Protein AF-0000000080535156 (afdb_homodimer)

Organism: Stenotrophomonas maltophilia (strain K279a) (NCBI:txid522373)

Nearest PDB structures (foldseek):
  7z8n-assembly1_D  TM=6.565E-01  e=3.534E-19  Pseudomonas aeruginosa PAO1
  6dk7-assembly3_E  TM=7.547E-01  e=7.590E-16  Pseudomonas aeruginosa
  6dk7-assembly1_A  TM=7.434E-01  e=9.288E-16  Pseudomonas aeruginosa
  7n0e-assembly1_B  TM=7.543E-01  e=4.015E-15  Pseudomonas aeruginosa
  6dk8-assembly4_H  TM=7.554E-01  e=1.650E-14  Pseudomonas aeruginosa

Radius of gyration: 76.28 Å; Cα contacts (8 Å, |Δi|>4): 5579; chains: 2; bounding box: 103×205×144 Å

Foldseek 3Di:
DVVVVVPVPLPQPADFLDFFAWDFDAVVQVDPHQAWAEWDAFPQQWIWTFGQAFIWTDQQRHIDGDHVVNVDVHRHWQYWDQFPQRWIWTFGQAQAIWIADNVSNDIDTDDCVVPVLFPGRGWHEWDAFPQGWIWTAGQARAIWIQHPVRDIDGFADDPPPQQGDQGNGWNDWDAFPVRWIKTQGQQFIWTDPPPTTHTDDPVQAPHRGWQEWDYDNQGKIWTAAQRAIWIQHNVGDIDHDLADDPPPKGFHYEWDQFPSGKIWGQIPQAIWIDDPRDIDDRWYADVVVPGTDHFAWNYWDAGPLRKIWTGGRRRHIIIQFRVLSFKDFFADDPVDPFGDPAQFWQEWEAFPVFWIWTFFQQQWTWIAHLSNRTIDTLDTCLPPRWGWHYWYQDPVSWIWTWTAQKIWIADRVVSDIDIAGVVNDCQGDDGATFNYWDQFPPQWIWTDGQQFIWIDGPVRRTPDDDGAVPQAHHPPKGWADWDQEPVRWIWTFIQQWIWTQDPVSRGIDHAAPTDRGGWRDWDQDPQQWIWTWGQQKIWIWGDDDSHTHTDDIQHVVLPGGRWTFQDWDAFPQRWIWTAGQQAIWIADNVRNFIAGDAVLQNDPGRGWHHHHWDATPVGWTWTTDSRGIMIRRPVSDDQDPDAFDKDWDWWWWDDDNDIDTCRVPPQAEDEPPIFKTKIAMGRSHNRDLQQKKKWKDKPPPDPDTDIDGSRRMDIGGDDAFDKIKMWMWMADSSRDIHDIDIHIYGYDHDPCPDPNNVVVVVVVVVVVVVVVVVVVVVVVVVVVVVVVVVVVVVVVLVVLVVLLVVLQVVLLVVQVVLLLQQLVLQLQCVDDDPPVRVVVSVVSNVVSVVVNVVSVLVNLVSCLSSVNDDKQWAKDDPVVLLVVLCVVLVVLLVVLVEAEEEAEPEDPQKIWTIRSVLVSLLVNLLSVVQSLQANYYYWYWHWDADPVNQKIKIKIWHQGQWADPQQQVCLLPQQDDRPPPPVCVVSPDSSSRSVSSQSSLVVQVKHWDKDIDGRGTIMIMIMGRTHMDRDNPPPPPPVVLQVVLLPDAAFEEEEEDAVVSSVVSVCSLNVSSRYHYDYHNALVSSVVVVVVDPGQAYEFEQPGPPAGSLRSLQVCVVVPHPHAYEYEYQNPDPCVVVSCVVSVHQYYHYGPDHSSRVSSRSSRSSVD/DVVVVVPVPLPQPADFLDFFAWDFDAVVQVDPHQAWAEWDAFPQQWIWTFGQAFIWTDQQRHIDGDHVVNVDVHRHWQYWDQFPQRWIWTFGQAQAIWIADNVSNDIDTDDCVVPVLFPGRGWHEWDAFPQGWIWTAGQARAIWIQHPVRDIDGFADDPPPQFGDQGNGWNDWDQFPVSWIKTQGQQFIWTDPPPTTHTDDPVQAFHRGWQEWDYDNQGKIWTAAQRAIWIQHNVGDIDHDLADDPPPKGFHYEWDQFPSGKIWGQIPQAIWIDDPRDIDDRWYADVVVPGTDHFAWNYWDAGPLRKIWTGGRRRHIIIQFRVLSFKDFFADDPVDPFGDPAQFWQEWEAFPVFWIWTFFQQQWIWIAHLSNRGIDTLDTCLPPRWGWHYWYQDVVSWIWTWTAQKIWIADRVVSDIDIAGCPNDCQGDDGATFHYWDQFPPQWIWTDGQQFIWIDGPVRRTDDDDGQVPQARHPPKGWADWDQEPVRWIWTFIQQWIWTQDVVSRGIDHAAPTDRGGWRDWDQDPQQWIWTFGQQKIFIWGRDPSHTHTPDIQGVVLPGGRWTFQDWDAFPQRWIWTAGQQAIWIADNVRNFIAGDAVLQNDPGRGWHHHHWDATPVGWTWTTDSRGIMIRRPVSDDQDPDAFDKDWDWWWWDDDNDIDTCRVPPQAEAEPPIFKTKIAMGRSHNRDLQQKKKWKDKPPPDPDTDIDGSRRMDIGGDDAFDKIKMWMWMADSSRHIHDIDIHIYGYDHDLCPDPNVPVVVVVVVVVVVVVVVVVVVVVVVVVVVVVVVVVVVVVVLVVLVVLLVVLQVVLLVVQVVLLLQQLVLQLQCVDDDDPVRNVVSVVSNVVSVVVNVVSVLVNLVSCLSSVNDDKQWAKDDPVVLLVVLCVVLVVLLVVLVEAEEEAEPEDPQKIWTIRSVLVSLLVNLLSLVQSLQANYYYWYWHWDADPVRQKIKIKIWHQGQWADPQQQVCQLPQQDDRPPPPVCVVSPDSSSRSVSSQSSLVVQVKHWDKDIDGNGTIMIMIMGRTHMDRDNVPPPPPVVLQVVLLPDAAFEEEEEDQPVSSVVSVCSLNVSSRYHYDYHNALVSSVVVVVVDPGQAYEFEQPGPPAGSLRSLQVCVVVPHPHAYEYEYQNPDPCVVVSCVVSVHQYYHYPPDHSSRVSSRSCRSNVD

Solvent-accessible surface area (backbone atoms only — not comparable to full-atom values): 120693 Å² total; per-residue (Å²): 116,71,70,70,61,63,64,66,56,77,69,75,76,72,76,64,47,45,73,67,73,54,42,74,43,34,50,92,73,61,39,66,35,34,28,25,38,29,64,36,64,45,91,80,50,40,40,36,35,15,12,61,52,13,40,33,36,35,47,46,82,54,67,50,74,44,27,50,92,68,69,34,86,46,31,37,27,38,22,49,42,59,48,96,80,46,28,39,38,36,20,15,55,73,43,8,40,33,40,28,39,64,83,69,82,46,78,49,71,47,26,48,88,75,33,71,84,45,73,52,27,33,24,40,22,61,38,63,39,81,89,60,29,40,34,37,17,11,66,72,49,9,40,33,40,31,39,89,83,72,51,78,45,81,47,52,50,52,88,95,49,79,48,33,45,70,35,30,27,19,64,31,44,35,52,38,75,86,52,45,43,36,40,30,12,59,55,25,42,30,34,54,75,87,85,46,30,50,63,59,59,75,87,71,47,74,38,52,37,49,52,30,55,40,64,39,91,82,35,30,36,37,44,18,7,84,62,21,52,32,31,30,39,68,87,67,53,76,42,71,65,86,55,64,65,61,91,92,53,40,44,34,39,32,65,40,71,47,96,83,63,34,34,39,34,28,35,79,86,17,46,31,36,34,47,94,52,41,66,43,74,38,70,39,52,35,59,76,56,55,32,76,57,65,59,50,66,53,31,66,46,69,49,98,75,58,22,40,38,38,26,8,60,55,57,7,35,32,40,32,52,44,66,53,79,42,52,34,67,52,36,35,38,94,92,37,90,66,37,46,75,28,37,32,27,34,11,36,27,53,35,91,86,45,24,34,35,37,26,4,62,52,12,24,41,34,34,30,32,80,72,62,49,51,52,47,80,75,45,63,42,74,62,60,90,40,46,26,31,20,44,38,56,46,96,91,75,38,34,36,36,22,19,65,30,30,41,33,39,35,35,78,94,84,74,52,79,48,77,26,29,94,79,46,67,111,36,44,42,67,76,46,48,27,60,39,68,44,72,27,64,79,70,27,38,38,38,38,27,69,56,29,40,36,34,21,36,84,85,56,46,55,75,49,78,43,46,54,55,37,63,61,37,51,69,87,52,45,67,55,34,75,46,55,40,98,86,37,30,47,28,38,25,15,57,69,9,40,30,30,55,37,83,89,80,62,30,40,40,69,44,55,68,52,60,69,46,44,24,36,20,61,34,70,46,95,85,34,37,33,40,40,21,26,82,23,30,42,34,37,28,38,59,58,89,122,37,43,47,82,78,44,74,36,29,60,90,47,58,35,61,85,46,57,28,35,17,42,48,65,50,97,81,49,34,36,39,29,32,18,62,74,16,41,34,40,31,39,65,82,54,64,48,55,45,80,41,31,52,68,66,60,37,81,53,29,39,40,40,56,58,13,51,45,61,31,76,85,58,36,35,35,33,18,18,57,61,9,35,41,36,31,47,68,87,67,60,67,80,69,88,76,75,54,54,68,42,78,72,40,31,32,33,30,58,84,93,42,78,44,81,47,59,98,45,89,80,37,69,42,58,62,78,50,28,44,39,32,40,30,42,43,59,42,38,75,55,46,38,79,56,24,37,24,33,39,31,38,63,90,78,42,94,52,76,42,77,35,59,50,75,25,60,50,68,39,26,48,73,75,57,45,80,41,46,36,37,38,37,41,26,44,71,68,71,48,65,36,72,70,41,79,57,64,37,37,35,45,54,51,67,64,71,25,74,68,24,44,51,53,50,48,54,50,50,52,52,51,52,53,51,51,53,55,56,52,55,57,56,54,58,58,58,56,62,56,60,59,60,59,57,59,57,56,58,57,54,54,53,50,54,57,56,43,56,53,53,54,56,52,55,46,63,55,32,59,37,46,26,28,34,46,26,27,34,52,56,49,69,72,42,101,57,56,73,67,52,45,50,34,41,50,45,25,36,52,23,43,54,51,48,53,51,54,53,53,50,57,49,51,53,46,31,55,72,68,72,63,68,79,81,54,74,43,78,39,50,54,60,58,51,53,55,52,50,45,66,60,45,37,62,59,24,46,74,58,66,28,48,66,45,77,48,74,67,60,72,80,30,36,27,35,40,36,41,64,70,57,53,52,48,41,51,49,49,52,52,51,51,39,54,68,59,34,72,57,52,46,38,36,42,39,37,42,54,47,97,84,45,53,30,40,37,39,32,44,36,25,48,19,56,38,46,55,74,73,30,64,74,43,40,57,34,75,68,31,45,58,65,53,82,31,46,43,28,48,70,60,69,78,28,41,58,55,25,47,38,47,53,51,31,48,75,55,70,25,46,70,48,76,53,53,44,80,64,68,7,36,34,41,35,38,39,38,58,38,59,54,49,75,45,78,78,61,65,65,63,69,63,51,59,60,57,56,46,74,69,57,75,70,42,39,32,38,36,36,40,40,57,68,64,57,40,50,32,54,41,51,45,41,42,74,66,55,30,46,68,49,80,21,73,29,51,68,51,40,56,54,49,54,74,76,46,88,56,64,33,34,39,31,27,48,65,26,30,87,44,32,31,55,54,44,43,42,52,40,50,73,73,68,54,82,58,38,28,33,32,45,32,59,74,81,60,89,64,45,67,64,51,39,54,74,34,69,33,62,46,73,43,58,49,54,60,47,58,69,56,50,43,49,53,48,32,56,45,70,77,99,116,72,71,71,61,63,65,66,58,78,69,74,76,72,75,64,47,43,72,67,72,54,43,74,43,35,50,92,73,62,40,67,36,33,27,24,38,28,65,36,63,46,90,80,50,40,38,36,37,13,13,61,52,11,41,34,37,34,47,46,84,53,68,52,74,44,28,51,92,68,70,34,86,46,32,37,27,37,20,49,42,60,48,95,80,46,29,39,37,35,19,16,58,72,43,8,39,33,41,28,39,65,82,70,82,46,78,47,69,47,26,48,88,76,34,72,84,45,74,53,25,32,23,42,20,60,40,62,37,80,88,60,29,40,35,38,15,11,66,72,50,9,41,35,40,31,42,89,84,72,51,77,45,79,48,52,50,45,88,92,47,80,50,33,44,71,36,30,26,19,64,32,44,34,51,39,74,84,55,45,42,36,40,31,11,59,54,26,40,30,33,54,75,85,85,45,30,50,62,60,60,74,88,70,49,73,39,50,38,49,50,29,57,39,63,41,91,82,35,30,36,36,42,17,6,83,59,22,51,33,32,31,40,67,86,67,52,76,41,68,65,87,55,63,66,60,89,91,53,43,45,35,38,32,65,39,71,47,97,83,63,33,34,37,35,27,36,78,87,18,46,31,37,32,45,94,52,41,64,42,73,37,70,40,52,36,58,76,55,56,30,75,55,64,60,50,66,55,32,65,45,70,49,97,75,57,22,39,37,36,26,9,60,52,55,7,34,31,39,33,52,43,65,54,79,42,53,35,66,52,36,35,38,94,91,37,89,65,39,45,74,28,37,32,27,36,12,36,26,53,37,88,87,45,25,35,37,37,25,4,61,54,10,25,42,34,34,30,31,81,72,60,50,51,52,47,81,74,44,63,42,74,61,60,88,40,46,26,32,19,43,38,53,47,100,92,70,37,35,36,36,22,20,66,30,29,42,34,38,37,36,76,93,84,76,51,79,48,77,27,29,78,79,42,65,110,36,42,40,69,76,46,46,27,60,39,68,44,75,26,65,80,70,28,38,37,37,37,26,69,56,30,40,37,36,22,36,84,86,57,46,55,74,48,77,44,45,52,55,38,63,62,38,52,68,87,52,46,66,54,33,74,46,56,38,97,85,36,31,45,28,38,26,14,56,68,9,40,28,32,57,37,85,89,79,59,29,38,41,68,42,52,68,53,60,70,48,44,24,35,19,61,35,68,45,96,86,33,38,32,40,40,21,26,82,23,30,41,35,36,28,36,56,68,88,112,39,42,46,81,74,46,76,36,28,59,90,46,58,34,61,86,46,58,28,35,19,42,46,65,50,98,81,50,33,38,40,30,32,18,62,75,15,42,36,40,32,40,64,82,53,63,46,52,42,78,41,31,51,68,66,60,38,80,54,29,41,40,42,59,58,12,52,44,60,30,79,84,58,35,35,34,33,19,18,58,59,9,36,40,37,32,47,68,87,68,60,65,79,68,84,78,76,53,53,70,42,80,73,40,30,33,32,29,59,84,92,40,78,44,81,47,59,98,47,89,79,36,70,42,58,65,80,50,27,44,41,32,40,29,42,42,60,42,38,77,57,48,37,80,56,24,37,22,32,40,31,38,60,90,77,42,93,55,76,41,76,34,60,50,77,23,60,49,68,39,25,48,74,75,60,44,80,40,44,37,37,38,37,38,29,44,68,68,70,50,67,36,72,71,40,79,56,63,39,38,34,45,52,51,64,68,71,24,74,68,26,45,50,54,55,49,53,50,48,50,50,50,51,52,50,50,50,55,54,50,54,58,56,52,58,60,59,57,65,56,60,60,60,59,56,60,58,58,57,58,55,55,54,53,55,56,56,46,55,52,50,55,56,52,56,45,62,54,33,59,37,47,26,26,34,45,26,26,34,53,55,51,69,73,42,97,57,56,73,66,51,46,51,34,40,49,45,24,36,51,23,43,54,51,47,53,50,53,53,52,50,57,48,51,52,45,30,54,73,70,71,63,68,79,82,53,74,42,77,38,51,55,59,58,51,52,56,52,49,47,66,59,46,35,61,59,25,46,74,59,65,27,48,64,46,79,47,75,69,61,71,79,30,36,26,35,39,34,41,64,69,58,54,50,49,40,51,50,48,52,50,52,52,41,52,64,58,32,74,58,52,45,38,36,43,38,36,39,54,47,98,84,47,53,32,40,36,39,33,43,37,26,49,18,58,38,47,56,76,76,28,63,75,43,40,57,34,74,66,32,43,59,67,51,81,34,47,41,24,47,67,60,68,76,27,42,58,55,24,47,37,46,52,52,30,48,74,55,68,24,47,69,46,78,53,50,45,76,67,68,7,36,33,42,35,36,41,38,59,39,60,55,49,76,43,78,79,60,63,66,63,68,65,52,62,60,59,56,55,72,71,59,76,71,42,39,32,38,36,36,40,41,56,65,61,55,40,50,33,54,40,51,46,40,44,74,66,54,29,47,68,48,81,21,75,29,51,68,51,40,56,55,50,56,73,75,46,87,54,64,33,34,40,31,27,47,66,26,32,84,44,32,32,55,54,44,42,40,52,41,52,74,73,68,55,83,59,37,29,34,34,46,31,58,75,81,62,88,64,45,67,64,52,39,53,74,34,70,35,62,46,72,43,58,48,53,58,47,57,66,55,51,44,51,53,48,34,55,49,70,77,100

Sequence (2336 aa):
MLLLILLCGLSPAAAQPVPPSPRQVTVFDGLPSNTVNRMAEDRYGYLWIATNDGLARYDGRNYRIWRSEDGLRDNRIWTVLVDARNQLWIGTENAGLVRMSADRRQLHFYDRSSQPLMGTNTVWSLATTPDGAIWFGTHEGGLYRLDSQDRLQRFLPEANNPRSLPAASVPYLATLADGSLWVGTKHGVARWTGTDFERVGTDVIPSLLINGLTSEPDGSLWISTMAGATVRRPDGRFESPPWKLPPGEQVLGMMLRDEQGGHWLDTRTGLGRAVDGQYQTVPLYSAVARGPVRPNWTGAYEDREGGIWLASTNAGLWHLLPRWWQFSVLSRLEDDTGSLRNAFVLGTSPSSNGGIWTVGSHGALDRFDPRTGKIEQHRTWVNGMYWLSSVREDRRGQVWIGSTDALLRYDPKRRELRRWGRDAGADATMEGVIESMMTCDGDSLWLMLPAGLQQRDLDGRLRRQLENGQRGLQQGQLNLDVECGPQDHIWLASSRGLLQWLPESERFQPVPGAPATAIHALHVGRDGQVWLSEDGRLSRYRWSQGRLERQAVVGAEQGYPAISASGLVVDAQGVAWATSARGLVRVGADGQSVRLYGVHDGLPSQEFREHTLTMSGDGHLVAGTPAGVVVFDPEQVRPSVRRAPLVIERVEVRRNEQVLDLTHDTPLQIADGDRDLRIVARLLSFADSASNSYRYRLAGYDPDWVEVGPAGERLFSRLPPGSYRLEVQARSADHVWSRVQSLEFRVQPPWWRSLSGLLVLASIALLLTSWFAWLYRRRLQRRHAYQLALHKQELAEQASAAKTRFLANLGHEIRTPMTGVLGMSELLLASPLDPQQRGYTQSIRHAGEHLLHLINDALDLARIESGRLELQSKPFALSCLLQDLAALMGPLAAQKGLRFTLDNQLPPGLQATGDAMRVRQILLNLLSNAVKFTSRGTITLHARSDGELRALHFEVRDTGPGISQEQQQRLFRRFEQADGARTAAQYGGSGLGLAICRELAQAMQGRIQVESQLGRGTCFGVTLPLPLVVDANAESEGEVHREDAANMPPLRVLLVEDDATVADVVRGLLSARGHEVVHAGHALAALREISAGDFDVGLLDLDLPGLSGFELAQHLRNQGYMLPLLAVTARTDPDLQQQVEAAGIGGFLRKPVTGELLVEAIARVMGRMLLLILLCGLSPAAAQPVPPSPRQVTVFDGLPSNTVNRMAEDRYGYLWIATNDGLARYDGRNYRIWRSEDGLRDNRIWTVLVDARNQLWIGTENAGLVRMSADRRQLHFYDRSSQPLMGTNTVWSLATTPDGAIWFGTHEGGLYRLDSQDRLQRFLPEANNPRSLPAASVPYLATLADGSLWVGTKHGVARWTGTDFERVGTDVIPSLLINGLTSEPDGSLWISTMAGATVRRPDGRFESPPWKLPPGEQVLGMMLRDEQGGHWLDTRTGLGRAVDGQYQTVPLYSAVARGPVRPNWTGAYEDREGGIWLASTNAGLWHLLPRWWQFSVLSRLEDDTGSLRNAFVLGTSPSSNGGIWTVGSHGALDRFDPRTGKIEQHRTWVNGMYWLSSVREDRRGQVWIGSTDALLRYDPKRRELRRWGRDAGADATMEGVIESMMTCDGDSLWLMLPAGLQQRDLDGRLRRQLENGQRGLQQGQLNLDVECGPQDHIWLASSRGLLQWLPESERFQPVPGAPATAIHALHVGRDGQVWLSEDGRLSRYRWSQGRLERQAVVGAEQGYPAISASGLVVDAQGVAWATSARGLVRVGADGQSVRLYGVHDGLPSQEFREHTLTMSGDGHLVAGTPAGVVVFDPEQVRPSVRRAPLVIERVEVRRNEQVLDLTHDTPLQIADGDRDLRIVARLLSFADSASNSYRYRLAGYDPDWVEVGPAGERLFSRLPPGSYRLEVQARSADHVWSRVQSLEFRVQPPWWRSLSGLLVLASIALLLTSWFAWLYRRRLQRRHAYQLALHKQELAEQASAAKTRFLANLGHEIRTPMTGVLGMSELLLASPLDPQQRGYTQSIRHAGEHLLHLINDALDLARIESGRLELQSKPFALSCLLQDLAALMGPLAAQKGLRFTLDNQLPPGLQATGDAMRVRQILLNLLSNAVKFTSRGTITLHARSDGELRALHFEVRDTGPGISQEQQQRLFRRFEQADGARTAAQYGGSGLGLAICRELAQAMQGRIQVESQLGRGTCFGVTLPLPLVVDANAESEGEVHREDAANMPPLRVLLVEDDATVADVVRGLLSARGHEVVHAGHALAALREISAGDFDVGLLDLDLPGLSGFELAQHLRNQGYMLPLLAVTARTDPDLQQQVEAAGIGGFLRKPVTGELLVEAIARVMGR

pLDDT: mean 83.06, std 12.02, range [27.48, 97.72]

InterPro domains:
  IPR001789 Signal transduction response regulator, receiver domain [PF00072] (1053-1162)
  IPR001789 Signal transduction response regulator, receiver domain [PS50110] (1052-1166)
  IPR001789 Signal transduction response regulator, receiver domain [SM00448] (1051-1162)
  IPR003594 Histidine kinase/HSP90-like ATPase domain [PF02518] (914-1027)
  IPR003594 Histidine kinase/HSP90-like ATPase domain [SM00387] (914-1028)
  IPR003661 Signal transduction histidine kinase, dimerisation/phosphoacceptor domain [PF00512] (802-867)
  IPR003661 Signal transduction histidine kinase, dimerisation/phosphoacceptor domain [SM00388] (802-867)
  IPR003661 Signal transduction histidine kinase, dimerisation/phosphoacceptor domain [cd00082] (800-863)
  IPR004358 Signal transduction histidine kinase-related protein, C-terminal [PR00344] (952-966)
  IPR004358 Signal transduction histidine kinase-related protein, C-terminal [PR00344] (970-980)
  IPR004358 Signal transduction histidine kinase-related protein, C-terminal [PR00344] (988-1006)
  IPR004358 Signal transduction histidine kinase-related protein, C-terminal [PR00344] (1012-1025)
  IPR005467 Histidine kinase domain [PS50109] (809-1028)
  IPR011006 CheY-like superfamily [SSF52172] (1048-1167)
  IPR011110 Two component regulator propeller [PF07494] (30-53)
  IPR011110 Two component regulator propeller [PF07494] (71-94)
  IPR011123 Two component regulator three Y [PF07495] (686-747)
  IPR013783 Immunoglobulin-like fold [G3DSA:2.60.40.10] (640-756)
  IPR015943 WD40/YVTN repeat-like-containing domain superfamily [G3DSA:2.130.10.10] (21-242)
  IPR015943 WD40/YVTN repeat-like-containing domain superfamily [G3DSA:2.130.10.10] (249-480)

Structure (mmCIF, N/CA/C/O backbone):
data_AF-0000000080535156-model_v1
#
loop_
_entity.id
_entity.type
_entity.pdbx_description
1 polymer 'histidine kinase'
#
loop_
_atom_site.group_PDB
_atom_site.id
_atom_site.type_symbol
_atom_site.label_atom_id
_atom_site.label_alt_id
_atom_site.label_comp_id
_atom_site.label_asym_id
_atom_site.label_entity_id
_atom_site.label_seq_id
_atom_site.pdbx_PDB_ins_code
_atom_site.Cartn_x
_atom_site.Cartn_y
_atom_site.Cartn_z
_atom_site.occupancy
_atom_site.B_iso_or_equiv
_atom_site.auth_seq_id
_atom_site.auth_comp_id
_atom_site.auth_asym_id
_atom_site.auth_atom_id
_atom_site.pdbx_PDB_model_num
ATOM 1 N N . MET A 1 1 ? -3.338 15.67 -47.278 1 27.48 1 MET A N 1
ATOM 2 C CA . MET A 1 1 ? -3.078 15.447 -45.859 1 27.48 1 MET A CA 1
ATOM 3 C C . MET A 1 1 ? -4.119 14.51 -45.255 1 27.48 1 MET A C 1
ATOM 5 O O . MET A 1 1 ? -3.835 13.801 -44.289 1 27.48 1 MET A O 1
ATOM 9 N N . LEU A 1 2 ? -5.417 14.543 -45.7 1 31.65 2 LEU A N 1
ATOM 10 C CA . LEU A 1 2 ? -6.502 13.672 -45.26 1 31.65 2 LEU A CA 1
ATOM 11 C C . LEU A 1 2 ? -6.225 12.223 -45.644 1 31.65 2 LEU A C 1
ATOM 13 O O . LEU A 1 2 ? -6.492 11.307 -44.861 1 31.65 2 LEU A O 1
ATOM 17 N N . LEU A 1 3 ? -5.829 11.908 -46.973 1 30.81 3 LEU A N 1
ATOM 18 C CA . LEU A 1 3 ? -5.609 10.539 -47.426 1 30.81 3 LEU A CA 1
ATOM 19 C C . LEU A 1 3 ? -4.454 9.895 -46.666 1 30.81 3 LEU A C 1
ATOM 21 O O . LEU A 1 3 ? -4.49 8.698 -46.371 1 30.81 3 LEU A O 1
ATOM 25 N N . LEU A 1 4 ? -3.281 10.647 -46.411 1 30.95 4 LEU A N 1
ATOM 26 C CA . LEU A 1 4 ? -2.155 10.044 -45.706 1 30.95 4 LEU A CA 1
ATOM 27 C C . LEU A 1 4 ? -2.558 9.621 -44.297 1 30.95 4 LEU A C 1
ATOM 29 O O . LEU A 1 4 ? -1.909 8.765 -43.691 1 30.95 4 LEU A O 1
ATOM 33 N N . ILE A 1 5 ? -3.534 10.319 -43.653 1 34.42 5 ILE A N 1
ATOM 34 C CA . ILE A 1 5 ? -3.945 9.947 -42.304 1 34.42 5 ILE A CA 1
ATOM 35 C C . ILE A 1 5 ? -4.635 8.585 -42.331 1 34.42 5 ILE A C 1
ATOM 37 O O . ILE A 1 5 ? -4.645 7.867 -41.328 1 34.42 5 ILE A O 1
ATOM 41 N N . LEU A 1 6 ? -5.414 8.269 -43.425 1 31.93 6 LEU A N 1
ATOM 42 C CA . LEU A 1 6 ? -6.214 7.049 -43.397 1 31.93 6 LEU A CA 1
ATOM 43 C C . LEU A 1 6 ? -5.322 5.813 -43.421 1 31.93 6 LEU A C 1
ATOM 45 O O . LEU A 1 6 ? -5.744 4.73 -43.009 1 31.93 6 LEU A O 1
ATOM 49 N N . LEU A 1 7 ? -4.225 5.855 -44.264 1 30.78 7 LEU A N 1
ATOM 50 C CA . LEU A 1 7 ? -3.473 4.619 -44.447 1 30.78 7 LEU A CA 1
ATOM 51 C C . LEU A 1 7 ? -2.731 4.24 -43.17 1 30.78 7 LEU A C 1
ATOM 53 O O . LEU A 1 7 ? -1.813 3.417 -43.201 1 30.78 7 LEU A O 1
ATOM 57 N N . CYS A 1 8 ? -2.573 5.115 -42.198 1 32.94 8 CYS A N 1
ATOM 58 C CA . CYS A 1 8 ? -1.929 4.498 -41.044 1 32.94 8 CYS A CA 1
ATOM 59 C C . CYS A 1 8 ? -2.643 3.212 -40.644 1 32.94 8 CYS A C 1
ATOM 61 O O . CYS A 1 8 ? -3.653 3.251 -39.94 1 32.94 8 CYS A O 1
ATOM 63 N N . GLY A 1 9 ? -2.883 2.38 -41.665 1 32.71 9 GLY A N 1
ATOM 64 C CA . GLY A 1 9 ? -3.371 1.023 -41.476 1 32.71 9 GLY A CA 1
ATOM 65 C C . GLY A 1 9 ? -2.846 0.372 -40.21 1 32.71 9 GLY A C 1
ATOM 66 O O . GLY A 1 9 ? -1.691 0.58 -39.832 1 32.71 9 GLY A O 1
ATOM 67 N N . LEU A 1 10 ? -3.775 0.083 -39.382 1 37.41 10 LEU A N 1
ATOM 68 C CA . LEU A 1 10 ? -3.607 -0.746 -38.194 1 37.41 10 LEU A CA 1
ATOM 69 C C . LEU A 1 10 ? -2.755 -1.972 -38.503 1 37.41 10 LEU A C 1
ATOM 71 O O . LEU A 1 10 ? -3.132 -2.803 -39.333 1 37.41 10 LEU A O 1
ATOM 75 N N . SER A 1 11 ? -1.464 -1.791 -38.799 1 38.89 11 SER A N 1
ATOM 76 C CA . SER A 1 11 ? -0.645 -2.998 -38.832 1 38.89 11 SER A CA 1
ATOM 77 C C . SER A 1 11 ? -1.19 -4.062 -37.886 1 38.89 11 SER A C 1
ATOM 79 O O . SER A 1 11 ? -1.496 -3.772 -36.727 1 38.89 11 SER A O 1
ATOM 81 N N . PRO A 1 12 ? -1.753 -5.103 -38.426 1 43.6 12 PRO A N 1
ATOM 82 C CA . PRO A 1 12 ? -2.26 -6.205 -37.604 1 43.6 12 PRO A CA 1
ATOM 83 C C . PRO A 1 12 ? -1.306 -6.584 -36.474 1 43.6 12 PRO A C 1
ATOM 85 O O . PRO A 1 12 ? -0.089 -6.607 -36.67 1 43.6 12 PRO A O 1
ATOM 88 N N . ALA A 1 13 ? -1.589 -6.25 -35.304 1 47.74 13 ALA A N 1
ATOM 89 C CA . ALA A 1 13 ? -0.848 -6.716 -34.134 1 47.74 13 ALA A CA 1
ATOM 90 C C . ALA A 1 13 ? -0.482 -8.191 -34.268 1 47.74 13 ALA A C 1
ATOM 92 O O . ALA A 1 13 ? -1.36 -9.043 -34.426 1 47.74 13 ALA A O 1
ATOM 93 N N . ALA A 1 14 ? 0.639 -8.574 -34.845 1 52.15 14 ALA A N 1
ATOM 94 C CA . ALA A 1 14 ? 1.219 -9.914 -34.889 1 52.15 14 ALA A CA 1
ATOM 95 C C . ALA A 1 14 ? 1.011 -10.645 -33.566 1 52.15 14 ALA A C 1
ATOM 97 O O . ALA A 1 14 ? 0.972 -10.02 -32.503 1 52.15 14 ALA A O 1
ATOM 98 N N . ALA A 1 15 ? 0.57 -11.935 -33.681 1 55.95 15 ALA A N 1
ATOM 99 C CA . ALA A 1 15 ? 0.348 -12.851 -32.565 1 55.95 15 ALA A CA 1
ATOM 100 C C . ALA A 1 15 ? 1.552 -12.876 -31.627 1 55.95 15 ALA A C 1
ATOM 102 O O . ALA A 1 15 ? 2.697 -12.947 -32.079 1 55.95 15 ALA A O 1
ATOM 103 N N . GLN A 1 16 ? 1.424 -12.55 -30.446 1 64.88 16 GLN A N 1
ATOM 104 C CA . GLN A 1 16 ? 2.487 -12.621 -29.449 1 64.88 16 GLN A CA 1
ATOM 105 C C . GLN A 1 16 ? 3.016 -14.045 -29.31 1 64.88 16 GLN A C 1
ATOM 107 O O . GLN A 1 16 ? 2.249 -15.008 -29.378 1 64.88 16 GLN A O 1
ATOM 112 N N . PRO A 1 17 ? 4.268 -14.135 -29.338 1 69.7 17 PRO A N 1
ATOM 113 C CA . PRO A 1 17 ? 4.869 -15.462 -29.188 1 69.7 17 PRO A CA 1
ATOM 114 C C . PRO A 1 17 ? 4.373 -16.197 -27.944 1 69.7 17 PRO A C 1
ATOM 116 O O . PRO A 1 17 ? 4.38 -17.43 -27.907 1 69.7 17 PRO A O 1
ATOM 119 N N . VAL A 1 18 ? 3.914 -15.41 -26.983 1 78.52 18 VAL A N 1
ATOM 120 C CA . VAL A 1 18 ? 3.462 -16.033 -25.743 1 78.52 18 VAL A CA 1
ATOM 121 C C . VAL A 1 18 ? 2.095 -15.475 -25.354 1 78.52 18 VAL A C 1
ATOM 123 O O . VAL A 1 18 ? 1.804 -14.301 -25.596 1 78.52 18 VAL A O 1
ATOM 126 N N . PRO A 1 19 ? 1.322 -16.396 -24.87 1 78.95 19 PRO A N 1
ATOM 127 C CA . PRO A 1 19 ? 0.013 -15.922 -24.414 1 78.95 19 PRO A CA 1
ATOM 128 C C . PRO A 1 19 ? 0.117 -14.866 -23.316 1 78.95 19 PRO A C 1
ATOM 130 O O . PRO A 1 19 ? 1.075 -14.87 -22.539 1 78.95 19 PRO A O 1
ATOM 133 N N . PRO A 1 20 ? -0.868 -13.988 -23.315 1 84.91 20 PRO A N 1
ATOM 134 C CA . PRO A 1 20 ? -0.868 -12.963 -22.268 1 84.91 20 PRO A CA 1
ATOM 135 C C . PRO A 1 20 ? -1.06 -13.547 -20.87 1 84.91 20 PRO A C 1
ATOM 137 O O . PRO A 1 20 ? -1.604 -14.645 -20.725 1 84.91 20 PRO A O 1
ATOM 140 N N . SER A 1 21 ? -0.603 -12.819 -19.94 1 82.83 21 SER A N 1
ATOM 141 C CA . SER A 1 21 ? -0.709 -13.253 -18.55 1 82.83 21 SER A CA 1
ATOM 142 C C . SER A 1 21 ? -1.42 -12.207 -17.697 1 82.83 21 SER A C 1
ATOM 144 O O . SER A 1 21 ? -0.773 -11.36 -17.078 1 82.83 21 SER A O 1
ATOM 146 N N . PRO A 1 22 ? -2.726 -12.421 -17.539 1 89.07 22 PRO A N 1
ATOM 147 C CA . PRO A 1 22 ? -3.447 -11.477 -16.683 1 89.07 22 PRO A CA 1
ATOM 148 C C . PRO A 1 22 ? -3.078 -11.617 -15.208 1 89.07 22 PRO A C 1
ATOM 150 O O . PRO A 1 22 ? -2.781 -12.721 -14.744 1 89.07 22 PRO A O 1
ATOM 153 N N . ARG A 1 23 ? -3.112 -10.552 -14.528 1 85.93 23 ARG A N 1
ATOM 154 C CA . ARG A 1 23 ? -2.852 -10.541 -13.092 1 85.93 23 ARG A CA 1
ATOM 155 C C . ARG A 1 23 ? -4.148 -10.682 -12.3 1 85.93 23 ARG A C 1
ATOM 157 O O . ARG A 1 23 ? -5.168 -10.088 -12.658 1 85.93 23 ARG A O 1
ATOM 164 N N . GLN A 1 24 ? -4.057 -11.409 -11.264 1 90.22 24 GLN A N 1
ATOM 165 C CA . GLN A 1 24 ? -5.23 -11.626 -10.423 1 90.22 24 GLN A CA 1
ATOM 166 C C . GLN A 1 24 ? -5.325 -10.568 -9.328 1 90.22 24 GLN A C 1
ATOM 168 O O . GLN A 1 24 ? -4.334 -10.27 -8.657 1 90.22 24 GLN A O 1
ATOM 173 N N . VAL A 1 25 ? -6.484 -9.942 -9.219 1 89.92 25 VAL A N 1
ATOM 174 C CA . VAL A 1 25 ? -6.803 -9.021 -8.134 1 89.92 25 VAL A CA 1
ATOM 175 C C . VAL A 1 25 ? -7.821 -9.664 -7.194 1 89.92 25 VAL A C 1
ATOM 177 O O . VAL A 1 25 ? -8.904 -10.068 -7.624 1 89.92 25 VAL A O 1
ATOM 180 N N . THR A 1 26 ? -7.424 -9.766 -5.962 1 89.59 26 THR A N 1
ATOM 181 C CA . THR A 1 26 ? -8.28 -10.459 -5.006 1 89.59 26 THR A CA 1
ATOM 182 C C . THR A 1 26 ? -8.559 -9.579 -3.792 1 89.59 26 THR A C 1
ATOM 184 O O . THR A 1 26 ? -8.261 -8.383 -3.804 1 89.59 26 THR A O 1
ATOM 187 N N . VAL A 1 27 ? -9.126 -10.159 -2.772 1 86.99 27 VAL A N 1
ATOM 188 C CA . VAL A 1 27 ? -9.435 -9.476 -1.519 1 86.99 27 VAL A CA 1
ATOM 189 C C . VAL A 1 27 ? -8.14 -9.073 -0.817 1 86.99 27 VAL A C 1
ATOM 191 O O . VAL A 1 27 ? -8.119 -8.114 -0.043 1 86.99 27 VAL A O 1
ATOM 194 N N . PHE A 1 28 ? -6.998 -9.75 -1.178 1 79.55 28 PHE A N 1
ATOM 195 C CA . PHE A 1 28 ? -5.697 -9.393 -0.625 1 79.55 28 PHE A CA 1
ATOM 196 C C . PHE A 1 28 ? -5.256 -8.021 -1.119 1 79.55 28 PHE A C 1
ATOM 198 O O . PHE A 1 28 ? -4.458 -7.346 -0.465 1 79.55 28 PHE A O 1
ATOM 205 N N . ASP A 1 29 ? -5.877 -7.665 -2.25 1 83.31 29 ASP A N 1
ATOM 206 C CA . ASP A 1 29 ? -5.489 -6.401 -2.87 1 83.31 29 ASP A CA 1
ATOM 207 C C . ASP A 1 29 ? -6.488 -5.296 -2.536 1 83.31 29 ASP A C 1
ATOM 209 O O . ASP A 1 29 ? -6.423 -4.202 -3.1 1 83.31 29 ASP A O 1
ATOM 213 N N . GLY A 1 30 ? -7.49 -5.599 -1.784 1 83.69 30 GLY A N 1
ATOM 214 C CA . GLY A 1 30 ? -8.437 -4.583 -1.352 1 83.69 30 GLY A CA 1
ATOM 215 C C . GLY A 1 30 ? -9.83 -4.785 -1.919 1 83.69 30 GLY A C 1
ATOM 216 O O . GLY A 1 30 ? -10.759 -4.053 -1.572 1 83.69 30 GLY A O 1
ATOM 217 N N . LEU A 1 31 ? -9.992 -5.791 -2.776 1 90.8 31 LEU A N 1
ATOM 218 C CA . LEU A 1 31 ? -11.32 -6.097 -3.297 1 90.8 31 LEU A CA 1
ATOM 219 C C . LEU A 1 31 ? -12.247 -6.569 -2.182 1 90.8 31 LEU A C 1
ATOM 221 O O . LEU A 1 31 ? -11.839 -7.349 -1.319 1 90.8 31 LEU A O 1
ATOM 225 N N . PRO A 1 32 ? -13.445 -6.058 -2.177 1 90.15 32 PRO A N 1
ATOM 226 C CA . PRO A 1 32 ? -14.343 -6.464 -1.093 1 90.15 32 PRO A CA 1
ATOM 227 C C . PRO A 1 32 ? -14.696 -7.949 -1.144 1 90.15 32 PRO A C 1
ATOM 229 O O . PRO A 1 32 ? -14.957 -8.561 -0.105 1 90.15 32 PRO A O 1
ATOM 232 N N . SER A 1 33 ? -14.737 -8.492 -2.393 1 91.1 33 SER A N 1
ATOM 233 C CA . SER A 1 33 ? -15.094 -9.893 -2.586 1 91.1 33 SER A CA 1
ATOM 234 C C . SER A 1 33 ? -14.401 -10.477 -3.813 1 91.1 33 SER A C 1
ATOM 236 O O . SER A 1 33 ? -14.096 -9.753 -4.763 1 91.1 33 SER A O 1
ATOM 238 N N . ASN A 1 34 ? -14.235 -11.769 -3.717 1 89.72 34 ASN A N 1
ATOM 239 C CA . ASN A 1 34 ? -13.682 -12.454 -4.88 1 89.72 34 ASN A CA 1
ATOM 240 C C . ASN A 1 34 ? -14.764 -12.782 -5.905 1 89.72 34 ASN A C 1
ATOM 242 O O . ASN A 1 34 ? -14.462 -13.252 -7.004 1 89.72 34 ASN A O 1
ATOM 246 N N . THR A 1 35 ? -15.952 -12.441 -5.582 1 91.18 35 THR A N 1
ATOM 247 C CA . THR A 1 35 ? -17.053 -12.581 -6.529 1 91.18 35 THR A CA 1
ATOM 248 C C . THR A 1 35 ? -17.382 -11.24 -7.178 1 91.18 35 THR A C 1
ATOM 250 O O . THR A 1 35 ? -17.948 -10.355 -6.533 1 91.18 35 THR A O 1
ATOM 253 N N . VAL A 1 36 ? -17.065 -11.166 -8.405 1 94.26 36 VAL A N 1
ATOM 254 C CA . VAL A 1 36 ? -17.326 -9.949 -9.166 1 94.26 36 VAL A CA 1
ATOM 255 C C . VAL A 1 36 ? -18.393 -10.22 -10.225 1 94.26 36 VAL A C 1
ATOM 257 O O . VAL A 1 36 ? -18.242 -11.125 -11.049 1 94.26 36 VAL A O 1
ATOM 260 N N . ASN A 1 37 ? -19.343 -9.377 -10.238 1 94.52 37 ASN A N 1
ATOM 261 C CA . ASN A 1 37 ? -20.494 -9.657 -11.09 1 94.52 37 ASN A CA 1
ATOM 262 C C . ASN A 1 37 ? -20.48 -8.798 -12.352 1 94.52 37 ASN A C 1
ATOM 264 O O . ASN A 1 37 ? -20.816 -9.275 -13.437 1 94.52 37 ASN A O 1
ATOM 268 N N . ARG A 1 38 ? -20.201 -7.546 -12.138 1 94.42 38 ARG A N 1
ATOM 269 C CA . ARG A 1 38 ? -20.198 -6.626 -13.271 1 94.42 38 ARG A CA 1
ATOM 270 C C . ARG A 1 38 ? -19.312 -5.417 -12.992 1 94.42 38 ARG A C 1
ATOM 272 O O . ARG A 1 38 ? -18.972 -5.142 -11.839 1 94.42 38 ARG A O 1
ATOM 279 N N . MET A 1 39 ? -18.954 -4.78 -14.069 1 94.99 39 MET A N 1
ATOM 280 C CA . MET A 1 39 ? -18.139 -3.574 -13.954 1 94.99 39 MET A CA 1
ATOM 281 C C . MET A 1 39 ? -18.622 -2.497 -14.92 1 94.99 39 MET A C 1
ATOM 283 O O . MET A 1 39 ? -19.226 -2.805 -15.949 1 94.99 39 MET A O 1
ATOM 287 N N . ALA A 1 40 ? -18.365 -1.252 -14.544 1 95.17 40 ALA A N 1
ATOM 288 C CA . ALA A 1 40 ? -18.645 -0.102 -15.4 1 95.17 40 ALA A CA 1
ATOM 289 C C . ALA A 1 40 ? -17.698 1.054 -15.093 1 95.17 40 ALA A C 1
ATOM 291 O O . ALA A 1 40 ? -17.207 1.181 -13.969 1 95.17 40 ALA A O 1
ATOM 292 N N . GLU A 1 41 ? -17.421 1.818 -16.064 1 93.87 41 GLU A N 1
ATOM 293 C CA . GLU A 1 41 ? -16.583 3.001 -15.895 1 93.87 41 GLU A CA 1
ATOM 294 C C . GLU A 1 41 ? -17.405 4.281 -16.012 1 93.87 41 GLU A C 1
ATOM 296 O O . GLU A 1 41 ? -18.227 4.416 -16.921 1 93.87 41 GLU A O 1
ATOM 301 N N . ASP A 1 42 ? -17.221 5.19 -15.188 1 92.71 42 ASP A N 1
ATOM 302 C CA . ASP A 1 42 ? -17.99 6.429 -15.25 1 92.71 42 ASP A CA 1
ATOM 303 C C . ASP A 1 42 ? -17.263 7.485 -16.08 1 92.71 42 ASP A C 1
ATOM 305 O O . ASP A 1 42 ? -16.218 7.207 -16.671 1 92.71 42 ASP A O 1
ATOM 309 N N . ARG A 1 43 ? -17.848 8.703 -16.202 1 88.09 43 ARG A N 1
ATOM 310 C CA . ARG A 1 43 ? -17.359 9.76 -17.083 1 88.09 43 ARG A CA 1
ATOM 311 C C . ARG A 1 43 ? -16.004 10.279 -16.616 1 88.09 43 ARG A C 1
ATOM 313 O O . ARG A 1 43 ? -15.195 10.735 -17.427 1 88.09 43 ARG A O 1
ATOM 320 N N . TYR A 1 44 ? -15.729 10.122 -15.358 1 83.98 44 TYR A N 1
ATOM 321 C CA . TYR A 1 44 ? -14.467 10.623 -14.826 1 83.98 44 TYR A CA 1
ATOM 322 C C . TYR A 1 44 ? -13.356 9.595 -15 1 83.98 44 TYR A C 1
ATOM 324 O O . TYR A 1 44 ? -12.172 9.937 -14.948 1 83.98 44 TYR A O 1
ATOM 332 N N . GLY A 1 45 ? -13.734 8.338 -15.126 1 88.31 45 GLY A N 1
ATOM 333 C CA . GLY A 1 45 ? -12.743 7.294 -15.33 1 88.31 45 GLY A CA 1
ATOM 334 C C . GLY A 1 45 ? -12.646 6.328 -14.164 1 88.31 45 GLY A C 1
ATOM 335 O O . GLY A 1 45 ? -11.778 5.452 -14.147 1 88.31 45 GLY A O 1
ATOM 336 N N . TYR A 1 46 ? -13.584 6.412 -13.203 1 92.62 46 TYR A N 1
ATOM 337 C CA . TYR A 1 46 ? -13.608 5.453 -12.104 1 92.62 46 TYR A CA 1
ATOM 338 C C . TYR A 1 46 ? -14.193 4.12 -12.555 1 92.62 46 TYR A C 1
ATOM 340 O O . TYR A 1 46 ? -15.153 4.087 -13.328 1 92.62 46 TYR A O 1
ATOM 348 N N . LEU A 1 47 ? -13.576 3.102 -12.114 1 94.8 47 LEU A N 1
ATOM 349 C CA . LEU A 1 47 ? -14.126 1.777 -12.381 1 94.8 47 LEU A CA 1
ATOM 350 C C . LEU A 1 47 ? -15.023 1.32 -11.235 1 94.8 47 LEU A C 1
ATOM 352 O O . LEU A 1 47 ? -14.569 1.202 -10.095 1 94.8 47 LEU A O 1
ATOM 356 N N . TRP A 1 48 ? -16.278 1.14 -11.515 1 96.78 48 TRP A N 1
ATOM 357 C CA . TRP A 1 48 ? -17.238 0.639 -10.536 1 96.78 48 TRP A CA 1
ATOM 358 C C . TRP A 1 48 ? -17.386 -0.875 -10.644 1 96.78 48 TRP A C 1
ATOM 360 O O . TRP A 1 48 ? -17.548 -1.413 -11.743 1 96.78 48 TRP A O 1
ATOM 370 N N . ILE A 1 49 ? -17.308 -1.583 -9.523 1 96.69 49 ILE A N 1
ATOM 371 C CA . ILE A 1 49 ? -17.299 -3.041 -9.496 1 96.69 49 ILE A CA 1
ATOM 372 C C . ILE A 1 49 ? -18.419 -3.547 -8.589 1 96.69 49 ILE A C 1
ATOM 374 O O . ILE A 1 49 ? -18.463 -3.216 -7.402 1 96.69 49 ILE A O 1
ATOM 378 N N . ALA A 1 50 ? -19.284 -4.283 -9.147 1 96.97 50 ALA A N 1
ATOM 379 C CA . ALA A 1 50 ? -20.341 -4.938 -8.381 1 96.97 50 ALA A CA 1
ATOM 380 C C . ALA A 1 50 ? -19.852 -6.257 -7.788 1 96.97 50 ALA A C 1
ATOM 382 O O . ALA A 1 50 ? -19.407 -7.145 -8.519 1 96.97 50 ALA A O 1
ATOM 383 N N . THR A 1 51 ? -19.942 -6.357 -6.491 1 94.47 51 THR A N 1
ATOM 384 C CA . THR A 1 51 ? -19.448 -7.558 -5.827 1 94.47 51 THR A CA 1
ATOM 385 C C . THR A 1 51 ? -20.504 -8.128 -4.884 1 94.47 51 THR A C 1
ATOM 387 O O . THR A 1 51 ? -21.597 -7.573 -4.76 1 94.47 51 THR A O 1
ATOM 390 N N . ASN A 1 52 ? -20.165 -9.19 -4.224 1 90.65 52 ASN A N 1
ATOM 391 C CA . ASN A 1 52 ? -21.08 -9.827 -3.283 1 90.65 52 ASN A CA 1
ATOM 392 C C . ASN A 1 52 ? -20.946 -9.235 -1.883 1 90.65 52 ASN A C 1
ATOM 394 O O . ASN A 1 52 ? -21.639 -9.66 -0.956 1 90.65 52 ASN A O 1
ATOM 398 N N . ASP A 1 53 ? -20.084 -8.28 -1.711 1 90.99 53 ASP A N 1
ATOM 399 C CA . ASP A 1 53 ? -19.969 -7.614 -0.417 1 90.99 53 ASP A CA 1
ATOM 400 C C . ASP A 1 53 ? -19.808 -6.105 -0.588 1 90.99 53 ASP A C 1
ATOM 402 O O . ASP A 1 53 ? -18.887 -5.507 -0.03 1 90.99 53 ASP A O 1
ATOM 406 N N . GLY A 1 54 ? -20.653 -5.649 -1.442 1 92.25 54 GLY A N 1
ATOM 407 C CA . GLY A 1 54 ? -20.676 -4.2 -1.565 1 92.25 54 GLY A CA 1
ATOM 408 C C . GLY A 1 54 ? -20.307 -3.714 -2.954 1 92.25 54 GLY A C 1
ATOM 409 O O . GLY A 1 54 ? -19.948 -4.512 -3.822 1 92.25 54 GLY A O 1
ATOM 410 N N . LEU A 1 55 ? -20.424 -2.413 -3.162 1 95.82 55 LEU A N 1
ATOM 411 C CA . LEU A 1 55 ? -20.051 -1.705 -4.381 1 95.82 55 LEU A CA 1
ATOM 412 C C . LEU A 1 55 ? -18.681 -1.05 -4.232 1 95.82 55 LEU A C 1
ATOM 414 O O . LEU A 1 55 ? -18.441 -0.316 -3.271 1 95.82 55 LEU A O 1
ATOM 418 N N . ALA A 1 56 ? -17.834 -1.422 -5.179 1 96.12 56 ALA A N 1
ATOM 419 C CA . ALA A 1 56 ? -16.481 -0.881 -5.085 1 96.12 56 ALA A CA 1
ATOM 420 C C . ALA A 1 56 ? -16.199 0.095 -6.224 1 96.12 56 ALA A C 1
ATOM 422 O O . ALA A 1 56 ? -16.629 -0.125 -7.359 1 96.12 56 ALA A O 1
ATOM 423 N N . ARG A 1 57 ? -15.575 1.139 -5.89 1 94.97 57 ARG A N 1
ATOM 424 C CA . ARG A 1 57 ? -15.047 2.078 -6.875 1 94.97 57 ARG A CA 1
ATOM 425 C C . ARG A 1 57 ? -13.522 2.097 -6.851 1 94.97 57 ARG A C 1
ATOM 427 O O . ARG A 1 57 ? -12.915 2.308 -5.799 1 94.97 57 ARG A O 1
ATOM 434 N N . TYR A 1 58 ? -12.929 1.868 -7.982 1 94.22 58 TYR A N 1
ATOM 435 C CA . TYR A 1 58 ? -11.476 1.791 -8.084 1 94.22 58 TYR A CA 1
ATOM 436 C C . TYR A 1 58 ? -10.916 2.998 -8.827 1 94.22 58 TYR A C 1
ATOM 438 O O . TYR A 1 58 ? -11.405 3.355 -9.901 1 94.22 58 TYR A O 1
ATOM 446 N N . ASP A 1 59 ? -9.897 3.623 -8.265 1 89.2 59 ASP A N 1
ATOM 447 C CA . ASP A 1 59 ? -9.305 4.812 -8.87 1 89.2 59 ASP A CA 1
ATOM 448 C C . ASP A 1 59 ? -7.91 4.515 -9.416 1 89.2 59 ASP A C 1
ATOM 450 O O . ASP A 1 59 ? -7.18 5.431 -9.799 1 89.2 59 ASP A O 1
ATOM 454 N N . GLY A 1 60 ? -7.5 3.256 -9.392 1 82.8 60 GLY A N 1
ATOM 455 C CA . GLY A 1 60 ? -6.177 2.867 -9.852 1 82.8 60 GLY A CA 1
ATOM 456 C C . GLY A 1 60 ? -5.243 2.476 -8.723 1 82.8 60 GLY A C 1
ATOM 457 O O . GLY A 1 60 ? -4.249 1.78 -8.944 1 82.8 60 GLY A O 1
ATOM 458 N N . ARG A 1 61 ? -5.588 2.866 -7.516 1 82.28 61 ARG A N 1
ATOM 459 C CA . ARG A 1 61 ? -4.72 2.584 -6.377 1 82.28 61 ARG A CA 1
ATOM 460 C C . ARG A 1 61 ? -5.522 2.043 -5.198 1 82.28 61 ARG A C 1
ATOM 462 O O . ARG A 1 61 ? -5.084 1.114 -4.516 1 82.28 61 ARG A O 1
ATOM 469 N N . ASN A 1 62 ? -6.651 2.757 -4.983 1 84.24 62 ASN A N 1
ATOM 470 C CA . ASN A 1 62 ? -7.451 2.404 -3.815 1 84.24 62 ASN A CA 1
ATOM 471 C C . ASN A 1 62 ? -8.894 2.09 -4.197 1 84.24 62 ASN A C 1
ATOM 473 O O . ASN A 1 62 ? -9.35 2.465 -5.279 1 84.24 62 ASN A O 1
ATOM 477 N N . TYR A 1 63 ? -9.531 1.38 -3.25 1 90.91 63 TYR A N 1
ATOM 478 C CA . TYR A 1 63 ? -10.949 1.07 -3.387 1 90.91 63 TYR A CA 1
ATOM 479 C C . TYR A 1 63 ? -11.779 1.856 -2.378 1 90.91 63 TYR A C 1
ATOM 481 O O . TYR A 1 63 ? -11.4 1.974 -1.211 1 90.91 63 TYR A O 1
ATOM 489 N N . ARG A 1 64 ? -12.762 2.507 -2.853 1 90.44 64 ARG A N 1
ATOM 490 C CA . ARG A 1 64 ? -13.833 2.973 -1.977 1 90.44 64 ARG A CA 1
ATOM 491 C C . ARG A 1 64 ? -15.031 2.031 -2.029 1 90.44 64 ARG A C 1
ATOM 493 O O . ARG A 1 64 ? -15.573 1.766 -3.104 1 90.44 64 ARG A O 1
ATOM 500 N N . ILE A 1 65 ? -15.441 1.566 -0.871 1 92.88 65 ILE A N 1
ATOM 501 C CA . ILE A 1 65 ? -16.457 0.519 -0.836 1 92.88 65 ILE A CA 1
ATOM 502 C C . ILE A 1 65 ? -17.722 1.049 -0.165 1 92.88 65 ILE A C 1
ATOM 504 O O . ILE A 1 65 ? -17.65 1.706 0.877 1 92.88 65 ILE A O 1
ATOM 508 N N . TRP A 1 66 ? -18.908 0.923 -0.789 1 92.73 66 TRP A N 1
ATOM 509 C CA . TRP A 1 66 ? -20.222 1.18 -0.208 1 92.73 66 TRP A CA 1
ATOM 510 C C . TRP A 1 66 ? -20.882 -0.119 0.24 1 92.73 66 TRP A C 1
ATOM 512 O O . TRP A 1 66 ? -21.019 -1.058 -0.548 1 92.73 66 TRP A O 1
ATOM 522 N N . ARG A 1 67 ? -21.187 -0.15 1.507 1 91.4 67 ARG A N 1
ATOM 523 C CA . ARG A 1 67 ? -21.856 -1.304 2.101 1 91.4 67 ARG A CA 1
ATOM 524 C C . ARG A 1 67 ? -23.141 -0.887 2.809 1 91.4 67 ARG A C 1
ATOM 526 O O . ARG A 1 67 ? -23.568 0.265 2.705 1 91.4 67 ARG A O 1
ATOM 533 N N . SER A 1 68 ? -23.755 -1.796 3.465 1 84.64 68 SER A N 1
ATOM 534 C CA . SER A 1 68 ? -24.973 -1.494 4.211 1 84.64 68 SER A CA 1
ATOM 535 C C . SER A 1 68 ? -24.714 -0.452 5.294 1 84.64 68 SER A C 1
ATOM 537 O O . SER A 1 68 ? -25.586 0.364 5.599 1 84.64 68 SER A O 1
ATOM 539 N N . GLU A 1 69 ? -23.449 -0.425 5.751 1 78.74 69 GLU A N 1
ATOM 540 C CA . GLU A 1 69 ? -23.052 0.544 6.768 1 78.74 69 GLU A CA 1
ATOM 541 C C . GLU A 1 69 ? -22.937 1.947 6.179 1 78.74 69 GLU A C 1
ATOM 543 O O . GLU A 1 69 ? -22.992 2.939 6.909 1 78.74 69 GLU A O 1
ATOM 548 N N . ASP A 1 70 ? -22.855 1.992 4.814 1 84.32 70 ASP A N 1
ATOM 549 C CA . ASP A 1 70 ? -22.684 3.278 4.145 1 84.32 70 ASP A CA 1
ATOM 550 C C . ASP A 1 70 ? -23.986 3.732 3.488 1 84.32 70 ASP A C 1
ATOM 552 O O . ASP A 1 70 ? -23.982 4.642 2.656 1 84.32 70 ASP A O 1
ATOM 556 N N . GLY A 1 71 ? -25.052 3.013 3.78 1 84.84 71 GLY A N 1
ATOM 557 C CA . GLY A 1 71 ? -26.336 3.456 3.26 1 84.84 71 GLY A CA 1
ATOM 558 C C . GLY A 1 71 ? -26.924 2.505 2.235 1 84.84 71 GLY A C 1
ATOM 559 O O . GLY A 1 71 ? -28.106 2.604 1.896 1 84.84 71 GLY A O 1
ATOM 560 N N . LEU A 1 72 ? -26.12 1.557 1.851 1 88.27 72 LEU A N 1
ATOM 561 C CA . LEU A 1 72 ? -26.675 0.55 0.954 1 88.27 72 LEU A CA 1
ATOM 562 C C . LEU A 1 72 ? -27.533 -0.449 1.723 1 88.27 72 LEU A C 1
ATOM 564 O O . LEU A 1 72 ? -27.223 -0.789 2.867 1 88.27 72 LEU A O 1
ATOM 568 N N . ARG A 1 73 ? -28.668 -0.735 1.302 1 86.21 73 ARG A N 1
ATOM 569 C CA . ARG A 1 73 ? -29.583 -1.612 2.025 1 86.21 73 ARG A CA 1
ATOM 570 C C . ARG A 1 73 ? -29.279 -3.079 1.737 1 86.21 73 ARG A C 1
ATOM 572 O O . ARG A 1 73 ? -29.91 -3.972 2.305 1 86.21 73 ARG A O 1
ATOM 579 N N . ASP A 1 74 ? -28.265 -3.33 0.829 1 86.74 74 ASP A N 1
ATOM 580 C CA . ASP A 1 74 ? -27.853 -4.687 0.481 1 86.74 74 ASP A CA 1
ATOM 581 C C . ASP A 1 74 ? -26.391 -4.721 0.043 1 86.74 74 ASP A C 1
ATOM 583 O O . ASP A 1 74 ? -25.941 -3.851 -0.706 1 86.74 74 ASP A O 1
ATOM 587 N N . ASN A 1 75 ? -25.706 -5.815 0.488 1 89.1 75 ASN A N 1
ATOM 588 C CA . ASN A 1 75 ? -24.29 -5.911 0.147 1 89.1 75 ASN A CA 1
ATOM 589 C C . ASN A 1 75 ? -24.073 -6.739 -1.116 1 89.1 75 ASN A C 1
ATOM 591 O O . ASN A 1 75 ? -22.99 -6.712 -1.703 1 89.1 75 ASN A O 1
ATOM 595 N N . ARG A 1 76 ? -25.016 -7.448 -1.559 1 89.35 76 ARG A N 1
ATOM 596 C CA . ARG A 1 76 ? -24.882 -8.248 -2.772 1 89.35 76 ARG A CA 1
ATOM 597 C C . ARG A 1 76 ? -25.336 -7.463 -3.998 1 89.35 76 ARG A C 1
ATOM 599 O O . ARG A 1 76 ? -26.536 -7.331 -4.248 1 89.35 76 ARG A O 1
ATOM 606 N N . ILE A 1 77 ? -24.419 -7.081 -4.82 1 94.8 77 ILE A N 1
ATOM 607 C CA . ILE A 1 77 ? -24.688 -6.253 -5.991 1 94.8 77 ILE A CA 1
ATOM 608 C C . ILE A 1 77 ? -24.496 -7.078 -7.261 1 94.8 77 ILE A C 1
ATOM 610 O O . ILE A 1 77 ? -23.422 -7.641 -7.487 1 94.8 77 ILE A O 1
ATOM 614 N N . TRP A 1 78 ? -25.409 -7.058 -8.139 1 94.17 78 TRP A N 1
ATOM 615 C CA . TRP A 1 78 ? -25.38 -7.921 -9.315 1 94.17 78 TRP A CA 1
ATOM 616 C C . TRP A 1 78 ? -24.89 -7.156 -10.54 1 94.17 78 TRP A C 1
ATOM 618 O O . TRP A 1 78 ? -24.279 -7.738 -11.44 1 94.17 78 TRP A O 1
ATOM 628 N N . THR A 1 79 ? -25.258 -5.877 -10.528 1 95.47 79 THR A N 1
ATOM 629 C CA . THR A 1 79 ? -24.949 -5.145 -11.752 1 95.47 79 THR A CA 1
ATOM 630 C C . THR A 1 79 ? -24.786 -3.656 -11.464 1 95.47 79 THR A C 1
ATOM 632 O O . THR A 1 79 ? -25.187 -3.176 -10.401 1 95.47 79 THR A O 1
ATOM 635 N N . VAL A 1 80 ? -24.115 -3.018 -12.349 1 96.38 80 VAL A N 1
ATOM 636 C CA . VAL A 1 80 ? -23.912 -1.575 -12.277 1 96.38 80 VAL A CA 1
ATOM 637 C C . VAL A 1 80 ? -23.958 -0.976 -13.681 1 96.38 80 VAL A C 1
ATOM 639 O O . VAL A 1 80 ? -23.543 -1.616 -14.65 1 96.38 80 VAL A O 1
ATOM 642 N N . LEU A 1 81 ? -24.548 0.174 -13.785 1 96.57 81 LEU A N 1
ATOM 643 C CA . LEU A 1 81 ? -24.661 0.901 -15.045 1 96.57 81 LEU A CA 1
ATOM 644 C C . LEU A 1 81 ? -24.505 2.402 -14.822 1 96.57 81 LEU A C 1
ATOM 646 O O . LEU A 1 81 ? -25.037 2.949 -13.853 1 96.57 81 LEU A O 1
ATOM 650 N N . VAL A 1 82 ? -23.752 3.03 -15.661 1 95.49 82 VAL A N 1
ATOM 651 C CA . VAL A 1 82 ? -23.626 4.483 -15.642 1 95.49 82 VAL A CA 1
ATOM 652 C C . VAL A 1 82 ? -24.42 5.086 -16.798 1 95.49 82 VAL A C 1
ATOM 654 O O . VAL A 1 82 ? -24.185 4.753 -17.962 1 95.49 82 VAL A O 1
ATOM 657 N N . ASP A 1 83 ? -25.258 5.995 -16.483 1 93.66 83 ASP A N 1
ATOM 658 C CA . ASP A 1 83 ? -26.089 6.571 -17.536 1 93.66 83 ASP A CA 1
ATOM 659 C C . ASP A 1 83 ? -25.442 7.824 -18.122 1 93.66 83 ASP A C 1
ATOM 661 O O . ASP A 1 83 ? -24.309 8.163 -17.776 1 93.66 83 ASP A O 1
ATOM 665 N N . ALA A 1 84 ? -26.138 8.474 -19.045 1 90.58 84 ALA A N 1
ATOM 666 C CA . ALA A 1 84 ? -25.612 9.624 -19.775 1 90.58 84 ALA A CA 1
ATOM 667 C C . ALA A 1 84 ? -25.419 10.821 -18.848 1 90.58 84 ALA A C 1
ATOM 669 O O . ALA A 1 84 ? -24.581 11.687 -19.108 1 90.58 84 ALA A O 1
ATOM 670 N N . ARG A 1 85 ? -26.205 10.914 -17.782 1 91.71 85 ARG A N 1
ATOM 671 C CA . ARG A 1 85 ? -26.071 12.004 -16.82 1 91.71 85 ARG A CA 1
ATOM 672 C C . ARG A 1 85 ? -25.037 11.667 -15.751 1 91.71 85 ARG A C 1
ATOM 674 O O . ARG A 1 85 ? -24.926 12.37 -14.744 1 91.71 85 ARG A O 1
ATOM 681 N N . ASN A 1 86 ? -24.379 10.522 -15.956 1 93.55 86 ASN A N 1
ATOM 682 C CA . ASN A 1 86 ? -23.337 10.019 -15.068 1 93.55 86 ASN A CA 1
ATOM 683 C C . ASN A 1 86 ? -23.91 9.579 -13.724 1 93.55 86 ASN A C 1
ATOM 685 O O . ASN A 1 86 ? -23.235 9.67 -12.697 1 93.55 86 ASN A O 1
ATOM 689 N N . GLN A 1 87 ? -25.152 9.247 -13.729 1 94.9 87 GLN A N 1
ATOM 690 C CA . GLN A 1 87 ? -25.743 8.608 -12.558 1 94.9 87 GLN A CA 1
ATOM 691 C C . GLN A 1 87 ? -25.452 7.11 -12.544 1 94.9 87 GLN A C 1
ATOM 693 O O . GLN A 1 87 ? -25.331 6.486 -13.6 1 94.9 87 GLN A O 1
ATOM 698 N N . LEU A 1 88 ? -25.307 6.618 -11.374 1 95.91 88 LEU A N 1
ATOM 699 C CA . LEU A 1 88 ? -24.986 5.201 -11.246 1 95.91 88 LEU A CA 1
ATOM 700 C C . LEU A 1 88 ? -26.22 4.397 -10.849 1 95.91 88 LEU A C 1
ATOM 702 O O . LEU A 1 88 ? -26.892 4.727 -9.869 1 95.91 88 LEU A O 1
ATOM 706 N N . TRP A 1 89 ? -26.544 3.43 -11.604 1 97.28 89 TRP A N 1
ATOM 707 C CA . TRP A 1 89 ? -27.64 2.512 -11.313 1 97.28 89 TRP A CA 1
ATOM 708 C C . TRP A 1 89 ? -27.11 1.169 -10.824 1 97.28 89 TRP A C 1
ATOM 710 O O . TRP A 1 89 ? -26.212 0.587 -11.438 1 97.28 89 TRP A O 1
ATOM 720 N N . ILE A 1 90 ? -27.673 0.671 -9.741 1 97.2 90 ILE A N 1
ATOM 721 C CA . ILE A 1 90 ? -27.173 -0.522 -9.067 1 97.2 90 ILE A CA 1
ATOM 722 C C . ILE A 1 90 ? -28.3 -1.542 -8.919 1 97.2 90 ILE A C 1
ATOM 724 O O . ILE A 1 90 ? -29.372 -1.22 -8.399 1 97.2 90 ILE A O 1
ATOM 728 N N . GLY A 1 91 ? -28.06 -2.732 -9.419 1 96.55 91 GLY A N 1
ATOM 729 C CA . GLY A 1 91 ? -28.971 -3.837 -9.167 1 96.55 91 GLY A CA 1
ATOM 730 C C . GLY A 1 91 ? -28.555 -4.698 -7.989 1 96.55 91 GLY A C 1
ATOM 731 O O . GLY A 1 91 ? -27.421 -5.178 -7.935 1 96.55 91 GLY A O 1
ATOM 732 N N . THR A 1 92 ? -29.487 -4.893 -7.082 1 93.03 92 THR A N 1
ATOM 733 C CA . THR A 1 92 ? -29.159 -5.631 -5.867 1 93.03 92 THR A CA 1
ATOM 734 C C . THR A 1 92 ? -29.94 -6.941 -5.802 1 93.03 92 THR A C 1
ATOM 736 O O . THR A 1 92 ? -30.818 -7.188 -6.632 1 93.03 92 THR A O 1
ATOM 739 N N . GLU A 1 93 ? -29.583 -7.697 -4.907 1 86.95 93 GLU A N 1
ATOM 740 C CA . GLU A 1 93 ? -30.281 -8.967 -4.722 1 86.95 93 GLU A CA 1
ATOM 741 C C . GLU A 1 93 ? -31.572 -8.777 -3.932 1 86.95 93 GLU A C 1
ATOM 743 O O . GLU A 1 93 ? -32.586 -9.413 -4.226 1 86.95 93 GLU A O 1
ATOM 748 N N . ASN A 1 94 ? -31.498 -7.803 -2.891 1 80.55 94 ASN A N 1
ATOM 749 C CA . ASN A 1 94 ? -32.658 -7.748 -2.008 1 80.55 94 ASN A CA 1
ATOM 750 C C . ASN A 1 94 ? -33.18 -6.322 -1.857 1 80.55 94 ASN A C 1
ATOM 752 O O . ASN A 1 94 ? -34.194 -6.094 -1.195 1 80.55 94 ASN A O 1
ATOM 756 N N . ALA A 1 95 ? -32.523 -5.399 -2.474 1 88.74 95 ALA A N 1
ATOM 757 C CA . ALA A 1 95 ? -32.93 -4.016 -2.243 1 88.74 95 ALA A CA 1
ATOM 758 C C . ALA A 1 95 ? -33.445 -3.373 -3.528 1 88.74 95 ALA A C 1
ATOM 760 O O . ALA A 1 95 ? -33.571 -2.149 -3.61 1 88.74 95 ALA A O 1
ATOM 761 N N . GLY A 1 96 ? -33.625 -4.197 -4.504 1 91.82 96 GLY A N 1
ATOM 762 C CA . GLY A 1 96 ? -34.162 -3.665 -5.747 1 91.82 96 GLY A CA 1
ATOM 763 C C . GLY A 1 96 ? -33.149 -2.856 -6.536 1 91.82 96 GLY A C 1
ATOM 764 O O . GLY A 1 96 ? -31.972 -3.215 -6.596 1 91.82 96 GLY A O 1
ATOM 765 N N . LEU A 1 97 ? -33.669 -1.811 -7.22 1 95.51 97 LEU A N 1
ATOM 766 C CA . LEU A 1 97 ? -32.847 -0.922 -8.035 1 95.51 97 LEU A CA 1
ATOM 767 C C . LEU A 1 97 ? -32.478 0.338 -7.26 1 95.51 97 LEU A C 1
ATOM 769 O O . LEU A 1 97 ? -33.329 0.934 -6.594 1 95.51 97 LEU A O 1
ATOM 773 N N . VAL A 1 98 ? -31.233 0.664 -7.322 1 96.56 98 VAL A N 1
ATOM 774 C CA . VAL A 1 98 ? -30.755 1.837 -6.598 1 96.56 98 VAL A CA 1
ATOM 775 C C . VAL A 1 98 ? -30.153 2.84 -7.578 1 96.56 98 VAL A C 1
ATOM 777 O O . VAL A 1 98 ? -29.427 2.458 -8.5 1 96.56 98 VAL A O 1
ATOM 780 N N . ARG A 1 99 ? -30.503 4.023 -7.45 1 96.18 99 ARG A N 1
ATOM 781 C CA . ARG A 1 99 ? -29.9 5.104 -8.223 1 96.18 99 ARG A CA 1
ATOM 782 C C . ARG A 1 99 ? -29.036 5.995 -7.338 1 96.18 99 ARG A C 1
ATOM 784 O O . ARG A 1 99 ? -29.512 6.53 -6.334 1 96.18 99 ARG A O 1
ATOM 791 N N . MET A 1 100 ? -27.812 6.079 -7.663 1 94.79 100 MET A N 1
ATOM 792 C CA . MET A 1 100 ? -26.895 6.986 -6.977 1 94.79 100 MET A CA 1
ATOM 793 C C . MET A 1 100 ? -26.691 8.265 -7.782 1 94.79 100 MET A C 1
ATOM 795 O O . MET A 1 100 ? -26.402 8.211 -8.978 1 94.79 100 MET A O 1
ATOM 799 N N . SER A 1 101 ? -26.747 9.376 -7.12 1 92.61 101 SER A N 1
ATOM 800 C CA . SER A 1 101 ? -26.622 10.668 -7.786 1 92.61 101 SER A CA 1
ATOM 801 C C . SER A 1 101 ? -25.227 10.857 -8.371 1 92.61 101 SER A C 1
ATOM 803 O O . SER A 1 101 ? -24.287 10.159 -7.984 1 92.61 101 SER A O 1
ATOM 805 N N . ALA A 1 102 ? -25.107 11.77 -9.295 1 89.05 102 ALA A N 1
ATOM 806 C CA . ALA A 1 102 ? -23.839 12.023 -9.974 1 89.05 102 ALA A CA 1
ATOM 807 C C . ALA A 1 102 ? -22.77 12.48 -8.986 1 89.05 102 ALA A C 1
ATOM 809 O O . ALA A 1 102 ? -21.583 12.198 -9.172 1 89.05 102 ALA A O 1
ATOM 810 N N . ASP A 1 103 ? -23.213 13.038 -7.929 1 80.52 103 ASP A N 1
ATOM 811 C CA . ASP A 1 103 ? -22.273 13.491 -6.909 1 80.52 103 ASP A CA 1
ATOM 812 C C . ASP A 1 103 ? -22.01 12.396 -5.878 1 80.52 103 ASP A C 1
ATOM 814 O O . ASP A 1 103 ? -21.236 12.593 -4.939 1 80.52 103 ASP A O 1
ATOM 818 N N . ARG A 1 104 ? -22.761 10.822 -6.355 1 85.01 104 ARG A N 1
ATOM 819 C CA . ARG A 1 104 ? -22.549 9.605 -5.579 1 85.01 104 ARG A CA 1
ATOM 820 C C . ARG A 1 104 ? -22.999 9.791 -4.133 1 85.01 104 ARG A C 1
ATOM 822 O O . ARG A 1 104 ? -22.521 9.097 -3.234 1 85.01 104 ARG A O 1
ATOM 829 N N . ARG A 1 105 ? -23.84 11.147 -3.357 1 80.61 105 ARG A N 1
ATOM 830 C CA . ARG A 1 105 ? -24.233 11.448 -1.984 1 80.61 105 ARG A CA 1
ATOM 831 C C . ARG A 1 105 ? -25.608 10.87 -1.669 1 80.61 105 ARG A C 1
ATOM 833 O O . ARG A 1 105 ? -25.925 10.606 -0.507 1 80.61 105 ARG A O 1
ATOM 840 N N . GLN A 1 106 ? -26.333 10.843 -2.691 1 88.66 106 GLN A N 1
ATOM 841 C CA . GLN A 1 106 ? -27.712 10.432 -2.449 1 88.66 106 GLN A CA 1
ATOM 842 C C . GLN A 1 106 ? -28.015 9.098 -3.125 1 88.66 106 GLN A C 1
ATOM 844 O O . GLN A 1 106 ? -27.623 8.874 -4.273 1 88.66 106 GLN A O 1
ATOM 849 N N . LEU A 1 107 ? -28.655 8.261 -2.354 1 93.69 107 LEU A N 1
ATOM 850 C CA . LEU A 1 107 ? -29.133 6.979 -2.86 1 93.69 107 LEU A CA 1
ATOM 851 C C . LEU A 1 107 ? -30.658 6.939 -2.885 1 93.69 107 LEU A C 1
ATOM 853 O O . LEU A 1 107 ? -31.308 7.265 -1.889 1 93.69 107 LEU A O 1
ATOM 857 N N . HIS A 1 108 ? -31.297 6.718 -4.059 1 94.13 108 HIS A N 1
ATOM 858 C CA . HIS A 1 108 ? -32.733 6.527 -4.226 1 94.13 108 HIS A CA 1
ATOM 859 C C . HIS A 1 108 ? -33.065 5.069 -4.522 1 94.13 108 HIS A C 1
ATOM 861 O O . HIS A 1 108 ? -32.499 4.473 -5.442 1 94.13 108 HIS A O 1
ATOM 867 N N . PHE A 1 109 ? -34.004 4.472 -3.799 1 94.46 109 PHE A N 1
ATOM 868 C CA . PHE A 1 109 ? -34.298 3.048 -3.906 1 94.46 109 PHE A CA 1
ATOM 869 C C . PHE A 1 109 ? -35.629 2.823 -4.614 1 94.46 109 PHE A C 1
ATOM 871 O O . PHE A 1 109 ? -36.605 3.529 -4.352 1 94.46 109 PHE A O 1
ATOM 878 N N . TYR A 1 110 ? -35.648 1.944 -5.59 1 94.24 110 TYR A N 1
ATOM 879 C CA . TYR A 1 110 ? -36.843 1.411 -6.233 1 94.24 110 TYR A CA 1
ATOM 880 C C . TYR A 1 110 ? -37.081 -0.039 -5.827 1 94.24 110 TYR A C 1
ATOM 882 O O . TYR A 1 110 ? -36.399 -0.945 -6.311 1 94.24 110 TYR A O 1
ATOM 890 N N . ASP A 1 111 ? -37.958 -0.242 -4.953 1 90.19 111 ASP A N 1
ATOM 891 C CA . ASP A 1 111 ? -38.257 -1.583 -4.459 1 90.19 111 ASP A CA 1
ATOM 892 C C . ASP A 1 111 ? -39.764 -1.815 -4.376 1 90.19 111 ASP A C 1
ATOM 894 O O . ASP A 1 111 ? -40.552 -0.966 -4.797 1 90.19 111 ASP A O 1
ATOM 898 N N . ARG A 1 112 ? -40.117 -2.908 -3.885 1 84.61 112 ARG A N 1
ATOM 899 C CA . ARG A 1 112 ? -41.526 -3.281 -3.81 1 84.61 112 ARG A CA 1
ATOM 900 C C . ARG A 1 112 ? -42.295 -2.337 -2.892 1 84.61 112 ARG A C 1
ATOM 902 O O . ARG A 1 112 ? -43.492 -2.114 -3.084 1 84.61 112 ARG A O 1
ATOM 909 N N . SER A 1 113 ? -41.624 -1.703 -1.921 1 83.24 113 SER A N 1
ATOM 910 C CA . SER A 1 113 ? -42.277 -0.778 -1.001 1 83.24 113 SER A CA 1
ATOM 911 C C . SER A 1 113 ? -42.549 0.566 -1.668 1 83.24 113 SER A C 1
ATOM 913 O O . SER A 1 113 ? -43.599 1.173 -1.448 1 83.24 113 SER A O 1
ATOM 915 N N . SER A 1 114 ? -41.617 0.938 -2.491 1 86 114 SER A N 1
ATOM 916 C CA . SER A 1 114 ? -41.765 2.236 -3.14 1 86 114 SER A CA 1
ATOM 917 C C . SER A 1 114 ? -42.505 2.11 -4.467 1 86 114 SER A C 1
ATOM 919 O O . SER A 1 114 ? -43.159 3.055 -4.912 1 86 114 SER A O 1
ATOM 921 N N . GLN A 1 115 ? -42.355 0.938 -5.102 1 88.51 115 GLN A N 1
ATOM 922 C CA . GLN A 1 115 ? -43.012 0.654 -6.374 1 88.51 115 GLN A CA 1
ATOM 923 C C . GLN A 1 115 ? -43.798 -0.652 -6.307 1 88.51 115 GLN A C 1
ATOM 925 O O . GLN A 1 115 ? -43.265 -1.72 -6.613 1 88.51 115 GLN A O 1
ATOM 930 N N . PRO A 1 116 ? -44.995 -0.604 -6.112 1 83.66 116 PRO A N 1
ATOM 931 C CA . PRO A 1 116 ? -45.811 -1.803 -5.912 1 83.66 116 PRO A CA 1
ATOM 932 C C . PRO A 1 116 ? -45.87 -2.691 -7.153 1 83.66 116 PRO A C 1
ATOM 934 O O . PRO A 1 116 ? -46.163 -3.885 -7.049 1 83.66 116 PRO A O 1
ATOM 937 N N . LEU A 1 117 ? -45.597 -2.152 -8.269 1 87.42 117 LEU A N 1
ATOM 938 C CA . LEU A 1 117 ? -45.634 -2.93 -9.503 1 87.42 117 LEU A CA 1
ATOM 939 C C . LEU A 1 117 ? -44.473 -3.918 -9.558 1 87.42 117 LEU A C 1
ATOM 941 O O . LEU A 1 117 ? -44.511 -4.885 -10.322 1 87.42 117 LEU A O 1
ATOM 945 N N . MET A 1 118 ? -43.529 -3.743 -8.793 1 87.71 118 MET A N 1
ATOM 946 C CA . MET A 1 118 ? -42.358 -4.614 -8.822 1 87.71 118 MET A CA 1
ATOM 947 C C . MET A 1 118 ? -42.662 -5.957 -8.167 1 87.71 118 MET A C 1
ATOM 949 O O . MET A 1 118 ? -43.166 -6.005 -7.044 1 87.71 118 MET A O 1
ATOM 953 N N . GLY A 1 119 ? -42.419 -6.994 -8.852 1 81.19 119 GLY A N 1
ATOM 954 C CA . GLY A 1 119 ? -42.7 -8.333 -8.358 1 81.19 119 GLY A CA 1
ATOM 955 C C . GLY A 1 119 ? -41.582 -8.902 -7.506 1 81.19 119 GLY A C 1
ATOM 956 O O . GLY A 1 119 ? -41.794 -9.848 -6.744 1 81.19 119 GLY A O 1
ATOM 957 N N . THR A 1 120 ? -40.381 -8.372 -7.687 1 82.23 120 THR A N 1
ATOM 958 C CA . THR A 1 120 ? -39.234 -8.849 -6.922 1 82.23 120 THR A CA 1
ATOM 959 C C . THR A 1 120 ? -38.231 -7.722 -6.692 1 82.23 120 THR A C 1
ATOM 961 O O . THR A 1 120 ? -38.206 -6.744 -7.442 1 82.23 120 THR A O 1
ATOM 964 N N . ASN A 1 121 ? -37.461 -7.852 -5.656 1 86.3 121 ASN A N 1
ATOM 965 C CA . ASN A 1 121 ? -36.409 -6.881 -5.375 1 86.3 121 ASN A CA 1
ATOM 966 C C . ASN A 1 121 ? -35.064 -7.333 -5.936 1 86.3 121 ASN A C 1
ATOM 968 O O . ASN A 1 121 ? -34.052 -6.653 -5.757 1 86.3 121 ASN A O 1
ATOM 972 N N . THR A 1 122 ? -35.036 -8.464 -6.658 1 87.85 122 THR A N 1
ATOM 973 C CA . THR A 1 122 ? -33.791 -8.974 -7.223 1 87.85 122 THR A CA 1
ATOM 974 C C . THR A 1 122 ? -33.605 -8.482 -8.655 1 87.85 122 THR A C 1
ATOM 976 O O . THR A 1 122 ? -34.323 -8.909 -9.562 1 87.85 122 THR A O 1
ATOM 979 N N . VAL A 1 123 ? -32.644 -7.605 -8.856 1 93.79 123 VAL A N 1
ATOM 980 C CA . VAL A 1 123 ? -32.35 -7.032 -10.165 1 93.79 123 VAL A CA 1
ATOM 981 C C . VAL A 1 123 ? -31.021 -7.578 -10.681 1 93.79 123 VAL A C 1
ATOM 983 O O . VAL A 1 123 ? -29.972 -7.353 -10.073 1 93.79 123 VAL A O 1
ATOM 986 N N . TRP A 1 124 ? -31.035 -8.171 -11.842 1 93.04 124 TRP A N 1
ATOM 987 C CA . TRP A 1 124 ? -29.856 -8.882 -12.324 1 93.04 124 TRP A CA 1
ATOM 988 C C . TRP A 1 124 ? -29.174 -8.107 -13.447 1 93.04 124 TRP A C 1
ATOM 990 O O . TRP A 1 124 ? -27.971 -8.258 -13.672 1 93.04 124 TRP A O 1
ATOM 1000 N N . SER A 1 125 ? -29.956 -7.361 -14.192 1 95.28 125 SER A N 1
ATOM 1001 C CA . SER A 1 125 ? -29.387 -6.743 -15.385 1 95.28 125 SER A CA 1
ATOM 1002 C C . SER A 1 125 ? -29.935 -5.335 -15.593 1 95.28 125 SER A C 1
ATOM 1004 O O . SER A 1 125 ? -31.038 -5.019 -15.142 1 95.28 125 SER A O 1
ATOM 1006 N N . LEU A 1 126 ? -29.154 -4.546 -16.235 1 96.3 126 LEU A N 1
ATOM 1007 C CA . LEU A 1 126 ? -29.499 -3.159 -16.531 1 96.3 126 LEU A CA 1
ATOM 1008 C C . LEU A 1 126 ? -29.079 -2.785 -17.948 1 96.3 126 LEU A C 1
ATOM 1010 O O . LEU A 1 126 ? -28.097 -3.316 -18.47 1 96.3 126 LEU A O 1
ATOM 1014 N N . ALA A 1 127 ? -29.835 -1.955 -18.545 1 95.98 127 ALA A N 1
ATOM 1015 C CA . ALA A 1 127 ? -29.503 -1.342 -19.828 1 95.98 127 ALA A CA 1
ATOM 1016 C C . ALA A 1 127 ? -30.197 0.007 -19.989 1 95.98 127 ALA A C 1
ATOM 1018 O O . ALA A 1 127 ? -31.152 0.31 -19.27 1 95.98 127 ALA A O 1
ATOM 1019 N N . THR A 1 128 ? -29.648 0.768 -20.842 1 94.2 128 THR A N 1
ATOM 1020 C CA . THR A 1 128 ? -30.255 2.054 -21.166 1 94.2 128 THR A CA 1
ATOM 1021 C C . THR A 1 128 ? -30.518 2.166 -22.665 1 94.2 128 THR A C 1
ATOM 1023 O O . THR A 1 128 ? -29.796 1.577 -23.473 1 94.2 128 THR A O 1
ATOM 1026 N N . THR A 1 129 ? -31.556 2.833 -22.993 1 92.81 129 THR A N 1
ATOM 1027 C CA . THR A 1 129 ? -31.881 3.127 -24.384 1 92.81 129 THR A CA 1
ATOM 1028 C C . THR A 1 129 ? -31.713 4.615 -24.676 1 92.81 129 THR A C 1
ATOM 1030 O O . THR A 1 129 ? -31.598 5.425 -23.754 1 92.81 129 THR A O 1
ATOM 1033 N N . PRO A 1 130 ? -31.607 4.95 -25.935 1 88.8 130 PRO A N 1
ATOM 1034 C CA . PRO A 1 130 ? -31.316 6.34 -26.294 1 88.8 130 PRO A CA 1
ATOM 1035 C C . PRO A 1 130 ? -32.375 7.315 -25.783 1 88.8 130 PRO A C 1
ATOM 1037 O O . PRO A 1 130 ? -32.091 8.501 -25.601 1 88.8 130 PRO A O 1
ATOM 1040 N N . ASP A 1 131 ? -33.578 6.874 -25.539 1 86.89 131 ASP A N 1
ATOM 1041 C CA . ASP A 1 131 ? -34.623 7.761 -25.037 1 86.89 131 ASP A CA 1
ATOM 1042 C C . ASP A 1 131 ? -34.417 8.068 -23.555 1 86.89 131 ASP A C 1
ATOM 1044 O O . ASP A 1 131 ? -35.205 8.798 -22.951 1 86.89 131 ASP A O 1
ATOM 1048 N N . GLY A 1 132 ? -33.417 7.46 -22.978 1 88.71 132 GLY A N 1
ATOM 1049 C CA . GLY A 1 132 ? -33.08 7.752 -21.594 1 88.71 132 GLY A CA 1
ATOM 1050 C C . GLY A 1 132 ? -33.742 6.809 -20.607 1 88.71 132 GLY A C 1
ATOM 1051 O O . GLY A 1 132 ? -33.555 6.939 -19.395 1 88.71 132 GLY A O 1
ATOM 1052 N N . ALA A 1 133 ? -34.478 5.858 -21.096 1 94.12 133 ALA A N 1
ATOM 1053 C CA . ALA A 1 133 ? -35.148 4.908 -20.212 1 94.12 133 ALA A CA 1
ATOM 1054 C C . ALA A 1 133 ? -34.158 3.896 -19.642 1 94.12 133 ALA A C 1
ATOM 1056 O O . ALA A 1 133 ? -33.191 3.522 -20.309 1 94.12 133 ALA A O 1
ATOM 1057 N N . ILE A 1 134 ? -34.433 3.477 -18.433 1 96.09 134 ILE A N 1
ATOM 1058 C CA . ILE A 1 134 ? -33.64 2.437 -17.786 1 96.09 134 ILE A CA 1
ATOM 1059 C C . ILE A 1 134 ? -34.418 1.123 -17.782 1 96.09 134 ILE A C 1
ATOM 1061 O O . ILE A 1 134 ? -35.555 1.069 -17.309 1 96.09 134 ILE A O 1
ATOM 1065 N N . TRP A 1 135 ? -33.854 0.166 -18.372 1 96.93 135 TRP A N 1
ATOM 1066 C CA . TRP A 1 135 ? -34.431 -1.174 -18.399 1 96.93 135 TRP A CA 1
ATOM 1067 C C . TRP A 1 135 ? -33.73 -2.089 -17.4 1 96.93 135 TRP A C 1
ATOM 1069 O O . TRP A 1 135 ? -32.507 -2.035 -17.253 1 96.93 135 TRP A O 1
ATOM 1079 N N . PHE A 1 136 ? -34.436 -2.852 -16.635 1 96.75 136 PHE A N 1
ATOM 1080 C CA . PHE A 1 136 ? -33.781 -3.793 -15.734 1 96.75 136 PHE A CA 1
ATOM 1081 C C . PHE A 1 136 ? -34.543 -5.112 -15.683 1 96.75 136 PHE A C 1
ATOM 1083 O O . PHE A 1 136 ? -35.774 -5.127 -15.751 1 96.75 136 PHE A O 1
ATOM 1090 N N . GLY A 1 137 ? -33.78 -6.178 -15.763 1 95.68 137 GLY A N 1
ATOM 1091 C CA . GLY A 1 137 ? -34.306 -7.53 -15.669 1 95.68 137 GLY A CA 1
ATOM 1092 C C . GLY A 1 137 ? -34.16 -8.133 -14.285 1 95.68 137 GLY A C 1
ATOM 1093 O O . GLY A 1 137 ? -33.264 -7.752 -13.528 1 95.68 137 GLY A O 1
ATOM 1094 N N . THR A 1 138 ? -35.065 -9.03 -14.005 1 90.8 138 THR A N 1
ATOM 1095 C CA . THR A 1 138 ? -35.076 -9.63 -12.675 1 90.8 138 THR A CA 1
ATOM 1096 C C . THR A 1 138 ? -34.958 -11.148 -12.765 1 90.8 138 THR A C 1
ATOM 1098 O O . THR A 1 138 ? -34.968 -11.713 -13.861 1 90.8 138 THR A O 1
ATOM 1101 N N . HIS A 1 139 ? -34.796 -11.743 -11.683 1 80.74 139 HIS A N 1
ATOM 1102 C CA . HIS A 1 139 ? -34.637 -13.191 -11.596 1 80.74 139 HIS A CA 1
ATOM 1103 C C . HIS A 1 139 ? -35.932 -13.909 -11.962 1 80.74 139 HIS A C 1
ATOM 1105 O O . HIS A 1 139 ? -35.92 -14.854 -12.754 1 80.74 139 HIS A O 1
ATOM 1111 N N . GLU A 1 140 ? -37.125 -13.448 -11.42 1 77.49 140 GLU A N 1
ATOM 1112 C CA . GLU A 1 140 ? -38.39 -14.112 -11.719 1 77.49 140 GLU A CA 1
ATOM 1113 C C . GLU A 1 140 ? -39.534 -13.106 -11.808 1 77.49 140 GLU A C 1
ATOM 1115 O O . GLU A 1 140 ? -40.704 -13.492 -11.865 1 77.49 140 GLU A O 1
ATOM 1120 N N . GLY A 1 141 ? -39.193 -11.848 -11.885 1 85.48 141 GLY A N 1
ATOM 1121 C CA . GLY A 1 141 ? -40.234 -10.833 -11.87 1 85.48 141 GLY A CA 1
ATOM 1122 C C . GLY A 1 141 ? -40.467 -10.197 -13.228 1 85.48 141 GLY A C 1
ATOM 1123 O O . GLY A 1 141 ? -41.342 -9.342 -13.377 1 85.48 141 GLY A O 1
ATOM 1124 N N . GLY A 1 142 ? -39.702 -10.621 -14.171 1 91.67 142 GLY A N 1
ATOM 1125 C CA . GLY A 1 142 ? -39.898 -10.098 -15.514 1 91.67 142 GLY A CA 1
ATOM 1126 C C . GLY A 1 142 ? -38.979 -8.937 -15.842 1 91.67 142 GLY A C 1
ATOM 1127 O O . GLY A 1 142 ? -37.928 -8.774 -15.219 1 91.67 142 GLY A O 1
ATOM 1128 N N . LEU A 1 143 ? -39.33 -8.217 -16.929 1 96.23 143 LEU A N 1
ATOM 1129 C CA . LEU A 1 143 ? -38.59 -7.07 -17.444 1 96.23 143 LEU A CA 1
ATOM 1130 C C . LEU A 1 143 ? -39.315 -5.767 -17.123 1 96.23 143 LEU A C 1
ATOM 1132 O O . LEU A 1 143 ? -40.541 -5.691 -17.233 1 96.23 143 LEU A O 1
ATOM 1136 N N . TYR A 1 144 ? -38.549 -4.822 -16.755 1 96.84 144 TYR A N 1
ATOM 1137 C CA . TYR A 1 144 ? -39.135 -3.542 -16.371 1 96.84 144 TYR A CA 1
ATOM 1138 C C . TYR A 1 144 ? -38.518 -2.399 -17.167 1 96.84 144 TYR A C 1
ATOM 1140 O O . TYR A 1 144 ? -37.34 -2.45 -17.529 1 96.84 144 TYR A O 1
ATOM 1148 N N . ARG A 1 145 ? -39.282 -1.38 -17.426 1 96.11 145 ARG A N 1
ATOM 1149 C CA . ARG A 1 145 ? -38.854 -0.14 -18.065 1 96.11 145 ARG A CA 1
ATOM 1150 C C . ARG A 1 145 ? -39.179 1.067 -17.191 1 96.11 145 ARG A C 1
ATOM 1152 O O . ARG A 1 145 ? -40.33 1.259 -16.793 1 96.11 145 ARG A O 1
ATOM 1159 N N . LEU A 1 146 ? -38.151 1.777 -16.801 1 95.27 146 LEU A N 1
ATOM 1160 C CA . LEU A 1 146 ? -38.29 3.007 -16.029 1 95.27 146 LEU A CA 1
ATOM 1161 C C . LEU A 1 146 ? -38.041 4.23 -16.906 1 95.27 146 LEU A C 1
ATOM 1163 O O . LEU A 1 146 ? -36.928 4.429 -17.399 1 95.27 146 LEU A O 1
ATOM 1167 N N . ASP A 1 147 ? -39.004 5.029 -17.026 1 90.99 147 ASP A N 1
ATOM 1168 C CA . ASP A 1 147 ? -38.864 6.187 -17.903 1 90.99 147 ASP A CA 1
ATOM 1169 C C . ASP A 1 147 ? -38.322 7.393 -17.138 1 90.99 147 ASP A C 1
ATOM 1171 O O . ASP A 1 147 ? -37.991 7.286 -15.956 1 90.99 147 ASP A O 1
ATOM 1175 N N . SER A 1 148 ? -38.095 8.546 -17.82 1 85.09 148 SER A N 1
ATOM 1176 C CA . SER A 1 148 ? -37.483 9.743 -17.253 1 85.09 148 SER A CA 1
ATOM 1177 C C . SER A 1 148 ? -38.358 10.346 -16.16 1 85.09 148 SER A C 1
ATOM 1179 O O . SER A 1 148 ? -37.878 11.122 -15.331 1 85.09 148 SER A O 1
ATOM 1181 N N . GLN A 1 149 ? -39.719 10.023 -16.055 1 83.42 149 GLN A N 1
ATOM 1182 C CA . GLN A 1 149 ? -40.624 10.518 -15.022 1 83.42 149 GLN A CA 1
ATOM 1183 C C . GLN A 1 149 ? -40.809 9.485 -13.913 1 83.42 149 GLN A C 1
ATOM 1185 O O . GLN A 1 149 ? -41.774 9.553 -13.149 1 83.42 149 GLN A O 1
ATOM 1190 N N . ASP A 1 150 ? -40.011 8.454 -13.882 1 86.29 150 ASP A N 1
ATOM 1191 C CA . ASP A 1 150 ? -39.978 7.412 -12.861 1 86.29 150 ASP A CA 1
ATOM 1192 C C . ASP A 1 150 ? -41.223 6.531 -12.935 1 86.29 150 ASP A C 1
ATOM 1194 O O . ASP A 1 150 ? -41.679 6.005 -11.917 1 86.29 150 ASP A O 1
ATOM 1198 N N . ARG A 1 151 ? -41.986 6.473 -14.107 1 88.05 151 ARG A N 1
ATOM 1199 C CA . ARG A 1 151 ? -43.091 5.543 -14.312 1 88.05 151 ARG A CA 1
ATOM 1200 C C . ARG A 1 151 ? -42.579 4.17 -14.736 1 88.05 151 ARG A C 1
ATOM 1202 O O . ARG A 1 151 ? -41.763 4.062 -15.652 1 88.05 151 ARG A O 1
ATOM 1209 N N . LEU A 1 152 ? -43.036 3.1 -14.019 1 93.61 152 LEU A N 1
ATOM 1210 C CA . LEU A 1 152 ? -42.561 1.733 -14.21 1 93.61 152 LEU A CA 1
ATOM 1211 C C . LEU A 1 152 ? -43.542 0.931 -15.058 1 93.61 152 LEU A C 1
ATOM 1213 O O . LEU A 1 152 ? -44.752 0.978 -14.827 1 93.61 152 LEU A O 1
ATOM 1217 N N . GLN A 1 153 ? -43.065 0.351 -16.115 1 93.76 153 GLN A N 1
ATOM 1218 C CA . GLN A 1 153 ? -43.808 -0.617 -16.915 1 93.76 153 GLN A CA 1
ATOM 1219 C C . GLN A 1 153 ? -43.247 -2.024 -16.737 1 93.76 153 GLN A C 1
ATOM 1221 O O . GLN A 1 153 ? -42.029 -2.211 -16.683 1 93.76 153 GLN A O 1
ATOM 1226 N N . ARG A 1 154 ? -44.164 -2.959 -16.617 1 94.86 154 ARG A N 1
ATOM 1227 C CA . ARG A 1 154 ? -43.749 -4.341 -16.4 1 94.86 154 ARG A CA 1
ATOM 1228 C C . ARG A 1 154 ? -44.146 -5.223 -17.578 1 94.86 154 ARG A C 1
ATOM 1230 O O . ARG A 1 154 ? -45.244 -5.085 -18.121 1 94.86 154 ARG A O 1
ATOM 1237 N N . PHE A 1 155 ? -43.266 -6.08 -18.013 1 95.42 155 PHE A N 1
ATOM 1238 C CA . PHE A 1 155 ? -43.509 -7.037 -19.086 1 95.42 155 PHE A CA 1
ATOM 1239 C C . PHE A 1 155 ? -43.331 -8.466 -18.587 1 95.42 155 PHE A C 1
ATOM 1241 O O . PHE A 1 155 ? -42.31 -8.794 -17.98 1 95.42 155 PHE A O 1
ATOM 1248 N N . LEU A 1 156 ? -44.231 -9.357 -18.828 1 93.76 156 LEU A N 1
ATOM 1249 C CA . LEU A 1 156 ? -44.225 -10.752 -18.4 1 93.76 156 LEU A CA 1
ATOM 1250 C C . LEU A 1 156 ? -44.569 -11.679 -19.561 1 93.76 156 LEU A C 1
ATOM 1252 O O . LEU A 1 156 ? -45.213 -11.259 -20.526 1 93.76 156 LEU A O 1
ATOM 1256 N N . PRO A 1 157 ? -44.153 -12.838 -19.416 1 92.88 157 PRO A N 1
ATOM 1257 C CA . PRO A 1 157 ? -44.606 -13.814 -20.41 1 92.88 157 PRO A CA 1
ATOM 1258 C C . PRO A 1 157 ? -46.09 -14.147 -20.277 1 92.88 157 PRO A C 1
ATOM 1260 O O . PRO A 1 157 ? -46.603 -14.261 -19.161 1 92.88 157 PRO A O 1
ATOM 1263 N N . GLU A 1 158 ? -47.191 -13.758 -21.179 1 91.59 158 GLU A N 1
ATOM 1264 C CA . GLU A 1 158 ? -48.589 -14.176 -21.235 1 91.59 158 GLU A CA 1
ATOM 1265 C C . GLU A 1 158 ? -48.731 -15.536 -21.914 1 91.59 158 GLU A C 1
ATOM 1267 O O . GLU A 1 158 ? -48.155 -15.767 -22.979 1 91.59 158 GLU A O 1
ATOM 1272 N N . ALA A 1 159 ? -49.103 -16.808 -21.628 1 86.63 159 ALA A N 1
ATOM 1273 C CA . ALA A 1 159 ? -49.251 -18.139 -22.211 1 86.63 159 ALA A CA 1
ATOM 1274 C C . ALA A 1 159 ? -49.834 -18.059 -23.619 1 86.63 159 ALA A C 1
ATOM 1276 O O . ALA A 1 159 ? -50.8 -17.33 -23.857 1 86.63 159 ALA A O 1
ATOM 1277 N N . ASN A 1 160 ? -49.337 -18.578 -24.643 1 85.73 160 ASN A N 1
ATOM 1278 C CA . ASN A 1 160 ? -49.775 -18.713 -26.028 1 85.73 160 ASN A CA 1
ATOM 1279 C C . ASN A 1 160 ? -49.698 -17.383 -26.772 1 85.73 160 ASN A C 1
ATOM 1281 O O . ASN A 1 160 ? -50.432 -17.163 -27.737 1 85.73 160 ASN A O 1
ATOM 1285 N N . ASN A 1 161 ? -49.487 -15.973 -26.127 1 92.43 161 ASN A N 1
ATOM 1286 C CA . ASN A 1 161 ? -49.213 -14.704 -26.791 1 92.43 161 ASN A CA 1
ATOM 1287 C C . ASN A 1 161 ? -47.747 -14.588 -27.196 1 92.43 161 ASN A C 1
ATOM 1289 O O . ASN A 1 161 ? -46.897 -14.242 -26.374 1 92.43 161 ASN A O 1
ATOM 1293 N N . PRO A 1 162 ? -46.886 -15.288 -28.585 1 89.87 162 PRO A N 1
ATOM 1294 C CA . PRO A 1 162 ? -45.491 -15.248 -29.028 1 89.87 162 PRO A CA 1
ATOM 1295 C C . PRO A 1 162 ? -44.918 -13.833 -29.047 1 89.87 162 PRO A C 1
ATOM 1297 O O . PRO A 1 162 ? -43.706 -13.656 -29.195 1 89.87 162 PRO A O 1
ATOM 1300 N N . ARG A 1 163 ? -45.68 -12.875 -28.88 1 93.32 163 ARG A N 1
ATOM 1301 C CA . ARG A 1 163 ? -45.224 -11.489 -28.903 1 93.32 163 ARG A CA 1
ATOM 1302 C C . ARG A 1 163 ? -44.971 -10.971 -27.491 1 93.32 163 ARG A C 1
ATOM 1304 O O . ARG A 1 163 ? -44.822 -9.765 -27.284 1 93.32 163 ARG A O 1
ATOM 1311 N N . SER A 1 164 ? -45.014 -11.904 -26.582 1 94.58 164 SER A N 1
ATOM 1312 C CA . SER A 1 164 ? -44.675 -11.557 -25.206 1 94.58 164 SER A CA 1
ATOM 1313 C C . SER A 1 164 ? -43.25 -11.98 -24.865 1 94.58 164 SER A C 1
ATOM 1315 O O . SER A 1 164 ? -42.552 -12.559 -25.7 1 94.58 164 SER A O 1
ATOM 1317 N N . LEU A 1 165 ? -42.771 -11.659 -23.679 1 94.1 165 LEU A N 1
ATOM 1318 C CA . LEU A 1 165 ? -41.444 -12.033 -23.201 1 94.1 165 LEU A CA 1
ATOM 1319 C C . LEU A 1 165 ? -41.301 -13.55 -23.127 1 94.1 165 LEU A C 1
ATOM 1321 O O . LEU A 1 165 ? -42.231 -14.246 -22.714 1 94.1 165 LEU A O 1
ATOM 1325 N N . PRO A 1 166 ? -40.239 -14.099 -23.551 1 93.05 166 PRO A N 1
ATOM 1326 C CA . PRO A 1 166 ? -40.066 -15.553 -23.546 1 93.05 166 PRO A CA 1
ATOM 1327 C C . PRO A 1 166 ? -40.132 -16.151 -22.142 1 93.05 166 PRO A C 1
ATOM 1329 O O . PRO A 1 166 ? -40.613 -17.273 -21.968 1 93.05 166 PRO A O 1
ATOM 1332 N N . ALA A 1 167 ? -39.541 -15.475 -21.153 1 91.82 167 ALA A N 1
ATOM 1333 C CA . ALA A 1 167 ? -39.539 -15.95 -19.771 1 91.82 167 ALA A CA 1
ATOM 1334 C C . ALA A 1 167 ? -39.509 -14.781 -18.79 1 91.82 167 ALA A C 1
ATOM 1336 O O . ALA A 1 167 ? -39.115 -13.67 -19.151 1 91.82 167 ALA A O 1
ATOM 1337 N N . ALA A 1 168 ? -39.831 -15.097 -17.572 1 89.7 168 ALA A N 1
ATOM 1338 C CA . ALA A 1 168 ? -39.856 -14.074 -16.531 1 89.7 168 ALA A CA 1
ATOM 1339 C C . ALA A 1 168 ? -38.452 -13.794 -16.003 1 89.7 168 ALA A C 1
ATOM 1341 O O . ALA A 1 168 ? -38.21 -12.756 -15.382 1 89.7 168 ALA A O 1
ATOM 1342 N N . SER A 1 169 ? -37.56 -14.75 -16.228 1 89.15 169 SER A N 1
ATOM 1343 C CA . SER A 1 169 ? -36.173 -14.559 -15.816 1 89.15 169 SER A CA 1
ATOM 1344 C C . SER A 1 169 ? -35.366 -13.853 -16.901 1 89.15 169 SER A C 1
ATOM 1346 O O . SER A 1 169 ? -35.196 -14.384 -18.001 1 89.15 169 SER A O 1
ATOM 1348 N N . VAL A 1 170 ? -34.876 -12.662 -16.63 1 94.21 170 VAL A N 1
ATOM 1349 C CA . VAL A 1 170 ? -34.161 -11.841 -17.602 1 94.21 170 VAL A CA 1
ATOM 1350 C C . VAL A 1 170 ? -32.768 -11.507 -17.072 1 94.21 170 VAL A C 1
ATOM 1352 O O . VAL A 1 170 ? -32.536 -10.406 -16.568 1 94.21 170 VAL A O 1
ATOM 1355 N N . PRO A 1 171 ? -31.809 -12.288 -17.3 1 91.5 171 PRO A N 1
ATOM 1356 C CA . PRO A 1 171 ? -30.471 -12.071 -16.743 1 91.5 171 PRO A CA 1
ATOM 1357 C C . PRO A 1 171 ? -29.615 -11.148 -17.607 1 91.5 171 PRO A C 1
ATOM 1359 O O . PRO A 1 171 ? -28.639 -10.571 -17.121 1 91.5 171 PRO A O 1
ATOM 1362 N N . TYR A 1 172 ? -30.027 -10.916 -18.916 1 93.91 172 TYR A N 1
ATOM 1363 C CA . TYR A 1 172 ? -29.122 -10.166 -19.78 1 93.91 172 TYR A CA 1
ATOM 1364 C C . TYR A 1 172 ? -29.891 -9.18 -20.651 1 93.91 172 TYR A C 1
ATOM 1366 O O . TYR A 1 172 ? -30.963 -9.503 -21.167 1 93.91 172 TYR A O 1
ATOM 1374 N N . LEU A 1 173 ? -29.299 -8.023 -20.762 1 96.02 173 LEU A N 1
ATOM 1375 C CA . LEU A 1 173 ? -29.799 -6.958 -21.625 1 96.02 173 LEU A CA 1
ATOM 1376 C C . LEU A 1 173 ? -28.664 -6.333 -22.429 1 96.02 173 LEU A C 1
ATOM 1378 O O . LEU A 1 173 ? -27.55 -6.179 -21.922 1 96.02 173 LEU A O 1
ATOM 1382 N N . ALA A 1 174 ? -28.941 -6.046 -23.653 1 94.3 174 ALA A N 1
ATOM 1383 C CA . ALA A 1 174 ? -27.947 -5.361 -24.477 1 94.3 174 ALA A CA 1
ATOM 1384 C C . ALA A 1 174 ? -28.612 -4.363 -25.421 1 94.3 174 ALA A C 1
ATOM 1386 O O . ALA A 1 174 ? -29.622 -4.675 -26.054 1 94.3 174 ALA A O 1
ATOM 1387 N N . THR A 1 175 ? -28.108 -3.223 -25.436 1 93.91 175 THR A N 1
ATOM 1388 C CA . THR A 1 175 ? -28.528 -2.216 -26.404 1 93.91 175 THR A CA 1
ATOM 1389 C C . THR A 1 175 ? -27.502 -2.082 -27.525 1 93.91 175 THR A C 1
ATOM 1391 O O . THR A 1 175 ? -26.312 -1.888 -27.265 1 93.91 175 THR A O 1
ATOM 1394 N N . LEU A 1 176 ? -27.928 -2.174 -28.674 1 92.66 176 LEU A N 1
ATOM 1395 C CA . LEU A 1 176 ? -27.029 -2.069 -29.819 1 92.66 176 LEU A CA 1
ATOM 1396 C C . LEU A 1 176 ? -26.86 -0.615 -30.246 1 92.66 176 LEU A C 1
ATOM 1398 O O . LEU A 1 176 ? -27.51 0.277 -29.696 1 92.66 176 LEU A O 1
ATOM 1402 N N . ALA A 1 177 ? -25.961 -0.414 -31.165 1 87.36 177 ALA A N 1
ATOM 1403 C CA . ALA A 1 177 ? -25.645 0.931 -31.639 1 87.36 177 ALA A CA 1
ATOM 1404 C C . ALA A 1 177 ? -26.852 1.572 -32.317 1 87.36 177 ALA A C 1
ATOM 1406 O O . ALA A 1 177 ? -26.997 2.796 -32.312 1 87.36 177 ALA A O 1
ATOM 1407 N N . ASP A 1 178 ? -27.782 0.796 -32.819 1 85.32 178 ASP A N 1
ATOM 1408 C CA . ASP A 1 178 ? -28.964 1.333 -33.486 1 85.32 178 ASP A CA 1
ATOM 1409 C C . ASP A 1 178 ? -30.057 1.675 -32.476 1 85.32 178 ASP A C 1
ATOM 1411 O O . ASP A 1 178 ? -31.144 2.115 -32.856 1 85.32 178 ASP A O 1
ATOM 1415 N N . GLY A 1 179 ? -29.927 1.677 -31.024 1 88.15 179 GLY A N 1
ATOM 1416 C CA . GLY A 1 179 ? -30.855 2.031 -29.962 1 88.15 179 GLY A CA 1
ATOM 1417 C C . GLY A 1 179 ? -31.815 0.91 -29.611 1 88.15 179 GLY A C 1
ATOM 1418 O O . GLY A 1 179 ? -32.62 1.042 -28.687 1 88.15 179 GLY A O 1
ATOM 1419 N N . SER A 1 180 ? -31.577 -0.433 -30.493 1 91.16 180 SER A N 1
ATOM 1420 C CA . SER A 1 180 ? -32.473 -1.551 -30.218 1 91.16 180 SER A CA 1
ATOM 1421 C C . SER A 1 180 ? -32.085 -2.268 -28.93 1 91.16 180 SER A C 1
ATOM 1423 O O . SER A 1 180 ? -30.899 -2.412 -28.627 1 91.16 180 SER A O 1
ATOM 1425 N N . LEU A 1 181 ? -33.092 -2.73 -28.249 1 95.66 181 LEU A N 1
ATOM 1426 C CA . LEU A 1 181 ? -32.869 -3.467 -27.01 1 95.66 181 LEU A CA 1
ATOM 1427 C C . LEU A 1 181 ? -33.097 -4.961 -27.217 1 95.66 181 LEU A C 1
ATOM 1429 O O . LEU A 1 181 ? -34.128 -5.367 -27.758 1 95.66 181 LEU A O 1
ATOM 1433 N N . TRP A 1 182 ? -32.206 -5.698 -26.885 1 96.09 182 TRP A N 1
ATOM 1434 C CA . TRP A 1 182 ? -32.281 -7.155 -26.932 1 96.09 182 TRP A CA 1
ATOM 1435 C C . TRP A 1 182 ? -32.325 -7.744 -25.527 1 96.09 182 TRP A C 1
ATOM 1437 O O . TRP A 1 182 ? -31.622 -7.275 -24.628 1 96.09 182 TRP A O 1
ATOM 1447 N N . VAL A 1 183 ? -33.18 -8.744 -25.367 1 96.77 183 VAL A N 1
ATOM 1448 C CA . VAL A 1 183 ? -33.45 -9.31 -24.049 1 96.77 183 VAL A CA 1
ATOM 1449 C C . VAL A 1 183 ? -33.152 -10.807 -24.059 1 96.77 183 VAL A C 1
ATOM 1451 O O . VAL A 1 183 ? -33.767 -11.564 -24.815 1 96.77 183 VAL A O 1
ATOM 1454 N N . GLY A 1 184 ? -32.159 -11.156 -23.271 1 94.87 184 GLY A N 1
ATOM 1455 C CA . GLY A 1 184 ? -31.872 -12.568 -23.067 1 94.87 184 GLY A CA 1
ATOM 1456 C C . GLY A 1 184 ? -32.568 -13.148 -21.851 1 94.87 184 GLY A C 1
ATOM 1457 O O . GLY A 1 184 ? -32.506 -12.576 -20.761 1 94.87 184 GLY A O 1
ATOM 1458 N N . THR A 1 185 ? -33.305 -14.275 -22.039 1 93.61 185 THR A N 1
ATOM 1459 C CA . THR A 1 185 ? -34.035 -14.903 -20.944 1 93.61 185 THR A CA 1
ATOM 1460 C C . THR A 1 185 ? -33.611 -16.36 -20.777 1 93.61 185 THR A C 1
ATOM 1462 O O . THR A 1 185 ? -32.705 -16.831 -21.468 1 93.61 185 THR A O 1
ATOM 1465 N N . LYS A 1 186 ? -34.221 -16.995 -19.872 1 86.72 186 LYS A N 1
ATOM 1466 C CA . LYS A 1 186 ? -33.922 -18.401 -19.617 1 86.72 186 LYS A CA 1
ATOM 1467 C C . LYS A 1 186 ? -34.509 -19.294 -20.706 1 86.72 186 LYS A C 1
ATOM 1469 O O . LYS A 1 186 ? -34.111 -20.452 -20.848 1 86.72 186 LYS A O 1
ATOM 1474 N N . HIS A 1 187 ? -35.54 -18.692 -21.579 1 89.13 187 HIS A N 1
ATOM 1475 C CA . HIS A 1 187 ? -36.183 -19.507 -22.603 1 89.13 187 HIS A CA 1
ATOM 1476 C C . HIS A 1 187 ? -36.087 -18.847 -23.974 1 89.13 187 HIS A C 1
ATOM 1478 O O . HIS A 1 187 ? -37.03 -18.912 -24.766 1 89.13 187 HIS A O 1
ATOM 1484 N N . GLY A 1 188 ? -34.994 -18.077 -24.106 1 91.8 188 GLY A N 1
ATOM 1485 C CA . GLY A 1 188 ? -34.799 -17.516 -25.433 1 91.8 188 GLY A CA 1
ATOM 1486 C C . GLY A 1 188 ? -34.433 -16.044 -25.41 1 91.8 188 GLY A C 1
ATOM 1487 O O . GLY A 1 188 ? -34.25 -15.46 -24.34 1 91.8 188 GLY A O 1
ATOM 1488 N N . VAL A 1 189 ? -34.299 -15.493 -26.626 1 94.63 189 VAL A N 1
ATOM 1489 C CA . VAL A 1 189 ? -33.931 -14.092 -26.8 1 94.63 189 VAL A CA 1
ATOM 1490 C C . VAL A 1 189 ? -35.004 -13.374 -27.616 1 94.63 189 VAL A C 1
ATOM 1492 O O . VAL A 1 189 ? -35.63 -13.974 -28.493 1 94.63 189 VAL A O 1
ATOM 1495 N N . ALA A 1 190 ? -35.275 -12.121 -27.26 1 96.12 190 ALA A N 1
ATOM 1496 C CA . ALA A 1 190 ? -36.276 -11.319 -27.959 1 96.12 190 ALA A CA 1
ATOM 1497 C C . ALA A 1 190 ? -35.786 -9.889 -28.166 1 96.12 190 ALA A C 1
ATOM 1499 O O . ALA A 1 190 ? -34.925 -9.407 -27.425 1 96.12 190 ALA A O 1
ATOM 1500 N N . ARG A 1 191 ? -36.25 -9.333 -29.161 1 95.46 191 ARG A N 1
ATOM 1501 C CA . ARG A 1 191 ? -35.978 -7.931 -29.458 1 95.46 191 ARG A CA 1
ATOM 1502 C C . ARG A 1 191 ? -37.203 -7.065 -29.186 1 95.46 191 ARG A C 1
ATOM 1504 O O . ARG A 1 191 ? -38.316 -7.412 -29.586 1 95.46 191 ARG A O 1
ATOM 1511 N N . TRP A 1 192 ? -36.958 -6.033 -28.52 1 95.45 192 TRP A N 1
ATOM 1512 C CA . TRP A 1 192 ? -38.024 -5.066 -28.277 1 95.45 192 TRP A CA 1
ATOM 1513 C C . TRP A 1 192 ? -38.333 -4.267 -29.538 1 95.45 192 TRP A C 1
ATOM 1515 O O . TRP A 1 192 ? -37.438 -3.661 -30.131 1 95.45 192 TRP A O 1
ATOM 1525 N N . THR A 1 193 ? -39.633 -4.283 -29.988 1 91.76 193 THR A N 1
ATOM 1526 C CA . THR A 1 193 ? -40.023 -3.62 -31.227 1 91.76 193 THR A CA 1
ATOM 1527 C C . THR A 1 193 ? -40.631 -2.25 -30.939 1 91.76 193 THR A C 1
ATOM 1529 O O . THR A 1 193 ? -41.026 -1.534 -31.862 1 91.76 193 THR A O 1
ATOM 1532 N N . GLY A 1 194 ? -40.744 -1.841 -29.634 1 88.62 194 GLY A N 1
ATOM 1533 C CA . GLY A 1 194 ? -41.391 -0.605 -29.221 1 88.62 194 GLY A CA 1
ATOM 1534 C C . GLY A 1 194 ? -42.683 -0.833 -28.46 1 88.62 194 GLY A C 1
ATOM 1535 O O . GLY A 1 194 ? -43.067 -0.017 -27.619 1 88.62 194 GLY A O 1
ATOM 1536 N N . THR A 1 195 ? -43.404 -1.893 -28.821 1 88.02 195 THR A N 1
ATOM 1537 C CA . THR A 1 195 ? -44.675 -2.189 -28.169 1 88.02 195 THR A CA 1
ATOM 1538 C C . THR A 1 195 ? -44.706 -3.632 -27.675 1 88.02 195 THR A C 1
ATOM 1540 O O . THR A 1 195 ? -45.443 -3.959 -26.742 1 88.02 195 THR A O 1
ATOM 1543 N N . ASP A 1 196 ? -44.097 -4.424 -28.378 1 92.76 196 ASP A N 1
ATOM 1544 C CA . ASP A 1 196 ? -44.057 -5.849 -28.063 1 92.76 196 ASP A CA 1
ATOM 1545 C C . ASP A 1 196 ? -42.674 -6.434 -28.338 1 92.76 196 ASP A C 1
ATOM 1547 O O . ASP A 1 196 ? -41.676 -5.709 -28.339 1 92.76 196 ASP A O 1
ATOM 1551 N N . PHE A 1 197 ? -42.63 -7.842 -28.356 1 95.96 197 PHE A N 1
ATOM 1552 C CA . PHE A 1 197 ? -41.335 -8.499 -28.482 1 95.96 197 PHE A CA 1
ATOM 1553 C C . PHE A 1 197 ? -41.317 -9.436 -29.683 1 95.96 197 PHE A C 1
ATOM 1555 O O . PHE A 1 197 ? -42.316 -10.096 -29.977 1 95.96 197 PHE A O 1
ATOM 1562 N N . GLU A 1 198 ? -40.248 -9.441 -30.434 1 94.38 198 GLU A N 1
ATOM 1563 C CA . GLU A 1 198 ? -39.962 -10.41 -31.488 1 94.38 198 GLU A CA 1
ATOM 1564 C C . GLU A 1 198 ? -38.983 -11.477 -31.006 1 94.38 198 GLU A C 1
ATOM 1566 O O . GLU A 1 198 ? -37.817 -11.181 -30.738 1 94.38 198 GLU A O 1
ATOM 1571 N N . ARG A 1 199 ? -39.438 -12.753 -30.919 1 94.14 199 ARG A N 1
ATOM 1572 C CA . ARG A 1 199 ? -38.597 -13.837 -30.422 1 94.14 199 ARG A CA 1
ATOM 1573 C C . ARG A 1 199 ? -37.738 -14.419 -31.539 1 94.14 199 ARG A C 1
ATOM 1575 O O . ARG A 1 199 ? -38.16 -14.461 -32.697 1 94.14 199 ARG A O 1
ATOM 1582 N N . VAL A 1 200 ? -36.58 -14.738 -31.192 1 91.04 200 VAL A N 1
ATOM 1583 C CA . VAL A 1 200 ? -35.696 -15.406 -32.142 1 91.04 200 VAL A CA 1
ATOM 1584 C C . VAL A 1 200 ? -35.992 -16.904 -32.157 1 91.04 200 VAL A C 1
ATOM 1586 O O . VAL A 1 200 ? -36.177 -17.518 -31.103 1 91.04 200 VAL A O 1
ATOM 1589 N N . GLY A 1 201 ? -36.013 -17.497 -33.308 1 81.75 201 GLY A N 1
ATOM 1590 C CA . GLY A 1 201 ? -36.366 -18.896 -33.487 1 81.75 201 GLY A CA 1
ATOM 1591 C C . GLY A 1 201 ? -35.352 -19.849 -32.884 1 81.75 201 GLY A C 1
ATOM 1592 O O . GLY A 1 201 ? -34.166 -19.526 -32.793 1 81.75 201 GLY A O 1
ATOM 1593 N N . THR A 1 202 ? -35.845 -20.951 -32.447 1 79.55 202 THR A N 1
ATOM 1594 C CA . THR A 1 202 ? -35.026 -21.991 -31.835 1 79.55 202 THR A CA 1
ATOM 1595 C C . THR A 1 202 ? -34.064 -22.592 -32.856 1 79.55 202 THR A C 1
ATOM 1597 O O . THR A 1 202 ? -33.099 -23.265 -32.486 1 79.55 202 THR A O 1
ATOM 1600 N N . ASP A 1 203 ? -34.231 -22.271 -34.128 1 81.84 203 ASP A N 1
ATOM 1601 C CA . ASP A 1 203 ? -33.394 -22.838 -35.18 1 81.84 203 ASP A CA 1
ATOM 1602 C C . ASP A 1 203 ? -32.063 -22.096 -35.284 1 81.84 203 ASP A C 1
ATOM 1604 O O . ASP A 1 203 ? -31.087 -22.632 -35.812 1 81.84 203 ASP A O 1
ATOM 1608 N N . VAL A 1 204 ? -32.071 -20.962 -34.71 1 86.93 204 VAL A N 1
ATOM 1609 C CA . VAL A 1 204 ? -30.872 -20.154 -34.905 1 86.93 204 VAL A CA 1
ATOM 1610 C C . VAL A 1 204 ? -30.032 -20.159 -33.629 1 86.93 204 VAL A C 1
ATOM 1612 O O . VAL A 1 204 ? -28.821 -19.928 -33.675 1 86.93 204 VAL A O 1
ATOM 1615 N N . ILE A 1 205 ? -30.564 -20.397 -32.49 1 86.98 205 ILE A N 1
ATOM 1616 C CA . ILE A 1 205 ? -29.817 -20.396 -31.237 1 86.98 205 ILE A CA 1
ATOM 1617 C C . ILE A 1 205 ? -29.632 -21.829 -30.745 1 86.98 205 ILE A C 1
ATOM 1619 O O . ILE A 1 205 ? -30.578 -22.62 -30.748 1 86.98 205 ILE A O 1
ATOM 1623 N N . PRO A 1 206 ? -28.43 -22.306 -30.389 1 82.41 206 PRO A N 1
ATOM 1624 C CA . PRO A 1 206 ? -28.117 -23.682 -29.995 1 82.41 206 PRO A CA 1
ATOM 1625 C C . PRO A 1 206 ? -28.918 -24.144 -28.78 1 82.41 206 PRO A C 1
ATOM 1627 O O . PRO A 1 206 ? -29.199 -25.337 -28.639 1 82.41 206 PRO A O 1
ATOM 1630 N N . SER A 1 207 ? -28.555 -24.027 -27.472 1 82.94 207 SER A N 1
ATOM 1631 C CA . SER A 1 207 ? -29.321 -24.294 -26.259 1 82.94 207 SER A CA 1
ATOM 1632 C C . SER A 1 207 ? -30.201 -23.105 -25.887 1 82.94 207 SER A C 1
ATOM 1634 O O . SER A 1 207 ? -29.86 -21.958 -26.183 1 82.94 207 SER A O 1
ATOM 1636 N N . LEU A 1 208 ? -31.896 -22.704 -25.572 1 86.32 208 LEU A N 1
ATOM 1637 C CA . LEU A 1 208 ? -32.824 -21.639 -25.206 1 86.32 208 LEU A CA 1
ATOM 1638 C C . LEU A 1 208 ? -32.349 -20.913 -23.952 1 86.32 208 LEU A C 1
ATOM 1640 O O . LEU A 1 208 ? -32.806 -19.805 -23.661 1 86.32 208 LEU A O 1
ATOM 1644 N N . LEU A 1 209 ? -31.562 -21.489 -23.265 1 84.86 209 LEU A N 1
ATOM 1645 C CA . LEU A 1 209 ? -31.032 -20.824 -22.079 1 84.86 209 LEU A CA 1
ATOM 1646 C C . LEU A 1 209 ? -29.919 -19.851 -22.453 1 84.86 209 LEU A C 1
ATOM 1648 O O . LEU A 1 209 ? -28.802 -20.269 -22.766 1 84.86 209 LEU A O 1
ATOM 1652 N N . ILE A 1 210 ? -30.193 -18.599 -22.366 1 89.6 210 ILE A N 1
ATOM 1653 C CA . ILE A 1 210 ? -29.225 -17.571 -22.736 1 89.6 210 ILE A CA 1
ATOM 1654 C C . ILE A 1 210 ? -28.26 -17.331 -21.578 1 89.6 210 ILE A C 1
ATOM 1656 O O . ILE A 1 210 ? -28.686 -17.117 -20.44 1 89.6 210 ILE A O 1
ATOM 1660 N N . ASN A 1 211 ? -26.993 -17.34 -21.915 1 88.36 211 ASN A N 1
ATOM 1661 C CA . ASN A 1 211 ? -25.961 -17.19 -20.894 1 88.36 211 ASN A CA 1
ATOM 1662 C C . ASN A 1 211 ? -25.17 -15.899 -21.082 1 88.36 211 ASN A C 1
ATOM 1664 O O . ASN A 1 211 ? -24.291 -15.582 -20.278 1 88.36 211 ASN A O 1
ATOM 1668 N N . GLY A 1 212 ? -25.482 -15.151 -22.135 1 90.12 212 GLY A N 1
ATOM 1669 C CA . GLY A 1 212 ? -24.773 -13.897 -22.333 1 90.12 212 GLY A CA 1
ATOM 1670 C C . GLY A 1 212 ? -25.214 -13.153 -23.579 1 90.12 212 GLY A C 1
ATOM 1671 O O . GLY A 1 212 ? -25.554 -13.771 -24.59 1 90.12 212 GLY A O 1
ATOM 1672 N N . LEU A 1 213 ? -25.217 -11.843 -23.526 1 92.05 213 LEU A N 1
ATOM 1673 C CA . LEU A 1 213 ? -25.424 -10.936 -24.65 1 92.05 213 LEU A CA 1
ATOM 1674 C C . LEU A 1 213 ? -24.345 -9.86 -24.686 1 92.05 213 LEU A C 1
ATOM 1676 O O . LEU A 1 213 ? -24.169 -9.118 -23.717 1 92.05 213 LEU A O 1
ATOM 1680 N N . THR A 1 214 ? -23.614 -9.858 -25.748 1 89.82 214 THR A N 1
ATOM 1681 C CA . THR A 1 214 ? -22.57 -8.844 -25.859 1 89.82 214 THR A CA 1
ATOM 1682 C C . THR A 1 214 ? -22.712 -8.062 -27.162 1 89.82 214 THR A C 1
ATOM 1684 O O . THR A 1 214 ? -22.756 -8.651 -28.244 1 89.82 214 THR A O 1
ATOM 1687 N N . SER A 1 215 ? -22.735 -6.777 -26.997 1 89.89 215 SER A N 1
ATOM 1688 C CA . SER A 1 215 ? -22.821 -5.909 -28.166 1 89.89 215 SER A CA 1
ATOM 1689 C C . SER A 1 215 ? -21.44 -5.428 -28.6 1 89.89 215 SER A C 1
ATOM 1691 O O . SER A 1 215 ? -20.584 -5.142 -27.761 1 89.89 215 SER A O 1
ATOM 1693 N N . GLU A 1 216 ? -21.276 -5.36 -29.796 1 87.22 216 GLU A N 1
ATOM 1694 C CA . GLU A 1 216 ? -20.048 -4.813 -30.366 1 87.22 216 GLU A CA 1
ATOM 1695 C C . GLU A 1 216 ? -20.286 -3.432 -30.969 1 87.22 216 GLU A C 1
ATOM 1697 O O . GLU A 1 216 ? -21.416 -3.091 -31.325 1 87.22 216 GLU A O 1
ATOM 1702 N N . PRO A 1 217 ? -19.203 -2.719 -31.122 1 80.29 217 PRO A N 1
ATOM 1703 C CA . PRO A 1 217 ? -19.35 -1.373 -31.681 1 80.29 217 PRO A CA 1
ATOM 1704 C C . PRO A 1 217 ? -19.819 -1.385 -33.134 1 80.29 217 PRO A C 1
ATOM 1706 O O . PRO A 1 217 ? -20.438 -0.422 -33.595 1 80.29 217 PRO A O 1
ATOM 1709 N N . ASP A 1 218 ? -19.624 -2.444 -33.863 1 81.68 218 ASP A N 1
ATOM 1710 C CA . ASP A 1 218 ? -20.007 -2.478 -35.271 1 81.68 218 ASP A CA 1
ATOM 1711 C C . ASP A 1 218 ? -21.485 -2.827 -35.43 1 81.68 218 ASP A C 1
ATOM 1713 O O . ASP A 1 218 ? -22.002 -2.869 -36.549 1 81.68 218 ASP A O 1
ATOM 1717 N N . GLY A 1 219 ? -22.093 -3.137 -34.317 1 86.7 219 GLY A N 1
ATOM 1718 C CA . GLY A 1 219 ? -23.517 -3.424 -34.379 1 86.7 219 GLY A CA 1
ATOM 1719 C C . GLY A 1 219 ? -23.831 -4.907 -34.302 1 86.7 219 GLY A C 1
ATOM 1720 O O . GLY A 1 219 ? -24.998 -5.302 -34.335 1 86.7 219 GLY A O 1
ATOM 1721 N N . SER A 1 220 ? -22.819 -5.647 -34.183 1 90.29 220 SER A N 1
ATOM 1722 C CA . SER A 1 220 ? -23.041 -7.082 -34.036 1 90.29 220 SER A CA 1
ATOM 1723 C C . SER A 1 220 ? -23.468 -7.432 -32.614 1 90.29 220 SER A C 1
ATOM 1725 O O . SER A 1 220 ? -23.154 -6.705 -31.669 1 90.29 220 SER A O 1
ATOM 1727 N N . LEU A 1 221 ? -24.283 -8.511 -32.527 1 92.61 221 LEU A N 1
ATOM 1728 C CA . LEU A 1 221 ? -24.73 -9.019 -31.235 1 92.61 221 LEU A CA 1
ATOM 1729 C C . LEU A 1 221 ? -24.316 -10.475 -31.051 1 92.61 221 LEU A C 1
ATOM 1731 O O . LEU A 1 221 ? -24.69 -11.337 -31.85 1 92.61 221 LEU A O 1
ATOM 1735 N N . TRP A 1 222 ? -23.611 -10.668 -30.109 1 91.59 222 TRP A N 1
ATOM 1736 C CA . TRP A 1 222 ? -23.223 -12.031 -29.761 1 91.59 222 TRP A CA 1
ATOM 1737 C C . TRP A 1 222 ? -24.194 -12.633 -28.751 1 91.59 222 TRP A C 1
ATOM 1739 O O . TRP A 1 222 ? -24.467 -12.033 -27.709 1 91.59 222 TRP A O 1
ATOM 1749 N N . ILE A 1 223 ? -24.712 -13.786 -29.063 1 92.68 223 ILE A N 1
ATOM 1750 C CA . ILE A 1 223 ? -25.626 -14.517 -28.192 1 92.68 223 ILE A CA 1
ATOM 1751 C C . ILE A 1 223 ? -24.974 -15.821 -27.738 1 92.68 223 ILE A C 1
ATOM 1753 O O . ILE A 1 223 ? -24.75 -16.725 -28.546 1 92.68 223 ILE A O 1
ATOM 1757 N N . SER A 1 224 ? -24.709 -15.867 -26.501 1 89.96 224 SER A N 1
ATOM 1758 C CA . SER A 1 224 ? -24.071 -17.06 -25.956 1 89.96 224 SER A CA 1
ATOM 1759 C C . SER A 1 224 ? -25.066 -17.913 -25.177 1 89.96 224 SER A C 1
ATOM 1761 O O . SER A 1 224 ? -25.928 -17.382 -24.472 1 89.96 224 SER A O 1
ATOM 1763 N N . THR A 1 225 ? -24.988 -19.235 -25.332 1 85.83 225 THR A N 1
ATOM 1764 C CA . THR A 1 225 ? -25.796 -20.213 -24.61 1 85.83 225 THR A CA 1
ATOM 1765 C C . THR A 1 225 ? -24.911 -21.285 -23.979 1 85.83 225 THR A C 1
ATOM 1767 O O . THR A 1 225 ? -23.693 -21.28 -24.165 1 85.83 225 THR A O 1
ATOM 1770 N N . MET A 1 226 ? -25.566 -22.228 -23.249 1 74.5 226 MET A N 1
ATOM 1771 C CA . MET A 1 226 ? -24.815 -23.31 -22.619 1 74.5 226 MET A CA 1
ATOM 1772 C C . MET A 1 226 ? -24.317 -24.306 -23.661 1 74.5 226 MET A C 1
ATOM 1774 O O . MET A 1 226 ? -23.386 -25.07 -23.401 1 74.5 226 MET A O 1
ATOM 1778 N N . ALA A 1 227 ? -25.17 -24.288 -24.869 1 75.96 227 ALA A N 1
ATOM 1779 C CA . ALA A 1 227 ? -24.83 -25.254 -25.91 1 75.96 227 ALA A CA 1
ATOM 1780 C C . ALA A 1 227 ? -23.996 -24.604 -27.01 1 75.96 227 ALA A C 1
ATOM 1782 O O . ALA A 1 227 ? -23.788 -25.196 -28.072 1 75.96 227 ALA A O 1
ATOM 1783 N N . GLY A 1 228 ? -23.35 -23.283 -26.746 1 83.66 228 GLY A N 1
ATOM 1784 C CA . GLY A 1 228 ? -22.564 -22.57 -27.741 1 83.66 228 GLY A CA 1
ATOM 1785 C C . GLY A 1 228 ? -23.069 -21.164 -28.004 1 83.66 228 GLY A C 1
ATOM 1786 O O . GLY A 1 228 ? -24.03 -20.715 -27.376 1 83.66 228 GLY A O 1
ATOM 1787 N N . ALA A 1 229 ? -22.295 -20.427 -29.057 1 89.45 229 ALA A N 1
ATOM 1788 C CA . ALA A 1 229 ? -22.637 -19.032 -29.319 1 89.45 229 ALA A CA 1
ATOM 1789 C C . ALA A 1 229 ? -23.015 -18.825 -30.783 1 89.45 229 ALA A C 1
ATOM 1791 O O . ALA A 1 229 ? -22.638 -19.621 -31.647 1 89.45 229 ALA A O 1
ATOM 1792 N N . THR A 1 230 ? -23.816 -17.762 -31.06 1 91.22 230 THR A N 1
ATOM 1793 C CA . THR A 1 230 ? -24.193 -17.286 -32.386 1 91.22 230 THR A CA 1
ATOM 1794 C C . THR A 1 230 ? -24.058 -15.769 -32.475 1 91.22 230 THR A C 1
ATOM 1796 O O . THR A 1 230 ? -24.091 -15.077 -31.455 1 91.22 230 THR A O 1
ATOM 1799 N N . VAL A 1 231 ? -23.686 -15.295 -33.612 1 91.82 231 VAL A N 1
ATOM 1800 C CA . VAL A 1 231 ? -23.522 -13.857 -33.8 1 91.82 231 VAL A CA 1
ATOM 1801 C C . VAL A 1 231 ? -24.549 -13.346 -34.807 1 91.82 231 VAL A C 1
ATOM 1803 O O . VAL A 1 231 ? -24.768 -13.968 -35.85 1 91.82 231 VAL A O 1
ATOM 1806 N N . ARG A 1 232 ? -25.219 -12.376 -34.367 1 92.76 232 ARG A N 1
ATOM 1807 C CA . ARG A 1 232 ? -26.068 -11.632 -35.292 1 92.76 232 ARG A CA 1
ATOM 1808 C C . ARG A 1 232 ? -25.313 -10.457 -35.903 1 92.76 232 ARG A C 1
ATOM 1810 O O . ARG A 1 232 ? -24.873 -9.554 -35.188 1 92.76 232 ARG A O 1
ATOM 1817 N N . ARG A 1 233 ? -25.179 -10.439 -37.106 1 91.75 233 ARG A N 1
ATOM 1818 C CA . ARG A 1 233 ? -24.478 -9.363 -37.798 1 91.75 233 ARG A CA 1
ATOM 1819 C C . ARG A 1 233 ? -25.376 -8.142 -37.964 1 91.75 233 ARG A C 1
ATOM 1821 O O . ARG A 1 233 ? -26.597 -8.238 -37.818 1 91.75 233 ARG A O 1
ATOM 1828 N N . PRO A 1 234 ? -24.771 -7.038 -38.224 1 88.93 234 PRO A N 1
ATOM 1829 C CA . PRO A 1 234 ? -25.563 -5.813 -38.361 1 88.93 234 PRO A CA 1
ATOM 1830 C C . PRO A 1 234 ? -26.645 -5.927 -39.432 1 88.93 234 PRO A C 1
ATOM 1832 O O . PRO A 1 234 ? -27.671 -5.246 -39.353 1 88.93 234 PRO A O 1
ATOM 1835 N N . ASP A 1 235 ? -26.409 -6.856 -40.377 1 87.93 235 ASP A N 1
ATOM 1836 C CA . ASP A 1 235 ? -27.373 -7.018 -41.461 1 87.93 235 ASP A CA 1
ATOM 1837 C C . ASP A 1 235 ? -28.521 -7.933 -41.042 1 87.93 235 ASP A C 1
ATOM 1839 O O . ASP A 1 235 ? -29.462 -8.148 -41.809 1 87.93 235 ASP A O 1
ATOM 1843 N N . GLY A 1 236 ? -28.467 -8.51 -39.835 1 86.54 236 GLY A N 1
ATOM 1844 C CA . GLY A 1 236 ? -29.568 -9.299 -39.304 1 86.54 236 GLY A CA 1
ATOM 1845 C C . GLY A 1 236 ? -29.352 -10.794 -39.442 1 86.54 236 GLY A C 1
ATOM 1846 O O . GLY A 1 236 ? -30.122 -11.59 -38.902 1 86.54 236 GLY A O 1
ATOM 1847 N N . ARG A 1 237 ? -28.367 -11.158 -40.142 1 91.72 237 ARG A N 1
ATOM 1848 C CA . ARG A 1 237 ? -28.095 -12.579 -40.335 1 91.72 237 ARG A CA 1
ATOM 1849 C C . ARG A 1 237 ? -27.418 -13.178 -39.107 1 91.72 237 ARG A C 1
ATOM 1851 O O . ARG A 1 237 ? -26.567 -12.537 -38.486 1 91.72 237 ARG A O 1
ATOM 1858 N N . PHE A 1 238 ? -27.856 -14.409 -38.775 1 92.02 238 PHE A N 1
ATOM 1859 C CA . PHE A 1 238 ? -27.241 -15.162 -37.688 1 92.02 238 PHE A CA 1
ATOM 1860 C C . PHE A 1 238 ? -26.213 -16.15 -38.228 1 92.02 238 PHE A C 1
ATOM 1862 O O . PHE A 1 238 ? -26.479 -16.862 -39.198 1 92.02 238 PHE A O 1
ATOM 1869 N N . GLU A 1 239 ? -24.992 -16.028 -37.77 1 89.46 239 GLU A N 1
ATOM 1870 C CA . GLU A 1 239 ? -23.905 -16.9 -38.204 1 89.46 239 GLU A CA 1
ATOM 1871 C C . GLU A 1 239 ? -23.206 -17.547 -37.012 1 89.46 239 GLU A C 1
ATOM 1873 O O . GLU A 1 239 ? -23.32 -17.065 -35.883 1 89.46 239 GLU A O 1
ATOM 1878 N N . SER A 1 240 ? -22.519 -18.665 -37.34 1 86.42 240 SER A N 1
ATOM 1879 C CA . SER A 1 240 ? -21.674 -19.299 -36.333 1 86.42 240 SER A CA 1
ATOM 1880 C C . SER A 1 240 ? -20.385 -18.514 -36.119 1 86.42 240 SER A C 1
ATOM 1882 O O . SER A 1 240 ? -19.928 -17.803 -37.017 1 86.42 240 SER A O 1
ATOM 1884 N N . PRO A 1 241 ? -19.857 -18.581 -35.008 1 84.59 241 PRO A N 1
ATOM 1885 C CA . PRO A 1 241 ? -18.604 -17.868 -34.745 1 84.59 241 PRO A CA 1
ATOM 1886 C C . PRO A 1 241 ? -17.497 -18.238 -35.73 1 84.59 241 PRO A C 1
ATOM 1888 O O . PRO A 1 241 ? -17.397 -19.395 -36.146 1 84.59 241 PRO A O 1
ATOM 1891 N N . PRO A 1 242 ? -16.63 -17.22 -36.064 1 78.78 242 PRO A N 1
ATOM 1892 C CA . PRO A 1 242 ? -15.635 -17.388 -37.125 1 78.78 242 PRO A CA 1
ATOM 1893 C C . PRO A 1 242 ? -14.39 -18.136 -36.653 1 78.78 242 PRO A C 1
ATOM 1895 O O . PRO A 1 242 ? -13.492 -18.413 -37.452 1 78.78 242 PRO A O 1
ATOM 1898 N N . TRP A 1 243 ? -14.267 -18.54 -35.448 1 80.61 243 TRP A N 1
ATOM 1899 C CA . TRP A 1 243 ? -13.046 -19.178 -34.967 1 80.61 243 TRP A CA 1
ATOM 1900 C C . TRP A 1 243 ? -13.263 -20.671 -34.743 1 80.61 243 TRP A C 1
ATOM 1902 O O . TRP A 1 243 ? -14.377 -21.104 -34.439 1 80.61 243 TRP A O 1
ATOM 1912 N N . LYS A 1 244 ? -12.131 -21.447 -34.931 1 81.45 244 LYS A N 1
ATOM 1913 C CA . LYS A 1 244 ? -12.14 -22.889 -34.705 1 81.45 244 LYS A CA 1
ATOM 1914 C C . LYS A 1 244 ? -11.72 -23.225 -33.277 1 81.45 244 LYS A C 1
ATOM 1916 O O . LYS A 1 244 ? -10.573 -22.99 -32.89 1 81.45 244 LYS A O 1
ATOM 1921 N N . LEU A 1 245 ? -12.666 -23.678 -32.523 1 84.41 245 LEU A N 1
ATOM 1922 C CA . LEU A 1 245 ? -12.37 -24.078 -31.152 1 84.41 245 LEU A CA 1
ATOM 1923 C C . LEU A 1 245 ? -11.965 -25.547 -31.09 1 84.41 245 LEU A C 1
ATOM 1925 O O . LEU A 1 245 ? -12.381 -26.346 -31.933 1 84.41 245 LEU A O 1
ATOM 1929 N N . PRO A 1 246 ? -11.081 -25.916 -30.232 1 82.68 246 PRO A N 1
ATOM 1930 C CA . PRO A 1 246 ? -10.77 -27.334 -30.037 1 82.68 246 PRO A CA 1
ATOM 1931 C C . PRO A 1 246 ? -12.007 -28.172 -29.722 1 82.68 246 PRO A C 1
ATOM 1933 O O . PRO A 1 246 ? -13.007 -27.643 -29.23 1 82.68 246 PRO A O 1
ATOM 1936 N N . PRO A 1 247 ? -11.978 -29.476 -30.131 1 78.74 247 PRO A N 1
ATOM 1937 C CA . PRO A 1 247 ? -13.131 -30.339 -29.866 1 78.74 247 PRO A CA 1
ATOM 1938 C C . PRO A 1 247 ? -13.528 -30.358 -28.392 1 78.74 247 PRO A C 1
ATOM 1940 O O . PRO A 1 247 ? -12.662 -30.447 -27.517 1 78.74 247 PRO A O 1
ATOM 1943 N N . GLY A 1 248 ? -14.737 -30.199 -28.208 1 75.2 248 GLY A N 1
ATOM 1944 C CA . GLY A 1 248 ? -15.257 -30.246 -26.85 1 75.2 248 GLY A CA 1
ATOM 1945 C C . GLY A 1 248 ? -15.345 -28.88 -26.198 1 75.2 248 GLY A C 1
ATOM 1946 O O . GLY A 1 248 ? -15.98 -28.725 -25.153 1 75.2 248 GLY A O 1
ATOM 1947 N N . GLU A 1 249 ? -14.709 -27.873 -26.896 1 79.87 249 GLU A N 1
ATOM 1948 C CA . GLU A 1 249 ? -14.757 -26.518 -26.354 1 79.87 249 GLU A CA 1
ATOM 1949 C C . GLU A 1 249 ? -15.917 -25.726 -26.95 1 79.87 249 GLU A C 1
ATOM 1951 O O . GLU A 1 249 ? -16.287 -25.932 -28.107 1 79.87 249 GLU A O 1
ATOM 1956 N N . GLN A 1 250 ? -16.642 -25.028 -26.122 1 82.38 250 GLN A N 1
ATOM 1957 C CA . GLN A 1 250 ? -17.71 -24.125 -26.538 1 82.38 250 GLN A CA 1
ATOM 1958 C C . GLN A 1 250 ? -17.607 -22.783 -25.818 1 82.38 250 GLN A C 1
ATOM 1960 O O . GLN A 1 250 ? -17.02 -22.696 -24.738 1 82.38 250 GLN A O 1
ATOM 1965 N N . VAL A 1 251 ? -18.063 -21.741 -26.519 1 85.94 251 VAL A N 1
ATOM 1966 C CA . VAL A 1 251 ? -18.149 -20.432 -25.88 1 85.94 251 VAL A CA 1
ATOM 1967 C C . VAL A 1 251 ? -19.353 -20.393 -24.941 1 85.94 251 VAL A C 1
ATOM 1969 O O . VAL A 1 251 ? -20.482 -20.664 -25.358 1 85.94 251 VAL A O 1
ATOM 1972 N N . LEU A 1 252 ? -19.167 -20.058 -23.785 1 79.76 252 LEU A N 1
ATOM 1973 C CA . LEU A 1 252 ? -20.208 -20.191 -22.772 1 79.76 252 LEU A CA 1
ATOM 1974 C C . LEU A 1 252 ? -20.883 -18.85 -22.507 1 79.76 252 LEU A C 1
ATOM 1976 O O . LEU A 1 252 ? -22.11 -18.745 -22.568 1 79.76 252 LEU A O 1
ATOM 1980 N N . GLY A 1 253 ? -20.178 -17.842 -22.063 1 77.67 253 GLY A N 1
ATOM 1981 C CA . GLY A 1 253 ? -20.903 -16.665 -21.609 1 77.67 253 GLY A CA 1
ATOM 1982 C C . GLY A 1 253 ? -20.194 -15.365 -21.937 1 77.67 253 GLY A C 1
ATOM 1983 O O . GLY A 1 253 ? -20.83 -14.39 -22.342 1 77.67 253 GLY A O 1
ATOM 1984 N N . MET A 1 254 ? -18.999 -15.252 -21.666 1 80.66 254 MET A N 1
ATOM 1985 C CA . MET A 1 254 ? -18.292 -13.979 -21.764 1 80.66 254 MET A CA 1
ATOM 1986 C C . MET A 1 254 ? -17.531 -13.879 -23.081 1 80.66 254 MET A C 1
ATOM 1988 O O . MET A 1 254 ? -16.88 -14.837 -23.501 1 80.66 254 MET A O 1
ATOM 1992 N N . MET A 1 255 ? -17.749 -12.755 -23.767 1 88.12 255 MET A N 1
ATOM 1993 C CA . MET A 1 255 ? -16.992 -12.418 -24.969 1 88.12 255 MET A CA 1
ATOM 1994 C C . MET A 1 255 ? -16.657 -10.93 -25.001 1 88.12 255 MET A C 1
ATOM 1996 O O . MET A 1 255 ? -17.502 -10.092 -24.68 1 88.12 255 MET A O 1
ATOM 2000 N N . LEU A 1 256 ? -15.407 -10.627 -25.274 1 91.3 256 LEU A N 1
ATOM 2001 C CA . LEU A 1 256 ? -14.958 -9.245 -25.403 1 91.3 256 LEU A CA 1
ATOM 2002 C C . LEU A 1 256 ? -14.034 -9.084 -26.606 1 91.3 256 LEU A C 1
ATOM 2004 O O . LEU A 1 256 ? -13.081 -9.849 -26.768 1 91.3 256 LEU A O 1
ATOM 2008 N N . ARG A 1 257 ? -14.359 -8.202 -27.358 1 90.81 257 ARG A N 1
ATOM 2009 C CA . ARG A 1 257 ? -13.443 -7.835 -28.433 1 90.81 257 ARG A CA 1
ATOM 2010 C C . ARG A 1 257 ? -12.561 -6.66 -28.024 1 90.81 257 ARG A C 1
ATOM 2012 O O . ARG A 1 257 ? -13.064 -5.586 -27.689 1 90.81 257 ARG A O 1
ATOM 2019 N N . ASP A 1 258 ? -11.336 -6.889 -28.015 1 88.49 258 ASP A N 1
ATOM 2020 C CA . ASP A 1 258 ? -10.437 -5.82 -27.591 1 88.49 258 ASP A CA 1
ATOM 2021 C C . ASP A 1 258 ? -10.122 -4.875 -28.748 1 88.49 258 ASP A C 1
ATOM 2023 O O . ASP A 1 258 ? -10.543 -5.112 -29.882 1 88.49 258 ASP A O 1
ATOM 2027 N N . GLU A 1 259 ? -9.399 -3.814 -28.553 1 82.86 259 GLU A N 1
ATOM 2028 C CA . GLU A 1 259 ? -9.093 -2.757 -29.513 1 82.86 259 GLU A CA 1
ATOM 2029 C C . GLU A 1 259 ? -8.193 -3.272 -30.633 1 82.86 259 GLU A C 1
ATOM 2031 O O . GLU A 1 259 ? -8.193 -2.724 -31.737 1 82.86 259 GLU A O 1
ATOM 2036 N N . GLN A 1 260 ? -7.528 -4.359 -30.329 1 79.3 260 GLN A N 1
ATOM 2037 C CA . GLN A 1 260 ? -6.623 -4.905 -31.335 1 79.3 260 GLN A CA 1
ATOM 2038 C C . GLN A 1 260 ? -7.336 -5.918 -32.226 1 79.3 260 GLN A C 1
ATOM 2040 O O . GLN A 1 260 ? -6.741 -6.459 -33.16 1 79.3 260 GLN A O 1
ATOM 2045 N N . GLY A 1 261 ? -8.611 -6.198 -31.874 1 81.45 261 GLY A N 1
ATOM 2046 C CA . GLY A 1 261 ? -9.406 -7.093 -32.699 1 81.45 261 GLY A CA 1
ATOM 2047 C C . GLY A 1 261 ? -9.432 -8.518 -32.18 1 81.45 261 GLY A C 1
ATOM 2048 O O . GLY A 1 261 ? -10.025 -9.401 -32.805 1 81.45 261 GLY A O 1
ATOM 2049 N N . GLY A 1 262 ? -8.737 -8.75 -31.148 1 88.19 262 GLY A N 1
ATOM 2050 C CA . GLY A 1 262 ? -8.797 -10.066 -30.532 1 88.19 262 GLY A CA 1
ATOM 2051 C C . GLY A 1 262 ? -10.052 -10.282 -29.708 1 88.19 262 GLY A C 1
ATOM 2052 O O . GLY A 1 262 ? -10.578 -9.342 -29.109 1 88.19 262 GLY A O 1
ATOM 2053 N N . HIS A 1 263 ? -10.552 -11.539 -29.757 1 91.43 263 HIS A N 1
ATOM 2054 C CA . HIS A 1 263 ? -11.735 -11.881 -28.975 1 91.43 263 HIS A CA 1
ATOM 2055 C C . HIS A 1 263 ? -11.364 -12.704 -27.746 1 91.43 263 HIS A C 1
ATOM 2057 O O . HIS A 1 263 ? -10.664 -13.713 -27.857 1 91.43 263 HIS A O 1
ATOM 2063 N N . TRP A 1 264 ? -11.747 -12.232 -26.647 1 93.02 264 TRP A N 1
ATOM 2064 C CA . TRP A 1 264 ? -11.599 -12.969 -25.397 1 93.02 264 TRP A CA 1
ATOM 2065 C C . TRP A 1 264 ? -12.846 -13.797 -25.101 1 93.02 264 TRP A C 1
ATOM 2067 O O . TRP A 1 264 ? -13.961 -13.27 -25.094 1 93.02 264 TRP A O 1
ATOM 2077 N N . LEU A 1 265 ? -12.654 -15.081 -24.835 1 92.41 265 LEU A N 1
ATOM 2078 C CA . LEU A 1 265 ? -13.788 -15.999 -24.79 1 92.41 265 LEU A CA 1
ATOM 2079 C C . LEU A 1 265 ? -13.794 -16.79 -23.487 1 92.41 265 LEU A C 1
ATOM 2081 O O . LEU A 1 265 ? -12.739 -17.202 -23 1 92.41 265 LEU A O 1
ATOM 2085 N N . ASP A 1 266 ? -14.956 -16.943 -22.958 1 91.12 266 ASP A N 1
ATOM 2086 C CA . ASP A 1 266 ? -15.2 -17.909 -21.892 1 91.12 266 ASP A CA 1
ATOM 2087 C C . ASP A 1 266 ? -15.424 -19.309 -22.46 1 91.12 266 ASP A C 1
ATOM 2089 O O . ASP A 1 266 ? -16.391 -19.542 -23.188 1 91.12 266 ASP A O 1
ATOM 2093 N N . THR A 1 267 ? -14.534 -20.207 -22.143 1 87.58 267 THR A N 1
ATOM 2094 C CA . THR A 1 267 ? -14.641 -21.568 -22.657 1 87.58 267 THR A CA 1
ATOM 2095 C C . THR A 1 267 ? -14.724 -22.573 -21.511 1 87.58 267 THR A C 1
ATOM 2097 O O . THR A 1 267 ? -14.539 -22.212 -20.347 1 87.58 267 THR A O 1
ATOM 2100 N N . ARG A 1 268 ? -14.923 -23.744 -21.813 1 77.59 268 ARG A N 1
ATOM 2101 C CA . ARG A 1 268 ? -15.031 -24.8 -20.812 1 77.59 268 ARG A CA 1
ATOM 2102 C C . ARG A 1 268 ? -13.703 -25.007 -20.091 1 77.59 268 ARG A C 1
ATOM 2104 O O . ARG A 1 268 ? -13.68 -25.361 -18.91 1 77.59 268 ARG A O 1
ATOM 2111 N N . THR A 1 269 ? -12.674 -24.754 -20.809 1 77.04 269 THR A N 1
ATOM 2112 C CA . THR A 1 269 ? -11.357 -24.979 -20.225 1 77.04 269 THR A CA 1
ATOM 2113 C C . THR A 1 269 ? -10.809 -23.693 -19.612 1 77.04 269 THR A C 1
ATOM 2115 O O . THR A 1 269 ? -9.68 -23.666 -19.119 1 77.04 269 THR A O 1
ATOM 2118 N N . GLY A 1 270 ? -11.596 -22.715 -19.678 1 83.78 270 GLY A N 1
ATOM 2119 C CA . GLY A 1 270 ? -11.148 -21.488 -19.04 1 83.78 270 GLY A CA 1
ATOM 2120 C C . GLY A 1 270 ? -11.237 -20.276 -19.949 1 83.78 270 GLY A C 1
ATOM 2121 O O . GLY A 1 270 ? -12.28 -20.024 -20.556 1 83.78 270 GLY A O 1
ATOM 2122 N N . LEU A 1 271 ? -10.092 -19.551 -20.08 1 91.5 271 LEU A N 1
ATOM 2123 C CA . LEU A 1 271 ? -10.039 -18.328 -20.872 1 91.5 271 LEU A CA 1
ATOM 2124 C C . LEU A 1 271 ? -9.365 -18.579 -22.217 1 91.5 271 LEU A C 1
ATOM 2126 O O . LEU A 1 271 ? -8.291 -19.182 -22.274 1 91.5 271 LEU A O 1
ATOM 2130 N N . GLY A 1 272 ? -10.035 -18.183 -23.217 1 91.32 272 GLY A N 1
ATOM 2131 C CA . GLY A 1 272 ? -9.479 -18.282 -24.557 1 91.32 272 GLY A CA 1
ATOM 2132 C C . GLY A 1 272 ? -9.37 -16.94 -25.258 1 91.32 272 GLY A C 1
ATOM 2133 O O . GLY A 1 272 ? -10.057 -15.985 -24.89 1 91.32 272 GLY A O 1
ATOM 2134 N N . ARG A 1 273 ? -8.496 -16.838 -26.093 1 91.07 273 ARG A N 1
ATOM 2135 C CA . ARG A 1 273 ? -8.346 -15.675 -26.961 1 91.07 273 ARG A CA 1
ATOM 2136 C C . ARG A 1 273 ? -8.26 -16.092 -28.426 1 91.07 273 ARG A C 1
ATOM 2138 O O . ARG A 1 273 ? -7.559 -17.048 -28.764 1 91.07 273 ARG A O 1
ATOM 2145 N N . ALA A 1 274 ? -9.006 -15.472 -29.226 1 89.78 274 ALA A N 1
ATOM 2146 C CA . ALA A 1 274 ? -9.001 -15.737 -30.662 1 89.78 274 ALA A CA 1
ATOM 2147 C C . ALA A 1 274 ? -8.575 -14.5 -31.447 1 89.78 274 ALA A C 1
ATOM 2149 O O . ALA A 1 274 ? -9.147 -13.421 -31.276 1 89.78 274 ALA A O 1
ATOM 2150 N N . VAL A 1 275 ? -7.516 -14.691 -32.104 1 85.18 275 VAL A N 1
ATOM 2151 C CA . VAL A 1 275 ? -7.029 -13.625 -32.972 1 85.18 275 VAL A CA 1
ATOM 2152 C C . VAL A 1 275 ? -6.889 -14.144 -34.401 1 85.18 275 VAL A C 1
ATOM 2154 O O . VAL A 1 275 ? -6.259 -15.178 -34.634 1 85.18 275 VAL A O 1
ATOM 2157 N N . ASP A 1 276 ? -7.44 -13.528 -35.384 1 79.53 276 ASP A N 1
ATOM 2158 C CA . ASP A 1 276 ? -7.354 -13.852 -36.805 1 79.53 276 ASP A CA 1
ATOM 2159 C C . ASP A 1 276 ? -7.713 -15.314 -37.057 1 79.53 276 ASP A C 1
ATOM 2161 O O . ASP A 1 276 ? -6.99 -16.024 -37.759 1 79.53 276 ASP A O 1
ATOM 2165 N N . GLY A 1 277 ? -8.704 -15.719 -36.359 1 77.72 277 GLY A N 1
ATOM 2166 C CA . GLY A 1 277 ? -9.225 -17.057 -36.589 1 77.72 277 GLY A CA 1
ATOM 2167 C C . GLY A 1 277 ? -8.504 -18.124 -35.788 1 77.72 277 GLY A C 1
ATOM 2168 O O . GLY A 1 277 ? -8.876 -19.299 -35.833 1 77.72 277 GLY A O 1
ATOM 2169 N N . GLN A 1 278 ? -7.44 -17.755 -35.131 1 81.85 278 GLN A N 1
ATOM 2170 C CA . GLN A 1 278 ? -6.677 -18.718 -34.343 1 81.85 278 GLN A CA 1
ATOM 2171 C C . GLN A 1 278 ? -7.015 -18.603 -32.859 1 81.85 278 GLN A C 1
ATOM 2173 O O . GLN A 1 278 ? -7.071 -17.499 -32.313 1 81.85 278 GLN A O 1
ATOM 2178 N N . TYR A 1 279 ? -7.294 -19.821 -32.33 1 87.18 279 TYR A N 1
ATOM 2179 C CA . TYR A 1 279 ? -7.655 -19.894 -30.918 1 87.18 279 TYR A CA 1
ATOM 2180 C C . TYR A 1 279 ? -6.452 -20.287 -30.068 1 87.18 279 TYR A C 1
ATOM 2182 O O . TYR A 1 279 ? -5.666 -21.155 -30.457 1 87.18 279 TYR A O 1
ATOM 2190 N N . GLN A 1 280 ? -6.234 -19.538 -28.978 1 85.11 280 GLN A N 1
ATOM 2191 C CA . GLN A 1 280 ? -5.206 -19.873 -27.997 1 85.11 280 GLN A CA 1
ATOM 2192 C C . GLN A 1 280 ? -5.771 -19.853 -26.58 1 85.11 280 GLN A C 1
ATOM 2194 O O . GLN A 1 280 ? -6.558 -18.97 -26.232 1 85.11 280 GLN A O 1
ATOM 2199 N N . THR A 1 281 ? -5.435 -20.885 -25.82 1 87.08 281 THR A N 1
ATOM 2200 C CA . THR A 1 281 ? -5.813 -20.893 -24.411 1 87.08 281 THR A CA 1
ATOM 2201 C C . THR A 1 281 ? -4.91 -19.966 -23.603 1 87.08 281 THR A C 1
ATOM 2203 O O . THR A 1 281 ? -3.689 -19.976 -23.775 1 87.08 281 THR A O 1
ATOM 2206 N N . VAL A 1 282 ? -5.467 -19.188 -22.817 1 89.63 282 VAL A N 1
ATOM 2207 C CA . VAL A 1 282 ? -4.715 -18.296 -21.94 1 89.63 282 VAL A CA 1
ATOM 2208 C C . VAL A 1 282 ? -4.606 -18.911 -20.547 1 89.63 282 VAL A C 1
ATOM 2210 O O . VAL A 1 282 ? -5.593 -18.972 -19.81 1 89.63 282 VAL A O 1
ATOM 2213 N N . PRO A 1 283 ? -3.492 -19.352 -20.2 1 84.89 283 PRO A N 1
ATOM 2214 C CA . PRO A 1 283 ? -3.342 -19.936 -18.866 1 84.89 283 PRO A CA 1
ATOM 2215 C C . PRO A 1 283 ? -3.424 -18.894 -17.753 1 84.89 283 PRO A C 1
ATOM 2217 O O . PRO A 1 283 ? -2.891 -17.79 -17.895 1 84.89 283 PRO A O 1
ATOM 2220 N N . LEU A 1 284 ? -4.15 -19.263 -16.71 1 88.15 284 LEU A N 1
ATOM 2221 C CA . LEU A 1 284 ? -4.282 -18.406 -15.537 1 88.15 284 LEU A CA 1
ATOM 2222 C C . LEU A 1 284 ? -3.663 -19.066 -14.309 1 88.15 284 LEU A C 1
ATOM 2224 O O . LEU A 1 284 ? -3.953 -20.226 -14.01 1 88.15 284 LEU A O 1
ATOM 2228 N N . TYR A 1 285 ? -2.825 -18.302 -13.69 1 82.92 285 TYR A N 1
ATOM 2229 C CA . TYR A 1 285 ? -2.16 -18.819 -12.499 1 82.92 285 TYR A CA 1
ATOM 2230 C C . TYR A 1 285 ? -2.496 -17.974 -11.276 1 82.92 285 TYR A C 1
ATOM 2232 O O . TYR A 1 285 ? -2.478 -16.742 -11.341 1 82.92 285 TYR A O 1
ATOM 2240 N N . SER A 1 286 ? -2.856 -18.673 -10.224 1 82.73 286 SER A N 1
ATOM 2241 C CA . SER A 1 286 ? -3.186 -18.009 -8.967 1 82.73 286 SER A CA 1
ATOM 2242 C C . SER A 1 286 ? -2.203 -18.391 -7.866 1 82.73 286 SER A C 1
ATOM 2244 O O . SER A 1 286 ? -1.917 -19.573 -7.665 1 82.73 286 SER A O 1
ATOM 2246 N N . ALA A 1 287 ? -1.703 -17.443 -7.218 1 73.23 287 ALA A N 1
ATOM 2247 C CA . ALA A 1 287 ? -0.816 -17.709 -6.089 1 73.23 287 ALA A CA 1
ATOM 2248 C C . ALA A 1 287 ? -1.595 -18.257 -4.897 1 73.23 287 ALA A C 1
ATOM 2250 O O . ALA A 1 287 ? -1.078 -19.075 -4.132 1 73.23 287 ALA A O 1
ATOM 2251 N N . VAL A 1 288 ? -2.817 -17.846 -4.837 1 72.05 288 VAL A N 1
ATOM 2252 C CA . VAL A 1 288 ? -3.652 -18.266 -3.716 1 72.05 288 VAL A CA 1
ATOM 2253 C C . VAL A 1 288 ? -4.025 -19.738 -3.872 1 72.05 288 VAL A C 1
ATOM 2255 O O . VAL A 1 288 ? -3.984 -20.502 -2.904 1 72.05 288 VAL A O 1
ATOM 2258 N N . ALA A 1 289 ? -4.343 -20.109 -5.147 1 76.14 289 ALA A N 1
ATOM 2259 C CA . ALA A 1 289 ? -4.706 -21.498 -5.421 1 76.14 289 ALA A CA 1
ATOM 2260 C C . ALA A 1 289 ? -3.464 -22.353 -5.654 1 76.14 289 ALA A C 1
ATOM 2262 O O . ALA A 1 289 ? -3.561 -23.576 -5.784 1 76.14 289 ALA A O 1
ATOM 2263 N N . ARG A 1 290 ? -2.335 -21.766 -5.717 1 76.42 290 ARG A N 1
ATOM 2264 C CA . ARG A 1 290 ? -1.047 -22.433 -5.877 1 76.42 290 ARG A CA 1
ATOM 2265 C C . ARG A 1 290 ? -1.021 -23.277 -7.146 1 76.42 290 ARG A C 1
ATOM 2267 O O . ARG A 1 290 ? -0.667 -24.457 -7.106 1 76.42 290 ARG A O 1
ATOM 2274 N N . GLY A 1 291 ? -1.429 -22.66 -8.279 1 76.54 291 GLY A N 1
ATOM 2275 C CA . GLY A 1 291 ? -1.418 -23.365 -9.551 1 76.54 291 GLY A CA 1
ATOM 2276 C C . GLY A 1 291 ? -2.361 -22.763 -10.575 1 76.54 291 GLY A C 1
ATOM 2277 O O . GLY A 1 291 ? -2.801 -21.621 -10.426 1 76.54 291 GLY A O 1
ATOM 2278 N N . PRO A 1 292 ? -2.522 -23.486 -11.634 1 80.65 292 PRO A N 1
ATOM 2279 C CA . PRO A 1 292 ? -3.473 -23.06 -12.664 1 80.65 292 PRO A CA 1
ATOM 2280 C C . PRO A 1 292 ? -4.923 -23.115 -12.187 1 80.65 292 PRO A C 1
ATOM 2282 O O . PRO A 1 292 ? -5.301 -24.031 -11.452 1 80.65 292 PRO A O 1
ATOM 2285 N N . VAL A 1 293 ? -5.633 -22.149 -12.569 1 82.22 293 VAL A N 1
ATOM 2286 C CA . VAL A 1 293 ? -7.034 -22.088 -12.164 1 82.22 293 VAL A CA 1
ATOM 2287 C C . VAL A 1 293 ? -7.918 -21.879 -13.391 1 82.22 293 VAL A C 1
ATOM 2289 O O . VAL A 1 293 ? -7.446 -21.417 -14.432 1 82.22 293 VAL A O 1
ATOM 2292 N N . ARG A 1 294 ? -9.122 -22.3 -13.192 1 82.8 294 ARG A N 1
ATOM 2293 C CA . ARG A 1 294 ? -10.163 -22.088 -14.193 1 82.8 294 ARG A CA 1
ATOM 2294 C C . ARG A 1 294 ? -11.347 -21.333 -13.598 1 82.8 294 ARG A C 1
ATOM 2296 O O . ARG A 1 294 ? -12.369 -21.936 -13.263 1 82.8 294 ARG A O 1
ATOM 2303 N N . PRO A 1 295 ? -11.216 -20.039 -13.641 1 85.97 295 PRO A N 1
ATOM 2304 C CA . PRO A 1 295 ? -12.316 -19.247 -13.087 1 85.97 295 PRO A CA 1
ATOM 2305 C C . PRO A 1 295 ? -13.587 -19.33 -13.93 1 85.97 295 PRO A C 1
ATOM 2307 O O . PRO A 1 295 ? -13.519 -19.604 -15.131 1 85.97 295 PRO A O 1
ATOM 2310 N N . ASN A 1 296 ? -14.671 -19.157 -13.253 1 83.56 296 ASN A N 1
ATOM 2311 C CA . ASN A 1 296 ? -15.935 -18.919 -13.942 1 83.56 296 ASN A CA 1
ATOM 2312 C C . ASN A 1 296 ? -16.141 -17.437 -14.24 1 83.56 296 ASN A C 1
ATOM 2314 O O . ASN A 1 296 ? -16.186 -16.616 -13.323 1 83.56 296 ASN A O 1
ATOM 2318 N N . TRP A 1 297 ? -16.373 -17.136 -15.499 1 90.85 297 TRP A N 1
ATOM 2319 C CA . TRP A 1 297 ? -16.38 -15.733 -15.9 1 90.85 297 TRP A CA 1
ATOM 2320 C C . TRP A 1 297 ? -17.796 -15.168 -15.88 1 90.85 297 TRP A C 1
ATOM 2322 O O . TRP A 1 297 ? -18.748 -15.849 -16.268 1 90.85 297 TRP A O 1
ATOM 2332 N N . THR A 1 298 ? -17.903 -13.892 -15.411 1 89.2 298 THR A N 1
ATOM 2333 C CA . THR A 1 298 ? -19.192 -13.21 -15.392 1 89.2 298 THR A CA 1
ATOM 2334 C C . THR A 1 298 ? -19.216 -12.069 -16.406 1 89.2 298 THR A C 1
ATOM 2336 O O . THR A 1 298 ? -20.287 -11.643 -16.844 1 89.2 298 THR A O 1
ATOM 2339 N N . GLY A 1 299 ? -18.067 -11.559 -16.681 1 89.85 299 GLY A N 1
ATOM 2340 C CA . GLY A 1 299 ? -18.008 -10.455 -17.625 1 89.85 299 GLY A CA 1
ATOM 2341 C C . GLY A 1 299 ? -16.592 -9.991 -17.912 1 89.85 299 GLY A C 1
ATOM 2342 O O . GLY A 1 299 ? -15.641 -10.457 -17.281 1 89.85 299 GLY A O 1
ATOM 2343 N N . ALA A 1 300 ? -16.522 -9.16 -18.895 1 93.19 300 ALA A N 1
ATOM 2344 C CA . ALA A 1 300 ? -15.255 -8.55 -19.289 1 93.19 300 ALA A CA 1
ATOM 2345 C C . ALA A 1 300 ? -15.445 -7.084 -19.667 1 93.19 300 ALA A C 1
ATOM 2347 O O . ALA A 1 300 ? -16.528 -6.683 -20.099 1 93.19 300 ALA A O 1
ATOM 2348 N N . TYR A 1 301 ? -14.405 -6.349 -19.431 1 93.34 301 TYR A N 1
ATOM 2349 C CA . TYR A 1 301 ? -14.451 -4.917 -19.703 1 93.34 301 TYR A CA 1
ATOM 2350 C C . TYR A 1 301 ? -13.09 -4.404 -20.157 1 93.34 301 TYR A C 1
ATOM 2352 O O . TYR A 1 301 ? -12.057 -4.801 -19.613 1 93.34 301 TYR A O 1
ATOM 2360 N N . GLU A 1 302 ? -13.09 -3.624 -21.17 1 93.33 302 GLU A N 1
ATOM 2361 C CA . GLU A 1 302 ? -11.877 -2.923 -21.582 1 93.33 302 GLU A CA 1
ATOM 2362 C C . GLU A 1 302 ? -11.908 -1.462 -21.144 1 93.33 302 GLU A C 1
ATOM 2364 O O . GLU A 1 302 ? -12.805 -0.71 -21.533 1 93.33 302 GLU A O 1
ATOM 2369 N N . ASP A 1 303 ? -10.957 -1.063 -20.454 1 90.43 303 ASP A N 1
ATOM 2370 C CA . ASP A 1 303 ? -10.957 0.303 -19.939 1 90.43 303 ASP A CA 1
ATOM 2371 C C . ASP A 1 303 ? -10.48 1.29 -21.001 1 90.43 303 ASP A C 1
ATOM 2373 O O . ASP A 1 303 ? -10.13 0.892 -22.114 1 90.43 303 ASP A O 1
ATOM 2377 N N . ARG A 1 304 ? -10.47 2.59 -20.75 1 86.93 304 ARG A N 1
ATOM 2378 C CA . ARG A 1 304 ? -10.208 3.673 -21.692 1 86.93 304 ARG A CA 1
ATOM 2379 C C . ARG A 1 304 ? -8.757 3.651 -22.161 1 86.93 304 ARG A C 1
ATOM 2381 O O . ARG A 1 304 ? -8.435 4.184 -23.226 1 86.93 304 ARG A O 1
ATOM 2388 N N . GLU A 1 305 ? -7.899 2.96 -21.416 1 84.56 305 GLU A N 1
ATOM 2389 C CA . GLU A 1 305 ? -6.486 2.916 -21.782 1 84.56 305 GLU A CA 1
ATOM 2390 C C . GLU A 1 305 ? -6.145 1.619 -22.511 1 84.56 305 GLU A C 1
ATOM 2392 O O . GLU A 1 305 ? -4.998 1.409 -22.911 1 84.56 305 GLU A O 1
ATOM 2397 N N . GLY A 1 306 ? -7.176 0.763 -22.586 1 87.63 306 GLY A N 1
ATOM 2398 C CA . GLY A 1 306 ? -6.974 -0.479 -23.316 1 87.63 306 GLY A CA 1
ATOM 2399 C C . GLY A 1 306 ? -6.674 -1.66 -22.412 1 87.63 306 GLY A C 1
ATOM 2400 O O . GLY A 1 306 ? -6.335 -2.744 -22.892 1 87.63 306 GLY A O 1
ATOM 2401 N N . GLY A 1 307 ? -6.69 -1.468 -21.145 1 90.76 307 GLY A N 1
ATOM 2402 C CA . GLY A 1 307 ? -6.574 -2.59 -20.227 1 90.76 307 GLY A CA 1
ATOM 2403 C C . GLY A 1 307 ? -7.805 -3.475 -20.207 1 90.76 307 GLY A C 1
ATOM 2404 O O . GLY A 1 307 ? -8.928 -2.989 -20.36 1 90.76 307 GLY A O 1
ATOM 2405 N N . ILE A 1 308 ? -7.664 -4.749 -20.031 1 94.1 308 ILE A N 1
ATOM 2406 C CA . ILE A 1 308 ? -8.773 -5.697 -20.047 1 94.1 308 ILE A CA 1
ATOM 2407 C C . ILE A 1 308 ? -9.037 -6.206 -18.632 1 94.1 308 ILE A C 1
ATOM 2409 O O . ILE A 1 308 ? -8.112 -6.631 -17.935 1 94.1 308 ILE A O 1
ATOM 2413 N N . TRP A 1 309 ? -10.225 -6.079 -18.25 1 95.2 309 TRP A N 1
ATOM 2414 C CA . TRP A 1 309 ? -10.673 -6.572 -16.952 1 95.2 309 TRP A CA 1
ATOM 2415 C C . TRP A 1 309 ? -11.613 -7.761 -17.116 1 95.2 309 TRP A C 1
ATOM 2417 O O . TRP A 1 309 ? -12.574 -7.699 -17.887 1 95.2 309 TRP A O 1
ATOM 2427 N N . LEU A 1 310 ? -11.337 -8.836 -16.461 1 95.55 310 LEU A N 1
ATOM 2428 C CA . LEU A 1 310 ? -12.168 -10.035 -16.483 1 95.55 310 LEU A CA 1
ATOM 2429 C C . LEU A 1 310 ? -12.732 -10.331 -15.097 1 95.55 310 LEU A C 1
ATOM 2431 O O . LEU A 1 310 ? -11.976 -10.495 -14.137 1 95.55 310 LEU A O 1
ATOM 2435 N N . ALA A 1 311 ? -13.992 -10.413 -15.014 1 94.76 311 ALA A N 1
ATOM 2436 C CA . ALA A 1 311 ? -14.677 -10.648 -13.746 1 94.76 311 ALA A CA 1
ATOM 2437 C C . ALA A 1 311 ? -15.011 -12.126 -13.568 1 94.76 311 ALA A C 1
ATOM 2439 O O . ALA A 1 311 ? -15.417 -12.796 -14.521 1 94.76 311 ALA A O 1
ATOM 2440 N N . SER A 1 312 ? -14.818 -12.581 -12.346 1 91.96 312 SER A N 1
ATOM 2441 C CA . SER A 1 312 ? -15.111 -13.978 -12.044 1 91.96 312 SER A CA 1
ATOM 2442 C C . SER A 1 312 ? -16.001 -14.103 -10.812 1 91.96 312 SER A C 1
ATOM 2444 O O . SER A 1 312 ? -16.034 -13.203 -9.97 1 91.96 312 SER A O 1
ATOM 2446 N N . THR A 1 313 ? -16.631 -15.23 -10.698 1 85.55 313 THR A N 1
ATOM 2447 C CA . THR A 1 313 ? -17.506 -15.488 -9.56 1 85.55 313 THR A CA 1
ATOM 2448 C C . THR A 1 313 ? -16.728 -16.121 -8.41 1 85.55 313 THR A C 1
ATOM 2450 O O . THR A 1 313 ? -17.207 -16.161 -7.276 1 85.55 313 THR A O 1
ATOM 2453 N N . ASN A 1 314 ? -15.495 -16.543 -8.764 1 81.71 314 ASN A N 1
ATOM 2454 C CA . ASN A 1 314 ? -14.838 -17.294 -7.699 1 81.71 314 ASN A CA 1
ATOM 2455 C C . ASN A 1 314 ? -13.357 -16.944 -7.597 1 81.71 314 ASN A C 1
ATOM 2457 O O . ASN A 1 314 ? -12.654 -17.447 -6.719 1 81.71 314 ASN A O 1
ATOM 2461 N N . ALA A 1 315 ? -12.926 -16.196 -8.483 1 88.09 315 ALA A N 1
ATOM 2462 C CA . ALA A 1 315 ? -11.484 -15.964 -8.458 1 88.09 315 ALA A CA 1
ATOM 2463 C C . ALA A 1 315 ? -11.166 -14.475 -8.564 1 88.09 315 ALA A C 1
ATOM 2465 O O . ALA A 1 315 ? -10.103 -14.094 -9.059 1 88.09 315 ALA A O 1
ATOM 2466 N N . GLY A 1 316 ? -12.091 -13.677 -8.247 1 90.81 316 GLY A N 1
ATOM 2467 C CA . GLY A 1 316 ? -11.832 -12.247 -8.204 1 90.81 316 GLY A CA 1
ATOM 2468 C C . GLY A 1 316 ? -11.77 -11.61 -9.579 1 90.81 316 GLY A C 1
ATOM 2469 O O . GLY A 1 316 ? -12.531 -11.981 -10.475 1 90.81 316 GLY A O 1
ATOM 2470 N N . LEU A 1 317 ? -10.94 -10.587 -9.711 1 93.42 317 LEU A N 1
ATOM 2471 C CA . LEU A 1 317 ? -10.765 -9.828 -10.945 1 93.42 317 LEU A CA 1
ATOM 2472 C C . LEU A 1 317 ? -9.42 -10.142 -11.59 1 93.42 317 LEU A C 1
ATOM 2474 O O . LEU A 1 317 ? -8.419 -10.322 -10.893 1 93.42 317 LEU A O 1
ATOM 2478 N N . TRP A 1 318 ? -9.432 -10.251 -12.844 1 93.98 318 TRP A N 1
ATOM 2479 C CA . TRP A 1 318 ? -8.196 -10.419 -13.602 1 93.98 318 TRP A CA 1
ATOM 2480 C C . TRP A 1 318 ? -7.941 -9.214 -14.502 1 93.98 318 TRP A C 1
ATOM 2482 O O . TRP A 1 318 ? -8.856 -8.724 -15.167 1 93.98 318 TRP A O 1
ATOM 2492 N N . HIS A 1 319 ? -6.791 -8.733 -14.443 1 92.68 319 HIS A N 1
ATOM 2493 C CA . HIS A 1 319 ? -6.476 -7.494 -15.146 1 92.68 319 HIS A CA 1
ATOM 2494 C C . HIS A 1 319 ? -5.265 -7.669 -16.056 1 92.68 319 HIS A C 1
ATOM 2496 O O . HIS A 1 319 ? -4.224 -8.167 -15.621 1 92.68 319 HIS A O 1
ATOM 2502 N N . LEU A 1 320 ? -5.436 -7.375 -17.261 1 91.42 320 LEU A N 1
ATOM 2503 C CA . LEU A 1 320 ? -4.336 -7.253 -18.211 1 91.42 320 LEU A CA 1
ATOM 2504 C C . LEU A 1 320 ? -3.994 -5.789 -18.461 1 91.42 320 LEU A C 1
ATOM 2506 O O . LEU A 1 320 ? -4.856 -5.006 -18.867 1 91.42 320 LEU A O 1
ATOM 2510 N N . LEU A 1 321 ? -2.777 -5.423 -18.297 1 87.46 321 LEU A N 1
ATOM 2511 C CA . LEU A 1 321 ? -2.322 -4.041 -18.41 1 87.46 321 LEU A CA 1
ATOM 2512 C C . LEU A 1 321 ? -2.489 -3.529 -19.837 1 87.46 321 LEU A C 1
ATOM 2514 O O . LEU A 1 321 ? -2.503 -4.317 -20.786 1 87.46 321 LEU A O 1
ATOM 2518 N N . PRO A 1 322 ? -2.636 -2.133 -19.877 1 85.16 322 PRO A N 1
ATOM 2519 C CA . PRO A 1 322 ? -2.62 -1.577 -21.232 1 85.16 322 PRO A CA 1
ATOM 2520 C C . PRO A 1 322 ? -1.319 -1.873 -21.976 1 85.16 322 PRO A C 1
ATOM 2522 O O . PRO A 1 322 ? -0.241 -1.841 -21.377 1 85.16 322 PRO A O 1
ATOM 2525 N N . ARG A 1 323 ? -1.341 -2.241 -23.088 1 83.29 323 ARG A N 1
ATOM 2526 C CA . ARG A 1 323 ? -0.187 -2.539 -23.929 1 83.29 323 ARG A CA 1
ATOM 2527 C C . ARG A 1 323 ? 0.553 -3.774 -23.426 1 83.29 323 ARG A C 1
ATOM 2529 O O . ARG A 1 323 ? 1.785 -3.787 -23.372 1 83.29 323 ARG A O 1
ATOM 2536 N N . TRP A 1 324 ? -0.126 -4.697 -22.905 1 81.18 324 TRP A N 1
ATOM 2537 C CA . TRP A 1 324 ? 0.404 -5.947 -22.371 1 81.18 324 TRP A CA 1
ATOM 2538 C C . TRP A 1 324 ? 1.206 -6.695 -23.432 1 81.18 324 TRP A C 1
ATOM 2540 O O . TRP A 1 324 ? 2.008 -7.574 -23.108 1 81.18 324 TRP A O 1
ATOM 2550 N N . TRP A 1 325 ? 1.115 -6.338 -24.699 1 82.11 325 TRP A N 1
ATOM 2551 C CA . TRP A 1 325 ? 1.765 -7.06 -25.787 1 82.11 325 TRP A CA 1
ATOM 2552 C C . TRP A 1 325 ? 3.166 -6.514 -26.042 1 82.11 325 TRP A C 1
ATOM 2554 O O . TRP A 1 325 ? 3.888 -7.019 -26.905 1 82.11 325 TRP A O 1
ATOM 2564 N N . GLN A 1 326 ? 3.536 -5.519 -25.304 1 86.22 326 GLN A N 1
ATOM 2565 C CA . GLN A 1 326 ? 4.827 -4.881 -25.538 1 86.22 326 GLN A CA 1
ATOM 2566 C C . GLN A 1 326 ? 5.977 -5.815 -25.17 1 86.22 326 GLN A C 1
ATOM 2568 O O . GLN A 1 326 ? 7.011 -5.828 -25.84 1 86.22 326 GLN A O 1
ATOM 2573 N N . PHE A 1 327 ? 5.807 -6.627 -24.06 1 89.58 327 PHE A N 1
ATOM 2574 C CA . PHE A 1 327 ? 6.852 -7.54 -23.613 1 89.58 327 PHE A CA 1
ATOM 2575 C C . PHE A 1 327 ? 6.342 -8.976 -23.587 1 89.58 327 PHE A C 1
ATOM 2577 O O . PHE A 1 327 ? 5.244 -9.242 -23.092 1 89.58 327 PHE A O 1
ATOM 2584 N N . SER A 1 328 ? 7.049 -9.788 -24.173 1 89.21 328 SER A N 1
ATOM 2585 C CA . SER A 1 328 ? 6.777 -11.219 -24.088 1 89.21 328 SER A CA 1
ATOM 2586 C C . SER A 1 328 ? 7.804 -11.926 -23.211 1 89.21 328 SER A C 1
ATOM 2588 O O . SER A 1 328 ? 9 -11.638 -23.291 1 89.21 328 SER A O 1
ATOM 2590 N N . VAL A 1 329 ? 7.344 -12.775 -22.455 1 88.47 329 VAL A N 1
ATOM 2591 C CA . VAL A 1 329 ? 8.244 -13.451 -21.526 1 88.47 329 VAL A CA 1
ATOM 2592 C C . VAL A 1 329 ? 8.207 -14.957 -21.775 1 88.47 329 VAL A C 1
ATOM 2594 O O . VAL A 1 329 ? 7.142 -15.576 -21.717 1 88.47 329 VAL A O 1
ATOM 2597 N N . LEU A 1 330 ? 9.301 -15.51 -22.121 1 90.01 330 LEU A N 1
ATOM 2598 C CA . LEU A 1 330 ? 9.459 -16.958 -22.201 1 90.01 330 LEU A CA 1
ATOM 2599 C C . LEU A 1 330 ? 10.029 -17.515 -20.9 1 90.01 330 LEU A C 1
ATOM 2601 O O . LEU A 1 330 ? 11.132 -17.145 -20.493 1 90.01 330 LEU A O 1
ATOM 2605 N N . SER A 1 331 ? 9.273 -18.298 -20.241 1 86.22 331 SER A N 1
ATOM 2606 C CA . SER A 1 331 ? 9.682 -18.82 -18.941 1 86.22 331 SER A CA 1
ATOM 2607 C C . SER A 1 331 ? 9.683 -20.345 -18.933 1 86.22 331 SER A C 1
ATOM 2609 O O . SER A 1 331 ? 9.177 -20.976 -19.864 1 86.22 331 SER A O 1
ATOM 2611 N N . ARG A 1 332 ? 10.347 -20.862 -17.927 1 86.29 332 ARG A N 1
ATOM 2612 C CA . ARG A 1 332 ? 10.296 -22.303 -17.701 1 86.29 332 ARG A CA 1
ATOM 2613 C C . ARG A 1 332 ? 8.981 -22.708 -17.042 1 86.29 332 ARG A C 1
ATOM 2615 O O . ARG A 1 332 ? 8.622 -22.181 -15.987 1 86.29 332 ARG A O 1
ATOM 2622 N N . LEU A 1 333 ? 8.3 -23.551 -17.745 1 78.17 333 LEU A N 1
ATOM 2623 C CA . LEU A 1 333 ? 7.1 -24.159 -17.18 1 78.17 333 LEU A CA 1
ATOM 2624 C C . LEU A 1 333 ? 7.313 -25.647 -16.926 1 78.17 333 LEU A C 1
ATOM 2626 O O . LEU A 1 333 ? 7.559 -26.412 -17.862 1 78.17 333 LEU A O 1
ATOM 2630 N N . GLU A 1 334 ? 7.274 -26.054 -15.715 1 71.52 334 GLU A N 1
ATOM 2631 C CA . GLU A 1 334 ? 7.595 -27.429 -15.343 1 71.52 334 GLU A CA 1
ATOM 2632 C C . GLU A 1 334 ? 6.684 -28.421 -16.06 1 71.52 334 GLU A C 1
ATOM 2634 O O . GLU A 1 334 ? 7.103 -29.535 -16.382 1 71.52 334 GLU A O 1
ATOM 2639 N N . ASP A 1 335 ? 5.456 -28.017 -16.416 1 68.4 335 ASP A N 1
ATOM 2640 C CA . ASP A 1 335 ? 4.481 -28.942 -16.986 1 68.4 335 ASP A CA 1
ATOM 2641 C C . ASP A 1 335 ? 4.467 -28.854 -18.511 1 68.4 335 ASP A C 1
ATOM 2643 O O . ASP A 1 335 ? 3.673 -29.529 -19.169 1 68.4 335 ASP A O 1
ATOM 2647 N N . ASP A 1 336 ? 5.41 -27.998 -19.032 1 76.02 336 ASP A N 1
ATOM 2648 C CA . ASP A 1 336 ? 5.458 -27.829 -20.481 1 76.02 336 ASP A CA 1
ATOM 2649 C C . ASP A 1 336 ? 6.844 -28.164 -21.027 1 76.02 336 ASP A C 1
ATOM 2651 O O . ASP A 1 336 ? 7.788 -27.388 -20.859 1 76.02 336 ASP A O 1
ATOM 2655 N N . THR A 1 337 ? 6.953 -29.161 -21.736 1 80.05 337 THR A N 1
ATOM 2656 C CA . THR A 1 337 ? 8.234 -29.611 -22.268 1 80.05 337 THR A CA 1
ATOM 2657 C C . THR A 1 337 ? 8.696 -28.704 -23.406 1 80.05 337 THR A C 1
ATOM 2659 O O . THR A 1 337 ? 9.857 -28.756 -23.816 1 80.05 337 THR A O 1
ATOM 2662 N N . GLY A 1 338 ? 7.777 -27.914 -23.913 1 83.81 338 GLY A N 1
ATOM 2663 C CA . GLY A 1 338 ? 8.156 -26.997 -24.976 1 83.81 338 GLY A CA 1
ATOM 2664 C C . GLY A 1 338 ? 8.611 -25.644 -24.463 1 83.81 338 GLY A C 1
ATOM 2665 O O . GLY A 1 338 ? 8.958 -24.76 -25.249 1 83.81 338 GLY A O 1
ATOM 2666 N N . SER A 1 339 ? 8.694 -25.564 -23.196 1 88.21 339 SER A N 1
ATOM 2667 C CA . SER A 1 339 ? 9.107 -24.289 -22.618 1 88.21 339 SER A CA 1
ATOM 2668 C C . SER A 1 339 ? 10.616 -24.244 -22.4 1 88.21 339 SER A C 1
ATOM 2670 O O . SER A 1 339 ? 11.311 -25.238 -22.622 1 88.21 339 SER A O 1
ATOM 2672 N N . LEU A 1 340 ? 11.12 -23.08 -22.045 1 90.91 340 LEU A N 1
ATOM 2673 C CA . LEU A 1 340 ? 12.539 -22.932 -21.741 1 90.91 340 LEU A CA 1
ATOM 2674 C C . LEU A 1 340 ? 12.933 -23.803 -20.552 1 90.91 340 LEU A C 1
ATOM 2676 O O . LEU A 1 340 ? 12.185 -23.906 -19.577 1 90.91 340 LEU A O 1
ATOM 2680 N N . ARG A 1 341 ? 13.989 -24.401 -20.679 1 89.73 341 ARG A N 1
ATOM 2681 C CA . ARG A 1 341 ? 14.393 -25.292 -19.596 1 89.73 341 ARG A CA 1
ATOM 2682 C C . ARG A 1 341 ? 15.131 -24.527 -18.504 1 89.73 341 ARG A C 1
ATOM 2684 O O . ARG A 1 341 ? 15.088 -24.909 -17.333 1 89.73 341 ARG A O 1
ATOM 2691 N N . ASN A 1 342 ? 15.815 -23.422 -18.919 1 89.63 342 ASN A N 1
ATOM 2692 C CA . ASN A 1 342 ? 16.488 -22.595 -17.923 1 89.63 342 ASN A CA 1
ATOM 2693 C C . ASN A 1 342 ? 15.529 -21.594 -17.285 1 89.63 342 ASN A C 1
ATOM 2695 O O . ASN A 1 342 ? 14.991 -20.721 -17.968 1 89.63 342 ASN A O 1
ATOM 2699 N N . ALA A 1 343 ? 15.326 -21.679 -16.044 1 83.57 343 ALA A N 1
ATOM 2700 C CA . ALA A 1 343 ? 14.496 -20.693 -15.358 1 83.57 343 ALA A CA 1
ATOM 2701 C C . ALA A 1 343 ? 15.202 -19.343 -15.274 1 83.57 343 ALA A C 1
ATOM 2703 O O . ALA A 1 343 ? 14.592 -18.299 -15.518 1 83.57 343 ALA A O 1
ATOM 2704 N N . PHE A 1 344 ? 16.453 -19.445 -14.861 1 88.01 344 PHE A N 1
ATOM 2705 C CA . PHE A 1 344 ? 17.303 -18.26 -14.838 1 88.01 344 PHE A CA 1
ATOM 2706 C C . PHE A 1 344 ? 18.236 -18.24 -16.043 1 88.01 344 PHE A C 1
ATOM 2708 O O . PHE A 1 344 ? 19.176 -19.035 -16.121 1 88.01 344 PHE A O 1
ATOM 2715 N N . VAL A 1 345 ? 17.981 -17.32 -16.928 1 92.58 345 VAL A N 1
ATOM 2716 C CA . VAL A 1 345 ? 18.81 -17.221 -18.125 1 92.58 345 VAL A CA 1
ATOM 2717 C C . VAL A 1 345 ? 20.034 -16.355 -17.836 1 92.58 345 VAL A C 1
ATOM 2719 O O . VAL A 1 345 ? 19.902 -15.185 -17.468 1 92.58 345 VAL A O 1
ATOM 2722 N N . LEU A 1 346 ? 21.18 -16.92 -18.075 1 93.81 346 LEU A N 1
ATOM 2723 C CA . LEU A 1 346 ? 22.418 -16.247 -17.698 1 93.81 346 LEU A CA 1
ATOM 2724 C C . LEU A 1 346 ? 23.203 -15.82 -18.934 1 93.81 346 LEU A C 1
ATOM 2726 O O . LEU A 1 346 ? 24.114 -14.995 -18.842 1 93.81 346 LEU A O 1
ATOM 2730 N N . GLY A 1 347 ? 22.825 -16.372 -20.089 1 95.53 347 GLY A N 1
ATOM 2731 C CA . GLY A 1 347 ? 23.512 -16.024 -21.323 1 95.53 347 GLY A CA 1
ATOM 2732 C C . GLY A 1 347 ? 22.618 -16.105 -22.546 1 95.53 347 GLY A C 1
ATOM 2733 O O . GLY A 1 347 ? 21.761 -16.986 -22.638 1 95.53 347 GLY A O 1
ATOM 2734 N N . THR A 1 348 ? 22.846 -15.211 -23.361 1 96.25 348 THR A N 1
ATOM 2735 C CA . THR A 1 348 ? 22.118 -15.191 -24.625 1 96.25 348 THR A CA 1
ATOM 2736 C C . THR A 1 348 ? 23.048 -14.828 -25.779 1 96.25 348 THR A C 1
ATOM 2738 O O . THR A 1 348 ? 24.058 -14.15 -25.58 1 96.25 348 THR A O 1
ATOM 2741 N N . SER A 1 349 ? 22.755 -15.355 -26.949 1 95.57 349 SER A N 1
ATOM 2742 C CA . SER A 1 349 ? 23.509 -15.017 -28.151 1 95.57 349 SER A CA 1
ATOM 2743 C C . SER A 1 349 ? 22.675 -15.239 -29.408 1 95.57 349 SER A C 1
ATOM 2745 O O . SER A 1 349 ? 21.917 -16.207 -29.493 1 95.57 349 SER A O 1
ATOM 2747 N N . PRO A 1 350 ? 22.857 -14.39 -30.332 1 94.25 350 PRO A N 1
ATOM 2748 C CA . PRO A 1 350 ? 22.136 -14.602 -31.588 1 94.25 350 PRO A CA 1
ATOM 2749 C C . PRO A 1 350 ? 22.646 -15.814 -32.364 1 94.25 350 PRO A C 1
ATOM 2751 O O . PRO A 1 350 ? 23.836 -16.132 -32.308 1 94.25 350 PRO A O 1
ATOM 2754 N N . SER A 1 351 ? 21.732 -16.398 -33.033 1 93.83 351 SER A N 1
ATOM 2755 C CA . SER A 1 351 ? 22.069 -17.505 -33.922 1 93.83 351 SER A CA 1
ATOM 2756 C C . SER A 1 351 ? 22.118 -17.051 -35.377 1 93.83 351 SER A C 1
ATOM 2758 O O . SER A 1 351 ? 21.453 -16.083 -35.753 1 93.83 351 SER A O 1
ATOM 2760 N N . SER A 1 352 ? 22.9 -17.759 -36.163 1 88.22 352 SER A N 1
ATOM 2761 C CA . SER A 1 352 ? 23.057 -17.407 -37.57 1 88.22 352 SER A CA 1
ATOM 2762 C C . SER A 1 352 ? 21.756 -17.614 -38.34 1 88.22 352 SER A C 1
ATOM 2764 O O . SER A 1 352 ? 21.526 -16.968 -39.365 1 88.22 352 SER A O 1
ATOM 2766 N N . ASN A 1 353 ? 20.897 -18.488 -37.841 1 83.77 353 ASN A N 1
ATOM 2767 C CA . ASN A 1 353 ? 19.636 -18.763 -38.523 1 83.77 353 ASN A CA 1
ATOM 2768 C C . ASN A 1 353 ? 18.498 -17.916 -37.96 1 83.77 353 ASN A C 1
ATOM 2770 O O . ASN A 1 353 ? 17.326 -18.265 -38.11 1 83.77 353 ASN A O 1
ATOM 2774 N N . GLY A 1 354 ? 18.851 -16.88 -37.29 1 85.87 354 GLY A N 1
ATOM 2775 C CA . GLY A 1 354 ? 17.842 -15.937 -36.832 1 85.87 354 GLY A CA 1
ATOM 2776 C C . GLY A 1 354 ? 17.341 -16.235 -35.431 1 85.87 354 GLY A C 1
ATOM 2777 O O . GLY A 1 354 ? 16.588 -15.446 -34.855 1 85.87 354 GLY A O 1
ATOM 2778 N N . GLY A 1 355 ? 17.705 -17.238 -34.781 1 92.45 355 GLY A N 1
ATOM 2779 C CA . GLY A 1 355 ? 17.291 -17.55 -33.422 1 92.45 355 GLY A CA 1
ATOM 2780 C C . GLY A 1 355 ? 18.243 -17.012 -32.37 1 92.45 355 GLY A C 1
ATOM 2781 O O . GLY A 1 355 ? 19.11 -16.19 -32.673 1 92.45 355 GLY A O 1
ATOM 2782 N N . ILE A 1 356 ? 17.933 -17.327 -31.113 1 96.13 356 ILE A N 1
ATOM 2783 C CA . ILE A 1 356 ? 18.758 -16.918 -29.982 1 96.13 356 ILE A CA 1
ATOM 2784 C C . ILE A 1 356 ? 19.12 -18.138 -29.139 1 96.13 356 ILE A C 1
ATOM 2786 O O . ILE A 1 356 ? 18.244 -18.912 -28.747 1 96.13 356 ILE A O 1
ATOM 2790 N N . TRP A 1 357 ? 20.374 -18.317 -28.924 1 96.74 357 TRP A N 1
ATOM 2791 C CA . TRP A 1 357 ? 20.846 -19.335 -27.992 1 96.74 357 TRP A CA 1
ATOM 2792 C C . TRP A 1 357 ? 20.706 -18.86 -26.55 1 96.74 357 TRP A C 1
ATOM 2794 O O . TRP A 1 357 ? 20.953 -17.689 -26.249 1 96.74 357 TRP A O 1
ATOM 2804 N N . THR A 1 358 ? 20.278 -19.704 -25.698 1 95.98 358 THR A N 1
ATOM 2805 C CA . THR A 1 358 ? 20.18 -19.36 -24.284 1 95.98 358 THR A CA 1
ATOM 2806 C C . THR A 1 358 ? 20.79 -20.457 -23.417 1 95.98 358 THR A C 1
ATOM 2808 O O . THR A 1 358 ? 20.685 -21.642 -23.741 1 95.98 358 THR A O 1
ATOM 2811 N N . VAL A 1 359 ? 21.453 -20.084 -22.317 1 96.34 359 VAL A N 1
ATOM 2812 C CA . VAL A 1 359 ? 21.977 -20.972 -21.285 1 96.34 359 VAL A CA 1
ATOM 2813 C C . VAL A 1 359 ? 21.647 -20.411 -19.903 1 96.34 359 VAL A C 1
ATOM 2815 O O . VAL A 1 359 ? 21.27 -19.244 -19.774 1 96.34 359 VAL A O 1
ATOM 2818 N N . GLY A 1 360 ? 21.751 -21.31 -18.943 1 92.84 360 GLY A N 1
ATOM 2819 C CA . GLY A 1 360 ? 21.425 -20.761 -17.636 1 92.84 360 GLY A CA 1
ATOM 2820 C C . GLY A 1 360 ? 21.505 -21.787 -16.521 1 92.84 360 GLY A C 1
ATOM 2821 O O . GLY A 1 360 ? 22.398 -22.636 -16.515 1 92.84 360 GLY A O 1
ATOM 2822 N N . SER A 1 361 ? 20.607 -21.714 -15.609 1 85.88 361 SER A N 1
ATOM 2823 C CA . SER A 1 361 ? 20.688 -22.333 -14.29 1 85.88 361 SER A CA 1
ATOM 2824 C C . SER A 1 361 ? 20.426 -23.834 -14.366 1 85.88 361 SER A C 1
ATOM 2826 O O . SER A 1 361 ? 20.802 -24.582 -13.461 1 85.88 361 SER A O 1
ATOM 2828 N N . HIS A 1 362 ? 19.826 -24.302 -15.413 1 85.85 362 HIS A N 1
ATOM 2829 C CA . HIS A 1 362 ? 19.555 -25.733 -15.504 1 85.85 362 HIS A CA 1
ATOM 2830 C C . HIS A 1 362 ? 20.647 -26.451 -16.289 1 85.85 362 HIS A C 1
ATOM 2832 O O . HIS A 1 362 ? 20.515 -27.637 -16.602 1 85.85 362 HIS A O 1
ATOM 2838 N N . GLY A 1 363 ? 21.58 -25.706 -16.711 1 90.31 363 GLY A N 1
ATOM 2839 C CA . GLY A 1 363 ? 22.659 -26.282 -17.499 1 90.31 363 GLY A CA 1
ATOM 2840 C C . GLY A 1 363 ? 22.212 -26.748 -18.872 1 90.31 363 GLY A C 1
ATOM 2841 O O . GLY A 1 363 ? 22.726 -27.739 -19.394 1 90.31 363 GLY A O 1
ATOM 2842 N N . ALA A 1 364 ? 21.229 -26.04 -19.344 1 94.11 364 ALA A N 1
ATOM 2843 C CA . ALA A 1 364 ? 20.651 -26.459 -20.618 1 94.11 364 ALA A CA 1
ATOM 2844 C C . ALA A 1 364 ? 20.983 -25.464 -21.725 1 94.11 364 ALA A C 1
ATOM 2846 O O . ALA A 1 364 ? 21.127 -24.266 -21.469 1 94.11 364 ALA A O 1
ATOM 2847 N N . LEU A 1 365 ? 21.169 -25.986 -22.863 1 96.65 365 LEU A N 1
ATOM 2848 C CA . LEU A 1 365 ? 21.313 -25.191 -24.078 1 96.65 365 LEU A CA 1
ATOM 2849 C C . LEU A 1 365 ? 20.04 -25.245 -24.916 1 96.65 365 LEU A C 1
ATOM 2851 O O . LEU A 1 365 ? 19.651 -26.312 -25.395 1 96.65 365 LEU A O 1
ATOM 2855 N N . ASP A 1 366 ? 19.438 -24.131 -25.032 1 96.15 366 ASP A N 1
ATOM 2856 C CA . ASP A 1 366 ? 18.216 -24.011 -25.821 1 96.15 366 ASP A CA 1
ATOM 2857 C C . ASP A 1 366 ? 18.362 -22.941 -26.9 1 96.15 366 ASP A C 1
ATOM 2859 O O . ASP A 1 366 ? 19.226 -22.067 -26.803 1 96.15 366 ASP A O 1
ATOM 2863 N N . ARG A 1 367 ? 17.662 -23.093 -27.9 1 96.03 367 ARG A N 1
ATOM 2864 C CA . ARG A 1 367 ? 17.519 -22.075 -28.936 1 96.03 367 ARG A CA 1
ATOM 2865 C C . ARG A 1 367 ? 16.05 -21.742 -29.178 1 96.03 367 ARG A C 1
ATOM 2867 O O . ARG A 1 367 ? 15.203 -22.637 -29.205 1 96.03 367 ARG A O 1
ATOM 2874 N N . PHE A 1 368 ? 15.73 -20.458 -29.255 1 93.75 368 PHE A N 1
ATOM 2875 C CA . PHE A 1 368 ? 14.341 -20.112 -29.53 1 93.75 368 PHE A CA 1
ATOM 2876 C C . PHE A 1 368 ? 14.252 -19.064 -30.634 1 93.75 368 PHE A C 1
ATOM 2878 O O . PHE A 1 368 ? 15.231 -18.373 -30.921 1 93.75 368 PHE A O 1
ATOM 2885 N N . ASP A 1 369 ? 13.156 -19.05 -31.264 1 92.86 369 ASP A N 1
ATOM 2886 C CA . ASP A 1 369 ? 12.835 -18.03 -32.258 1 92.86 369 ASP A CA 1
ATOM 2887 C C . ASP A 1 369 ? 12.112 -16.847 -31.617 1 92.86 369 ASP A C 1
ATOM 2889 O O . ASP A 1 369 ? 10.989 -16.99 -31.129 1 92.86 369 ASP A O 1
ATOM 2893 N N . PRO A 1 370 ? 12.734 -15.724 -31.617 1 90.79 370 PRO A N 1
ATOM 2894 C CA . PRO A 1 370 ? 12.13 -14.58 -30.93 1 90.79 370 PRO A CA 1
ATOM 2895 C C . PRO A 1 370 ? 10.802 -14.152 -31.552 1 90.79 370 PRO A C 1
ATOM 2897 O O . PRO A 1 370 ? 9.995 -13.487 -30.897 1 90.79 370 PRO A O 1
ATOM 2900 N N . ARG A 1 371 ? 10.476 -14.442 -32.778 1 87.7 371 ARG A N 1
ATOM 2901 C CA . ARG A 1 371 ? 9.246 -14.048 -33.458 1 87.7 371 ARG A CA 1
ATOM 2902 C C . ARG A 1 371 ? 8.097 -14.983 -33.096 1 87.7 371 ARG A C 1
ATOM 2904 O O . ARG A 1 371 ? 6.98 -14.53 -32.835 1 87.7 371 ARG A O 1
ATOM 2911 N N . THR A 1 372 ? 8.352 -16.359 -33.038 1 84.81 372 THR A N 1
ATOM 2912 C CA . THR A 1 372 ? 7.285 -17.332 -32.829 1 84.81 372 THR A CA 1
ATOM 2913 C C . THR A 1 372 ? 7.274 -17.819 -31.382 1 84.81 372 THR A C 1
ATOM 2915 O O . THR A 1 372 ? 6.263 -18.336 -30.904 1 84.81 372 THR A O 1
ATOM 2918 N N . GLY A 1 373 ? 8.408 -17.695 -30.751 1 87.44 373 GLY A N 1
ATOM 2919 C CA . GLY A 1 373 ? 8.524 -18.193 -29.389 1 87.44 373 GLY A CA 1
ATOM 2920 C C . GLY A 1 373 ? 8.807 -19.681 -29.32 1 87.44 373 GLY A C 1
ATOM 2921 O O . GLY A 1 373 ? 8.884 -20.254 -28.231 1 87.44 373 GLY A O 1
ATOM 2922 N N . LYS A 1 374 ? 8.977 -20.32 -30.429 1 90.36 374 LYS A N 1
ATOM 2923 C CA . LYS A 1 374 ? 9.248 -21.755 -30.448 1 90.36 374 LYS A CA 1
ATOM 2924 C C . LYS A 1 374 ? 10.638 -22.059 -29.898 1 90.36 374 LYS A C 1
ATOM 2926 O O . LYS A 1 374 ? 11.619 -21.422 -30.288 1 90.36 374 LYS A O 1
ATOM 2931 N N . ILE A 1 375 ? 10.709 -23.033 -29.057 1 93.77 375 ILE A N 1
ATOM 2932 C CA . ILE A 1 375 ? 11.96 -23.37 -28.385 1 93.77 375 ILE A CA 1
ATOM 2933 C C . ILE A 1 375 ? 12.468 -24.72 -28.886 1 93.77 375 ILE A C 1
ATOM 2935 O O . ILE A 1 375 ? 11.707 -25.688 -28.959 1 93.77 375 ILE A O 1
ATOM 2939 N N . GLU A 1 376 ? 13.644 -24.779 -29.303 1 93.68 376 GLU A N 1
ATOM 2940 C CA . GLU A 1 376 ? 14.361 -26.005 -29.642 1 93.68 376 GLU A CA 1
ATOM 2941 C C . GLU A 1 376 ? 15.334 -26.399 -28.534 1 93.68 376 GLU A C 1
ATOM 2943 O O . GLU A 1 376 ? 16.314 -25.695 -28.283 1 93.68 376 GLU A O 1
ATOM 2948 N N . GLN A 1 377 ? 15.079 -27.49 -27.941 1 93.53 377 GLN A N 1
ATOM 2949 C CA . GLN A 1 377 ? 15.941 -27.971 -26.867 1 93.53 377 GLN A CA 1
ATOM 2950 C C . GLN A 1 377 ? 17.081 -28.824 -27.417 1 93.53 377 GLN A C 1
ATOM 2952 O O . GLN A 1 377 ? 16.842 -29.84 -28.073 1 93.53 377 GLN A O 1
ATOM 2957 N N . HIS A 1 378 ? 18.254 -28.518 -27.177 1 93.7 378 HIS A N 1
ATOM 2958 C CA . HIS A 1 378 ? 19.402 -29.217 -27.744 1 93.7 378 HIS A CA 1
ATOM 2959 C C . HIS A 1 378 ? 20.016 -30.178 -26.732 1 93.7 378 HIS A C 1
ATOM 2961 O O . HIS A 1 378 ? 20.129 -31.377 -26.998 1 93.7 378 HIS A O 1
ATOM 2967 N N . ARG A 1 379 ? 20.431 -29.597 -25.558 1 92.96 379 ARG A N 1
ATOM 2968 C CA . ARG A 1 379 ? 21.1 -30.442 -24.574 1 92.96 379 ARG A CA 1
ATOM 2969 C C . ARG A 1 379 ? 20.865 -29.927 -23.158 1 92.96 379 ARG A C 1
ATOM 2971 O O . ARG A 1 379 ? 20.83 -28.716 -22.931 1 92.96 379 ARG A O 1
ATOM 2978 N N . THR A 1 380 ? 20.743 -30.839 -22.305 1 89.55 380 THR A N 1
ATOM 2979 C CA . THR A 1 380 ? 20.71 -30.524 -20.881 1 89.55 380 THR A CA 1
ATOM 2980 C C . THR A 1 380 ? 21.949 -31.071 -20.178 1 89.55 380 THR A C 1
ATOM 2982 O O . THR A 1 380 ? 22.598 -31.991 -20.679 1 89.55 380 THR A O 1
ATOM 2985 N N . TRP A 1 381 ? 22.289 -30.555 -19.073 1 87.58 381 TRP A N 1
ATOM 2986 C CA . TRP A 1 381 ? 23.441 -30.945 -18.266 1 87.58 381 TRP A CA 1
ATOM 2987 C C . TRP A 1 381 ? 24.715 -30.949 -19.104 1 87.58 381 TRP A C 1
ATOM 2989 O O . TRP A 1 381 ? 25.448 -31.941 -19.124 1 87.58 381 TRP A O 1
ATOM 2999 N N . VAL A 1 382 ? 24.875 -29.901 -19.752 1 91.9 382 VAL A N 1
ATOM 3000 C CA . VAL A 1 382 ? 26.011 -29.744 -20.654 1 91.9 382 VAL A CA 1
ATOM 3001 C C . VAL A 1 382 ? 27.315 -29.903 -19.876 1 91.9 382 VAL A C 1
ATOM 3003 O O . VAL A 1 382 ? 28.276 -30.493 -20.375 1 91.9 382 VAL A O 1
ATOM 3006 N N . ASN A 1 383 ? 27.429 -29.424 -18.701 1 90.14 383 ASN A N 1
ATOM 3007 C CA . ASN A 1 383 ? 28.569 -29.568 -17.802 1 90.14 383 ASN A CA 1
ATOM 3008 C C . ASN A 1 383 ? 28.14 -30.093 -16.434 1 90.14 383 ASN A C 1
ATOM 3010 O O . ASN A 1 383 ? 28.431 -29.475 -15.408 1 90.14 383 ASN A O 1
ATOM 3014 N N . GLY A 1 384 ? 27.558 -31.282 -16.484 1 76.59 384 GLY A N 1
ATOM 3015 C CA . GLY A 1 384 ? 27.11 -31.844 -15.219 1 76.59 384 GLY A CA 1
ATOM 3016 C C . GLY A 1 384 ? 26.08 -30.983 -14.514 1 76.59 384 GLY A C 1
ATOM 3017 O O . GLY A 1 384 ? 25.086 -30.575 -15.118 1 76.59 384 GLY A O 1
ATOM 3018 N N . MET A 1 385 ? 26.235 -30.492 -13.258 1 74.03 385 MET A N 1
ATOM 3019 C CA . MET A 1 385 ? 25.293 -29.741 -12.435 1 74.03 385 MET A CA 1
ATOM 3020 C C . MET A 1 385 ? 25.683 -28.268 -12.369 1 74.03 385 MET A C 1
ATOM 3022 O O . MET A 1 385 ? 25.052 -27.485 -11.656 1 74.03 385 MET A O 1
ATOM 3026 N N . TYR A 1 386 ? 26.56 -27.807 -13.204 1 80.98 386 TYR A N 1
ATOM 3027 C CA . TYR A 1 386 ? 27.021 -26.424 -13.152 1 80.98 386 TYR A CA 1
ATOM 3028 C C . TYR A 1 386 ? 26.126 -25.518 -13.989 1 80.98 386 TYR A C 1
ATOM 3030 O O . TYR A 1 386 ? 25.598 -25.939 -15.021 1 80.98 386 TYR A O 1
ATOM 3038 N N . TRP A 1 387 ? 26.052 -24.324 -13.529 1 87.63 387 TRP A N 1
ATOM 3039 C CA . TRP A 1 387 ? 25.378 -23.299 -14.32 1 87.63 387 TRP A CA 1
ATOM 3040 C C . TRP A 1 387 ? 26.209 -22.921 -15.542 1 87.63 387 TRP A C 1
ATOM 3042 O O . TRP A 1 387 ? 27.441 -22.913 -15.485 1 87.63 387 TRP A O 1
ATOM 3052 N N . LEU A 1 388 ? 25.559 -22.716 -16.599 1 95.12 388 LEU A N 1
ATOM 3053 C CA . LEU A 1 388 ? 26.207 -22.156 -17.78 1 95.12 388 LEU A CA 1
ATOM 3054 C C . LEU A 1 388 ? 26.085 -20.636 -17.797 1 95.12 388 LEU A C 1
ATOM 3056 O O . LEU A 1 388 ? 25.019 -20.091 -17.502 1 95.12 388 LEU A O 1
ATOM 3060 N N . SER A 1 389 ? 27.112 -19.948 -18.086 1 94.4 389 SER A N 1
ATOM 3061 C CA . SER A 1 389 ? 27.134 -18.516 -17.808 1 94.4 389 SER A CA 1
ATOM 3062 C C . SER A 1 389 ? 27.153 -17.702 -19.098 1 94.4 389 SER A C 1
ATOM 3064 O O . SER A 1 389 ? 26.778 -16.528 -19.102 1 94.4 389 SER A O 1
ATOM 3066 N N . SER A 1 390 ? 27.629 -18.238 -20.156 1 96.51 390 SER A N 1
ATOM 3067 C CA . SER A 1 390 ? 27.729 -17.488 -21.403 1 96.51 390 SER A CA 1
ATOM 3068 C C . SER A 1 390 ? 27.617 -18.41 -22.613 1 96.51 390 SER A C 1
ATOM 3070 O O . SER A 1 390 ? 27.816 -19.621 -22.498 1 96.51 390 SER A O 1
ATOM 3072 N N . VAL A 1 391 ? 27.26 -17.845 -23.702 1 97.21 391 VAL A N 1
ATOM 3073 C CA . VAL A 1 391 ? 27.112 -18.607 -24.938 1 97.21 391 VAL A CA 1
ATOM 3074 C C . VAL A 1 391 ? 27.404 -17.708 -26.137 1 97.21 391 VAL A C 1
ATOM 3076 O O . VAL A 1 391 ? 27.102 -16.513 -26.113 1 97.21 391 VAL A O 1
ATOM 3079 N N . ARG A 1 392 ? 28.074 -18.279 -27.102 1 95.89 392 ARG A N 1
ATOM 3080 C CA . ARG A 1 392 ? 28.399 -17.551 -28.324 1 95.89 392 ARG A CA 1
ATOM 3081 C C . ARG A 1 392 ? 28.508 -18.499 -29.513 1 95.89 392 ARG A C 1
ATOM 3083 O O . ARG A 1 392 ? 29.11 -19.569 -29.408 1 95.89 392 ARG A O 1
ATOM 3090 N N . GLU A 1 393 ? 27.894 -18.139 -30.564 1 95.63 393 GLU A N 1
ATOM 3091 C CA . GLU A 1 393 ? 28.054 -18.888 -31.806 1 95.63 393 GLU A CA 1
ATOM 3092 C C . GLU A 1 393 ? 29.148 -18.281 -32.68 1 95.63 393 GLU A C 1
ATOM 3094 O O . GLU A 1 393 ? 29.175 -17.068 -32.896 1 95.63 393 GLU A O 1
ATOM 3099 N N . ASP A 1 394 ? 29.993 -19.102 -33.182 1 92.81 394 ASP A N 1
ATOM 3100 C CA . ASP A 1 394 ? 31.074 -18.588 -34.017 1 92.81 394 ASP A CA 1
ATOM 3101 C C . ASP A 1 394 ? 30.669 -18.571 -35.49 1 92.81 394 ASP A C 1
ATOM 3103 O O . ASP A 1 394 ? 29.539 -18.924 -35.832 1 92.81 394 ASP A O 1
ATOM 3107 N N . ARG A 1 395 ? 31.425 -17.966 -36.452 1 88.32 395 ARG A N 1
ATOM 3108 C CA . ARG A 1 395 ? 31.145 -17.775 -37.871 1 88.32 395 ARG A CA 1
ATOM 3109 C C . ARG A 1 395 ? 30.962 -19.113 -38.579 1 88.32 395 ARG A C 1
ATOM 3111 O O . ARG A 1 395 ? 30.368 -19.175 -39.657 1 88.32 395 ARG A O 1
ATOM 3118 N N . ARG A 1 396 ? 31.798 -20.394 -37.904 1 88.96 396 ARG A N 1
ATOM 3119 C CA . ARG A 1 396 ? 31.68 -21.731 -38.478 1 88.96 396 ARG A CA 1
ATOM 3120 C C . ARG A 1 396 ? 30.393 -22.41 -38.023 1 88.96 396 ARG A C 1
ATOM 3122 O O . ARG A 1 396 ? 30.164 -23.583 -38.325 1 88.96 396 ARG A O 1
ATOM 3129 N N . GLY A 1 397 ? 28.61 -21.256 -37.38 1 90.42 397 GLY A N 1
ATOM 3130 C CA . GLY A 1 397 ? 27.352 -21.79 -36.882 1 90.42 397 GLY A CA 1
ATOM 3131 C C . GLY A 1 397 ? 27.521 -22.67 -35.658 1 90.42 397 GLY A C 1
ATOM 3132 O O . GLY A 1 397 ? 26.588 -23.368 -35.256 1 90.42 397 GLY A O 1
ATOM 3133 N N . GLN A 1 398 ? 29.439 -23.063 -34.901 1 95.16 398 GLN A N 1
ATOM 3134 C CA . GLN A 1 398 ? 29.658 -23.787 -33.653 1 95.16 398 GLN A CA 1
ATOM 3135 C C . GLN A 1 398 ? 29.281 -22.932 -32.447 1 95.16 398 GLN A C 1
ATOM 3137 O O . GLN A 1 398 ? 29.499 -21.719 -32.447 1 95.16 398 GLN A O 1
ATOM 3142 N N . VAL A 1 399 ? 28.755 -23.62 -31.444 1 97.02 399 VAL A N 1
ATOM 3143 C CA . VAL A 1 399 ? 28.255 -22.887 -30.286 1 97.02 399 VAL A CA 1
ATOM 3144 C C . VAL A 1 399 ? 29.186 -23.104 -29.095 1 97.02 399 VAL A C 1
ATOM 3146 O O . VAL A 1 399 ? 29.341 -24.23 -28.618 1 97.02 399 VAL A O 1
ATOM 3149 N N . TRP A 1 400 ? 29.801 -22.078 -28.681 1 97.58 400 TRP A N 1
ATOM 3150 C CA . TRP A 1 400 ? 30.683 -22.107 -27.519 1 97.58 400 TRP A CA 1
ATOM 3151 C C . TRP A 1 400 ? 29.913 -21.783 -26.243 1 97.58 400 TRP A C 1
ATOM 3153 O O . TRP A 1 400 ? 29.085 -20.869 -26.225 1 97.58 400 TRP A O 1
ATOM 3163 N N . ILE A 1 401 ? 30.13 -22.552 -25.206 1 97.71 401 ILE A N 1
ATOM 3164 C CA . ILE A 1 401 ? 29.412 -22.401 -23.945 1 97.71 401 ILE A CA 1
ATOM 3165 C C . ILE A 1 401 ? 30.409 -22.232 -22.801 1 97.71 401 ILE A C 1
ATOM 3167 O O . ILE A 1 401 ? 31.333 -23.034 -22.65 1 97.71 401 ILE A O 1
ATOM 3171 N N . GLY A 1 402 ? 30.19 -21.115 -22.086 1 96.78 402 GLY A N 1
ATOM 3172 C CA . GLY A 1 402 ? 31.023 -20.864 -20.921 1 96.78 402 GLY A CA 1
ATOM 3173 C C . GLY A 1 402 ? 30.4 -21.349 -19.626 1 96.78 402 GLY A C 1
ATOM 3174 O O . GLY A 1 402 ? 29.185 -21.257 -19.443 1 96.78 402 GLY A O 1
ATOM 3175 N N . SER A 1 403 ? 31.154 -21.951 -18.778 1 93.74 403 SER A N 1
ATOM 3176 C CA . SER A 1 403 ? 30.775 -22.429 -17.453 1 93.74 403 SER A CA 1
ATOM 3177 C C . SER A 1 403 ? 31.88 -22.169 -16.435 1 93.74 403 SER A C 1
ATOM 3179 O O . SER A 1 403 ? 32.858 -21.481 -16.734 1 93.74 403 SER A O 1
ATOM 3181 N N . THR A 1 404 ? 31.645 -22.605 -15.317 1 86.61 404 THR A N 1
ATOM 3182 C CA . THR A 1 404 ? 32.684 -22.477 -14.301 1 86.61 404 THR A CA 1
ATOM 3183 C C . THR A 1 404 ? 33.844 -23.425 -14.591 1 86.61 404 THR A C 1
ATOM 3185 O O . THR A 1 404 ? 33.658 -24.642 -14.655 1 86.61 404 THR A O 1
ATOM 3188 N N . ASP A 1 405 ? 34.964 -22.979 -14.849 1 85.93 405 ASP A N 1
ATOM 3189 C CA . ASP A 1 405 ? 36.226 -23.692 -15.022 1 85.93 405 ASP A CA 1
ATOM 3190 C C . ASP A 1 405 ? 36.186 -24.588 -16.258 1 85.93 405 ASP A C 1
ATOM 3192 O O . ASP A 1 405 ? 36.871 -25.612 -16.311 1 85.93 405 ASP A O 1
ATOM 3196 N N . ALA A 1 406 ? 35.289 -24.216 -17.106 1 93.44 406 ALA A N 1
ATOM 3197 C CA . ALA A 1 406 ? 35.179 -25.074 -18.282 1 93.44 406 ALA A CA 1
ATOM 3198 C C . ALA A 1 406 ? 34.624 -24.301 -19.475 1 93.44 406 ALA A C 1
ATOM 3200 O O . ALA A 1 406 ? 33.796 -23.402 -19.309 1 93.44 406 ALA A O 1
ATOM 3201 N N . LEU A 1 407 ? 35.189 -24.633 -20.572 1 96.09 407 LEU A N 1
ATOM 3202 C CA . LEU A 1 407 ? 34.687 -24.176 -21.863 1 96.09 407 LEU A CA 1
ATOM 3203 C C . LEU A 1 407 ? 34.199 -25.351 -22.704 1 96.09 407 LEU A C 1
ATOM 3205 O O . LEU A 1 407 ? 34.86 -26.39 -22.769 1 96.09 407 LEU A O 1
ATOM 3209 N N . LEU A 1 408 ? 33.03 -25.186 -23.25 1 96.94 408 LEU A N 1
ATOM 3210 C CA . LEU A 1 408 ? 32.452 -26.249 -24.065 1 96.94 408 LEU A CA 1
ATOM 3211 C C . LEU A 1 408 ? 32.12 -25.741 -25.464 1 96.94 408 LEU A C 1
ATOM 3213 O O . LEU A 1 408 ? 31.853 -24.552 -25.651 1 96.94 408 LEU A O 1
ATOM 3217 N N . ARG A 1 409 ? 32.193 -26.579 -26.35 1 96.73 409 ARG A N 1
ATOM 3218 C CA . ARG A 1 409 ? 31.784 -26.284 -27.719 1 96.73 409 ARG A CA 1
ATOM 3219 C C . ARG A 1 409 ? 30.805 -27.333 -28.236 1 96.73 409 ARG A C 1
ATOM 3221 O O . ARG A 1 409 ? 31.079 -28.533 -28.165 1 96.73 409 ARG A O 1
ATOM 3228 N N . TYR A 1 410 ? 29.692 -26.891 -28.663 1 96.88 410 TYR A N 1
ATOM 3229 C CA . TYR A 1 410 ? 28.626 -27.754 -29.16 1 96.88 410 TYR A CA 1
ATOM 3230 C C . TYR A 1 410 ? 28.45 -27.592 -30.665 1 96.88 410 TYR A C 1
ATOM 3232 O O . TYR A 1 410 ? 28.351 -26.47 -31.168 1 96.88 410 TYR A O 1
ATOM 3240 N N . ASP A 1 411 ? 28.315 -28.603 -31.375 1 94.52 411 ASP A N 1
ATOM 3241 C CA . ASP A 1 411 ? 27.999 -28.61 -32.8 1 94.52 411 ASP A CA 1
ATOM 3242 C C . ASP A 1 411 ? 26.533 -28.968 -33.036 1 94.52 411 ASP A C 1
ATOM 3244 O O . ASP A 1 411 ? 26.151 -30.136 -32.938 1 94.52 411 ASP A O 1
ATOM 3248 N N . PRO A 1 412 ? 25.098 -27.819 -33.554 1 92.46 412 PRO A N 1
ATOM 3249 C CA . PRO A 1 412 ? 23.657 -28.064 -33.651 1 92.46 412 PRO A CA 1
ATOM 3250 C C . PRO A 1 412 ? 23.298 -29.047 -34.762 1 92.46 412 PRO A C 1
ATOM 3252 O O . PRO A 1 412 ? 22.282 -29.74 -34.674 1 92.46 412 PRO A O 1
ATOM 3255 N N . LYS A 1 413 ? 23.566 -29.225 -35.773 1 89.04 413 LYS A N 1
ATOM 3256 C CA . LYS A 1 413 ? 23.321 -30.142 -36.883 1 89.04 413 LYS A CA 1
ATOM 3257 C C . LYS A 1 413 ? 23.619 -31.584 -36.481 1 89.04 413 LYS A C 1
ATOM 3259 O O . LYS A 1 413 ? 22.835 -32.489 -36.773 1 89.04 413 LYS A O 1
ATOM 3264 N N . ARG A 1 414 ? 25.742 -31.938 -35.712 1 91.36 414 ARG A N 1
ATOM 3265 C CA . ARG A 1 414 ? 26.167 -33.276 -35.314 1 91.36 414 ARG A CA 1
ATOM 3266 C C . ARG A 1 414 ? 25.722 -33.592 -33.89 1 91.36 414 ARG A C 1
ATOM 3268 O O . ARG A 1 414 ? 25.793 -34.742 -33.451 1 91.36 414 ARG A O 1
ATOM 3275 N N . ARG A 1 415 ? 24.526 -32.405 -33.498 1 91.35 415 ARG A N 1
ATOM 3276 C CA . ARG A 1 415 ? 24.099 -32.514 -32.107 1 91.35 415 ARG A CA 1
ATOM 3277 C C . ARG A 1 415 ? 25.217 -33.075 -31.234 1 91.35 415 ARG A C 1
ATOM 3279 O O . ARG A 1 415 ? 24.975 -33.934 -30.384 1 91.35 415 ARG A O 1
ATOM 3286 N N . GLU A 1 416 ? 27.373 -32.848 -31.19 1 93.16 416 GLU A N 1
ATOM 3287 C CA . GLU A 1 416 ? 28.549 -33.255 -30.428 1 93.16 416 GLU A CA 1
ATOM 3288 C C . GLU A 1 416 ? 29.027 -32.133 -29.51 1 93.16 416 GLU A C 1
ATOM 3290 O O . GLU A 1 416 ? 28.956 -30.956 -29.87 1 93.16 416 GLU A O 1
ATOM 3295 N N . LEU A 1 417 ? 29.613 -32.591 -28.288 1 94.76 417 LEU A N 1
ATOM 3296 C CA . LEU A 1 417 ? 30.095 -31.652 -27.282 1 94.76 417 LEU A CA 1
ATOM 3297 C C . LEU A 1 417 ? 31.568 -31.897 -26.971 1 94.76 417 LEU A C 1
ATOM 3299 O O . LEU A 1 417 ? 31.973 -33.035 -26.726 1 94.76 417 LEU A O 1
ATOM 3303 N N . ARG A 1 418 ? 32.369 -30.96 -27.107 1 94.17 418 ARG A N 1
ATOM 3304 C CA . ARG A 1 418 ? 33.77 -30.992 -26.699 1 94.17 418 ARG A CA 1
ATOM 3305 C C . ARG A 1 418 ? 34.005 -30.109 -25.478 1 94.17 418 ARG A C 1
ATOM 3307 O O . ARG A 1 418 ? 33.445 -29.016 -25.379 1 94.17 418 ARG A O 1
ATOM 3314 N N . ARG A 1 419 ? 34.781 -30.565 -24.566 1 94.57 419 ARG A N 1
ATOM 3315 C CA . ARG A 1 419 ? 34.986 -29.857 -23.306 1 94.57 419 ARG A CA 1
ATOM 3316 C C . ARG A 1 419 ? 36.469 -29.61 -23.052 1 94.57 419 ARG A C 1
ATOM 3318 O O . ARG A 1 419 ? 37.303 -30.478 -23.32 1 94.57 419 ARG A O 1
ATOM 3325 N N . TRP A 1 420 ? 36.808 -28.427 -22.643 1 94.97 420 TRP A N 1
ATOM 3326 C CA . TRP A 1 420 ? 38.115 -28.07 -22.102 1 94.97 420 TRP A CA 1
ATOM 3327 C C . TRP A 1 420 ? 38.005 -27.655 -20.639 1 94.97 420 TRP A C 1
ATOM 3329 O O . TRP A 1 420 ? 37.486 -26.58 -20.329 1 94.97 420 TRP A O 1
ATOM 3339 N N . GLY A 1 421 ? 38.315 -28.513 -19.689 1 89.96 421 GLY A N 1
ATOM 3340 C CA . GLY A 1 421 ? 38.324 -28.192 -18.271 1 89.96 421 GLY A CA 1
ATOM 3341 C C . GLY A 1 421 ? 39.719 -27.967 -17.719 1 89.96 421 GLY A C 1
ATOM 3342 O O . GLY A 1 421 ? 40.649 -27.668 -18.471 1 89.96 421 GLY A O 1
ATOM 3343 N N . ARG A 1 422 ? 39.855 -28.106 -15.668 1 79.85 422 ARG A N 1
ATOM 3344 C CA . ARG A 1 422 ? 41.127 -27.855 -14.998 1 79.85 422 ARG A CA 1
ATOM 3345 C C . ARG A 1 422 ? 42.14 -28.95 -15.317 1 79.85 422 ARG A C 1
ATOM 3347 O O . ARG A 1 422 ? 43.348 -28.705 -15.313 1 79.85 422 ARG A O 1
ATOM 3354 N N . ASP A 1 423 ? 41.62 -29.959 -16.302 1 80.84 423 ASP A N 1
ATOM 3355 C CA . ASP A 1 423 ? 42.421 -31.153 -16.55 1 80.84 423 ASP A CA 1
ATOM 3356 C C . ASP A 1 423 ? 42.87 -31.22 -18.008 1 80.84 423 ASP A C 1
ATOM 3358 O O . ASP A 1 423 ? 43.513 -32.187 -18.422 1 80.84 423 ASP A O 1
ATOM 3362 N N . ALA A 1 424 ? 42.517 -30.354 -19.282 1 85.02 424 ALA A N 1
ATOM 3363 C CA . ALA A 1 424 ? 42.768 -30.411 -20.72 1 85.02 424 ALA A CA 1
ATOM 3364 C C . ALA A 1 424 ? 44.219 -30.06 -21.038 1 85.02 424 ALA A C 1
ATOM 3366 O O . ALA A 1 424 ? 44.532 -29.641 -22.155 1 85.02 424 ALA A O 1
ATOM 3367 N N . GLY A 1 425 ? 44.895 -30.132 -20.498 1 73.16 425 GLY A N 1
ATOM 3368 C CA . GLY A 1 425 ? 46.317 -30.026 -20.783 1 73.16 425 GLY A CA 1
ATOM 3369 C C . GLY A 1 425 ? 46.729 -28.647 -21.261 1 73.16 425 GLY A C 1
ATOM 3370 O O . GLY A 1 425 ? 46.405 -27.641 -20.626 1 73.16 425 GLY A O 1
ATOM 3371 N N . ALA A 1 426 ? 48.35 -28.073 -23.124 1 77.86 426 ALA A N 1
ATOM 3372 C CA . ALA A 1 426 ? 48.795 -26.858 -23.803 1 77.86 426 ALA A CA 1
ATOM 3373 C C . ALA A 1 426 ? 47.613 -25.951 -24.132 1 77.86 426 ALA A C 1
ATOM 3375 O O . ALA A 1 426 ? 47.783 -24.745 -24.325 1 77.86 426 ALA A O 1
ATOM 3376 N N . ASP A 1 427 ? 45.839 -26.794 -23.352 1 91.29 427 ASP A N 1
ATOM 3377 C CA . ASP A 1 427 ? 44.669 -26.03 -23.775 1 91.29 427 ASP A CA 1
ATOM 3378 C C . ASP A 1 427 ? 43.676 -25.866 -22.627 1 91.29 427 ASP A C 1
ATOM 3380 O O . ASP A 1 427 ? 42.482 -25.663 -22.856 1 91.29 427 ASP A O 1
ATOM 3384 N N . ALA A 1 428 ? 44.099 -25.818 -21.309 1 92.27 428 ALA A N 1
ATOM 3385 C CA . ALA A 1 428 ? 43.226 -25.723 -20.141 1 92.27 428 ALA A CA 1
ATOM 3386 C C . ALA A 1 428 ? 42.573 -24.346 -20.055 1 92.27 428 ALA A C 1
ATOM 3388 O O . ALA A 1 428 ? 43.185 -23.339 -20.419 1 92.27 428 ALA A O 1
ATOM 3389 N N . THR A 1 429 ? 41.373 -24.305 -19.548 1 90.44 429 THR A N 1
ATOM 3390 C CA . THR A 1 429 ? 40.672 -23.05 -19.297 1 90.44 429 THR A CA 1
ATOM 3391 C C . THR A 1 429 ? 41.159 -22.409 -18 1 90.44 429 THR A C 1
ATOM 3393 O O . THR A 1 429 ? 41.551 -23.109 -17.064 1 90.44 429 THR A O 1
ATOM 3396 N N . MET A 1 430 ? 41.107 -21.132 -17.995 1 87.69 430 MET A N 1
ATOM 3397 C CA . MET A 1 430 ? 41.454 -20.383 -16.79 1 87.69 430 MET A CA 1
ATOM 3398 C C . MET A 1 430 ? 40.427 -20.62 -15.688 1 87.69 430 MET A C 1
ATOM 3400 O O . MET A 1 430 ? 39.248 -20.842 -15.97 1 87.69 430 MET A O 1
ATOM 3404 N N . GLU A 1 431 ? 40.855 -20.537 -14.482 1 80.45 431 GLU A N 1
ATOM 3405 C CA . GLU A 1 431 ? 39.975 -20.752 -13.337 1 80.45 431 GLU A CA 1
ATOM 3406 C C . GLU A 1 431 ? 38.931 -19.645 -13.228 1 80.45 431 GLU A C 1
ATOM 3408 O O . GLU A 1 431 ? 39.239 -18.47 -13.441 1 80.45 431 GLU A O 1
ATOM 3413 N N . GLY A 1 432 ? 37.706 -20.008 -12.972 1 80.65 432 GLY A N 1
ATOM 3414 C CA . GLY A 1 432 ? 36.636 -19.044 -12.767 1 80.65 432 GLY A CA 1
ATOM 3415 C C . GLY A 1 432 ? 35.472 -19.233 -13.721 1 80.65 432 GLY A C 1
ATOM 3416 O O . GLY A 1 432 ? 35.46 -20.176 -14.515 1 80.65 432 GLY A O 1
ATOM 3417 N N . VAL A 1 433 ? 34.577 -18.322 -13.626 1 87.56 433 VAL A N 1
ATOM 3418 C CA . VAL A 1 433 ? 33.391 -18.36 -14.475 1 87.56 433 VAL A CA 1
ATOM 3419 C C . VAL A 1 433 ? 33.641 -17.553 -15.748 1 87.56 433 VAL A C 1
ATOM 3421 O O . VAL A 1 433 ? 34.174 -16.442 -15.691 1 87.56 433 VAL A O 1
ATOM 3424 N N . ILE A 1 434 ? 33.392 -18.133 -16.864 1 94.23 434 ILE A N 1
ATOM 3425 C CA . ILE A 1 434 ? 33.452 -17.379 -18.111 1 94.23 434 ILE A CA 1
ATOM 3426 C C . ILE A 1 434 ? 32.227 -16.475 -18.228 1 94.23 434 ILE A C 1
ATOM 3428 O O . ILE A 1 434 ? 31.143 -16.934 -18.596 1 94.23 434 ILE A O 1
ATOM 3432 N N . GLU A 1 435 ? 32.366 -15.29 -18.08 1 92.34 435 GLU A N 1
ATOM 3433 C CA . GLU A 1 435 ? 31.252 -14.353 -17.969 1 92.34 435 GLU A CA 1
ATOM 3434 C C . GLU A 1 435 ? 30.761 -13.914 -19.346 1 92.34 435 GLU A C 1
ATOM 3436 O O . GLU A 1 435 ? 29.579 -13.611 -19.522 1 92.34 435 GLU A O 1
ATOM 3441 N N . SER A 1 436 ? 31.671 -13.784 -20.246 1 94.46 436 SER A N 1
ATOM 3442 C CA . SER A 1 436 ? 31.331 -13.342 -21.594 1 94.46 436 SER A CA 1
ATOM 3443 C C . SER A 1 436 ? 32.346 -13.848 -22.614 1 94.46 436 SER A C 1
ATOM 3445 O O . SER A 1 436 ? 33.478 -14.181 -22.258 1 94.46 436 SER A O 1
ATOM 3447 N N . MET A 1 437 ? 31.88 -13.943 -23.826 1 95.31 437 MET A N 1
ATOM 3448 C CA . MET A 1 437 ? 32.723 -14.371 -24.939 1 95.31 437 MET A CA 1
ATOM 3449 C C . MET A 1 437 ? 32.505 -13.482 -26.159 1 95.31 437 MET A C 1
ATOM 3451 O O . MET A 1 437 ? 31.385 -13.035 -26.414 1 95.31 437 MET A O 1
ATOM 3455 N N . MET A 1 438 ? 33.587 -13.265 -26.852 1 93.8 438 MET A N 1
ATOM 3456 C CA . MET A 1 438 ? 33.496 -12.463 -28.069 1 93.8 438 MET A CA 1
ATOM 3457 C C . MET A 1 438 ? 34.449 -12.986 -29.138 1 93.8 438 MET A C 1
ATOM 3459 O O . MET A 1 438 ? 35.553 -13.434 -28.826 1 93.8 438 MET A O 1
ATOM 3463 N N . THR A 1 439 ? 33.993 -12.959 -30.358 1 92.77 439 THR A N 1
ATOM 3464 C CA . THR A 1 439 ? 34.855 -13.311 -31.481 1 92.77 439 THR A CA 1
ATOM 3465 C C . THR A 1 439 ? 35.352 -12.058 -32.195 1 92.77 439 THR A C 1
ATOM 3467 O O . THR A 1 439 ? 34.565 -11.331 -32.805 1 92.77 439 THR A O 1
ATOM 3470 N N . CYS A 1 440 ? 36.548 -11.833 -32.001 1 90.9 440 CYS A N 1
ATOM 3471 C CA . CYS A 1 440 ? 37.198 -10.688 -32.629 1 90.9 440 CYS A CA 1
ATOM 3472 C C . CYS A 1 440 ? 38.539 -11.086 -33.234 1 90.9 440 CYS A C 1
ATOM 3474 O O . CYS A 1 440 ? 38.927 -12.254 -33.181 1 90.9 440 CYS A O 1
ATOM 3476 N N . ASP A 1 441 ? 39.287 -10.094 -33.9 1 85.27 441 ASP A N 1
ATOM 3477 C CA . ASP A 1 441 ? 40.624 -10.267 -34.461 1 85.27 441 ASP A CA 1
ATOM 3478 C C . ASP A 1 441 ? 40.652 -11.413 -35.469 1 85.27 441 ASP A C 1
ATOM 3480 O O . ASP A 1 441 ? 41.488 -12.314 -35.371 1 85.27 441 ASP A O 1
ATOM 3484 N N . GLY A 1 442 ? 39.71 -11.414 -36.267 1 79.98 442 GLY A N 1
ATOM 3485 C CA . GLY A 1 442 ? 39.632 -12.473 -37.261 1 79.98 442 GLY A CA 1
ATOM 3486 C C . GLY A 1 442 ? 38.961 -13.73 -36.742 1 79.98 442 GLY A C 1
ATOM 3487 O O . GLY A 1 442 ? 37.794 -13.7 -36.348 1 79.98 442 GLY A O 1
ATOM 3488 N N . ASP A 1 443 ? 39.807 -14.832 -36.52 1 83.68 443 ASP A N 1
ATOM 3489 C CA . ASP A 1 443 ? 39.237 -16.123 -36.146 1 83.68 443 ASP A CA 1
ATOM 3490 C C . ASP A 1 443 ? 39.661 -16.523 -34.735 1 83.68 443 ASP A C 1
ATOM 3492 O O . ASP A 1 443 ? 40.066 -17.664 -34.503 1 83.68 443 ASP A O 1
ATOM 3496 N N . SER A 1 444 ? 39.435 -15.475 -33.779 1 92.3 444 SER A N 1
ATOM 3497 C CA . SER A 1 444 ? 39.794 -15.778 -32.397 1 92.3 444 SER A CA 1
ATOM 3498 C C . SER A 1 444 ? 38.596 -15.619 -31.467 1 92.3 444 SER A C 1
ATOM 3500 O O . SER A 1 444 ? 37.743 -14.757 -31.687 1 92.3 444 SER A O 1
ATOM 3502 N N . LEU A 1 445 ? 38.586 -16.495 -30.48 1 95.18 445 LEU A N 1
ATOM 3503 C CA . LEU A 1 445 ? 37.589 -16.43 -29.418 1 95.18 445 LEU A CA 1
ATOM 3504 C C . LEU A 1 445 ? 38.196 -15.871 -28.135 1 95.18 445 LEU A C 1
ATOM 3506 O O . LEU A 1 445 ? 39.177 -16.412 -27.621 1 95.18 445 LEU A O 1
ATOM 3510 N N . TRP A 1 446 ? 37.703 -14.767 -27.747 1 95.71 446 TRP A N 1
ATOM 3511 C CA . TRP A 1 446 ? 38.133 -14.159 -26.492 1 95.71 446 TRP A CA 1
ATOM 3512 C C . TRP A 1 446 ? 37.184 -14.526 -25.356 1 95.71 446 TRP A C 1
ATOM 3514 O O . TRP A 1 446 ? 35.964 -14.403 -25.494 1 95.71 446 TRP A O 1
ATOM 3524 N N . LEU A 1 447 ? 37.713 -15.018 -24.239 1 96.2 447 LEU A N 1
ATOM 3525 C CA . LEU A 1 447 ? 36.963 -15.333 -23.028 1 96.2 447 LEU A CA 1
ATOM 3526 C C . LEU A 1 447 ? 37.267 -14.327 -21.923 1 96.2 447 LEU A C 1
ATOM 3528 O O . LEU A 1 447 ? 38.433 -14.057 -21.627 1 96.2 447 LEU A O 1
ATOM 3532 N N . MET A 1 448 ? 36.215 -13.767 -21.348 1 94.93 448 MET A N 1
ATOM 3533 C CA . MET A 1 448 ? 36.384 -12.861 -20.216 1 94.93 448 MET A CA 1
ATOM 3534 C C . MET A 1 448 ? 36.073 -13.568 -18.901 1 94.93 448 MET A C 1
ATOM 3536 O O . MET A 1 448 ? 34.98 -14.11 -18.727 1 94.93 448 MET A O 1
ATOM 3540 N N . LEU A 1 449 ? 36.962 -13.551 -18.011 1 90.24 449 LEU A N 1
ATOM 3541 C CA . LEU A 1 449 ? 36.842 -14.097 -16.664 1 90.24 449 LEU A CA 1
ATOM 3542 C C . LEU A 1 449 ? 37.214 -13.05 -15.619 1 90.24 449 LEU A C 1
ATOM 3544 O O . LEU A 1 449 ? 37.876 -12.059 -15.935 1 90.24 449 LEU A O 1
ATOM 3548 N N . PRO A 1 450 ? 36.798 -13.233 -14.428 1 78.18 450 PRO A N 1
ATOM 3549 C CA . PRO A 1 450 ? 37.168 -12.282 -13.377 1 78.18 450 PRO A CA 1
ATOM 3550 C C . PRO A 1 450 ? 38.679 -12.172 -13.185 1 78.18 450 PRO A C 1
ATOM 3552 O O . PRO A 1 450 ? 39.191 -11.087 -12.899 1 78.18 450 PRO A O 1
ATOM 3555 N N . ALA A 1 451 ? 39.398 -13.27 -13.459 1 77.5 451 ALA A N 1
ATOM 3556 C CA . ALA A 1 451 ? 40.838 -13.316 -13.217 1 77.5 451 ALA A CA 1
ATOM 3557 C C . ALA A 1 451 ? 41.612 -12.745 -14.401 1 77.5 451 ALA A C 1
ATOM 3559 O O . ALA A 1 451 ? 42.802 -12.443 -14.285 1 77.5 451 ALA A O 1
ATOM 3560 N N . GLY A 1 452 ? 40.906 -12.585 -15.499 1 89.87 452 GLY A N 1
ATOM 3561 C CA . GLY A 1 452 ? 41.586 -12.077 -16.68 1 89.87 452 GLY A CA 1
ATOM 3562 C C . GLY A 1 452 ? 40.878 -12.429 -17.974 1 89.87 452 GLY A C 1
ATOM 3563 O O . GLY A 1 452 ? 39.647 -12.476 -18.022 1 89.87 452 GLY A O 1
ATOM 3564 N N . LEU A 1 453 ? 41.739 -12.525 -19.105 1 94.41 453 LEU A N 1
ATOM 3565 C CA . LEU A 1 453 ? 41.213 -12.855 -20.425 1 94.41 453 LEU A CA 1
ATOM 3566 C C . LEU A 1 453 ? 41.989 -14.011 -21.046 1 94.41 453 LEU A C 1
ATOM 3568 O O . LEU A 1 453 ? 43.173 -14.196 -20.756 1 94.41 453 LEU A O 1
ATOM 3572 N N . GLN A 1 454 ? 41.313 -14.74 -21.828 1 95.15 454 GLN A N 1
ATOM 3573 C CA . GLN A 1 454 ? 41.93 -15.831 -22.575 1 95.15 454 GLN A CA 1
ATOM 3574 C C . GLN A 1 454 ? 41.55 -15.771 -24.051 1 95.15 454 GLN A C 1
ATOM 3576 O O . GLN A 1 454 ? 40.393 -15.515 -24.39 1 95.15 454 GLN A O 1
ATOM 3581 N N . GLN A 1 455 ? 42.553 -15.929 -24.938 1 95.23 455 GLN A N 1
ATOM 3582 C CA . GLN A 1 455 ? 42.319 -15.963 -26.378 1 95.23 455 GLN A CA 1
ATOM 3583 C C . GLN A 1 455 ? 42.538 -17.366 -26.937 1 95.23 455 GLN A C 1
ATOM 3585 O O . GLN A 1 455 ? 43.554 -18.003 -26.651 1 95.23 455 GLN A O 1
ATOM 3590 N N . ARG A 1 456 ? 41.561 -17.758 -27.685 1 95.74 456 ARG A N 1
ATOM 3591 C CA . ARG A 1 456 ? 41.637 -19.079 -28.301 1 95.74 456 ARG A CA 1
ATOM 3592 C C . ARG A 1 456 ? 41.331 -19.006 -29.793 1 95.74 456 ARG A C 1
ATOM 3594 O O . ARG A 1 456 ? 40.696 -18.056 -30.256 1 95.74 456 ARG A O 1
ATOM 3601 N N . ASP A 1 457 ? 41.856 -20.012 -30.457 1 93.64 457 ASP A N 1
ATOM 3602 C CA . ASP A 1 457 ? 41.416 -20.134 -31.843 1 93.64 457 ASP A CA 1
ATOM 3603 C C . ASP A 1 457 ? 40.111 -20.921 -31.938 1 93.64 457 ASP A C 1
ATOM 3605 O O . ASP A 1 457 ? 39.604 -21.416 -30.93 1 93.64 457 ASP A O 1
ATOM 3609 N N . LEU A 1 458 ? 39.576 -21.063 -33.054 1 93.73 458 LEU A N 1
ATOM 3610 C CA . LEU A 1 458 ? 38.239 -21.629 -33.198 1 93.73 458 LEU A CA 1
ATOM 3611 C C . LEU A 1 458 ? 38.282 -23.151 -33.119 1 93.73 458 LEU A C 1
ATOM 3613 O O . LEU A 1 458 ? 37.237 -23.805 -33.1 1 93.73 458 LEU A O 1
ATOM 3617 N N . ASP A 1 459 ? 39.526 -23.686 -32.983 1 90.65 459 ASP A N 1
ATOM 3618 C CA . ASP A 1 459 ? 39.662 -25.117 -32.729 1 90.65 459 ASP A CA 1
ATOM 3619 C C . ASP A 1 459 ? 39.813 -25.398 -31.235 1 90.65 459 ASP A C 1
ATOM 3621 O O . ASP A 1 459 ? 39.817 -26.556 -30.813 1 90.65 459 ASP A O 1
ATOM 3625 N N . GLY A 1 460 ? 39.87 -24.373 -30.499 1 92.4 460 GLY A N 1
ATOM 3626 C CA . GLY A 1 460 ? 39.921 -24.518 -29.053 1 92.4 460 GLY A CA 1
ATOM 3627 C C . GLY A 1 460 ? 41.328 -24.428 -28.494 1 92.4 460 GLY A C 1
ATOM 3628 O O . GLY A 1 460 ? 41.522 -24.48 -27.277 1 92.4 460 GLY A O 1
ATOM 3629 N N . ARG A 1 461 ? 42.342 -24.138 -29.374 1 93.86 461 ARG A N 1
ATOM 3630 C CA . ARG A 1 461 ? 43.724 -24.047 -28.915 1 93.86 461 ARG A CA 1
ATOM 3631 C C . ARG A 1 461 ? 43.999 -22.694 -28.267 1 93.86 461 ARG A C 1
ATOM 3633 O O . ARG A 1 461 ? 43.544 -21.66 -28.761 1 93.86 461 ARG A O 1
ATOM 3640 N N . LEU A 1 462 ? 44.641 -22.776 -27.209 1 95.11 462 LEU A N 1
ATOM 3641 C CA . LEU A 1 462 ? 44.978 -21.566 -26.467 1 95.11 462 LEU A CA 1
ATOM 3642 C C . LEU A 1 462 ? 46.042 -20.757 -27.202 1 95.11 462 LEU A C 1
ATOM 3644 O O . LEU A 1 462 ? 47.104 -21.284 -27.542 1 95.11 462 LEU A O 1
ATOM 3648 N N . ARG A 1 463 ? 45.83 -19.525 -27.53 1 92.42 463 ARG A N 1
ATOM 3649 C CA . ARG A 1 463 ? 46.801 -18.614 -28.127 1 92.42 463 ARG A CA 1
ATOM 3650 C C . ARG A 1 463 ? 47.535 -17.816 -27.055 1 92.42 463 ARG A C 1
ATOM 3652 O O . ARG A 1 463 ? 48.754 -17.646 -27.125 1 92.42 463 ARG A O 1
ATOM 3659 N N . ARG A 1 464 ? 46.688 -17.265 -26.136 1 91.75 464 ARG A N 1
ATOM 3660 C CA . ARG A 1 464 ? 47.265 -16.457 -25.066 1 91.75 464 ARG A CA 1
ATOM 3661 C C . ARG A 1 464 ? 46.363 -16.452 -23.837 1 91.75 464 ARG A C 1
ATOM 3663 O O . ARG A 1 464 ? 45.14 -16.558 -23.957 1 91.75 464 ARG A O 1
ATOM 3670 N N . GLN A 1 465 ? 46.936 -16.354 -22.701 1 92.53 465 GLN A N 1
ATOM 3671 C CA . GLN A 1 465 ? 46.284 -16.172 -21.409 1 92.53 465 GLN A CA 1
ATOM 3672 C C . GLN A 1 465 ? 46.798 -14.92 -20.705 1 92.53 465 GLN A C 1
ATOM 3674 O O . GLN A 1 465 ? 48.006 -14.753 -20.527 1 92.53 465 GLN A O 1
ATOM 3679 N N . LEU A 1 466 ? 45.924 -13.999 -20.412 1 93.21 466 LEU A N 1
ATOM 3680 C CA . LEU A 1 466 ? 46.266 -12.723 -19.792 1 93.21 466 LEU A CA 1
ATOM 3681 C C . LEU A 1 466 ? 45.655 -12.614 -18.399 1 93.21 466 LEU A C 1
ATOM 3683 O O . LEU A 1 466 ? 44.46 -12.343 -18.261 1 93.21 466 LEU A O 1
ATOM 3687 N N . GLU A 1 467 ? 46.396 -12.677 -17.35 1 89.38 467 GLU A N 1
ATOM 3688 C CA . GLU A 1 467 ? 45.923 -12.509 -15.979 1 89.38 467 GLU A CA 1
ATOM 3689 C C . GLU A 1 467 ? 45.957 -11.042 -15.56 1 89.38 467 GLU A C 1
ATOM 3691 O O . GLU A 1 467 ? 46.769 -10.265 -16.067 1 89.38 467 GLU A O 1
ATOM 3696 N N . ASN A 1 468 ? 45.074 -10.706 -14.759 1 86.26 468 ASN A N 1
ATOM 3697 C CA . ASN A 1 468 ? 45.114 -9.356 -14.209 1 86.26 468 ASN A CA 1
ATOM 3698 C C . ASN A 1 468 ? 46.472 -9.046 -13.583 1 86.26 468 ASN A C 1
ATOM 3700 O O . ASN A 1 468 ? 47.013 -9.858 -12.831 1 86.26 468 ASN A O 1
ATOM 3704 N N . GLY A 1 469 ? 47.113 -7.905 -13.913 1 84.5 469 GLY A N 1
ATOM 3705 C CA . GLY A 1 469 ? 48.449 -7.524 -13.481 1 84.5 469 GLY A CA 1
ATOM 3706 C C . GLY A 1 469 ? 49.491 -7.656 -14.575 1 84.5 469 GLY A C 1
ATOM 3707 O O . GLY A 1 469 ? 50.634 -7.226 -14.406 1 84.5 469 GLY A O 1
ATOM 3708 N N . GLN A 1 470 ? 48.992 -8.237 -15.643 1 90.05 470 GLN A N 1
ATOM 3709 C CA . GLN A 1 470 ? 49.925 -8.467 -16.742 1 90.05 470 GLN A CA 1
ATOM 3710 C C . GLN A 1 470 ? 49.487 -7.724 -18 1 90.05 470 GLN A C 1
ATOM 3712 O O . GLN A 1 470 ? 48.298 -7.459 -18.189 1 90.05 470 GLN A O 1
ATOM 3717 N N . ARG A 1 471 ? 50.492 -7.361 -18.832 1 92.87 471 ARG A N 1
ATOM 3718 C CA . ARG A 1 471 ? 50.33 -6.879 -20.2 1 92.87 471 ARG A CA 1
ATOM 3719 C C . ARG A 1 471 ? 49.297 -5.759 -20.268 1 92.87 471 ARG A C 1
ATOM 3721 O O . ARG A 1 471 ? 48.402 -5.783 -21.115 1 92.87 471 ARG A O 1
ATOM 3728 N N . GLY A 1 472 ? 49.201 -4.924 -19.343 1 91.15 472 GLY A N 1
ATOM 3729 C CA . GLY A 1 472 ? 48.361 -3.737 -19.383 1 91.15 472 GLY A CA 1
ATOM 3730 C C . GLY A 1 472 ? 47.134 -3.844 -18.498 1 91.15 472 GLY A C 1
ATOM 3731 O O . GLY A 1 472 ? 46.449 -2.849 -18.255 1 91.15 472 GLY A O 1
ATOM 3732 N N . LEU A 1 473 ? 46.8 -5.074 -18.067 1 90.83 473 LEU A N 1
ATOM 3733 C CA . LEU A 1 473 ? 45.727 -5.232 -17.091 1 90.83 473 LEU A CA 1
ATOM 3734 C C . LEU A 1 473 ? 46.231 -4.95 -15.679 1 90.83 473 LEU A C 1
ATOM 3736 O O . LEU A 1 473 ? 47.282 -5.456 -15.278 1 90.83 473 LEU A O 1
ATOM 3740 N N . GLN A 1 474 ? 45.643 -4.118 -14.958 1 83.39 474 GLN A N 1
ATOM 3741 C CA . GLN A 1 474 ? 46.088 -3.748 -13.619 1 83.39 474 GLN A CA 1
ATOM 3742 C C . GLN A 1 474 ? 45.667 -4.795 -12.591 1 83.39 474 GLN A C 1
ATOM 3744 O O . GLN A 1 474 ? 44.634 -5.448 -12.75 1 83.39 474 GLN A O 1
ATOM 3749 N N . GLN A 1 475 ? 46.413 -4.904 -11.555 1 76.26 475 GLN A N 1
ATOM 3750 C CA . GLN A 1 475 ? 46.071 -5.812 -10.465 1 76.26 475 GLN A CA 1
ATOM 3751 C C . GLN A 1 475 ? 44.807 -5.353 -9.743 1 76.26 475 GLN A C 1
ATOM 3753 O O . GLN A 1 475 ? 44.658 -4.169 -9.434 1 76.26 475 GLN A O 1
ATOM 3758 N N . GLY A 1 476 ? 43.9 -6.212 -9.555 1 68.08 476 GLY A N 1
ATOM 3759 C CA . GLY A 1 476 ? 42.673 -5.904 -8.837 1 68.08 476 GLY A CA 1
ATOM 3760 C C . GLY A 1 476 ? 41.599 -5.299 -9.723 1 68.08 476 GLY A C 1
ATOM 3761 O O . GLY A 1 476 ? 40.51 -4.969 -9.25 1 68.08 476 GLY A O 1
ATOM 3762 N N . GLN A 1 477 ? 41.913 -5.243 -10.936 1 78.74 477 GLN A N 1
ATOM 3763 C CA . GLN A 1 477 ? 40.941 -4.671 -11.863 1 78.74 477 GLN A CA 1
ATOM 3764 C C . GLN A 1 477 ? 39.78 -5.631 -12.103 1 78.74 477 GLN A C 1
ATOM 3766 O O . GLN A 1 477 ? 39.972 -6.848 -12.145 1 78.74 477 GLN A O 1
ATOM 3771 N N . LEU A 1 478 ? 38.563 -5.06 -12.217 1 79.23 478 LEU A N 1
ATOM 3772 C CA . LEU A 1 478 ? 37.388 -5.847 -12.575 1 79.23 478 LEU A CA 1
ATOM 3773 C C . LEU A 1 478 ? 37.079 -5.716 -14.063 1 79.23 478 LEU A C 1
ATOM 3775 O O . LEU A 1 478 ? 37.039 -4.605 -14.598 1 79.23 478 LEU A O 1
ATOM 3779 N N . ASN A 1 479 ? 36.985 -6.801 -14.7 1 89.94 479 ASN A N 1
ATOM 3780 C CA . ASN A 1 479 ? 36.508 -6.832 -16.079 1 89.94 479 ASN A CA 1
ATOM 3781 C C . ASN A 1 479 ? 34.985 -6.889 -16.144 1 89.94 479 ASN A C 1
ATOM 3783 O O . ASN A 1 479 ? 34.365 -7.761 -15.533 1 89.94 479 ASN A O 1
ATOM 3787 N N . LEU A 1 480 ? 34.429 -5.985 -16.896 1 90.43 480 LEU A N 1
ATOM 3788 C CA . LEU A 1 480 ? 32.985 -5.819 -16.771 1 90.43 480 LEU A CA 1
ATOM 3789 C C . LEU A 1 480 ? 32.283 -6.164 -18.079 1 90.43 480 LEU A C 1
ATOM 3791 O O . LEU A 1 480 ? 31.155 -6.663 -18.07 1 90.43 480 LEU A O 1
ATOM 3795 N N . ASP A 1 481 ? 32.919 -5.817 -19.228 1 93.25 481 ASP A N 1
ATOM 3796 C CA . ASP A 1 481 ? 32.302 -6.105 -20.519 1 93.25 481 ASP A CA 1
ATOM 3797 C C . ASP A 1 481 ? 33.352 -6.172 -21.626 1 93.25 481 ASP A C 1
ATOM 3799 O O . ASP A 1 481 ? 34.457 -5.646 -21.474 1 93.25 481 ASP A O 1
ATOM 3803 N N . VAL A 1 482 ? 32.984 -6.891 -22.694 1 94.18 482 VAL A N 1
ATOM 3804 C CA . VAL A 1 482 ? 33.887 -6.996 -23.836 1 94.18 482 VAL A CA 1
ATOM 3805 C C . VAL A 1 482 ? 33.097 -6.857 -25.135 1 94.18 482 VAL A C 1
ATOM 3807 O O . VAL A 1 482 ? 31.963 -7.332 -25.232 1 94.18 482 VAL A O 1
ATOM 3810 N N . GLU A 1 483 ? 33.654 -6.195 -26.062 1 93.28 483 GLU A N 1
ATOM 3811 C CA . GLU A 1 483 ? 33.08 -6.025 -27.394 1 93.28 483 GLU A CA 1
ATOM 3812 C C . GLU A 1 483 ? 34.169 -5.804 -28.44 1 93.28 483 GLU A C 1
ATOM 3814 O O . GLU A 1 483 ? 35.279 -5.383 -28.109 1 93.28 483 GLU A O 1
ATOM 3819 N N . CYS A 1 484 ? 33.818 -6.118 -29.658 1 92.81 484 CYS A N 1
ATOM 3820 C CA . CYS A 1 484 ? 34.753 -5.808 -30.734 1 92.81 484 CYS A CA 1
ATOM 3821 C C . CYS A 1 484 ? 34.72 -4.323 -31.073 1 92.81 484 CYS A C 1
ATOM 3823 O O . CYS A 1 484 ? 33.66 -3.775 -31.382 1 92.81 484 CYS A O 1
ATOM 3825 N N . GLY A 1 485 ? 35.797 -3.745 -31.045 1 91.51 485 GLY A N 1
ATOM 3826 C CA . GLY A 1 485 ? 35.887 -2.338 -31.403 1 91.51 485 GLY A CA 1
ATOM 3827 C C . GLY A 1 485 ? 35.879 -2.101 -32.901 1 91.51 485 GLY A C 1
ATOM 3828 O O . GLY A 1 485 ? 35.721 -3.041 -33.683 1 91.51 485 GLY A O 1
ATOM 3829 N N . PRO A 1 486 ? 35.974 -0.827 -33.404 1 87.76 486 PRO A N 1
ATOM 3830 C CA . PRO A 1 486 ? 35.884 -0.459 -34.819 1 87.76 486 PRO A CA 1
ATOM 3831 C C . PRO A 1 486 ? 36.951 -1.137 -35.674 1 87.76 486 PRO A C 1
ATOM 3833 O O . PRO A 1 486 ? 36.716 -1.422 -36.851 1 87.76 486 PRO A O 1
ATOM 3836 N N . GLN A 1 487 ? 38.132 -1.483 -35.27 1 83.19 487 GLN A N 1
ATOM 3837 C CA . GLN A 1 487 ? 39.186 -2.13 -36.044 1 83.19 487 GLN A CA 1
ATOM 3838 C C . GLN A 1 487 ? 39.19 -3.639 -35.815 1 83.19 487 GLN A C 1
ATOM 3840 O O . GLN A 1 487 ? 40.183 -4.312 -36.096 1 83.19 487 GLN A O 1
ATOM 3845 N N . ASP A 1 488 ? 38.1 -4.189 -35.266 1 88.4 488 ASP A N 1
ATOM 3846 C CA . ASP A 1 488 ? 37.905 -5.608 -34.984 1 88.4 488 ASP A CA 1
ATOM 3847 C C . ASP A 1 488 ? 38.885 -6.096 -33.92 1 88.4 488 ASP A C 1
ATOM 3849 O O . ASP A 1 488 ? 39.364 -7.231 -33.984 1 88.4 488 ASP A O 1
ATOM 3853 N N . HIS A 1 489 ? 39.29 -5.116 -33.092 1 90.75 489 HIS A N 1
ATOM 3854 C CA . HIS A 1 489 ? 40.063 -5.48 -31.91 1 90.75 489 HIS A CA 1
ATOM 3855 C C . HIS A 1 489 ? 39.195 -5.465 -30.657 1 90.75 489 HIS A C 1
ATOM 3857 O O . HIS A 1 489 ? 38.265 -4.662 -30.55 1 90.75 489 HIS A O 1
ATOM 3863 N N . ILE A 1 490 ? 39.575 -6.304 -29.77 1 93.87 490 ILE A N 1
ATOM 3864 C CA . ILE A 1 490 ? 38.745 -6.441 -28.578 1 93.87 490 ILE A CA 1
ATOM 3865 C C . ILE A 1 490 ? 38.889 -5.197 -27.705 1 93.87 490 ILE A C 1
ATOM 3867 O O . ILE A 1 490 ? 39.986 -4.653 -27.562 1 93.87 490 ILE A O 1
ATOM 3871 N N . TRP A 1 491 ? 37.858 -4.608 -27.362 1 95.42 491 TRP A N 1
ATOM 3872 C CA . TRP A 1 491 ? 37.768 -3.575 -26.335 1 95.42 491 TRP A CA 1
ATOM 3873 C C . TRP A 1 491 ? 37.267 -4.158 -25.018 1 95.42 491 TRP A C 1
ATOM 3875 O O . TRP A 1 491 ? 36.366 -5 -25.008 1 95.42 491 TRP A O 1
ATOM 3885 N N . LEU A 1 492 ? 37.861 -3.774 -23.907 1 95.43 492 LEU A N 1
ATOM 3886 C CA . LEU A 1 492 ? 37.515 -4.257 -22.575 1 95.43 492 LEU A CA 1
ATOM 3887 C C . LEU A 1 492 ? 37.048 -3.11 -21.685 1 95.43 492 LEU A C 1
ATOM 3889 O O . LEU A 1 492 ? 37.8 -2.165 -21.436 1 95.43 492 LEU A O 1
ATOM 3893 N N . ALA A 1 493 ? 35.797 -3.158 -21.326 1 94.5 493 ALA A N 1
ATOM 3894 C CA . ALA A 1 493 ? 35.299 -2.262 -20.286 1 94.5 493 ALA A CA 1
ATOM 3895 C C . ALA A 1 493 ? 35.678 -2.769 -18.897 1 94.5 493 ALA A C 1
ATOM 3897 O O . ALA A 1 493 ? 35.466 -3.941 -18.579 1 94.5 493 ALA A O 1
ATOM 3898 N N . SER A 1 494 ? 36.258 -1.916 -18.032 1 90.57 494 SER A N 1
ATOM 3899 C CA . SER A 1 494 ? 36.741 -2.325 -16.717 1 90.57 494 SER A CA 1
ATOM 3900 C C . SER A 1 494 ? 36.446 -1.261 -15.665 1 90.57 494 SER A C 1
ATOM 3902 O O . SER A 1 494 ? 35.914 -0.196 -15.983 1 90.57 494 SER A O 1
ATOM 3904 N N . SER A 1 495 ? 36.794 -1.528 -14.452 1 83.8 495 SER A N 1
ATOM 3905 C CA . SER A 1 495 ? 36.63 -0.591 -13.345 1 83.8 495 SER A CA 1
ATOM 3906 C C . SER A 1 495 ? 37.607 0.574 -13.458 1 83.8 495 SER A C 1
ATOM 3908 O O . SER A 1 495 ? 37.458 1.585 -12.768 1 83.8 495 SER A O 1
ATOM 3910 N N . ARG A 1 496 ? 38.522 0.445 -14.456 1 84.73 496 ARG A N 1
ATOM 3911 C CA . ARG A 1 496 ? 39.537 1.48 -14.622 1 84.73 496 ARG A CA 1
ATOM 3912 C C . ARG A 1 496 ? 39.406 2.162 -15.98 1 84.73 496 ARG A C 1
ATOM 3914 O O . ARG A 1 496 ? 40.355 2.781 -16.464 1 84.73 496 ARG A O 1
ATOM 3921 N N . GLY A 1 497 ? 38.295 1.869 -16.574 1 91.21 497 GLY A N 1
ATOM 3922 C CA . GLY A 1 497 ? 38.054 2.53 -17.847 1 91.21 497 GLY A CA 1
ATOM 3923 C C . GLY A 1 497 ? 37.954 1.563 -19.012 1 91.21 497 GLY A C 1
ATOM 3924 O O . GLY A 1 497 ? 37.679 0.377 -18.819 1 91.21 497 GLY A O 1
ATOM 3925 N N . LEU A 1 498 ? 38.131 2.125 -20.249 1 95.13 498 LEU A N 1
ATOM 3926 C CA . LEU A 1 498 ? 38.036 1.353 -21.483 1 95.13 498 LEU A CA 1
ATOM 3927 C C . LEU A 1 498 ? 39.423 1.036 -22.034 1 95.13 498 LEU A C 1
ATOM 3929 O O . LEU A 1 498 ? 40.227 1.943 -22.261 1 95.13 498 LEU A O 1
ATOM 3933 N N . LEU A 1 499 ? 39.667 -0.241 -22.268 1 95.67 499 LEU A N 1
ATOM 3934 C CA . LEU A 1 499 ? 40.964 -0.689 -22.761 1 95.67 499 LEU A CA 1
ATOM 3935 C C . LEU A 1 499 ? 40.833 -1.314 -24.146 1 95.67 499 LEU A C 1
ATOM 3937 O O . LEU A 1 499 ? 39.789 -1.878 -24.481 1 95.67 499 LEU A O 1
ATOM 3941 N N . GLN A 1 500 ? 41.848 -1.207 -24.934 1 94.69 500 GLN A N 1
ATOM 3942 C CA . GLN A 1 500 ? 41.896 -1.839 -26.249 1 94.69 500 GLN A CA 1
ATOM 3943 C C . GLN A 1 500 ? 43.149 -2.696 -26.402 1 94.69 500 GLN A C 1
ATOM 3945 O O . GLN A 1 500 ? 44.226 -2.32 -25.933 1 94.69 500 GLN A O 1
ATOM 3950 N N . TRP A 1 501 ? 43.02 -4.029 -26.958 1 94.35 501 TRP A N 1
ATOM 3951 C CA . TRP A 1 501 ? 44.148 -4.905 -27.257 1 94.35 501 TRP A CA 1
ATOM 3952 C C . TRP A 1 501 ? 44.875 -4.446 -28.516 1 94.35 501 TRP A C 1
ATOM 3954 O O . TRP A 1 501 ? 44.256 -4.271 -29.569 1 94.35 501 TRP A O 1
ATOM 3964 N N . LEU A 1 502 ? 46.088 -4.032 -28.428 1 91.08 502 LEU A N 1
ATOM 3965 C CA . LEU A 1 502 ? 46.926 -3.707 -29.577 1 91.08 502 LEU A CA 1
ATOM 3966 C C . LEU A 1 502 ? 47.793 -4.897 -29.972 1 91.08 502 LEU A C 1
ATOM 3968 O O . LEU A 1 502 ? 48.824 -5.155 -29.346 1 91.08 502 LEU A O 1
ATOM 3972 N N . PRO A 1 503 ? 47.567 -5.685 -31.024 1 87.99 503 PRO A N 1
ATOM 3973 C CA . PRO A 1 503 ? 48.299 -6.895 -31.408 1 87.99 503 PRO A CA 1
ATOM 3974 C C . PRO A 1 503 ? 49.784 -6.635 -31.648 1 87.99 503 PRO A C 1
ATOM 3976 O O . PRO A 1 503 ? 50.616 -7.511 -31.4 1 87.99 503 PRO A O 1
ATOM 3979 N N . GLU A 1 504 ? 50.122 -5.18 -32.06 1 87.38 504 GLU A N 1
ATOM 3980 C CA . GLU A 1 504 ? 51.512 -4.852 -32.362 1 87.38 504 GLU A CA 1
ATOM 3981 C C . GLU A 1 504 ? 52.36 -4.819 -31.093 1 87.38 504 GLU A C 1
ATOM 3983 O O . GLU A 1 504 ? 53.475 -5.343 -31.072 1 87.38 504 GLU A O 1
ATOM 3988 N N . SER A 1 505 ? 51.828 -4.035 -30.126 1 89.13 505 SER A N 1
ATOM 3989 C CA . SER A 1 505 ? 52.579 -3.93 -28.879 1 89.13 505 SER A CA 1
ATOM 3990 C C . SER A 1 505 ? 52.214 -5.056 -27.918 1 89.13 505 SER A C 1
ATOM 3992 O O . SER A 1 505 ? 52.816 -5.187 -26.85 1 89.13 505 SER A O 1
ATOM 3994 N N . GLU A 1 506 ? 51.217 -5.991 -28.201 1 90.66 506 GLU A N 1
ATOM 3995 C CA . GLU A 1 506 ? 50.696 -7.1 -27.407 1 90.66 506 GLU A CA 1
ATOM 3996 C C . GLU A 1 506 ? 50.365 -6.654 -25.986 1 90.66 506 GLU A C 1
ATOM 3998 O O . GLU A 1 506 ? 50.802 -7.277 -25.016 1 90.66 506 GLU A O 1
ATOM 4003 N N . ARG A 1 507 ? 49.671 -5.641 -25.904 1 93.95 507 ARG A N 1
ATOM 4004 C CA . ARG A 1 507 ? 49.276 -5.109 -24.604 1 93.95 507 ARG A CA 1
ATOM 4005 C C . ARG A 1 507 ? 47.957 -4.35 -24.7 1 93.95 507 ARG A C 1
ATOM 4007 O O . ARG A 1 507 ? 47.603 -3.842 -25.767 1 93.95 507 ARG A O 1
ATOM 4014 N N . PHE A 1 508 ? 47.257 -4.354 -23.588 1 95.03 508 PHE A N 1
ATOM 4015 C CA . PHE A 1 508 ? 46.066 -3.521 -23.47 1 95.03 508 PHE A CA 1
ATOM 4016 C C . PHE A 1 508 ? 46.441 -2.084 -23.129 1 95.03 508 PHE A C 1
ATOM 4018 O O . PHE A 1 508 ? 47.317 -1.847 -22.295 1 95.03 508 PHE A O 1
ATOM 4025 N N . GLN A 1 509 ? 45.852 -1.14 -23.797 1 94.26 509 GLN A N 1
ATOM 4026 C CA . GLN A 1 509 ? 46.028 0.285 -23.542 1 94.26 509 GLN A CA 1
ATOM 4027 C C . GLN A 1 509 ? 44.682 0.999 -23.453 1 94.26 509 GLN A C 1
ATOM 4029 O O . GLN A 1 509 ? 43.708 0.579 -24.082 1 94.26 509 GLN A O 1
ATOM 4034 N N . PRO A 1 510 ? 44.64 2.048 -22.634 1 94.51 510 PRO A N 1
ATOM 4035 C CA . PRO A 1 510 ? 43.398 2.824 -22.585 1 94.51 510 PRO A CA 1
ATOM 4036 C C . PRO A 1 510 ? 43.025 3.426 -23.938 1 94.51 510 PRO A C 1
ATOM 4038 O O . PRO A 1 510 ? 43.899 3.888 -24.675 1 94.51 510 PRO A O 1
ATOM 4041 N N . VAL A 1 511 ? 41.844 3.282 -24.312 1 94.91 511 VAL A N 1
ATOM 4042 C CA . VAL A 1 511 ? 41.36 3.936 -25.523 1 94.91 511 VAL A CA 1
ATOM 4043 C C . VAL A 1 511 ? 41.455 5.452 -25.366 1 94.91 511 VAL A C 1
ATOM 4045 O O . VAL A 1 511 ? 40.912 6.018 -24.415 1 94.91 511 VAL A O 1
ATOM 4048 N N . PRO A 1 512 ? 42.094 6.089 -26.202 1 94.05 512 PRO A N 1
ATOM 4049 C CA . PRO A 1 512 ? 42.229 7.54 -26.064 1 94.05 512 PRO A CA 1
ATOM 4050 C C . PRO A 1 512 ? 40.883 8.263 -26.085 1 94.05 512 PRO A C 1
ATOM 4052 O O . PRO A 1 512 ? 40.048 7.994 -26.952 1 94.05 512 PRO A O 1
ATOM 4055 N N . GLY A 1 513 ? 40.697 9.055 -25.149 1 93.9 513 GLY A N 1
ATOM 4056 C CA . GLY A 1 513 ? 39.482 9.85 -25.072 1 93.9 513 GLY A CA 1
ATOM 4057 C C . GLY A 1 513 ? 38.418 9.229 -24.188 1 93.9 513 GLY A C 1
ATOM 4058 O O . GLY A 1 513 ? 37.43 9.883 -23.844 1 93.9 513 GLY A O 1
ATOM 4059 N N . ALA A 1 514 ? 38.599 7.972 -23.824 1 94 514 ALA A N 1
ATOM 4060 C CA . ALA A 1 514 ? 37.624 7.289 -22.977 1 94 514 ALA A CA 1
ATOM 4061 C C . ALA A 1 514 ? 37.758 7.728 -21.522 1 94 514 ALA A C 1
ATOM 4063 O O . ALA A 1 514 ? 38.837 8.137 -21.087 1 94 514 ALA A O 1
ATOM 4064 N N . PRO A 1 515 ? 36.693 7.721 -20.821 1 90.51 515 PRO A N 1
ATOM 4065 C CA . PRO A 1 515 ? 36.769 8.083 -19.404 1 90.51 515 PRO A CA 1
ATOM 4066 C C . PRO A 1 515 ? 37.598 7.095 -18.586 1 90.51 515 PRO A C 1
ATOM 4068 O O . PRO A 1 515 ? 37.65 5.907 -18.915 1 90.51 515 PRO A O 1
ATOM 4071 N N . ALA A 1 516 ? 38.197 7.56 -17.466 1 86.75 516 ALA A N 1
ATOM 4072 C CA . ALA A 1 516 ? 39.02 6.733 -16.588 1 86.75 516 ALA A CA 1
ATOM 4073 C C . ALA A 1 516 ? 38.192 6.157 -15.442 1 86.75 516 ALA A C 1
ATOM 4075 O O . ALA A 1 516 ? 38.735 5.526 -14.532 1 86.75 516 ALA A O 1
ATOM 4076 N N . THR A 1 517 ? 36.973 6.301 -15.579 1 83.72 517 THR A N 1
ATOM 4077 C CA . THR A 1 517 ? 36.078 5.755 -14.563 1 83.72 517 THR A CA 1
ATOM 4078 C C . THR A 1 517 ? 35.544 4.391 -14.989 1 83.72 517 THR A C 1
ATOM 4080 O O . THR A 1 517 ? 35.761 3.96 -16.124 1 83.72 517 THR A O 1
ATOM 4083 N N . ALA A 1 518 ? 34.872 3.764 -14.072 1 87.53 518 ALA A N 1
ATOM 4084 C CA . ALA A 1 518 ? 34.342 2.429 -14.34 1 87.53 518 ALA A CA 1
ATOM 4085 C C . ALA A 1 518 ? 33.328 2.459 -15.48 1 87.53 518 ALA A C 1
ATOM 4087 O O . ALA A 1 518 ? 32.453 3.327 -15.518 1 87.53 518 ALA A O 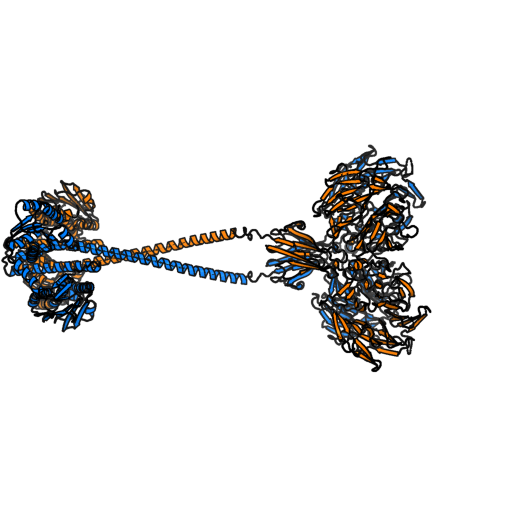1
ATOM 4088 N N . ILE A 1 519 ? 33.498 1.586 -16.44 1 93.24 519 ILE A N 1
ATOM 4089 C CA . ILE A 1 519 ? 32.557 1.375 -17.534 1 93.24 519 ILE A CA 1
ATOM 4090 C C . ILE A 1 519 ? 31.906 0 -17.396 1 93.24 519 ILE A C 1
ATOM 4092 O O . ILE A 1 519 ? 32.588 -1.026 -17.454 1 93.24 519 ILE A O 1
ATOM 4096 N N . HIS A 1 520 ? 30.649 -0.018 -17.372 1 91.74 520 HIS A N 1
ATOM 4097 C CA . HIS A 1 520 ? 29.946 -1.25 -17.032 1 91.74 520 HIS A CA 1
ATOM 4098 C C . HIS A 1 520 ? 29.469 -1.976 -18.286 1 91.74 520 HIS A C 1
ATOM 4100 O O . HIS A 1 520 ? 29.275 -3.194 -18.268 1 91.74 520 HIS A O 1
ATOM 4106 N N . ALA A 1 521 ? 29.159 -1.224 -19.326 1 94.47 521 ALA A N 1
ATOM 4107 C CA . ALA A 1 521 ? 28.731 -1.781 -20.607 1 94.47 521 ALA A CA 1
ATOM 4108 C C . ALA A 1 521 ? 29.114 -0.86 -21.762 1 94.47 521 ALA A C 1
ATOM 4110 O O . ALA A 1 521 ? 29.325 0.339 -21.564 1 94.47 521 ALA A O 1
ATOM 4111 N N . LEU A 1 522 ? 29.226 -1.423 -22.906 1 94.47 522 LEU A N 1
ATOM 4112 C CA . LEU A 1 522 ? 29.568 -0.621 -24.075 1 94.47 522 LEU A CA 1
ATOM 4113 C C . LEU A 1 522 ? 28.888 -1.165 -25.327 1 94.47 522 LEU A C 1
ATOM 4115 O O . LEU A 1 522 ? 28.564 -2.353 -25.395 1 94.47 522 LEU A O 1
ATOM 4119 N N . HIS A 1 523 ? 28.593 -0.356 -26.216 1 94.56 523 HIS A N 1
ATOM 4120 C CA . HIS A 1 523 ? 28.063 -0.688 -27.533 1 94.56 523 HIS A CA 1
ATOM 4121 C C . HIS A 1 523 ? 28.781 0.092 -28.629 1 94.56 523 HIS A C 1
ATOM 4123 O O . HIS A 1 523 ? 28.836 1.323 -28.587 1 94.56 523 HIS A O 1
ATOM 4129 N N . VAL A 1 524 ? 29.275 -0.653 -29.534 1 93.45 524 VAL A N 1
ATOM 4130 C CA . VAL A 1 524 ? 29.956 -0.038 -30.667 1 93.45 524 VAL A CA 1
ATOM 4131 C C . VAL A 1 524 ? 29.09 -0.159 -31.919 1 93.45 524 VAL A C 1
ATOM 4133 O O . VAL A 1 524 ? 28.88 -1.261 -32.432 1 93.45 524 VAL A O 1
ATOM 4136 N N . GLY A 1 525 ? 28.651 0.967 -32.39 1 89.17 525 GLY A N 1
ATOM 4137 C CA . GLY A 1 525 ? 27.809 0.977 -33.575 1 89.17 525 GLY A CA 1
ATOM 4138 C C . GLY A 1 525 ? 28.597 0.895 -34.868 1 89.17 525 GLY A C 1
ATOM 4139 O O . GLY A 1 525 ? 29.789 1.207 -34.895 1 89.17 525 GLY A O 1
ATOM 4140 N N . ARG A 1 526 ? 27.945 0.51 -35.919 1 81.88 526 ARG A N 1
ATOM 4141 C CA . ARG A 1 526 ? 28.562 0.43 -37.239 1 81.88 526 ARG A CA 1
ATOM 4142 C C . ARG A 1 526 ? 28.85 1.821 -37.794 1 81.88 526 ARG A C 1
ATOM 4144 O O . ARG A 1 526 ? 29.725 1.985 -38.647 1 81.88 526 ARG A O 1
ATOM 4151 N N . ASP A 1 527 ? 28.18 2.816 -37.256 1 82.52 527 ASP A N 1
ATOM 4152 C CA . ASP A 1 527 ? 28.327 4.185 -37.743 1 82.52 527 ASP A CA 1
ATOM 4153 C C . ASP A 1 527 ? 29.426 4.923 -36.983 1 82.52 527 ASP A C 1
ATOM 4155 O O . ASP A 1 527 ? 29.6 6.132 -37.151 1 82.52 527 ASP A O 1
ATOM 4159 N N . GLY A 1 528 ? 30.141 4.213 -36.118 1 86.26 528 GLY A N 1
ATOM 4160 C CA . GLY A 1 528 ? 31.221 4.837 -35.371 1 86.26 528 GLY A CA 1
ATOM 4161 C C . GLY A 1 528 ? 30.776 5.394 -34.032 1 86.26 528 GLY A C 1
ATOM 4162 O O . GLY A 1 528 ? 31.591 5.914 -33.267 1 86.26 528 GLY A O 1
ATOM 4163 N N . GLN A 1 529 ? 29.52 5.255 -33.851 1 90.81 529 GLN A N 1
ATOM 4164 C CA . GLN A 1 529 ? 29.024 5.709 -32.556 1 90.81 529 GLN A CA 1
ATOM 4165 C C . GLN A 1 529 ? 29.299 4.675 -31.468 1 90.81 529 GLN A C 1
ATOM 4167 O O . GLN A 1 529 ? 29.144 3.473 -31.693 1 90.81 529 GLN A O 1
ATOM 4172 N N . VAL A 1 530 ? 29.779 5.21 -30.299 1 94.24 530 VAL A N 1
ATOM 4173 C CA . VAL A 1 530 ? 30.084 4.339 -29.169 1 94.24 530 VAL A CA 1
ATOM 4174 C C . VAL A 1 530 ? 29.315 4.804 -27.935 1 94.24 530 VAL A C 1
ATOM 4176 O O . VAL A 1 530 ? 29.375 5.98 -27.566 1 94.24 530 VAL A O 1
ATOM 4179 N N . TRP A 1 531 ? 28.558 3.95 -27.404 1 94.55 531 TRP A N 1
ATOM 4180 C CA . TRP A 1 531 ? 27.836 4.23 -26.167 1 94.55 531 TRP A CA 1
ATOM 4181 C C . TRP A 1 531 ? 28.519 3.567 -24.976 1 94.55 531 TRP A C 1
ATOM 4183 O O . TRP A 1 531 ? 28.924 2.404 -25.052 1 94.55 531 TRP A O 1
ATOM 4193 N N . LEU A 1 532 ? 28.719 4.311 -23.866 1 95.5 532 LEU A N 1
ATOM 4194 C CA . LEU A 1 532 ? 29.344 3.801 -22.651 1 95.5 532 LEU A CA 1
ATOM 4195 C C . LEU A 1 532 ? 28.428 3.991 -21.447 1 95.5 532 LEU A C 1
ATOM 4197 O O . LEU A 1 532 ? 27.84 5.061 -21.272 1 95.5 532 LEU A O 1
ATOM 4201 N N . SER A 1 533 ? 28.279 2.921 -20.684 1 94.63 533 SER A N 1
ATOM 4202 C CA . SER A 1 533 ? 27.545 3.003 -19.426 1 94.63 533 SER A CA 1
ATOM 4203 C C . SER A 1 533 ? 28.483 3.273 -18.254 1 94.63 533 SER A C 1
ATOM 4205 O O . SER A 1 533 ? 29.375 2.471 -17.969 1 94.63 533 SER A O 1
ATOM 4207 N N . GLU A 1 534 ? 28.298 4.403 -17.661 1 90.42 534 GLU A N 1
ATOM 4208 C CA . GLU A 1 534 ? 29.044 4.787 -16.467 1 90.42 534 GLU A CA 1
ATOM 4209 C C . GLU A 1 534 ? 28.161 4.735 -15.223 1 90.42 534 GLU A C 1
ATOM 4211 O O . GLU A 1 534 ? 27.012 4.293 -15.29 1 90.42 534 GLU A O 1
ATOM 4216 N N . ASP A 1 535 ? 28.717 5.058 -14.147 1 83.11 535 ASP A N 1
ATOM 4217 C CA . ASP A 1 535 ? 27.936 5.071 -12.914 1 83.11 535 ASP A CA 1
ATOM 4218 C C . ASP A 1 535 ? 26.907 6.199 -12.927 1 83.11 535 ASP A C 1
ATOM 4220 O O . ASP A 1 535 ? 27.261 7.37 -12.776 1 83.11 535 ASP A O 1
ATOM 4224 N N . GLY A 1 536 ? 25.779 5.846 -13.158 1 84.94 536 GLY A N 1
ATOM 4225 C CA . GLY A 1 536 ? 24.679 6.794 -13.079 1 84.94 536 GLY A CA 1
ATOM 4226 C C . GLY A 1 536 ? 24.522 7.632 -14.334 1 84.94 536 GLY A C 1
ATOM 4227 O O . GLY A 1 536 ? 23.796 8.628 -14.335 1 84.94 536 GLY A O 1
ATOM 4228 N N . ARG A 1 537 ? 25.245 7.297 -15.398 1 90.29 537 ARG A N 1
ATOM 4229 C CA . ARG A 1 537 ? 25.115 8.084 -16.62 1 90.29 537 ARG A CA 1
ATOM 4230 C C . ARG A 1 537 ? 25.416 7.237 -17.852 1 90.29 537 ARG A C 1
ATOM 4232 O O . ARG A 1 537 ? 26.129 6.235 -17.763 1 90.29 537 ARG A O 1
ATOM 4239 N N . LEU A 1 538 ? 24.832 7.583 -18.954 1 92.62 538 LEU A N 1
ATOM 4240 C CA . LEU A 1 538 ? 25.101 7.032 -20.278 1 92.62 538 LEU A CA 1
ATOM 4241 C C . LEU A 1 538 ? 25.723 8.085 -21.189 1 92.62 538 LEU A C 1
ATOM 4243 O O . LEU A 1 538 ? 25.183 9.184 -21.334 1 92.62 538 LEU A O 1
ATOM 4247 N N . SER A 1 539 ? 26.847 7.743 -21.79 1 93.17 539 SER A N 1
ATOM 4248 C CA . SER A 1 539 ? 27.555 8.697 -22.639 1 93.17 539 SER A CA 1
ATOM 4249 C C . SER A 1 539 ? 27.658 8.19 -24.073 1 93.17 539 SER A C 1
ATOM 4251 O O . SER A 1 539 ? 27.854 6.995 -24.303 1 93.17 539 SER A O 1
ATOM 4253 N N . ARG A 1 540 ? 27.475 9.06 -24.939 1 93.22 540 ARG A N 1
ATOM 4254 C CA . ARG A 1 540 ? 27.618 8.775 -26.364 1 93.22 540 ARG A CA 1
ATOM 4255 C C . ARG A 1 540 ? 28.874 9.428 -26.93 1 93.22 540 ARG A C 1
ATOM 4257 O O . ARG A 1 540 ? 29.129 10.61 -26.688 1 93.22 540 ARG A O 1
ATOM 4264 N N . TYR A 1 541 ? 29.67 8.593 -27.595 1 94.23 541 TYR A N 1
ATOM 4265 C CA . TYR A 1 541 ? 30.914 9.05 -28.206 1 94.23 541 TYR A CA 1
ATOM 4266 C C . TYR A 1 541 ? 30.926 8.76 -29.702 1 94.23 541 TYR A C 1
ATOM 4268 O O . TYR A 1 541 ? 30.14 7.944 -30.188 1 94.23 541 TYR A O 1
ATOM 4276 N N . ARG A 1 542 ? 31.786 9.421 -30.379 1 93.97 542 ARG A N 1
ATOM 4277 C CA . ARG A 1 542 ? 32.075 9.144 -31.782 1 93.97 542 ARG A CA 1
ATOM 4278 C C . ARG A 1 542 ? 33.541 8.773 -31.976 1 93.97 542 ARG A C 1
ATOM 4280 O O . ARG A 1 542 ? 34.432 9.452 -31.462 1 93.97 542 ARG A O 1
ATOM 4287 N N . TRP A 1 543 ? 33.718 7.604 -32.596 1 93.7 543 TRP A N 1
ATOM 4288 C CA . TRP A 1 543 ? 35.072 7.165 -32.917 1 93.7 543 TRP A CA 1
ATOM 4289 C C . TRP A 1 543 ? 35.567 7.82 -34.202 1 93.7 543 TRP A C 1
ATOM 4291 O O . TRP A 1 543 ? 35.052 7.54 -35.287 1 93.7 543 TRP A O 1
ATOM 4301 N N . SER A 1 544 ? 36.465 8.773 -34.109 1 89.22 544 SER A N 1
ATOM 4302 C CA . SER A 1 544 ? 37.033 9.477 -35.254 1 89.22 544 SER A CA 1
ATOM 4303 C C . SER A 1 544 ? 38.541 9.648 -35.106 1 89.22 544 SER A C 1
ATOM 4305 O O . SER A 1 544 ? 39.024 10.05 -34.045 1 89.22 544 SER A O 1
ATOM 4307 N N . GLN A 1 545 ? 39.524 9.153 -36.105 1 86.54 545 GLN A N 1
ATOM 4308 C CA . GLN A 1 545 ? 40.972 9.316 -36.184 1 86.54 545 GLN A CA 1
ATOM 4309 C C . GLN A 1 545 ? 41.672 8.563 -35.056 1 86.54 545 GLN A C 1
ATOM 4311 O O . GLN A 1 545 ? 42.564 9.106 -34.4 1 86.54 545 GLN A O 1
ATOM 4316 N N . GLY A 1 546 ? 42.224 6.507 -35.279 1 85.62 546 GLY A N 1
ATOM 4317 C CA . GLY A 1 546 ? 42.843 5.654 -34.277 1 85.62 546 GLY A CA 1
ATOM 4318 C C . GLY A 1 546 ? 42.604 6.131 -32.857 1 85.62 546 GLY A C 1
ATOM 4319 O O . GLY A 1 546 ? 43.267 5.675 -31.923 1 85.62 546 GLY A O 1
ATOM 4320 N N . ARG A 1 547 ? 40.431 7.914 -32.039 1 92.5 547 ARG A N 1
ATOM 4321 C CA . ARG A 1 547 ? 40.089 8.402 -30.707 1 92.5 547 ARG A CA 1
ATOM 4322 C C . ARG A 1 547 ? 38.578 8.528 -30.542 1 92.5 547 ARG A C 1
ATOM 4324 O O . ARG A 1 547 ? 37.851 8.682 -31.526 1 92.5 547 ARG A O 1
ATOM 4331 N N . LEU A 1 548 ? 38.121 8.626 -29.14 1 94.56 548 LEU A N 1
ATOM 4332 C CA . LEU A 1 548 ? 36.711 8.811 -28.813 1 94.56 548 LEU A CA 1
ATOM 4333 C C . LEU A 1 548 ? 36.415 10.27 -28.486 1 94.56 548 LEU A C 1
ATOM 4335 O O . LEU A 1 548 ? 37.113 10.882 -27.674 1 94.56 548 LEU A O 1
ATOM 4339 N N . GLU A 1 549 ? 35.351 10.886 -29.077 1 95.13 549 GLU A N 1
ATOM 4340 C CA . GLU A 1 549 ? 34.871 12.235 -28.793 1 95.13 549 GLU A CA 1
ATOM 4341 C C . GLU A 1 549 ? 33.467 12.207 -28.196 1 95.13 549 GLU A C 1
ATOM 4343 O O . GLU A 1 549 ? 32.535 11.686 -28.813 1 95.13 549 GLU A O 1
ATOM 4348 N N . ARG A 1 550 ? 32.939 13.015 -26.947 1 92.88 550 ARG A N 1
ATOM 4349 C CA . ARG A 1 550 ? 31.643 13.003 -26.276 1 92.88 550 ARG A CA 1
ATOM 4350 C C . ARG A 1 550 ? 30.649 13.915 -26.988 1 92.88 550 ARG A C 1
ATOM 4352 O O . ARG A 1 550 ? 30.95 15.08 -27.256 1 92.88 550 ARG A O 1
ATOM 4359 N N . GLN A 1 551 ? 29.481 13.385 -27.252 1 88.33 551 GLN A N 1
ATOM 4360 C CA . GLN A 1 551 ? 28.466 14.162 -27.957 1 88.33 551 GLN A CA 1
ATOM 4361 C C . GLN A 1 551 ? 27.338 14.575 -27.016 1 88.33 551 GLN A C 1
ATOM 4363 O O . GLN A 1 551 ? 26.767 15.658 -27.162 1 88.33 551 GLN A O 1
ATOM 4368 N N . ALA A 1 552 ? 27.416 13.508 -26.229 1 89.34 552 ALA A N 1
ATOM 4369 C CA . ALA A 1 552 ? 26.296 13.768 -25.329 1 89.34 552 ALA A CA 1
ATOM 4370 C C . ALA A 1 552 ? 26.398 12.917 -24.066 1 89.34 552 ALA A C 1
ATOM 4372 O O . ALA A 1 552 ? 27.025 11.855 -24.075 1 89.34 552 ALA A O 1
ATOM 4373 N N . VAL A 1 553 ? 25.866 13.411 -22.945 1 91.32 553 VAL A N 1
ATOM 4374 C CA . VAL A 1 553 ? 25.785 12.69 -21.679 1 91.32 553 VAL A CA 1
ATOM 4375 C C . VAL A 1 553 ? 24.35 12.72 -21.158 1 91.32 553 VAL A C 1
ATOM 4377 O O . VAL A 1 553 ? 23.728 13.784 -21.094 1 91.32 553 VAL A O 1
ATOM 4380 N N . VAL A 1 554 ? 23.799 11.568 -20.892 1 91.97 554 VAL A N 1
ATOM 4381 C CA . VAL A 1 554 ? 22.468 11.442 -20.308 1 91.97 554 VAL A CA 1
ATOM 4382 C C . VAL A 1 554 ? 22.585 11.092 -18.826 1 91.97 554 VAL A C 1
ATOM 4384 O O . VAL A 1 554 ? 23 9.986 -18.473 1 91.97 554 VAL A O 1
ATOM 4387 N N . GLY A 1 555 ? 22.308 12.074 -17.865 1 87.1 555 GLY A N 1
ATOM 4388 C CA . GLY A 1 555 ? 22.452 11.895 -16.429 1 87.1 555 GLY A CA 1
ATOM 4389 C C . GLY A 1 555 ? 21.177 12.186 -15.661 1 87.1 555 GLY A C 1
ATOM 4390 O O . GLY A 1 555 ? 20.08 12.114 -16.219 1 87.1 555 GLY A O 1
ATOM 4391 N N . ALA A 1 556 ? 21.185 12.443 -14.426 1 81.26 556 ALA A N 1
ATOM 4392 C CA . ALA A 1 556 ? 20.062 12.657 -13.516 1 81.26 556 ALA A CA 1
ATOM 4393 C C . ALA A 1 556 ? 19.206 13.836 -13.97 1 81.26 556 ALA A C 1
ATOM 4395 O O . ALA A 1 556 ? 17.988 13.838 -13.775 1 81.26 556 ALA A O 1
ATOM 4396 N N . GLU A 1 557 ? 19.744 14.752 -14.595 1 78.59 557 GLU A N 1
ATOM 4397 C CA . GLU A 1 557 ? 19.032 15.947 -15.039 1 78.59 557 GLU A CA 1
ATOM 4398 C C . GLU A 1 557 ? 17.988 15.605 -16.097 1 78.59 557 GLU A C 1
ATOM 4400 O O . GLU A 1 557 ? 16.933 16.239 -16.164 1 78.59 557 GLU A O 1
ATOM 4405 N N . GLN A 1 558 ? 18.436 14.644 -16.897 1 79.52 558 GLN A N 1
ATOM 4406 C CA . GLN A 1 558 ? 17.504 14.24 -17.944 1 79.52 558 GLN A CA 1
ATOM 4407 C C . GLN A 1 558 ? 16.546 13.163 -17.441 1 79.52 558 GLN A C 1
ATOM 4409 O O . GLN A 1 558 ? 15.722 12.653 -18.203 1 79.52 558 GLN A O 1
ATOM 4414 N N . GLY A 1 559 ? 16.719 12.641 -16.178 1 77.44 559 GLY A N 1
ATOM 4415 C CA . GLY A 1 559 ? 15.837 11.641 -15.599 1 77.44 559 GLY A CA 1
ATOM 4416 C C . GLY A 1 559 ? 16.45 10.254 -15.563 1 77.44 559 GLY A C 1
ATOM 4417 O O . GLY A 1 559 ? 15.77 9.277 -15.242 1 77.44 559 GLY A O 1
ATOM 4418 N N . TYR A 1 560 ? 17.691 10.144 -15.859 1 87.65 560 TYR A N 1
ATOM 4419 C CA . TYR A 1 560 ? 18.362 8.851 -15.788 1 87.65 560 TYR A CA 1
ATOM 4420 C C . TYR A 1 560 ? 18.664 8.472 -14.343 1 87.65 560 TYR A C 1
ATOM 4422 O O . TYR A 1 560 ? 19.29 9.242 -13.61 1 87.65 560 TYR A O 1
ATOM 4430 N N . PRO A 1 561 ? 18.248 7.297 -13.966 1 79.96 561 PRO A N 1
ATOM 4431 C CA . PRO A 1 561 ? 18.493 6.9 -12.577 1 79.96 561 PRO A CA 1
ATOM 4432 C C . PRO A 1 561 ? 19.97 6.641 -12.289 1 79.96 561 PRO A C 1
ATOM 4434 O O . PRO A 1 561 ? 20.755 6.424 -13.216 1 79.96 561 PRO A O 1
ATOM 4437 N N . ALA A 1 562 ? 20.339 6.715 -11.023 1 81.01 562 ALA A N 1
ATOM 4438 C CA . ALA A 1 562 ? 21.716 6.464 -10.607 1 81.01 562 ALA A CA 1
ATOM 4439 C C . ALA A 1 562 ? 22.027 4.97 -10.614 1 81.01 562 ALA A C 1
ATOM 4441 O O . ALA A 1 562 ? 22.284 4.378 -9.563 1 81.01 562 ALA A O 1
ATOM 4442 N N . ILE A 1 563 ? 21.939 4.413 -11.822 1 82.88 563 ILE A N 1
ATOM 4443 C CA . ILE A 1 563 ? 22.175 2.983 -11.987 1 82.88 563 ILE A CA 1
ATOM 4444 C C . ILE A 1 563 ? 23.306 2.759 -12.989 1 82.88 563 ILE A C 1
ATOM 4446 O O . ILE A 1 563 ? 23.629 3.649 -13.779 1 82.88 563 ILE A O 1
ATOM 4450 N N . SER A 1 564 ? 23.932 1.63 -12.774 1 85.04 564 SER A N 1
ATOM 4451 C CA . SER A 1 564 ? 24.904 1.167 -13.759 1 85.04 564 SER A CA 1
ATOM 4452 C C . SER A 1 564 ? 24.308 0.088 -14.658 1 85.04 564 SER A C 1
ATOM 4454 O O . SER A 1 564 ? 24.067 -1.036 -14.212 1 85.04 564 SER A O 1
ATOM 4456 N N . ALA A 1 565 ? 24.126 0.408 -15.956 1 90.95 565 ALA A N 1
ATOM 4457 C CA . ALA A 1 565 ? 23.582 -0.573 -16.892 1 90.95 565 ALA A CA 1
ATOM 4458 C C . ALA A 1 565 ? 24.615 -1.645 -17.225 1 90.95 565 ALA A C 1
ATOM 4460 O O . ALA A 1 565 ? 25.794 -1.34 -17.42 1 90.95 565 ALA A O 1
ATOM 4461 N N . SER A 1 566 ? 24.201 -2.841 -17.211 1 89.52 566 SER A N 1
ATOM 4462 C CA . SER A 1 566 ? 25.1 -3.957 -17.489 1 89.52 566 SER A CA 1
ATOM 4463 C C . SER A 1 566 ? 24.867 -4.52 -18.886 1 89.52 566 SER A C 1
ATOM 4465 O O . SER A 1 566 ? 25.494 -5.508 -19.276 1 89.52 566 SER A O 1
ATOM 4467 N N . GLY A 1 567 ? 23.933 -4.015 -19.585 1 93.61 567 GLY A N 1
ATOM 4468 C CA . GLY A 1 567 ? 23.657 -4.3 -20.984 1 93.61 567 GLY A CA 1
ATOM 4469 C C . GLY A 1 567 ? 23.258 -3.069 -21.776 1 93.61 567 GLY A C 1
ATOM 4470 O O . GLY A 1 567 ? 22.565 -2.19 -21.259 1 93.61 567 GLY A O 1
ATOM 4471 N N . LEU A 1 568 ? 23.753 -3.034 -22.978 1 95.35 568 LEU A N 1
ATOM 4472 C CA . LEU A 1 568 ? 23.476 -1.865 -23.807 1 95.35 568 LEU A CA 1
ATOM 4473 C C . LEU A 1 568 ? 23.408 -2.248 -25.281 1 95.35 568 LEU A C 1
ATOM 4475 O O . LEU A 1 568 ? 24.31 -2.914 -25.796 1 95.35 568 LEU A O 1
ATOM 4479 N N . VAL A 1 569 ? 22.303 -1.903 -25.857 1 95.32 569 VAL A N 1
ATOM 4480 C CA . VAL A 1 569 ? 22.106 -2.113 -27.287 1 95.32 569 VAL A CA 1
ATOM 4481 C C . VAL A 1 569 ? 21.432 -0.889 -27.902 1 95.32 569 VAL A C 1
ATOM 4483 O O . VAL A 1 569 ? 20.61 -0.234 -27.255 1 95.32 569 VAL A O 1
ATOM 4486 N N . VAL A 1 570 ? 21.801 -0.552 -29.072 1 94.3 570 VAL A N 1
ATOM 4487 C CA . VAL A 1 570 ? 21.165 0.541 -29.8 1 94.3 570 VAL A CA 1
ATOM 4488 C C . VAL A 1 570 ? 20.414 -0.01 -31.01 1 94.3 570 VAL A C 1
ATOM 4490 O O . VAL A 1 570 ? 20.991 -0.723 -31.834 1 94.3 570 VAL A O 1
ATOM 4493 N N . ASP A 1 571 ? 19.191 0.338 -31.105 1 91.93 571 ASP A N 1
ATOM 4494 C CA . ASP A 1 571 ? 18.372 -0.213 -32.18 1 91.93 571 ASP A CA 1
ATOM 4495 C C . ASP A 1 571 ? 18.561 0.575 -33.474 1 91.93 571 ASP A C 1
ATOM 4497 O O . ASP A 1 571 ? 19.4 1.476 -33.542 1 91.93 571 ASP A O 1
ATOM 4501 N N . ALA A 1 572 ? 17.791 0.203 -34.5 1 88.88 572 ALA A N 1
ATOM 4502 C CA . ALA A 1 572 ? 17.963 0.759 -35.839 1 88.88 572 ALA A CA 1
ATOM 4503 C C . ALA A 1 572 ? 17.568 2.233 -35.876 1 88.88 572 ALA A C 1
ATOM 4505 O O . ALA A 1 572 ? 18.063 2.994 -36.711 1 88.88 572 ALA A O 1
ATOM 4506 N N . GLN A 1 573 ? 16.798 2.661 -34.959 1 88.63 573 GLN A N 1
ATOM 4507 C CA . GLN A 1 573 ? 16.335 4.044 -34.933 1 88.63 573 GLN A CA 1
ATOM 4508 C C . GLN A 1 573 ? 17.24 4.91 -34.061 1 88.63 573 GLN A C 1
ATOM 4510 O O . GLN A 1 573 ? 16.981 6.102 -33.881 1 88.63 573 GLN A O 1
ATOM 4515 N N . GLY A 1 574 ? 18.227 4.341 -33.487 1 89.26 574 GLY A N 1
ATOM 4516 C CA . GLY A 1 574 ? 19.171 5.083 -32.666 1 89.26 574 GLY A CA 1
ATOM 4517 C C . GLY A 1 574 ? 18.759 5.162 -31.208 1 89.26 574 GLY A C 1
ATOM 4518 O O . GLY A 1 574 ? 19.343 5.922 -30.433 1 89.26 574 GLY A O 1
ATOM 4519 N N . VAL A 1 575 ? 17.749 4.397 -30.851 1 92.93 575 VAL A N 1
ATOM 4520 C CA . VAL A 1 575 ? 17.307 4.356 -29.461 1 92.93 575 VAL A CA 1
ATOM 4521 C C . VAL A 1 575 ? 18.192 3.399 -28.665 1 92.93 575 VAL A C 1
ATOM 4523 O O . VAL A 1 575 ? 18.434 2.268 -29.091 1 92.93 575 VAL A O 1
ATOM 4526 N N . ALA A 1 576 ? 18.72 3.876 -27.587 1 94.5 576 ALA A N 1
ATOM 4527 C CA . ALA A 1 576 ? 19.565 3.045 -26.733 1 94.5 576 ALA A CA 1
ATOM 4528 C C . ALA A 1 576 ? 18.732 2.312 -25.684 1 94.5 576 ALA A C 1
ATOM 4530 O O . ALA A 1 576 ? 17.879 2.915 -25.028 1 94.5 576 ALA A O 1
ATOM 4531 N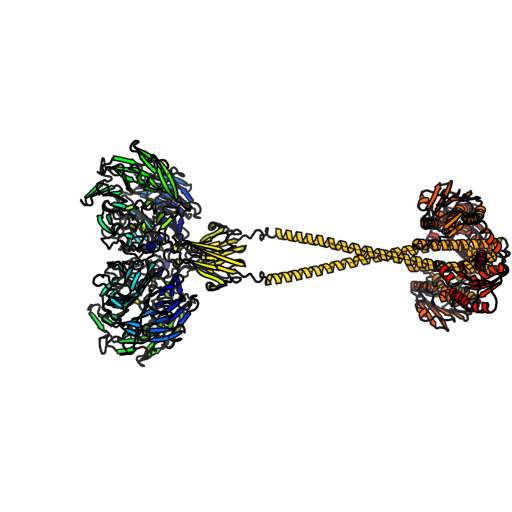 N . TRP A 1 577 ? 18.901 1.044 -25.624 1 95.68 577 TRP A N 1
ATOM 4532 C CA . TRP A 1 577 ? 18.275 0.201 -24.61 1 95.68 577 TRP A CA 1
ATOM 4533 C C . TRP A 1 577 ? 19.309 -0.315 -23.616 1 95.68 577 TRP A C 1
ATOM 4535 O O . TRP A 1 577 ? 20.332 -0.879 -24.012 1 95.68 577 TRP A O 1
ATOM 4545 N N . ALA A 1 578 ? 19.033 -0.062 -22.371 1 95.35 578 ALA A N 1
ATOM 4546 C CA . ALA A 1 578 ? 19.972 -0.47 -21.33 1 95.35 578 ALA A CA 1
ATOM 4547 C C . ALA A 1 578 ? 19.278 -1.316 -20.266 1 95.35 578 ALA A C 1
ATOM 4549 O O . ALA A 1 578 ? 18.141 -1.031 -19.882 1 95.35 578 ALA A O 1
ATOM 4550 N N . THR A 1 579 ? 19.867 -2.409 -19.904 1 94.57 579 THR A N 1
ATOM 4551 C CA . THR A 1 579 ? 19.348 -3.255 -18.836 1 94.57 579 THR A CA 1
ATOM 4552 C C . THR A 1 579 ? 20.114 -3.02 -17.538 1 94.57 579 THR A C 1
ATOM 4554 O O . THR A 1 579 ? 21.303 -2.693 -17.563 1 94.57 579 THR A O 1
ATOM 4557 N N . SER A 1 580 ? 19.409 -3.08 -16.457 1 90.32 580 SER A N 1
ATOM 4558 C CA . SER A 1 580 ? 20.001 -2.874 -15.139 1 90.32 580 SER A CA 1
ATOM 4559 C C . SER A 1 580 ? 19.321 -3.743 -14.086 1 90.32 580 SER A C 1
ATOM 4561 O O . SER A 1 580 ? 18.473 -4.576 -14.414 1 90.32 580 SER A O 1
ATOM 4563 N N . ALA A 1 581 ? 19.755 -3.537 -12.857 1 86.9 581 ALA A N 1
ATOM 4564 C CA . ALA A 1 581 ? 19.135 -4.223 -11.726 1 86.9 581 ALA A CA 1
ATOM 4565 C C . ALA A 1 581 ? 17.755 -3.646 -11.423 1 86.9 581 ALA A C 1
ATOM 4567 O O . ALA A 1 581 ? 16.954 -4.271 -10.726 1 86.9 581 ALA A O 1
ATOM 4568 N N . ARG A 1 582 ? 17.429 -2.508 -11.996 1 88.16 582 ARG A N 1
ATOM 4569 C CA . ARG A 1 582 ? 16.172 -1.848 -11.659 1 88.16 582 ARG A CA 1
ATOM 4570 C C . ARG A 1 582 ? 15.248 -1.778 -12.87 1 88.16 582 ARG A C 1
ATOM 4572 O O . ARG A 1 582 ? 14.257 -1.045 -12.86 1 88.16 582 ARG A O 1
ATOM 4579 N N . GLY A 1 583 ? 15.665 -2.463 -13.895 1 90.55 583 GLY A N 1
ATOM 4580 C CA . GLY A 1 583 ? 14.746 -2.509 -15.021 1 90.55 583 GLY A CA 1
ATOM 4581 C C . GLY A 1 583 ? 15.414 -2.209 -16.35 1 90.55 583 GLY A C 1
ATOM 4582 O O . GLY A 1 583 ? 16.637 -2.301 -16.47 1 90.55 583 GLY A O 1
ATOM 4583 N N . LEU A 1 584 ? 14.571 -1.939 -17.363 1 93.81 584 LEU A N 1
ATOM 4584 C CA . LEU A 1 584 ? 14.974 -1.605 -18.725 1 93.81 584 LEU A CA 1
ATOM 4585 C C . LEU A 1 584 ? 14.851 -0.106 -18.976 1 93.81 584 LEU A C 1
ATOM 4587 O O . LEU A 1 584 ? 13.795 0.484 -18.735 1 93.81 584 LEU A O 1
ATOM 4591 N N . VAL A 1 585 ? 15.938 0.464 -19.449 1 93.29 585 VAL A N 1
ATOM 4592 C CA . VAL A 1 585 ? 15.94 1.904 -19.686 1 93.29 585 VAL A CA 1
ATOM 4593 C C . VAL A 1 585 ? 15.942 2.182 -21.187 1 93.29 585 VAL A C 1
ATOM 4595 O O . VAL A 1 585 ? 16.747 1.613 -21.929 1 93.29 585 VAL A O 1
ATOM 4598 N N . ARG A 1 586 ? 15.059 2.977 -21.53 1 93.79 586 ARG A N 1
ATOM 4599 C CA . ARG A 1 586 ? 14.99 3.455 -22.908 1 93.79 586 ARG A CA 1
ATOM 4600 C C . ARG A 1 586 ? 15.464 4.9 -23.011 1 93.79 586 ARG A C 1
ATOM 4602 O O . ARG A 1 586 ? 14.948 5.779 -22.317 1 93.79 586 ARG A O 1
ATOM 4609 N N . VAL A 1 587 ? 16.447 5.15 -23.836 1 92.85 587 VAL A N 1
ATOM 4610 C CA . VAL A 1 587 ? 16.944 6.503 -24.063 1 92.85 587 VAL A CA 1
ATOM 4611 C C . VAL A 1 587 ? 16.732 6.894 -25.524 1 92.85 587 VAL A C 1
ATOM 4613 O O . VAL A 1 587 ? 17.236 6.227 -26.431 1 92.85 587 VAL A O 1
ATOM 4616 N N . GLY A 1 588 ? 15.979 7.926 -25.652 1 88.58 588 GLY A N 1
ATOM 4617 C CA . GLY A 1 588 ? 15.678 8.388 -26.998 1 88.58 588 GLY A CA 1
ATOM 4618 C C . GLY A 1 588 ? 16.913 8.792 -27.78 1 88.58 588 GLY A C 1
ATOM 4619 O O . GLY A 1 588 ? 17.967 9.05 -27.196 1 88.58 588 GLY A O 1
ATOM 4620 N N . ALA A 1 589 ? 16.697 8.844 -29.073 1 81.04 589 ALA A N 1
ATOM 4621 C CA . ALA A 1 589 ? 17.799 9.177 -29.972 1 81.04 589 ALA A CA 1
ATOM 4622 C C . ALA A 1 589 ? 18.301 10.596 -29.722 1 81.04 589 ALA A C 1
ATOM 4624 O O . ALA A 1 589 ? 19.483 10.887 -29.919 1 81.04 589 ALA A O 1
ATOM 4625 N N . ASP A 1 590 ? 17.361 11.354 -29.186 1 75.76 590 ASP A N 1
ATOM 4626 C CA . ASP A 1 590 ? 17.732 12.742 -28.925 1 75.76 590 ASP A CA 1
ATOM 4627 C C . ASP A 1 590 ? 18.397 12.884 -27.558 1 75.76 590 ASP A C 1
ATOM 4629 O O . ASP A 1 590 ? 18.963 13.933 -27.243 1 75.76 590 ASP A O 1
ATOM 4633 N N . GLY A 1 591 ? 18.466 11.818 -26.795 1 69.37 591 GLY A N 1
ATOM 4634 C CA . GLY A 1 591 ? 19.081 11.834 -25.477 1 69.37 591 GLY A CA 1
ATOM 4635 C C . GLY A 1 591 ? 18.259 12.579 -24.443 1 69.37 591 GLY A C 1
ATOM 4636 O O . GLY A 1 591 ? 18.696 12.756 -23.304 1 69.37 591 GLY A O 1
ATOM 4637 N N . GLN A 1 592 ? 17.132 13.026 -24.815 1 74.62 592 GLN A N 1
ATOM 4638 C CA . GLN A 1 592 ? 16.394 13.888 -23.897 1 74.62 592 GLN A CA 1
ATOM 4639 C C . GLN A 1 592 ? 15.231 13.139 -23.254 1 74.62 592 GLN A C 1
ATOM 4641 O O . GLN A 1 592 ? 14.682 13.584 -22.244 1 74.62 592 GLN A O 1
ATOM 4646 N N . SER A 1 593 ? 14.935 11.995 -23.742 1 81.8 593 SER A N 1
ATOM 4647 C CA . SER A 1 593 ? 13.806 11.252 -23.193 1 81.8 593 SER A CA 1
ATOM 4648 C C . SER A 1 593 ? 14.262 9.938 -22.565 1 81.8 593 SER A C 1
ATOM 4650 O O . SER A 1 593 ? 14.818 9.077 -23.25 1 81.8 593 SER A O 1
ATOM 4652 N N . VAL A 1 594 ? 14.18 9.859 -21.29 1 89.64 594 VAL A N 1
ATOM 4653 C CA . VAL A 1 594 ? 14.548 8.637 -20.582 1 89.64 594 VAL A CA 1
ATOM 4654 C C . VAL A 1 594 ? 13.305 8.004 -19.961 1 89.64 594 VAL A C 1
ATOM 4656 O O . VAL A 1 594 ? 12.524 8.684 -19.291 1 89.64 594 VAL A O 1
ATOM 4659 N N . ARG A 1 595 ? 13.031 6.713 -20.288 1 89.48 595 ARG A N 1
ATOM 4660 C CA . ARG A 1 595 ? 11.914 5.978 -19.704 1 89.48 595 ARG A CA 1
ATOM 4661 C C . ARG A 1 595 ? 12.391 4.683 -19.055 1 89.48 595 ARG A C 1
ATOM 4663 O O . ARG A 1 595 ? 13.099 3.892 -19.682 1 89.48 595 ARG A O 1
ATOM 4670 N N . LEU A 1 596 ? 12.053 4.564 -17.822 1 89.09 596 LEU A N 1
ATOM 4671 C CA . LEU A 1 596 ? 12.374 3.336 -17.103 1 89.09 596 LEU A CA 1
ATOM 4672 C C . LEU A 1 596 ? 11.191 2.374 -17.113 1 89.09 596 LEU A C 1
ATOM 4674 O O . LEU A 1 596 ? 10.075 2.753 -16.748 1 89.09 596 LEU A O 1
ATOM 4678 N N . TYR A 1 597 ? 11.348 1.121 -17.579 1 89.62 597 TYR A N 1
ATOM 4679 C CA . TYR A 1 597 ? 10.33 0.076 -17.556 1 89.62 597 TYR A CA 1
ATOM 4680 C C . TYR A 1 597 ? 10.593 -0.917 -16.431 1 89.62 597 TYR A C 1
ATOM 4682 O O . TYR A 1 597 ? 11.731 -1.346 -16.226 1 89.62 597 TYR A O 1
ATOM 4690 N N . GLY A 1 598 ? 9.582 -1.205 -15.683 1 85.5 598 GLY A N 1
ATOM 4691 C CA . GLY A 1 598 ? 9.695 -2.157 -14.589 1 85.5 598 GLY A CA 1
ATOM 4692 C C . GLY A 1 598 ? 8.569 -3.173 -14.563 1 85.5 598 GLY A C 1
ATOM 4693 O O . GLY A 1 598 ? 7.968 -3.467 -15.599 1 85.5 598 GLY A O 1
ATOM 4694 N N . VAL A 1 599 ? 8.301 -3.775 -13.406 1 81.2 599 VAL A N 1
ATOM 4695 C CA . VAL A 1 599 ? 7.326 -4.845 -13.225 1 81.2 599 VAL A CA 1
ATOM 4696 C C . VAL A 1 599 ? 5.916 -4.302 -13.443 1 81.2 599 VAL A C 1
ATOM 4698 O O . VAL A 1 599 ? 5.014 -5.042 -13.844 1 81.2 599 VAL A O 1
ATOM 4701 N N . HIS A 1 600 ? 5.763 -3.093 -13.249 1 77.51 600 HIS A N 1
ATOM 4702 C CA . HIS A 1 600 ? 4.442 -2.493 -13.398 1 77.51 600 HIS A CA 1
ATOM 4703 C C . HIS A 1 600 ? 4.143 -2.174 -14.858 1 77.51 600 HIS A C 1
ATOM 4705 O O . HIS A 1 600 ? 3.025 -1.776 -15.195 1 77.51 600 HIS A O 1
ATOM 4711 N N . ASP A 1 601 ? 5.204 -2.417 -15.735 1 82.28 601 ASP A N 1
ATOM 4712 C CA . ASP A 1 601 ? 5.026 -2.236 -17.172 1 82.28 601 ASP A CA 1
ATOM 4713 C C . ASP A 1 601 ? 4.862 -3.58 -17.879 1 82.28 601 ASP A C 1
ATOM 4715 O O . ASP A 1 601 ? 4.764 -3.634 -19.106 1 82.28 601 ASP A O 1
ATOM 4719 N N . GLY A 1 602 ? 4.904 -4.558 -17.127 1 79.21 602 GLY A N 1
ATOM 4720 C CA . GLY A 1 602 ? 4.684 -5.866 -17.724 1 79.21 602 GLY A CA 1
ATOM 4721 C C . GLY A 1 602 ? 5.914 -6.754 -17.686 1 79.21 602 GLY A C 1
ATOM 4722 O O . GLY A 1 602 ? 5.876 -7.895 -18.149 1 79.21 602 GLY A O 1
ATOM 4723 N N . LEU A 1 603 ? 6.998 -6.265 -17.13 1 87.12 603 LEU A N 1
ATOM 4724 C CA . LEU A 1 603 ? 8.19 -7.096 -16.999 1 87.12 603 LEU A CA 1
ATOM 4725 C C . LEU A 1 603 ? 8.035 -8.093 -15.855 1 87.12 603 LEU A C 1
ATOM 4727 O O . LEU A 1 603 ? 7.423 -7.779 -14.831 1 87.12 603 LEU A O 1
ATOM 4731 N N . PRO A 1 604 ? 8.498 -9.26 -16.055 1 79.45 604 PRO A N 1
ATOM 4732 C CA . PRO A 1 604 ? 8.392 -10.255 -14.985 1 79.45 604 PRO A CA 1
ATOM 4733 C C . PRO A 1 604 ? 9.261 -9.915 -13.776 1 79.45 604 PRO A C 1
ATOM 4735 O O . PRO A 1 604 ? 8.98 -10.368 -12.663 1 79.45 604 PRO A O 1
ATOM 4738 N N . SER A 1 605 ? 10.391 -9.21 -14.069 1 83.25 605 SER A N 1
ATOM 4739 C CA . SER A 1 605 ? 11.329 -8.775 -13.039 1 83.25 605 SER A CA 1
ATOM 4740 C C . SER A 1 605 ? 12.004 -7.463 -13.425 1 83.25 605 SER A C 1
ATOM 4742 O O . SER A 1 605 ? 12.111 -7.138 -14.609 1 83.25 605 SER A O 1
ATOM 4744 N N . GLN A 1 606 ? 12.366 -6.805 -12.391 1 82.93 606 GLN A N 1
ATOM 4745 C CA . GLN A 1 606 ? 13.117 -5.587 -12.676 1 82.93 606 GLN A CA 1
ATOM 4746 C C . GLN A 1 606 ? 14.597 -5.891 -12.892 1 82.93 606 GLN A C 1
ATOM 4748 O O . GLN A 1 606 ? 15.319 -5.093 -13.493 1 82.93 606 GLN A O 1
ATOM 4753 N N . GLU A 1 607 ? 14.968 -7.044 -12.489 1 88.59 607 GLU A N 1
ATOM 4754 C CA . GLU A 1 607 ? 16.393 -7.36 -12.538 1 88.59 607 GLU A CA 1
ATOM 4755 C C . GLU A 1 607 ? 16.752 -8.089 -13.829 1 88.59 607 GLU A C 1
ATOM 4757 O O . GLU A 1 607 ? 16.16 -9.122 -14.151 1 88.59 607 GLU A O 1
ATOM 4762 N N . PHE A 1 608 ? 17.652 -7.528 -14.467 1 92.44 608 PHE A N 1
ATOM 4763 C CA . PHE A 1 608 ? 18.188 -8.163 -15.665 1 92.44 608 PHE A CA 1
ATOM 4764 C C . PHE A 1 608 ? 19.604 -8.671 -15.422 1 92.44 608 PHE A C 1
ATOM 4766 O O . PHE A 1 608 ? 20.388 -8.028 -14.721 1 92.44 608 PHE A O 1
ATOM 4773 N N . ARG A 1 609 ? 19.823 -9.785 -16.014 1 90.81 609 ARG A N 1
ATOM 4774 C CA . ARG A 1 609 ? 21.16 -10.36 -15.901 1 90.81 609 ARG A CA 1
ATOM 4775 C C . ARG A 1 609 ? 22.152 -9.618 -16.79 1 90.81 609 ARG A C 1
ATOM 4777 O O . ARG A 1 609 ? 21.811 -9.203 -17.899 1 90.81 609 ARG A O 1
ATOM 4784 N N . GLU A 1 610 ? 23.302 -9.62 -16.329 1 89.99 610 GLU A N 1
ATOM 4785 C CA . GLU A 1 610 ? 24.368 -8.945 -17.062 1 89.99 610 GLU A CA 1
ATOM 4786 C C . GLU A 1 610 ? 24.718 -9.696 -18.344 1 89.99 610 GLU A C 1
ATOM 4788 O O . GLU A 1 610 ? 24.704 -10.928 -18.371 1 89.99 610 GLU A O 1
ATOM 4793 N N . HIS A 1 611 ? 24.943 -9.031 -19.396 1 90.86 611 HIS A N 1
ATOM 4794 C CA . HIS A 1 611 ? 25.483 -9.512 -20.662 1 90.86 611 HIS A CA 1
ATOM 4795 C C . HIS A 1 611 ? 24.466 -10.372 -21.404 1 90.86 611 HIS A C 1
ATOM 4797 O O . HIS A 1 611 ? 24.839 -11.297 -22.129 1 90.86 611 HIS A O 1
ATOM 4803 N N . THR A 1 612 ? 23.253 -10.101 -21.126 1 94.6 612 THR A N 1
ATOM 4804 C CA . THR A 1 612 ? 22.255 -10.926 -21.799 1 94.6 612 THR A CA 1
ATOM 4805 C C . THR A 1 612 ? 21.48 -10.106 -22.827 1 94.6 612 THR A C 1
ATOM 4807 O O . THR A 1 612 ? 20.802 -10.666 -23.691 1 94.6 612 THR A O 1
ATOM 4810 N N . LEU A 1 613 ? 21.556 -8.827 -22.742 1 95.65 613 LEU A N 1
ATOM 4811 C CA . LEU A 1 613 ? 20.833 -7.998 -23.7 1 95.65 613 LEU A CA 1
ATOM 4812 C C . LEU A 1 613 ? 21.449 -8.109 -25.09 1 95.65 613 LEU A C 1
ATOM 4814 O O . LEU A 1 613 ? 22.611 -7.747 -25.29 1 95.65 613 LEU A O 1
ATOM 4818 N N . THR A 1 614 ? 20.692 -8.648 -26.054 1 94.56 614 THR A N 1
ATOM 4819 C CA . THR A 1 614 ? 21.181 -8.818 -27.418 1 94.56 614 THR A CA 1
ATOM 4820 C C . THR A 1 614 ? 20.06 -8.586 -28.427 1 94.56 614 THR A C 1
ATOM 4822 O O . THR A 1 614 ? 18.884 -8.559 -28.06 1 94.56 614 THR A O 1
ATOM 4825 N N . MET A 1 615 ? 20.423 -8.336 -29.561 1 93.32 615 MET A N 1
ATOM 4826 C CA . MET A 1 615 ? 19.473 -8.123 -30.649 1 93.32 615 MET A CA 1
ATOM 4827 C C . MET A 1 615 ? 19.538 -9.264 -31.659 1 93.32 615 MET A C 1
ATOM 4829 O O . MET A 1 615 ? 20.623 -9.646 -32.101 1 93.32 615 MET A O 1
ATOM 4833 N N . SER A 1 616 ? 18.446 -9.793 -31.956 1 91.57 616 SER A N 1
ATOM 4834 C CA . SER A 1 616 ? 18.375 -10.838 -32.972 1 91.57 616 SER A CA 1
ATOM 4835 C C . SER A 1 616 ? 18.516 -10.257 -34.375 1 91.57 616 SER A C 1
ATOM 4837 O O . SER A 1 616 ? 18.468 -9.038 -34.555 1 91.57 616 SER A O 1
ATOM 4839 N N . GLY A 1 617 ? 18.772 -11.381 -35.342 1 85.3 617 GLY A N 1
ATOM 4840 C CA . GLY A 1 617 ? 18.914 -10.959 -36.726 1 85.3 617 GLY A CA 1
ATOM 4841 C C . GLY A 1 617 ? 17.705 -10.206 -37.248 1 85.3 617 GLY A C 1
ATOM 4842 O O . GLY A 1 617 ? 17.835 -9.33 -38.105 1 85.3 617 GLY A O 1
ATOM 4843 N N . ASP A 1 618 ? 16.451 -10.269 -36.668 1 85.9 618 ASP A N 1
ATOM 4844 C CA . ASP A 1 618 ? 15.22 -9.635 -37.13 1 85.9 618 ASP A CA 1
ATOM 4845 C C . ASP A 1 618 ? 14.931 -8.359 -36.343 1 85.9 618 ASP A C 1
ATOM 4847 O O . ASP A 1 618 ? 13.902 -7.713 -36.554 1 85.9 618 ASP A O 1
ATOM 4851 N N . GLY A 1 619 ? 15.737 -8.049 -35.487 1 88.87 619 GLY A N 1
ATOM 4852 C CA . GLY A 1 619 ? 15.626 -6.763 -34.817 1 88.87 619 GLY A CA 1
ATOM 4853 C C . GLY A 1 619 ? 14.982 -6.856 -33.447 1 88.87 619 GLY A C 1
ATOM 4854 O O . GLY A 1 619 ? 14.845 -5.849 -32.75 1 88.87 619 GLY A O 1
ATOM 4855 N N . HIS A 1 620 ? 14.614 -8.081 -33.018 1 93.12 620 HIS A N 1
ATOM 4856 C CA . HIS A 1 620 ? 14.058 -8.228 -31.677 1 93.12 620 HIS A CA 1
ATOM 4857 C C . HIS A 1 620 ? 15.152 -8.153 -30.617 1 93.12 620 HIS A C 1
ATOM 4859 O O . HIS A 1 620 ? 16.271 -8.622 -30.839 1 93.12 620 HIS A O 1
ATOM 4865 N N . LEU A 1 621 ? 14.799 -7.526 -29.596 1 95.15 621 LEU A N 1
ATOM 4866 C CA . LEU A 1 621 ? 15.714 -7.482 -28.46 1 95.15 621 LEU A CA 1
ATOM 4867 C C . LEU A 1 621 ? 15.364 -8.559 -27.439 1 95.15 621 LEU A C 1
ATOM 4869 O O . LEU A 1 621 ? 14.187 -8.859 -27.225 1 95.15 621 LEU A O 1
ATOM 4873 N N . VAL A 1 622 ? 16.381 -9.135 -26.899 1 95.32 622 VAL A N 1
ATOM 4874 C CA . VAL A 1 622 ? 16.225 -10.215 -25.93 1 95.32 622 VAL A CA 1
ATOM 4875 C C . VAL A 1 622 ? 17.113 -9.952 -24.716 1 95.32 622 VAL A C 1
ATOM 4877 O O . VAL A 1 622 ? 18.24 -9.471 -24.855 1 95.32 622 VAL A O 1
ATOM 4880 N N . ALA A 1 623 ? 16.558 -10.194 -23.53 1 94.94 623 ALA A N 1
ATOM 4881 C CA . ALA A 1 623 ? 17.325 -10.04 -22.297 1 94.94 623 ALA A CA 1
ATOM 4882 C C . ALA A 1 623 ? 16.925 -11.092 -21.267 1 94.94 623 ALA A C 1
ATOM 4884 O O . ALA A 1 623 ? 15.745 -11.43 -21.141 1 94.94 623 ALA A O 1
ATOM 4885 N N . GLY A 1 624 ? 17.842 -11.574 -20.555 1 93.56 624 GLY A N 1
ATOM 4886 C CA . GLY A 1 624 ? 17.594 -12.604 -19.56 1 93.56 624 GLY A CA 1
ATOM 4887 C C . GLY A 1 624 ? 17.256 -12.043 -18.192 1 93.56 624 GLY A C 1
ATOM 4888 O O . GLY A 1 624 ? 17.813 -11.025 -17.778 1 93.56 624 GLY A O 1
ATOM 4889 N N . THR A 1 625 ? 16.29 -12.677 -17.538 1 89.14 625 THR A N 1
ATOM 4890 C CA . THR A 1 625 ? 15.892 -12.374 -16.168 1 89.14 625 THR A CA 1
ATOM 4891 C C . THR A 1 625 ? 15.795 -13.65 -15.337 1 89.14 625 THR A C 1
ATOM 4893 O O . THR A 1 625 ? 15.85 -14.756 -15.88 1 89.14 625 THR A O 1
ATOM 4896 N N . PRO A 1 626 ? 15.679 -13.536 -14.036 1 82.85 626 PRO A N 1
ATOM 4897 C CA . PRO A 1 626 ? 15.49 -14.723 -13.199 1 82.85 626 PRO A CA 1
ATOM 4898 C C . PRO A 1 626 ? 14.159 -15.424 -13.461 1 82.85 626 PRO A C 1
ATOM 4900 O O . PRO A 1 626 ? 13.959 -16.561 -13.025 1 82.85 626 PRO A O 1
ATOM 4903 N N . ALA A 1 627 ? 13.346 -14.77 -14.218 1 81.59 627 ALA A N 1
ATOM 4904 C CA . ALA A 1 627 ? 12.042 -15.362 -14.506 1 81.59 627 ALA A CA 1
ATOM 4905 C C . ALA A 1 627 ? 11.933 -15.762 -15.974 1 81.59 627 ALA A C 1
ATOM 4907 O O . ALA A 1 627 ? 10.832 -15.978 -16.486 1 81.59 627 ALA A O 1
ATOM 4908 N N . GLY A 1 628 ? 13.085 -15.781 -16.58 1 88 628 GLY A N 1
ATOM 4909 C CA . GLY A 1 628 ? 13.078 -16.146 -17.988 1 88 628 GLY A CA 1
ATOM 4910 C C . GLY A 1 628 ? 13.692 -15.087 -18.883 1 88 628 GLY A C 1
ATOM 4911 O O . GLY A 1 628 ? 14.563 -14.329 -18.449 1 88 628 GLY A O 1
ATOM 4912 N N . VAL A 1 629 ? 13.245 -15.141 -20.186 1 93.01 629 VAL A N 1
ATOM 4913 C CA . VAL A 1 629 ? 13.802 -14.216 -21.168 1 93.01 629 VAL A CA 1
ATOM 4914 C C . VAL A 1 629 ? 12.711 -13.269 -21.663 1 93.01 629 VAL A C 1
ATOM 4916 O O . VAL A 1 629 ? 11.58 -13.693 -21.913 1 93.01 629 VAL A O 1
ATOM 4919 N N . VAL A 1 630 ? 13.032 -12.05 -21.686 1 93.09 630 VAL A N 1
ATOM 4920 C CA . VAL A 1 630 ? 12.123 -11.032 -22.201 1 93.09 630 VAL A CA 1
ATOM 4921 C C . VAL A 1 630 ? 12.43 -10.76 -23.672 1 93.09 630 VAL A C 1
ATOM 4923 O O . VAL A 1 630 ? 13.589 -10.557 -24.043 1 93.09 630 VAL A O 1
ATOM 4926 N N . VAL A 1 631 ? 11.443 -10.808 -24.468 1 94.46 631 VAL A N 1
ATOM 4927 C CA . VAL A 1 631 ? 11.564 -10.521 -25.894 1 94.46 631 VAL A CA 1
ATOM 4928 C C . VAL A 1 631 ? 10.639 -9.366 -26.269 1 94.46 631 VAL A C 1
ATOM 4930 O O . VAL A 1 631 ? 9.473 -9.341 -25.869 1 94.46 631 VAL A O 1
ATOM 4933 N N . PHE A 1 632 ? 11.138 -8.386 -26.98 1 92.66 632 PHE A N 1
ATOM 4934 C CA . PHE A 1 632 ? 10.271 -7.29 -27.395 1 92.66 632 PHE A CA 1
ATOM 4935 C C . PHE A 1 632 ? 10.772 -6.664 -28.691 1 92.66 632 PHE A C 1
ATOM 4937 O O . PHE A 1 632 ? 11.95 -6.789 -29.032 1 92.66 632 PHE A O 1
ATOM 4944 N N . ASP A 1 633 ? 9.851 -6.131 -29.381 1 91.83 633 ASP A N 1
ATOM 4945 C CA . ASP A 1 633 ? 10.133 -5.322 -30.562 1 91.83 633 ASP A CA 1
ATOM 4946 C C . ASP A 1 633 ? 10.305 -3.85 -30.192 1 91.83 633 ASP A C 1
ATOM 4948 O O . ASP A 1 633 ? 9.34 -3.184 -29.81 1 91.83 633 ASP A O 1
ATOM 4952 N N . PRO A 1 634 ? 11.488 -3.344 -30.306 1 91.72 634 PRO A N 1
ATOM 4953 C CA . PRO A 1 634 ? 11.74 -1.966 -29.877 1 91.72 634 PRO A CA 1
ATOM 4954 C C . PRO A 1 634 ? 10.848 -0.953 -30.592 1 91.72 634 PRO A C 1
ATOM 4956 O O . PRO A 1 634 ? 10.576 0.123 -30.054 1 91.72 634 PRO A O 1
ATOM 4959 N N . GLU A 1 635 ? 10.28 -1.256 -31.69 1 88.03 635 GLU A N 1
ATOM 4960 C CA . GLU A 1 635 ? 9.431 -0.323 -32.424 1 88.03 635 GLU A CA 1
ATOM 4961 C C . GLU A 1 635 ? 8.039 -0.239 -31.806 1 88.03 635 GLU A C 1
ATOM 4963 O O . GLU A 1 635 ? 7.344 0.767 -31.96 1 88.03 635 GLU A O 1
ATOM 4968 N N . GLN A 1 636 ? 7.734 -1.244 -31.101 1 85.95 636 GLN A N 1
ATOM 4969 C CA . GLN A 1 636 ? 6.399 -1.292 -30.515 1 85.95 636 GLN A CA 1
ATOM 4970 C C . GLN A 1 636 ? 6.403 -0.748 -29.09 1 85.95 636 GLN A C 1
ATOM 4972 O O . GLN A 1 636 ? 5.353 -0.394 -28.551 1 85.95 636 GLN A O 1
ATOM 4977 N N . VAL A 1 637 ? 7.525 -0.662 -28.487 1 88.58 637 VAL A N 1
ATOM 4978 C CA . VAL A 1 637 ? 7.616 -0.176 -27.115 1 88.58 637 VAL A CA 1
ATOM 4979 C C . VAL A 1 637 ? 7.832 1.336 -27.115 1 88.58 637 VAL A C 1
ATOM 4981 O O . VAL A 1 637 ? 8.971 1.806 -27.146 1 88.58 637 VAL A O 1
ATOM 4984 N N . ARG A 1 638 ? 6.68 2.086 -27.1 1 82.81 638 ARG A N 1
ATOM 4985 C CA . ARG A 1 638 ? 6.738 3.544 -27.083 1 82.81 638 ARG A CA 1
ATOM 4986 C C . ARG A 1 638 ? 5.979 4.109 -25.887 1 82.81 638 ARG A C 1
ATOM 4988 O O . ARG A 1 638 ? 4.95 3.563 -25.484 1 82.81 638 ARG A O 1
ATOM 4995 N N . PRO A 1 639 ? 6.576 5.173 -25.354 1 81.68 639 PRO A N 1
ATOM 4996 C CA . PRO A 1 639 ? 5.843 5.813 -24.259 1 81.68 639 PRO A CA 1
ATOM 4997 C C . PRO A 1 639 ? 4.491 6.37 -24.699 1 81.68 639 PRO A C 1
ATOM 4999 O O . PRO A 1 639 ? 4.349 6.829 -25.836 1 81.68 639 PRO A O 1
ATOM 5002 N N . SER A 1 640 ? 3.482 6.307 -23.829 1 77.27 640 SER A N 1
ATOM 5003 C CA . SER A 1 640 ? 2.142 6.807 -24.12 1 77.27 640 SER A CA 1
ATOM 5004 C C . SER A 1 640 ? 2.11 8.331 -24.122 1 77.27 640 SER A C 1
ATOM 5006 O O . SER A 1 640 ? 2.78 8.973 -23.311 1 77.27 640 SER A O 1
ATOM 5008 N N . VAL A 1 641 ? 1.393 8.89 -25.092 1 76.19 641 VAL A N 1
ATOM 5009 C CA . VAL A 1 641 ? 1.236 10.337 -25.184 1 76.19 641 VAL A CA 1
ATOM 5010 C C . VAL A 1 641 ? -0.134 10.744 -24.644 1 76.19 641 VAL A C 1
ATOM 5012 O O . VAL A 1 641 ? -0.426 11.934 -24.508 1 76.19 641 VAL A O 1
ATOM 5015 N N . ARG A 1 642 ? -0.86 9.77 -24.056 1 77.54 642 ARG A N 1
ATOM 5016 C CA . ARG A 1 642 ? -2.203 10.056 -23.562 1 77.54 642 ARG A CA 1
ATOM 5017 C C . ARG A 1 642 ? -2.153 10.689 -22.175 1 77.54 642 ARG A C 1
ATOM 5019 O O . ARG A 1 642 ? -1.41 10.23 -21.304 1 77.54 642 ARG A O 1
ATOM 5026 N N . ARG A 1 643 ? -2.988 11.743 -22.003 1 81.36 643 ARG A N 1
ATOM 5027 C CA . ARG A 1 643 ? -3.098 12.429 -20.72 1 81.36 643 ARG A CA 1
ATOM 5028 C C . ARG A 1 643 ? -4.27 11.887 -19.908 1 81.36 643 ARG A C 1
ATOM 5030 O O . ARG A 1 643 ? -5.426 12.015 -20.315 1 81.36 643 ARG A O 1
ATOM 5037 N N . ALA A 1 644 ? -3.989 11.321 -18.76 1 82.09 644 ALA A N 1
ATOM 5038 C CA . ALA A 1 644 ? -5.042 10.852 -17.863 1 82.09 644 ALA A CA 1
ATOM 5039 C C . ALA A 1 644 ? -5.66 12.013 -17.09 1 82.09 644 ALA A C 1
ATOM 5041 O O . ALA A 1 644 ? -4.969 12.973 -16.741 1 82.09 644 ALA A O 1
ATOM 5042 N N . PRO A 1 645 ? -6.921 11.983 -16.857 1 85.65 645 PRO A N 1
ATOM 5043 C CA . PRO A 1 645 ? -7.573 13.064 -16.114 1 85.65 645 PRO A CA 1
ATOM 5044 C C . PRO A 1 645 ? -7.182 13.085 -14.638 1 85.65 645 PRO A C 1
ATOM 5046 O O . PRO A 1 645 ? -7.107 12.031 -14 1 85.65 645 PRO A O 1
ATOM 5049 N N . LEU A 1 646 ? -6.881 14.293 -14.192 1 91.57 646 LEU A N 1
ATOM 5050 C CA . LEU A 1 646 ? -6.63 14.525 -12.774 1 91.57 646 LEU A CA 1
ATOM 5051 C C . LEU A 1 646 ? -7.887 15.03 -12.074 1 91.57 646 LEU A C 1
ATOM 5053 O O . LEU A 1 646 ? -8.52 15.981 -12.537 1 91.57 646 LEU A O 1
ATOM 5057 N N . VAL A 1 647 ? -8.315 14.328 -10.984 1 89.34 647 VAL A N 1
ATOM 5058 C CA . VAL A 1 647 ? -9.507 14.741 -10.25 1 89.34 647 VAL A CA 1
ATOM 5059 C C . VAL A 1 647 ? -9.17 14.91 -8.77 1 89.34 647 VAL A C 1
ATOM 5061 O O . VAL A 1 647 ? -8.34 14.177 -8.228 1 89.34 647 VAL A O 1
ATOM 5064 N N . ILE A 1 648 ? -9.798 15.888 -8.194 1 90.34 648 ILE A N 1
ATOM 5065 C CA . ILE A 1 648 ? -9.749 15.978 -6.738 1 90.34 648 ILE A CA 1
ATOM 5066 C C . ILE A 1 648 ? -10.781 15.032 -6.128 1 90.34 648 ILE A C 1
ATOM 5068 O O . ILE A 1 648 ? -11.98 15.325 -6.133 1 90.34 648 ILE A O 1
ATOM 5072 N N . GLU A 1 649 ? -10.283 14.022 -5.598 1 87.02 649 GLU A N 1
ATOM 5073 C CA . GLU A 1 649 ? -11.119 12.907 -5.163 1 87.02 649 GLU A CA 1
ATOM 5074 C C . GLU A 1 649 ? -11.789 13.208 -3.826 1 87.02 649 GLU A C 1
ATOM 5076 O O . GLU A 1 649 ? -12.912 12.766 -3.575 1 87.02 649 GLU A O 1
ATOM 5081 N N . ARG A 1 650 ? -11.025 13.848 -2.901 1 86.57 650 ARG A N 1
ATOM 5082 C CA . ARG A 1 650 ? -11.571 14 -1.556 1 86.57 650 ARG A CA 1
ATOM 5083 C C . ARG A 1 650 ? -11.029 15.257 -0.884 1 86.57 650 ARG A C 1
ATOM 5085 O O . ARG A 1 650 ? -9.848 15.582 -1.022 1 86.57 650 ARG A O 1
ATOM 5092 N N . VAL A 1 651 ? -11.902 15.985 -0.286 1 91.33 651 VAL A N 1
ATOM 5093 C CA . VAL A 1 651 ? -11.586 17.098 0.603 1 91.33 651 VAL A CA 1
ATOM 5094 C C . VAL A 1 651 ? -12.248 16.88 1.961 1 91.33 651 VAL A C 1
ATOM 5096 O O . VAL A 1 651 ? -13.477 16.854 2.063 1 91.33 651 VAL A O 1
ATOM 5099 N N . GLU A 1 652 ? -11.358 16.709 2.982 1 90.62 652 GLU A N 1
ATOM 5100 C CA . GLU A 1 652 ? -11.888 16.399 4.306 1 90.62 652 GLU A CA 1
ATOM 5101 C C . GLU A 1 652 ? -11.301 17.325 5.367 1 90.62 652 GLU A C 1
ATOM 5103 O O . GLU A 1 652 ? -10.177 17.811 5.22 1 90.62 652 GLU A O 1
ATOM 5108 N N . VAL A 1 653 ? -12.129 17.547 6.357 1 90.54 653 VAL A N 1
ATOM 5109 C CA . VAL A 1 653 ? -11.68 18.293 7.527 1 90.54 653 VAL A CA 1
ATOM 5110 C C . VAL A 1 653 ? -12.133 17.58 8.8 1 90.54 653 VAL A C 1
ATOM 5112 O O . VAL A 1 653 ? -13.075 16.785 8.772 1 90.54 653 VAL A O 1
ATOM 5115 N N . ARG A 1 654 ? -11.405 17.717 9.834 1 86.3 654 ARG A N 1
ATOM 5116 C CA . ARG A 1 654 ? -11.797 17.178 11.132 1 86.3 654 ARG A CA 1
ATOM 5117 C C . ARG A 1 654 ? -12.399 18.264 12.017 1 86.3 654 ARG A C 1
ATOM 5119 O O . ARG A 1 654 ? -11.73 19.246 12.346 1 86.3 654 ARG A O 1
ATOM 5126 N N . ARG A 1 655 ? -13.753 18.173 12.334 1 85.39 655 ARG A N 1
ATOM 5127 C CA . ARG A 1 655 ? -14.464 19.048 13.261 1 85.39 655 ARG A CA 1
ATOM 5128 C C . ARG A 1 655 ? -14.778 18.323 14.565 1 85.39 655 ARG A C 1
ATOM 5130 O O . ARG A 1 655 ? -15.621 17.424 14.594 1 85.39 655 ARG A O 1
ATOM 5137 N N . ASN A 1 656 ? -13.933 18.493 15.519 1 74.44 656 ASN A N 1
ATOM 5138 C CA . ASN A 1 656 ? -13.989 17.748 16.772 1 74.44 656 ASN A CA 1
ATOM 5139 C C . ASN A 1 656 ? -13.544 16.3 16.583 1 74.44 656 ASN A C 1
ATOM 5141 O O . ASN A 1 656 ? -12.437 16.044 16.105 1 74.44 656 ASN A O 1
ATOM 5145 N N . GLU A 1 657 ? -14.314 15.303 16.719 1 73.87 657 GLU A N 1
ATOM 5146 C CA . GLU A 1 657 ? -13.899 13.909 16.595 1 73.87 657 GLU A CA 1
ATOM 5147 C C . GLU A 1 657 ? -14.451 13.28 15.319 1 73.87 657 GLU A C 1
ATOM 5149 O O . GLU A 1 657 ? -14.138 12.131 15.002 1 73.87 657 GLU A O 1
ATOM 5154 N N . GLN A 1 658 ? -15.001 14.179 14.577 1 80.46 658 GLN A N 1
ATOM 5155 C CA . GLN A 1 658 ? -15.625 13.616 13.384 1 80.46 658 GLN A CA 1
ATOM 5156 C C . GLN A 1 658 ? -14.95 14.129 12.115 1 80.46 658 GLN A C 1
ATOM 5158 O O . GLN A 1 658 ? -14.55 15.293 12.047 1 80.46 658 GLN A O 1
ATOM 5163 N N . VAL A 1 659 ? -14.783 13.261 11.195 1 84.28 659 VAL A N 1
ATOM 5164 C CA . VAL A 1 659 ? -14.239 13.628 9.892 1 84.28 659 VAL A CA 1
ATOM 5165 C C . VAL A 1 659 ? -15.372 14.041 8.955 1 84.28 659 VAL A C 1
ATOM 5167 O O . VAL A 1 659 ? -16.321 13.281 8.746 1 84.28 659 VAL A O 1
ATOM 5170 N N . LEU A 1 660 ? -15.361 15.29 8.425 1 86.19 660 LEU A N 1
ATOM 5171 C CA . LEU A 1 660 ? -16.368 15.824 7.514 1 86.19 660 LEU A CA 1
ATOM 5172 C C . LEU A 1 660 ? -15.862 15.807 6.075 1 86.19 660 LEU A C 1
ATOM 5174 O O . LEU A 1 660 ? -14.754 16.272 5.796 1 86.19 660 LEU A O 1
ATOM 5178 N N . ASP A 1 661 ? -16.69 15.229 5.18 1 85.96 661 ASP A N 1
ATOM 5179 C CA . ASP A 1 661 ? -16.376 15.219 3.754 1 85.96 661 ASP A CA 1
ATOM 5180 C C . ASP A 1 661 ? -16.931 16.462 3.061 1 85.96 661 ASP A C 1
ATOM 5182 O O . ASP A 1 661 ? -18.147 16.655 3.002 1 85.96 661 ASP A O 1
ATOM 5186 N N . LEU A 1 662 ? -16.066 17.317 2.495 1 86.85 662 LEU A N 1
ATOM 5187 C CA . LEU A 1 662 ? -16.455 18.563 1.844 1 86.85 662 LEU A CA 1
ATOM 5188 C C . LEU A 1 662 ? -16.174 18.503 0.346 1 86.85 662 LEU A C 1
ATOM 5190 O O . LEU A 1 662 ? -16.062 19.541 -0.31 1 86.85 662 LEU A O 1
ATOM 5194 N N . THR A 1 663 ? -16.08 17.364 -0.191 1 82.26 663 THR A N 1
ATOM 5195 C CA . THR A 1 663 ? -15.622 17.18 -1.564 1 82.26 663 THR A CA 1
ATOM 5196 C C . THR A 1 663 ? -16.559 17.877 -2.546 1 82.26 663 THR A C 1
ATOM 5198 O O . THR A 1 663 ? -16.108 18.467 -3.53 1 82.26 663 THR A O 1
ATOM 5201 N N . HIS A 1 664 ? -18.305 17.336 -2.191 1 74.87 664 HIS A N 1
ATOM 5202 C CA . HIS A 1 664 ? -19.237 17.86 -3.184 1 74.87 664 HIS A CA 1
ATOM 5203 C C . HIS A 1 664 ? -19.874 19.161 -2.71 1 74.87 664 HIS A C 1
ATOM 5205 O O . HIS A 1 664 ? -20.843 19.637 -3.306 1 74.87 664 HIS A O 1
ATOM 5211 N N . ASP A 1 665 ? -18.629 20.314 -1.852 1 79 665 ASP A N 1
ATOM 5212 C CA . ASP A 1 665 ? -19.134 21.591 -1.355 1 79 665 ASP A CA 1
ATOM 5213 C C . ASP A 1 665 ? -18.566 22.757 -2.161 1 79 665 ASP A C 1
ATOM 5215 O O . ASP A 1 665 ? -17.347 22.909 -2.268 1 79 665 ASP A O 1
ATOM 5219 N N . THR A 1 666 ? -19.345 23.524 -2.931 1 77.39 666 THR A N 1
ATOM 5220 C CA . THR A 1 666 ? -18.942 24.736 -3.636 1 77.39 666 THR A CA 1
ATOM 5221 C C . THR A 1 666 ? -19.781 25.928 -3.185 1 77.39 666 THR A C 1
ATOM 5223 O O . THR A 1 666 ? -21.004 25.928 -3.342 1 77.39 666 THR A O 1
ATOM 5226 N N . PRO A 1 667 ? -19.035 27.017 -2.453 1 80.22 667 PRO A N 1
ATOM 5227 C CA . PRO A 1 667 ? -17.608 27.24 -2.209 1 80.22 667 PRO A CA 1
ATOM 5228 C C . PRO A 1 667 ? -17.101 26.51 -0.968 1 80.22 667 PRO A C 1
ATOM 5230 O O . PRO A 1 667 ? -17.849 26.333 -0.002 1 80.22 667 PRO A O 1
ATOM 5233 N N . LEU A 1 668 ? -15.971 26.042 -1.006 1 87.08 668 LEU A N 1
ATOM 5234 C CA . LEU A 1 668 ? -15.359 25.335 0.114 1 87.08 668 LEU A CA 1
ATOM 5235 C C . LEU A 1 668 ? -15 26.302 1.237 1 87.08 668 LEU A C 1
ATOM 5237 O O . LEU A 1 668 ? -14.155 27.182 1.057 1 87.08 668 LEU A O 1
ATOM 5241 N N . GLN A 1 669 ? -15.788 26.233 2.34 1 89.24 669 GLN A N 1
ATOM 5242 C CA . GLN A 1 669 ? -15.556 27.069 3.513 1 89.24 669 GLN A CA 1
ATOM 5243 C C . GLN A 1 669 ? -15.108 26.23 4.706 1 89.24 669 GLN A C 1
ATOM 5245 O O . GLN A 1 669 ? -15.794 25.283 5.098 1 89.24 669 GLN A O 1
ATOM 5250 N N . ILE A 1 670 ? -14.019 26.61 5.195 1 89.56 670 ILE A N 1
ATOM 5251 C CA . ILE A 1 670 ? -13.489 25.94 6.377 1 89.56 670 ILE A CA 1
ATOM 5252 C C . ILE A 1 670 ? -13.765 26.786 7.618 1 89.56 670 ILE A C 1
ATOM 5254 O O . ILE A 1 670 ? -13.38 27.957 7.677 1 89.56 670 ILE A O 1
ATOM 5258 N N . ALA A 1 671 ? -14.47 26.153 8.661 1 86.28 671 ALA A N 1
ATOM 5259 C CA . ALA A 1 671 ? -14.87 26.863 9.874 1 86.28 671 ALA A CA 1
ATOM 5260 C C . ALA A 1 671 ? -13.689 27.034 10.825 1 86.28 671 ALA A C 1
ATOM 5262 O O . ALA A 1 671 ? -12.684 26.329 10.709 1 86.28 671 ALA A O 1
ATOM 5263 N N . ASP A 1 672 ? -13.822 28.032 11.618 1 81.45 672 ASP A N 1
ATOM 5264 C CA . ASP A 1 672 ? -12.787 28.218 12.631 1 81.45 672 ASP A CA 1
ATOM 5265 C C . ASP A 1 672 ? -12.717 27.017 13.572 1 81.45 672 ASP A C 1
ATOM 5267 O O . ASP A 1 672 ? -13.747 26.531 14.043 1 81.45 672 ASP A O 1
ATOM 5271 N N . GLY A 1 673 ? -11.585 26.465 13.739 1 77.93 673 GLY A N 1
ATOM 5272 C CA . GLY A 1 673 ? -11.424 25.308 14.606 1 77.93 673 GLY A CA 1
ATOM 5273 C C . GLY A 1 673 ? -11.221 24.013 13.843 1 77.93 673 GLY A C 1
ATOM 5274 O O . GLY A 1 673 ? -10.844 22.995 14.426 1 77.93 673 GLY A O 1
ATOM 5275 N N . ASP A 1 674 ? -11.694 24.074 12.546 1 86.53 674 ASP A N 1
ATOM 5276 C CA . ASP A 1 674 ? -11.448 22.887 11.732 1 86.53 674 ASP A CA 1
ATOM 5277 C C . ASP A 1 674 ? -9.952 22.616 11.594 1 86.53 674 ASP A C 1
ATOM 5279 O O . ASP A 1 674 ? -9.154 23.549 11.478 1 86.53 674 ASP A O 1
ATOM 5283 N N . ARG A 1 675 ? -9.698 21.279 11.822 1 85.23 675 ARG A N 1
ATOM 5284 C CA . ARG A 1 675 ? -8.285 20.926 11.731 1 85.23 675 ARG A CA 1
ATOM 5285 C C . ARG A 1 675 ? -8.058 19.842 10.682 1 85.23 675 ARG A C 1
ATOM 5287 O O . ARG A 1 675 ? -9.007 19.193 10.238 1 85.23 675 ARG A O 1
ATOM 5294 N N . ASP A 1 676 ? -6.871 19.739 10.205 1 86.88 676 ASP A N 1
ATOM 5295 C CA . ASP A 1 676 ? -6.397 18.661 9.342 1 86.88 676 ASP A CA 1
ATOM 5296 C C . ASP A 1 676 ? -7.154 18.645 8.016 1 86.88 676 ASP A C 1
ATOM 5298 O O . ASP A 1 676 ? -7.745 17.629 7.646 1 86.88 676 ASP A O 1
ATOM 5302 N N . LEU A 1 677 ? -7.11 19.703 7.315 1 91.15 677 LEU A N 1
ATOM 5303 C CA . LEU A 1 677 ? -7.646 19.73 5.958 1 91.15 677 LEU A CA 1
ATOM 5304 C C . LEU A 1 677 ? -6.867 18.788 5.047 1 91.15 677 LEU A C 1
ATOM 5306 O O . LEU A 1 677 ? -5.687 19.018 4.772 1 91.15 677 LEU A O 1
ATOM 5310 N N . ARG A 1 678 ? -7.52 17.762 4.665 1 90.85 678 ARG A N 1
ATOM 5311 C CA . ARG A 1 678 ? -6.9 16.741 3.828 1 90.85 678 ARG A CA 1
ATOM 5312 C C . ARG A 1 678 ? -7.443 16.796 2.404 1 90.85 678 ARG A C 1
ATOM 5314 O O . ARG A 1 678 ? -8.655 16.712 2.192 1 90.85 678 ARG A O 1
ATOM 5321 N N . ILE A 1 679 ? -6.593 16.976 1.431 1 93.04 679 ILE A N 1
ATOM 5322 C CA . ILE A 1 679 ? -6.966 17.004 0.021 1 93.04 679 ILE A CA 1
ATOM 5323 C C . ILE A 1 679 ? -6.287 15.852 -0.715 1 93.04 679 ILE A C 1
ATOM 5325 O O . ILE A 1 679 ? -5.063 15.705 -0.658 1 93.04 679 ILE A O 1
ATOM 5329 N N . VAL A 1 680 ? -7.075 15.022 -1.373 1 91.75 680 VAL A N 1
ATOM 5330 C CA . VAL A 1 680 ? -6.556 13.873 -2.106 1 91.75 680 VAL A CA 1
ATOM 5331 C C . VAL A 1 680 ? -6.868 14.024 -3.593 1 91.75 680 VAL A C 1
ATOM 5333 O O . VAL A 1 680 ? -8.022 14.239 -3.973 1 91.75 680 VAL A O 1
ATOM 5336 N N . ALA A 1 681 ? -5.828 14.016 -4.439 1 92.61 681 ALA A N 1
ATOM 5337 C CA . ALA A 1 681 ? -5.987 14.014 -5.891 1 92.61 681 ALA A CA 1
ATOM 5338 C C . ALA A 1 681 ? -5.604 12.661 -6.482 1 92.61 681 ALA A C 1
ATOM 5340 O O . ALA A 1 681 ? -4.78 11.939 -5.916 1 92.61 681 ALA A O 1
ATOM 5341 N N . ARG A 1 682 ? -6.254 12.327 -7.571 1 90.76 682 ARG A N 1
ATOM 5342 C CA . ARG A 1 682 ? -6.001 11.039 -8.207 1 90.76 682 ARG A CA 1
ATOM 5343 C C . ARG A 1 682 ? -5.923 11.183 -9.724 1 90.76 682 ARG A C 1
ATOM 5345 O O . ARG A 1 682 ? -6.744 11.874 -10.33 1 90.76 682 ARG A O 1
ATOM 5352 N N . LEU A 1 683 ? -4.823 10.707 -10.218 1 89.33 683 LEU A N 1
ATOM 5353 C CA . LEU A 1 683 ? -4.734 10.489 -11.658 1 89.33 683 LEU A CA 1
ATOM 5354 C C . LEU A 1 683 ? -5.417 9.185 -12.054 1 89.33 683 LEU A C 1
ATOM 5356 O O . LEU A 1 683 ? -4.97 8.103 -11.668 1 89.33 683 LEU A O 1
ATOM 5360 N N . LEU A 1 684 ? -6.504 9.217 -12.779 1 87.39 684 LEU A N 1
ATOM 5361 C CA . LEU A 1 684 ? -7.317 8.037 -13.053 1 87.39 684 LEU A CA 1
ATOM 5362 C C . LEU A 1 684 ? -6.724 7.221 -14.196 1 87.39 684 LEU A C 1
ATOM 5364 O O . LEU A 1 684 ? -7.273 7.2 -15.3 1 87.39 684 LEU A O 1
ATOM 5368 N N . SER A 1 685 ? -5.606 6.544 -13.9 1 84.66 685 SER A N 1
ATOM 5369 C CA . SER A 1 685 ? -4.916 5.595 -14.769 1 84.66 685 SER A CA 1
ATOM 5370 C C . SER A 1 685 ? -4.746 4.243 -14.086 1 84.66 685 SER A C 1
ATOM 5372 O O . SER A 1 685 ? -4.412 4.178 -12.901 1 84.66 685 SER A O 1
ATOM 5374 N N . PHE A 1 686 ? -5.047 3.188 -14.822 1 83.07 686 PHE A N 1
ATOM 5375 C CA . PHE A 1 686 ? -4.95 1.853 -14.244 1 83.07 686 PHE A CA 1
ATOM 5376 C C . PHE A 1 686 ? -3.64 1.184 -14.643 1 83.07 686 PHE A C 1
ATOM 5378 O O . PHE A 1 686 ? -3.374 0.046 -14.253 1 83.07 686 PHE A O 1
ATOM 5385 N N . ALA A 1 687 ? -2.769 1.8 -15.435 1 76.11 687 ALA A N 1
ATOM 5386 C CA . ALA A 1 687 ? -1.516 1.21 -15.9 1 76.11 687 ALA A CA 1
ATOM 5387 C C . ALA A 1 687 ? -0.508 1.093 -14.761 1 76.11 687 ALA A C 1
ATOM 5389 O O . ALA A 1 687 ? 0.04 0.016 -14.516 1 76.11 687 ALA A O 1
ATOM 5390 N N . ASP A 1 688 ? 0.01 2.158 -14.234 1 75.34 688 ASP A N 1
ATOM 5391 C CA . ASP A 1 688 ? 0.98 2.153 -13.143 1 75.34 688 ASP A CA 1
ATOM 5392 C C . ASP A 1 688 ? 0.721 3.302 -12.172 1 75.34 688 ASP A C 1
ATOM 5394 O O . ASP A 1 688 ? 1.385 4.339 -12.236 1 75.34 688 ASP A O 1
ATOM 5398 N N . SER A 1 689 ? -0.101 2.904 -11.246 1 76.31 689 SER A N 1
ATOM 5399 C CA . SER A 1 689 ? -0.475 3.97 -10.322 1 76.31 689 SER A CA 1
ATOM 5400 C C . SER A 1 689 ? 0.607 4.197 -9.271 1 76.31 689 SER A C 1
ATOM 5402 O O . SER A 1 689 ? 0.667 5.262 -8.654 1 76.31 689 SER A O 1
ATOM 5404 N N . ALA A 1 690 ? 1.492 3.262 -9.083 1 74.49 690 ALA A N 1
ATOM 5405 C CA . ALA A 1 690 ? 2.53 3.388 -8.063 1 74.49 690 ALA A CA 1
ATOM 5406 C C . ALA A 1 690 ? 3.63 4.344 -8.516 1 74.49 690 ALA A C 1
ATOM 5408 O O . ALA A 1 690 ? 4.372 4.882 -7.691 1 74.49 690 ALA A O 1
ATOM 5409 N N . SER A 1 691 ? 3.708 4.609 -9.79 1 77.43 691 SER A N 1
ATOM 5410 C CA . SER A 1 691 ? 4.766 5.468 -10.31 1 77.43 691 SER A CA 1
ATOM 5411 C C . SER A 1 691 ? 4.256 6.883 -10.565 1 77.43 691 SER A C 1
ATOM 5413 O O . SER A 1 691 ? 5.011 7.751 -11.007 1 77.43 691 SER A O 1
ATOM 5415 N N . ASN A 1 692 ? 2.963 7.08 -10.253 1 86.52 692 ASN A N 1
ATOM 5416 C CA . ASN A 1 692 ? 2.44 8.436 -10.391 1 86.52 692 ASN A CA 1
ATOM 5417 C C . ASN A 1 692 ? 3.016 9.369 -9.33 1 86.52 692 ASN A C 1
ATOM 5419 O O . ASN A 1 692 ? 3.324 8.937 -8.218 1 86.52 692 ASN A O 1
ATOM 5423 N N . SER A 1 693 ? 3.256 10.571 -9.736 1 87.9 693 SER A N 1
ATOM 5424 C CA . SER A 1 693 ? 3.721 11.594 -8.805 1 87.9 693 SER A CA 1
ATOM 5425 C C . SER A 1 693 ? 2.815 12.821 -8.834 1 87.9 693 SER A C 1
ATOM 5427 O O . SER A 1 693 ? 2.318 13.207 -9.894 1 87.9 693 SER A O 1
ATOM 5429 N N . TYR A 1 694 ? 2.558 13.362 -7.656 1 92.55 694 TYR A N 1
ATOM 5430 C CA . TYR A 1 694 ? 1.69 14.527 -7.524 1 92.55 694 TYR A CA 1
ATOM 5431 C C . TYR A 1 694 ? 2.454 15.713 -6.947 1 92.55 694 TYR A C 1
ATOM 5433 O O . TYR A 1 694 ? 3.421 15.534 -6.202 1 92.55 694 TYR A O 1
ATOM 5441 N N . ARG A 1 695 ? 2.082 16.912 -7.336 1 92.5 695 ARG A N 1
ATOM 5442 C CA . ARG A 1 695 ? 2.637 18.117 -6.729 1 92.5 695 ARG A CA 1
ATOM 5443 C C . ARG A 1 695 ? 1.541 19.135 -6.431 1 92.5 695 ARG A C 1
ATOM 5445 O O . ARG A 1 695 ? 0.571 19.249 -7.183 1 92.5 695 ARG A O 1
ATOM 5452 N N . TYR A 1 696 ? 1.655 19.721 -5.292 1 93.68 696 TYR A N 1
ATOM 5453 C CA . TYR A 1 696 ? 0.716 20.724 -4.801 1 93.68 696 TYR A CA 1
ATOM 5454 C C . TYR A 1 696 ? 1.406 22.07 -4.612 1 93.68 696 TYR A C 1
ATOM 5456 O O . TYR A 1 696 ? 2.592 22.125 -4.279 1 93.68 696 TYR A O 1
ATOM 5464 N N . ARG A 1 697 ? 0.651 23.192 -4.861 1 93.12 697 ARG A N 1
ATOM 5465 C CA . ARG A 1 697 ? 1.137 24.532 -4.55 1 93.12 697 ARG A CA 1
ATOM 5466 C C . ARG A 1 697 ? 0.013 25.412 -4.014 1 93.12 697 ARG A C 1
ATOM 5468 O O . ARG A 1 697 ? -0.998 25.616 -4.689 1 93.12 697 ARG A O 1
ATOM 5475 N N . LEU A 1 698 ? 0.099 25.694 -2.843 1 91.12 698 LEU A N 1
ATOM 5476 C CA . LEU A 1 698 ? -0.812 26.673 -2.261 1 91.12 698 LEU A CA 1
ATOM 5477 C C . LEU A 1 698 ? -0.28 28.09 -2.448 1 91.12 698 LEU A C 1
ATOM 5479 O O . LEU A 1 698 ? 0.651 28.505 -1.755 1 91.12 698 LEU A O 1
ATOM 5483 N N . ALA A 1 699 ? -1.07 28.923 -3.269 1 85.53 699 ALA A N 1
ATOM 5484 C CA . ALA A 1 699 ? -0.633 30.272 -3.62 1 85.53 699 ALA A CA 1
ATOM 5485 C C . ALA A 1 699 ? -0.475 31.139 -2.375 1 85.53 699 ALA A C 1
ATOM 5487 O O . ALA A 1 699 ? -1.385 31.219 -1.547 1 85.53 699 ALA A O 1
ATOM 5488 N N . GLY A 1 700 ? 0.684 31.626 -2.054 1 78.93 700 GLY A N 1
ATOM 5489 C CA . GLY A 1 700 ? 0.935 32.507 -0.925 1 78.93 700 GLY A CA 1
ATOM 5490 C C . GLY A 1 700 ? 1.463 31.777 0.296 1 78.93 700 GLY A C 1
ATOM 5491 O O . GLY A 1 700 ? 1.924 32.406 1.25 1 78.93 700 GLY A O 1
ATOM 5492 N N . TYR A 1 701 ? 1.333 30.517 0.377 1 84.23 701 TYR A N 1
ATOM 5493 C CA . TYR A 1 701 ? 1.77 29.69 1.497 1 84.23 701 TYR A CA 1
ATOM 5494 C C . TYR A 1 701 ? 3.017 28.894 1.133 1 84.23 701 TYR A C 1
ATOM 5496 O O . TYR A 1 701 ? 3.994 28.879 1.886 1 84.23 701 TYR A O 1
ATOM 5504 N N . ASP A 1 702 ? 3.024 28.266 -0.068 1 85.67 702 ASP A N 1
ATOM 5505 C CA . ASP A 1 702 ? 4.168 27.497 -0.549 1 85.67 702 ASP A CA 1
ATOM 5506 C C . ASP A 1 702 ? 5.023 28.326 -1.505 1 85.67 702 ASP A C 1
ATOM 5508 O O . ASP A 1 702 ? 4.498 28.979 -2.409 1 85.67 702 ASP A O 1
ATOM 5512 N N . PRO A 1 703 ? 6.262 28.353 -1.268 1 82.01 703 PRO A N 1
ATOM 5513 C CA . PRO A 1 703 ? 7.094 29.084 -2.227 1 82.01 703 PRO A CA 1
ATOM 5514 C C . PRO A 1 703 ? 7.12 28.428 -3.606 1 82.01 703 PRO A C 1
ATOM 5516 O O . PRO A 1 703 ? 7.208 29.122 -4.622 1 82.01 703 PRO A O 1
ATOM 5519 N N . ASP A 1 704 ? 7.129 27.122 -3.618 1 88.22 704 ASP A N 1
ATOM 5520 C CA . ASP A 1 704 ? 7.134 26.374 -4.871 1 88.22 704 ASP A CA 1
ATOM 5521 C C . ASP A 1 704 ? 6.311 25.093 -4.749 1 88.22 704 ASP A C 1
ATOM 5523 O O . ASP A 1 704 ? 5.704 24.836 -3.707 1 88.22 704 ASP A O 1
ATOM 5527 N N . TRP A 1 705 ? 6.325 24.347 -5.922 1 89.29 705 TRP A N 1
ATOM 5528 C CA . TRP A 1 705 ? 5.578 23.094 -5.946 1 89.29 705 TRP A CA 1
ATOM 5529 C C . TRP A 1 705 ? 6.121 22.117 -4.91 1 89.29 705 TRP A C 1
ATOM 5531 O O . TRP A 1 705 ? 7.335 22.017 -4.717 1 89.29 705 TRP A O 1
ATOM 5541 N N . VAL A 1 706 ? 5.229 21.573 -4.222 1 88.44 706 VAL A N 1
ATOM 5542 C CA . VAL A 1 706 ? 5.584 20.538 -3.256 1 88.44 706 VAL A CA 1
ATOM 5543 C C . VAL A 1 706 ? 5.212 19.164 -3.809 1 88.44 706 VAL A C 1
ATOM 5545 O O . VAL A 1 706 ? 4.031 18.86 -3.991 1 88.44 706 VAL A O 1
ATOM 5548 N N . GLU A 1 707 ? 6.233 18.366 -4.09 1 86.4 707 GLU A N 1
ATOM 5549 C CA . GLU A 1 707 ? 5.984 17.027 -4.616 1 86.4 707 GLU A CA 1
ATOM 5550 C C . GLU A 1 707 ? 5.636 16.05 -3.497 1 86.4 707 GLU A C 1
ATOM 5552 O O . GLU A 1 707 ? 6.275 16.052 -2.442 1 86.4 707 GLU A O 1
ATOM 5557 N N . VAL A 1 708 ? 4.543 15.401 -3.898 1 83.06 708 VAL A N 1
ATOM 5558 C CA . VAL A 1 708 ? 4.123 14.394 -2.929 1 83.06 708 VAL A CA 1
ATOM 5559 C C . VAL A 1 708 ? 4.192 13.007 -3.563 1 83.06 708 VAL A C 1
ATOM 5561 O O . VAL A 1 708 ? 4.272 12.88 -4.787 1 83.06 708 VAL A O 1
ATOM 5564 N N . GLY A 1 709 ? 4.419 11.963 -3.014 1 76.28 709 GLY A N 1
ATOM 5565 C CA . GLY A 1 709 ? 4.526 10.585 -3.466 1 76.28 709 GLY A CA 1
ATOM 5566 C C . GLY A 1 709 ? 3.273 10.085 -4.159 1 76.28 709 GLY A C 1
ATOM 5567 O O . GLY A 1 709 ? 2.4 10.876 -4.521 1 76.28 709 GLY A O 1
ATOM 5568 N N . PRO A 1 710 ? 3.122 8.905 -4.467 1 79.54 710 PRO A N 1
ATOM 5569 C CA . PRO A 1 710 ? 2.036 8.306 -5.246 1 79.54 710 PRO A CA 1
ATOM 5570 C C . PRO A 1 710 ? 0.69 8.37 -4.529 1 79.54 710 PRO A C 1
ATOM 5572 O O . PRO A 1 710 ? -0.355 8.161 -5.15 1 79.54 710 PRO A O 1
ATOM 5575 N N . ALA A 1 711 ? 0.614 8.678 -3.281 1 80.28 711 ALA A N 1
ATOM 5576 C CA . ALA A 1 711 ? -0.65 8.723 -2.55 1 80.28 711 ALA A CA 1
ATOM 5577 C C . ALA A 1 711 ? -1.479 9.935 -2.962 1 80.28 711 ALA A C 1
ATOM 5579 O O . ALA A 1 711 ? -2.705 9.931 -2.827 1 80.28 711 ALA A O 1
ATOM 5580 N N . GLY A 1 712 ? -0.864 11.01 -3.517 1 89.08 712 GLY A N 1
ATOM 5581 C CA . GLY A 1 712 ? -1.55 12.206 -3.98 1 89.08 712 GLY A CA 1
ATOM 5582 C C . GLY A 1 712 ? -2.298 12.93 -2.876 1 89.08 712 GLY A C 1
ATOM 5583 O O . GLY A 1 712 ? -3.404 13.428 -3.092 1 89.08 712 GLY A O 1
ATOM 5584 N N . GLU A 1 713 ? -1.804 12.891 -1.644 1 89.32 713 GLU A N 1
ATOM 5585 C CA . GLU A 1 713 ? -2.477 13.514 -0.508 1 89.32 713 GLU A CA 1
ATOM 5586 C C . GLU A 1 713 ? -1.642 14.653 0.071 1 89.32 713 GLU A C 1
ATOM 5588 O O . GLU A 1 713 ? -0.418 14.544 0.17 1 89.32 713 GLU A O 1
ATOM 5593 N N . ARG A 1 714 ? -2.281 15.717 0.29 1 90.38 714 ARG A N 1
ATOM 5594 C CA . ARG A 1 714 ? -1.686 16.845 0.998 1 90.38 714 ARG A CA 1
ATOM 5595 C C . ARG A 1 714 ? -2.515 17.222 2.222 1 90.38 714 ARG A C 1
ATOM 5597 O O . ARG A 1 714 ? -3.735 17.376 2.129 1 90.38 714 ARG A O 1
ATOM 5604 N N . LEU A 1 715 ? -1.912 17.302 3.385 1 88.47 715 LEU A N 1
ATOM 5605 C CA . LEU A 1 715 ? -2.592 17.595 4.642 1 88.47 715 LEU A CA 1
ATOM 5606 C C . LEU A 1 715 ? -2.152 18.946 5.196 1 88.47 715 LEU A C 1
ATOM 5608 O O . LEU A 1 715 ? -0.956 19.245 5.238 1 88.47 715 LEU A O 1
ATOM 5612 N N . PHE A 1 716 ? -3.12 19.765 5.573 1 89.36 716 PHE A N 1
ATOM 5613 C CA . PHE A 1 716 ? -2.889 21.029 6.263 1 89.36 716 PHE A CA 1
ATOM 5614 C C . PHE A 1 716 ? -3.463 20.988 7.674 1 89.36 716 PHE A C 1
ATOM 5616 O O . PHE A 1 716 ? -4.682 21.01 7.855 1 89.36 716 PHE A O 1
ATOM 5623 N N . SER A 1 717 ? -2.641 20.884 8.64 1 82.99 717 SER A N 1
ATOM 5624 C CA . SER A 1 717 ? -3.118 20.758 10.014 1 82.99 717 SER A CA 1
ATOM 5625 C C . SER A 1 717 ? -3.895 21.998 10.445 1 82.99 717 SER A C 1
ATOM 5627 O O . SER A 1 717 ? -4.961 21.888 11.055 1 82.99 717 SER A O 1
ATOM 5629 N N . ARG A 1 718 ? -3.292 23.239 10.318 1 80.36 718 ARG A N 1
ATOM 5630 C CA . ARG A 1 718 ? -3.969 24.497 10.617 1 80.36 718 ARG A CA 1
ATOM 5631 C C . ARG A 1 718 ? -3.502 25.605 9.679 1 80.36 718 ARG A C 1
ATOM 5633 O O . ARG A 1 718 ? -2.299 25.797 9.487 1 80.36 718 ARG A O 1
ATOM 5640 N N . LEU A 1 719 ? -4.475 26.249 9.088 1 83.4 719 LEU A N 1
ATOM 5641 C CA . LEU A 1 719 ? -4.186 27.379 8.211 1 83.4 719 LEU A CA 1
ATOM 5642 C C . LEU A 1 719 ? -4.694 28.682 8.819 1 83.4 719 LEU A C 1
ATOM 5644 O O . LEU A 1 719 ? -5.765 28.711 9.429 1 83.4 719 LEU A O 1
ATOM 5648 N N . PRO A 1 720 ? -3.857 29.63 8.707 1 79.49 720 PRO A N 1
ATOM 5649 C CA . PRO A 1 720 ? -4.363 30.933 9.144 1 79.49 720 PRO A CA 1
ATOM 5650 C C . PRO A 1 720 ? -5.574 31.397 8.338 1 79.49 720 PRO A C 1
ATOM 5652 O O . PRO A 1 720 ? -5.756 30.975 7.192 1 79.49 720 PRO A O 1
ATOM 5655 N N . PRO A 1 721 ? -6.366 32.197 8.929 1 83.72 721 PRO A N 1
ATOM 5656 C CA . PRO A 1 721 ? -7.539 32.691 8.204 1 83.72 721 PRO A CA 1
ATOM 5657 C C . PRO A 1 721 ? -7.169 33.466 6.941 1 83.72 721 PRO A C 1
ATOM 5659 O O . PRO A 1 721 ? -6.179 34.202 6.932 1 83.72 721 PRO A O 1
ATOM 5662 N N . GLY A 1 722 ? -7.902 33.21 5.816 1 85.26 722 GLY A N 1
ATOM 5663 C CA . GLY A 1 722 ? -7.663 33.872 4.544 1 85.26 722 GLY A CA 1
ATOM 5664 C C . GLY A 1 722 ? -8.23 33.112 3.36 1 85.26 722 GLY A C 1
ATOM 5665 O O . GLY A 1 722 ? -8.949 32.126 3.535 1 85.26 722 GLY A O 1
ATOM 5666 N N . SER A 1 723 ? -7.991 33.738 2.152 1 89.65 723 SER A N 1
ATOM 5667 C CA . SER A 1 723 ? -8.388 33.083 0.91 1 89.65 723 SER A CA 1
ATOM 5668 C C . SER A 1 723 ? -7.208 32.371 0.258 1 89.65 723 SER A C 1
ATOM 5670 O O . SER A 1 723 ? -6.128 32.95 0.117 1 89.65 723 SER A O 1
ATOM 5672 N N . TYR A 1 724 ? -7.498 31.12 -0.052 1 91.87 724 TYR A N 1
ATOM 5673 C CA . TYR A 1 724 ? -6.407 30.314 -0.59 1 91.87 724 TYR A CA 1
ATOM 5674 C C . TYR A 1 724 ? -6.79 29.704 -1.932 1 91.87 724 TYR A C 1
ATOM 5676 O O . TYR A 1 724 ? -7.969 29.454 -2.194 1 91.87 724 TYR A O 1
ATOM 5684 N N . ARG A 1 725 ? -5.839 29.624 -2.818 1 93.46 725 ARG A N 1
ATOM 5685 C CA . ARG A 1 725 ? -5.967 28.895 -4.076 1 93.46 725 ARG A CA 1
ATOM 5686 C C . ARG A 1 725 ? -4.951 27.761 -4.157 1 93.46 725 ARG A C 1
ATOM 5688 O O . ARG A 1 725 ? -3.744 28.005 -4.22 1 93.46 725 ARG A O 1
ATOM 5695 N N . LEU A 1 726 ? -5.442 26.567 -4.212 1 93.68 726 LEU A N 1
ATOM 5696 C CA . LEU A 1 726 ? -4.577 25.395 -4.282 1 93.68 726 LEU A CA 1
ATOM 5697 C C . LEU A 1 726 ? -4.477 24.878 -5.713 1 93.68 726 LEU A C 1
ATOM 5699 O O . LEU A 1 726 ? -5.496 24.662 -6.372 1 93.68 726 LEU A O 1
ATOM 5703 N N . GLU A 1 727 ? -3.286 24.788 -6.187 1 95.23 727 GLU A N 1
ATOM 5704 C CA . GLU A 1 727 ? -3.022 24.2 -7.497 1 95.23 727 GLU A CA 1
ATOM 5705 C C . GLU A 1 727 ? -2.465 22.786 -7.365 1 95.23 727 GLU A C 1
ATOM 5707 O O . GLU A 1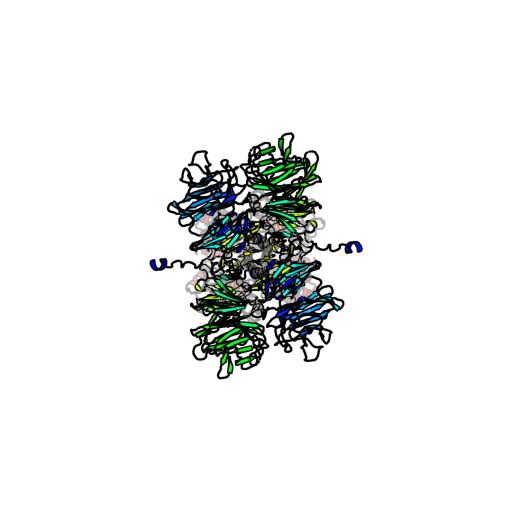 727 ? -1.604 22.528 -6.522 1 95.23 727 GLU A O 1
ATOM 5712 N N . VAL A 1 728 ? -3.061 21.902 -8.153 1 94.68 728 VAL A N 1
ATOM 5713 C CA . VAL A 1 728 ? -2.642 20.505 -8.102 1 94.68 728 VAL A CA 1
ATOM 5714 C C . VAL A 1 728 ? -2.309 20.013 -9.509 1 94.68 728 VAL A C 1
ATOM 5716 O O . VAL A 1 728 ? -3 20.353 -10.472 1 94.68 728 VAL A O 1
ATOM 5719 N N . GLN A 1 729 ? -1.172 19.302 -9.636 1 94.16 729 GLN A N 1
ATOM 5720 C CA . GLN A 1 729 ? -0.759 18.664 -10.881 1 94.16 729 GLN A CA 1
ATOM 5721 C C . GLN A 1 729 ? -0.208 17.264 -10.625 1 94.16 729 GLN A C 1
ATOM 5723 O O . GLN A 1 729 ? 0.247 16.963 -9.519 1 94.16 729 GLN A O 1
ATOM 5728 N N . ALA A 1 730 ? -0.334 16.356 -11.608 1 92.41 730 ALA A N 1
ATOM 5729 C CA . ALA A 1 730 ? 0.18 14.995 -11.483 1 92.41 730 ALA A CA 1
ATOM 5730 C C . ALA A 1 730 ? 0.888 14.556 -12.762 1 92.41 730 ALA A C 1
ATOM 5732 O O . ALA A 1 730 ? 0.632 15.101 -13.838 1 92.41 730 ALA A O 1
ATOM 5733 N N . ARG A 1 731 ? 1.862 13.692 -12.597 1 88.07 731 ARG A N 1
ATOM 5734 C CA . ARG A 1 731 ? 2.606 13.134 -13.722 1 88.07 731 ARG A CA 1
ATOM 5735 C C . ARG A 1 731 ? 2.517 11.612 -13.736 1 88.07 731 ARG A C 1
ATOM 5737 O O . ARG A 1 731 ? 2.602 10.97 -12.687 1 88.07 731 ARG A O 1
ATOM 5744 N N . SER A 1 732 ? 2.322 11.067 -14.958 1 83.94 732 SER A N 1
ATOM 5745 C CA . SER A 1 732 ? 2.281 9.617 -15.115 1 83.94 732 SER A CA 1
ATOM 5746 C C . SER A 1 732 ? 3.686 9.03 -15.196 1 83.94 732 SER A C 1
ATOM 5748 O O . SER A 1 732 ? 4.674 9.767 -15.178 1 83.94 732 SER A O 1
ATOM 5750 N N . ALA A 1 733 ? 3.81 7.713 -15.313 1 74.66 733 ALA A N 1
ATOM 5751 C CA . ALA A 1 733 ? 5.083 7.005 -15.42 1 74.66 733 ALA A CA 1
ATOM 5752 C C . ALA A 1 733 ? 5.831 7.411 -16.686 1 74.66 733 ALA A C 1
ATOM 5754 O O . ALA A 1 733 ? 7.062 7.353 -16.733 1 74.66 733 ALA A O 1
ATOM 5755 N N . ASP A 1 734 ? 5.097 7.867 -17.723 1 76.06 734 ASP A N 1
ATOM 5756 C CA . ASP A 1 734 ? 5.695 8.293 -18.985 1 76.06 734 ASP A CA 1
ATOM 5757 C C . ASP A 1 734 ? 6.052 9.777 -18.95 1 76.06 734 ASP A C 1
ATOM 5759 O O . ASP A 1 734 ? 6.313 10.383 -19.991 1 76.06 734 ASP A O 1
ATOM 5763 N N . HIS A 1 735 ? 5.996 10.434 -17.776 1 75.81 735 HIS A N 1
ATOM 5764 C CA . HIS A 1 735 ? 6.404 11.81 -17.516 1 75.81 735 HIS A CA 1
ATOM 5765 C C . HIS A 1 735 ? 5.494 12.799 -18.235 1 75.81 735 HIS A C 1
ATOM 5767 O O . HIS A 1 735 ? 5.963 13.808 -18.767 1 75.81 735 HIS A O 1
ATOM 5773 N N . VAL A 1 736 ? 4.241 12.415 -18.351 1 81.04 736 VAL A N 1
ATOM 5774 C CA . VAL A 1 736 ? 3.252 13.329 -18.915 1 81.04 736 VAL A CA 1
ATOM 5775 C C . VAL A 1 736 ? 2.499 14.034 -17.79 1 81.04 736 VAL A C 1
ATOM 5777 O O . VAL A 1 736 ? 1.841 13.386 -16.973 1 81.04 736 VAL A O 1
ATOM 5780 N N . TRP A 1 737 ? 2.591 15.344 -17.756 1 87.19 737 TRP A N 1
ATOM 5781 C CA . TRP A 1 737 ? 1.93 16.123 -16.714 1 87.19 737 TRP A CA 1
ATOM 5782 C C . TRP A 1 737 ? 0.464 16.362 -17.06 1 87.19 737 TRP A C 1
ATOM 5784 O O . TRP A 1 737 ? 0.126 16.605 -18.221 1 87.19 737 TRP A O 1
ATOM 5794 N N . SER A 1 738 ? -0.376 16.334 -16.102 1 88.8 738 SER A N 1
ATOM 5795 C CA . SER A 1 738 ? -1.783 16.684 -16.272 1 88.8 738 SER A CA 1
ATOM 5796 C C . SER A 1 738 ? -1.976 18.196 -16.31 1 88.8 738 SER A C 1
ATOM 5798 O O . SER A 1 738 ? -1.041 18.954 -16.042 1 88.8 738 SER A O 1
ATOM 5800 N N . ARG A 1 739 ? -3.196 18.585 -16.653 1 88.21 739 ARG A N 1
ATOM 5801 C CA . ARG A 1 739 ? -3.561 19.994 -16.537 1 88.21 739 ARG A CA 1
ATOM 5802 C C . ARG A 1 739 ? -3.673 20.412 -15.075 1 88.21 739 ARG A C 1
ATOM 5804 O O . ARG A 1 739 ? -4.006 19.595 -14.214 1 88.21 739 ARG A O 1
ATOM 5811 N N . VAL A 1 740 ? -3.318 21.598 -14.806 1 92.02 740 VAL A N 1
ATOM 5812 C CA . VAL A 1 740 ? -3.376 22.118 -13.444 1 92.02 740 VAL A CA 1
ATOM 5813 C C . VAL A 1 740 ? -4.832 22.255 -13.004 1 92.02 740 VAL A C 1
ATOM 5815 O O . VAL A 1 740 ? -5.65 22.837 -13.72 1 92.02 740 VAL A O 1
ATOM 5818 N N . GLN A 1 741 ? -5.151 21.628 -12.033 1 91.26 741 GLN A N 1
ATOM 5819 C CA . GLN A 1 741 ? -6.454 21.803 -11.4 1 91.26 741 GLN A CA 1
ATOM 5820 C C . GLN A 1 741 ? -6.365 22.76 -10.215 1 91.26 741 GLN A C 1
ATOM 5822 O O . GLN A 1 741 ? -5.432 22.68 -9.413 1 91.26 741 GLN A O 1
ATOM 5827 N N . SER A 1 742 ? -6.921 23.697 -11.168 1 90.47 742 SER A N 1
ATOM 5828 C CA . SER A 1 742 ? -6.897 24.679 -10.088 1 90.47 742 SER A CA 1
ATOM 5829 C C . SER A 1 742 ? -8.105 24.522 -9.171 1 90.47 742 SER A C 1
ATOM 5831 O O . SER A 1 742 ? -9.205 24.211 -9.632 1 90.47 742 SER A O 1
ATOM 5833 N N . LEU A 1 743 ? -8.248 24.552 -6.935 1 91.28 743 LEU A N 1
ATOM 5834 C CA . LEU A 1 743 ? -9.273 24.531 -5.896 1 91.28 743 LEU A CA 1
ATOM 5835 C C . LEU A 1 743 ? -9.204 25.79 -5.039 1 91.28 743 LEU A C 1
ATOM 5837 O O . LEU A 1 743 ? -8.18 26.062 -4.408 1 91.28 743 LEU A O 1
ATOM 5841 N N . GLU A 1 744 ? -10.324 26.523 -4.876 1 91.96 744 GLU A N 1
ATOM 5842 C CA . GLU A 1 744 ? -10.385 27.735 -4.064 1 91.96 744 GLU A CA 1
ATOM 5843 C C . GLU A 1 744 ? -11.193 27.505 -2.79 1 91.96 744 GLU A C 1
ATOM 5845 O O . GLU A 1 744 ? -12.247 26.867 -2.824 1 91.96 744 GLU A O 1
ATOM 5850 N N . PHE A 1 745 ? -10.597 27.884 -1.68 1 90.69 745 PHE A N 1
ATOM 5851 C CA . PHE A 1 745 ? -11.33 27.78 -0.424 1 90.69 745 PHE A CA 1
ATOM 5852 C C . PHE A 1 745 ? -10.981 28.936 0.505 1 90.69 745 PHE A C 1
ATOM 5854 O O . PHE A 1 745 ? -9.973 29.617 0.305 1 90.69 745 PHE A O 1
ATOM 5861 N N . ARG A 1 746 ? -11.881 29.176 1.458 1 90.91 746 ARG A N 1
ATOM 5862 C CA . ARG A 1 746 ? -11.714 30.264 2.416 1 90.91 746 ARG A CA 1
ATOM 5863 C C . ARG A 1 746 ? -11.747 29.743 3.848 1 90.91 746 ARG A C 1
ATOM 5865 O O . ARG A 1 746 ? -12.602 28.926 4.197 1 90.91 746 ARG A O 1
ATOM 5872 N N . VAL A 1 747 ? -10.735 30.191 4.635 1 89.62 747 VAL A N 1
ATOM 5873 C CA . VAL A 1 747 ? -10.695 29.878 6.06 1 89.62 747 VAL A CA 1
ATOM 5874 C C . VAL A 1 747 ? -11.236 31.058 6.864 1 89.62 747 VAL A C 1
ATOM 5876 O O . VAL A 1 747 ? -10.677 32.156 6.819 1 89.62 747 VAL A O 1
ATOM 5879 N N . GLN A 1 748 ? -12.17 30.848 7.691 1 87.33 748 GLN A N 1
ATOM 5880 C CA . GLN A 1 748 ? -12.826 31.903 8.456 1 87.33 748 GLN A CA 1
ATOM 5881 C C . GLN A 1 748 ? -12.016 32.267 9.697 1 87.33 748 GLN A C 1
ATOM 5883 O O . GLN A 1 748 ? -11.412 31.397 10.328 1 87.33 748 GLN A O 1
ATOM 5888 N N . PRO A 1 749 ? -11.878 33.467 9.889 1 83.7 749 PRO A N 1
ATOM 5889 C CA . PRO A 1 749 ? -11.189 33.894 11.109 1 83.7 749 PRO A CA 1
ATOM 5890 C C . PRO A 1 749 ? -11.996 33.61 12.373 1 83.7 749 PRO A C 1
ATOM 5892 O O . PRO A 1 749 ? -13.214 33.422 12.303 1 83.7 749 PRO A O 1
ATOM 5895 N N . PRO A 1 750 ? -11.136 33.627 13.483 1 80.76 750 PRO A N 1
ATOM 5896 C CA . PRO A 1 750 ? -11.888 33.556 14.737 1 80.76 750 PRO A CA 1
ATOM 5897 C C . PRO A 1 750 ? -12.783 34.774 14.957 1 80.76 750 PRO A C 1
ATOM 5899 O O . PRO A 1 750 ? -12.573 35.82 14.338 1 80.76 750 PRO A O 1
ATOM 5902 N N . TRP A 1 751 ? -13.667 34.721 15.84 1 76.14 751 TRP A N 1
ATOM 5903 C CA . TRP A 1 751 ? -14.681 35.754 16.028 1 76.14 751 TRP A CA 1
ATOM 5904 C C . TRP A 1 751 ? -14.042 37.075 16.442 1 76.14 751 TRP A C 1
ATOM 5906 O O . TRP A 1 751 ? -14.517 38.148 16.059 1 76.14 751 TRP A O 1
ATOM 5916 N N . TRP A 1 752 ? -12.873 36.974 17.086 1 76.1 752 TRP A N 1
ATOM 5917 C CA . TRP A 1 752 ? -12.29 38.201 17.619 1 76.1 752 TRP A CA 1
ATOM 5918 C C . TRP A 1 752 ? -11.414 38.885 16.574 1 76.1 752 TRP A C 1
ATOM 5920 O O . TRP A 1 752 ? -11.07 40.061 16.718 1 76.1 752 TRP A O 1
ATOM 5930 N N . ARG A 1 753 ? -11.063 38.166 15.519 1 75.68 753 ARG A N 1
ATOM 5931 C CA . ARG A 1 753 ? -10.285 38.764 14.44 1 75.68 753 ARG A CA 1
ATOM 5932 C C . ARG A 1 753 ? -11.166 39.072 13.234 1 75.68 753 ARG A C 1
ATOM 5934 O O . ARG A 1 753 ? -10.679 39.551 12.208 1 75.68 753 ARG A O 1
ATOM 5941 N N . SER A 1 754 ? -12.247 38.761 13.468 1 75.78 754 SER A N 1
ATOM 5942 C CA . SER A 1 754 ? -13.188 39.146 12.42 1 75.78 754 SER A CA 1
ATOM 5943 C C . SER A 1 754 ? -13.44 40.65 12.428 1 75.78 754 SER A C 1
ATOM 5945 O O . SER A 1 754 ? -13.086 41.338 13.388 1 75.78 754 SER A O 1
ATOM 5947 N N . LEU A 1 755 ? -13.918 41.209 11.29 1 73.1 755 LEU A N 1
ATOM 5948 C CA . LEU A 1 755 ? -14.217 42.634 11.19 1 73.1 755 LEU A CA 1
ATOM 5949 C C . LEU A 1 755 ? -15.126 43.08 12.331 1 73.1 755 LEU A C 1
ATOM 5951 O O . LEU A 1 755 ? -14.915 44.143 12.919 1 73.1 755 LEU A O 1
ATOM 5955 N N . SER A 1 756 ? -15.977 42.106 12.565 1 70.94 756 SER A N 1
ATOM 5956 C CA . SER A 1 756 ? -16.905 42.43 13.644 1 70.94 756 SER A CA 1
ATOM 5957 C C . SER A 1 756 ? -16.208 42.405 15 1 70.94 756 SER A C 1
ATOM 5959 O O . SER A 1 756 ? -16.491 43.237 15.864 1 70.94 756 SER A O 1
ATOM 5961 N N . GLY A 1 757 ? -15.258 41.44 15.013 1 73.87 757 GLY A N 1
ATOM 5962 C CA . GLY A 1 757 ? -14.536 41.356 16.273 1 73.87 757 GLY A CA 1
ATOM 5963 C C . GLY A 1 757 ? -13.563 42.501 16.481 1 73.87 757 GLY A C 1
ATOM 5964 O O . GLY A 1 757 ? -13.47 43.051 17.58 1 73.87 757 GLY A O 1
ATOM 5965 N N . LEU A 1 758 ? -12.992 43.024 15.524 1 77.38 758 LEU A N 1
ATOM 5966 C CA . LEU A 1 758 ? -12.053 44.137 15.611 1 77.38 758 LEU A CA 1
ATOM 5967 C C . LEU A 1 758 ? -12.785 45.446 15.892 1 77.38 758 LEU A C 1
ATOM 5969 O O . LEU A 1 758 ? -12.285 46.295 16.633 1 77.38 758 LEU A O 1
ATOM 5973 N N . LEU A 1 759 ? -13.978 45.595 15.427 1 77.84 759 LEU A N 1
ATOM 5974 C CA . LEU A 1 759 ? -14.771 46.793 15.68 1 77.84 759 LEU A CA 1
ATOM 5975 C C . LEU A 1 759 ? -15.186 46.871 17.145 1 77.84 759 LEU A C 1
ATOM 5977 O O . LEU A 1 759 ? -15.173 47.949 17.742 1 77.84 759 LEU A O 1
ATOM 5981 N N . VAL A 1 760 ? -15.417 45.715 17.603 1 77.4 760 VAL A N 1
ATOM 5982 C CA . VAL A 1 760 ? -15.807 45.677 19.009 1 77.4 760 VAL A CA 1
ATOM 5983 C C . VAL A 1 760 ? -14.603 46.005 19.889 1 77.4 760 VAL A C 1
ATOM 5985 O O . VAL A 1 760 ? -14.718 46.772 20.848 1 77.4 760 VAL A O 1
ATOM 5988 N N . LEU A 1 761 ? -13.46 45.595 19.489 1 79.51 761 LEU A N 1
ATOM 5989 C CA . LEU A 1 761 ? -12.261 45.851 20.279 1 79.51 761 LEU A CA 1
ATOM 5990 C C . LEU A 1 761 ? -11.818 47.304 20.14 1 79.51 761 LEU A C 1
ATOM 5992 O O . LEU A 1 761 ? -11.378 47.919 21.113 1 79.51 761 LEU A O 1
ATOM 5996 N N . ALA A 1 762 ? -12.007 47.812 19.001 1 76.5 762 ALA A N 1
ATOM 5997 C CA . ALA A 1 762 ? -11.699 49.224 18.789 1 76.5 762 ALA A CA 1
ATOM 5998 C C . ALA A 1 762 ? -12.653 50.117 19.576 1 76.5 762 ALA A C 1
ATOM 6000 O O . ALA A 1 762 ? -12.236 51.122 20.156 1 76.5 762 ALA A O 1
ATOM 6001 N N . SER A 1 763 ? -13.925 49.772 19.634 1 77.52 763 SER A N 1
ATOM 6002 C CA . SER A 1 763 ? -14.912 50.534 20.392 1 77.52 763 SER A CA 1
ATOM 6003 C C . SER A 1 763 ? -14.607 50.502 21.885 1 77.52 763 SER A C 1
ATOM 6005 O O . SER A 1 763 ? -14.75 51.514 22.576 1 77.52 763 SER A O 1
ATOM 6007 N N . ILE A 1 764 ? -14.046 49.382 22.231 1 77.36 764 ILE A N 1
ATOM 6008 C CA . ILE A 1 764 ? -13.692 49.242 23.639 1 77.36 764 ILE A CA 1
ATOM 6009 C C . ILE A 1 764 ? -12.44 50.063 23.94 1 77.36 764 ILE A C 1
ATOM 6011 O O . ILE A 1 764 ? -12.362 50.73 24.975 1 77.36 764 ILE A O 1
ATOM 6015 N N . ALA A 1 765 ? -11.519 50.097 23.028 1 75.68 765 ALA A N 1
ATOM 6016 C CA . ALA A 1 765 ? -10.307 50.896 23.192 1 75.68 765 ALA A CA 1
ATOM 6017 C C . ALA A 1 765 ? -10.628 52.388 23.18 1 75.68 765 ALA A C 1
ATOM 6019 O O . ALA A 1 765 ? -10.08 53.154 23.976 1 75.68 765 ALA A O 1
ATOM 6020 N N . LEU A 1 766 ? -11.482 52.768 22.338 1 73.28 766 LEU A N 1
ATOM 6021 C CA . LEU A 1 766 ? -11.899 54.164 22.264 1 73.28 766 LEU A CA 1
ATOM 6022 C C . LEU A 1 766 ? -12.628 54.583 23.536 1 73.28 766 LEU A C 1
ATOM 6024 O O . LEU A 1 766 ? -12.408 55.682 24.05 1 73.28 766 LEU A O 1
ATOM 6028 N N . LEU A 1 767 ? -13.354 53.7 24.089 1 73.65 767 LEU A N 1
ATOM 6029 C CA . LEU A 1 767 ? -14.085 53.977 25.321 1 73.65 767 LEU A CA 1
ATOM 6030 C C . LEU A 1 767 ? -13.131 54.081 26.507 1 73.65 767 LEU A C 1
ATOM 6032 O O . LEU A 1 767 ? -13.299 54.945 27.37 1 73.65 767 LEU A O 1
ATOM 6036 N N . LEU A 1 768 ? -12.057 53.337 26.464 1 72.98 768 LEU A N 1
ATOM 6037 C CA . LEU A 1 768 ? -11.074 53.368 27.542 1 72.98 768 LEU A CA 1
ATOM 6038 C C . LEU A 1 768 ? -10.203 54.616 27.447 1 72.98 768 LEU A C 1
ATOM 6040 O O . LEU A 1 768 ? -9.9 55.245 28.464 1 72.98 768 LEU A O 1
ATOM 6044 N N . THR A 1 769 ? -9.861 54.993 26.266 1 72.23 769 THR A N 1
ATOM 6045 C CA . THR A 1 769 ? -9.067 56.202 26.073 1 72.23 769 THR A CA 1
ATOM 6046 C C . THR A 1 769 ? -9.875 57.444 26.436 1 72.23 769 THR A C 1
ATOM 6048 O O . THR A 1 769 ? -9.352 58.372 27.056 1 72.23 769 THR A O 1
ATOM 6051 N N . SER A 1 770 ? -11.12 57.399 26.035 1 69.83 770 SER A N 1
ATOM 6052 C CA . SER A 1 770 ? -11.996 58.513 26.385 1 69.83 770 SER A CA 1
ATOM 6053 C C . SER A 1 770 ? -12.208 58.598 27.893 1 69.83 770 SER A C 1
ATOM 6055 O O . SER A 1 770 ? -12.253 59.693 28.458 1 69.83 770 SER A O 1
ATOM 6057 N N . TRP A 1 771 ? -12.18 57.507 28.481 1 70.73 771 TRP A N 1
ATOM 6058 C CA . TRP A 1 771 ? -12.345 57.444 29.93 1 70.73 771 TRP A CA 1
ATOM 6059 C C . TRP A 1 771 ? -11.085 57.924 30.642 1 70.73 771 TRP A C 1
ATOM 6061 O O . TRP A 1 771 ? -11.164 58.676 31.617 1 70.73 771 TRP A O 1
ATOM 6071 N N . PHE A 1 772 ? -9.901 57.745 30.131 1 70.17 772 PHE A N 1
ATOM 6072 C CA . PHE A 1 772 ? -8.631 58.193 30.689 1 70.17 772 PHE A CA 1
ATOM 6073 C C . PHE A 1 772 ? -8.439 59.689 30.465 1 70.17 772 PHE A C 1
ATOM 6075 O O . PHE A 1 772 ? -7.953 60.397 31.349 1 70.17 772 PHE A O 1
ATOM 6082 N N . ALA A 1 773 ? -8.845 60.161 29.34 1 67.84 773 ALA A N 1
ATOM 6083 C CA . ALA A 1 773 ? -8.778 61.592 29.054 1 67.84 773 ALA A CA 1
ATOM 6084 C C . ALA A 1 773 ? -9.721 62.377 29.961 1 67.84 773 ALA A C 1
ATOM 6086 O O . ALA A 1 773 ? -9.369 63.452 30.452 1 67.84 773 ALA A O 1
ATOM 6087 N N . TRP A 1 774 ? -10.86 61.782 30.23 1 68.79 774 TRP A N 1
ATOM 6088 C CA . TRP A 1 774 ? -11.836 62.399 31.122 1 68.79 774 TRP A CA 1
ATOM 6089 C C . TRP A 1 774 ? -11.306 62.46 32.551 1 68.79 774 TRP A C 1
ATOM 6091 O O . TRP A 1 774 ? -11.417 63.492 33.217 1 68.79 774 TRP A O 1
ATOM 6101 N N . LEU A 1 775 ? -10.483 61.549 32.991 1 68.63 775 LEU A N 1
ATOM 6102 C CA . LEU A 1 775 ? -9.901 61.507 34.328 1 68.63 775 LEU A CA 1
ATOM 6103 C C . LEU A 1 775 ? -8.727 62.474 34.441 1 68.63 775 LEU A C 1
ATOM 6105 O O . LEU A 1 775 ? -8.559 63.137 35.467 1 68.63 775 LEU A O 1
ATOM 6109 N N . TYR A 1 776 ? -7.982 62.712 33.46 1 71.42 776 TYR A N 1
ATOM 6110 C CA . TYR A 1 776 ? -6.832 63.608 33.438 1 71.42 776 TYR A CA 1
ATOM 6111 C C . TYR A 1 776 ? -7.277 65.066 33.415 1 71.42 776 TYR A C 1
ATOM 6113 O O . TYR A 1 776 ? -6.71 65.905 34.118 1 71.42 776 TYR A O 1
ATOM 6121 N N . ARG A 1 777 ? -8.265 65.424 32.661 1 67.38 777 ARG A N 1
ATOM 6122 C CA . ARG A 1 777 ? -8.831 66.769 32.615 1 67.38 777 ARG A CA 1
ATOM 6123 C C . ARG A 1 777 ? -9.401 67.169 33.972 1 67.38 777 ARG A C 1
ATOM 6125 O O . ARG A 1 777 ? -9.207 68.3 34.423 1 67.38 777 ARG A O 1
ATOM 6132 N N . ARG A 1 778 ? -9.893 66.252 34.608 1 64.63 778 ARG A N 1
ATOM 6133 C CA . ARG A 1 778 ? -10.464 66.515 35.925 1 64.63 778 ARG A CA 1
ATOM 6134 C C . ARG A 1 778 ? -9.37 66.79 36.951 1 64.63 778 ARG A C 1
ATOM 6136 O O . ARG A 1 778 ? -9.513 67.676 37.797 1 64.63 778 ARG A O 1
ATOM 6143 N N . ARG A 1 779 ? -8.226 66.364 36.807 1 67.46 779 ARG A N 1
ATOM 6144 C CA . ARG A 1 779 ? -7.107 66.574 37.72 1 67.46 779 ARG A CA 1
ATOM 6145 C C . ARG A 1 779 ? -6.407 67.898 37.432 1 67.46 779 ARG A C 1
ATOM 6147 O O . ARG A 1 779 ? -6.034 68.623 38.357 1 67.46 779 ARG A O 1
ATOM 6154 N N . LEU A 1 780 ? -6.309 68.43 36.293 1 63.62 780 LEU A N 1
ATOM 6155 C CA . LEU A 1 780 ? -5.663 69.677 35.899 1 63.62 780 LEU A CA 1
ATOM 6156 C C . LEU A 1 780 ? -6.518 70.878 36.288 1 63.62 780 LEU A C 1
ATOM 6158 O O . LEU A 1 780 ? -5.995 71.894 36.752 1 63.62 780 LEU A O 1
ATOM 6162 N N . GLN A 1 781 ? -7.69 70.782 36.131 1 66.13 781 GLN A N 1
ATOM 6163 C CA . GLN A 1 781 ? -8.608 71.845 36.525 1 66.13 781 GLN A CA 1
ATOM 6164 C C . GLN A 1 781 ? -8.574 72.07 38.034 1 66.13 781 GLN A C 1
ATOM 6166 O O . GLN A 1 781 ? -8.603 73.212 38.497 1 66.13 781 GLN A O 1
ATOM 6171 N N . ARG A 1 782 ? -8.273 71.136 38.753 1 64.66 782 ARG A N 1
ATOM 6172 C CA . ARG A 1 782 ? -8.203 71.256 40.206 1 64.66 782 ARG A CA 1
ATOM 6173 C C . ARG A 1 782 ? -6.911 71.941 40.637 1 64.66 782 ARG A C 1
ATOM 6175 O O . ARG A 1 782 ? -6.917 72.778 41.541 1 64.66 782 ARG A O 1
ATOM 6182 N N . ARG A 1 783 ? -5.856 71.924 40.029 1 65.22 783 ARG A N 1
ATOM 6183 C CA . ARG A 1 783 ? -4.58 72.538 40.382 1 65.22 783 ARG A CA 1
ATOM 6184 C C . ARG A 1 783 ? -4.546 74.005 39.967 1 65.22 783 ARG A C 1
ATOM 6186 O O . ARG A 1 783 ? -4.038 74.853 40.704 1 65.22 783 ARG A O 1
ATOM 6193 N N . HIS A 1 784 ? -5.096 74.486 38.985 1 63.07 784 HIS A N 1
ATOM 6194 C CA . HIS A 1 784 ? -5.122 75.862 38.502 1 63.07 784 HIS A CA 1
ATOM 6195 C C . HIS A 1 784 ? -6.052 76.726 39.347 1 63.07 784 HIS A C 1
ATOM 6197 O O . HIS A 1 784 ? -5.735 77.88 39.643 1 63.07 784 HIS A O 1
ATOM 6203 N N . ALA A 1 785 ? -7.028 76.314 39.773 1 63.85 785 ALA A N 1
ATOM 6204 C CA . ALA A 1 785 ? -7.96 77.037 40.634 1 63.85 785 ALA A CA 1
ATOM 6205 C C . ALA A 1 785 ? -7.322 77.362 41.982 1 63.85 785 ALA A C 1
ATOM 6207 O O . ALA A 1 785 ? -7.522 78.452 42.523 1 63.85 785 ALA A O 1
ATOM 6208 N N . TYR A 1 786 ? -6.314 76.814 42.426 1 64.08 786 TYR A N 1
ATOM 6209 C CA . TYR A 1 786 ? -5.613 77.021 43.688 1 64.08 786 TYR A CA 1
ATOM 6210 C C . TYR A 1 786 ? -4.556 78.11 43.553 1 64.08 786 TYR A C 1
ATOM 6212 O O . TYR A 1 786 ? -4.442 78.985 44.414 1 64.08 786 TYR A O 1
ATOM 6220 N N . GLN A 1 787 ? -3.861 78.309 42.543 1 61.94 787 GLN A N 1
ATOM 6221 C CA . GLN A 1 787 ? -2.802 79.291 42.34 1 61.94 787 GLN A CA 1
ATOM 6222 C C . GLN A 1 787 ? -3.381 80.679 42.082 1 61.94 787 GLN A C 1
ATOM 6224 O O . GLN A 1 787 ? -2.85 81.68 42.568 1 61.94 787 GLN A O 1
ATOM 6229 N N . LEU A 1 788 ? -4.427 80.836 41.536 1 61.74 788 LEU A N 1
ATOM 6230 C CA . LEU A 1 788 ? -5.101 82.101 41.264 1 61.74 788 LEU A CA 1
ATOM 6231 C C . LEU A 1 788 ? -5.673 82.699 42.546 1 61.74 788 LEU A C 1
ATOM 6233 O O . LEU A 1 788 ? -5.598 83.911 42.758 1 61.74 788 LEU A O 1
ATOM 6237 N N . ALA A 1 789 ? -6.046 81.929 43.446 1 62.44 789 ALA A N 1
ATOM 6238 C CA . ALA A 1 789 ? -6.608 82.381 44.716 1 62.44 789 ALA A CA 1
ATOM 6239 C C . ALA A 1 789 ? -5.522 82.948 45.625 1 62.44 789 ALA A C 1
ATOM 6241 O O . ALA A 1 789 ? -5.729 83.966 46.29 1 62.44 789 ALA A O 1
ATOM 6242 N N . LEU A 1 790 ? -4.332 82.624 45.59 1 63.38 790 LEU A N 1
ATOM 6243 C CA . LEU A 1 790 ? -3.218 83.06 46.426 1 63.38 790 LEU A CA 1
ATOM 6244 C C . LEU A 1 790 ? -2.662 84.393 45.937 1 63.38 790 LEU A C 1
ATOM 6246 O O . LEU A 1 790 ? -2.333 85.267 46.743 1 63.38 790 LEU A O 1
ATOM 6250 N N . HIS A 1 791 ? -2.652 84.748 44.789 1 61.15 791 HIS A N 1
ATOM 6251 C CA . HIS A 1 791 ? -2.091 85.961 44.205 1 61.15 791 HIS A CA 1
ATOM 6252 C C . HIS A 1 791 ? -3.036 87.145 44.38 1 61.15 791 HIS A C 1
ATOM 6254 O O . HIS A 1 791 ? -2.593 88.265 44.647 1 61.15 791 HIS A O 1
ATOM 6260 N N . LYS A 1 792 ? -4.25 86.968 44.409 1 59.79 792 LYS A N 1
ATOM 6261 C CA . LYS A 1 792 ? -5.249 88.006 44.646 1 59.79 792 LYS A CA 1
ATOM 6262 C C . LYS A 1 792 ? -5.177 88.521 46.08 1 59.79 792 LYS A C 1
ATOM 6264 O O . LYS A 1 792 ? -5.306 89.723 46.321 1 59.79 792 LYS A O 1
ATOM 6269 N N . GLN A 1 793 ? -4.839 87.767 46.932 1 63.18 793 GLN A N 1
ATOM 6270 C CA . GLN A 1 793 ? -4.73 88.114 48.345 1 63.18 793 GLN A CA 1
ATOM 6271 C C . GLN A 1 793 ? -3.498 88.976 48.606 1 63.18 793 GLN A C 1
ATOM 6273 O O . GLN A 1 793 ? -3.567 89.961 49.344 1 63.18 793 GLN A O 1
ATOM 6278 N N . GLU A 1 794 ? -2.441 88.86 47.987 1 61.23 794 GLU A N 1
ATOM 6279 C CA . GLU A 1 794 ? -1.189 89.586 48.178 1 61.23 794 GLU A CA 1
ATOM 6280 C C . GLU A 1 794 ? -1.281 91.002 47.616 1 61.23 794 GLU A C 1
ATOM 6282 O O . GLU A 1 794 ? -0.811 91.955 48.241 1 61.23 794 GLU A O 1
ATOM 6287 N N . LEU A 1 795 ? -1.907 91.311 46.614 1 59.13 795 LEU A N 1
ATOM 6288 C CA . LEU A 1 795 ? -2.034 92.614 45.97 1 59.13 795 LEU A CA 1
ATOM 6289 C C . LEU A 1 795 ? -2.969 93.523 46.761 1 59.13 795 LEU A C 1
ATOM 6291 O O . LEU A 1 795 ? -2.712 94.722 46.892 1 59.13 795 LEU A O 1
ATOM 6295 N N . ALA A 1 796 ? -3.874 93.012 47.304 1 58.72 796 ALA A N 1
ATOM 6296 C CA . ALA A 1 796 ? -4.83 93.762 48.113 1 58.72 796 ALA A CA 1
ATOM 6297 C C . ALA A 1 796 ? -4.178 94.281 49.392 1 58.72 796 ALA A C 1
ATOM 6299 O O . ALA A 1 796 ? -4.431 95.414 49.809 1 58.72 796 ALA A O 1
ATOM 6300 N N . GLU A 1 797 ? -3.252 93.621 49.904 1 59.92 797 GLU A N 1
ATOM 6301 C CA . GLU A 1 797 ? -2.559 93.973 51.14 1 59.92 797 GLU A CA 1
ATOM 6302 C C . GLU A 1 797 ? -1.555 95.099 50.909 1 59.92 797 GLU A C 1
ATOM 6304 O O . GLU A 1 797 ? -1.444 96.016 51.725 1 59.92 797 GLU A O 1
ATOM 6309 N N . GLN A 1 798 ? -0.978 95.207 49.816 1 58.13 798 GLN A N 1
ATOM 6310 C CA . GLN A 1 798 ? 0.026 96.22 49.507 1 58.13 798 GLN A CA 1
ATOM 6311 C C . GLN A 1 798 ? -0.625 97.568 49.214 1 58.13 798 GLN A C 1
ATOM 6313 O O . GLN A 1 798 ? -0.125 98.611 49.642 1 58.13 798 GLN A O 1
ATOM 6318 N N . ALA A 1 799 ? -1.68 97.554 48.594 1 5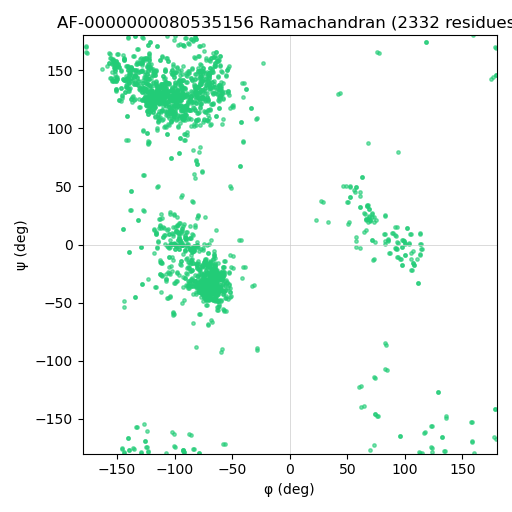6.36 799 ALA A N 1
ATOM 6319 C CA . ALA A 1 799 ? -2.406 98.778 48.266 1 56.36 799 ALA A CA 1
ATOM 6320 C C . ALA A 1 799 ? -2.942 99.453 49.525 1 56.36 799 ALA A C 1
ATOM 6322 O O . ALA A 1 799 ? -2.885 100.678 49.652 1 56.36 799 ALA A O 1
ATOM 6323 N N . SER A 1 800 ? -3.321 98.668 50.48 1 56.73 800 SER A N 1
ATOM 6324 C CA . SER A 1 800 ? -3.865 99.157 51.743 1 56.73 800 SER A CA 1
ATOM 6325 C C . SER A 1 800 ? -2.777 99.789 52.605 1 56.73 800 SER A C 1
ATOM 6327 O O . SER A 1 800 ? -2.99 100.842 53.21 1 56.73 800 SER A O 1
ATOM 6329 N N . ALA A 1 801 ? -1.553 99.353 52.559 1 58.72 801 ALA A N 1
ATOM 6330 C CA . ALA A 1 801 ? -0.44 99.843 53.367 1 58.72 801 ALA A CA 1
ATOM 6331 C C . ALA A 1 801 ? 0.057 101.192 52.855 1 58.72 801 ALA A C 1
ATOM 6333 O O . ALA A 1 801 ? 0.397 102.076 53.645 1 58.72 801 ALA A O 1
ATOM 6334 N N . ALA A 1 802 ? 0.014 101.444 51.58 1 56.53 802 ALA A N 1
ATOM 6335 C CA . ALA A 1 802 ? 0.493 102.682 50.97 1 56.53 802 ALA A CA 1
ATOM 6336 C C . ALA A 1 802 ? -0.428 103.851 51.305 1 56.53 802 ALA A C 1
ATOM 6338 O O . ALA A 1 802 ? 0.039 104.96 51.578 1 56.53 802 ALA A O 1
ATOM 6339 N N . LYS A 1 803 ? -1.64 103.67 51.418 1 56.66 803 LYS A N 1
ATOM 6340 C CA . LYS A 1 803 ? -2.654 104.663 51.764 1 56.66 803 LYS A CA 1
ATOM 6341 C C . LYS A 1 803 ? -2.468 105.162 53.194 1 56.66 803 LYS A C 1
ATOM 6343 O O . LYS A 1 803 ? -2.528 106.367 53.449 1 56.66 803 LYS A O 1
ATOM 6348 N N . THR A 1 804 ? -2.176 104.207 54.053 1 57.1 804 THR A N 1
ATOM 6349 C CA . THR A 1 804 ? -2.053 104.505 55.475 1 57.1 804 THR A CA 1
ATOM 6350 C C . THR A 1 804 ? -0.805 105.34 55.747 1 57.1 804 THR A C 1
ATOM 6352 O O . THR A 1 804 ? -0.844 106.285 56.537 1 57.1 804 THR A O 1
ATOM 6355 N N . ARG A 1 805 ? 0.269 105.156 55.023 1 56.7 805 ARG A N 1
ATOM 6356 C CA . ARG A 1 805 ? 1.527 105.863 55.244 1 56.7 805 ARG A CA 1
ATOM 6357 C C . ARG A 1 805 ? 1.437 107.305 54.757 1 56.7 805 ARG A C 1
ATOM 6359 O O . ARG A 1 805 ? 1.967 108.216 55.398 1 56.7 805 ARG A O 1
ATOM 6366 N N . PHE A 1 806 ? 0.65 107.625 53.836 1 59.62 806 PHE A N 1
ATOM 6367 C CA . PHE A 1 806 ? 0.496 108.953 53.253 1 59.62 806 PHE A CA 1
ATOM 6368 C C . PHE A 1 806 ? -0.303 109.861 54.18 1 59.62 806 PHE A C 1
ATOM 6370 O O . PHE A 1 806 ? 0.098 110.997 54.442 1 59.62 806 PHE A O 1
ATOM 6377 N N . LEU A 1 807 ? -1.277 109.271 54.674 1 60.38 807 LEU A N 1
ATOM 6378 C CA . LEU A 1 807 ? -2.155 110.059 55.533 1 60.38 807 LEU A CA 1
ATOM 6379 C C . LEU A 1 807 ? -1.473 110.38 56.859 1 60.38 807 LEU A C 1
ATOM 6381 O O . LEU A 1 807 ? -1.63 111.48 57.392 1 60.38 807 LEU A O 1
ATOM 6385 N N . ALA A 1 808 ? -0.579 109.422 57.321 1 60.97 808 ALA A N 1
ATOM 6386 C CA . ALA A 1 808 ? 0.151 109.63 58.569 1 60.97 808 ALA A CA 1
ATOM 6387 C C . ALA A 1 808 ? 1.15 110.775 58.437 1 60.97 808 ALA A C 1
ATOM 6389 O O . ALA A 1 808 ? 1.263 111.615 59.333 1 60.97 808 ALA A O 1
ATOM 6390 N N . ASN A 1 809 ? 1.776 110.882 57.282 1 61.3 809 ASN A N 1
ATOM 6391 C CA . ASN A 1 809 ? 2.781 111.915 57.057 1 61.3 809 ASN A CA 1
ATOM 6392 C C . ASN A 1 809 ? 2.141 113.289 56.877 1 61.3 809 ASN A C 1
ATOM 6394 O O . ASN A 1 809 ? 2.647 114.287 57.395 1 61.3 809 ASN A O 1
ATOM 6398 N N . LEU A 1 810 ? 0.923 113.347 56.286 1 62.7 810 LEU A N 1
ATOM 6399 C CA . LEU A 1 810 ? 0.206 114.602 56.086 1 62.7 810 LEU A CA 1
ATOM 6400 C C . LEU A 1 810 ? -0.322 115.143 57.411 1 62.7 810 LEU A C 1
ATOM 6402 O O . LEU A 1 810 ? -0.274 116.35 57.656 1 62.7 810 LEU A O 1
ATOM 6406 N N . GLY A 1 811 ? -0.768 114.312 58.352 1 61.94 811 GLY A N 1
ATOM 6407 C CA . GLY A 1 811 ? -1.27 114.676 59.667 1 61.94 811 GLY A CA 1
ATOM 6408 C C . GLY A 1 811 ? -0.242 115.396 60.519 1 61.94 811 GLY A C 1
ATOM 6409 O O . GLY A 1 811 ? -0.556 116.401 61.162 1 61.94 811 GLY A O 1
ATOM 6410 N N . HIS A 1 812 ? 1.003 114.875 60.388 1 62.74 812 HIS A N 1
ATOM 6411 C CA . HIS A 1 812 ? 2.105 115.443 61.156 1 62.74 812 HIS A CA 1
ATOM 6412 C C . HIS A 1 812 ? 2.446 116.849 60.673 1 62.74 812 HIS A C 1
ATOM 6414 O O . HIS A 1 812 ? 2.649 117.756 61.484 1 62.74 812 HIS A O 1
ATOM 6420 N N . GLU A 1 813 ? 2.311 117.214 59.513 1 65.37 813 GLU A N 1
ATOM 6421 C CA . GLU A 1 813 ? 2.761 118.468 58.915 1 65.37 813 GLU A CA 1
ATOM 6422 C C . GLU A 1 813 ? 1.71 119.563 59.073 1 65.37 813 GLU A C 1
ATOM 6424 O O . GLU A 1 813 ? 2.04 120.751 59.079 1 65.37 813 GLU A O 1
ATOM 6429 N N . ILE A 1 814 ? 0.435 119.197 59.314 1 65.77 814 ILE A N 1
ATOM 6430 C CA . ILE A 1 814 ? -0.665 120.148 59.439 1 65.77 814 ILE A CA 1
ATOM 6431 C C . ILE A 1 814 ? -0.781 120.614 60.889 1 65.77 814 ILE A C 1
ATOM 6433 O O . ILE A 1 814 ? -1.138 121.765 61.15 1 65.77 814 ILE A O 1
ATOM 6437 N N . ARG A 1 815 ? -0.289 120.021 61.975 1 64.56 815 ARG A N 1
ATOM 6438 C CA . ARG A 1 815 ? -0.461 120.291 63.399 1 64.56 815 ARG A CA 1
ATOM 6439 C C . ARG A 1 815 ? 0.439 121.436 63.852 1 64.56 815 ARG A C 1
ATOM 6441 O O . ARG A 1 815 ? 0.054 122.233 64.709 1 64.56 815 ARG A O 1
ATOM 6448 N N . THR A 1 816 ? 1.555 121.586 63.133 1 69.67 816 THR A N 1
ATOM 6449 C CA . THR A 1 816 ? 2.505 122.608 63.556 1 69.67 816 THR A CA 1
ATOM 6450 C C . THR A 1 816 ? 1.984 124.003 63.22 1 69.67 816 THR A C 1
ATOM 6452 O O . THR A 1 816 ? 1.93 124.876 64.088 1 69.67 816 THR A O 1
ATOM 6455 N N . PRO A 1 817 ? 1.458 124.247 61.998 1 70.86 817 PRO A N 1
ATOM 6456 C CA . PRO A 1 817 ? 0.929 125.586 61.726 1 70.86 817 PRO A CA 1
ATOM 6457 C C . PRO A 1 817 ? -0.365 125.874 62.485 1 70.86 817 PRO A C 1
ATOM 6459 O O . PRO A 1 817 ? -0.658 127.031 62.795 1 70.86 817 PRO A O 1
ATOM 6462 N N . MET A 1 818 ? -1.069 124.909 62.977 1 71.36 818 MET A N 1
ATOM 6463 C CA . MET A 1 818 ? -2.309 125.08 63.729 1 71.36 818 MET A CA 1
ATOM 6464 C C . MET A 1 818 ? -2.025 125.597 65.135 1 71.36 818 MET A C 1
ATOM 6466 O O . MET A 1 818 ? -2.845 126.309 65.717 1 71.36 818 MET A O 1
ATOM 6470 N N . THR A 1 819 ? -0.822 125.328 65.705 1 72.87 819 THR A N 1
ATOM 6471 C CA . THR A 1 819 ? -0.392 125.886 66.983 1 72.87 819 THR A CA 1
ATOM 6472 C C . THR A 1 819 ? -0.248 127.402 66.89 1 72.87 819 THR A C 1
ATOM 6474 O O . THR A 1 819 ? -0.591 128.122 67.83 1 72.87 819 THR A O 1
ATOM 6477 N N . GLY A 1 820 ? 0.202 127.897 65.709 1 74.71 820 GLY A N 1
ATOM 6478 C CA . GLY A 1 820 ? 0.315 129.326 65.463 1 74.71 820 GLY A CA 1
ATOM 6479 C C . GLY A 1 820 ? -1.029 130.023 65.368 1 74.71 820 GLY A C 1
ATOM 6480 O O . GLY A 1 820 ? -1.229 131.082 65.967 1 74.71 820 GLY A O 1
ATOM 6481 N N . VAL A 1 821 ? -2.025 129.399 64.699 1 75.79 821 VAL A N 1
ATOM 6482 C CA . VAL A 1 821 ? -3.339 130.002 64.5 1 75.79 821 VAL A CA 1
ATOM 6483 C C . VAL A 1 821 ? -4.105 130.021 65.821 1 75.79 821 VAL A C 1
ATOM 6485 O O . VAL A 1 821 ? -4.609 131.066 66.238 1 75.79 821 VAL A O 1
ATOM 6488 N N . LEU A 1 822 ? -4.088 128.953 66.594 1 76.2 822 LEU A N 1
ATOM 6489 C CA . LEU A 1 822 ? -4.871 128.852 67.82 1 76.2 822 LEU A CA 1
ATOM 6490 C C . LEU A 1 822 ? -4.156 129.538 68.98 1 76.2 822 LEU A C 1
ATOM 6492 O O . LEU A 1 822 ? -4.787 130.232 69.78 1 76.2 822 LEU A O 1
ATOM 6496 N N . GLY A 1 823 ? -2.799 129.493 69.05 1 77.35 823 GLY A N 1
ATOM 6497 C CA . GLY A 1 823 ? -2.022 130.123 70.106 1 77.35 823 GLY A CA 1
ATOM 6498 C C . GLY A 1 823 ? -2.043 131.639 70.038 1 77.35 823 GLY A C 1
ATOM 6499 O O . GLY A 1 823 ? -2.253 132.308 71.052 1 77.35 823 GLY A O 1
ATOM 6500 N N . MET A 1 824 ? -1.95 132.207 68.894 1 78.79 824 MET A N 1
ATOM 6501 C CA . MET A 1 824 ? -1.922 133.657 68.72 1 78.79 824 MET A CA 1
ATOM 6502 C C . MET A 1 824 ? -3.315 134.253 68.892 1 78.79 824 MET A C 1
ATOM 6504 O O . MET A 1 824 ? -3.458 135.381 69.367 1 78.79 824 MET A O 1
ATOM 6508 N N . SER A 1 825 ? -4.356 133.473 68.507 1 79.79 825 SER A N 1
ATOM 6509 C CA . SER A 1 825 ? -5.726 133.926 68.725 1 79.79 825 SER A CA 1
ATOM 6510 C C . SER A 1 825 ? -6.056 133.992 70.213 1 79.79 825 SER A C 1
ATOM 6512 O O . SER A 1 825 ? -6.743 134.912 70.661 1 79.79 825 SER A O 1
ATOM 6514 N N . GLU A 1 826 ? -5.433 133.131 70.986 1 78.51 826 GLU A N 1
ATOM 6515 C CA . GLU A 1 826 ? -5.618 133.135 72.434 1 78.51 826 GLU A CA 1
ATOM 6516 C C . GLU A 1 826 ? -4.918 134.329 73.076 1 78.51 826 GLU A C 1
ATOM 6518 O O . GLU A 1 826 ? -5.471 134.97 73.973 1 78.51 826 GLU A O 1
ATOM 6523 N N . LEU A 1 827 ? -3.75 134.715 72.605 1 78.23 827 LEU A N 1
ATOM 6524 C CA . LEU A 1 827 ? -3.003 135.858 73.119 1 78.23 827 LEU A CA 1
ATOM 6525 C C . LEU A 1 827 ? -3.687 137.168 72.743 1 78.23 827 LEU A C 1
ATOM 6527 O O . LEU A 1 827 ? -3.737 138.101 73.548 1 78.23 827 LEU A O 1
ATOM 6531 N N . LEU A 1 828 ? -4.286 137.147 71.628 1 80.37 828 LEU A N 1
ATOM 6532 C CA . LEU A 1 828 ? -5.015 138.326 71.174 1 80.37 828 LEU A CA 1
ATOM 6533 C C . LEU A 1 828 ? -6.292 138.521 71.983 1 80.37 828 LEU A C 1
ATOM 6535 O O . LEU A 1 828 ? -6.631 139.648 72.354 1 80.37 828 LEU A O 1
ATOM 6539 N N . LEU A 1 829 ? -6.924 137.476 72.355 1 79.59 829 LEU A N 1
ATOM 6540 C CA . LEU A 1 829 ? -8.163 137.536 73.122 1 79.59 829 LEU A CA 1
ATOM 6541 C C . LEU A 1 829 ? -7.887 137.934 74.569 1 79.59 829 LEU A C 1
ATOM 6543 O O . LEU A 1 829 ? -8.761 138.481 75.244 1 79.59 829 LEU A O 1
ATOM 6547 N N . ALA A 1 830 ? -6.568 137.858 74.935 1 76.86 830 ALA A N 1
ATOM 6548 C CA . ALA A 1 830 ? -6.165 138.252 76.282 1 76.86 830 ALA A CA 1
ATOM 6549 C C . ALA A 1 830 ? -5.741 139.717 76.322 1 76.86 830 ALA A C 1
ATOM 6551 O O . ALA A 1 830 ? -5.531 140.281 77.398 1 76.86 830 ALA A O 1
ATOM 6552 N N . SER A 1 831 ? -5.645 140.348 75.127 1 79.53 831 SER A N 1
ATOM 6553 C CA . SER A 1 831 ? -5.3 141.762 75.027 1 79.53 831 SER A CA 1
ATOM 6554 C C . SER A 1 831 ? -6.55 142.632 74.951 1 79.53 831 SER A C 1
ATOM 6556 O O . SER A 1 831 ? -7.64 142.138 74.657 1 79.53 831 SER A O 1
ATOM 6558 N N . PRO A 1 832 ? -6.542 143.894 75.447 1 79.88 832 PRO A N 1
ATOM 6559 C CA . PRO A 1 832 ? -7.714 144.764 75.327 1 79.88 832 PRO A CA 1
ATOM 6560 C C . PRO A 1 832 ? -8.127 145 73.876 1 79.88 832 PRO A C 1
ATOM 6562 O O . PRO A 1 832 ? -7.352 145.555 73.092 1 79.88 832 PRO A O 1
ATOM 6565 N N . LEU A 1 833 ? -9.172 144.381 73.342 1 80.55 833 LEU A N 1
ATOM 6566 C CA . LEU A 1 833 ? -9.69 144.479 71.982 1 80.55 833 LEU A CA 1
ATOM 6567 C C . LEU A 1 833 ? -11.079 145.11 71.974 1 80.55 833 LEU A C 1
ATOM 6569 O O . LEU A 1 833 ? -11.84 144.957 72.932 1 80.55 833 LEU A O 1
ATOM 6573 N N . ASP A 1 834 ? -11.411 146.03 71.131 1 82.24 834 ASP A N 1
ATOM 6574 C CA . ASP A 1 834 ? -12.77 146.541 70.986 1 82.24 834 ASP A CA 1
ATOM 6575 C C . ASP A 1 834 ? -13.732 145.432 70.566 1 82.24 834 ASP A C 1
ATOM 6577 O O . ASP A 1 834 ? -13.302 144.333 70.207 1 82.24 834 ASP A O 1
ATOM 6581 N N . PRO A 1 835 ? -14.91 145.556 70.771 1 78.07 835 PRO A N 1
ATOM 6582 C CA . PRO A 1 835 ? -15.888 144.491 70.538 1 78.07 835 PRO A CA 1
ATOM 6583 C C . PRO A 1 835 ? -15.83 143.935 69.117 1 78.07 835 PRO A C 1
ATOM 6585 O O . PRO A 1 835 ? -16.014 142.733 68.913 1 78.07 835 PRO A O 1
ATOM 6588 N N . GLN A 1 836 ? -15.523 144.77 68.235 1 79.04 836 GLN A N 1
ATOM 6589 C CA . GLN A 1 836 ? -15.429 144.291 66.86 1 79.04 836 GLN A CA 1
ATOM 6590 C C . GLN A 1 836 ? -14.17 143.455 66.653 1 79.04 836 GLN A C 1
ATOM 6592 O O . GLN A 1 836 ? -14.214 142.406 66.006 1 79.04 836 GLN A O 1
ATOM 6597 N N . GLN A 1 837 ? -13.213 143.971 67.237 1 79.57 837 GLN A N 1
ATOM 6598 C CA . GLN A 1 837 ? -11.943 143.256 67.155 1 79.57 837 GLN A CA 1
ATOM 6599 C C . GLN A 1 837 ? -12.028 141.902 67.855 1 79.57 837 GLN A C 1
ATOM 6601 O O . GLN A 1 837 ? -11.489 140.909 67.363 1 79.57 837 GLN A O 1
ATOM 6606 N N . ARG A 1 838 ? -12.73 141.807 68.85 1 80.81 838 ARG A N 1
ATOM 6607 C CA . ARG A 1 838 ? -12.922 140.566 69.592 1 80.81 838 ARG A CA 1
ATOM 6608 C C . ARG A 1 838 ? -13.774 139.58 68.8 1 80.81 838 ARG A C 1
ATOM 6610 O O . ARG A 1 838 ? -13.506 138.377 68.803 1 80.81 838 ARG A O 1
ATOM 6617 N N . GLY A 1 839 ? -14.674 140.098 68.075 1 77.77 839 GLY A N 1
ATOM 6618 C CA . GLY A 1 839 ? -15.49 139.262 67.209 1 77.77 839 GLY A CA 1
ATOM 6619 C C . GLY A 1 839 ? -14.698 138.605 66.094 1 77.77 839 GLY A C 1
ATOM 6620 O O . GLY A 1 839 ? -14.872 137.417 65.818 1 77.77 839 GLY A O 1
ATOM 6621 N N . TYR A 1 840 ? -13.792 139.379 65.554 1 79.33 840 TYR A N 1
ATOM 6622 C CA . TYR A 1 840 ? -12.946 138.838 64.497 1 79.33 840 TYR A CA 1
ATOM 6623 C C . TYR A 1 840 ? -12.017 137.759 65.039 1 79.33 840 TYR A C 1
ATOM 6625 O O . TYR A 1 840 ? -11.827 136.718 64.405 1 79.33 840 TYR A O 1
ATOM 6633 N N . THR A 1 841 ? -11.518 138.006 66.176 1 79.53 841 THR A N 1
ATOM 6634 C CA . THR A 1 841 ? -10.559 137.082 66.772 1 79.53 841 THR A CA 1
ATOM 6635 C C . THR A 1 841 ? -11.243 135.779 67.174 1 79.53 841 THR A C 1
ATOM 6637 O O . THR A 1 841 ? -10.693 134.695 66.971 1 79.53 841 THR A O 1
ATOM 6640 N N . GLN A 1 842 ? -12.392 135.922 67.651 1 78.97 842 GLN A N 1
ATOM 6641 C CA . GLN A 1 842 ? -13.147 134.732 68.028 1 78.97 842 GLN A CA 1
ATOM 6642 C C . GLN A 1 842 ? -13.517 133.904 66.801 1 78.97 842 GLN A C 1
ATOM 6644 O O . GLN A 1 842 ? -13.481 132.672 66.843 1 78.97 842 GLN A O 1
ATOM 6649 N N . SER A 1 843 ? -13.772 134.59 65.781 1 77.56 843 SER A N 1
ATOM 6650 C CA . SER A 1 843 ? -14.102 133.897 64.54 1 77.56 843 SER A CA 1
ATOM 6651 C C . SER A 1 843 ? -12.893 133.153 63.983 1 77.56 843 SER A C 1
ATOM 6653 O O . SER A 1 843 ? -13.028 132.049 63.452 1 77.56 843 SER A O 1
ATOM 6655 N N . ILE A 1 844 ? -11.767 133.727 64.171 1 77.74 844 ILE A N 1
ATOM 6656 C CA . ILE A 1 844 ? -10.533 133.073 63.75 1 77.74 844 ILE A CA 1
ATOM 6657 C C . ILE A 1 844 ? -10.304 131.816 64.587 1 77.74 844 ILE A C 1
ATOM 6659 O O . ILE A 1 844 ? -9.97 130.757 64.05 1 77.74 844 ILE A O 1
ATOM 6663 N N . ARG A 1 845 ? -10.454 131.986 65.852 1 76.79 845 ARG A N 1
ATOM 6664 C CA . ARG A 1 845 ? -10.259 130.863 66.764 1 76.79 845 ARG A CA 1
ATOM 6665 C C . ARG A 1 845 ? -11.241 129.736 66.463 1 76.79 845 ARG A C 1
ATOM 6667 O O . ARG A 1 845 ? -10.855 128.566 66.411 1 76.79 845 ARG A O 1
ATOM 6674 N N . HIS A 1 846 ? -12.458 130.155 66.138 1 71.64 846 HIS A N 1
ATOM 6675 C CA . HIS A 1 846 ? -13.48 129.158 65.839 1 71.64 846 HIS A CA 1
ATOM 6676 C C . HIS A 1 846 ? -13.191 128.451 64.519 1 71.64 846 HIS A C 1
ATOM 6678 O O . HIS A 1 846 ? -13.336 127.23 64.42 1 71.64 846 HIS A O 1
ATOM 6684 N N . ALA A 1 847 ? -12.747 129.154 63.542 1 74.69 847 ALA A N 1
ATOM 6685 C CA . ALA A 1 847 ? -12.391 128.571 62.251 1 74.69 847 ALA A CA 1
ATOM 6686 C C . ALA A 1 847 ? -11.182 127.649 62.379 1 74.69 847 ALA A C 1
ATOM 6688 O O . ALA A 1 847 ? -11.134 126.586 61.756 1 74.69 847 ALA A O 1
ATOM 6689 N N . GLY A 1 848 ? -10.222 128.063 63.188 1 74.19 848 GLY A N 1
ATOM 6690 C CA . GLY A 1 848 ? -9.046 127.246 63.447 1 74.19 848 GLY A CA 1
ATOM 6691 C C . GLY A 1 848 ? -9.367 125.951 64.168 1 74.19 848 GLY A C 1
ATOM 6692 O O . GLY A 1 848 ? -8.837 124.893 63.821 1 74.19 848 GLY A O 1
ATOM 6693 N N . GLU A 1 849 ? -10.221 126.032 65.187 1 72.24 849 GLU A N 1
ATOM 6694 C CA . GLU A 1 849 ? -10.644 124.84 65.917 1 72.24 849 GLU A CA 1
ATOM 6695 C C . GLU A 1 849 ? -11.402 123.876 65.008 1 72.24 849 GLU A C 1
ATOM 6697 O O . GLU A 1 849 ? -11.221 122.66 65.097 1 72.24 849 GLU A O 1
ATOM 6702 N N . HIS A 1 850 ? -12.166 124.418 64.105 1 68.77 850 HIS A N 1
ATOM 6703 C CA . HIS A 1 850 ? -12.903 123.598 63.15 1 68.77 850 HIS A CA 1
ATOM 6704 C C . HIS A 1 850 ? -11.955 122.875 62.198 1 68.77 850 HIS A C 1
ATOM 6706 O O . HIS A 1 850 ? -12.143 121.691 61.91 1 68.77 850 HIS A O 1
ATOM 6712 N N . LEU A 1 851 ? -10.98 123.543 61.787 1 70.83 851 LEU A N 1
ATOM 6713 C CA . LEU A 1 851 ? -9.979 122.968 60.894 1 70.83 851 LEU A CA 1
ATOM 6714 C C . LEU A 1 851 ? -9.226 121.834 61.581 1 70.83 851 LEU A C 1
ATOM 6716 O O . LEU A 1 851 ? -8.989 120.785 60.977 1 70.83 851 LEU A O 1
ATOM 6720 N N . LEU A 1 852 ? -8.874 122.01 62.819 1 70.05 852 LEU A N 1
ATOM 6721 C CA . LEU A 1 852 ? -8.173 120.989 63.59 1 70.05 852 LEU A CA 1
ATOM 6722 C C . LEU A 1 852 ? -9.035 119.741 63.75 1 70.05 852 LEU A C 1
ATOM 6724 O O . LEU A 1 852 ? -8.538 118.619 63.626 1 70.05 852 LEU A O 1
ATOM 6728 N N . HIS A 1 853 ? -10.313 119.954 63.935 1 69.15 853 HIS A N 1
ATOM 6729 C CA . HIS A 1 853 ? -11.245 118.842 64.081 1 69.15 853 HIS A CA 1
ATOM 6730 C C . HIS A 1 853 ? -11.372 118.055 62.782 1 69.15 853 HIS A C 1
ATOM 6732 O O . HIS A 1 853 ? -11.402 116.822 62.799 1 69.15 853 HIS A O 1
ATOM 6738 N N . LEU A 1 854 ? -11.378 118.697 61.643 1 68.18 854 LEU A N 1
ATOM 6739 C CA . LEU A 1 854 ? -11.518 118.046 60.345 1 68.18 854 LEU A CA 1
ATOM 6740 C C . LEU A 1 854 ? -10.289 117.203 60.024 1 68.18 854 LEU A C 1
ATOM 6742 O O . LEU A 1 854 ? -10.412 116.088 59.512 1 68.18 854 LEU A O 1
ATOM 6746 N N . ILE A 1 855 ? -9.224 117.644 60.381 1 66.01 855 ILE A N 1
ATOM 6747 C CA . ILE A 1 855 ? -7.97 116.953 60.099 1 66.01 855 ILE A CA 1
ATOM 6748 C C . ILE A 1 855 ? -7.839 115.732 61.006 1 66.01 855 ILE A C 1
ATOM 6750 O O . ILE A 1 855 ? -7.427 114.659 60.558 1 66.01 855 ILE A O 1
ATOM 6754 N N . ASN A 1 856 ? -8.229 115.94 62.307 1 66.35 856 ASN A N 1
ATOM 6755 C CA . ASN A 1 856 ? -8.192 114.816 63.237 1 66.35 856 ASN A CA 1
ATOM 6756 C C . ASN A 1 856 ? -9.169 113.717 62.827 1 66.35 856 ASN A C 1
ATOM 6758 O O . ASN A 1 856 ? -8.853 112.53 62.929 1 66.35 856 ASN A O 1
ATOM 6762 N N . ASP A 1 857 ? -10.282 114.13 62.264 1 66.94 857 ASP A N 1
ATOM 6763 C CA . ASP A 1 857 ? -11.281 113.17 61.805 1 66.94 857 ASP A CA 1
ATOM 6764 C C . ASP A 1 857 ? -10.769 112.377 60.605 1 66.94 857 ASP A C 1
ATOM 6766 O O . ASP A 1 857 ? -10.985 111.166 60.516 1 66.94 857 ASP A O 1
ATOM 6770 N N . ALA A 1 858 ? -10.116 112.961 59.666 1 64.98 858 ALA A N 1
ATOM 6771 C CA . ALA A 1 858 ? -9.605 112.298 58.469 1 64.98 858 ALA A CA 1
ATOM 6772 C C . ALA A 1 858 ? -8.498 111.308 58.82 1 64.98 858 ALA A C 1
ATOM 6774 O O . ALA A 1 858 ? -8.427 110.218 58.248 1 64.98 858 ALA A O 1
ATOM 6775 N N . LEU A 1 859 ? -7.73 111.672 59.861 1 62.13 859 LEU A N 1
ATOM 6776 C CA . LEU A 1 859 ? -6.654 110.805 60.327 1 62.13 859 LEU A CA 1
ATOM 6777 C C . LEU A 1 859 ? -7.213 109.597 61.071 1 62.13 859 LEU A C 1
ATOM 6779 O O . LEU A 1 859 ? -6.719 108.479 60.906 1 62.13 859 LEU A O 1
ATOM 6783 N N . ASP A 1 860 ? -8.199 109.815 61.866 1 62.5 860 ASP A N 1
ATOM 6784 C CA . ASP A 1 860 ? -8.831 108.712 62.582 1 62.5 860 ASP A CA 1
ATOM 6785 C C . ASP A 1 860 ? -9.479 107.727 61.612 1 62.5 860 ASP A C 1
ATOM 6787 O O . ASP A 1 860 ? -9.393 106.512 61.804 1 62.5 860 ASP A O 1
ATOM 6791 N N . LEU A 1 861 ? -10.036 108.101 60.488 1 60.98 861 LEU A N 1
ATOM 6792 C CA . LEU A 1 861 ? -10.661 107.24 59.49 1 60.98 861 LEU A CA 1
ATOM 6793 C C . LEU A 1 861 ? -9.616 106.387 58.777 1 60.98 861 LEU A C 1
ATOM 6795 O O . LEU A 1 861 ? -9.852 105.207 58.506 1 60.98 861 LEU A O 1
ATOM 6799 N N . ALA A 1 862 ? -8.501 106.914 58.556 1 60.71 862 ALA A N 1
ATOM 6800 C CA . ALA A 1 862 ? -7.414 106.181 57.912 1 60.71 862 ALA A CA 1
ATOM 6801 C C . ALA A 1 862 ? -6.88 105.08 58.824 1 60.71 862 ALA A C 1
ATOM 6803 O O . ALA A 1 862 ? -6.565 103.981 58.362 1 60.71 862 ALA A O 1
ATOM 6804 N N . ARG A 1 863 ? -6.9 105.374 60.215 1 63.06 863 ARG A N 1
ATOM 6805 C CA . ARG A 1 863 ? -6.443 104.394 61.195 1 63.06 863 ARG A CA 1
ATOM 6806 C C . ARG A 1 863 ? -7.453 103.261 61.349 1 63.06 863 ARG A C 1
ATOM 6808 O O . ARG A 1 863 ? -7.071 102.099 61.502 1 63.06 863 ARG A O 1
ATOM 6815 N N . ILE A 1 864 ? -8.677 103.573 61.249 1 60.4 864 ILE A N 1
ATOM 6816 C CA . ILE A 1 864 ? -9.752 102.593 61.352 1 60.4 864 ILE A CA 1
ATOM 6817 C C . ILE A 1 864 ? -9.727 101.67 60.135 1 60.4 864 ILE A C 1
ATOM 6819 O O . ILE A 1 864 ? -9.848 100.451 60.27 1 60.4 864 ILE A O 1
ATOM 6823 N N . GLU A 1 865 ? -9.407 102.052 58.949 1 59.77 865 GLU A N 1
ATOM 6824 C CA . GLU A 1 865 ? -9.421 101.286 57.706 1 59.77 865 GLU A CA 1
ATOM 6825 C C . GLU A 1 865 ? -8.223 100.344 57.625 1 59.77 865 GLU A C 1
ATOM 6827 O O . GLU A 1 865 ? -8.323 99.251 57.063 1 59.77 865 GLU A O 1
ATOM 6832 N N . SER A 1 866 ? -7.06 100.819 57.96 1 58.17 866 SER A N 1
ATOM 6833 C CA . SER A 1 866 ? -5.853 100 57.907 1 58.17 866 SER A CA 1
ATOM 6834 C C . SER A 1 866 ? -5.811 99.002 59.058 1 58.17 866 SER A C 1
ATOM 6836 O O . SER A 1 866 ? -4.864 98.222 59.177 1 58.17 866 SER A O 1
ATOM 6838 N N . GLY A 1 867 ? -6.96 98.936 60.087 1 59.74 867 GLY A N 1
ATOM 6839 C CA . GLY A 1 867 ? -7.067 98.043 61.23 1 59.74 867 GLY A CA 1
ATOM 6840 C C . GLY A 1 867 ? -6.151 98.428 62.376 1 59.74 867 GLY A C 1
ATOM 6841 O O . GLY A 1 867 ? -5.833 97.597 63.229 1 59.74 867 GLY A O 1
ATOM 6842 N N . ARG A 1 868 ? -5.696 99.655 62.466 1 57.45 868 ARG A N 1
ATOM 6843 C CA . ARG A 1 868 ? -4.674 100.02 63.441 1 57.45 868 ARG A CA 1
ATOM 6844 C C . ARG A 1 868 ? -5.245 100.942 64.513 1 57.45 868 ARG A C 1
ATOM 6846 O O . ARG A 1 868 ? -4.498 101.649 65.193 1 57.45 868 ARG A O 1
ATOM 6853 N N . LEU A 1 869 ? -6.415 100.996 64.864 1 63.55 869 LEU A N 1
ATOM 6854 C CA . LEU A 1 869 ? -6.988 101.813 65.928 1 63.55 869 LEU A CA 1
ATOM 6855 C C . LEU A 1 869 ? -6.775 101.161 67.29 1 63.55 869 LEU A C 1
ATOM 6857 O O . LEU A 1 869 ? -7.164 100.01 67.499 1 63.55 869 LEU A O 1
ATOM 6861 N N . GLU A 1 870 ? -5.865 101.598 68.082 1 69.23 870 GLU A N 1
ATOM 6862 C CA . GLU A 1 870 ? -5.654 101.091 69.435 1 69.23 870 GLU A CA 1
ATOM 6863 C C . GLU A 1 870 ? -6.448 101.898 70.457 1 69.23 870 GLU A C 1
ATOM 6865 O O . GLU A 1 870 ? -6.379 103.129 70.474 1 69.23 870 GLU A O 1
ATOM 6870 N N . LEU A 1 871 ? -7.424 101.332 71.255 1 73.23 871 LEU A N 1
ATOM 6871 C CA . LEU A 1 871 ? -8.254 101.941 72.289 1 73.23 871 LEU A CA 1
ATOM 6872 C C . LEU A 1 871 ? -7.542 101.927 73.637 1 73.23 871 LEU A C 1
ATOM 6874 O O . LEU A 1 871 ? -6.892 100.94 73.99 1 73.23 871 LEU A O 1
ATOM 6878 N N . GLN A 1 872 ? -7.354 102.983 74.268 1 70.81 872 GLN A N 1
ATOM 6879 C CA . GLN A 1 872 ? -6.786 103.047 75.611 1 70.81 872 GLN A CA 1
ATOM 6880 C C . GLN A 1 872 ? -7.826 102.686 76.666 1 70.81 872 GLN A C 1
ATOM 6882 O O . GLN A 1 872 ? -8.913 103.268 76.7 1 70.81 872 GLN A O 1
ATOM 6887 N N . SER A 1 873 ? -7.632 101.719 77.36 1 76.06 873 SER A N 1
ATOM 6888 C CA . SER A 1 873 ? -8.528 101.256 78.414 1 76.06 873 SER A CA 1
ATOM 6889 C C . SER A 1 873 ? -8.095 101.782 79.779 1 76.06 873 SER A C 1
ATOM 6891 O O . SER A 1 873 ? -7.162 101.253 80.386 1 76.06 873 SER A O 1
ATOM 6893 N N . LYS A 1 874 ? -8.588 102.954 80.282 1 76.95 874 LYS A N 1
ATOM 6894 C CA . LYS A 1 874 ? -8.323 103.535 81.595 1 76.95 874 LYS A CA 1
ATOM 6895 C C . LYS A 1 874 ? -9.622 103.894 82.31 1 76.95 874 LYS A C 1
ATOM 6897 O O . LYS A 1 874 ? -10.635 104.173 81.665 1 76.95 874 LYS A O 1
ATOM 6902 N N . PRO A 1 875 ? -9.575 103.973 83.621 1 80.4 875 PRO A N 1
ATOM 6903 C CA . PRO A 1 875 ? -10.751 104.401 84.383 1 80.4 875 PRO A CA 1
ATOM 6904 C C . PRO A 1 875 ? -11.019 105.899 84.262 1 80.4 875 PRO A C 1
ATOM 6906 O O . PRO A 1 875 ? -10.08 106.7 84.254 1 80.4 875 PRO A O 1
ATOM 6909 N N . PHE A 1 876 ? -12.282 106.292 83.953 1 77.42 876 PHE A N 1
ATOM 6910 C CA . PHE A 1 876 ? -12.632 107.707 83.904 1 77.42 876 PHE A CA 1
ATOM 6911 C C . PHE A 1 876 ? -14.014 107.943 84.502 1 77.42 876 PHE A C 1
ATOM 6913 O O . PHE A 1 876 ? -14.867 107.053 84.479 1 77.42 876 PHE A O 1
ATOM 6920 N N . ALA A 1 877 ? -14.085 109.121 85.201 1 80.19 877 ALA A N 1
ATOM 6921 C CA . ALA A 1 877 ? -15.346 109.505 85.828 1 80.19 877 ALA A CA 1
ATOM 6922 C C . ALA A 1 877 ? -16.361 109.964 84.785 1 80.19 877 ALA A C 1
ATOM 6924 O O . ALA A 1 877 ? -16.146 110.966 84.099 1 80.19 877 ALA A O 1
ATOM 6925 N N . LEU A 1 878 ? -17.353 109.282 84.633 1 80.09 878 LEU A N 1
ATOM 6926 C CA . LEU A 1 878 ? -18.356 109.559 83.61 1 80.09 878 LEU A CA 1
ATOM 6927 C C . LEU A 1 878 ? -19.068 110.879 83.89 1 80.09 878 LEU A C 1
ATOM 6929 O O . LEU A 1 878 ? -19.377 111.631 82.962 1 80.09 878 LEU A O 1
ATOM 6933 N N . SER A 1 879 ? -18.519 110.857 85.42 1 78.94 879 SER A N 1
ATOM 6934 C CA . SER A 1 879 ? -19.19 112.1 85.789 1 78.94 879 SER A CA 1
ATOM 6935 C C . SER A 1 879 ? -18.345 113.315 85.421 1 78.94 879 SER A C 1
ATOM 6937 O O . SER A 1 879 ? -18.872 114.324 84.949 1 78.94 879 SER A O 1
ATOM 6939 N N . CYS A 1 880 ? -17.71 113.439 85.226 1 75.56 880 CYS A N 1
ATOM 6940 C CA . CYS A 1 880 ? -16.831 114.539 84.845 1 75.56 880 CYS A CA 1
ATOM 6941 C C . CYS A 1 880 ? -16.835 114.743 83.335 1 75.56 880 CYS A C 1
ATOM 6943 O O . CYS A 1 880 ? -16.861 115.879 82.858 1 75.56 880 CYS A O 1
ATOM 6945 N N . LEU A 1 881 ? -17.075 113.744 82.639 1 80.71 881 LEU A N 1
ATOM 6946 C CA . LEU A 1 881 ? -17.101 113.809 81.182 1 80.71 881 LEU A CA 1
ATOM 6947 C C . LEU A 1 881 ? -18.397 114.443 80.689 1 80.71 881 LEU A C 1
ATOM 6949 O O . LEU A 1 881 ? -18.376 115.298 79.801 1 80.71 881 LEU A O 1
ATOM 6953 N N . LEU A 1 882 ? -19.491 114.147 81.266 1 83.86 882 LEU A N 1
ATOM 6954 C CA . LEU A 1 882 ? -20.79 114.674 80.86 1 83.86 882 LEU A CA 1
ATOM 6955 C C . LEU A 1 882 ? -20.915 116.15 81.221 1 83.86 882 LEU A C 1
ATOM 6957 O O . LEU A 1 882 ? -21.477 116.935 80.455 1 83.86 882 LEU A O 1
ATOM 6961 N N . GLN A 1 883 ? -20.363 116.483 82.355 1 79.18 883 GLN A N 1
ATOM 6962 C CA . GLN A 1 883 ? -20.387 117.886 82.756 1 79.18 883 GLN A CA 1
ATOM 6963 C C . GLN A 1 883 ? -19.534 118.74 81.822 1 79.18 883 GLN A C 1
ATOM 6965 O O . GLN A 1 883 ? -19.919 119.856 81.468 1 79.18 883 GLN A O 1
ATOM 6970 N N . ASP A 1 884 ? -18.468 118.151 81.382 1 72.72 884 ASP A N 1
ATOM 6971 C CA . ASP A 1 884 ? -17.59 118.835 80.437 1 72.72 884 ASP A CA 1
ATOM 6972 C C . ASP A 1 884 ? -18.284 119.042 79.093 1 72.72 884 ASP A C 1
ATOM 6974 O O . ASP A 1 884 ? -18.162 120.106 78.483 1 72.72 884 ASP A O 1
ATOM 6978 N N . LEU A 1 885 ? -19.027 118.083 78.682 1 79.13 885 LEU A N 1
ATOM 6979 C CA . LEU A 1 885 ? -19.763 118.158 77.425 1 79.13 885 LEU A CA 1
ATOM 6980 C C . LEU A 1 885 ? -20.904 119.165 77.521 1 79.13 885 LEU A C 1
ATOM 6982 O O . LEU A 1 885 ? -21.139 119.935 76.587 1 79.13 885 LEU A O 1
ATOM 6986 N N . ALA A 1 886 ? -21.518 119.176 78.63 1 78.88 886 ALA A N 1
ATOM 6987 C CA . ALA A 1 886 ? -22.595 120.138 78.851 1 78.88 886 ALA A CA 1
ATOM 6988 C C . ALA A 1 886 ? -22.058 121.567 78.873 1 78.88 886 ALA A C 1
ATOM 6990 O O . ALA A 1 886 ? -22.689 122.481 78.337 1 78.88 886 ALA A O 1
ATOM 6991 N N . ALA A 1 887 ? -20.908 121.763 79.474 1 72.62 887 ALA A N 1
ATOM 6992 C CA . ALA A 1 887 ? -20.287 123.083 79.557 1 72.62 887 ALA A CA 1
ATOM 6993 C C . ALA A 1 887 ? -19.861 123.576 78.177 1 72.62 887 ALA A C 1
ATOM 6995 O O . ALA A 1 887 ? -19.857 124.781 77.915 1 72.62 887 ALA A O 1
ATOM 6996 N N . LEU A 1 888 ? -19.625 122.625 77.307 1 68.73 888 LEU A N 1
ATOM 6997 C CA . LEU A 1 888 ? -19.189 122.963 75.957 1 68.73 888 LEU A CA 1
ATOM 6998 C C . LEU A 1 888 ? -20.387 123.193 75.041 1 68.73 888 LEU A C 1
ATOM 7000 O O . LEU A 1 888 ? -20.411 124.158 74.274 1 68.73 888 LEU A O 1
ATOM 7004 N N . MET A 1 889 ? -21.437 122.457 75.219 1 75.86 889 MET A N 1
ATOM 7005 C CA . MET A 1 889 ? -22.543 122.467 74.266 1 75.86 889 MET A CA 1
ATOM 7006 C C . MET A 1 889 ? -23.663 123.387 74.741 1 75.86 889 MET A C 1
ATOM 7008 O O . MET A 1 889 ? -24.41 123.934 73.927 1 75.86 889 MET A O 1
ATOM 7012 N N . GLY A 1 890 ? -23.68 123.569 76.002 1 75.17 890 GLY A N 1
ATOM 7013 C CA . GLY A 1 890 ? -24.702 124.452 76.542 1 75.17 890 GLY A CA 1
ATOM 7014 C C . GLY A 1 890 ? -24.662 125.846 75.945 1 75.17 890 GLY A C 1
ATOM 7015 O O . GLY A 1 890 ? -25.649 126.31 75.37 1 75.17 890 GLY A O 1
ATOM 7016 N N . PRO A 1 891 ? -23.511 126.495 76.053 1 73.83 891 PRO A N 1
ATOM 7017 C CA . PRO A 1 891 ? -23.39 127.836 75.477 1 73.83 891 PRO A CA 1
ATOM 7018 C C . PRO A 1 891 ? -23.596 127.85 73.964 1 73.83 891 PRO A C 1
ATOM 7020 O O . PRO A 1 891 ? -24.175 128.797 73.425 1 73.83 891 PRO A O 1
ATOM 7023 N N . LEU A 1 892 ? -23.285 126.86 73.243 1 72.89 892 LEU A N 1
ATOM 7024 C CA . LEU A 1 892 ? -23.462 126.775 71.797 1 72.89 892 LEU A CA 1
ATOM 7025 C C . LEU A 1 892 ? -24.938 126.645 71.437 1 72.89 892 LEU A C 1
ATOM 7027 O O . LEU A 1 892 ? -25.401 127.254 70.47 1 72.89 892 LEU A O 1
ATOM 7031 N N . ALA A 1 893 ? -25.667 125.917 72.214 1 78.87 893 ALA A N 1
ATOM 7032 C CA . ALA A 1 893 ? -27.109 125.775 72.033 1 78.87 893 ALA A CA 1
ATOM 7033 C C . ALA A 1 893 ? -27.837 127.067 72.394 1 78.87 893 ALA A C 1
ATOM 7035 O O . ALA A 1 893 ? -28.758 127.486 71.689 1 78.87 893 ALA A O 1
ATOM 7036 N N . ALA A 1 894 ? -27.322 127.727 73.431 1 76.68 894 ALA A N 1
ATOM 7037 C CA . ALA A 1 894 ? -27.949 128.971 73.871 1 76.68 894 ALA A CA 1
ATOM 7038 C C . ALA A 1 894 ? -27.777 130.071 72.828 1 76.68 894 ALA A C 1
ATOM 7040 O O . ALA A 1 894 ? -28.684 130.879 72.613 1 76.68 894 ALA A O 1
ATOM 7041 N N . GLN A 1 895 ? -26.734 130.002 72.128 1 72.71 895 GLN A N 1
ATOM 7042 C CA . GLN A 1 895 ? -26.452 130.982 71.085 1 72.71 895 GLN A CA 1
ATOM 7043 C C . GLN A 1 895 ? -27.421 130.834 69.915 1 72.71 895 GLN A C 1
ATOM 7045 O O . GLN A 1 895 ? -27.754 131.817 69.251 1 72.71 895 GLN A O 1
ATOM 7050 N N . LYS A 1 896 ? -27.898 129.719 69.741 1 75.15 896 LYS A N 1
ATOM 7051 C CA . LYS A 1 896 ? -28.866 129.461 68.679 1 75.15 896 LYS A CA 1
ATOM 7052 C C . LYS A 1 896 ? -30.295 129.524 69.211 1 75.15 896 LYS A C 1
ATOM 7054 O O . LYS A 1 896 ? -31.241 129.161 68.509 1 75.15 896 LYS A O 1
ATOM 7059 N N . GLY A 1 897 ? -30.368 129.977 70.55 1 80.25 897 GLY A N 1
ATOM 7060 C CA . GLY A 1 897 ? -31.682 130.075 71.165 1 80.25 897 GLY A CA 1
ATOM 7061 C C . GLY A 1 897 ? -32.283 128.725 71.508 1 80.25 897 GLY A C 1
ATOM 7062 O O . GLY A 1 897 ? -33.504 128.592 71.614 1 80.25 897 GLY A O 1
ATOM 7063 N N . LEU A 1 898 ? -31.474 127.673 71.69 1 84.98 898 LEU A N 1
ATOM 7064 C CA . LEU A 1 898 ? -31.925 126.317 71.987 1 84.98 898 LEU A CA 1
ATOM 7065 C C . LEU A 1 898 ? -31.751 125.998 73.468 1 84.98 898 LEU A C 1
ATOM 7067 O O . LEU A 1 898 ? -30.88 126.565 74.131 1 84.98 898 LEU A O 1
ATOM 7071 N N . ARG A 1 899 ? -32.611 125.209 74.08 1 87.44 899 ARG A N 1
ATOM 7072 C CA . ARG A 1 899 ? -32.476 124.73 75.452 1 87.44 899 ARG A CA 1
ATOM 7073 C C . ARG A 1 899 ? -31.717 123.408 75.499 1 87.44 899 ARG A C 1
ATOM 7075 O O . ARG A 1 899 ? -32.07 122.459 74.795 1 87.44 899 ARG A O 1
ATOM 7082 N N . PHE A 1 900 ? -30.579 123.393 76.188 1 88.66 900 PHE A N 1
ATOM 7083 C CA . PHE A 1 900 ? -29.788 122.184 76.384 1 88.66 900 PHE A CA 1
ATOM 7084 C C . PHE A 1 900 ? -30.034 121.594 77.767 1 88.66 900 PHE A C 1
ATOM 7086 O O . PHE A 1 900 ? -29.917 122.293 78.776 1 88.66 900 PHE A O 1
ATOM 7093 N N . THR A 1 901 ? -30.549 120.342 77.924 1 88.98 901 THR A N 1
ATOM 7094 C CA . THR A 1 901 ? -30.811 119.667 79.189 1 88.98 901 THR A CA 1
ATOM 7095 C C . THR A 1 901 ? -29.962 118.405 79.315 1 88.98 901 THR A C 1
ATOM 7097 O O . THR A 1 901 ? -29.883 117.608 78.377 1 88.98 901 THR A O 1
ATOM 7100 N N . LEU A 1 902 ? -29.138 118.288 80.239 1 89.05 902 LEU A N 1
ATOM 7101 C CA . LEU A 1 902 ? -28.426 117.066 80.596 1 89.05 902 LEU A CA 1
ATOM 7102 C C . LEU A 1 902 ? -29.233 116.239 81.592 1 89.05 902 LEU A C 1
ATOM 7104 O O . LEU A 1 902 ? -29.501 116.69 82.707 1 89.05 902 LEU A O 1
ATOM 7108 N N . ASP A 1 903 ? -29.819 115.104 81.247 1 87.3 903 ASP A N 1
ATOM 7109 C CA . ASP A 1 903 ? -30.512 114.139 82.096 1 87.3 903 ASP A CA 1
ATOM 7110 C C . ASP A 1 903 ? -29.584 112.996 82.5 1 87.3 903 ASP A C 1
ATOM 7112 O O . ASP A 1 903 ? -29.471 111.999 81.784 1 87.3 903 ASP A O 1
ATOM 7116 N N . ASN A 1 904 ? -28.731 113.245 83.471 1 83.98 904 ASN A N 1
ATOM 7117 C CA . ASN A 1 904 ? -27.772 112.275 83.989 1 83.98 904 ASN A CA 1
ATOM 7118 C C . ASN A 1 904 ? -28.408 111.357 85.029 1 83.98 904 ASN A C 1
ATOM 7120 O O . ASN A 1 904 ? -28.652 111.772 86.163 1 83.98 904 ASN A O 1
ATOM 7124 N N . GLN A 1 905 ? -28.772 110.061 84.763 1 85.33 905 GLN A N 1
ATOM 7125 C CA . GLN A 1 905 ? -29.359 109.086 85.677 1 85.33 905 GLN A CA 1
ATOM 7126 C C . GLN A 1 905 ? -28.309 108.097 86.175 1 85.33 905 GLN A C 1
ATOM 7128 O O . GLN A 1 905 ? -28.649 107.045 86.72 1 85.33 905 GLN A O 1
ATOM 7133 N N . LEU A 1 906 ? -26.981 108.436 85.972 1 81.2 906 LEU A N 1
ATOM 7134 C CA . LEU A 1 906 ? -25.902 107.564 86.423 1 81.2 906 LEU A CA 1
ATOM 7135 C C . LEU A 1 906 ? -25.686 107.699 87.927 1 81.2 906 LEU A C 1
ATOM 7137 O O . LEU A 1 906 ? -25.839 108.788 88.485 1 81.2 906 LEU A O 1
ATOM 7141 N N . PRO A 1 907 ? -25.28 106.666 88.76 1 80.6 907 PRO A N 1
ATOM 7142 C CA . PRO A 1 907 ? -24.955 106.773 90.184 1 80.6 907 PRO A CA 1
ATOM 7143 C C . PRO A 1 907 ? -23.704 107.609 90.443 1 80.6 907 PRO A C 1
ATOM 7145 O O . PRO A 1 907 ? -22.781 107.615 89.624 1 80.6 907 PRO A O 1
ATOM 7148 N N . PRO A 1 908 ? -23.202 108.247 91.85 1 74.86 908 PRO A N 1
ATOM 7149 C CA . PRO A 1 908 ? -21.999 109.01 92.192 1 74.86 908 PRO A CA 1
ATOM 7150 C C . PRO A 1 908 ? -20.785 108.117 92.438 1 74.86 908 PRO A C 1
ATOM 7152 O O . PRO A 1 908 ? -20.919 107.026 92.997 1 74.86 908 PRO A O 1
ATOM 7155 N N . GLY A 1 909 ? -20.149 108.621 91.619 1 75.28 909 GLY A N 1
ATOM 7156 C CA . GLY A 1 909 ? -18.909 107.883 91.8 1 75.28 909 GLY A CA 1
ATOM 7157 C C . GLY A 1 909 ? -18.701 106.801 90.758 1 75.28 909 GLY A C 1
ATOM 7158 O O . GLY A 1 909 ? -17.803 105.967 90.891 1 75.28 909 GLY A O 1
ATOM 7159 N N . LEU A 1 910 ? -19.482 106.824 89.649 1 81.58 910 LEU A N 1
ATOM 7160 C CA . LEU A 1 910 ? -19.366 105.778 88.638 1 81.58 910 LEU A CA 1
ATOM 7161 C C . LEU A 1 910 ? -18.153 106.018 87.745 1 81.58 910 LEU A C 1
ATOM 7163 O O . LEU A 1 910 ? -17.998 107.104 87.181 1 81.58 910 LEU A O 1
ATOM 7167 N N . GLN A 1 911 ? -17.329 105.008 87.674 1 83.22 911 GLN A N 1
ATOM 7168 C CA . GLN A 1 911 ? -16.134 105.009 86.836 1 83.22 911 GLN A CA 1
ATOM 7169 C C . GLN A 1 911 ? -16.243 103.972 85.722 1 83.22 911 GLN A C 1
ATOM 7171 O O . GLN A 1 911 ? -16.726 102.86 85.947 1 83.22 911 GLN A O 1
ATOM 7176 N N . ALA A 1 912 ? -15.963 104.338 84.547 1 83 912 ALA A N 1
ATOM 7177 C CA . ALA A 1 912 ? -15.924 103.435 83.4 1 83 912 ALA A CA 1
ATOM 7178 C C . ALA A 1 912 ? -14.488 103.186 82.947 1 83 912 ALA A C 1
ATOM 7180 O O . ALA A 1 912 ? -13.633 104.067 83.061 1 83 912 ALA A O 1
ATOM 7181 N N . THR A 1 913 ? -14.197 102.009 82.7 1 86.01 913 THR A N 1
ATOM 7182 C CA . THR A 1 913 ? -12.896 101.66 82.14 1 86.01 913 THR A CA 1
ATOM 7183 C C . THR A 1 913 ? -12.962 101.596 80.617 1 86.01 913 THR A C 1
ATOM 7185 O O . THR A 1 913 ? -13.746 100.828 80.056 1 86.01 913 THR A O 1
ATOM 7188 N N . GLY A 1 914 ? -12.468 102.381 79.942 1 82.18 914 GLY A N 1
ATOM 7189 C CA . GLY A 1 914 ? -12.437 102.467 78.491 1 82.18 914 GLY A CA 1
ATOM 7190 C C . GLY A 1 914 ? -11.716 103.7 77.981 1 82.18 914 GLY A C 1
ATOM 7191 O O . GLY A 1 914 ? -10.974 104.344 78.726 1 82.18 914 GLY A O 1
ATOM 7192 N N . ASP A 1 915 ? -11.825 104.065 76.803 1 79.22 915 ASP A N 1
ATOM 7193 C CA . ASP A 1 915 ? -11.182 105.212 76.171 1 79.22 915 ASP A CA 1
ATOM 7194 C C . ASP A 1 915 ? -12.062 106.456 76.265 1 79.22 915 ASP A C 1
ATOM 7196 O O . ASP A 1 915 ? -12.987 106.63 75.47 1 79.22 915 ASP A O 1
ATOM 7200 N N . ALA A 1 916 ? -11.828 107.287 77.292 1 80.33 916 ALA A N 1
ATOM 7201 C CA . ALA A 1 916 ? -12.629 108.477 77.568 1 80.33 916 ALA A CA 1
ATOM 7202 C C . ALA A 1 916 ? -12.632 109.426 76.374 1 80.33 916 ALA A C 1
ATOM 7204 O O . ALA A 1 916 ? -13.647 110.063 76.081 1 80.33 916 ALA A O 1
ATOM 7205 N N . MET A 1 917 ? -11.578 109.495 75.663 1 72.11 917 MET A N 1
ATOM 7206 C CA . MET A 1 917 ? -11.437 110.411 74.534 1 72.11 917 MET A CA 1
ATOM 7207 C C . MET A 1 917 ? -12.351 110.002 73.384 1 72.11 917 MET A C 1
ATOM 7209 O O . MET A 1 917 ? -12.967 110.855 72.742 1 72.11 917 MET A O 1
ATOM 7213 N N . ARG A 1 918 ? -12.508 108.791 73.208 1 80.26 918 ARG A N 1
ATOM 7214 C CA . ARG A 1 918 ? -13.338 108.305 72.111 1 80.26 918 ARG A CA 1
ATOM 7215 C C . ARG A 1 918 ? -14.819 108.393 72.463 1 80.26 918 ARG A C 1
ATOM 7217 O O . ARG A 1 918 ? -15.651 108.687 71.603 1 80.26 918 ARG A O 1
ATOM 7224 N N . VAL A 1 919 ? -15.078 108.147 73.727 1 84.83 919 VAL A N 1
ATOM 7225 C CA . VAL A 1 919 ? -16.454 108.338 74.173 1 84.83 919 VAL A CA 1
ATOM 7226 C C . VAL A 1 919 ? -16.854 109.801 74.003 1 84.83 919 VAL A C 1
ATOM 7228 O O . VAL A 1 919 ? -17.944 110.1 73.509 1 84.83 919 VAL A O 1
ATOM 7231 N N . ARG A 1 920 ? -16.038 110.69 74.451 1 80.29 920 ARG A N 1
ATOM 7232 C CA . ARG A 1 920 ? -16.253 112.122 74.271 1 80.29 920 ARG A CA 1
ATOM 7233 C C . ARG A 1 920 ? -16.429 112.469 72.797 1 80.29 920 ARG A C 1
ATOM 7235 O O . ARG A 1 920 ? -17.311 113.253 72.439 1 80.29 920 ARG A O 1
ATOM 7242 N N . GLN A 1 921 ? -15.699 111.85 71.978 1 76.74 921 GLN A N 1
ATOM 7243 C CA . GLN A 1 921 ? -15.751 112.091 70.54 1 76.74 921 GLN A CA 1
ATOM 7244 C C . GLN A 1 921 ? -17.106 111.687 69.963 1 76.74 921 GLN A C 1
ATOM 7246 O O . GLN A 1 921 ? -17.689 112.421 69.162 1 76.74 921 GLN A O 1
ATOM 7251 N N . ILE A 1 922 ? -17.58 110.588 70.298 1 85.21 922 ILE A N 1
ATOM 7252 C CA . ILE A 1 922 ? -18.885 110.119 69.847 1 85.21 922 ILE A CA 1
ATOM 7253 C C . ILE A 1 922 ? -19.969 111.097 70.296 1 85.21 922 ILE A C 1
ATOM 7255 O O . ILE A 1 922 ? -20.792 111.534 69.489 1 85.21 922 ILE A O 1
ATOM 7259 N N . LEU A 1 923 ? -19.898 111.449 71.562 1 86.23 923 LEU A N 1
ATOM 7260 C CA . LEU A 1 923 ? -20.949 112.296 72.114 1 86.23 923 LEU A CA 1
ATOM 7261 C C . LEU A 1 923 ? -20.868 113.707 71.539 1 86.23 923 LEU A C 1
ATOM 7263 O O . LEU A 1 923 ? -21.896 114.319 71.24 1 86.23 923 LEU A O 1
ATOM 7267 N N . LEU A 1 924 ? -19.727 114.193 71.351 1 79.36 924 LEU A N 1
ATOM 7268 C CA . LEU A 1 924 ? -19.543 115.518 70.769 1 79.36 924 LEU A CA 1
ATOM 7269 C C . LEU A 1 924 ? -20.057 115.558 69.334 1 79.36 924 LEU A C 1
ATOM 7271 O O . LEU A 1 924 ? -20.684 116.537 68.922 1 79.36 924 LEU A O 1
ATOM 7275 N N . ASN A 1 925 ? -19.826 114.522 68.619 1 77.52 925 ASN A N 1
ATOM 7276 C CA . ASN A 1 925 ? -20.296 114.46 67.24 1 77.52 925 ASN A CA 1
ATOM 7277 C C . ASN A 1 925 ? -21.82 114.437 67.167 1 77.52 925 ASN A C 1
ATOM 7279 O O . ASN A 1 925 ? -22.416 115.116 66.33 1 77.52 925 ASN A O 1
ATOM 7283 N N . LEU A 1 926 ? -22.375 113.749 68.049 1 87.29 926 LEU A N 1
ATOM 7284 C CA . LEU A 1 926 ? -23.83 113.645 68.076 1 87.29 926 LEU A CA 1
ATOM 7285 C C . LEU A 1 926 ? -24.459 114.95 68.552 1 87.29 926 LEU A C 1
ATOM 7287 O O . LEU A 1 926 ? -25.446 115.414 67.977 1 87.29 926 LEU A O 1
ATOM 7291 N N . LEU A 1 927 ? -23.93 115.528 69.56 1 84.08 927 LEU A N 1
ATOM 7292 C CA . LEU A 1 927 ? -24.453 116.777 70.102 1 84.08 927 LEU A CA 1
ATOM 7293 C C . LEU A 1 927 ? -24.258 117.922 69.113 1 84.08 927 LEU A C 1
ATOM 7295 O O . LEU A 1 927 ? -25.152 118.754 68.936 1 84.08 927 LEU A O 1
ATOM 7299 N N . SER A 1 928 ? -23.137 117.973 68.43 1 77.64 928 SER A N 1
ATOM 7300 C CA . SER A 1 928 ? -22.871 118.999 67.427 1 77.64 928 SER A CA 1
ATOM 7301 C C . SER A 1 928 ? -23.848 118.898 66.261 1 77.64 928 SER A C 1
ATOM 7303 O O . SER A 1 928 ? -24.324 119.915 65.753 1 77.64 928 SER A O 1
ATOM 7305 N N . ASN A 1 929 ? -24.159 117.678 65.885 1 77.68 929 ASN A N 1
ATOM 7306 C CA . ASN A 1 929 ? -25.164 117.455 64.851 1 77.68 929 ASN A CA 1
ATOM 7307 C C . ASN A 1 929 ? -26.547 117.912 65.306 1 77.68 929 ASN A C 1
ATOM 7309 O O . ASN A 1 929 ? -27.295 118.509 64.53 1 77.68 929 ASN A O 1
ATOM 7313 N N . ALA A 1 930 ? -26.855 117.703 66.599 1 83.9 930 ALA A N 1
ATOM 7314 C CA . ALA A 1 930 ? -28.144 118.11 67.15 1 83.9 930 ALA A CA 1
ATOM 7315 C C . ALA A 1 930 ? -28.274 119.631 67.176 1 83.9 930 ALA A C 1
ATOM 7317 O O . ALA A 1 930 ? -29.319 120.177 66.816 1 83.9 930 ALA A O 1
ATOM 7318 N N . VAL A 1 931 ? -27.22 120.332 67.552 1 81.12 931 VAL A N 1
ATOM 7319 C CA . VAL A 1 931 ? -27.228 121.79 67.606 1 81.12 931 VAL A CA 1
ATOM 7320 C C . VAL A 1 931 ? -27.298 122.359 66.191 1 81.12 931 VAL A C 1
ATOM 7322 O O . VAL A 1 931 ? -28.032 123.317 65.936 1 81.12 931 VAL A O 1
ATOM 7325 N N . LYS A 1 932 ? -26.646 121.677 65.354 1 74.55 932 LYS A N 1
ATOM 7326 C CA . LYS A 1 932 ? -26.536 122.119 63.967 1 74.55 932 LYS A CA 1
ATOM 7327 C C . LYS A 1 932 ? -27.885 122.043 63.257 1 74.55 932 LYS A C 1
ATOM 7329 O O . LYS A 1 932 ? -28.269 122.971 62.543 1 74.55 932 LYS A O 1
ATOM 7334 N N . PHE A 1 933 ? -28.682 121.003 63.46 1 77.88 933 PHE A N 1
ATOM 7335 C CA . PHE A 1 933 ? -29.855 120.737 62.636 1 77.88 933 PHE A CA 1
ATOM 7336 C C . PHE A 1 933 ? -31.129 121.174 63.349 1 77.88 933 PHE A C 1
ATOM 7338 O O . PHE A 1 933 ? -32.194 121.256 62.734 1 77.88 933 PHE A O 1
ATOM 7345 N N . THR A 1 934 ? -31.082 121.474 64.715 1 80.89 934 THR A N 1
ATOM 7346 C CA . THR A 1 934 ? -32.274 121.908 65.434 1 80.89 934 THR A CA 1
ATOM 7347 C C . THR A 1 934 ? -32.395 123.429 65.413 1 80.89 934 THR A C 1
ATOM 7349 O O . THR A 1 934 ? -31.51 124.134 65.901 1 80.89 934 THR A O 1
ATOM 7352 N N . SER A 1 935 ? -33.267 124.101 64.702 1 77.88 935 SER A N 1
ATOM 7353 C CA . SER A 1 935 ? -33.46 125.546 64.622 1 77.88 935 SER A CA 1
ATOM 7354 C C . SER A 1 935 ? -34.216 126.071 65.838 1 77.88 935 SER A C 1
ATOM 7356 O O . SER A 1 935 ? -33.961 127.184 66.301 1 77.88 935 SER A O 1
ATOM 7358 N N . ARG A 1 936 ? -35.229 125.392 66.32 1 82.17 936 ARG A N 1
ATOM 7359 C CA . ARG A 1 936 ? -36.007 125.742 67.505 1 82.17 936 ARG A CA 1
ATOM 7360 C C . ARG A 1 936 ? -36.329 124.503 68.334 1 82.17 936 ARG A C 1
ATOM 7362 O O . ARG A 1 936 ? -36.558 123.424 67.784 1 82.17 936 ARG A O 1
ATOM 7369 N N . GLY A 1 937 ? -36.138 124.612 69.578 1 87.07 937 GLY A N 1
ATOM 7370 C CA . GLY A 1 937 ? -36.55 123.505 70.426 1 87.07 937 GLY A CA 1
ATOM 7371 C C . GLY A 1 937 ? -35.523 123.151 71.485 1 87.07 937 GLY A C 1
ATOM 7372 O O . GLY A 1 937 ? -34.864 124.034 72.038 1 87.07 937 GLY A O 1
ATOM 7373 N N . THR A 1 938 ? -35.462 121.884 71.866 1 88.5 938 THR A N 1
ATOM 7374 C CA . THR A 1 938 ? -34.656 121.389 72.976 1 88.5 938 THR A CA 1
ATOM 7375 C C . THR A 1 938 ? -33.748 120.25 72.519 1 88.5 938 THR A C 1
ATOM 7377 O O . THR A 1 938 ? -34.103 119.491 71.616 1 88.5 938 THR A O 1
ATOM 7380 N N . ILE A 1 939 ? -32.593 120.211 73.011 1 90.53 939 ILE A N 1
ATOM 7381 C CA . ILE A 1 939 ? -31.631 119.122 72.879 1 90.53 939 ILE A CA 1
ATOM 7382 C C . ILE A 1 939 ? -31.392 118.476 74.241 1 90.53 939 ILE A C 1
ATOM 7384 O O . ILE A 1 939 ? -31.099 119.167 75.22 1 90.53 939 ILE A O 1
ATOM 7388 N N . THR A 1 940 ? -31.595 117.209 74.358 1 91.17 940 THR A N 1
ATOM 7389 C CA . THR A 1 940 ? -31.437 116.504 75.625 1 91.17 940 THR A CA 1
ATOM 7390 C C . THR A 1 940 ? -30.396 115.396 75.502 1 91.17 940 THR A C 1
ATOM 7392 O O . THR A 1 940 ? -30.415 114.622 74.542 1 91.17 940 THR A O 1
ATOM 7395 N N . LEU A 1 941 ? -29.418 115.35 76.296 1 91.45 941 LEU A N 1
ATOM 7396 C CA . LEU A 1 941 ? -28.489 114.24 76.473 1 91.45 941 LEU A CA 1
ATOM 7397 C C . LEU A 1 941 ? -28.899 113.372 77.658 1 91.45 941 LEU A C 1
ATOM 7399 O O . LEU A 1 941 ? -28.929 113.843 78.797 1 91.45 941 LEU A O 1
ATOM 7403 N N . HIS A 1 942 ? -29.357 112.153 77.467 1 91.08 942 HIS A N 1
ATOM 7404 C CA . HIS A 1 942 ? -29.741 111.179 78.483 1 91.08 942 HIS A CA 1
ATOM 7405 C C . HIS A 1 942 ? -28.648 110.134 78.685 1 91.08 942 HIS A C 1
ATOM 7407 O O . HIS A 1 942 ? -28.127 109.579 77.715 1 91.08 942 HIS A O 1
ATOM 7413 N N . ALA A 1 943 ? -28.114 109.989 79.817 1 90.25 943 ALA A N 1
ATOM 7414 C CA . ALA A 1 943 ? -27.152 108.951 80.177 1 90.25 943 ALA A CA 1
ATOM 7415 C C . ALA A 1 943 ? -27.728 108.011 81.232 1 90.25 943 ALA A C 1
ATOM 7417 O O . ALA A 1 943 ? -28.201 108.458 82.28 1 90.25 943 ALA A O 1
ATOM 7418 N N . ARG A 1 944 ? -27.777 106.662 81.016 1 87.86 944 ARG A N 1
ATOM 7419 C CA . ARG A 1 944 ? -28.26 105.656 81.956 1 87.86 944 ARG A CA 1
ATOM 7420 C C . ARG A 1 944 ? -27.409 104.393 81.892 1 87.86 944 ARG A C 1
ATOM 7422 O O . ARG A 1 944 ? -26.712 104.157 80.902 1 87.86 944 ARG A O 1
ATOM 7429 N N . SER A 1 945 ? -26.927 103.279 83.14 1 85.17 945 SER A N 1
ATOM 7430 C CA . SER A 1 945 ? -26.281 101.972 83.173 1 85.17 945 SER A CA 1
ATOM 7431 C C . SER A 1 945 ? -27.309 100.846 83.145 1 85.17 945 SER A C 1
ATOM 7433 O O . SER A 1 945 ? -28.449 101.028 83.576 1 85.17 945 SER A O 1
ATOM 7435 N N . ASP A 1 946 ? -27.236 100.139 82.261 1 77.69 946 ASP A N 1
ATOM 7436 C CA . ASP A 1 946 ? -28.156 99.009 82.353 1 77.69 946 ASP A CA 1
ATOM 7437 C C . ASP A 1 946 ? -28.242 98.487 83.786 1 77.69 946 ASP A C 1
ATOM 7439 O O . ASP A 1 946 ? -27.353 98.745 84.6 1 77.69 946 ASP A O 1
ATOM 7443 N N . GLY A 1 947 ? -29.359 98.068 84.48 1 69.3 947 GLY A N 1
ATOM 7444 C CA . GLY A 1 947 ? -29.613 97.569 85.822 1 69.3 947 GLY A CA 1
ATOM 7445 C C . GLY A 1 947 ? -28.447 96.788 86.398 1 69.3 947 GLY A C 1
ATOM 7446 O O . GLY A 1 947 ? -28.18 96.857 87.6 1 69.3 947 GLY A O 1
ATOM 7447 N N . GLU A 1 948 ? -27.643 96.005 85.687 1 73.56 948 GLU A N 1
ATOM 7448 C CA . GLU A 1 948 ? -26.563 95.152 86.174 1 73.56 948 GLU A CA 1
ATOM 7449 C C . GLU A 1 948 ? -25.2 95.796 85.934 1 73.56 948 GLU A C 1
ATOM 7451 O O . GLU A 1 948 ? -24.163 95.171 86.167 1 73.56 948 GLU A O 1
ATOM 7456 N N . LEU A 1 949 ? -24.909 97.119 85.514 1 74.82 949 LEU A N 1
ATOM 7457 C CA . LEU A 1 949 ? -23.695 97.907 85.332 1 74.82 949 LEU A CA 1
ATOM 7458 C C . LEU A 1 949 ? -22.784 97.27 84.288 1 74.82 949 LEU A C 1
ATOM 7460 O O . LEU A 1 949 ? -21.564 97.233 84.461 1 74.82 949 LEU A O 1
ATOM 7464 N N . ARG A 1 950 ? -23.318 96.822 83.11 1 76.49 950 ARG A N 1
ATOM 7465 C CA . ARG A 1 950 ? -22.533 96.139 82.088 1 76.49 950 ARG A CA 1
ATOM 7466 C C . ARG A 1 950 ? -22.388 97.003 80.84 1 76.49 950 ARG A C 1
ATOM 7468 O O . ARG A 1 950 ? -21.47 96.803 80.042 1 76.49 950 ARG A O 1
ATOM 7475 N N . ALA A 1 951 ? -23.485 97.876 80.798 1 85.63 951 ALA A N 1
ATOM 7476 C CA . ALA A 1 951 ? -23.43 98.67 79.573 1 85.63 951 ALA A CA 1
ATOM 7477 C C . ALA A 1 951 ? -23.865 100.109 79.832 1 85.63 951 ALA A C 1
ATOM 7479 O O . ALA A 1 951 ? -24.705 100.364 80.699 1 85.63 951 ALA A O 1
ATOM 7480 N N . LEU A 1 952 ? -23.329 101.062 79.266 1 88.07 952 LEU A N 1
ATOM 7481 C CA . LEU A 1 952 ? -23.669 102.481 79.285 1 88.07 952 LEU A CA 1
ATOM 7482 C C . LEU A 1 952 ? -24.512 102.854 78.07 1 88.07 952 LEU A C 1
ATOM 7484 O O . LEU A 1 952 ? -24.203 102.451 76.947 1 88.07 952 LEU A O 1
ATOM 7488 N N . HIS A 1 953 ? -25.567 103.436 78.395 1 90.72 953 HIS A N 1
ATOM 7489 C CA . HIS A 1 953 ? -26.466 103.898 77.344 1 90.72 953 HIS A CA 1
ATOM 7490 C C . HIS A 1 953 ? -26.509 105.422 77.286 1 90.72 953 HIS A C 1
ATOM 7492 O O . HIS A 1 953 ? -26.767 106.078 78.298 1 90.72 953 HIS A O 1
ATOM 7498 N N . PHE A 1 954 ? -26.168 105.996 76.106 1 91.2 954 PHE A N 1
ATOM 7499 C CA . PHE A 1 954 ? -26.28 107.427 75.848 1 91.2 954 PHE A CA 1
ATOM 7500 C C . PHE A 1 954 ? -27.321 107.703 74.769 1 91.2 954 PHE A C 1
ATOM 7502 O O . PHE A 1 954 ? -27.383 106.993 73.763 1 91.2 954 PHE A O 1
ATOM 7509 N N . GLU A 1 955 ? -28.176 108.643 75.028 1 90.96 955 GLU A N 1
ATOM 7510 C CA . GLU A 1 955 ? -29.165 109.067 74.041 1 90.96 955 GLU A CA 1
ATOM 7511 C C . GLU A 1 955 ? -29.105 110.574 73.812 1 90.96 955 GLU A C 1
ATOM 7513 O O . GLU A 1 955 ? -29.113 111.353 74.767 1 90.96 955 GLU A O 1
ATOM 7518 N N . VAL A 1 956 ? -28.941 110.977 72.606 1 89.96 956 VAL A N 1
ATOM 7519 C CA . VAL A 1 956 ? -29.034 112.378 72.209 1 89.96 956 VAL A CA 1
ATOM 7520 C C . VAL A 1 956 ? -30.331 112.612 71.439 1 89.96 956 VAL A C 1
ATOM 7522 O O . VAL A 1 956 ? -30.524 112.062 70.352 1 89.96 956 VAL A O 1
ATOM 7525 N N . ARG A 1 957 ? -31.229 113.38 72.053 1 89.79 957 ARG A N 1
ATOM 7526 C CA . ARG A 1 957 ? -32.538 113.66 71.472 1 89.79 957 ARG A CA 1
ATOM 7527 C C . ARG A 1 957 ? -32.651 115.122 71.054 1 89.79 957 ARG A C 1
ATOM 7529 O O . ARG A 1 957 ? -32.343 116.022 71.838 1 89.79 957 ARG A O 1
ATOM 7536 N N . ASP A 1 958 ? -33.004 115.338 69.822 1 85.63 958 ASP A N 1
ATOM 7537 C CA . ASP A 1 958 ? -33.234 116.691 69.325 1 85.63 958 ASP A CA 1
ATOM 7538 C C . ASP A 1 958 ? -34.657 116.847 68.794 1 85.63 958 ASP A C 1
ATOM 7540 O O . ASP A 1 958 ? -35.313 115.858 68.462 1 85.63 958 ASP A O 1
ATOM 7544 N N . THR A 1 959 ? -35.293 118.005 69.155 1 86.31 959 THR A N 1
ATOM 7545 C CA . THR A 1 959 ? -36.625 118.305 68.643 1 86.31 959 THR A CA 1
ATOM 7546 C C . THR A 1 959 ? -36.541 118.966 67.27 1 86.31 959 THR A C 1
ATOM 7548 O O . THR A 1 959 ? -37.368 119.815 66.932 1 86.31 959 THR A O 1
ATOM 7551 N N . GLY A 1 960 ? -35.571 118.601 66.253 1 81.69 960 GLY A N 1
ATOM 7552 C CA . GLY A 1 960 ? -35.293 119.185 64.95 1 81.69 960 GLY A CA 1
ATOM 7553 C C . GLY A 1 960 ? -36.16 118.614 63.844 1 81.69 960 GLY A C 1
ATOM 7554 O O . GLY A 1 960 ? -37.217 118.039 64.11 1 81.69 960 GLY A O 1
ATOM 7555 N N . PRO A 1 961 ? -35.808 118.773 62.488 1 82.17 961 PRO A N 1
ATOM 7556 C CA . PRO A 1 961 ? -36.638 118.424 61.333 1 82.17 961 PRO A CA 1
ATOM 7557 C C . PRO A 1 961 ? -36.814 116.916 61.167 1 82.17 961 PRO A C 1
ATOM 7559 O O . PRO A 1 961 ? -37.724 116.471 60.463 1 82.17 961 PRO A O 1
ATOM 7562 N N . GLY A 1 962 ? -36.02 116.028 61.792 1 84.71 962 GLY A N 1
ATOM 7563 C CA . GLY A 1 962 ? -36.106 114.585 61.629 1 84.71 962 GLY A CA 1
ATOM 7564 C C . GLY A 1 962 ? -35.486 114.093 60.335 1 84.71 962 GLY A C 1
ATOM 7565 O O . GLY A 1 962 ? -35.133 114.893 59.466 1 84.71 962 GLY A O 1
ATOM 7566 N N . ILE A 1 963 ? -35.184 112.685 60.137 1 80.17 963 ILE A N 1
ATOM 7567 C CA . ILE A 1 963 ? -34.506 112.043 59.017 1 80.17 963 ILE A CA 1
ATOM 7568 C C . ILE A 1 963 ? -35.443 111.036 58.354 1 80.17 963 ILE A C 1
ATOM 7570 O O . ILE A 1 963 ? -36.115 110.261 59.039 1 80.17 963 ILE A O 1
ATOM 7574 N N . SER A 1 964 ? -35.629 111.079 56.984 1 81.78 964 SER A N 1
ATOM 7575 C CA . SER A 1 964 ? -36.472 110.138 56.254 1 81.78 964 SER A CA 1
ATOM 7576 C C . SER A 1 964 ? -35.92 108.719 56.339 1 81.78 964 SER A C 1
ATOM 7578 O O . SER A 1 964 ? -34.75 108.521 56.672 1 81.78 964 SER A O 1
ATOM 7580 N N . GLN A 1 965 ? -36.651 107.682 56.076 1 78.18 965 GLN A N 1
ATOM 7581 C CA . GLN A 1 965 ? -36.272 106.274 56.142 1 78.18 965 GLN A CA 1
ATOM 7582 C C . GLN A 1 965 ? -35.165 105.956 55.141 1 78.18 965 GLN A C 1
ATOM 7584 O O . GLN A 1 965 ? -34.256 105.178 55.44 1 78.18 965 GLN A O 1
ATOM 7589 N N . GLU A 1 966 ? -35.244 106.563 54.036 1 75.39 966 GLU A N 1
ATOM 7590 C CA . GLU A 1 966 ? -34.236 106.334 53.005 1 75.39 966 GLU A CA 1
ATOM 7591 C C . GLU A 1 966 ? -32.873 106.868 53.437 1 75.39 966 GLU A C 1
ATOM 7593 O O . GLU A 1 966 ? -31.847 106.224 53.208 1 75.39 966 GLU A O 1
ATOM 7598 N N . GLN A 1 967 ? -32.953 107.836 54.154 1 75.69 967 GLN A N 1
ATOM 7599 C CA . GLN A 1 967 ? -31.719 108.473 54.601 1 75.69 967 GLN A CA 1
ATOM 7600 C C . GLN A 1 967 ? -31.101 107.715 55.772 1 75.69 967 GLN A C 1
ATOM 7602 O O . GLN A 1 967 ? -29.877 107.674 55.915 1 75.69 967 GLN A O 1
ATOM 7607 N N . GLN A 1 968 ? -31.833 107.232 56.497 1 80.41 968 GLN A N 1
ATOM 7608 C CA . GLN A 1 968 ? -31.366 106.474 57.653 1 80.41 968 GLN A CA 1
ATOM 7609 C C . GLN A 1 968 ? -30.492 105.299 57.224 1 80.41 968 GLN A C 1
ATOM 7611 O O . GLN A 1 968 ? -29.541 104.939 57.921 1 80.41 968 GLN A O 1
ATOM 7616 N N . GLN A 1 969 ? -30.687 104.807 55.986 1 76.19 969 GLN A N 1
ATOM 7617 C CA . GLN A 1 969 ? -29.944 103.649 55.502 1 76.19 969 GLN A CA 1
ATOM 7618 C C . GLN A 1 969 ? -28.53 104.039 55.082 1 76.19 969 GLN A C 1
ATOM 7620 O O . GLN A 1 969 ? -27.617 103.211 55.108 1 76.19 969 GLN A O 1
ATOM 7625 N N . ARG A 1 970 ? -28.253 105.227 54.782 1 73.54 970 ARG A N 1
ATOM 7626 C CA . ARG A 1 970 ? -26.965 105.649 54.241 1 73.54 970 ARG A CA 1
ATOM 7627 C C . ARG A 1 970 ? -26.238 106.571 55.215 1 73.54 970 ARG A C 1
ATOM 7629 O O . ARG A 1 970 ? -25.144 107.056 54.919 1 73.54 970 ARG A O 1
ATOM 7636 N N . LEU A 1 971 ? -26.858 106.739 56.293 1 73.95 971 LEU A N 1
ATOM 7637 C CA . LEU A 1 971 ? -26.441 107.759 57.25 1 73.95 971 LEU A CA 1
ATOM 7638 C C . LEU A 1 971 ? -25.017 107.501 57.732 1 73.95 971 LEU A C 1
ATOM 7640 O O . LEU A 1 971 ? -24.252 108.443 57.951 1 73.95 971 LEU A O 1
ATOM 7644 N N . PHE A 1 972 ? -24.693 106.204 57.883 1 75.71 972 PHE A N 1
ATOM 7645 C CA . PHE A 1 972 ? -23.418 105.866 58.504 1 75.71 972 PHE A CA 1
ATOM 7646 C C . PHE A 1 972 ? -22.364 105.564 57.446 1 75.71 972 PHE A C 1
ATOM 7648 O O . PHE A 1 972 ? -21.255 105.134 57.771 1 75.71 972 PHE A O 1
ATOM 7655 N N . ARG A 1 973 ? -22.601 105.862 56.151 1 73.25 973 ARG A N 1
ATOM 7656 C CA . ARG A 1 973 ? -21.631 105.644 55.082 1 73.25 973 ARG A CA 1
ATOM 7657 C C . ARG A 1 973 ? -20.663 106.817 54.972 1 73.25 973 ARG A C 1
ATOM 7659 O O . ARG A 1 973 ? -21.034 107.962 55.24 1 73.25 973 ARG A O 1
ATOM 7666 N N . ARG A 1 974 ? -19.492 106.518 54.503 1 63.69 974 ARG A N 1
ATOM 7667 C CA . ARG A 1 974 ? -18.417 107.498 54.388 1 63.69 974 ARG A CA 1
ATOM 7668 C C . ARG A 1 974 ? -18.745 108.55 53.334 1 63.69 974 ARG A C 1
ATOM 7670 O O . ARG A 1 974 ? -19.262 108.223 52.263 1 63.69 974 ARG A O 1
ATOM 7677 N N . PHE A 1 975 ? -18.623 109.694 53.592 1 57.94 975 PHE A N 1
ATOM 7678 C CA . PHE A 1 975 ? -18.768 110.856 52.724 1 57.94 975 PHE A CA 1
ATOM 7679 C C . PHE A 1 975 ? -20.201 110.981 52.22 1 57.94 975 PHE A C 1
ATOM 7681 O O . PHE A 1 975 ? -20.449 111.605 51.187 1 57.94 975 PHE A O 1
ATOM 7688 N N . GLU A 1 976 ? -21.137 110.162 52.827 1 61.7 976 GLU A N 1
ATOM 7689 C CA . GLU A 1 976 ? -22.534 110.245 52.41 1 61.7 976 GLU A CA 1
ATOM 7690 C C . GLU A 1 976 ? -23.33 111.168 53.328 1 61.7 976 GLU A C 1
ATOM 7692 O O . GLU A 1 976 ? -23.258 111.047 54.553 1 61.7 976 GLU A O 1
ATOM 7697 N N . GLN A 1 977 ? -23.676 112.194 52.91 1 53.09 977 GLN A N 1
ATOM 7698 C CA . GLN A 1 977 ? -24.566 113.077 53.657 1 53.09 977 GLN A CA 1
ATOM 7699 C C . GLN A 1 977 ? -26.026 112.829 53.286 1 53.09 977 GLN A C 1
ATOM 7701 O O . GLN A 1 977 ? -26.322 112.382 52.176 1 53.09 977 GLN A O 1
ATOM 7706 N N . ALA A 1 978 ? -26.867 112.595 54.158 1 46.09 978 ALA A N 1
ATOM 7707 C CA . ALA A 1 978 ? -28.249 112.168 53.952 1 46.09 978 ALA A CA 1
ATOM 7708 C C . ALA A 1 978 ? -28.785 112.671 52.615 1 46.09 978 ALA A C 1
ATOM 7710 O O . ALA A 1 978 ? -29.468 111.937 51.896 1 46.09 978 ALA A O 1
ATOM 7711 N N . ASP A 1 979 ? -29.405 113.929 52.51 1 47.61 979 ASP A N 1
ATOM 7712 C CA . ASP A 1 979 ? -30.236 114.276 51.361 1 47.61 979 ASP A CA 1
ATOM 7713 C C . ASP A 1 979 ? -29.382 114.766 50.194 1 47.61 979 ASP A C 1
ATOM 7715 O O . ASP A 1 979 ? -29.372 115.959 49.883 1 47.61 979 ASP A O 1
ATOM 7719 N N . GLY A 1 980 ? -28.478 114.091 49.592 1 44.02 980 GLY A N 1
ATOM 7720 C CA . GLY A 1 980 ? -27.806 114.405 48.341 1 44.02 980 GLY A CA 1
ATOM 7721 C C . GLY A 1 980 ? -26.864 115.589 48.451 1 44.02 980 GLY A C 1
ATOM 7722 O O . GLY A 1 980 ? -26.584 116.066 49.553 1 44.02 980 GLY A O 1
ATOM 7723 N N . ALA A 1 981 ? -26.234 116.074 47.492 1 40.21 981 ALA A N 1
ATOM 7724 C CA . ALA A 1 981 ? -25.408 117.263 47.3 1 40.21 981 ALA A CA 1
ATOM 7725 C C . ALA A 1 981 ? -25.994 118.464 48.036 1 40.21 981 ALA A C 1
ATOM 7727 O O . ALA A 1 981 ? -25.28 119.422 48.341 1 40.21 981 ALA A O 1
ATOM 7728 N N . ARG A 1 982 ? -27.284 118.298 48.339 1 41.75 982 ARG A N 1
ATOM 7729 C CA . ARG A 1 982 ? -28.076 119.443 48.775 1 41.75 982 ARG A CA 1
ATOM 7730 C C . ARG A 1 982 ? -27.8 119.776 50.237 1 41.75 982 ARG A C 1
ATOM 7732 O O . ARG A 1 982 ? -27.681 120.948 50.601 1 41.75 982 ARG A O 1
ATOM 7739 N N . THR A 1 983 ? -28.03 118.913 51.065 1 44.82 983 THR A N 1
ATOM 7740 C CA . THR A 1 983 ? -27.911 119.13 52.502 1 44.82 983 THR A CA 1
ATOM 7741 C C . THR A 1 983 ? -26.45 119.322 52.901 1 44.82 983 THR A C 1
ATOM 7743 O O . THR A 1 983 ? -26.157 119.942 53.925 1 44.82 983 THR A O 1
ATOM 7746 N N . ALA A 1 984 ? -25.589 118.665 52.25 1 42.02 984 ALA A N 1
ATOM 7747 C CA . ALA A 1 984 ? -24.171 118.885 52.52 1 42.02 984 ALA A CA 1
ATOM 7748 C C . ALA A 1 984 ? -23.82 120.368 52.438 1 42.02 984 ALA A C 1
ATOM 7750 O O . ALA A 1 984 ? -22.989 120.859 53.205 1 42.02 984 ALA A O 1
ATOM 7751 N N . ALA A 1 985 ? -24.561 121.032 51.472 1 40.7 985 ALA A N 1
ATOM 7752 C CA . ALA A 1 985 ? -24.403 122.456 51.187 1 40.7 985 ALA A CA 1
ATOM 7753 C C . ALA A 1 985 ? -24.954 123.308 52.327 1 40.7 985 ALA A C 1
ATOM 7755 O O . ALA A 1 985 ? -24.416 124.376 52.628 1 40.7 985 ALA A O 1
ATOM 7756 N N . GLN A 1 986 ? -26.282 122.992 52.904 1 44.02 986 GLN A N 1
ATOM 7757 C CA . GLN A 1 986 ? -26.975 123.811 53.893 1 44.02 986 GLN A CA 1
ATOM 7758 C C . GLN A 1 986 ? -26.239 123.799 55.23 1 44.02 986 GLN A C 1
ATOM 7760 O O . GLN A 1 986 ? -26.131 124.832 55.895 1 44.02 986 GLN A O 1
ATOM 7765 N N . TYR A 1 987 ? -26.166 122.754 55.895 1 47.81 987 TYR A N 1
ATOM 7766 C CA . TYR A 1 987 ? -25.637 122.671 57.252 1 47.81 987 TYR A CA 1
ATOM 7767 C C . TYR A 1 987 ? -24.144 122.361 57.237 1 47.81 987 TYR A C 1
ATOM 7769 O O . TYR A 1 987 ? -23.468 122.488 58.26 1 47.81 987 TYR A O 1
ATOM 7777 N N . GLY A 1 988 ? -23.392 122.506 56.223 1 50.77 988 GLY A N 1
ATOM 7778 C CA . GLY A 1 988 ? -21.961 122.25 56.213 1 50.77 988 GLY A CA 1
ATOM 7779 C C . GLY A 1 988 ? -21.574 120.992 56.966 1 50.77 988 GLY A C 1
ATOM 7780 O O . GLY A 1 988 ? -22.375 120.449 57.73 1 50.77 988 GLY A O 1
ATOM 7781 N N . GLY A 1 989 ? -20.748 119.861 56.599 1 54.32 989 GLY A N 1
ATOM 7782 C CA . GLY A 1 989 ? -20.171 118.74 57.325 1 54.32 989 GLY A CA 1
ATOM 7783 C C . GLY A 1 989 ? -19.425 117.77 56.428 1 54.32 989 GLY A C 1
ATOM 7784 O O . GLY A 1 989 ? -19.663 117.725 55.22 1 54.32 989 GLY A O 1
ATOM 7785 N N . SER A 1 990 ? -18.388 117.208 56.862 1 58.62 990 SER A N 1
ATOM 7786 C CA . SER A 1 990 ? -17.456 116.35 56.137 1 58.62 990 SER A CA 1
ATOM 7787 C C . SER A 1 990 ? -18.074 114.987 55.843 1 58.62 990 SER A C 1
ATOM 7789 O O . SER A 1 990 ? -17.566 114.237 55.007 1 58.62 990 SER A O 1
ATOM 7791 N N . GLY A 1 991 ? -19.538 114.741 56.351 1 64.17 991 GLY A N 1
ATOM 7792 C CA . GLY A 1 991 ? -20.142 113.423 56.233 1 64.17 991 GLY A CA 1
ATOM 7793 C C . GLY A 1 991 ? -19.275 112.316 56.803 1 64.17 991 GLY A C 1
ATOM 7794 O O . GLY A 1 991 ? -19.544 111.134 56.582 1 64.17 991 GLY A O 1
ATOM 7795 N N . LEU A 1 992 ? -18.375 112.688 57.615 1 68.26 992 LEU A N 1
ATOM 7796 C CA . LEU A 1 992 ? -17.488 111.685 58.193 1 68.26 992 LEU A CA 1
ATOM 7797 C C . LEU A 1 992 ? -17.863 111.398 59.644 1 68.26 992 LEU A C 1
ATOM 7799 O O . LEU A 1 992 ? -17.56 110.323 60.166 1 68.26 992 LEU A O 1
ATOM 7803 N N . GLY A 1 993 ? -18.611 112.302 60.298 1 73.27 993 GLY A N 1
ATOM 7804 C CA . GLY A 1 993 ? -18.849 112.235 61.731 1 73.27 993 GLY A CA 1
ATOM 7805 C C . GLY A 1 993 ? -19.605 110.989 62.152 1 73.27 993 GLY A C 1
ATOM 7806 O O . GLY A 1 993 ? -19.163 110.259 63.043 1 73.27 993 GLY A O 1
ATOM 7807 N N . LEU A 1 994 ? -20.709 110.861 61.569 1 80.41 994 LEU A N 1
ATOM 7808 C CA . LEU A 1 994 ? -21.527 109.718 61.961 1 80.41 994 LEU A CA 1
ATOM 7809 C C . LEU A 1 994 ? -20.865 108.408 61.547 1 80.41 994 LEU A C 1
ATOM 7811 O O . LEU A 1 994 ? -21.046 107.381 62.205 1 80.41 994 LEU A O 1
ATOM 7815 N N . ALA A 1 995 ? -20.067 108.375 60.361 1 77.24 995 ALA A N 1
ATOM 7816 C CA . ALA A 1 995 ? -19.338 107.176 59.956 1 77.24 995 ALA A CA 1
ATOM 7817 C C . ALA A 1 995 ? -18.259 106.82 60.975 1 77.24 995 ALA A C 1
ATOM 7819 O O . ALA A 1 995 ? -18.069 105.646 61.303 1 77.24 995 ALA A O 1
ATOM 7820 N N . ILE A 1 996 ? -17.666 107.778 61.601 1 73.36 996 ILE A N 1
ATOM 7821 C CA . ILE A 1 996 ? -16.637 107.585 62.617 1 73.36 996 ILE A CA 1
ATOM 7822 C C . ILE A 1 996 ? -17.276 107.083 63.91 1 73.36 996 ILE A C 1
ATOM 7824 O O . ILE A 1 996 ? -16.737 106.192 64.571 1 73.36 996 ILE A O 1
ATOM 7828 N N . CYS A 1 997 ? -18.407 107.713 64.274 1 81.39 997 CYS A N 1
ATOM 7829 C CA . CYS A 1 997 ? -19.112 107.253 65.466 1 81.39 997 CYS A CA 1
ATOM 7830 C C . CYS A 1 997 ? -19.434 105.767 65.37 1 81.39 997 CYS A C 1
ATOM 7832 O O . CYS A 1 997 ? -19.246 105.023 66.334 1 81.39 997 CYS A O 1
ATOM 7834 N N . ARG A 1 998 ? -19.938 105.373 64.251 1 82.8 998 ARG A N 1
ATOM 7835 C CA . ARG A 1 998 ? -20.273 103.967 64.053 1 82.8 998 ARG A CA 1
ATOM 7836 C C . ARG A 1 998 ? -19.029 103.089 64.142 1 82.8 998 ARG A C 1
ATOM 7838 O O . ARG A 1 998 ? -19.044 102.047 64.8 1 82.8 998 ARG A O 1
ATOM 7845 N N . GLU A 1 999 ? -17.94 103.444 63.583 1 80.54 999 GLU A N 1
ATOM 7846 C CA . GLU A 1 999 ? -16.71 102.659 63.596 1 80.54 999 GLU A CA 1
ATOM 7847 C C . GLU A 1 999 ? -16.112 102.592 64.999 1 80.54 999 GLU A C 1
ATOM 7849 O O . GLU A 1 999 ? -15.617 101.545 65.419 1 80.54 999 GLU A O 1
ATOM 7854 N N . LEU A 1 1000 ? -16.216 103.654 65.743 1 80.25 1000 LEU A N 1
ATOM 7855 C CA . LEU A 1 1000 ? -15.701 103.697 67.107 1 80.25 1000 LEU A CA 1
ATOM 7856 C C . LEU A 1 1000 ? -16.56 102.849 68.039 1 80.25 1000 LEU A C 1
ATOM 7858 O O . LEU A 1 1000 ? -16.034 102.121 68.884 1 80.25 1000 LEU A O 1
ATOM 7862 N N . ALA A 1 1001 ? -17.885 103.032 67.901 1 83.3 1001 ALA A N 1
ATOM 7863 C CA . ALA A 1 1001 ? -18.793 102.215 68.703 1 83.3 1001 ALA A CA 1
ATOM 7864 C C . ALA A 1 1001 ? -18.561 100.728 68.45 1 83.3 1001 ALA A C 1
ATOM 7866 O O . ALA A 1 1001 ? -18.514 99.932 69.391 1 83.3 1001 ALA A O 1
ATOM 7867 N N . GLN A 1 1002 ? -18.37 100.362 67.056 1 82.54 1002 GLN A N 1
ATOM 7868 C CA . GLN A 1 1002 ? -18.137 98.967 66.695 1 82.54 1002 GLN A CA 1
ATOM 7869 C C . GLN A 1 1002 ? -16.79 98.481 67.222 1 82.54 1002 GLN A C 1
ATOM 7871 O O . GLN A 1 1002 ? -16.665 97.335 67.659 1 82.54 1002 GLN A O 1
ATOM 7876 N N . ALA A 1 1003 ? -15.715 99.269 67.329 1 79.97 1003 ALA A N 1
ATOM 7877 C CA . ALA A 1 1003 ? -14.393 98.945 67.858 1 79.97 1003 ALA A CA 1
ATOM 7878 C C . ALA A 1 1003 ? -14.446 98.716 69.366 1 79.97 1003 ALA A C 1
ATOM 7880 O O . ALA A 1 1003 ? -13.661 97.935 69.91 1 79.97 1003 ALA A O 1
ATOM 7881 N N . MET A 1 1004 ? -15.406 99.334 70.023 1 82.28 1004 MET A N 1
ATOM 7882 C CA . MET A 1 1004 ? -15.598 99.162 71.46 1 82.28 1004 MET A CA 1
ATOM 7883 C C . MET A 1 1004 ? -16.661 98.106 71.744 1 82.28 1004 MET A C 1
ATOM 7885 O O . MET A 1 1004 ? -17.141 97.991 72.873 1 82.28 1004 MET A O 1
ATOM 7889 N N . GLN A 1 1005 ? -17.056 97.405 70.675 1 84.26 1005 GLN A N 1
ATOM 7890 C CA . GLN A 1 1005 ? -18.025 96.315 70.718 1 84.26 1005 GLN A CA 1
ATOM 7891 C C . GLN A 1 1005 ? -19.419 96.83 71.066 1 84.26 1005 GLN A C 1
ATOM 7893 O O . GLN A 1 1005 ? -20.219 96.113 71.67 1 84.26 1005 GLN A O 1
ATOM 7898 N N . GLY A 1 1006 ? -19.702 98.127 70.839 1 85.98 1006 GLY A N 1
ATOM 7899 C CA . GLY A 1 1006 ? -21 98.745 71.059 1 85.98 1006 GLY A CA 1
ATOM 7900 C C . GLY A 1 1006 ? -21.802 98.919 69.783 1 85.98 1006 GLY A C 1
ATOM 7901 O O . GLY A 1 1006 ? -21.456 98.353 68.744 1 85.98 1006 GLY A O 1
ATOM 7902 N N . ARG A 1 1007 ? -22.983 99.631 69.915 1 87.45 1007 ARG A N 1
ATOM 7903 C CA . ARG A 1 1007 ? -23.855 99.87 68.77 1 87.45 1007 ARG A CA 1
ATOM 7904 C C . ARG A 1 1007 ? -24.425 101.284 68.801 1 87.45 1007 ARG A C 1
ATOM 7906 O O . ARG A 1 1007 ? -24.603 101.863 69.875 1 87.45 1007 ARG A O 1
ATOM 7913 N N . ILE A 1 1008 ? -24.613 101.83 67.588 1 85.07 1008 ILE A N 1
ATOM 7914 C CA . ILE A 1 1008 ? -25.272 103.121 67.425 1 85.07 1008 ILE A CA 1
ATOM 7915 C C . ILE A 1 1008 ? -26.584 102.94 66.666 1 85.07 1008 ILE A C 1
ATOM 7917 O O . ILE A 1 1008 ? -26.64 102.203 65.678 1 85.07 1008 ILE A O 1
ATOM 7921 N N . GLN A 1 1009 ? -27.667 103.348 67.211 1 88.04 1009 GLN A N 1
ATOM 7922 C CA . GLN A 1 1009 ? -28.989 103.266 66.599 1 88.04 1009 GLN A CA 1
ATOM 7923 C C . GLN A 1 1009 ? -29.601 104.653 66.421 1 88.04 1009 GLN A C 1
ATOM 7925 O O . GLN A 1 1009 ? -29.264 105.584 67.156 1 88.04 1009 GLN A O 1
ATOM 7930 N N . VAL A 1 1010 ? -30.39 104.8 65.378 1 83.99 1010 VAL A N 1
ATOM 7931 C CA . VAL A 1 1010 ? -31.071 106.061 65.102 1 83.99 1010 VAL A CA 1
ATOM 7932 C C . VAL A 1 1010 ? -32.578 105.83 65.033 1 83.99 1010 VAL A C 1
ATOM 7934 O O . VAL A 1 1010 ? -33.035 104.836 64.463 1 83.99 1010 VAL A O 1
ATOM 7937 N N . GLU A 1 1011 ? -33.391 106.511 65.833 1 86.26 1011 GLU A N 1
ATOM 7938 C CA . GLU A 1 1011 ? -34.845 106.609 65.749 1 86.26 1011 GLU A CA 1
ATOM 7939 C C . GLU A 1 1011 ? -35.281 108.016 65.349 1 86.26 1011 GLU A C 1
ATOM 7941 O O . GLU A 1 1011 ? -34.991 108.985 66.054 1 86.26 1011 GLU A O 1
ATOM 7946 N N . SER A 1 1012 ? -35.745 108.157 64.101 1 82.42 1012 SER A N 1
ATOM 7947 C CA . SER A 1 1012 ? -36.111 109.482 63.608 1 82.42 1012 SER A CA 1
ATOM 7948 C C . SER A 1 1012 ? -37.359 109.421 62.734 1 82.42 1012 SER A C 1
ATOM 7950 O O . SER A 1 1012 ? -37.633 108.397 62.105 1 82.42 1012 SER A O 1
ATOM 7952 N N . GLN A 1 1013 ? -38.412 110.426 62.83 1 82.93 1013 GLN A N 1
ATOM 7953 C CA . GLN A 1 1013 ? -39.548 110.679 61.95 1 82.93 1013 GLN A CA 1
ATOM 7954 C C . GLN A 1 1013 ? -39.542 112.119 61.444 1 82.93 1013 GLN A C 1
ATOM 7956 O O . GLN A 1 1013 ? -39.222 113.044 62.192 1 82.93 1013 GLN A O 1
ATOM 7961 N N . LEU A 1 1014 ? -40.243 112.695 60.062 1 80.69 1014 LEU A N 1
ATOM 7962 C CA . LEU A 1 1014 ? -40.232 114.017 59.444 1 80.69 1014 LEU A CA 1
ATOM 7963 C C . LEU A 1 1014 ? -41.153 114.974 60.191 1 80.69 1014 LEU A C 1
ATOM 7965 O O . LEU A 1 1014 ? -42.319 114.656 60.438 1 80.69 1014 LEU A O 1
ATOM 7969 N N . GLY A 1 1015 ? -40.347 115.71 60.819 1 79.67 1015 GLY A N 1
ATOM 7970 C CA . GLY A 1 1015 ? -41.111 116.744 61.5 1 79.67 1015 GLY A CA 1
ATOM 7971 C C . GLY A 1 1015 ? -41.119 116.584 63.009 1 79.67 1015 GLY A C 1
ATOM 7972 O O . GLY A 1 1015 ? -41.659 117.43 63.725 1 79.67 1015 GLY A O 1
ATOM 7973 N N . ARG A 1 1016 ? -40.706 115.478 63.676 1 82.9 1016 ARG A N 1
ATOM 7974 C CA . ARG A 1 1016 ? -40.832 115.218 65.107 1 82.9 1016 ARG A CA 1
ATOM 7975 C C . ARG A 1 1016 ? -39.466 115.215 65.785 1 82.9 1016 ARG A C 1
ATOM 7977 O O . ARG A 1 1016 ? -39.378 115.192 67.015 1 82.9 1016 ARG A O 1
ATOM 7984 N N . GLY A 1 1017 ? -38.397 115.139 65.028 1 85.9 1017 GLY A N 1
ATOM 7985 C CA . GLY A 1 1017 ? -37.079 115.139 65.643 1 85.9 1017 GLY A CA 1
ATOM 7986 C C . GLY A 1 1017 ? -36.341 113.825 65.471 1 85.9 1017 GLY A C 1
ATOM 7987 O O . GLY A 1 1017 ? -36.835 112.912 64.806 1 85.9 1017 GLY A O 1
ATOM 7988 N N . THR A 1 1018 ? -35.071 113.751 66.054 1 89.42 1018 THR A N 1
ATOM 7989 C CA . THR A 1 1018 ? -34.207 112.585 65.907 1 89.42 1018 THR A CA 1
ATOM 7990 C C . THR A 1 1018 ? -33.612 112.18 67.252 1 89.42 1018 THR A C 1
ATOM 7992 O O . THR A 1 1018 ? -33.327 113.034 68.094 1 89.42 1018 THR A O 1
ATOM 7995 N N . CYS A 1 1019 ? -33.58 110.896 67.48 1 91.1 1019 CYS A N 1
ATOM 7996 C CA . CYS A 1 1019 ? -32.925 110.318 68.648 1 91.1 1019 CYS A CA 1
ATOM 7997 C C . CYS A 1 1019 ? -31.817 109.358 68.232 1 91.1 1019 CYS A C 1
ATOM 7999 O O . CYS A 1 1019 ? -32.074 108.364 67.551 1 91.1 1019 CYS A O 1
ATOM 8001 N N . PHE A 1 1020 ? -30.614 109.737 68.596 1 91.26 1020 PHE A N 1
ATOM 8002 C CA . PHE A 1 1020 ? -29.485 108.833 68.41 1 91.26 1020 PHE A CA 1
ATOM 8003 C C . PHE A 1 1020 ? -29.146 108.116 69.711 1 91.26 1020 PHE A C 1
ATOM 8005 O O . PHE A 1 1020 ? -28.96 108.755 70.748 1 91.26 1020 PHE A O 1
ATOM 8012 N N . GLY A 1 1021 ? -29.151 106.821 69.684 1 90.13 1021 GLY A N 1
ATOM 8013 C CA . GLY A 1 1021 ? -28.782 105.998 70.824 1 90.13 1021 GLY A CA 1
ATOM 8014 C C . GLY A 1 1021 ? -27.476 105.253 70.625 1 90.13 1021 GLY A C 1
ATOM 8015 O O . GLY A 1 1021 ? -27.243 104.671 69.563 1 90.13 1021 GLY A O 1
ATOM 8016 N N . VAL A 1 1022 ? -26.587 105.407 71.625 1 90.99 1022 VAL A N 1
ATOM 8017 C CA . VAL A 1 1022 ? -25.32 104.684 71.615 1 90.99 1022 VAL A CA 1
ATOM 8018 C C . VAL A 1 1022 ? -25.216 103.807 72.861 1 90.99 1022 VAL A C 1
ATOM 8020 O O . VAL A 1 1022 ? -25.422 104.282 73.981 1 90.99 1022 VAL A O 1
ATOM 8023 N N . THR A 1 1023 ? -25.06 102.537 72.674 1 91.12 1023 THR A N 1
ATOM 8024 C CA . THR A 1 1023 ? -24.841 101.576 73.749 1 91.12 1023 THR A CA 1
ATOM 8025 C C . THR A 1 1023 ? -23.399 101.078 73.745 1 91.12 1023 THR A C 1
ATOM 8027 O O . THR A 1 1023 ? -22.923 100.546 72.739 1 91.12 1023 THR A O 1
ATOM 8030 N N . LEU A 1 1024 ? -22.63 101.27 74.813 1 89.21 1024 LEU A N 1
ATOM 8031 C CA . LEU A 1 1024 ? -21.236 100.86 74.945 1 89.21 1024 LEU A CA 1
ATOM 8032 C C . LEU A 1 1024 ? -21.063 99.888 76.107 1 89.21 1024 LEU A C 1
ATOM 8034 O O . LEU A 1 1024 ? -21.363 100.226 77.254 1 89.21 1024 LEU A O 1
ATOM 8038 N N . PRO A 1 1025 ? -20.562 98.659 75.848 1 87.3 1025 PRO A N 1
ATOM 8039 C CA . PRO A 1 1025 ? -20.314 97.7 76.927 1 87.3 1025 PRO A CA 1
ATOM 8040 C C . PRO A 1 1025 ? -19.001 97.964 77.661 1 87.3 1025 PRO A C 1
ATOM 8042 O O . PRO A 1 1025 ? -17.999 97.292 77.402 1 87.3 1025 PRO A O 1
ATOM 8045 N N . LEU A 1 1026 ? -18.821 98.992 78.416 1 84.09 1026 LEU A N 1
ATOM 8046 C CA . LEU A 1 1026 ? -17.642 99.33 79.207 1 84.09 1026 LEU A CA 1
ATOM 8047 C C . LEU A 1 1026 ? -17.789 98.833 80.641 1 84.09 1026 LEU A C 1
ATOM 8049 O O . LEU A 1 1026 ? -18.869 98.928 81.228 1 84.09 1026 LEU A O 1
ATOM 8053 N N . PRO A 1 1027 ? -16.62 98.213 81.21 1 84.33 1027 PRO A N 1
ATOM 8054 C CA . PRO A 1 1027 ? -16.676 97.802 82.615 1 84.33 1027 PRO A CA 1
ATOM 8055 C C . PRO A 1 1027 ? -16.91 98.974 83.565 1 84.33 1027 PRO A C 1
ATOM 8057 O O . PRO A 1 1027 ? -16.257 100.013 83.442 1 84.33 1027 PRO A O 1
ATOM 8060 N N . LEU A 1 1028 ? -17.934 98.921 84.452 1 85.84 1028 LEU A N 1
ATOM 8061 C CA . LEU A 1 1028 ? -18.345 99.989 85.357 1 85.84 1028 LEU A CA 1
ATOM 8062 C C . LEU A 1 1028 ? -18.078 99.605 86.808 1 85.84 1028 LEU A C 1
ATOM 8064 O O . LEU A 1 1028 ? -18.27 98.449 87.194 1 85.84 1028 LEU A O 1
ATOM 8068 N N . VAL A 1 1029 ? -17.371 100.546 87.622 1 82.27 1029 VAL A N 1
ATOM 8069 C CA . VAL A 1 1029 ? -17.144 100.366 89.052 1 82.27 1029 VAL A CA 1
ATOM 8070 C C . VAL A 1 1029 ? -17.62 101.603 89.81 1 82.27 1029 VAL A C 1
ATOM 8072 O O . VAL A 1 1029 ? -17.393 102.733 89.372 1 82.27 1029 VAL A O 1
ATOM 8075 N N . VAL A 1 1030 ? -18.331 101.609 90.908 1 74.59 1030 VAL A N 1
ATOM 8076 C CA . VAL A 1 1030 ? -18.798 102.7 91.758 1 74.59 1030 VAL A CA 1
ATOM 8077 C C . VAL A 1 1030 ? -17.781 102.962 92.866 1 74.59 1030 VAL A C 1
ATOM 8079 O O . VAL A 1 1030 ? -17.466 102.067 93.654 1 74.59 1030 VAL A O 1
ATOM 8082 N N . ASP A 1 1031 ? -16.789 103.92 92.8 1 61.85 1031 ASP A N 1
ATOM 8083 C CA . ASP A 1 1031 ? -15.905 104.343 93.882 1 61.85 1031 ASP A CA 1
ATOM 8084 C C . ASP A 1 1031 ? -16.339 105.693 94.448 1 61.85 1031 ASP A C 1
ATOM 8086 O O . ASP A 1 1031 ? -16.394 106.688 93.723 1 61.85 1031 ASP A O 1
ATOM 8090 N N . ALA A 1 1032 ? -16.846 105.892 95.736 1 54.45 1032 ALA A N 1
ATOM 8091 C CA . ALA A 1 1032 ? -17.373 107.04 96.47 1 54.45 1032 ALA A CA 1
ATOM 8092 C C . ALA A 1 1032 ? -16.367 108.187 96.49 1 54.45 1032 ALA A C 1
ATOM 8094 O O . ALA A 1 1032 ? -16.751 109.357 96.567 1 54.45 1032 ALA A O 1
ATOM 8095 N N . ASN A 1 1033 ? -15.084 108.018 96.733 1 48.06 1033 ASN A N 1
ATOM 8096 C CA . ASN A 1 1033 ? -14.135 109.099 96.976 1 48.06 1033 ASN A CA 1
ATOM 8097 C C . ASN A 1 1033 ? -13.7 109.767 95.674 1 48.06 1033 ASN A C 1
ATOM 8099 O O . ASN A 1 1033 ? -12.833 110.642 95.68 1 48.06 1033 ASN A O 1
ATOM 8103 N N . ALA A 1 1034 ? -14.021 109.367 94.617 1 43.69 1034 ALA A N 1
ATOM 8104 C CA . ALA A 1 1034 ? -13.404 109.763 93.354 1 43.69 1034 ALA A CA 1
ATOM 8105 C C . ALA A 1 1034 ? -13.917 111.124 92.895 1 43.69 1034 ALA A C 1
ATOM 8107 O O . ALA A 1 1034 ? -13.41 111.691 91.925 1 43.69 1034 ALA A O 1
ATOM 8108 N N . GLU A 1 1035 ? -14.96 111.63 93.377 1 43.66 1035 GLU A N 1
ATOM 8109 C CA . GLU A 1 1035 ? -15.452 112.888 92.825 1 43.66 1035 GLU A CA 1
ATOM 8110 C C . GLU A 1 1035 ? -14.446 114.016 93.04 1 43.66 1035 GLU A C 1
ATOM 8112 O O . GLU A 1 1035 ? -14.424 114.988 92.283 1 43.66 1035 GLU A O 1
ATOM 8117 N N . SER A 1 1036 ? -13.847 114.091 94.261 1 40.13 1036 SER A N 1
ATOM 8118 C CA . SER A 1 1036 ? -13.147 115.293 94.699 1 40.13 1036 SER A CA 1
ATOM 8119 C C . SER A 1 1036 ? -11.886 115.531 93.874 1 40.13 1036 SER A C 1
ATOM 8121 O O . SER A 1 1036 ? -11.289 116.607 93.939 1 40.13 1036 SER A O 1
ATOM 8123 N N . GLU A 1 1037 ? -11.278 114.632 93.336 1 39.18 1037 GLU A N 1
ATOM 8124 C CA . GLU A 1 1037 ? -9.926 114.868 92.838 1 39.18 1037 GLU A CA 1
ATOM 8125 C C . GLU A 1 1037 ? -9.95 115.605 91.503 1 39.18 1037 GLU A C 1
ATOM 8127 O O . GLU A 1 1037 ? -8.933 116.154 91.072 1 39.18 1037 GLU A O 1
ATOM 8132 N N . GLY A 1 1038 ? -10.927 115.518 90.782 1 39.1 1038 GLY A N 1
ATOM 8133 C CA . GLY A 1 1038 ? -10.864 116.111 89.455 1 39.1 1038 GLY A CA 1
ATOM 8134 C C . GLY A 1 1038 ? -10.934 117.627 89.475 1 39.1 1038 GLY A C 1
ATOM 8135 O O . GLY A 1 1038 ? -10.461 118.287 88.548 1 39.1 1038 GLY A O 1
ATOM 8136 N N . GLU A 1 1039 ? -11.764 118.221 90.397 1 40.34 1039 GLU A N 1
ATOM 8137 C CA . GLU A 1 1039 ? -11.919 119.67 90.49 1 40.34 1039 GLU A CA 1
ATOM 8138 C C . GLU A 1 1039 ? -10.642 120.33 90.999 1 40.34 1039 GLU A C 1
ATOM 8140 O O . GLU A 1 1039 ? -10.407 121.515 90.752 1 40.34 1039 GLU A O 1
ATOM 8145 N N . VAL A 1 1040 ? -9.922 119.711 91.891 1 38.73 1040 VAL A N 1
ATOM 8146 C CA . VAL A 1 1040 ? -8.813 120.343 92.598 1 38.73 1040 VAL A CA 1
ATOM 8147 C C . VAL A 1 1040 ? -7.693 120.672 91.613 1 38.73 1040 VAL A C 1
ATOM 8149 O O . VAL A 1 1040 ? -6.933 121.62 91.822 1 38.73 1040 VAL A O 1
ATOM 8152 N N . HIS A 1 1041 ? -7.525 119.851 90.634 1 40.85 1041 HIS A N 1
ATOM 8153 C CA . HIS A 1 1041 ? -6.325 120.099 89.843 1 40.85 1041 HIS A CA 1
ATOM 8154 C C . HIS A 1 1041 ? -6.489 121.334 88.964 1 40.85 1041 HIS A C 1
ATOM 8156 O O . HIS A 1 1041 ? -5.506 121.87 88.448 1 40.85 1041 HIS A O 1
ATOM 8162 N N . ARG A 1 1042 ? -7.691 121.734 88.738 1 43.53 1042 ARG A N 1
ATOM 8163 C CA . ARG A 1 1042 ? -7.907 122.921 87.917 1 43.53 1042 ARG A CA 1
ATOM 8164 C C . ARG A 1 1042 ? -7.621 124.193 88.708 1 43.53 1042 ARG A C 1
ATOM 8166 O O . ARG A 1 1042 ? -7.074 125.157 88.167 1 43.53 1042 ARG A O 1
ATOM 8173 N N . GLU A 1 1043 ? -8.05 124.302 90.01 1 45.37 1043 GLU A N 1
ATOM 8174 C CA . GLU A 1 1043 ? -7.842 125.477 90.85 1 45.37 1043 GLU A CA 1
ATOM 8175 C C . GLU A 1 1043 ? -6.364 125.666 91.178 1 45.37 1043 GLU A C 1
ATOM 8177 O O . GLU A 1 1043 ? -5.889 126.798 91.299 1 45.37 1043 GLU A O 1
ATOM 8182 N N . ASP A 1 1044 ? -5.664 124.615 91.484 1 44.12 1044 ASP A N 1
ATOM 8183 C CA . ASP A 1 1044 ? -4.261 124.764 91.859 1 44.12 1044 ASP A CA 1
ATOM 8184 C C . ASP A 1 1044 ? -3.423 125.234 90.672 1 44.12 1044 ASP A C 1
ATOM 8186 O O . ASP A 1 1044 ? -2.32 125.755 90.852 1 44.12 1044 ASP A O 1
ATOM 8190 N N . ALA A 1 1045 ? -3.776 124.933 89.575 1 47.63 1045 ALA A N 1
ATOM 8191 C CA . ALA A 1 1045 ? -3.105 125.389 88.36 1 47.63 1045 ALA A CA 1
ATOM 8192 C C . ALA A 1 1045 ? -3.276 126.894 88.171 1 47.63 1045 ALA A C 1
ATOM 8194 O O . ALA A 1 1045 ? -2.397 127.559 87.618 1 47.63 1045 ALA A O 1
ATOM 8195 N N . ALA A 1 1046 ? -4.368 127.487 88.715 1 48.57 1046 ALA A N 1
ATOM 8196 C CA . ALA A 1 1046 ? -4.614 128.924 88.619 1 48.57 1046 ALA A CA 1
ATOM 8197 C C . ALA A 1 1046 ? -3.68 129.703 89.54 1 48.57 1046 ALA A C 1
ATOM 8199 O O . ALA A 1 1046 ? -3.334 130.852 89.256 1 48.57 1046 ALA A O 1
ATOM 8200 N N . ASN A 1 1047 ? -3.27 129.203 90.793 1 55.11 1047 ASN A N 1
ATOM 8201 C CA . ASN A 1 1047 ? -2.456 129.926 91.766 1 55.11 1047 ASN A CA 1
ATOM 8202 C C . ASN A 1 1047 ? -0.995 129.489 91.709 1 55.11 1047 ASN A C 1
ATOM 8204 O O . ASN A 1 1047 ? -0.328 129.403 92.742 1 55.11 1047 ASN A O 1
ATOM 8208 N N . MET A 1 1048 ? -0.311 128.996 90.809 1 63.83 1048 MET A N 1
ATOM 8209 C CA . MET A 1 1048 ? 1.094 128.605 90.748 1 63.83 1048 MET A CA 1
ATOM 8210 C C . MET A 1 1048 ? 2.003 129.827 90.835 1 63.83 1048 MET A C 1
ATOM 8212 O O . MET A 1 1048 ? 1.763 130.834 90.166 1 63.83 1048 MET A O 1
ATOM 8216 N N . PRO A 1 1049 ? 2.982 129.973 91.873 1 75.62 1049 PRO A N 1
ATOM 8217 C CA . PRO A 1 1049 ? 3.929 131.089 91.939 1 75.62 1049 PRO A CA 1
ATOM 8218 C C . PRO A 1 1049 ? 4.722 131.267 90.646 1 75.62 1049 PRO A C 1
ATOM 8220 O O . PRO A 1 1049 ? 4.822 130.334 89.846 1 75.62 1049 PRO A O 1
ATOM 8223 N N . PRO A 1 1050 ? 5.181 132.395 90.274 1 78.47 1050 PRO A N 1
ATOM 8224 C CA . PRO A 1 1050 ? 5.963 132.628 89.057 1 78.47 1050 PRO A CA 1
ATOM 8225 C C . PRO A 1 1050 ? 7.134 131.659 88.915 1 78.47 1050 PRO A C 1
ATOM 8227 O O . PRO A 1 1050 ? 7.912 131.482 89.856 1 78.47 1050 PRO A O 1
ATOM 8230 N N . LEU A 1 1051 ? 7.149 130.88 87.872 1 86.78 1051 LEU A N 1
ATOM 8231 C CA . LEU A 1 1051 ? 8.212 129.921 87.594 1 86.78 1051 LEU A CA 1
ATOM 8232 C C . LEU A 1 1051 ? 9.147 130.445 86.51 1 86.78 1051 LEU A C 1
ATOM 8234 O O . LEU A 1 1051 ? 8.741 131.251 85.67 1 86.78 1051 LEU A O 1
ATOM 8238 N N . ARG A 1 1052 ? 10.365 130.044 86.633 1 87.82 1052 ARG A N 1
ATOM 8239 C CA . ARG A 1 1052 ? 11.335 130.261 85.565 1 87.82 1052 ARG A CA 1
ATOM 8240 C C . ARG A 1 1052 ? 11.398 129.059 84.629 1 87.82 1052 ARG A C 1
ATOM 8242 O O . ARG A 1 1052 ? 11.876 127.99 85.014 1 87.82 1052 ARG A O 1
ATOM 8249 N N . VAL A 1 1053 ? 10.848 129.175 83.347 1 88.45 1053 VAL A N 1
ATOM 8250 C CA . VAL A 1 1053 ? 10.626 128.074 82.417 1 88.45 1053 VAL A CA 1
ATOM 8251 C C . VAL A 1 1053 ? 11.662 128.126 81.297 1 88.45 1053 VAL A C 1
ATOM 8253 O O . VAL A 1 1053 ? 11.886 129.181 80.699 1 88.45 1053 VAL A O 1
ATOM 8256 N N . LEU A 1 1054 ? 12.336 127.001 81.042 1 91.3 1054 LEU A N 1
ATOM 8257 C CA . LEU A 1 1054 ? 13.205 126.845 79.881 1 91.3 1054 LEU A CA 1
ATOM 8258 C C . LEU A 1 1054 ? 12.437 126.261 78.7 1 91.3 1054 LEU A C 1
ATOM 8260 O O . LEU A 1 1054 ? 11.944 125.133 78.772 1 91.3 1054 LEU A O 1
ATOM 8264 N N . LEU A 1 1055 ? 12.265 127.025 77.741 1 91.2 1055 LEU A N 1
ATOM 8265 C CA . LEU A 1 1055 ? 11.585 126.589 76.526 1 91.2 1055 LEU A CA 1
ATOM 8266 C C . LEU A 1 1055 ? 12.59 126.299 75.416 1 91.2 1055 LEU A C 1
ATOM 8268 O O . LEU A 1 1055 ? 13.315 127.196 74.98 1 91.2 1055 LEU A O 1
ATOM 8272 N N . VAL A 1 1056 ? 12.673 125.037 75.001 1 90.13 1056 VAL A N 1
ATOM 8273 C CA . VAL A 1 1056 ? 13.532 124.635 73.892 1 90.13 1056 VAL A CA 1
ATOM 8274 C C . VAL A 1 1056 ? 12.681 124.346 72.658 1 90.13 1056 VAL A C 1
ATOM 8276 O O . VAL A 1 1056 ? 12.002 123.319 72.591 1 90.13 1056 VAL A O 1
ATOM 8279 N N . GLU A 1 1057 ? 12.674 125.207 71.764 1 86.16 1057 GLU A N 1
ATOM 8280 C CA . GLU A 1 1057 ? 11.819 125.167 70.581 1 86.16 1057 GLU A CA 1
ATOM 8281 C C . GLU A 1 1057 ? 12.518 125.786 69.374 1 86.16 1057 GLU A C 1
ATOM 8283 O O . GLU A 1 1057 ? 13.024 126.908 69.451 1 86.16 1057 GLU A O 1
ATOM 8288 N N . ASP A 1 1058 ? 12.599 124.925 68.274 1 79.39 1058 ASP A N 1
ATOM 8289 C CA . ASP A 1 1058 ? 13.316 125.387 67.089 1 79.39 1058 ASP A CA 1
ATOM 8290 C C . ASP A 1 1058 ? 12.429 126.279 66.224 1 79.39 1058 ASP A C 1
ATOM 8292 O O . ASP A 1 1058 ? 12.925 127.166 65.526 1 79.39 1058 ASP A O 1
ATOM 8296 N N . ASP A 1 1059 ? 12.022 124.931 65.611 1 74.25 1059 ASP A N 1
ATOM 8297 C CA . ASP A 1 1059 ? 11.08 125.788 64.896 1 74.25 1059 ASP A CA 1
ATOM 8298 C C . ASP A 1 1059 ? 10.823 127.082 65.665 1 74.25 1059 ASP A C 1
ATOM 8300 O O . ASP A 1 1059 ? 10.296 127.053 66.779 1 74.25 1059 ASP A O 1
ATOM 8304 N N . ALA A 1 1060 ? 10.18 129.299 65.665 1 76.75 1060 ALA A N 1
ATOM 8305 C CA . ALA A 1 1060 ? 10.076 130.601 66.32 1 76.75 1060 ALA A CA 1
ATOM 8306 C C . ALA A 1 1060 ? 8.621 130.946 66.626 1 76.75 1060 ALA A C 1
ATOM 8308 O O . ALA A 1 1060 ? 8.325 131.554 67.657 1 76.75 1060 ALA A O 1
ATOM 8309 N N . THR A 1 1061 ? 7.714 130.673 65.753 1 74.14 1061 THR A N 1
ATOM 8310 C CA . THR A 1 1061 ? 6.308 131.003 65.956 1 74.14 1061 THR A CA 1
ATOM 8311 C C . THR A 1 1061 ? 5.735 130.224 67.136 1 74.14 1061 THR A C 1
ATOM 8313 O O . THR A 1 1061 ? 5.018 130.785 67.968 1 74.14 1061 THR A O 1
ATOM 8316 N N . VAL A 1 1062 ? 6.079 129.046 67.271 1 80.22 1062 VAL A N 1
ATOM 8317 C CA . VAL A 1 1062 ? 5.609 128.21 68.371 1 80.22 1062 VAL A CA 1
ATOM 8318 C C . VAL A 1 1062 ? 6.211 128.699 69.686 1 80.22 1062 VAL A C 1
ATOM 8320 O O . VAL A 1 1062 ? 5.521 128.758 70.707 1 80.22 1062 VAL A O 1
ATOM 8323 N N . ALA A 1 1063 ? 7.439 129.102 69.549 1 82.89 1063 ALA A N 1
ATOM 8324 C CA . ALA A 1 1063 ? 8.108 129.626 70.737 1 82.89 1063 ALA A CA 1
ATOM 8325 C C . ALA A 1 1063 ? 7.424 130.894 71.238 1 82.89 1063 ALA A C 1
ATOM 8327 O O . ALA A 1 1063 ? 7.2 131.052 72.44 1 82.89 1063 ALA A O 1
ATOM 8328 N N . ASP A 1 1064 ? 7.097 131.677 70.314 1 80.36 1064 ASP A N 1
ATOM 8329 C CA . ASP A 1 1064 ? 6.447 132.93 70.684 1 80.36 1064 ASP A CA 1
ATOM 8330 C C . ASP A 1 1064 ? 5.073 132.675 71.299 1 80.36 1064 ASP A C 1
ATOM 8332 O O . ASP A 1 1064 ? 4.682 133.345 72.258 1 80.36 1064 ASP A O 1
ATOM 8336 N N . VAL A 1 1065 ? 4.419 131.704 70.896 1 79.34 1065 VAL A N 1
ATOM 8337 C CA . VAL A 1 1065 ? 3.093 131.355 71.393 1 79.34 1065 VAL A CA 1
ATOM 8338 C C . VAL A 1 1065 ? 3.205 130.777 72.802 1 79.34 1065 VAL A C 1
ATOM 8340 O O . VAL A 1 1065 ? 2.496 131.207 73.715 1 79.34 1065 VAL A O 1
ATOM 8343 N N . VAL A 1 1066 ? 4.121 129.887 72.912 1 83.93 1066 VAL A N 1
ATOM 8344 C CA . VAL A 1 1066 ? 4.274 129.233 74.208 1 83.93 1066 VAL A CA 1
ATOM 8345 C C . VAL A 1 1066 ? 4.779 130.24 75.239 1 83.93 1066 VAL A C 1
ATOM 8347 O O . VAL A 1 1066 ? 4.282 130.285 76.366 1 83.93 1066 VAL A O 1
ATOM 8350 N N . ARG A 1 1067 ? 5.684 131.07 74.809 1 84.2 1067 ARG A N 1
ATOM 8351 C CA . ARG A 1 1067 ? 6.196 132.114 75.692 1 84.2 1067 ARG A CA 1
ATOM 8352 C C . ARG A 1 1067 ? 5.095 133.095 76.077 1 84.2 1067 ARG A C 1
ATOM 8354 O O . ARG A 1 1067 ? 4.956 133.452 77.249 1 84.2 1067 ARG A O 1
ATOM 8361 N N . GLY A 1 1068 ? 4.371 133.547 75.131 1 81.24 1068 GLY A N 1
ATOM 8362 C CA . GLY A 1 1068 ? 3.283 134.478 75.384 1 81.24 1068 GLY A CA 1
ATOM 8363 C C . GLY A 1 1068 ? 2.214 133.912 76.3 1 81.24 1068 GLY A C 1
ATOM 8364 O O . GLY A 1 1068 ? 1.739 134.599 77.207 1 81.24 1068 GLY A O 1
ATOM 8365 N N . LEU A 1 1069 ? 1.916 132.67 76.202 1 80.26 1069 LEU A N 1
ATOM 8366 C CA . LEU A 1 1069 ? 0.883 132.008 76.99 1 80.26 1069 LEU A CA 1
ATOM 8367 C C . LEU A 1 1069 ? 1.336 131.821 78.434 1 80.26 1069 LEU A C 1
ATOM 8369 O O . LEU A 1 1069 ? 0.551 132.01 79.365 1 80.26 1069 LEU A O 1
ATOM 8373 N N . LEU A 1 1070 ? 2.609 131.635 78.553 1 84.49 1070 LEU A N 1
ATOM 8374 C CA . LEU A 1 1070 ? 3.143 131.413 79.892 1 84.49 1070 LEU A CA 1
ATOM 8375 C C . LEU A 1 1070 ? 3.474 132.738 80.571 1 84.49 1070 LEU A C 1
ATOM 8377 O O . LEU A 1 1070 ? 3.241 132.901 81.771 1 84.49 1070 LEU A O 1
ATOM 8381 N N . SER A 1 1071 ? 3.993 133.702 79.76 1 82.93 1071 SER A N 1
ATOM 8382 C CA . SER A 1 1071 ? 4.288 135.016 80.322 1 82.93 1071 SER A CA 1
ATOM 8383 C C . SER A 1 1071 ? 3.012 135.726 80.764 1 82.93 1071 SER A C 1
ATOM 8385 O O . SER A 1 1071 ? 3.007 136.431 81.775 1 82.93 1071 SER A O 1
ATOM 8387 N N . ALA A 1 1072 ? 1.97 135.473 80.195 1 77.66 1072 ALA A N 1
ATOM 8388 C CA . ALA A 1 1072 ? 0.68 136.067 80.533 1 77.66 1072 ALA A CA 1
ATOM 8389 C C . ALA A 1 1072 ? 0.144 135.505 81.846 1 77.66 1072 ALA A C 1
ATOM 8391 O O . ALA A 1 1072 ? -0.653 136.155 82.528 1 77.66 1072 ALA A O 1
ATOM 8392 N N . ARG A 1 1073 ? 0.714 134.467 82.248 1 78.8 1073 ARG A N 1
ATOM 8393 C CA . ARG A 1 1073 ? 0.281 133.846 83.496 1 78.8 1073 ARG A CA 1
ATOM 8394 C C . ARG A 1 1073 ? 1.324 134.036 84.593 1 78.8 1073 ARG A C 1
ATOM 8396 O O . ARG A 1 1073 ? 1.257 133.387 85.639 1 78.8 1073 ARG A O 1
ATOM 8403 N N . GLY A 1 1074 ? 2.278 134.922 84.4 1 79.97 1074 GLY A N 1
ATOM 8404 C CA . GLY A 1 1074 ? 3.214 135.386 85.411 1 79.97 1074 GLY A CA 1
ATOM 8405 C C . GLY A 1 1074 ? 4.508 134.595 85.434 1 79.97 1074 GLY A C 1
ATOM 8406 O O . GLY A 1 1074 ? 5.337 134.776 86.329 1 79.97 1074 GLY A O 1
ATOM 8407 N N . HIS A 1 1075 ? 4.798 133.829 84.429 1 84.96 1075 HIS A N 1
ATOM 8408 C CA . HIS A 1 1075 ? 6.013 133.022 84.416 1 84.96 1075 HIS A CA 1
ATOM 8409 C C . HIS A 1 1075 ? 7.115 133.699 83.607 1 84.96 1075 HIS A C 1
ATOM 8411 O O . HIS A 1 1075 ? 6.832 134.481 82.697 1 84.96 1075 HIS A O 1
ATOM 8417 N N . GLU A 1 1076 ? 8.31 133.466 84.003 1 86.41 1076 GLU A N 1
ATOM 8418 C CA . GLU A 1 1076 ? 9.466 133.905 83.226 1 86.41 1076 GLU A CA 1
ATOM 8419 C C . GLU A 1 1076 ? 9.96 132.797 82.299 1 86.41 1076 GLU A C 1
ATOM 8421 O O . GLU A 1 1076 ? 10.291 131.701 82.755 1 86.41 1076 GLU A O 1
ATOM 8426 N N . VAL A 1 1077 ? 9.935 133.084 80.988 1 85.65 1077 VAL A N 1
ATOM 8427 C CA . VAL A 1 1077 ? 10.254 132.05 80.009 1 85.65 1077 VAL A CA 1
ATOM 8428 C C . VAL A 1 1077 ? 11.541 132.416 79.272 1 85.65 1077 VAL A C 1
ATOM 8430 O O . VAL A 1 1077 ? 11.66 133.515 78.726 1 85.65 1077 VAL A O 1
ATOM 8433 N N . VAL A 1 1078 ? 12.559 131.584 79.31 1 87.89 1078 VAL A N 1
ATOM 8434 C CA . VAL A 1 1078 ? 13.8 131.727 78.556 1 87.89 1078 VAL A CA 1
ATOM 8435 C C . VAL A 1 1078 ? 13.792 130.777 77.361 1 87.89 1078 VAL A C 1
ATOM 8437 O O . VAL A 1 1078 ? 13.653 129.562 77.526 1 87.89 1078 VAL A O 1
ATOM 8440 N N . HIS A 1 1079 ? 13.852 131.324 76.216 1 89.87 1079 HIS A N 1
ATOM 8441 C CA . HIS A 1 1079 ? 13.742 130.562 74.978 1 89.87 1079 HIS A CA 1
ATOM 8442 C C . HIS A 1 1079 ? 15.117 130.173 74.446 1 89.87 1079 HIS A C 1
ATOM 8444 O O . HIS A 1 1079 ? 16.008 131.02 74.338 1 89.87 1079 HIS A O 1
ATOM 8450 N N . ALA A 1 1080 ? 15.395 128.857 74.073 1 88.58 1080 ALA A N 1
ATOM 8451 C CA . ALA A 1 1080 ? 16.56 128.324 73.371 1 88.58 1080 ALA A CA 1
ATOM 8452 C C . ALA A 1 1080 ? 16.164 127.737 72.019 1 88.58 1080 ALA A C 1
ATOM 8454 O O . ALA A 1 1080 ? 15.3 126.861 71.945 1 88.58 1080 ALA A O 1
ATOM 8455 N N . GLY A 1 1081 ? 17.083 127.827 70.057 1 80.97 1081 GLY A N 1
ATOM 8456 C CA . GLY A 1 1081 ? 16.689 127.458 68.707 1 80.97 1081 GLY A CA 1
ATOM 8457 C C . GLY A 1 1081 ? 17.196 126.09 68.29 1 80.97 1081 GLY A C 1
ATOM 8458 O O . GLY A 1 1081 ? 16.773 125.552 67.265 1 80.97 1081 GLY A O 1
ATOM 8459 N N . HIS A 1 1082 ? 17.851 125.784 69.967 1 84.73 1082 HIS A N 1
ATOM 8460 C CA . HIS A 1 1082 ? 18.402 124.46 69.702 1 84.73 1082 HIS A CA 1
ATOM 8461 C C . HIS A 1 1082 ? 18.984 123.842 70.969 1 84.73 1082 HIS A C 1
ATOM 8463 O O . HIS A 1 1082 ? 19.146 124.527 71.981 1 84.73 1082 HIS A O 1
ATOM 8469 N N . ALA A 1 1083 ? 19.265 122.583 71.023 1 85.82 1083 ALA A N 1
ATOM 8470 C CA . ALA A 1 1083 ? 19.682 121.809 72.189 1 85.82 1083 ALA A CA 1
ATOM 8471 C C . ALA A 1 1083 ? 20.932 122.408 72.827 1 85.82 1083 ALA A C 1
ATOM 8473 O O . ALA A 1 1083 ? 21.035 122.483 74.054 1 85.82 1083 ALA A O 1
ATOM 8474 N N . LEU A 1 1084 ? 21.937 122.993 72.115 1 82.87 1084 LEU A N 1
ATOM 8475 C CA . LEU A 1 1084 ? 23.181 123.53 72.657 1 82.87 1084 LEU A CA 1
ATOM 8476 C C . LEU A 1 1084 ? 22.936 124.857 73.367 1 82.87 1084 LEU A C 1
ATOM 8478 O O . LEU A 1 1084 ? 23.552 125.136 74.398 1 82.87 1084 LEU A O 1
ATOM 8482 N N . ALA A 1 1085 ? 22.065 125.653 72.929 1 85.4 1085 ALA A N 1
ATOM 8483 C CA . ALA A 1 1085 ? 21.701 126.905 73.588 1 85.4 1085 ALA A CA 1
ATOM 8484 C C . ALA A 1 1085 ? 21.005 126.641 74.92 1 85.4 1085 ALA A C 1
ATOM 8486 O O . ALA A 1 1085 ? 21.203 127.38 75.888 1 85.4 1085 ALA A O 1
ATOM 8487 N N . ALA A 1 1086 ? 20.222 125.533 74.906 1 87.33 1086 ALA A N 1
ATOM 8488 C CA . ALA A 1 1086 ? 19.541 125.138 76.136 1 87.33 1086 ALA A CA 1
ATOM 8489 C C . ALA A 1 1086 ? 20.542 124.72 77.209 1 87.33 1086 ALA A C 1
ATOM 8491 O O . ALA A 1 1086 ? 20.389 125.071 78.381 1 87.33 1086 ALA A O 1
ATOM 8492 N N . LEU A 1 1087 ? 21.595 124.062 76.775 1 85.4 1087 LEU A N 1
ATOM 8493 C CA . LEU A 1 1087 ? 22.627 123.635 77.715 1 85.4 1087 LEU A CA 1
ATOM 8494 C C . LEU A 1 1087 ? 23.398 124.834 78.256 1 85.4 1087 LEU A C 1
ATOM 8496 O O . LEU A 1 1087 ? 23.764 124.863 79.433 1 85.4 1087 LEU A O 1
ATOM 8500 N N . ARG A 1 1088 ? 23.603 125.925 77.491 1 85.35 1088 ARG A N 1
ATOM 8501 C CA . ARG A 1 1088 ? 24.269 127.142 77.944 1 85.35 1088 ARG A CA 1
ATOM 8502 C C . ARG A 1 1088 ? 23.402 127.901 78.943 1 85.35 1088 ARG A C 1
ATOM 8504 O O . ARG A 1 1088 ? 23.898 128.382 79.964 1 85.35 1088 ARG A O 1
ATOM 8511 N N . GLU A 1 1089 ? 22.084 127.93 78.728 1 86.51 1089 GLU A N 1
ATOM 8512 C CA . GLU A 1 1089 ? 21.158 128.649 79.599 1 86.51 1089 GLU A CA 1
ATOM 8513 C C . GLU A 1 1089 ? 21.016 127.952 80.949 1 86.51 1089 GLU A C 1
ATOM 8515 O O . GLU A 1 1089 ? 20.936 128.611 81.988 1 86.51 1089 GLU A O 1
ATOM 8520 N N . ILE A 1 1090 ? 21.014 126.655 80.902 1 82.62 1090 ILE A N 1
ATOM 8521 C CA . ILE A 1 1090 ? 20.839 125.884 82.128 1 82.62 1090 ILE A CA 1
ATOM 8522 C C . ILE A 1 1090 ? 22.082 126.019 83.004 1 82.62 1090 ILE A C 1
ATOM 8524 O O . ILE A 1 1090 ? 21.987 126 84.234 1 82.62 1090 ILE A O 1
ATOM 8528 N N . SER A 1 1091 ? 23.24 126.208 82.399 1 80.93 1091 SER A N 1
ATOM 8529 C CA . SER A 1 1091 ? 24.474 126.391 83.157 1 80.93 1091 SER A CA 1
ATOM 8530 C C . SER A 1 1091 ? 24.539 127.782 83.779 1 80.93 1091 SER A C 1
ATOM 8532 O O . SER A 1 1091 ? 25.195 127.979 84.803 1 80.93 1091 SER A O 1
ATOM 8534 N N . ALA A 1 1092 ? 23.84 128.851 83.252 1 78.61 1092 ALA A N 1
ATOM 8535 C CA . ALA A 1 1092 ? 23.917 130.237 83.706 1 78.61 1092 ALA A CA 1
ATOM 8536 C C . ALA A 1 1092 ? 22.881 130.518 84.79 1 78.61 1092 ALA A C 1
ATOM 8538 O O . ALA A 1 1092 ? 23.033 131.459 85.573 1 78.61 1092 ALA A O 1
ATOM 8539 N N . GLY A 1 1093 ? 21.747 129.723 84.822 1 79.84 1093 GLY A N 1
ATOM 8540 C CA . GLY A 1 1093 ? 20.741 130.029 85.826 1 79.84 1093 GLY A CA 1
ATOM 8541 C C . GLY A 1 1093 ? 19.855 128.845 86.163 1 79.84 1093 GLY A C 1
ATOM 8542 O O . GLY A 1 1093 ? 19.885 127.824 85.472 1 79.84 1093 GLY A O 1
ATOM 8543 N N . ASP A 1 1094 ? 19.101 128.912 87.301 1 83.56 1094 ASP A N 1
ATOM 8544 C CA . ASP A 1 1094 ? 18.214 127.857 87.782 1 83.56 1094 ASP A CA 1
ATOM 8545 C C . ASP A 1 1094 ? 16.831 127.969 87.144 1 83.56 1094 ASP A C 1
ATOM 8547 O O . ASP A 1 1094 ? 16.3 129.071 86.989 1 83.56 1094 ASP A O 1
ATOM 8551 N N . PHE A 1 1095 ? 16.288 126.835 86.627 1 87.38 1095 PHE A N 1
ATOM 8552 C CA . PHE A 1 1095 ? 14.956 126.762 86.039 1 87.38 1095 PHE A CA 1
ATOM 8553 C C . PHE A 1 1095 ? 14.078 125.781 86.806 1 87.38 1095 PHE A C 1
ATOM 8555 O O . PHE A 1 1095 ? 14.573 124.795 87.355 1 87.38 1095 PHE A O 1
ATOM 8562 N N . ASP A 1 1096 ? 12.82 126.057 86.892 1 87.76 1096 ASP A N 1
ATOM 8563 C CA . ASP A 1 1096 ? 11.883 125.226 87.642 1 87.76 1096 ASP A CA 1
ATOM 8564 C C . ASP A 1 1096 ? 11.332 124.098 86.773 1 87.76 1096 ASP A C 1
ATOM 8566 O O . ASP A 1 1096 ? 10.979 123.032 87.281 1 87.76 1096 ASP A O 1
ATOM 8570 N N . VAL A 1 1097 ? 11.213 124.414 85.437 1 89.22 1097 VAL A N 1
ATOM 8571 C CA . VAL A 1 1097 ? 10.661 123.418 84.525 1 89.22 1097 VAL A CA 1
ATOM 8572 C C . VAL A 1 1097 ? 11.206 123.646 83.117 1 89.22 1097 VAL A C 1
ATOM 8574 O O . VAL A 1 1097 ? 11.491 124.783 82.732 1 89.22 1097 VAL A O 1
ATOM 8577 N N . GLY A 1 1098 ? 11.461 122.562 82.404 1 89.02 1098 GLY A N 1
ATOM 8578 C CA . GLY A 1 1098 ? 11.903 122.62 81.02 1 89.02 1098 GLY A CA 1
ATOM 8579 C C . GLY A 1 1098 ? 10.876 122.081 80.042 1 89.02 1098 GLY A C 1
ATOM 8580 O O . GLY A 1 1098 ? 10.34 120.988 80.236 1 89.02 1098 GLY A O 1
ATOM 8581 N N . LEU A 1 1099 ? 10.484 122.849 79.073 1 89.07 1099 LEU A N 1
ATOM 8582 C CA . LEU A 1 1099 ? 9.638 122.435 77.959 1 89.07 1099 LEU A CA 1
ATOM 8583 C C . LEU A 1 1099 ? 10.476 122.138 76.72 1 89.07 1099 LEU A C 1
ATOM 8585 O O . LEU A 1 1099 ? 11.17 123.02 76.209 1 89.07 1099 LEU A O 1
ATOM 8589 N N . LEU A 1 1100 ? 10.383 120.893 76.281 1 89.32 1100 LEU A N 1
ATOM 8590 C CA . LEU A 1 1100 ? 11.271 120.429 75.221 1 89.32 1100 LEU A CA 1
ATOM 8591 C C . LEU A 1 1100 ? 10.473 119.968 74.006 1 89.32 1100 LEU A C 1
ATOM 8593 O O . LEU A 1 1100 ? 9.527 119.188 74.14 1 89.32 1100 LEU A O 1
ATOM 8597 N N . ASP A 1 1101 ? 10.77 120.445 72.817 1 84.2 1101 ASP A N 1
ATOM 8598 C CA . ASP A 1 1101 ? 10.327 119.85 71.56 1 84.2 1101 ASP A CA 1
ATOM 8599 C C . ASP A 1 1101 ? 11.12 118.585 71.241 1 84.2 1101 ASP A C 1
ATOM 8601 O O . ASP A 1 1101 ? 12.344 118.558 71.393 1 84.2 1101 ASP A O 1
ATOM 8605 N N . LEU A 1 1102 ? 10.496 117.596 70.922 1 83 1102 LEU A N 1
ATOM 8606 C CA . LEU A 1 1102 ? 11.156 116.316 70.684 1 83 1102 LEU A CA 1
ATOM 8607 C C . LEU A 1 1102 ? 11.897 116.327 69.351 1 83 1102 LEU A C 1
ATOM 8609 O O . LEU A 1 1102 ? 12.858 115.577 69.164 1 83 1102 LEU A O 1
ATOM 8613 N N . ASP A 1 1103 ? 11.443 117.086 68.405 1 77.57 1103 ASP A N 1
ATOM 8614 C CA . ASP A 1 1103 ? 12.059 117.141 67.083 1 77.57 1103 ASP A CA 1
ATOM 8615 C C . ASP A 1 1103 ? 12.896 118.408 66.919 1 77.57 1103 ASP A C 1
ATOM 8617 O O . ASP A 1 1103 ? 12.435 119.391 66.334 1 77.57 1103 ASP A O 1
ATOM 8621 N N . LEU A 1 1104 ? 14.15 118.463 67.593 1 79.39 1104 LEU A N 1
ATOM 8622 C CA . LEU A 1 1104 ? 15.083 119.584 67.561 1 79.39 1104 LEU A CA 1
ATOM 8623 C C . LEU A 1 1104 ? 16.211 119.324 66.568 1 79.39 1104 LEU A C 1
ATOM 8625 O O . LEU A 1 1104 ? 16.6 118.174 66.351 1 79.39 1104 LEU A O 1
ATOM 8629 N N . PRO A 1 1105 ? 16.821 120.236 65.669 1 72.46 1105 PRO A N 1
ATOM 8630 C CA . PRO A 1 1105 ? 17.953 120.054 64.758 1 72.46 1105 PRO A CA 1
ATOM 8631 C C . PRO A 1 1105 ? 19.24 119.667 65.485 1 72.46 1105 PRO A C 1
ATOM 8633 O O . PRO A 1 1105 ? 19.531 120.202 66.557 1 72.46 1105 PRO A O 1
ATOM 8636 N N . GLY A 1 1106 ? 19.948 118.932 65.114 1 75.03 1106 GLY A N 1
ATOM 8637 C CA . GLY A 1 1106 ? 21.191 118.454 65.699 1 75.03 1106 GLY A CA 1
ATOM 8638 C C . GLY A 1 1106 ? 20.983 117.364 66.734 1 75.03 1106 GLY A C 1
ATOM 8639 O O . GLY A 1 1106 ? 21.103 116.177 66.426 1 75.03 1106 GLY A O 1
ATOM 8640 N N . LEU A 1 1107 ? 20.667 117.847 68.124 1 80.56 1107 LEU A N 1
ATOM 8641 C CA . LEU A 1 1107 ? 20.345 116.941 69.22 1 80.56 1107 LEU A CA 1
ATOM 8642 C C . LEU A 1 1107 ? 18.839 116.886 69.456 1 80.56 1107 LEU A C 1
ATOM 8644 O O . LEU A 1 1107 ? 18.191 117.925 69.602 1 80.56 1107 LEU A O 1
ATOM 8648 N N . SER A 1 1108 ? 18.302 115.688 69.311 1 79.51 1108 SER A N 1
ATOM 8649 C CA . SER A 1 1108 ? 16.865 115.519 69.507 1 79.51 1108 SER A CA 1
ATOM 8650 C C . SER A 1 1108 ? 16.457 115.872 70.934 1 79.51 1108 SER A C 1
ATOM 8652 O O . SER A 1 1108 ? 17.298 115.916 71.833 1 79.51 1108 SER A O 1
ATOM 8654 N N . GLY A 1 1109 ? 15.16 116.195 71.093 1 81.94 1109 GLY A N 1
ATOM 8655 C CA . GLY A 1 1109 ? 14.656 116.469 72.429 1 81.94 1109 GLY A CA 1
ATOM 8656 C C . GLY A 1 1109 ? 14.865 115.317 73.394 1 81.94 1109 GLY A C 1
ATOM 8657 O O . GLY A 1 1109 ? 15.077 115.532 74.589 1 81.94 1109 GLY A O 1
ATOM 8658 N N . PHE A 1 1110 ? 14.934 114.054 72.731 1 84.42 1110 PHE A N 1
ATOM 8659 C CA . PHE A 1 1110 ? 15.198 112.874 73.546 1 84.42 1110 PHE A CA 1
ATOM 8660 C C . PHE A 1 1110 ? 16.643 112.862 74.028 1 84.42 1110 PHE A C 1
ATOM 8662 O O . PHE A 1 1110 ? 16.91 112.59 75.201 1 84.42 1110 PHE A O 1
ATOM 8669 N N . GLU A 1 1111 ? 17.635 113.17 73.243 1 85.85 1111 GLU A N 1
ATOM 8670 C CA . GLU A 1 1111 ? 19.059 113.176 73.563 1 85.85 1111 GLU A CA 1
ATOM 8671 C C . GLU A 1 1111 ? 19.404 114.305 74.529 1 85.85 1111 GLU A C 1
ATOM 8673 O O . GLU A 1 1111 ? 20.22 114.127 75.435 1 85.85 1111 GLU A O 1
ATOM 8678 N N . LEU A 1 1112 ? 18.779 115.358 74.349 1 86.91 1112 LEU A N 1
ATOM 8679 C CA . LEU A 1 1112 ? 18.987 116.474 75.266 1 86.91 1112 LEU A CA 1
ATOM 8680 C C . LEU A 1 1112 ? 18.557 116.103 76.681 1 86.91 1112 LEU A C 1
ATOM 8682 O O . LEU A 1 1112 ? 19.276 116.377 77.645 1 86.91 1112 LEU A O 1
ATOM 8686 N N . ALA A 1 1113 ? 17.373 115.553 76.802 1 86.58 1113 ALA A N 1
ATOM 8687 C CA . ALA A 1 1113 ? 16.87 115.13 78.106 1 86.58 1113 ALA A CA 1
ATOM 8688 C C . ALA A 1 1113 ? 17.825 114.141 78.768 1 86.58 1113 ALA A C 1
ATOM 8690 O O . ALA A 1 1113 ? 18.108 114.248 79.964 1 86.58 1113 ALA A O 1
ATOM 8691 N N . GLN A 1 1114 ? 18.365 113.244 77.989 1 85.19 1114 GLN A N 1
ATOM 8692 C CA . GLN A 1 1114 ? 19.313 112.262 78.504 1 85.19 1114 GLN A CA 1
ATOM 8693 C C . GLN A 1 1114 ? 20.616 112.93 78.935 1 85.19 1114 GLN A C 1
ATOM 8695 O O . GLN A 1 1114 ? 21.178 112.589 79.978 1 85.19 1114 GLN A O 1
ATOM 8700 N N . HIS A 1 1115 ? 21.145 113.9 78.193 1 84.8 1115 HIS A N 1
ATOM 8701 C CA . HIS A 1 1115 ? 22.369 114.617 78.531 1 84.8 1115 HIS A CA 1
ATOM 8702 C C . HIS A 1 1115 ? 22.195 115.432 79.808 1 84.8 1115 HIS A C 1
ATOM 8704 O O . HIS A 1 1115 ? 23.085 115.455 80.661 1 84.8 1115 HIS A O 1
ATOM 8710 N N . LEU A 1 1116 ? 21.047 115.988 79.968 1 84.53 1116 LEU A N 1
ATOM 8711 C CA . LEU A 1 1116 ? 20.76 116.775 81.162 1 84.53 1116 LEU A CA 1
ATOM 8712 C C . LEU A 1 1116 ? 20.7 115.884 82.399 1 84.53 1116 LEU A C 1
ATOM 8714 O O . LEU A 1 1116 ? 21.223 116.246 83.455 1 84.53 1116 LEU A O 1
ATOM 8718 N N . ARG A 1 1117 ? 20.053 114.789 82.222 1 84.74 1117 ARG A N 1
ATOM 8719 C CA . ARG A 1 1117 ? 19.971 113.852 83.338 1 84.74 1117 ARG A CA 1
ATOM 8720 C C . ARG A 1 1117 ? 21.349 113.304 83.695 1 84.74 1117 ARG A C 1
ATOM 8722 O O . ARG A 1 1117 ? 21.673 113.145 84.874 1 84.74 1117 ARG A O 1
ATOM 8729 N N . ASN A 1 1118 ? 22.243 113.079 82.71 1 80.9 1118 ASN A N 1
ATOM 8730 C CA . ASN A 1 1118 ? 23.591 112.566 82.932 1 80.9 1118 ASN A CA 1
ATOM 8731 C C . ASN A 1 1118 ? 24.488 113.612 83.587 1 80.9 1118 ASN A C 1
ATOM 8733 O O . ASN A 1 1118 ? 25.434 113.268 84.297 1 80.9 1118 ASN A O 1
ATOM 8737 N N . GLN A 1 1119 ? 24.194 114.907 83.429 1 81.15 1119 GLN A N 1
ATOM 8738 C CA . GLN A 1 1119 ? 24.996 115.963 84.036 1 81.15 1119 GLN A CA 1
ATOM 8739 C C . GLN A 1 1119 ? 24.471 116.324 85.423 1 81.15 1119 GLN A C 1
ATOM 8741 O O . GLN A 1 1119 ? 24.995 117.23 86.075 1 81.15 1119 GLN A O 1
ATOM 8746 N N . GLY A 1 1120 ? 23.456 115.63 85.979 1 78.31 1120 GLY A N 1
ATOM 8747 C CA . GLY A 1 1120 ? 22.989 115.728 87.353 1 78.31 1120 GLY A CA 1
ATOM 8748 C C . GLY A 1 1120 ? 21.886 116.753 87.536 1 78.31 1120 GLY A C 1
ATOM 8749 O O . GLY A 1 1120 ? 21.536 117.101 88.666 1 78.31 1120 GLY A O 1
ATOM 8750 N N . TYR A 1 1121 ? 21.334 117.327 86.51 1 80.66 1121 TYR A N 1
ATOM 8751 C CA . TYR A 1 1121 ? 20.257 118.3 86.659 1 80.66 1121 TYR A CA 1
ATOM 8752 C C . TYR A 1 1121 ? 18.921 117.604 86.89 1 80.66 1121 TYR A C 1
ATOM 8754 O O . TYR A 1 1121 ? 18.577 116.657 86.179 1 80.66 1121 TYR A O 1
ATOM 8762 N N . MET A 1 1122 ? 18.142 117.9 87.917 1 79.04 1122 MET A N 1
ATOM 8763 C CA . MET A 1 1122 ? 16.9 117.235 88.299 1 79.04 1122 MET A CA 1
ATOM 8764 C C . MET A 1 1122 ? 15.69 118.079 87.913 1 79.04 1122 MET A C 1
ATOM 8766 O O . MET A 1 1122 ? 14.595 117.88 88.442 1 79.04 1122 MET A O 1
ATOM 8770 N N . LEU A 1 1123 ? 15.756 118.841 86.957 1 81.91 1123 LEU A N 1
ATOM 8771 C CA . LEU A 1 1123 ? 14.698 119.733 86.496 1 81.91 1123 LEU A CA 1
ATOM 8772 C C . LEU A 1 1123 ? 13.582 118.947 85.816 1 81.91 1123 LEU A C 1
ATOM 8774 O O . LEU A 1 1123 ? 13.849 118.074 84.987 1 81.91 1123 LEU A O 1
ATOM 8778 N N . PRO A 1 1124 ? 12.285 119.095 86.266 1 86.12 1124 PRO A N 1
ATOM 8779 C CA . PRO A 1 1124 ? 11.167 118.438 85.585 1 86.12 1124 PRO A CA 1
ATOM 8780 C C . PRO A 1 1124 ? 11.054 118.838 84.116 1 86.12 1124 PRO A C 1
ATOM 8782 O O . PRO A 1 1124 ? 11.138 120.024 83.787 1 86.12 1124 PRO A O 1
ATOM 8785 N N . LEU A 1 1125 ? 11.024 117.903 83.202 1 88.33 1125 LEU A N 1
ATOM 8786 C CA . LEU A 1 1125 ? 10.978 118.128 81.761 1 88.33 1125 LEU A CA 1
ATOM 8787 C C . LEU A 1 1125 ? 9.625 117.718 81.19 1 88.33 1125 LEU A C 1
ATOM 8789 O O . LEU A 1 1125 ? 9.067 116.689 81.58 1 88.33 1125 LEU A O 1
ATOM 8793 N N . LEU A 1 1126 ? 9.041 118.552 80.362 1 87.34 1126 LEU A N 1
ATOM 8794 C CA . LEU A 1 1126 ? 7.796 118.315 79.64 1 87.34 1126 LEU A CA 1
ATOM 8795 C C . LEU A 1 1126 ? 8.024 118.364 78.133 1 87.34 1126 LEU A C 1
ATOM 8797 O O . LEU A 1 1126 ? 8.585 119.333 77.616 1 87.34 1126 LEU A O 1
ATOM 8801 N N . ALA A 1 1127 ? 7.707 117.38 77.448 1 87.23 1127 ALA A N 1
ATOM 8802 C CA . ALA A 1 1127 ? 7.863 117.33 75.997 1 87.23 1127 ALA A CA 1
ATOM 8803 C C . ALA A 1 1127 ? 6.653 117.938 75.294 1 87.23 1127 ALA A C 1
ATOM 8805 O O . ALA A 1 1127 ? 5.509 117.607 75.615 1 87.23 1127 ALA A O 1
ATOM 8806 N N . VAL A 1 1128 ? 6.869 118.837 74.437 1 80.94 1128 VAL A N 1
ATOM 8807 C CA . VAL A 1 1128 ? 5.834 119.419 73.588 1 80.94 1128 VAL A CA 1
ATOM 8808 C C . VAL A 1 1128 ? 6.071 119.015 72.134 1 80.94 1128 VAL A C 1
ATOM 8810 O O . VAL A 1 1128 ? 7.024 119.477 71.503 1 80.94 1128 VAL A O 1
ATOM 8813 N N . THR A 1 1129 ? 5.161 118.096 71.557 1 79.56 1129 THR A N 1
ATOM 8814 C CA . THR A 1 1129 ? 5.498 117.461 70.288 1 79.56 1129 THR A CA 1
ATOM 8815 C C . THR A 1 1129 ? 4.267 117.356 69.393 1 79.56 1129 THR A C 1
ATOM 8817 O O . THR A 1 1129 ? 3.135 117.36 69.881 1 79.56 1129 THR A O 1
ATOM 8820 N N . ALA A 1 1130 ? 4.548 117.34 68.037 1 71.82 1130 ALA A N 1
ATOM 8821 C CA . ALA A 1 1130 ? 3.495 117.126 67.047 1 71.82 1130 ALA A CA 1
ATOM 8822 C C . ALA A 1 1130 ? 3.383 115.65 66.676 1 71.82 1130 ALA A C 1
ATOM 8824 O O . ALA A 1 1130 ? 2.54 115.271 65.86 1 71.82 1130 ALA A O 1
ATOM 8825 N N . ARG A 1 1131 ? 4.255 114.77 67.295 1 71.25 1131 ARG A N 1
ATOM 8826 C CA . ARG A 1 1131 ? 4.294 113.351 66.957 1 71.25 1131 ARG A CA 1
ATOM 8827 C C . ARG A 1 1131 ? 3.063 112.627 67.489 1 71.25 1131 ARG A C 1
ATOM 8829 O O . ARG A 1 1131 ? 2.59 112.921 68.589 1 71.25 1131 ARG A O 1
ATOM 8836 N N . THR A 1 1132 ? 2.436 111.717 66.679 1 60.45 1132 THR A N 1
ATOM 8837 C CA . THR A 1 1132 ? 1.258 110.963 67.091 1 60.45 1132 THR A CA 1
ATOM 8838 C C . THR A 1 1132 ? 1.584 109.477 67.217 1 60.45 1132 THR A C 1
ATOM 8840 O O . THR A 1 1132 ? 0.681 108.64 67.268 1 60.45 1132 THR A O 1
ATOM 8843 N N . ASP A 1 1133 ? 2.959 109.114 67.295 1 66.66 1133 ASP A N 1
ATOM 8844 C CA . ASP A 1 1133 ? 3.373 107.717 67.391 1 66.66 1133 ASP A CA 1
ATOM 8845 C C . ASP A 1 1133 ? 2.77 107.049 68.625 1 66.66 1133 ASP A C 1
ATOM 8847 O O . ASP A 1 1133 ? 2.771 107.628 69.713 1 66.66 1133 ASP A O 1
ATOM 8851 N N . PRO A 1 1134 ? 2.148 105.891 68.532 1 63.52 1134 PRO A N 1
ATOM 8852 C CA . PRO A 1 1134 ? 1.581 105.178 69.678 1 63.52 1134 PRO A CA 1
ATOM 8853 C C . PRO A 1 1134 ? 2.625 104.844 70.742 1 63.52 1134 PRO A C 1
ATOM 8855 O O . PRO A 1 1134 ? 2.303 104.784 71.931 1 63.52 1134 PRO A O 1
ATOM 8858 N N . ASP A 1 1135 ? 3.967 104.75 70.325 1 71.79 1135 ASP A N 1
ATOM 8859 C CA . ASP A 1 1135 ? 4.993 104.348 71.282 1 71.79 1135 ASP A CA 1
ATOM 8860 C C . ASP A 1 1135 ? 5.653 105.566 71.924 1 71.79 1135 ASP A C 1
ATOM 8862 O O . ASP A 1 1135 ? 6.671 105.438 72.608 1 71.79 1135 ASP A O 1
ATOM 8866 N N . LEU A 1 1136 ? 5.14 106.713 71.801 1 73.72 1136 LEU A N 1
ATOM 8867 C CA . LEU A 1 1136 ? 5.771 107.936 72.285 1 73.72 1136 LEU A CA 1
ATOM 8868 C C . LEU A 1 1136 ? 5.822 107.955 73.809 1 73.72 1136 LEU A C 1
ATOM 8870 O O . LEU A 1 1136 ? 6.816 108.39 74.396 1 73.72 1136 LEU A O 1
ATOM 8874 N N . GLN A 1 1137 ? 4.765 107.647 74.466 1 73.98 1137 GLN A N 1
ATOM 8875 C CA . GLN A 1 1137 ? 4.729 107.633 75.925 1 73.98 1137 GLN A CA 1
ATOM 8876 C C . GLN A 1 1137 ? 5.871 106.798 76.496 1 73.98 1137 GLN A C 1
ATOM 8878 O O . GLN A 1 1137 ? 6.546 107.221 77.437 1 73.98 1137 GLN A O 1
ATOM 8883 N N . GLN A 1 1138 ? 6.101 105.609 75.917 1 75.9 1138 GLN A N 1
ATOM 8884 C CA . GLN A 1 1138 ? 7.179 104.744 76.385 1 75.9 1138 GLN A CA 1
ATOM 8885 C C . GLN A 1 1138 ? 8.544 105.365 76.105 1 75.9 1138 GLN A C 1
ATOM 8887 O O . GLN A 1 1138 ? 9.457 105.267 76.928 1 75.9 1138 GLN A O 1
ATOM 8892 N N . GLN A 1 1139 ? 8.683 106.108 75.116 1 79.57 1139 GLN A N 1
ATOM 8893 C CA . GLN A 1 1139 ? 9.951 106.72 74.733 1 79.57 1139 GLN A CA 1
ATOM 8894 C C . GLN A 1 1139 ? 10.275 107.918 75.622 1 79.57 1139 GLN A C 1
ATOM 8896 O O . GLN A 1 1139 ? 11.428 108.114 76.012 1 79.57 1139 GLN A O 1
ATOM 8901 N N . VAL A 1 1140 ? 9.25 108.602 75.917 1 80.06 1140 VAL A N 1
ATOM 8902 C CA . VAL A 1 1140 ? 9.406 109.796 76.742 1 80.06 1140 VAL A CA 1
ATOM 8903 C C . VAL A 1 1140 ? 9.761 109.393 78.171 1 80.06 1140 VAL A C 1
ATOM 8905 O O . VAL A 1 1140 ? 10.649 109.987 78.788 1 80.06 1140 VAL A O 1
ATOM 8908 N N . GLU A 1 1141 ? 9.11 108.45 78.763 1 80.51 1141 GLU A N 1
ATOM 8909 C CA . GLU A 1 1141 ? 9.411 107.945 80.099 1 80.51 1141 GLU A CA 1
ATOM 8910 C C . GLU A 1 1141 ? 10.817 107.357 80.163 1 80.51 1141 GLU A C 1
ATOM 8912 O O . GLU A 1 1141 ? 11.543 107.575 81.136 1 80.51 1141 GLU A O 1
ATOM 8917 N N . ALA A 1 1142 ? 11.272 106.653 79.096 1 80.85 1142 ALA A N 1
ATOM 8918 C CA . ALA A 1 1142 ? 12.591 106.03 79.041 1 80.85 1142 ALA A CA 1
ATOM 8919 C C . ALA A 1 1142 ? 13.693 107.083 78.965 1 80.85 1142 ALA A C 1
ATOM 8921 O O . ALA A 1 1142 ? 14.814 106.852 79.426 1 80.85 1142 ALA A O 1
ATOM 8922 N N . ALA A 1 1143 ? 13.384 108.277 78.491 1 80.78 1143 ALA A N 1
ATOM 8923 C CA . ALA A 1 1143 ? 14.373 109.342 78.343 1 80.78 1143 ALA A CA 1
ATOM 8924 C C . ALA A 1 1143 ? 14.398 110.242 79.575 1 80.78 1143 ALA A C 1
ATOM 8926 O O . ALA A 1 1143 ? 15.151 111.217 79.624 1 80.78 1143 ALA A O 1
ATOM 8927 N N . GLY A 1 1144 ? 13.541 109.98 80.631 1 81.2 1144 GLY A N 1
ATOM 8928 C CA . GLY A 1 1144 ? 13.499 110.725 81.879 1 81.2 1144 GLY A CA 1
ATOM 8929 C C . GLY A 1 1144 ? 12.684 112.001 81.784 1 81.2 1144 GLY A C 1
ATOM 8930 O O . GLY A 1 1144 ? 12.893 112.936 82.559 1 81.2 1144 GLY A O 1
ATOM 8931 N N . ILE A 1 1145 ? 11.757 112.153 80.937 1 82.79 1145 ILE A N 1
ATOM 8932 C CA . ILE A 1 1145 ? 10.85 113.284 80.773 1 82.79 1145 ILE A CA 1
ATOM 8933 C C . ILE A 1 1145 ? 9.549 113.016 81.526 1 82.79 1145 ILE A C 1
ATOM 8935 O O . ILE A 1 1145 ? 8.981 111.926 81.429 1 82.79 1145 ILE A O 1
ATOM 8939 N N . GLY A 1 1146 ? 9.121 113.942 82.339 1 81.29 1146 GLY A N 1
ATOM 8940 C CA . GLY A 1 1146 ? 8.009 113.756 83.258 1 81.29 1146 GLY A CA 1
ATOM 8941 C C . GLY A 1 1146 ? 6.667 113.658 82.558 1 81.29 1146 GLY A C 1
ATOM 8942 O O . GLY A 1 1146 ? 5.686 113.198 83.147 1 81.29 1146 GLY A O 1
ATOM 8943 N N . GLY A 1 1147 ? 6.5 114.102 81.287 1 80.42 1147 GLY A N 1
ATOM 8944 C CA . GLY A 1 1147 ? 5.24 114.056 80.563 1 80.42 1147 GLY A CA 1
ATOM 8945 C C . GLY A 1 1147 ? 5.33 114.648 79.17 1 80.42 1147 GLY A C 1
ATOM 8946 O O . GLY A 1 1147 ? 6.392 115.12 78.758 1 80.42 1147 GLY A O 1
ATOM 8947 N N . PHE A 1 1148 ? 4.393 114.516 78.346 1 79.34 1148 PHE A N 1
ATOM 8948 C CA . PHE A 1 1148 ? 4.425 115.141 77.028 1 79.34 1148 PHE A CA 1
ATOM 8949 C C . PHE A 1 1148 ? 3.089 115.8 76.71 1 79.34 1148 PHE A C 1
ATOM 8951 O O . PHE A 1 1148 ? 2.055 115.419 77.262 1 79.34 1148 PHE A O 1
ATOM 8958 N N . LEU A 1 1149 ? 3.114 116.866 76.03 1 78.46 1149 LEU A N 1
ATOM 8959 C CA . LEU A 1 1149 ? 1.976 117.614 75.506 1 78.46 1149 LEU A CA 1
ATOM 8960 C C . LEU A 1 1149 ? 2.005 117.65 73.982 1 78.46 1149 LEU A C 1
ATOM 8962 O O . LEU A 1 1149 ? 3.042 117.943 73.382 1 78.46 1149 LEU A O 1
ATOM 8966 N N . ARG A 1 1150 ? 0.853 117.274 73.423 1 76.79 1150 ARG A N 1
ATOM 8967 C CA . ARG A 1 1150 ? 0.785 117.254 71.966 1 76.79 1150 ARG A CA 1
ATOM 8968 C C . ARG A 1 1150 ? 0.333 118.605 71.421 1 76.79 1150 ARG A C 1
ATOM 8970 O O . ARG A 1 1150 ? -0.564 119.238 71.982 1 76.79 1150 ARG A O 1
ATOM 8977 N N . LYS A 1 1151 ? 1.026 119.162 70.465 1 75 1151 LYS A N 1
ATOM 8978 C CA . LYS A 1 1151 ? 0.617 120.355 69.731 1 75 1151 LYS A CA 1
ATOM 8979 C C . LYS A 1 1151 ? -0.663 120.101 68.939 1 75 1151 LYS A C 1
ATOM 8981 O O . LYS A 1 1151 ? -0.909 118.98 68.49 1 75 1151 LYS A O 1
ATOM 8986 N N . PRO A 1 1152 ? -1.497 120.864 69.027 1 70.58 1152 PRO A N 1
ATOM 8987 C CA . PRO A 1 1152 ? -1.401 122.271 69.423 1 70.58 1152 PRO A CA 1
ATOM 8988 C C . PRO A 1 1152 ? -1.639 122.48 70.917 1 70.58 1152 PRO A C 1
ATOM 8990 O O . PRO A 1 1152 ? -2.452 121.777 71.522 1 70.58 1152 PRO A O 1
ATOM 8993 N N . VAL A 1 1153 ? -0.944 123.488 71.511 1 73.79 1153 VAL A N 1
ATOM 8994 C CA . VAL A 1 1153 ? -0.992 123.703 72.953 1 73.79 1153 VAL A CA 1
ATOM 8995 C C . VAL A 1 1153 ? -1.786 124.97 73.261 1 73.79 1153 VAL A C 1
ATOM 8997 O O . VAL A 1 1153 ? -1.734 125.942 72.504 1 73.79 1153 VAL A O 1
ATOM 9000 N N . THR A 1 1154 ? -2.669 124.924 74.232 1 70.37 1154 THR A N 1
ATOM 9001 C CA . THR A 1 1154 ? -3.382 126.073 74.781 1 70.37 1154 THR A CA 1
ATOM 9002 C C . THR A 1 1154 ? -2.826 126.448 76.152 1 70.37 1154 THR A C 1
ATOM 9004 O O . THR A 1 1154 ? -2.111 125.661 76.775 1 70.37 1154 THR A O 1
ATOM 9007 N N . GLY A 1 1155 ? -3.069 127.727 76.521 1 72.65 1155 GLY A N 1
ATOM 9008 C CA . GLY A 1 1155 ? -2.597 128.17 77.824 1 72.65 1155 GLY A CA 1
ATOM 9009 C C . GLY A 1 1155 ? -3.024 127.254 78.956 1 72.65 1155 GLY A C 1
ATOM 9010 O O . GLY A 1 1155 ? -2.22 126.922 79.829 1 72.65 1155 GLY A O 1
ATOM 9011 N N . GLU A 1 1156 ? -4.21 126.806 78.887 1 72.24 1156 GLU A N 1
ATOM 9012 C CA . GLU A 1 1156 ? -4.741 125.942 79.937 1 72.24 1156 GLU A CA 1
ATOM 9013 C C . GLU A 1 1156 ? -4.049 124.582 79.935 1 72.24 1156 GLU A C 1
ATOM 9015 O O . GLU A 1 1156 ? -3.702 124.055 80.995 1 72.24 1156 GLU A O 1
ATOM 9020 N N . LEU A 1 1157 ? -3.714 124.051 78.712 1 74.66 1157 LEU A N 1
ATOM 9021 C CA . LEU A 1 1157 ? -3.067 122.751 78.583 1 74.66 1157 LEU A CA 1
ATOM 9022 C C . LEU A 1 1157 ? -1.624 122.811 79.072 1 74.66 1157 LEU A C 1
ATOM 9024 O O . LEU A 1 1157 ? -1.147 121.882 79.728 1 74.66 1157 LEU A O 1
ATOM 9028 N N . LEU A 1 1158 ? -1.066 123.824 78.848 1 79.45 1158 LEU A N 1
ATOM 9029 C CA . LEU A 1 1158 ? 0.324 124.019 79.245 1 79.45 1158 LEU A CA 1
ATOM 9030 C C . LEU A 1 1158 ? 0.447 124.123 80.761 1 79.45 1158 LEU A C 1
ATOM 9032 O O . LEU A 1 1158 ? 1.322 123.495 81.362 1 79.45 1158 LEU A O 1
ATOM 9036 N N . VAL A 1 1159 ? -0.48 124.949 81.42 1 77.87 1159 VAL A N 1
ATOM 9037 C CA . VAL A 1 1159 ? -0.419 125.144 82.865 1 77.87 1159 VAL A CA 1
ATOM 9038 C C . VAL A 1 1159 ? -0.748 123.835 83.578 1 77.87 1159 VAL A C 1
ATOM 9040 O O . VAL A 1 1159 ? -0.102 123.48 84.567 1 77.87 1159 VAL A O 1
ATOM 9043 N N . GLU A 1 1160 ? -1.642 123.092 83.015 1 75.53 1160 GLU A N 1
ATOM 9044 C CA . GLU A 1 1160 ? -2.021 121.814 83.611 1 75.53 1160 GLU A CA 1
ATOM 9045 C C . GLU A 1 1160 ? -0.892 120.794 83.492 1 75.53 1160 GLU A C 1
ATOM 9047 O O . GLU A 1 1160 ? -0.612 120.057 84.44 1 75.53 1160 GLU A O 1
ATOM 9052 N N . ALA A 1 1161 ? -0.231 120.723 82.316 1 80.06 1161 ALA A N 1
ATOM 9053 C CA . ALA A 1 1161 ? 0.863 119.782 82.09 1 80.06 1161 ALA A CA 1
ATOM 9054 C C . ALA A 1 1161 ? 2.068 120.122 82.963 1 80.06 1161 ALA A C 1
ATOM 9056 O O . ALA A 1 1161 ? 2.725 119.227 83.501 1 80.06 1161 ALA A O 1
ATOM 9057 N N . ILE A 1 1162 ? 2.246 121.298 83.166 1 81.29 1162 ILE A N 1
ATOM 9058 C CA . ILE A 1 1162 ? 3.359 121.748 83.995 1 81.29 1162 ILE A CA 1
ATOM 9059 C C . ILE A 1 1162 ? 3.074 121.427 85.46 1 81.29 1162 ILE A C 1
ATOM 9061 O O . ILE A 1 1162 ? 3.956 120.951 86.18 1 81.29 1162 ILE A O 1
ATOM 9065 N N . ALA A 1 1163 ? 1.876 121.731 85.985 1 79.61 1163 ALA A N 1
ATOM 9066 C CA . ALA A 1 1163 ? 1.499 121.425 87.363 1 79.61 1163 ALA A CA 1
ATOM 9067 C C . ALA A 1 1163 ? 1.657 119.936 87.658 1 79.61 1163 ALA A C 1
ATOM 9069 O O . ALA A 1 1163 ? 2.102 119.556 88.743 1 79.61 1163 ALA A O 1
ATOM 9070 N N . ARG A 1 1164 ? 1.464 119.051 86.66 1 76.1 1164 ARG A N 1
ATOM 9071 C CA . ARG A 1 1164 ? 1.551 117.604 86.829 1 76.1 1164 ARG A CA 1
ATOM 9072 C C . ARG A 1 1164 ? 3.002 117.155 86.969 1 76.1 1164 ARG A C 1
ATOM 9074 O O . ARG A 1 1164 ? 3.312 116.284 87.784 1 76.1 1164 ARG A O 1
ATOM 9081 N N . VAL A 1 1165 ? 3.847 117.666 86.109 1 78.99 1165 VAL A N 1
ATOM 9082 C CA . VAL A 1 1165 ? 5.253 117.276 86.128 1 78.99 1165 VAL A CA 1
ATOM 9083 C C . VAL A 1 1165 ? 5.931 117.848 87.371 1 78.99 1165 VAL A C 1
ATOM 9085 O O . VAL A 1 1165 ? 6.89 117.268 87.885 1 78.99 1165 VAL A O 1
ATOM 9088 N N . MET A 1 1166 ? 5.415 118.97 87.958 1 76.75 1166 MET A N 1
ATOM 9089 C CA . MET A 1 1166 ? 5.988 119.58 89.155 1 76.75 1166 MET A CA 1
ATOM 9090 C C . MET A 1 1166 ? 5.466 118.899 90.416 1 76.75 1166 MET A C 1
ATOM 9092 O O . MET A 1 1166 ? 5.952 119.166 91.516 1 76.75 1166 MET A O 1
ATOM 9096 N N . GLY A 1 1167 ? 4.717 117.784 90.474 1 67.35 1167 GLY A N 1
ATOM 9097 C CA . GLY A 1 1167 ? 4.191 117.058 91.619 1 67.35 1167 GLY A CA 1
ATOM 9098 C C . GLY A 1 1167 ? 3.118 117.824 92.37 1 67.35 1167 GLY A C 1
ATOM 9099 O O . GLY A 1 1167 ? 2.905 117.597 93.563 1 67.35 1167 GLY A O 1
ATOM 9100 N N . ARG A 1 1168 ? 2.353 118.956 91.766 1 53.39 1168 ARG A N 1
ATOM 9101 C CA . ARG A 1 1168 ? 1.36 119.746 92.487 1 53.39 1168 ARG A CA 1
ATOM 9102 C C . ARG A 1 1168 ? -0.032 119.547 91.896 1 53.39 1168 ARG A C 1
ATOM 9104 O O . ARG A 1 1168 ? -0.172 119.259 90.706 1 53.39 1168 ARG A O 1
ATOM 9111 N N . MET B 1 1 ? 4.176 -24.637 42.956 1 27.83 1 MET B N 1
ATOM 9112 C CA . MET B 1 1 ? 3.885 -23.755 41.83 1 27.83 1 MET B CA 1
ATOM 9113 C C . MET B 1 1 ? 4.968 -23.863 40.761 1 27.83 1 MET B C 1
ATOM 9115 O O . MET B 1 1 ? 4.7 -23.65 39.577 1 27.83 1 MET B O 1
ATOM 9119 N N . LEU B 1 2 ? 6.278 -24.096 41.128 1 31.53 2 LEU B N 1
ATOM 9120 C CA . LEU B 1 2 ? 7.4 -24.247 40.209 1 31.53 2 LEU B CA 1
ATOM 9121 C C . LEU B 1 2 ? 7.255 -25.518 39.378 1 31.53 2 LEU B C 1
ATOM 9123 O O . LEU B 1 2 ? 7.558 -25.522 38.183 1 31.53 2 LEU B O 1
ATOM 9127 N N . LEU B 1 3 ? 6.928 -26.741 40.026 1 30.77 3 LEU B N 1
ATOM 9128 C CA . LEU B 1 3 ? 6.846 -28.007 39.305 1 30.77 3 LEU B CA 1
ATOM 9129 C C . LEU B 1 3 ? 5.728 -27.971 38.269 1 30.77 3 LEU B C 1
ATOM 9131 O O . LEU B 1 3 ? 5.853 -28.561 37.194 1 30.77 3 LEU B O 1
ATOM 9135 N N . LEU B 1 4 ? 4.501 -27.37 38.612 1 30.56 4 LEU B N 1
ATOM 9136 C CA . LEU B 1 4 ? 3.405 -27.35 37.65 1 30.56 4 LEU B CA 1
ATOM 9137 C C . LEU B 1 4 ? 3.79 -26.559 36.404 1 30.56 4 LEU B C 1
ATOM 9139 O O . LEU B 1 4 ? 3.193 -26.74 35.34 1 30.56 4 LEU B O 1
ATOM 9143 N N . ILE B 1 5 ? 4.688 -25.546 36.518 1 33.95 5 ILE B N 1
ATOM 9144 C CA . ILE B 1 5 ? 5.07 -24.759 35.351 1 33.95 5 ILE B CA 1
ATOM 9145 C C . ILE B 1 5 ? 5.861 -25.629 34.378 1 33.95 5 ILE B C 1
ATOM 9147 O O . ILE B 1 5 ? 5.896 -25.355 33.176 1 33.95 5 ILE B O 1
ATOM 9151 N N . LEU B 1 6 ? 6.694 -26.596 34.88 1 31.84 6 LEU B N 1
ATOM 9152 C CA . LEU B 1 6 ? 7.592 -27.315 33.983 1 31.84 6 LEU B CA 1
ATOM 9153 C C . LEU B 1 6 ? 6.807 -28.218 33.037 1 31.84 6 LEU B C 1
ATOM 9155 O O . LEU B 1 6 ? 7.296 -28.572 31.962 1 31.84 6 LEU B O 1
ATOM 9159 N N . LEU B 1 7 ? 5.741 -28.908 33.577 1 30.81 7 LEU B N 1
ATOM 9160 C CA . LEU B 1 7 ? 5.113 -29.931 32.748 1 30.81 7 LEU B CA 1
ATOM 9161 C C . LEU B 1 7 ? 4.363 -29.299 31.58 1 30.81 7 LEU B C 1
ATOM 9163 O O . LEU B 1 7 ? 3.51 -29.943 30.965 1 30.81 7 LEU B O 1
ATOM 9167 N N . CYS B 1 8 ? 4.11 -28.008 31.57 1 32.86 8 CYS B N 1
ATOM 9168 C CA . CYS B 1 8 ? 3.464 -27.623 30.321 1 32.86 8 CYS B CA 1
ATOM 9169 C C . CYS B 1 8 ? 4.258 -28.123 29.12 1 32.86 8 CYS B C 1
ATOM 9171 O O . CYS B 1 8 ? 5.25 -27.507 28.726 1 32.86 8 CYS B O 1
ATOM 9173 N N . GLY B 1 9 ? 4.577 -29.42 29.191 1 32.45 9 GLY B N 1
ATOM 9174 C CA . GLY B 1 9 ? 5.158 -30.131 28.064 1 32.45 9 GLY B CA 1
ATOM 9175 C C . GLY B 1 9 ? 4.651 -29.637 26.722 1 32.45 9 GLY B C 1
ATOM 9176 O O . GLY B 1 9 ? 3.476 -29.289 26.587 1 32.45 9 GLY B O 1
ATOM 9177 N N . LEU B 1 10 ? 5.571 -29.137 25.99 1 37.22 10 LEU B N 1
ATOM 9178 C CA . LEU B 1 10 ? 5.433 -28.796 24.579 1 37.22 10 LEU B CA 1
ATOM 9179 C C . LEU B 1 10 ? 4.686 -29.892 23.826 1 37.22 10 LEU B C 1
ATOM 9181 O O . LEU B 1 10 ? 5.152 -31.032 23.756 1 37.22 10 LEU B O 1
ATOM 9185 N N . SER B 1 11 ? 3.395 -30.086 24.096 1 38.65 11 SER B N 1
ATOM 9186 C CA . SER B 1 11 ? 2.668 -30.955 23.176 1 38.65 11 SER B CA 1
ATOM 9187 C C . SER B 1 11 ? 3.258 -30.889 21.771 1 38.65 11 SER B C 1
ATOM 9189 O O . SER B 1 11 ? 3.504 -29.801 21.246 1 38.65 11 SER B O 1
ATOM 9191 N N . PRO B 1 12 ? 3.919 -31.938 21.363 1 43.31 12 PRO B N 1
ATOM 9192 C CA . PRO B 1 12 ? 4.486 -32 20.014 1 43.31 12 PRO B CA 1
ATOM 9193 C C . PRO B 1 12 ? 3.536 -31.457 18.949 1 43.31 12 PRO B C 1
ATOM 9195 O O . PRO B 1 12 ? 2.328 -31.696 19.014 1 43.31 12 PRO B O 1
ATOM 9198 N N . ALA B 1 13 ? 3.764 -30.338 18.456 1 47.3 13 ALA B N 1
ATOM 9199 C CA . ALA B 1 13 ? 3.035 -29.801 17.31 1 47.3 13 ALA B CA 1
ATOM 9200 C C . ALA B 1 13 ? 2.784 -30.882 16.263 1 47.3 13 ALA B C 1
ATOM 9202 O O . ALA B 1 13 ? 3.727 -31.498 15.76 1 47.3 13 ALA B O 1
ATOM 9203 N N . ALA B 1 14 ? 1.711 -31.653 16.308 1 51.4 14 ALA B N 1
ATOM 9204 C CA . ALA B 1 14 ? 1.24 -32.6 15.301 1 51.4 14 ALA B CA 1
ATOM 9205 C C . ALA B 1 14 ? 1.463 -32.058 13.892 1 51.4 14 ALA B C 1
ATOM 9207 O O . ALA B 1 14 ? 1.411 -30.846 13.67 1 51.4 14 ALA B O 1
ATOM 9208 N N . ALA B 1 15 ? 2.031 -32.979 13.011 1 55.31 15 ALA B N 1
ATOM 9209 C CA . ALA B 1 15 ? 2.288 -32.712 11.598 1 55.31 15 ALA B CA 1
ATOM 9210 C C . ALA B 1 15 ? 1.053 -32.131 10.916 1 55.31 15 ALA B C 1
ATOM 9212 O O . ALA B 1 15 ? -0.061 -32.623 11.111 1 55.31 15 ALA B O 1
ATOM 9213 N N . GLN B 1 16 ? 1.092 -30.989 10.412 1 64.46 16 GLN B N 1
ATOM 9214 C CA . GLN B 1 16 ? 0.001 -30.376 9.662 1 64.46 16 GLN B CA 1
ATOM 9215 C C . GLN B 1 16 ? -0.418 -31.253 8.485 1 64.46 16 GLN B C 1
ATOM 9217 O O . GLN B 1 16 ? 0.427 -31.865 7.83 1 64.46 16 GLN B O 1
ATOM 9222 N N . PRO B 1 17 ? -1.662 -31.444 8.4 1 68.9 17 PRO B N 1
ATOM 9223 C CA . PRO B 1 17 ? -2.159 -32.255 7.287 1 68.9 17 PRO B CA 1
ATOM 9224 C C . PRO B 1 17 ? -1.658 -31.765 5.93 1 68.9 17 PRO B C 1
ATOM 9226 O O . PRO B 1 17 ? -1.552 -32.552 4.986 1 68.9 17 PRO B O 1
ATOM 9229 N N . VAL B 1 18 ? -1.318 -30.492 5.885 1 78.13 18 VAL B N 1
ATOM 9230 C CA . VAL B 1 18 ? -0.867 -29.936 4.614 1 78.13 18 VAL B CA 1
ATOM 9231 C C . VAL B 1 18 ? 0.431 -29.158 4.822 1 78.13 18 VAL B C 1
ATOM 9233 O O . VAL B 1 18 ? 0.628 -28.535 5.868 1 78.13 18 VAL B O 1
ATOM 9236 N N . PRO B 1 19 ? 1.256 -29.349 3.846 1 78.86 19 PRO B N 1
ATOM 9237 C CA . PRO B 1 19 ? 2.501 -28.585 3.944 1 78.86 19 PRO B CA 1
ATOM 9238 C C . PRO B 1 19 ? 2.265 -27.077 4.003 1 78.86 19 PRO B C 1
ATOM 9240 O O . PRO B 1 19 ? 1.283 -26.581 3.446 1 78.86 19 PRO B O 1
ATOM 9243 N N . PRO B 1 20 ? 3.165 -26.418 4.705 1 84.76 20 PRO B N 1
ATOM 9244 C CA . PRO B 1 20 ? 3.038 -24.96 4.777 1 84.76 20 PRO B CA 1
ATOM 9245 C C . PRO B 1 20 ? 3.232 -24.284 3.422 1 84.76 20 PRO B C 1
ATOM 9247 O O . PRO B 1 20 ? 3.861 -24.854 2.527 1 84.76 20 PRO B O 1
ATOM 9250 N N . SER B 1 21 ? 2.682 -23.151 3.334 1 82.67 21 SER B N 1
ATOM 9251 C CA . SER B 1 21 ? 2.778 -22.39 2.092 1 82.67 21 SER B CA 1
ATOM 9252 C C . SER B 1 21 ? 3.365 -21.004 2.337 1 82.67 21 SER B C 1
ATOM 9254 O O . SER B 1 21 ? 2.625 -20.037 2.536 1 82.67 21 SER B O 1
ATOM 9256 N N . PRO B 1 22 ? 4.673 -20.912 2.127 1 89.04 22 PRO B N 1
ATOM 9257 C CA . PRO B 1 22 ? 5.28 -19.59 2.295 1 89.04 22 PRO B CA 1
ATOM 9258 C C . PRO B 1 22 ? 4.871 -18.61 1.197 1 89.04 22 PRO B C 1
ATOM 9260 O O . PRO B 1 22 ? 4.653 -19.015 0.053 1 89.04 22 PRO B O 1
ATOM 9263 N N . ARG B 1 23 ? 4.786 -17.4 1.534 1 85.92 23 ARG B N 1
ATOM 9264 C CA . ARG B 1 23 ? 4.473 -16.341 0.58 1 85.92 23 ARG B CA 1
ATOM 9265 C C . ARG B 1 23 ? 5.746 -15.734 -0 1 85.92 23 ARG B C 1
ATOM 9267 O O . ARG B 1 23 ? 6.724 -15.522 0.72 1 85.92 23 ARG B O 1
ATOM 9274 N N . GLN B 1 24 ? 5.674 -15.451 -1.229 1 90.24 24 GLN B N 1
ATOM 9275 C CA . GLN B 1 24 ? 6.831 -14.871 -1.904 1 90.24 24 GLN B CA 1
ATOM 9276 C C . GLN B 1 24 ? 6.802 -13.347 -1.832 1 90.24 24 GLN B C 1
ATOM 9278 O O . GLN B 1 24 ? 5.767 -12.728 -2.086 1 90.24 24 GLN B O 1
ATOM 9283 N N . VAL B 1 25 ? 7.899 -12.757 -1.398 1 90 25 VAL B N 1
ATOM 9284 C CA . VAL B 1 25 ? 8.102 -11.312 -1.416 1 90 25 VAL B CA 1
ATOM 9285 C C . VAL B 1 25 ? 9.133 -10.949 -2.481 1 90 25 VAL B C 1
ATOM 9287 O O . VAL B 1 25 ? 10.263 -11.442 -2.455 1 90 25 VAL B O 1
ATOM 9290 N N . THR B 1 26 ? 8.706 -10.131 -3.391 1 89.68 26 THR B N 1
ATOM 9291 C CA . THR B 1 26 ? 9.58 -9.807 -4.513 1 89.68 26 THR B CA 1
ATOM 9292 C C . THR B 1 26 ? 9.745 -8.296 -4.651 1 89.68 26 THR B C 1
ATOM 9294 O O . THR B 1 26 ? 9.353 -7.54 -3.76 1 89.68 26 THR B O 1
ATOM 9297 N N . VAL B 1 27 ? 10.318 -7.873 -5.74 1 87.12 27 VAL B N 1
ATOM 9298 C CA . VAL B 1 27 ? 10.525 -6.463 -6.052 1 87.12 27 VAL B CA 1
ATOM 9299 C C . VAL B 1 27 ? 9.178 -5.777 -6.263 1 87.12 27 VAL B C 1
ATOM 9301 O O . VAL B 1 27 ? 9.052 -4.567 -6.059 1 87.12 27 VAL B O 1
ATOM 9304 N N . PHE B 1 28 ? 8.105 -6.59 -6.574 1 79.61 28 PHE B N 1
ATOM 9305 C CA . PHE B 1 28 ? 6.761 -6.044 -6.724 1 79.61 28 PHE B CA 1
ATOM 9306 C C . PHE B 1 28 ? 6.228 -5.544 -5.387 1 79.61 28 PHE B C 1
ATOM 9308 O O . PHE B 1 28 ? 5.352 -4.677 -5.347 1 79.61 28 PHE B O 1
ATOM 9315 N N . ASP B 1 29 ? 6.86 -6.097 -4.341 1 83.42 29 ASP B N 1
ATOM 9316 C CA . ASP B 1 29 ? 6.391 -5.758 -3.001 1 83.42 29 ASP B CA 1
ATOM 9317 C C . ASP B 1 29 ? 7.284 -4.699 -2.358 1 83.42 29 ASP B C 1
ATOM 9319 O O . ASP B 1 29 ? 7.145 -4.401 -1.17 1 83.42 29 ASP B O 1
ATOM 9323 N N . GLY B 1 30 ? 8.281 -4.259 -3.04 1 84.07 30 GLY B N 1
ATOM 9324 C CA . GLY B 1 30 ? 9.125 -3.19 -2.532 1 84.07 30 GLY B CA 1
ATOM 9325 C C . GLY B 1 30 ? 10.549 -3.633 -2.257 1 84.07 30 GLY B C 1
ATOM 9326 O O . GLY B 1 30 ? 11.402 -2.816 -1.902 1 84.07 30 GLY B O 1
ATOM 9327 N N . LEU B 1 31 ? 10.831 -4.935 -2.436 1 91.01 31 LEU B N 1
ATOM 9328 C CA . LEU B 1 31 ? 12.198 -5.417 -2.273 1 91.01 31 LEU B CA 1
ATOM 9329 C C . LEU B 1 31 ? 13.116 -4.817 -3.332 1 91.01 31 LEU B C 1
ATOM 9331 O O . LEU B 1 31 ? 12.741 -4.721 -4.503 1 91.01 31 LEU B O 1
ATOM 9335 N N . PRO B 1 32 ? 14.26 -4.381 -2.909 1 90.45 32 PRO B N 1
ATOM 9336 C CA . PRO B 1 32 ? 15.145 -3.762 -3.899 1 90.45 32 PRO B CA 1
ATOM 9337 C C . PRO B 1 32 ? 15.625 -4.749 -4.961 1 90.45 32 PRO B C 1
ATOM 9339 O O . PRO B 1 32 ? 15.901 -4.355 -6.097 1 90.45 32 PRO B O 1
ATOM 9342 N N . SER B 1 33 ? 15.746 -6.015 -4.519 1 91.47 33 SER B N 1
ATOM 9343 C CA . SER B 1 33 ? 16.226 -7.052 -5.426 1 91.47 33 SER B CA 1
ATOM 9344 C C . SER B 1 33 ? 15.631 -8.412 -5.075 1 91.47 33 SER B C 1
ATOM 9346 O O . SER B 1 33 ? 15.308 -8.673 -3.914 1 91.47 33 SER B O 1
ATOM 9348 N N . ASN B 1 34 ? 15.561 -9.222 -6.107 1 89.88 34 ASN B N 1
ATOM 9349 C CA . ASN B 1 34 ? 15.11 -10.589 -5.868 1 89.88 34 ASN B CA 1
ATOM 9350 C C . ASN B 1 34 ? 16.254 -11.481 -5.394 1 89.88 34 ASN B C 1
ATOM 9352 O O . ASN B 1 34 ? 16.034 -12.636 -5.026 1 89.88 34 ASN B O 1
ATOM 9356 N N . THR B 1 35 ? 17.392 -10.91 -5.317 1 91.43 35 THR B N 1
ATOM 9357 C CA . THR B 1 35 ? 18.535 -11.619 -4.752 1 91.43 35 THR B CA 1
ATOM 9358 C C . THR B 1 35 ? 18.776 -11.191 -3.307 1 91.43 35 THR B C 1
ATOM 9360 O O . THR B 1 35 ? 19.239 -10.078 -3.053 1 91.43 35 THR B O 1
ATOM 9363 N N . VAL B 1 36 ? 18.509 -12.084 -2.455 1 94.39 36 VAL B N 1
ATOM 9364 C CA . VAL B 1 36 ? 18.698 -11.83 -1.03 1 94.39 36 VAL B CA 1
ATOM 9365 C C . VAL B 1 36 ? 19.822 -12.712 -0.492 1 94.39 36 VAL B C 1
ATOM 9367 O O . VAL B 1 36 ? 19.777 -13.937 -0.626 1 94.39 36 VAL B O 1
ATOM 9370 N N . ASN B 1 37 ? 20.697 -12.082 0.173 1 94.68 37 ASN B N 1
ATOM 9371 C CA . ASN B 1 37 ? 21.9 -12.807 0.567 1 94.68 37 ASN B CA 1
ATOM 9372 C C . ASN B 1 37 ? 21.868 -13.183 2.046 1 94.68 37 ASN B C 1
ATOM 9374 O O . ASN B 1 37 ? 22.293 -14.277 2.422 1 94.68 37 ASN B O 1
ATOM 9378 N N . ARG B 1 38 ? 21.471 -12.227 2.822 1 94.54 38 ARG B N 1
ATOM 9379 C CA . ARG B 1 38 ? 21.438 -12.467 4.261 1 94.54 38 ARG B CA 1
ATOM 9380 C C . ARG B 1 38 ? 20.444 -11.536 4.949 1 94.54 38 ARG B C 1
ATOM 9382 O O . ARG B 1 38 ? 20.037 -10.523 4.377 1 94.54 38 ARG B O 1
ATOM 9389 N N . MET B 1 39 ? 20.078 -11.953 6.124 1 95.06 39 MET B N 1
ATOM 9390 C CA . MET B 1 39 ? 19.165 -11.14 6.923 1 95.06 39 MET B CA 1
ATOM 9391 C C . MET B 1 39 ? 19.598 -11.112 8.385 1 95.06 39 MET B C 1
ATOM 9393 O O . MET B 1 39 ? 20.267 -12.033 8.856 1 95.06 39 MET B O 1
ATOM 9397 N N . ALA B 1 40 ? 19.232 -10.031 9.054 1 95.24 40 ALA B N 1
ATOM 9398 C CA . ALA B 1 40 ? 19.452 -9.89 10.491 1 95.24 40 ALA B CA 1
ATOM 9399 C C . ALA B 1 40 ? 18.404 -8.976 11.119 1 95.24 40 ALA B C 1
ATOM 9401 O O . ALA B 1 40 ? 17.861 -8.092 10.451 1 95.24 40 ALA B O 1
ATOM 9402 N N . GLU B 1 41 ? 18.09 -9.226 12.322 1 93.9 41 GLU B N 1
ATOM 9403 C CA . GLU B 1 41 ? 17.151 -8.391 13.065 1 93.9 41 GLU B CA 1
ATOM 9404 C C . GLU B 1 41 ? 17.868 -7.567 14.13 1 93.9 41 GLU B C 1
ATOM 9406 O O . GLU B 1 41 ? 18.707 -8.09 14.866 1 93.9 41 GLU B O 1
ATOM 9411 N N . ASP B 1 42 ? 17.582 -6.363 14.25 1 92.85 42 ASP B N 1
ATOM 9412 C CA . ASP B 1 42 ? 18.248 -5.529 15.246 1 92.85 42 ASP B CA 1
ATOM 9413 C C . ASP B 1 42 ? 17.47 -5.515 16.56 1 92.85 42 ASP B C 1
ATOM 9415 O O . ASP B 1 42 ? 16.474 -6.227 16.705 1 92.85 42 ASP B O 1
ATOM 9419 N N . ARG B 1 43 ? 17.946 -4.757 17.559 1 88.28 43 ARG B N 1
ATOM 9420 C CA . ARG B 1 43 ? 17.406 -4.759 18.914 1 88.28 43 ARG B CA 1
ATOM 9421 C C . ARG B 1 43 ? 15.994 -4.183 18.942 1 88.28 43 ARG B C 1
ATOM 9423 O O . ARG B 1 43 ? 15.181 -4.558 19.79 1 88.28 43 ARG B O 1
ATOM 9430 N N . TYR B 1 44 ? 15.699 -3.368 17.985 1 84.09 44 TYR B N 1
ATOM 9431 C CA . TYR B 1 44 ? 14.38 -2.745 17.963 1 84.09 44 TYR B CA 1
ATOM 9432 C C . TYR B 1 44 ? 13.364 -3.642 17.266 1 84.09 44 TYR B C 1
ATOM 9434 O O . TYR B 1 44 ? 12.155 -3.471 17.437 1 84.09 44 TYR B O 1
ATOM 9442 N N . GLY B 1 45 ? 13.841 -4.533 16.434 1 88.32 45 GLY B N 1
ATOM 9443 C CA . GLY B 1 45 ? 12.947 -5.453 15.75 1 88.32 45 GLY B CA 1
ATOM 9444 C C . GLY B 1 45 ? 12.887 -5.225 14.252 1 88.32 45 GLY B C 1
ATOM 9445 O O . GLY B 1 45 ? 12.097 -5.863 13.553 1 88.32 45 GLY B O 1
ATOM 9446 N N . TYR B 1 46 ? 13.776 -4.372 13.717 1 92.66 46 TYR B N 1
ATOM 9447 C CA . TYR B 1 46 ? 13.84 -4.179 12.273 1 92.66 46 TYR B CA 1
ATOM 9448 C C . TYR B 1 46 ? 14.548 -5.347 11.597 1 92.66 46 TYR B C 1
ATOM 9450 O O . TYR B 1 46 ? 15.535 -5.869 12.119 1 92.66 46 TYR B O 1
ATOM 9458 N N . LEU B 1 47 ? 14.006 -5.744 10.528 1 94.85 47 LEU B N 1
ATOM 9459 C CA . LEU B 1 47 ? 14.671 -6.772 9.736 1 94.85 47 LEU B CA 1
ATOM 9460 C C . LEU B 1 47 ? 15.558 -6.144 8.665 1 94.85 47 LEU B C 1
ATOM 9462 O O . LEU B 1 47 ? 15.071 -5.41 7.802 1 94.85 47 LEU B O 1
ATOM 9466 N N . TRP B 1 48 ? 16.829 -6.361 8.763 1 96.83 48 TRP B N 1
ATOM 9467 C CA . TRP B 1 48 ? 17.788 -5.879 7.774 1 96.83 48 TRP B CA 1
ATOM 9468 C C . TRP B 1 48 ? 18.065 -6.945 6.719 1 96.83 48 TRP B C 1
ATOM 9470 O O . TRP B 1 48 ? 18.315 -8.106 7.052 1 96.83 48 TRP B O 1
ATOM 9480 N N . ILE B 1 49 ? 18.007 -6.586 5.443 1 96.78 49 ILE B N 1
ATOM 9481 C CA . ILE B 1 49 ? 18.115 -7.528 4.335 1 96.78 49 ILE B CA 1
ATOM 9482 C C . ILE B 1 49 ? 19.237 -7.092 3.396 1 96.78 49 ILE B C 1
ATOM 9484 O O . ILE B 1 49 ? 19.206 -5.986 2.852 1 96.78 49 ILE B O 1
ATOM 9488 N N . ALA B 1 50 ? 20.178 -7.916 3.248 1 97.06 50 ALA B N 1
ATOM 9489 C CA . ALA B 1 50 ? 21.257 -7.687 2.29 1 97.06 50 ALA B CA 1
ATOM 9490 C C . ALA B 1 50 ? 20.858 -8.153 0.893 1 97.06 50 ALA B C 1
ATOM 9492 O O . ALA B 1 50 ? 20.517 -9.322 0.695 1 97.06 50 ALA B O 1
ATOM 9493 N N . THR B 1 51 ? 20.907 -7.248 -0.037 1 94.62 51 THR B N 1
ATOM 9494 C CA . THR B 1 51 ? 20.489 -7.584 -1.393 1 94.62 51 THR B CA 1
ATOM 9495 C C . THR B 1 51 ? 21.549 -7.164 -2.406 1 94.62 51 THR B C 1
ATOM 9497 O O . THR B 1 51 ? 22.59 -6.618 -2.034 1 94.62 51 THR B O 1
ATOM 9500 N N . ASN B 1 52 ? 21.273 -7.387 -3.658 1 90.91 52 ASN B N 1
ATOM 9501 C CA . ASN B 1 52 ? 22.201 -7.025 -4.724 1 90.91 52 ASN B CA 1
ATOM 9502 C C . ASN B 1 52 ? 21.966 -5.598 -5.211 1 90.91 52 ASN B C 1
ATOM 9504 O O . ASN B 1 52 ? 22.656 -5.125 -6.116 1 90.91 52 ASN B O 1
ATOM 9508 N N . ASP B 1 53 ? 21.021 -4.917 -4.634 1 91.17 53 ASP B N 1
ATOM 9509 C CA . ASP B 1 53 ? 20.8 -3.52 -4.997 1 91.17 53 ASP B CA 1
ATOM 9510 C C . ASP B 1 53 ? 20.528 -2.668 -3.76 1 91.17 53 ASP B C 1
ATOM 9512 O O . ASP B 1 53 ? 19.541 -1.931 -3.713 1 91.17 53 ASP B O 1
ATOM 9516 N N . GLY B 1 54 ? 21.366 -2.94 -2.83 1 92.42 54 GLY B N 1
ATOM 9517 C CA . GLY B 1 54 ? 21.281 -2.079 -1.661 1 92.42 54 GLY B CA 1
ATOM 9518 C C . GLY B 1 54 ? 20.924 -2.829 -0.392 1 92.42 54 GLY B C 1
ATOM 9519 O O . GLY B 1 54 ? 20.67 -4.035 -0.428 1 92.42 54 GLY B O 1
ATOM 9520 N N . LEU B 1 55 ? 20.943 -2.118 0.729 1 95.97 55 LEU B N 1
ATOM 9521 C CA . LEU B 1 55 ? 20.556 -2.596 2.052 1 95.97 55 LEU B CA 1
ATOM 9522 C C . LEU B 1 55 ? 19.132 -2.168 2.39 1 95.97 55 LEU B C 1
ATOM 9524 O O . LEU B 1 55 ? 18.798 -0.984 2.303 1 95.97 55 LEU B O 1
ATOM 9528 N N . ALA B 1 56 ? 18.357 -3.189 2.696 1 96.2 56 ALA B N 1
ATOM 9529 C CA . ALA B 1 56 ? 16.96 -2.876 2.986 1 96.2 56 ALA B CA 1
ATOM 9530 C C . ALA B 1 56 ? 16.641 -3.108 4.46 1 96.2 56 ALA B C 1
ATOM 9532 O O . ALA B 1 56 ? 17.132 -4.064 5.065 1 96.2 56 ALA B O 1
ATOM 9533 N N . ARG B 1 57 ? 15.917 -2.22 4.997 1 95.03 57 ARG B N 1
ATOM 9534 C CA . ARG B 1 57 ? 15.351 -2.38 6.332 1 95.03 57 ARG B CA 1
ATOM 9535 C C . ARG B 1 57 ? 13.83 -2.478 6.274 1 95.03 57 ARG B C 1
ATOM 9537 O O . ARG B 1 57 ? 13.167 -1.604 5.711 1 95.03 57 ARG B O 1
ATOM 9544 N N . TYR B 1 58 ? 13.301 -3.529 6.828 1 94.28 58 TYR B N 1
ATOM 9545 C CA . TYR B 1 58 ? 11.864 -3.778 6.787 1 94.28 58 TYR B CA 1
ATOM 9546 C C . TYR B 1 58 ? 11.238 -3.58 8.163 1 94.28 58 TYR B C 1
ATOM 9548 O O . TYR B 1 58 ? 11.737 -4.106 9.16 1 94.28 58 TYR B O 1
ATOM 9556 N N . ASP B 1 59 ? 10.157 -2.825 8.216 1 89.14 59 ASP B N 1
ATOM 9557 C CA . ASP B 1 59 ? 9.493 -2.542 9.485 1 89.14 59 ASP B CA 1
ATOM 9558 C C . ASP B 1 59 ? 8.148 -3.259 9.573 1 89.14 59 ASP B C 1
ATOM 9560 O O . ASP B 1 59 ? 7.359 -3 10.484 1 89.14 59 ASP B O 1
ATOM 9564 N N . GLY B 1 60 ? 7.833 -4.104 8.604 1 82.65 60 GLY B N 1
ATOM 9565 C CA . GLY B 1 60 ? 6.564 -4.814 8.573 1 82.65 60 GLY B CA 1
ATOM 9566 C C . GLY B 1 60 ? 5.623 -4.307 7.496 1 82.65 60 GLY B C 1
ATOM 9567 O O . GLY B 1 60 ? 4.701 -5.015 7.087 1 82.65 60 GLY B O 1
ATOM 9568 N N . ARG B 1 61 ? 5.896 -3.123 6.998 1 82.08 61 ARG B N 1
ATOM 9569 C CA . ARG B 1 61 ? 5.01 -2.531 6.001 1 82.08 61 ARG B CA 1
ATOM 9570 C C . ARG B 1 61 ? 5.807 -1.942 4.841 1 82.08 61 ARG B C 1
ATOM 9572 O O . ARG B 1 61 ? 5.421 -2.086 3.68 1 82.08 61 ARG B O 1
ATOM 9579 N N . ASN B 1 62 ? 6.868 -1.214 5.279 1 83.97 62 ASN B N 1
ATOM 9580 C CA . ASN B 1 62 ? 7.649 -0.509 4.268 1 83.97 62 ASN B CA 1
ATOM 9581 C C . ASN B 1 62 ? 9.128 -0.88 4.342 1 83.97 62 ASN B C 1
ATOM 9583 O O . ASN B 1 62 ? 9.59 -1.403 5.357 1 83.97 62 ASN B O 1
ATOM 9587 N N . TYR B 1 63 ? 9.782 -0.589 3.208 1 90.9 63 TYR B N 1
ATOM 9588 C CA . TYR B 1 63 ? 11.226 -0.777 3.124 1 90.9 63 TYR B CA 1
ATOM 9589 C C . TYR B 1 63 ? 11.948 0.564 3.075 1 90.9 63 TYR B C 1
ATOM 9591 O O . TYR B 1 63 ? 11.517 1.484 2.375 1 90.9 63 TYR B O 1
ATOM 9599 N N . ARG B 1 64 ? 12.889 0.724 3.915 1 90.56 64 ARG B N 1
ATOM 9600 C CA . ARG B 1 64 ? 13.884 1.774 3.721 1 90.56 64 ARG B CA 1
ATOM 9601 C C . ARG B 1 64 ? 15.158 1.212 3.098 1 90.56 64 ARG B C 1
ATOM 9603 O O . ARG B 1 64 ? 15.757 0.278 3.635 1 90.56 64 ARG B O 1
ATOM 9610 N N . ILE B 1 65 ? 15.562 1.801 1.995 1 92.98 65 ILE B N 1
ATOM 9611 C CA . ILE B 1 65 ? 16.661 1.22 1.231 1 92.98 65 ILE B CA 1
ATOM 9612 C C . ILE B 1 65 ? 17.85 2.177 1.228 1 92.98 65 ILE B C 1
ATOM 9614 O O . ILE B 1 65 ? 17.685 3.382 1.018 1 92.98 65 ILE B O 1
ATOM 9618 N N . TRP B 1 66 ? 19.066 1.73 1.601 1 92.87 66 TRP B N 1
ATOM 9619 C CA . TRP B 1 66 ? 20.33 2.444 1.458 1 92.87 66 TRP B CA 1
ATOM 9620 C C . TRP B 1 66 ? 21.08 1.98 0.213 1 92.87 66 TRP B C 1
ATOM 9622 O O . TRP B 1 66 ? 21.328 0.784 0.04 1 92.87 66 TRP B O 1
ATOM 9632 N N . ARG B 1 67 ? 21.33 2.924 -0.64 1 91.52 67 ARG B N 1
ATOM 9633 C CA . ARG B 1 67 ? 22.07 2.664 -1.871 1 91.52 67 ARG B CA 1
ATOM 9634 C C . ARG B 1 67 ? 23.288 3.575 -1.981 1 91.52 67 ARG B C 1
ATOM 9636 O O . ARG B 1 67 ? 23.625 4.287 -1.033 1 91.52 67 ARG B O 1
ATOM 9643 N N . SER B 1 68 ? 23.953 3.517 -3.083 1 84.84 68 SER B N 1
ATOM 9644 C CA . SER B 1 68 ? 25.111 4.376 -3.306 1 84.84 68 SER B CA 1
ATOM 9645 C C . SER B 1 68 ? 24.725 5.85 -3.253 1 84.84 68 SER B C 1
ATOM 9647 O O . SER B 1 68 ? 25.513 6.688 -2.808 1 84.84 68 SER B O 1
ATOM 9649 N N . GLU B 1 69 ? 23.452 6.11 -3.584 1 79.05 69 GLU B N 1
ATOM 9650 C CA . GLU B 1 69 ? 22.939 7.476 -3.547 1 79.05 69 GLU B CA 1
ATOM 9651 C C . GLU B 1 69 ? 22.729 7.949 -2.111 1 79.05 69 GLU B C 1
ATOM 9653 O O . GLU B 1 69 ? 22.672 9.152 -1.85 1 79.05 69 GLU B O 1
ATOM 9658 N N . ASP B 1 70 ? 22.697 6.951 -1.173 1 84.69 70 ASP B N 1
ATOM 9659 C CA . ASP B 1 70 ? 22.445 7.284 0.226 1 84.69 70 ASP B CA 1
ATOM 9660 C C . ASP B 1 70 ? 23.728 7.197 1.05 1 84.69 70 ASP B C 1
ATOM 9662 O O . ASP B 1 70 ? 23.681 7.174 2.281 1 84.69 70 ASP B O 1
ATOM 9666 N N . GLY B 1 71 ? 24.837 7.03 0.366 1 85.28 71 GLY B N 1
ATOM 9667 C CA . GLY B 1 71 ? 26.099 7.039 1.089 1 85.28 71 GLY B CA 1
ATOM 9668 C C . GLY B 1 71 ? 26.801 5.695 1.08 1 85.28 71 GLY B C 1
ATOM 9669 O O . GLY B 1 71 ? 27.982 5.603 1.423 1 85.28 71 GLY B O 1
ATOM 9670 N N . LEU B 1 72 ? 26.09 4.726 0.581 1 88.3 72 LEU B N 1
ATOM 9671 C CA . LEU B 1 72 ? 26.759 3.437 0.444 1 88.3 72 LEU B CA 1
ATOM 9672 C C . LEU B 1 72 ? 27.67 3.425 -0.78 1 88.3 72 LEU B C 1
ATOM 9674 O O . LEU B 1 72 ? 27.355 4.043 -1.799 1 88.3 72 LEU B O 1
ATOM 9678 N N . ARG B 1 73 ? 28.84 2.995 -0.669 1 86.48 73 ARG B N 1
ATOM 9679 C CA . ARG B 1 73 ? 29.799 3.031 -1.768 1 86.48 73 ARG B CA 1
ATOM 9680 C C . ARG B 1 73 ? 29.629 1.823 -2.683 1 86.48 73 ARG B C 1
ATOM 9682 O O . ARG B 1 73 ? 30.313 1.708 -3.702 1 86.48 73 ARG B O 1
ATOM 9689 N N . ASP B 1 74 ? 28.661 0.906 -2.321 1 86.89 74 ASP B N 1
ATOM 9690 C CA . ASP B 1 74 ? 28.376 -0.281 -3.12 1 86.89 74 ASP B CA 1
ATOM 9691 C C . ASP B 1 74 ? 26.938 -0.752 -2.911 1 86.89 74 ASP B C 1
ATOM 9693 O O . ASP B 1 74 ? 26.446 -0.777 -1.781 1 86.89 74 ASP B O 1
ATOM 9697 N N . ASN B 1 75 ? 26.334 -1.194 -4.054 1 89.23 75 ASN B N 1
ATOM 9698 C CA . ASN B 1 75 ? 24.945 -1.628 -3.954 1 89.23 75 ASN B CA 1
ATOM 9699 C C . ASN B 1 75 ? 24.843 -3.137 -3.745 1 89.23 75 ASN B C 1
ATOM 9701 O O . ASN B 1 75 ? 23.783 -3.647 -3.379 1 89.23 75 ASN B O 1
ATOM 9705 N N . ARG B 1 76 ? 25.859 -3.854 -3.944 1 89.5 76 ARG B N 1
ATOM 9706 C CA . ARG B 1 76 ? 25.837 -5.3 -3.742 1 89.5 76 ARG B CA 1
ATOM 9707 C C . ARG B 1 76 ? 26.271 -5.661 -2.325 1 89.5 76 ARG B C 1
ATOM 9709 O O . ARG B 1 76 ? 27.463 -5.648 -2.013 1 89.5 76 ARG B O 1
ATOM 9716 N N . ILE B 1 77 ? 25.357 -6.107 -1.525 1 94.89 77 ILE B N 1
ATOM 9717 C CA . ILE B 1 77 ? 25.602 -6.415 -0.12 1 94.89 77 ILE B CA 1
ATOM 9718 C C . ILE B 1 77 ? 25.523 -7.924 0.099 1 94.89 77 ILE B C 1
ATOM 9720 O O . ILE B 1 77 ? 24.504 -8.549 -0.204 1 94.89 77 ILE B O 1
ATOM 9724 N N . TRP B 1 78 ? 26.472 -8.494 0.725 1 94.32 78 TRP B N 1
ATOM 9725 C CA . TRP B 1 78 ? 26.555 -9.945 0.857 1 94.32 78 TRP B CA 1
ATOM 9726 C C . TRP B 1 78 ? 26.053 -10.397 2.224 1 94.32 78 TRP B C 1
ATOM 9728 O O . TRP B 1 78 ? 25.527 -11.504 2.364 1 94.32 78 TRP B O 1
ATOM 9738 N N . THR B 1 79 ? 26.318 -9.513 3.186 1 95.62 79 THR B N 1
ATOM 9739 C CA . THR B 1 79 ? 25.996 -9.97 4.533 1 95.62 79 THR B CA 1
ATOM 9740 C C . THR B 1 79 ? 25.698 -8.786 5.449 1 95.62 79 THR B C 1
ATOM 9742 O O . THR B 1 79 ? 26.011 -7.642 5.115 1 95.62 79 THR B O 1
ATOM 9745 N N . VAL B 1 80 ? 25.019 -9.083 6.495 1 96.47 80 VAL B N 1
ATOM 9746 C CA . VAL B 1 80 ? 24.694 -8.094 7.517 1 96.47 80 VAL B CA 1
ATOM 9747 C C . VAL B 1 80 ? 24.74 -8.743 8.898 1 96.47 80 VAL B C 1
ATOM 9749 O O . VAL B 1 80 ? 24.408 -9.921 9.048 1 96.47 80 VAL B O 1
ATOM 9752 N N . LEU B 1 81 ? 25.24 -8.017 9.847 1 96.65 81 LEU B N 1
ATOM 9753 C CA . LEU B 1 81 ? 25.34 -8.47 11.23 1 96.65 81 LEU B CA 1
ATOM 9754 C C . LEU B 1 81 ? 25.054 -7.326 12.198 1 96.65 81 LEU B C 1
ATOM 9756 O O . LEU B 1 81 ? 25.502 -6.198 11.983 1 96.65 81 LEU B O 1
ATOM 9760 N N . VAL B 1 82 ? 24.288 -7.604 13.193 1 95.61 82 VAL B N 1
ATOM 9761 C CA . VAL B 1 82 ? 24.044 -6.641 14.262 1 95.61 82 VAL B CA 1
ATOM 9762 C C . VAL B 1 82 ? 24.833 -7.04 15.507 1 95.61 82 VAL B C 1
ATOM 9764 O O . VAL B 1 82 ? 24.673 -8.149 16.023 1 95.61 82 VAL B O 1
ATOM 9767 N N . ASP B 1 83 ? 25.578 -6.13 16.006 1 93.78 83 ASP B N 1
ATOM 9768 C CA . ASP B 1 83 ? 26.401 -6.468 17.164 1 93.78 83 ASP B CA 1
ATOM 9769 C C . ASP B 1 83 ? 25.677 -6.138 18.467 1 93.78 83 ASP B C 1
ATOM 9771 O O . ASP B 1 83 ? 24.505 -5.756 18.453 1 93.78 83 ASP B O 1
ATOM 9775 N N . ALA B 1 84 ? 26.354 -6.342 19.581 1 90.93 84 ALA B N 1
ATOM 9776 C CA . ALA B 1 84 ? 25.762 -6.175 20.906 1 90.93 84 ALA B CA 1
ATOM 9777 C C . ALA B 1 84 ? 25.432 -4.71 21.178 1 90.93 84 ALA B C 1
ATOM 9779 O O . ALA B 1 84 ? 24.536 -4.406 21.97 1 90.93 84 ALA B O 1
ATOM 9780 N N . ARG B 1 85 ? 26.156 -3.785 20.574 1 91.86 85 ARG B N 1
ATOM 9781 C CA . ARG B 1 85 ? 25.894 -2.359 20.745 1 91.86 85 ARG B CA 1
ATOM 9782 C C . ARG B 1 85 ? 24.852 -1.87 19.746 1 91.86 85 ARG B C 1
ATOM 9784 O O . ARG B 1 85 ? 24.643 -0.664 19.599 1 91.86 85 ARG B O 1
ATOM 9791 N N . ASN B 1 86 ? 24.298 -2.832 19.012 1 93.72 86 ASN B N 1
ATOM 9792 C CA . ASN B 1 86 ? 23.267 -2.589 18.008 1 93.72 86 ASN B CA 1
ATOM 9793 C C . ASN B 1 86 ? 23.821 -1.825 16.809 1 93.72 86 ASN B C 1
ATOM 9795 O O . ASN B 1 86 ? 23.101 -1.054 16.172 1 93.72 86 ASN B O 1
ATOM 9799 N N . GLN B 1 87 ? 25.095 -1.934 16.61 1 95.03 87 GLN B N 1
ATOM 9800 C CA . GLN B 1 87 ? 25.691 -1.433 15.376 1 95.03 87 GLN B CA 1
ATOM 9801 C C . GLN B 1 87 ? 25.527 -2.436 14.238 1 95.03 87 GLN B C 1
ATOM 9803 O O . GLN B 1 87 ? 25.493 -3.647 14.471 1 95.03 87 GLN B O 1
ATOM 9808 N N . LEU B 1 88 ? 25.378 -1.906 13.095 1 96 88 LEU B N 1
ATOM 9809 C CA . LEU B 1 88 ? 25.169 -2.773 11.94 1 96 88 LEU B CA 1
ATOM 9810 C C . LEU B 1 88 ? 26.448 -2.906 11.121 1 96 88 LEU B C 1
ATOM 9812 O O . LEU B 1 88 ? 27.053 -1.901 10.74 1 96 88 LEU B O 1
ATOM 9816 N N . TRP B 1 89 ? 26.887 -4.078 10.907 1 97.35 89 TRP B N 1
ATOM 9817 C CA . TRP B 1 89 ? 28.043 -4.377 10.07 1 97.35 89 TRP B CA 1
ATOM 9818 C C . TRP B 1 89 ? 27.608 -4.942 8.722 1 97.35 89 TRP B C 1
ATOM 9820 O O . TRP B 1 89 ? 26.787 -5.86 8.663 1 97.35 89 TRP B O 1
ATOM 9830 N N . ILE B 1 90 ? 28.162 -4.414 7.66 1 97.26 90 ILE B N 1
ATOM 9831 C CA . ILE B 1 90 ? 27.734 -4.737 6.303 1 97.26 90 ILE B CA 1
ATOM 9832 C C . ILE B 1 90 ? 28.934 -5.204 5.481 1 97.26 90 ILE B C 1
ATOM 9834 O O . ILE B 1 90 ? 29.955 -4.516 5.415 1 97.26 90 ILE B O 1
ATOM 9838 N N . GLY B 1 91 ? 28.811 -6.38 4.906 1 96.64 91 GLY B N 1
ATOM 9839 C CA . GLY B 1 91 ? 29.798 -6.843 3.944 1 96.64 91 GLY B CA 1
ATOM 9840 C C . GLY B 1 91 ? 29.408 -6.561 2.505 1 96.64 91 GLY B C 1
ATOM 9841 O O . GLY B 1 91 ? 28.313 -6.924 2.071 1 96.64 91 GLY B O 1
ATOM 9842 N N . THR B 1 92 ? 30.31 -5.945 1.795 1 93.12 92 THR B N 1
ATOM 9843 C CA . THR B 1 92 ? 29.997 -5.546 0.427 1 93.12 92 THR B CA 1
ATOM 9844 C C . THR B 1 92 ? 30.875 -6.298 -0.569 1 93.12 92 THR B C 1
ATOM 9846 O O . THR B 1 92 ? 31.794 -7.019 -0.175 1 93.12 92 THR B O 1
ATOM 9849 N N . GLU B 1 93 ? 30.552 -6.149 -1.749 1 87.07 93 GLU B N 1
ATOM 9850 C CA . GLU B 1 93 ? 31.341 -6.788 -2.798 1 87.07 93 GLU B CA 1
ATOM 9851 C C . GLU B 1 93 ? 32.583 -5.966 -3.132 1 87.07 93 GLU B C 1
ATOM 9853 O O . GLU B 1 93 ? 33.656 -6.524 -3.373 1 87.07 93 GLU B O 1
ATOM 9858 N N . ASN B 1 94 ? 32.384 -4.547 -3.09 1 80.43 94 ASN B N 1
ATOM 9859 C CA . ASN B 1 94 ? 33.503 -3.756 -3.591 1 80.43 94 ASN B CA 1
ATOM 9860 C C . ASN B 1 94 ? 33.903 -2.663 -2.604 1 80.43 94 ASN B C 1
ATOM 9862 O O . ASN B 1 94 ? 34.874 -1.94 -2.833 1 80.43 94 ASN B O 1
ATOM 9866 N N . ALA B 1 95 ? 33.201 -2.571 -1.53 1 88.79 95 ALA B N 1
ATOM 9867 C CA . ALA B 1 95 ? 33.488 -1.456 -0.631 1 88.79 95 ALA B CA 1
ATOM 9868 C C . ALA B 1 95 ? 33.995 -1.955 0.718 1 88.79 95 ALA B C 1
ATOM 9870 O O . ALA B 1 95 ? 34.023 -1.202 1.695 1 88.79 95 ALA B O 1
ATOM 9871 N N . GLY B 1 96 ? 34.282 -3.212 0.75 1 91.9 96 GLY B N 1
ATOM 9872 C CA . GLY B 1 96 ? 34.819 -3.751 1.989 1 91.9 96 GLY B CA 1
ATOM 9873 C C . GLY B 1 96 ? 33.776 -3.892 3.08 1 91.9 96 GLY B C 1
ATOM 9874 O O . GLY B 1 96 ? 32.634 -4.269 2.81 1 91.9 96 GLY B O 1
ATOM 9875 N N . LEU B 1 97 ? 34.237 -3.676 4.339 1 95.59 97 LEU B N 1
ATOM 9876 C CA . LEU B 1 97 ? 33.377 -3.766 5.514 1 95.59 97 LEU B CA 1
ATOM 9877 C C . LEU B 1 97 ? 32.879 -2.385 5.929 1 95.59 97 LEU B C 1
ATOM 9879 O O . LEU B 1 97 ? 33.652 -1.425 5.961 1 95.59 97 LEU B O 1
ATOM 9883 N N . VAL B 1 98 ? 31.615 -2.321 6.174 1 96.61 98 VAL B N 1
ATOM 9884 C CA . VAL B 1 98 ? 31.018 -1.045 6.555 1 96.61 98 VAL B CA 1
ATOM 9885 C C . VAL B 1 98 ? 30.375 -1.166 7.934 1 96.61 98 VAL B C 1
ATOM 9887 O O . VAL B 1 98 ? 29.715 -2.164 8.233 1 96.61 98 VAL B O 1
ATOM 9890 N N . ARG B 1 99 ? 30.619 -0.264 8.748 1 96.25 99 ARG B N 1
ATOM 9891 C CA . ARG B 1 99 ? 29.962 -0.179 10.048 1 96.25 99 ARG B CA 1
ATOM 9892 C C . ARG B 1 99 ? 28.996 1.001 10.096 1 96.25 99 ARG B C 1
ATOM 9894 O O . ARG B 1 99 ? 29.391 2.144 9.857 1 96.25 99 ARG B O 1
ATOM 9901 N N . MET B 1 100 ? 27.777 0.717 10.312 1 94.94 100 MET B N 1
ATOM 9902 C CA . MET B 1 100 ? 26.765 1.752 10.502 1 94.94 100 MET B CA 1
ATOM 9903 C C . MET B 1 100 ? 26.485 1.975 11.984 1 94.94 100 MET B C 1
ATOM 9905 O O . MET B 1 100 ? 26.235 1.021 12.723 1 94.94 100 MET B O 1
ATOM 9909 N N . SER B 1 101 ? 26.445 3.208 12.38 1 92.81 101 SER B N 1
ATOM 9910 C CA . SER B 1 101 ? 26.241 3.548 13.784 1 92.81 101 SER B CA 1
ATOM 9911 C C . SER B 1 101 ? 24.853 3.13 14.258 1 92.81 101 SER B C 1
ATOM 9913 O O . SER B 1 101 ? 23.958 2.894 13.443 1 92.81 101 SER B O 1
ATOM 9915 N N . ALA B 1 102 ? 24.684 3.023 15.559 1 89.2 102 ALA B N 1
ATOM 9916 C CA . ALA B 1 102 ? 23.421 2.585 16.148 1 89.2 102 ALA B CA 1
ATOM 9917 C C . ALA B 1 102 ? 22.291 3.55 15.8 1 89.2 102 ALA B C 1
ATOM 9919 O O . ALA B 1 102 ? 21.135 3.14 15.671 1 89.2 102 ALA B O 1
ATOM 9920 N N . ASP B 1 103 ? 22.665 4.739 15.529 1 80.95 103 ASP B N 1
ATOM 9921 C CA . ASP B 1 103 ? 21.662 5.734 15.161 1 80.95 103 ASP B CA 1
ATOM 9922 C C . ASP B 1 103 ? 21.448 5.765 13.65 1 80.95 103 ASP B C 1
ATOM 9924 O O . ASP B 1 103 ? 20.633 6.543 13.149 1 80.95 103 ASP B O 1
ATOM 9928 N N . ARG B 1 104 ? 22.355 4.333 12.804 1 85.39 104 ARG B N 1
ATOM 9929 C CA . ARG B 1 104 ? 22.208 4.094 11.372 1 85.39 104 ARG B CA 1
ATOM 9930 C C . ARG B 1 104 ? 22.607 5.326 10.567 1 85.39 104 ARG B C 1
ATOM 9932 O O . ARG B 1 104 ? 22.16 5.504 9.432 1 85.39 104 ARG B O 1
ATOM 9939 N N . ARG B 1 105 ? 23.281 6.967 11.098 1 81.05 105 ARG B N 1
ATOM 9940 C CA . ARG B 1 105 ? 23.605 8.223 10.428 1 81.05 105 ARG B CA 1
ATOM 9941 C C . ARG B 1 105 ? 25.014 8.184 9.846 1 81.05 105 ARG B C 1
ATOM 9943 O O . ARG B 1 105 ? 25.321 8.915 8.901 1 81.05 105 ARG B O 1
ATOM 9950 N N . GLN B 1 106 ? 25.764 7.459 10.534 1 88.86 106 GLN B N 1
ATOM 9951 C CA . GLN B 1 106 ? 27.164 7.471 10.123 1 88.86 106 GLN B CA 1
ATOM 9952 C C . GLN B 1 106 ? 27.589 6.11 9.579 1 88.86 106 GLN B C 1
ATOM 9954 O O . GLN B 1 106 ? 27.243 5.072 10.148 1 88.86 106 GLN B O 1
ATOM 9959 N N . LEU B 1 107 ? 28.268 6.19 8.472 1 93.75 107 LEU B N 1
ATOM 9960 C CA . LEU B 1 107 ? 28.86 5.003 7.863 1 93.75 107 LEU B CA 1
ATOM 9961 C C . LEU B 1 107 ? 30.383 5.074 7.903 1 93.75 107 LEU B C 1
ATOM 9963 O O . LEU B 1 107 ? 30.971 6.086 7.516 1 93.75 107 LEU B O 1
ATOM 9967 N N . HIS B 1 108 ? 31.041 4.087 8.513 1 94.32 108 HIS B N 1
ATOM 9968 C CA . HIS B 1 108 ? 32.494 3.953 8.532 1 94.32 108 HIS B CA 1
ATOM 9969 C C . HIS B 1 108 ? 32.952 2.799 7.648 1 94.32 108 HIS B C 1
ATOM 9971 O O . HIS B 1 108 ? 32.469 1.673 7.789 1 94.32 108 HIS B O 1
ATOM 9977 N N . PHE B 1 109 ? 33.931 3.041 6.786 1 94.45 109 PHE B N 1
ATOM 9978 C CA . PHE B 1 109 ? 34.349 2.05 5.803 1 94.45 109 PHE B CA 1
ATOM 9979 C C . PHE B 1 109 ? 35.717 1.479 6.157 1 94.45 109 PHE B C 1
ATOM 9981 O O . PHE B 1 109 ? 36.618 2.218 6.562 1 94.45 109 PHE B O 1
ATOM 9988 N N . TYR B 1 110 ? 35.846 0.177 6.144 1 94.24 110 TYR B N 1
ATOM 9989 C CA . TYR B 1 110 ? 37.103 -0.559 6.215 1 94.24 110 TYR B CA 1
ATOM 9990 C C . TYR B 1 110 ? 37.441 -1.193 4.871 1 94.24 110 TYR B C 1
ATOM 9992 O O . TYR B 1 110 ? 36.855 -2.211 4.493 1 94.24 110 TYR B O 1
ATOM 10000 N N . ASP B 1 111 ? 38.297 -0.609 4.184 1 90.01 111 ASP B N 1
ATOM 10001 C CA . ASP B 1 111 ? 38.683 -1.1 2.864 1 90.01 111 ASP B CA 1
ATOM 10002 C C . ASP B 1 111 ? 40.199 -1.061 2.685 1 90.01 111 ASP B C 1
ATOM 10004 O O . ASP B 1 111 ? 40.933 -0.751 3.627 1 90.01 111 ASP B O 1
ATOM 10008 N N . ARG B 1 112 ? 40.614 -1.379 1.557 1 84.32 112 ARG B N 1
ATOM 10009 C CA . ARG B 1 112 ? 42.044 -1.452 1.278 1 84.32 112 ARG B CA 1
ATOM 10010 C C . ARG B 1 112 ? 42.697 -0.08 1.4 1 84.32 112 ARG B C 1
ATOM 10012 O O . ARG B 1 112 ? 43.88 0.024 1.73 1 84.32 112 ARG B O 1
ATOM 10019 N N . SER B 1 113 ? 41.961 1.012 1.205 1 83.22 113 SER B N 1
ATOM 10020 C CA . SER B 1 113 ? 42.5 2.364 1.311 1 83.22 113 SER B CA 1
ATOM 10021 C C . SER B 1 113 ? 42.686 2.773 2.768 1 83.22 113 SER B C 1
ATOM 10023 O O . SER B 1 113 ? 43.674 3.423 3.115 1 83.22 113 SER B O 1
ATOM 10025 N N . SER B 1 114 ? 41.753 2.319 3.56 1 85.88 114 SER B N 1
ATOM 10026 C CA . SER B 1 114 ? 41.819 2.699 4.968 1 85.88 114 SER B CA 1
ATOM 10027 C C . SER B 1 114 ? 42.615 1.681 5.778 1 85.88 114 SER B C 1
ATOM 10029 O O . SER B 1 114 ? 43.207 2.023 6.804 1 85.88 114 SER B O 1
ATOM 10031 N N . GLN B 1 115 ? 42.582 0.425 5.311 1 88.28 115 GLN B N 1
ATOM 10032 C CA . GLN B 1 115 ? 43.308 -0.662 5.961 1 88.28 115 GLN B CA 1
ATOM 10033 C C . GLN B 1 115 ? 44.188 -1.409 4.963 1 88.28 115 GLN B C 1
ATOM 10035 O O . GLN B 1 115 ? 43.756 -2.395 4.363 1 88.28 115 GLN B O 1
ATOM 10040 N N . PRO B 1 116 ? 45.374 -1.115 4.898 1 83.71 116 PRO B N 1
ATOM 10041 C CA . PRO B 1 116 ? 46.269 -1.686 3.888 1 83.71 116 PRO B CA 1
ATOM 10042 C C . PRO B 1 116 ? 46.453 -3.193 4.049 1 83.71 116 PRO B C 1
ATOM 10044 O O . PRO B 1 116 ? 46.835 -3.877 3.095 1 83.71 116 PRO B O 1
ATOM 10047 N N . LEU B 1 117 ? 46.182 -3.696 5.187 1 87.32 117 LEU B N 1
ATOM 10048 C CA . LEU B 1 117 ? 46.334 -5.127 5.424 1 87.32 117 LEU B CA 1
ATOM 10049 C C . LEU B 1 117 ? 45.261 -5.918 4.685 1 87.32 117 LEU B C 1
ATOM 10051 O O . LEU B 1 117 ? 45.412 -7.122 4.465 1 87.32 117 LEU B O 1
ATOM 10055 N N . MET B 1 118 ? 44.266 -5.313 4.28 1 87.6 118 MET B N 1
ATOM 10056 C CA . MET B 1 118 ? 43.17 -6.01 3.612 1 87.6 118 MET B CA 1
ATOM 10057 C C . MET B 1 118 ? 43.554 -6.384 2.184 1 87.6 118 MET B C 1
ATOM 10059 O O . MET B 1 118 ? 44.018 -5.537 1.419 1 87.6 118 MET B O 1
ATOM 10063 N N . GLY B 1 119 ? 43.428 -7.606 1.864 1 80.93 119 GLY B N 1
ATOM 10064 C CA . GLY B 1 119 ? 43.797 -8.1 0.546 1 80.93 119 GLY B CA 1
ATOM 10065 C C . GLY B 1 119 ? 42.697 -7.929 -0.484 1 80.93 119 GLY B C 1
ATOM 10066 O O . GLY B 1 119 ? 42.956 -7.97 -1.689 1 80.93 119 GLY B O 1
ATOM 10067 N N . THR B 1 120 ? 41.458 -7.802 -0.024 1 82.14 120 THR B N 1
ATOM 10068 C CA . THR B 1 120 ? 40.325 -7.637 -0.929 1 82.14 120 THR B CA 1
ATOM 10069 C C . THR B 1 120 ? 39.228 -6.803 -0.275 1 82.14 120 THR B C 1
ATOM 10071 O O . THR B 1 120 ? 39.15 -6.723 0.953 1 82.14 120 THR B O 1
ATOM 10074 N N . ASN B 1 121 ? 38.427 -6.179 -1.084 1 86.31 121 ASN B N 1
ATOM 10075 C CA . ASN B 1 121 ? 37.291 -5.413 -0.58 1 86.31 121 ASN B CA 1
ATOM 10076 C C . ASN B 1 121 ? 36.007 -6.238 -0.597 1 86.31 121 ASN B C 1
ATOM 10078 O O . ASN B 1 121 ? 34.937 -5.735 -0.25 1 86.31 121 ASN B O 1
ATOM 10082 N N . THR B 1 122 ? 36.103 -7.527 -0.969 1 88.04 122 THR B N 1
ATOM 10083 C CA . THR B 1 122 ? 34.925 -8.386 -1.016 1 88.04 122 THR B CA 1
ATOM 10084 C C . THR B 1 122 ? 34.758 -9.147 0.296 1 88.04 122 THR B C 1
ATOM 10086 O O . THR B 1 122 ? 35.546 -10.043 0.605 1 88.04 122 THR B O 1
ATOM 10089 N N . VAL B 1 123 ? 33.735 -8.792 1.049 1 93.92 123 VAL B N 1
ATOM 10090 C CA . VAL B 1 123 ? 33.448 -9.418 2.336 1 93.92 123 VAL B CA 1
ATOM 10091 C C . VAL B 1 123 ? 32.188 -10.273 2.225 1 93.92 123 VAL B C 1
ATOM 10093 O O . VAL B 1 123 ? 31.1 -9.755 1.962 1 93.92 123 VAL B O 1
ATOM 10096 N N . TRP B 1 124 ? 32.297 -11.535 2.555 1 93.23 124 TRP B N 1
ATOM 10097 C CA . TRP B 1 124 ? 31.199 -12.462 2.302 1 93.23 124 TRP B CA 1
ATOM 10098 C C . TRP B 1 124 ? 30.5 -12.845 3.602 1 93.23 124 TRP B C 1
ATOM 10100 O O . TRP B 1 124 ? 29.324 -13.216 3.595 1 93.23 124 TRP B O 1
ATOM 10110 N N . SER B 1 125 ? 31.236 -12.848 4.676 1 95.4 125 SER B N 1
ATOM 10111 C CA . SER B 1 125 ? 30.664 -13.379 5.909 1 95.4 125 SER B CA 1
ATOM 10112 C C . SER B 1 125 ? 31.105 -12.563 7.12 1 95.4 125 SER B C 1
ATOM 10114 O O . SER B 1 125 ? 32.161 -11.927 7.094 1 95.4 125 SER B O 1
ATOM 10116 N N . LEU B 1 126 ? 30.295 -12.591 8.106 1 96.4 126 LEU B N 1
ATOM 10117 C CA . LEU B 1 126 ? 30.538 -11.869 9.351 1 96.4 126 LEU B CA 1
ATOM 10118 C C . LEU B 1 126 ? 30.145 -12.717 10.556 1 96.4 126 LEU B C 1
ATOM 10120 O O . LEU B 1 126 ? 29.228 -13.537 10.472 1 96.4 126 LEU B O 1
ATOM 10124 N N . ALA B 1 127 ? 30.852 -12.55 11.604 1 96.06 127 ALA B N 1
ATOM 10125 C CA . ALA B 1 127 ? 30.522 -13.133 12.902 1 96.06 127 ALA B CA 1
ATOM 10126 C C . ALA B 1 127 ? 31.112 -12.306 14.041 1 96.06 127 ALA B C 1
ATOM 10128 O O . ALA B 1 127 ? 32.004 -11.483 13.821 1 96.06 127 ALA B O 1
ATOM 10129 N N . THR B 1 128 ? 30.545 -12.49 15.154 1 94.35 128 THR B N 1
ATOM 10130 C CA . THR B 1 128 ? 31.063 -11.835 16.35 1 94.35 128 THR B CA 1
ATOM 10131 C C . THR B 1 128 ? 31.374 -12.861 17.436 1 94.35 128 THR B C 1
ATOM 10133 O O . THR B 1 128 ? 30.727 -13.907 17.513 1 94.35 128 THR B O 1
ATOM 10136 N N . THR B 1 129 ? 32.361 -12.582 18.183 1 93.09 129 THR B N 1
ATOM 10137 C CA . THR B 1 129 ? 32.715 -13.402 19.337 1 93.09 129 THR B CA 1
ATOM 10138 C C . THR B 1 129 ? 32.439 -12.654 20.638 1 93.09 129 THR B C 1
ATOM 10140 O O . THR B 1 129 ? 32.217 -11.442 20.627 1 93.09 129 THR B O 1
ATOM 10143 N N . PRO B 1 130 ? 32.362 -13.359 21.711 1 89.24 130 PRO B N 1
ATOM 10144 C CA . PRO B 1 130 ? 31.972 -12.736 22.977 1 89.24 130 PRO B CA 1
ATOM 10145 C C . PRO B 1 130 ? 32.914 -11.609 23.396 1 89.24 130 PRO B C 1
ATOM 10147 O O . PRO B 1 130 ? 32.52 -10.721 24.156 1 89.24 130 PRO B O 1
ATOM 10150 N N . ASP B 1 131 ? 34.115 -11.596 22.938 1 87.72 131 ASP B N 1
ATOM 10151 C CA . ASP B 1 131 ? 35.051 -10.535 23.299 1 87.72 131 ASP B CA 1
ATOM 10152 C C . ASP B 1 131 ? 34.752 -9.253 22.526 1 87.72 131 ASP B C 1
ATOM 10154 O O . ASP B 1 131 ? 35.439 -8.244 22.696 1 87.72 131 ASP B O 1
ATOM 10158 N N . GLY B 1 132 ? 33.812 -9.33 21.667 1 89.1 132 GLY B N 1
ATOM 10159 C CA . GLY B 1 132 ? 33.388 -8.139 20.948 1 89.1 132 GLY B CA 1
ATOM 10160 C C . GLY B 1 132 ? 34.086 -7.969 19.612 1 89.1 132 GLY B C 1
ATOM 10161 O O . GLY B 1 132 ? 33.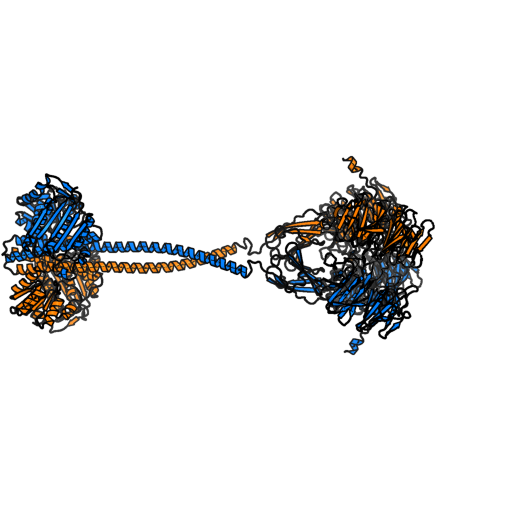828 -7.004 18.889 1 89.1 132 GLY B O 1
ATOM 10162 N N . ALA B 1 133 ? 34.941 -8.893 19.274 1 94.26 133 ALA B N 1
ATOM 10163 C CA . ALA B 1 133 ? 35.651 -8.802 18.001 1 94.26 133 ALA B CA 1
ATOM 10164 C C . ALA B 1 133 ? 34.727 -9.13 16.832 1 94.26 133 ALA B C 1
ATOM 10166 O O . ALA B 1 133 ? 33.82 -9.956 16.962 1 94.26 133 ALA B O 1
ATOM 10167 N N . ILE B 1 134 ? 34.987 -8.496 15.737 1 96.17 134 ILE B N 1
ATOM 10168 C CA . ILE B 1 134 ? 34.257 -8.768 14.503 1 96.17 134 ILE B CA 1
ATOM 10169 C C . ILE B 1 134 ? 35.139 -9.567 13.547 1 96.17 134 ILE B C 1
ATOM 10171 O O . ILE B 1 134 ? 36.257 -9.154 13.232 1 96.17 134 ILE B O 1
ATOM 10175 N N . TRP B 1 135 ? 34.682 -10.683 13.201 1 96.99 135 TRP B N 1
ATOM 10176 C CA . TRP B 1 135 ? 35.369 -11.538 12.238 1 96.99 135 TRP B CA 1
ATOM 10177 C C . TRP B 1 135 ? 34.707 -11.454 10.866 1 96.99 135 TRP B C 1
ATOM 10179 O O . TRP B 1 135 ? 33.479 -11.414 10.764 1 96.99 135 TRP B O 1
ATOM 10189 N N . PHE B 1 136 ? 35.437 -11.341 9.829 1 96.86 136 PHE B N 1
ATOM 10190 C CA . PHE B 1 136 ? 34.827 -11.343 8.504 1 96.86 136 PHE B CA 1
ATOM 10191 C C . PHE B 1 136 ? 35.689 -12.113 7.512 1 96.86 136 PHE B C 1
ATOM 10193 O O . PHE B 1 136 ? 36.919 -12.073 7.588 1 96.86 136 PHE B O 1
ATOM 10200 N N . GLY B 1 137 ? 35.017 -12.929 6.736 1 95.77 137 GLY B N 1
ATOM 10201 C CA . GLY B 1 137 ? 35.645 -13.708 5.68 1 95.77 137 GLY B CA 1
ATOM 10202 C C . GLY B 1 137 ? 35.501 -13.078 4.308 1 95.77 137 GLY B C 1
ATOM 10203 O O . GLY B 1 137 ? 34.551 -12.334 4.057 1 95.77 137 GLY B O 1
ATOM 10204 N N . THR B 1 138 ? 36.466 -13.389 3.493 1 91.05 138 THR B N 1
ATOM 10205 C CA . THR B 1 138 ? 36.482 -12.781 2.168 1 91.05 138 THR B CA 1
ATOM 10206 C C . THR B 1 138 ? 36.485 -13.853 1.081 1 91.05 138 THR B C 1
ATOM 10208 O O . THR B 1 138 ? 36.574 -15.046 1.379 1 91.05 138 THR B O 1
ATOM 10211 N N . HIS B 1 139 ? 36.334 -13.432 -0.093 1 81.17 139 HIS B N 1
ATOM 10212 C CA . HIS B 1 139 ? 36.287 -14.326 -1.244 1 81.17 139 HIS B CA 1
ATOM 10213 C C . HIS B 1 139 ? 37.643 -14.977 -1.493 1 81.17 139 HIS B C 1
ATOM 10215 O O . HIS B 1 139 ? 37.728 -16.194 -1.672 1 81.17 139 HIS B O 1
ATOM 10221 N N . GLU B 1 140 ? 38.779 -14.183 -1.46 1 77.59 140 GLU B N 1
ATOM 10222 C CA . GLU B 1 140 ? 40.101 -14.749 -1.715 1 77.59 140 GLU B CA 1
ATOM 10223 C C . GLU B 1 140 ? 41.166 -14.069 -0.86 1 77.59 140 GLU B C 1
ATOM 10225 O O . GLU B 1 140 ? 42.363 -14.284 -1.064 1 77.59 140 GLU B O 1
ATOM 10230 N N . GLY B 1 141 ? 40.736 -13.317 0.126 1 85.71 141 GLY B N 1
ATOM 10231 C CA . GLY B 1 141 ? 41.694 -12.559 0.913 1 85.71 141 GLY B CA 1
ATOM 10232 C C . GLY B 1 141 ? 41.924 -13.14 2.295 1 85.71 141 GLY B C 1
ATOM 10233 O O . GLY B 1 141 ? 42.736 -12.622 3.065 1 85.71 141 GLY B O 1
ATOM 10234 N N . GLY B 1 142 ? 41.218 -14.183 2.57 1 91.8 142 GLY B N 1
ATOM 10235 C CA . GLY B 1 142 ? 41.416 -14.831 3.857 1 91.8 142 GLY B CA 1
ATOM 10236 C C . GLY B 1 142 ? 40.42 -14.383 4.91 1 91.8 142 GLY B C 1
ATOM 10237 O O . GLY B 1 142 ? 39.333 -13.904 4.58 1 91.8 142 GLY B O 1
ATOM 10238 N N . LEU B 1 143 ? 40.749 -14.689 6.192 1 96.27 143 LEU B N 1
ATOM 10239 C CA . LEU B 1 143 ? 39.936 -14.378 7.362 1 96.27 143 LEU B CA 1
ATOM 10240 C C . LEU B 1 143 ? 40.54 -13.222 8.152 1 96.27 143 LEU B C 1
ATOM 10242 O O . LEU B 1 143 ? 41.759 -13.156 8.33 1 96.27 143 LEU B O 1
ATOM 10246 N N . TYR B 1 144 ? 39.667 -12.357 8.599 1 96.85 144 TYR B N 1
ATOM 10247 C CA . TYR B 1 144 ? 40.135 -11.182 9.324 1 96.85 144 TYR B CA 1
ATOM 10248 C C . TYR B 1 144 ? 39.457 -11.074 10.685 1 96.85 144 TYR B C 1
ATOM 10250 O O . TYR B 1 144 ? 38.298 -11.465 10.84 1 96.85 144 TYR B O 1
ATOM 10258 N N . ARG B 1 145 ? 40.175 -10.57 11.631 1 96.15 145 ARG B N 1
ATOM 10259 C CA . ARG B 1 145 ? 39.674 -10.26 12.967 1 96.15 145 ARG B CA 1
ATOM 10260 C C . ARG B 1 145 ? 39.872 -8.785 13.297 1 96.15 145 ARG B C 1
ATOM 10262 O O . ARG B 1 145 ? 40.991 -8.271 13.225 1 96.15 145 ARG B O 1
ATOM 10269 N N . LEU B 1 146 ? 38.78 -8.104 13.529 1 95.34 146 LEU B N 1
ATOM 10270 C CA . LEU B 1 146 ? 38.794 -6.703 13.938 1 95.34 146 LEU B CA 1
ATOM 10271 C C . LEU B 1 146 ? 38.481 -6.567 15.424 1 95.34 146 LEU B C 1
ATOM 10273 O O . LEU B 1 146 ? 37.372 -6.886 15.861 1 95.34 146 LEU B O 1
ATOM 10277 N N . ASP B 1 147 ? 39.386 -6.054 16.133 1 91.12 147 ASP B N 1
ATOM 10278 C CA . ASP B 1 147 ? 39.186 -5.954 17.575 1 91.12 147 ASP B CA 1
ATOM 10279 C C . ASP B 1 147 ? 38.53 -4.627 17.948 1 91.12 147 ASP B C 1
ATOM 10281 O O . ASP B 1 147 ? 38.16 -3.843 17.071 1 91.12 147 ASP B O 1
ATOM 10285 N N . SER B 1 148 ? 38.231 -4.382 19.242 1 85.67 148 SER B N 1
ATOM 10286 C CA . SER B 1 148 ? 37.508 -3.214 19.736 1 85.67 148 SER B CA 1
ATOM 10287 C C . SER B 1 148 ? 38.298 -1.932 19.494 1 85.67 148 SER B C 1
ATOM 10289 O O . SER B 1 148 ? 37.733 -0.837 19.508 1 85.67 148 SER B O 1
ATOM 10291 N N . GLN B 1 149 ? 39.663 -1.98 19.246 1 83.68 149 GLN B N 1
ATOM 10292 C CA . GLN B 1 149 ? 40.492 -0.813 18.964 1 83.68 149 GLN B CA 1
ATOM 10293 C C . GLN B 1 149 ? 40.718 -0.648 17.464 1 83.68 149 GLN B C 1
ATOM 10295 O O . GLN B 1 149 ? 41.652 0.038 17.044 1 83.68 149 GLN B O 1
ATOM 10300 N N . ASP B 1 150 ? 39.996 -1.372 16.641 1 86.33 150 ASP B N 1
ATOM 10301 C CA . ASP B 1 150 ? 40.006 -1.295 15.183 1 86.33 150 ASP B CA 1
ATOM 10302 C C . ASP B 1 150 ? 41.317 -1.835 14.614 1 86.33 150 ASP B C 1
ATOM 10304 O O . ASP B 1 150 ? 41.779 -1.38 13.566 1 86.33 150 ASP B O 1
ATOM 10308 N N . ARG B 1 151 ? 42.112 -2.703 15.38 1 88.29 151 ARG B N 1
ATOM 10309 C CA . ARG B 1 151 ? 43.294 -3.381 14.857 1 88.29 151 ARG B CA 1
ATOM 10310 C C . ARG B 1 151 ? 42.908 -4.641 14.09 1 88.29 151 ARG B C 1
ATOM 10312 O O . ARG B 1 151 ? 42.119 -5.453 14.578 1 88.29 151 ARG B O 1
ATOM 10319 N N . LEU B 1 152 ? 43.434 -4.786 12.847 1 93.51 152 LEU B N 1
ATOM 10320 C CA . LEU B 1 152 ? 43.08 -5.87 11.937 1 93.51 152 LEU B CA 1
ATOM 10321 C C . LEU B 1 152 ? 44.153 -6.953 11.94 1 93.51 152 LEU B C 1
ATOM 10323 O O . LEU B 1 152 ? 45.346 -6.652 11.861 1 93.51 152 LEU B O 1
ATOM 10327 N N . GLN B 1 153 ? 43.766 -8.142 12.191 1 93.76 153 GLN B N 1
ATOM 10328 C CA . GLN B 1 153 ? 44.613 -9.318 12.025 1 93.76 153 GLN B CA 1
ATOM 10329 C C . GLN B 1 153 ? 44.159 -10.161 10.837 1 93.76 153 GLN B C 1
ATOM 10331 O O . GLN B 1 153 ? 42.959 -10.355 10.629 1 93.76 153 GLN B O 1
ATOM 10336 N N . ARG B 1 154 ? 45.142 -10.628 10.074 1 94.74 154 ARG B N 1
ATOM 10337 C CA . ARG B 1 154 ? 44.83 -11.412 8.884 1 94.74 154 ARG B CA 1
ATOM 10338 C C . ARG B 1 154 ? 45.34 -12.843 9.022 1 94.74 154 ARG B C 1
ATOM 10340 O O . ARG B 1 154 ? 46.443 -13.069 9.524 1 94.74 154 ARG B O 1
ATOM 10347 N N . PHE B 1 155 ? 44.539 -13.788 8.64 1 95.41 155 PHE B N 1
ATOM 10348 C CA . PHE B 1 155 ? 44.897 -15.201 8.641 1 95.41 155 PHE B CA 1
ATOM 10349 C C . PHE B 1 155 ? 44.82 -15.78 7.233 1 95.41 155 PHE B C 1
ATOM 10351 O O . PHE B 1 155 ? 43.807 -15.625 6.547 1 95.41 155 PHE B O 1
ATOM 10358 N N . LEU B 1 156 ? 45.78 -16.484 6.762 1 93.78 156 LEU B N 1
ATOM 10359 C CA . LEU B 1 156 ? 45.876 -17.073 5.431 1 93.78 156 LEU B CA 1
ATOM 10360 C C . LEU B 1 156 ? 46.329 -18.527 5.511 1 93.78 156 LEU B C 1
ATOM 10362 O O . LEU B 1 156 ? 46.957 -18.933 6.491 1 93.78 156 LEU B O 1
ATOM 10366 N N . PRO B 1 157 ? 45.975 -19.257 4.513 1 93.03 157 PRO B N 1
ATOM 10367 C CA . PRO B 1 157 ? 46.532 -20.61 4.452 1 93.03 157 PRO B CA 1
ATOM 10368 C C . PRO B 1 157 ? 48.031 -20.619 4.161 1 93.03 157 PRO B C 1
ATOM 10370 O O . PRO B 1 157 ? 48.515 -19.801 3.374 1 93.03 157 PRO B O 1
ATOM 10373 N N . GLU B 1 158 ? 48.786 -21.474 4.915 1 91.56 158 GLU B N 1
ATOM 10374 C CA . GLU B 1 158 ? 50.206 -21.713 4.677 1 91.56 158 GLU B CA 1
ATOM 10375 C C . GLU B 1 158 ? 50.446 -23.119 4.134 1 91.56 158 GLU B C 1
ATOM 10377 O O . GLU B 1 158 ? 49.924 -24.096 4.674 1 91.56 158 GLU B O 1
ATOM 10382 N N . ALA B 1 159 ? 51.254 -23.141 3.12 1 86.7 159 ALA B N 1
ATOM 10383 C CA . ALA B 1 159 ? 51.516 -24.438 2.503 1 86.7 159 ALA B CA 1
ATOM 10384 C C . ALA B 1 159 ? 52.146 -25.404 3.503 1 86.7 159 ALA B C 1
ATOM 10386 O O . ALA B 1 159 ? 53.067 -25.036 4.236 1 86.7 159 ALA B O 1
ATOM 10387 N N . ASN B 1 160 ? 51.784 -26.478 3.762 1 86.01 160 ASN B N 1
ATOM 10388 C CA . ASN B 1 160 ? 52.28 -27.582 4.576 1 86.01 160 ASN B CA 1
ATOM 10389 C C . ASN B 1 160 ? 52.135 -27.288 6.067 1 86.01 160 ASN B C 1
ATOM 10391 O O . ASN B 1 160 ? 52.877 -27.833 6.886 1 86.01 160 ASN B O 1
ATOM 10395 N N . ASN B 1 161 ? 51.803 -25.858 6.71 1 92.81 161 ASN B N 1
ATOM 10396 C CA . ASN B 1 161 ? 51.457 -25.559 8.095 1 92.81 161 ASN B CA 1
ATOM 10397 C C . ASN B 1 161 ? 50.001 -25.9 8.396 1 92.81 161 ASN B C 1
ATOM 10399 O O . ASN B 1 161 ? 49.098 -25.126 8.072 1 92.81 161 ASN B O 1
ATOM 10403 N N . PRO B 1 162 ? 49.306 -27.421 8.825 1 89.99 162 PRO B N 1
ATOM 10404 C CA . PRO B 1 162 ? 47.93 -27.836 9.105 1 89.99 162 PRO B CA 1
ATOM 10405 C C . PRO B 1 162 ? 47.251 -26.959 10.155 1 89.99 162 PRO B C 1
ATOM 10407 O O . PRO B 1 162 ? 46.036 -27.052 10.351 1 89.99 162 PRO B O 1
ATOM 10410 N N . ARG B 1 163 ? 48.109 -25.971 10.884 1 93.64 163 ARG B N 1
ATOM 10411 C CA . ARG B 1 163 ? 47.534 -25.114 11.916 1 93.64 163 ARG B CA 1
ATOM 10412 C C . ARG B 1 163 ? 47.192 -23.737 11.356 1 93.64 163 ARG B C 1
ATOM 10414 O O . ARG B 1 163 ? 46.876 -22.816 12.111 1 93.64 163 ARG B O 1
ATOM 10421 N N . SER B 1 164 ? 47.268 -23.67 10.067 1 94.47 164 SER B N 1
ATOM 10422 C CA . SER B 1 164 ? 46.832 -22.447 9.402 1 94.47 164 SER B CA 1
ATOM 10423 C C . SER B 1 164 ? 45.427 -22.599 8.829 1 94.47 164 SER B C 1
ATOM 10425 O O . SER B 1 164 ? 44.813 -23.661 8.951 1 94.47 164 SER B O 1
ATOM 10427 N N . LEU B 1 165 ? 44.769 -21.664 8.178 1 94.19 165 LEU B N 1
ATOM 10428 C CA . LEU B 1 165 ? 43.451 -21.675 7.553 1 94.19 165 LEU B CA 1
ATOM 10429 C C . LEU B 1 165 ? 43.416 -22.643 6.375 1 94.19 165 LEU B C 1
ATOM 10431 O O . LEU B 1 165 ? 44.378 -22.73 5.609 1 94.19 165 LEU B O 1
ATOM 10435 N N . PRO B 1 166 ? 42.4 -23.403 6.211 1 92.88 166 PRO B N 1
ATOM 10436 C CA . PRO B 1 166 ? 42.331 -24.378 5.119 1 92.88 166 PRO B CA 1
ATOM 10437 C C . PRO B 1 166 ? 42.39 -23.725 3.74 1 92.88 166 PRO B C 1
ATOM 10439 O O . PRO B 1 166 ? 42.947 -24.302 2.803 1 92.88 166 PRO B O 1
ATOM 10442 N N . ALA B 1 167 ? 41.715 -22.59 3.559 1 91.84 167 ALA B N 1
ATOM 10443 C CA . ALA B 1 167 ? 41.696 -21.874 2.287 1 91.84 167 ALA B CA 1
ATOM 10444 C C . ALA B 1 167 ? 41.531 -20.372 2.505 1 91.84 167 ALA B C 1
ATOM 10446 O O . ALA B 1 167 ? 41.062 -19.94 3.561 1 91.84 167 ALA B O 1
ATOM 10447 N N . ALA B 1 168 ? 41.831 -19.643 1.471 1 89.86 168 ALA B N 1
ATOM 10448 C CA . ALA B 1 168 ? 41.731 -18.187 1.549 1 89.86 168 ALA B CA 1
ATOM 10449 C C . ALA B 1 168 ? 40.29 -17.726 1.356 1 89.86 168 ALA B C 1
ATOM 10451 O O . ALA B 1 168 ? 39.941 -16.596 1.707 1 89.86 168 ALA B O 1
ATOM 10452 N N . SER B 1 169 ? 39.489 -18.608 0.759 1 89.33 169 SER B N 1
ATOM 10453 C CA . SER B 1 169 ? 38.077 -18.29 0.577 1 89.33 169 SER B CA 1
ATOM 10454 C C . SER B 1 169 ? 37.256 -18.705 1.794 1 89.33 169 SER B C 1
ATOM 10456 O O . SER B 1 169 ? 37.167 -19.892 2.115 1 89.33 169 SER B O 1
ATOM 10458 N N . VAL B 1 170 ? 36.654 -17.754 2.486 1 94.35 170 VAL B N 1
ATOM 10459 C CA . VAL B 1 170 ? 35.914 -18.002 3.719 1 94.35 170 VAL B CA 1
ATOM 10460 C C . VAL B 1 170 ? 34.479 -17.503 3.57 1 94.35 170 VAL B C 1
ATOM 10462 O O . VAL B 1 170 ? 34.138 -16.42 4.052 1 94.35 170 VAL B O 1
ATOM 10465 N N . PRO B 1 171 ? 33.599 -18.277 3.114 1 91.76 171 PRO B N 1
ATOM 10466 C CA . PRO B 1 171 ? 32.228 -17.831 2.86 1 91.76 171 PRO B CA 1
ATOM 10467 C C . PRO B 1 171 ? 31.335 -17.936 4.095 1 91.76 171 PRO B C 1
ATOM 10469 O O . PRO B 1 171 ? 30.3 -17.269 4.172 1 91.76 171 PRO B O 1
ATOM 10472 N N . TYR B 1 172 ? 31.773 -18.731 5.149 1 94.13 172 TYR B N 1
ATOM 10473 C CA . TYR B 1 172 ? 30.844 -18.954 6.251 1 94.13 172 TYR B CA 1
ATOM 10474 C C . TYR B 1 172 ? 31.565 -18.893 7.592 1 94.13 172 TYR B C 1
ATOM 10476 O O . TYR B 1 172 ? 32.674 -19.413 7.732 1 94.13 172 TYR B O 1
ATOM 10484 N N . LEU B 1 173 ? 30.892 -18.255 8.506 1 96.12 173 LEU B N 1
ATOM 10485 C CA . LEU B 1 173 ? 31.336 -18.159 9.893 1 96.12 173 LEU B CA 1
ATOM 10486 C C . LEU B 1 173 ? 30.186 -18.445 10.853 1 96.12 173 LEU B C 1
ATOM 10488 O O . LEU B 1 173 ? 29.043 -18.06 10.592 1 96.12 173 LEU B O 1
ATOM 10492 N N . ALA B 1 174 ? 30.486 -19.146 11.895 1 94.41 174 ALA B N 1
ATOM 10493 C CA . ALA B 1 174 ? 29.474 -19.396 12.918 1 94.41 174 ALA B CA 1
ATOM 10494 C C . ALA B 1 174 ? 30.091 -19.385 14.314 1 94.41 174 ALA B C 1
ATOM 10496 O O . ALA B 1 174 ? 31.147 -19.981 14.537 1 94.41 174 ALA B O 1
ATOM 10497 N N . THR B 1 175 ? 29.495 -18.685 15.149 1 93.99 175 THR B N 1
ATOM 10498 C CA . THR B 1 175 ? 29.868 -18.708 16.559 1 93.99 175 THR B CA 1
ATOM 10499 C C . THR B 1 175 ? 28.875 -19.539 17.367 1 93.99 175 THR B C 1
ATOM 10501 O O . THR B 1 175 ? 27.665 -19.318 17.291 1 93.99 175 THR B O 1
ATOM 10504 N N . LEU B 1 176 ? 29.351 -20.419 18.083 1 92.89 176 LEU B N 1
ATOM 10505 C CA . LEU B 1 176 ? 28.489 -21.277 18.889 1 92.89 176 LEU B CA 1
ATOM 10506 C C . LEU B 1 176 ? 28.219 -20.649 20.253 1 92.89 176 LEU B C 1
ATOM 10508 O O . LEU B 1 176 ? 28.769 -19.593 20.574 1 92.89 176 LEU B O 1
ATOM 10512 N N . ALA B 1 177 ? 27.354 -21.28 20.993 1 87.5 177 ALA B N 1
ATOM 10513 C CA . ALA B 1 177 ? 26.947 -20.772 22.301 1 87.5 177 ALA B CA 1
ATOM 10514 C C . ALA B 1 177 ? 28.124 -20.754 23.273 1 87.5 177 ALA B C 1
ATOM 10516 O O . ALA B 1 177 ? 28.166 -19.931 24.19 1 87.5 177 ALA B O 1
ATOM 10517 N N . ASP B 1 178 ? 29.142 -21.526 23.068 1 85.73 178 ASP B N 1
ATOM 10518 C CA . ASP B 1 178 ? 30.301 -21.57 23.954 1 85.73 178 ASP B CA 1
ATOM 10519 C C . ASP B 1 178 ? 31.321 -20.498 23.577 1 85.73 178 ASP B C 1
ATOM 10521 O O . ASP B 1 178 ? 32.383 -20.4 24.194 1 85.73 178 ASP B O 1
ATOM 10525 N N . GLY B 1 179 ? 31.24 -19.17 22.668 1 88.46 179 GLY B N 1
ATOM 10526 C CA . GLY B 1 179 ? 32.089 -18.064 22.257 1 88.46 179 GLY B CA 1
ATOM 10527 C C . GLY B 1 179 ? 33.125 -18.46 21.222 1 88.46 179 GLY B C 1
ATOM 10528 O O . GLY B 1 179 ? 33.878 -17.614 20.734 1 88.46 179 GLY B O 1
ATOM 10529 N N . SER B 1 180 ? 32.925 -20.278 20.736 1 91.39 180 SER B N 1
ATOM 10530 C CA . SER B 1 180 ? 33.897 -20.739 19.749 1 91.39 180 SER B CA 1
ATOM 10531 C C . SER B 1 180 ? 33.519 -20.281 18.345 1 91.39 180 SER B C 1
ATOM 10533 O O . SER B 1 180 ? 32.337 -20.243 17.995 1 91.39 180 SER B O 1
ATOM 10535 N N . LEU B 1 181 ? 34.523 -20.046 17.57 1 95.76 181 LEU B N 1
ATOM 10536 C CA . LEU B 1 181 ? 34.313 -19.625 16.189 1 95.76 181 LEU B CA 1
ATOM 10537 C C . LEU B 1 181 ? 34.668 -20.747 15.219 1 95.76 181 LEU B C 1
ATOM 10539 O O . LEU B 1 181 ? 35.747 -21.336 15.311 1 95.76 181 LEU B O 1
ATOM 10543 N N . TRP B 1 182 ? 33.835 -21.062 14.41 1 96.19 182 TRP B N 1
ATOM 10544 C CA . TRP B 1 182 ? 34.028 -22.053 13.356 1 96.19 182 TRP B CA 1
ATOM 10545 C C . TRP B 1 182 ? 34.065 -21.387 11.984 1 96.19 182 TRP B C 1
ATOM 10547 O O . TRP B 1 182 ? 33.289 -20.468 11.712 1 96.19 182 TRP B O 1
ATOM 10557 N N . VAL B 1 183 ? 34.987 -21.858 11.163 1 96.9 183 VAL B N 1
ATOM 10558 C CA . VAL B 1 183 ? 35.249 -21.224 9.875 1 96.9 183 VAL B CA 1
ATOM 10559 C C . VAL B 1 183 ? 35.076 -22.243 8.752 1 96.9 183 VAL B C 1
ATOM 10561 O O . VAL B 1 183 ? 35.782 -23.253 8.708 1 96.9 183 VAL B O 1
ATOM 10564 N N . GLY B 1 184 ? 34.084 -21.97 7.93 1 94.95 184 GLY B N 1
ATOM 10565 C CA . GLY B 1 184 ? 33.907 -22.772 6.73 1 94.95 184 GLY B CA 1
ATOM 10566 C C . GLY B 1 184 ? 34.597 -22.185 5.513 1 94.95 184 GLY B C 1
ATOM 10567 O O . GLY B 1 184 ? 34.443 -20.999 5.217 1 94.95 184 GLY B O 1
ATOM 10568 N N . THR B 1 185 ? 35.427 -22.997 4.831 1 93.73 185 THR B N 1
ATOM 10569 C CA . THR B 1 185 ? 36.16 -22.529 3.66 1 93.73 185 THR B CA 1
ATOM 10570 C C . THR B 1 185 ? 35.85 -23.399 2.445 1 93.73 185 THR B C 1
ATOM 10572 O O . THR B 1 185 ? 35.012 -24.3 2.518 1 93.73 185 THR B O 1
ATOM 10575 N N . LYS B 1 186 ? 36.474 -23.093 1.39 1 87.04 186 LYS B N 1
ATOM 10576 C CA . LYS B 1 186 ? 36.279 -23.854 0.159 1 87.04 186 LYS B CA 1
ATOM 10577 C C . LYS B 1 186 ? 36.985 -25.204 0.23 1 87.04 186 LYS B C 1
ATOM 10579 O O . LYS B 1 186 ? 36.698 -26.104 -0.563 1 87.04 186 LYS B O 1
ATOM 10584 N N . HIS B 1 187 ? 37.984 -25.366 1.292 1 89.19 187 HIS B N 1
ATOM 10585 C CA . HIS B 1 187 ? 38.734 -26.613 1.383 1 89.19 187 HIS B CA 1
ATOM 10586 C C . HIS B 1 187 ? 38.643 -27.21 2.784 1 89.19 187 HIS B C 1
ATOM 10588 O O . HIS B 1 187 ? 39.62 -27.765 3.292 1 89.19 187 HIS B O 1
ATOM 10594 N N . GLY B 1 188 ? 37.507 -26.906 3.408 1 91.68 188 GLY B N 1
ATOM 10595 C CA . GLY B 1 188 ? 37.319 -27.547 4.7 1 91.68 188 GLY B CA 1
ATOM 10596 C C . GLY B 1 188 ? 36.833 -26.592 5.775 1 91.68 188 GLY B C 1
ATOM 10597 O O . GLY B 1 188 ? 36.572 -25.419 5.499 1 91.68 188 GLY B O 1
ATOM 10598 N N . VAL B 1 189 ? 36.69 -27.15 6.989 1 94.65 189 VAL B N 1
ATOM 10599 C CA . VAL B 1 189 ? 36.218 -26.389 8.141 1 94.65 189 VAL B CA 1
ATOM 10600 C C . VAL B 1 189 ? 37.26 -26.439 9.256 1 94.65 189 VAL B C 1
ATOM 10602 O O . VAL B 1 189 ? 37.965 -27.439 9.411 1 94.65 189 VAL B O 1
ATOM 10605 N N . ALA B 1 190 ? 37.417 -25.33 9.965 1 96.14 190 ALA B N 1
ATOM 10606 C CA . ALA B 1 190 ? 38.377 -25.243 11.062 1 96.14 190 ALA B CA 1
ATOM 10607 C C . ALA B 1 190 ? 37.783 -24.494 12.252 1 96.14 190 ALA B C 1
ATOM 10609 O O . ALA B 1 190 ? 36.858 -23.694 12.091 1 96.14 190 ALA B O 1
ATOM 10610 N N . ARG B 1 191 ? 38.228 -24.829 13.345 1 95.53 191 ARG B N 1
ATOM 10611 C CA . ARG B 1 191 ? 37.856 -24.149 14.582 1 95.53 191 ARG B CA 1
ATOM 10612 C C . ARG B 1 191 ? 38.998 -23.276 15.092 1 95.53 191 ARG B C 1
ATOM 10614 O O . ARG B 1 191 ? 40.148 -23.717 15.143 1 95.53 191 ARG B O 1
ATOM 10621 N N . TRP B 1 192 ? 38.651 -22.116 15.412 1 95.59 192 TRP B N 1
ATOM 10622 C CA . TRP B 1 192 ? 39.626 -21.212 16.014 1 95.59 192 TRP B CA 1
ATOM 10623 C C . TRP B 1 192 ? 39.918 -21.609 17.457 1 95.59 192 TRP B C 1
ATOM 10625 O O . TRP B 1 192 ? 39.001 -21.725 18.273 1 95.59 192 TRP B O 1
ATOM 10635 N N . THR B 1 193 ? 41.237 -21.859 17.791 1 91.93 193 THR B N 1
ATOM 10636 C CA . THR B 1 193 ? 41.62 -22.322 19.12 1 91.93 193 THR B CA 1
ATOM 10637 C C . THR B 1 193 ? 42.111 -21.159 19.977 1 91.93 193 THR B C 1
ATOM 10639 O O . THR B 1 193 ? 42.489 -21.351 21.135 1 91.93 193 THR B O 1
ATOM 10642 N N . GLY B 1 194 ? 42.14 -19.891 19.417 1 88.76 194 GLY B N 1
ATOM 10643 C CA . GLY B 1 194 ? 42.672 -18.718 20.093 1 88.76 194 GLY B CA 1
ATOM 10644 C C . GLY B 1 194 ? 43.95 -18.196 19.465 1 88.76 194 GLY B C 1
ATOM 10645 O O . GLY B 1 194 ? 44.237 -16.999 19.533 1 88.76 194 GLY B O 1
ATOM 10646 N N . THR B 1 195 ? 44.768 -19.101 18.934 1 88.11 195 THR B N 1
ATOM 10647 C CA . THR B 1 195 ? 46.035 -18.709 18.328 1 88.11 195 THR B CA 1
ATOM 10648 C C . THR B 1 195 ? 46.162 -19.283 16.92 1 88.11 195 THR B C 1
ATOM 10650 O O . THR B 1 195 ? 46.897 -18.747 16.088 1 88.11 195 THR B O 1
ATOM 10653 N N . ASP B 1 196 ? 45.645 -20.388 16.759 1 92.76 196 ASP B N 1
ATOM 10654 C CA . ASP B 1 196 ? 45.7 -21.093 15.482 1 92.76 196 ASP B CA 1
ATOM 10655 C C . ASP B 1 196 ? 44.377 -21.795 15.185 1 92.76 196 ASP B C 1
ATOM 10657 O O . ASP B 1 196 ? 43.33 -21.403 15.705 1 92.76 196 ASP B O 1
ATOM 10661 N N . PHE B 1 197 ? 44.44 -22.745 14.134 1 95.98 197 PHE B N 1
ATOM 10662 C CA . PHE B 1 197 ? 43.204 -23.376 13.689 1 95.98 197 PHE B CA 1
ATOM 10663 C C . PHE B 1 197 ? 43.305 -24.894 13.787 1 95.98 197 PHE B C 1
ATOM 10665 O O . PHE B 1 197 ? 44.361 -25.47 13.514 1 95.98 197 PHE B O 1
ATOM 10672 N N . GLU B 1 198 ? 42.276 -25.538 14.25 1 94.35 198 GLU B N 1
ATOM 10673 C CA . GLU B 1 198 ? 42.106 -26.988 14.214 1 94.35 198 GLU B CA 1
ATOM 10674 C C . GLU B 1 198 ? 41.195 -27.408 13.064 1 94.35 198 GLU B C 1
ATOM 10676 O O . GLU B 1 198 ? 40 -27.103 13.069 1 94.35 198 GLU B O 1
ATOM 10681 N N . ARG B 1 199 ? 41.744 -28.141 12.072 1 93.99 199 ARG B N 1
ATOM 10682 C CA . ARG B 1 199 ? 40.97 -28.551 10.904 1 93.99 199 ARG B CA 1
ATOM 10683 C C . ARG B 1 199 ? 40.202 -29.839 11.18 1 93.99 199 ARG B C 1
ATOM 10685 O O . ARG B 1 199 ? 40.673 -30.701 11.925 1 93.99 199 ARG B O 1
ATOM 10692 N N . VAL B 1 200 ? 39.061 -29.865 10.669 1 90.94 200 VAL B N 1
ATOM 10693 C CA . VAL B 1 200 ? 38.272 -31.089 10.764 1 90.94 200 VAL B CA 1
ATOM 10694 C C . VAL B 1 200 ? 38.695 -32.062 9.666 1 90.94 200 VAL B C 1
ATOM 10696 O O . VAL B 1 200 ? 38.888 -31.664 8.515 1 90.94 200 VAL B O 1
ATOM 10699 N N . GLY B 1 201 ? 38.831 -33.289 10.017 1 81.65 201 GLY B N 1
ATOM 10700 C CA . GLY B 1 201 ? 39.318 -34.311 9.104 1 81.65 201 GLY B CA 1
ATOM 10701 C C . GLY B 1 201 ? 38.368 -34.586 7.954 1 81.65 201 GLY B C 1
ATOM 10702 O O . GLY B 1 201 ? 37.156 -34.399 8.085 1 81.65 201 GLY B O 1
ATOM 10703 N N . THR B 1 202 ? 38.921 -34.944 6.834 1 79.27 202 THR B N 1
ATOM 10704 C CA . THR B 1 202 ? 38.169 -35.244 5.621 1 79.27 202 THR B CA 1
ATOM 10705 C C . THR B 1 202 ? 37.298 -36.481 5.817 1 79.27 202 THR B C 1
ATOM 10707 O O . THR B 1 202 ? 36.38 -36.731 5.033 1 79.27 202 THR B O 1
ATOM 10710 N N . ASP B 1 203 ? 37.495 -37.219 6.898 1 81.63 203 ASP B N 1
ATOM 10711 C CA . ASP B 1 203 ? 36.747 -38.449 7.141 1 81.63 203 ASP B CA 1
ATOM 10712 C C . ASP B 1 203 ? 35.366 -38.148 7.717 1 81.63 203 ASP B C 1
ATOM 10714 O O . ASP B 1 203 ? 34.459 -38.979 7.637 1 81.63 203 ASP B O 1
ATOM 10718 N N . VAL B 1 204 ? 35.256 -36.968 8.185 1 86.87 204 VAL B N 1
ATOM 10719 C CA . VAL B 1 204 ? 34.006 -36.68 8.88 1 86.87 204 VAL B CA 1
ATOM 10720 C C . VAL B 1 204 ? 33.114 -35.808 8 1 86.87 204 VAL B C 1
ATOM 10722 O O . VAL B 1 204 ? 31.892 -35.793 8.166 1 86.87 204 VAL B O 1
ATOM 10725 N N . ILE B 1 205 ? 33.61 -35.066 7.09 1 87.06 205 ILE B N 1
ATOM 10726 C CA . ILE B 1 205 ? 32.808 -34.197 6.236 1 87.06 205 ILE B CA 1
ATOM 10727 C C . ILE B 1 205 ? 32.723 -34.789 4.831 1 87.06 205 ILE B C 1
ATOM 10729 O O . ILE B 1 205 ? 33.731 -35.232 4.276 1 87.06 205 ILE B O 1
ATOM 10733 N N . PRO B 1 206 ? 31.556 -34.925 4.188 1 82.44 206 PRO B N 1
ATOM 10734 C CA . PRO B 1 206 ? 31.341 -35.561 2.886 1 82.44 206 PRO B CA 1
ATOM 10735 C C . PRO B 1 206 ? 32.13 -34.89 1.764 1 82.44 206 PRO B C 1
ATOM 10737 O O . PRO B 1 206 ? 32.498 -35.546 0.786 1 82.44 206 PRO B O 1
ATOM 10740 N N . SER B 1 207 ? 31.692 -33.881 0.945 1 82.95 207 SER B N 1
ATOM 10741 C CA . SER B 1 207 ? 32.426 -33.086 -0.035 1 82.95 207 SER B CA 1
ATOM 10742 C C . SER B 1 207 ? 33.192 -31.951 0.636 1 82.95 207 SER B C 1
ATOM 10744 O O . SER B 1 207 ? 32.773 -31.444 1.679 1 82.95 207 SER B O 1
ATOM 10746 N N . LEU B 1 208 ? 34.863 -31.293 0.835 1 86.5 208 LEU B N 1
ATOM 10747 C CA . LEU B 1 208 ? 35.685 -30.239 1.42 1 86.5 208 LEU B CA 1
ATOM 10748 C C . LEU B 1 208 ? 35.106 -28.862 1.109 1 86.5 208 LEU B C 1
ATOM 10750 O O . LEU B 1 208 ? 35.458 -27.875 1.76 1 86.5 208 LEU B O 1
ATOM 10754 N N . LEU B 1 209 ? 34.348 -28.793 0.185 1 85.07 209 LEU B N 1
ATOM 10755 C CA . LEU B 1 209 ? 33.719 -27.515 -0.127 1 85.07 209 LEU B CA 1
ATOM 10756 C C . LEU B 1 209 ? 32.543 -27.246 0.806 1 85.07 209 LEU B C 1
ATOM 10758 O O . LEU B 1 209 ? 31.475 -27.844 0.655 1 85.07 209 LEU B O 1
ATOM 10762 N N . ILE B 1 210 ? 32.713 -26.345 1.706 1 89.84 210 ILE B N 1
ATOM 10763 C CA . ILE B 1 210 ? 31.679 -26.026 2.685 1 89.84 210 ILE B CA 1
ATOM 10764 C C . ILE B 1 210 ? 30.652 -25.083 2.062 1 89.84 210 ILE B C 1
ATOM 10766 O O . ILE B 1 210 ? 31.013 -24.056 1.484 1 89.84 210 ILE B O 1
ATOM 10770 N N . ASN B 1 211 ? 29.406 -25.452 2.234 1 88.68 211 ASN B N 1
ATOM 10771 C CA . ASN B 1 211 ? 28.326 -24.678 1.629 1 88.68 211 ASN B CA 1
ATOM 10772 C C . ASN B 1 211 ? 27.437 -24.034 2.688 1 88.68 211 ASN B C 1
ATOM 10774 O O . ASN B 1 211 ? 26.505 -23.298 2.358 1 88.68 211 ASN B O 1
ATOM 10778 N N . GLY B 1 212 ? 27.725 -24.304 3.958 1 90.37 212 GLY B N 1
ATOM 10779 C CA . GLY B 1 212 ? 26.925 -23.682 5.001 1 90.37 212 GLY B CA 1
ATOM 10780 C C . GLY B 1 212 ? 27.349 -24.088 6.4 1 90.37 212 GLY B C 1
ATOM 10781 O O . GLY B 1 212 ? 27.772 -25.225 6.621 1 90.37 212 GLY B O 1
ATOM 10782 N N . LEU B 1 213 ? 27.248 -23.184 7.337 1 92.2 213 LEU B N 1
ATOM 10783 C CA . LEU B 1 213 ? 27.422 -23.412 8.768 1 92.2 213 LEU B CA 1
ATOM 10784 C C . LEU B 1 213 ? 26.257 -22.823 9.557 1 92.2 213 LEU B C 1
ATOM 10786 O O . LEU B 1 213 ? 25.981 -21.625 9.463 1 92.2 213 LEU B O 1
ATOM 10790 N N . THR B 1 214 ? 25.572 -23.676 10.234 1 90.01 214 THR B N 1
ATOM 10791 C CA . THR B 1 214 ? 24.452 -23.18 11.026 1 90.01 214 THR B CA 1
ATOM 10792 C C . THR B 1 214 ? 24.576 -23.628 12.479 1 90.01 214 THR B C 1
ATOM 10794 O O . THR B 1 214 ? 24.71 -24.822 12.757 1 90.01 214 THR B O 1
ATOM 10797 N N . SER B 1 215 ? 24.497 -22.663 13.326 1 90.08 215 SER B N 1
ATOM 10798 C CA . SER B 1 215 ? 24.556 -22.959 14.754 1 90.08 215 SER B CA 1
ATOM 10799 C C . SER B 1 215 ? 23.158 -23.075 15.352 1 90.08 215 SER B C 1
ATOM 10801 O O . SER B 1 215 ? 22.252 -22.329 14.976 1 90.08 215 SER B O 1
ATOM 10803 N N . GLU B 1 216 ? 23.03 -23.936 16.204 1 87.6 216 GLU B N 1
ATOM 10804 C CA . GLU B 1 216 ? 21.785 -24.096 16.95 1 87.6 216 GLU B CA 1
ATOM 10805 C C . GLU B 1 216 ? 21.94 -23.62 18.391 1 87.6 216 GLU B C 1
ATOM 10807 O O . GLU B 1 216 ? 23.053 -23.573 18.919 1 87.6 216 GLU B O 1
ATOM 10812 N N . PRO B 1 217 ? 20.82 -23.354 18.998 1 80.63 217 PRO B N 1
ATOM 10813 C CA . PRO B 1 217 ? 20.883 -22.873 20.38 1 80.63 217 PRO B CA 1
ATOM 10814 C C . PRO B 1 217 ? 21.41 -23.93 21.349 1 80.63 217 PRO B C 1
ATOM 10816 O O . PRO B 1 217 ? 21.968 -23.59 22.395 1 80.63 217 PRO B O 1
ATOM 10819 N N . ASP B 1 218 ? 21.321 -25.181 21.027 1 81.9 218 ASP B N 1
ATOM 10820 C CA . ASP B 1 218 ? 21.762 -26.226 21.946 1 81.9 218 ASP B CA 1
ATOM 10821 C C . ASP B 1 218 ? 23.269 -26.452 21.838 1 81.9 218 ASP B C 1
ATOM 10823 O O . ASP B 1 218 ? 23.833 -27.267 22.571 1 81.9 218 ASP B O 1
ATOM 10827 N N . GLY B 1 219 ? 23.851 -25.775 20.886 1 86.89 219 GLY B N 1
ATOM 10828 C CA . GLY B 1 219 ? 25.295 -25.89 20.758 1 86.89 219 GLY B CA 1
ATOM 10829 C C . GLY B 1 219 ? 25.722 -26.785 19.61 1 86.89 219 GLY B C 1
ATOM 10830 O O . GLY B 1 219 ? 26.918 -26.975 19.376 1 86.89 219 GLY B O 1
ATOM 10831 N N . SER B 1 220 ? 24.77 -27.265 18.943 1 90.49 220 SER B N 1
ATOM 10832 C CA . SER B 1 220 ? 25.1 -28.081 17.778 1 90.49 220 SER B CA 1
ATOM 10833 C C . SER B 1 220 ? 25.499 -27.212 16.59 1 90.49 220 SER B C 1
ATOM 10835 O O . SER B 1 220 ? 25.088 -26.054 16.496 1 90.49 220 SER B O 1
ATOM 10837 N N . LEU B 1 221 ? 26.382 -27.786 15.759 1 92.69 221 LEU B N 1
ATOM 10838 C CA . LEU B 1 221 ? 26.82 -27.115 14.54 1 92.69 221 LEU B CA 1
ATOM 10839 C C . LEU B 1 221 ? 26.524 -27.971 13.313 1 92.69 221 LEU B C 1
ATOM 10841 O O . LEU B 1 221 ? 27.007 -29.101 13.208 1 92.69 221 LEU B O 1
ATOM 10845 N N . TRP B 1 222 ? 25.798 -27.463 12.527 1 91.78 222 TRP B N 1
ATOM 10846 C CA . TRP B 1 222 ? 25.515 -28.136 11.264 1 91.78 222 TRP B CA 1
ATOM 10847 C C . TRP B 1 222 ? 26.494 -27.695 10.181 1 91.78 222 TRP B C 1
ATOM 10849 O O . TRP B 1 222 ? 26.675 -26.497 9.949 1 91.78 222 TRP B O 1
ATOM 10859 N N . ILE B 1 223 ? 27.119 -28.64 9.544 1 92.78 223 ILE B N 1
ATOM 10860 C CA . ILE B 1 223 ? 28.057 -28.395 8.454 1 92.78 223 ILE B CA 1
ATOM 10861 C C . ILE B 1 223 ? 27.498 -28.966 7.153 1 92.78 223 ILE B C 1
ATOM 10863 O O . ILE B 1 223 ? 27.382 -30.185 7.002 1 92.78 223 ILE B O 1
ATOM 10867 N N . SER B 1 224 ? 27.193 -28.091 6.299 1 90.12 224 SER B N 1
ATOM 10868 C CA . SER B 1 224 ? 26.638 -28.52 5.02 1 90.12 224 SER B CA 1
ATOM 10869 C C . SER B 1 224 ? 27.672 -28.414 3.904 1 90.12 224 SER B C 1
ATOM 10871 O O . SER B 1 224 ? 28.459 -27.465 3.868 1 90.12 224 SER B O 1
ATOM 10873 N N . THR B 1 225 ? 27.725 -29.412 3.025 1 85.7 225 THR B N 1
ATOM 10874 C CA . THR B 1 225 ? 28.587 -29.447 1.849 1 85.7 225 THR B CA 1
ATOM 10875 C C . THR B 1 225 ? 27.777 -29.753 0.593 1 85.7 225 THR B C 1
ATOM 10877 O O . THR B 1 225 ? 26.57 -29.992 0.67 1 85.7 225 THR B O 1
ATOM 10880 N N . MET B 1 226 ? 28.515 -29.758 -0.55 1 74.28 226 MET B N 1
ATOM 10881 C CA . MET B 1 226 ? 27.839 -30.076 -1.805 1 74.28 226 MET B CA 1
ATOM 10882 C C . MET B 1 226 ? 27.48 -31.557 -1.869 1 74.28 226 MET B C 1
ATOM 10884 O O . MET B 1 226 ? 26.615 -31.957 -2.651 1 74.28 226 MET B O 1
ATOM 10888 N N . ALA B 1 227 ? 28.485 -32.337 -0.945 1 74.67 227 ALA B N 1
ATOM 10889 C CA . ALA B 1 227 ? 28.286 -33.784 -0.979 1 74.67 227 ALA B CA 1
ATOM 10890 C C . ALA B 1 227 ? 27.443 -34.249 0.205 1 74.67 227 ALA B C 1
ATOM 10892 O O . ALA B 1 227 ? 27.356 -35.448 0.481 1 74.67 227 ALA B O 1
ATOM 10893 N N . GLY B 1 228 ? 26.515 -33.253 0.887 1 83.5 228 GLY B N 1
ATOM 10894 C CA . GLY B 1 228 ? 25.701 -33.592 2.043 1 83.5 228 GLY B CA 1
ATOM 10895 C C . GLY B 1 228 ? 26.091 -32.824 3.292 1 83.5 228 GLY B C 1
ATOM 10896 O O . GLY B 1 228 ? 26.989 -31.98 3.253 1 83.5 228 GLY B O 1
ATOM 10897 N N . ALA B 1 229 ? 25.255 -33.184 4.493 1 89.49 229 ALA B N 1
ATOM 10898 C CA . ALA B 1 229 ? 25.488 -32.438 5.727 1 89.49 229 ALA B CA 1
ATOM 10899 C C . ALA B 1 229 ? 25.898 -33.37 6.863 1 89.49 229 ALA B C 1
ATOM 10901 O O . ALA B 1 229 ? 25.616 -34.57 6.823 1 89.49 229 ALA B O 1
ATOM 10902 N N . THR B 1 230 ? 26.617 -32.819 7.87 1 91.24 230 THR B N 1
ATOM 10903 C CA . THR B 1 230 ? 27.002 -33.47 9.117 1 91.24 230 THR B CA 1
ATOM 10904 C C . THR B 1 230 ? 26.753 -32.548 10.307 1 91.24 230 THR B C 1
ATOM 10906 O O . THR B 1 230 ? 26.695 -31.326 10.152 1 91.24 230 THR B O 1
ATOM 10909 N N . VAL B 1 231 ? 26.382 -33.107 11.4 1 91.96 231 VAL B N 1
ATOM 10910 C CA . VAL B 1 231 ? 26.116 -32.312 12.595 1 91.96 231 VAL B CA 1
ATOM 10911 C C . VAL B 1 231 ? 27.138 -32.649 13.678 1 91.96 231 VAL B C 1
ATOM 10913 O O . VAL B 1 231 ? 27.441 -33.822 13.91 1 91.96 231 VAL B O 1
ATOM 10916 N N . ARG B 1 232 ? 27.72 -31.632 14.128 1 92.91 232 ARG B N 1
ATOM 10917 C CA . ARG B 1 232 ? 28.543 -31.767 15.326 1 92.91 232 ARG B CA 1
ATOM 10918 C C . ARG B 1 232 ? 27.722 -31.512 16.586 1 92.91 232 ARG B C 1
ATOM 10920 O O . ARG B 1 232 ? 27.188 -30.417 16.774 1 92.91 232 ARG B O 1
ATOM 10927 N N . ARG B 1 233 ? 27.617 -32.415 17.39 1 91.87 233 ARG B N 1
ATOM 10928 C CA . ARG B 1 233 ? 26.86 -32.28 18.631 1 91.87 233 ARG B CA 1
ATOM 10929 C C . ARG B 1 233 ? 27.664 -31.526 19.684 1 91.87 233 ARG B C 1
ATOM 10931 O O . ARG B 1 233 ? 28.882 -31.379 19.556 1 91.87 233 ARG B O 1
ATOM 10938 N N . PRO B 1 234 ? 26.996 -31.053 20.657 1 89.21 234 PRO B N 1
ATOM 10939 C CA . PRO B 1 234 ? 27.691 -30.283 21.691 1 89.21 234 PRO B CA 1
ATOM 10940 C C . PRO B 1 234 ? 28.819 -31.071 22.355 1 89.21 234 PRO B C 1
ATOM 10942 O O . PRO B 1 234 ? 29.783 -30.479 22.847 1 89.21 234 PRO B O 1
ATOM 10945 N N . ASP B 1 235 ? 28.68 -32.403 22.272 1 88.08 235 ASP B N 1
ATOM 10946 C CA . ASP B 1 235 ? 29.695 -33.242 22.902 1 88.08 235 ASP B CA 1
ATOM 10947 C C . ASP B 1 235 ? 30.895 -33.439 21.979 1 88.08 235 ASP B C 1
ATOM 10949 O O . ASP B 1 235 ? 31.88 -34.076 22.36 1 88.08 235 ASP B O 1
ATOM 10953 N N . GLY B 1 236 ? 30.844 -32.932 20.757 1 86.66 236 GLY B N 1
ATOM 10954 C CA . GLY B 1 236 ? 31.98 -32.963 19.849 1 86.66 236 GLY B CA 1
ATOM 10955 C C . GLY B 1 236 ? 31.887 -34.068 18.814 1 86.66 236 GLY B C 1
ATOM 10956 O O . GLY B 1 236 ? 32.697 -34.128 17.887 1 86.66 236 GLY B O 1
ATOM 10957 N N . ARG B 1 237 ? 30.958 -34.924 18.953 1 91.81 237 ARG B N 1
ATOM 10958 C CA . ARG B 1 237 ? 30.806 -36.027 18.01 1 91.81 237 ARG B CA 1
ATOM 10959 C C . ARG B 1 237 ? 30.133 -35.559 16.724 1 91.81 237 ARG B C 1
ATOM 10961 O O . ARG B 1 237 ? 29.209 -34.744 16.762 1 91.81 237 ARG B O 1
ATOM 10968 N N . PHE B 1 238 ? 30.656 -36.051 15.613 1 92.09 238 PHE B N 1
ATOM 10969 C CA . PHE B 1 238 ? 30.065 -35.784 14.307 1 92.09 238 PHE B CA 1
ATOM 10970 C C . PHE B 1 238 ? 29.138 -36.92 13.89 1 92.09 238 PHE B C 1
ATOM 10972 O O . PHE B 1 238 ? 29.498 -38.094 14 1 92.09 238 PHE B O 1
ATOM 10979 N N . GLU B 1 239 ? 27.905 -36.591 13.64 1 89.63 239 GLU B N 1
ATOM 10980 C CA . GLU B 1 239 ? 26.904 -37.576 13.24 1 89.63 239 GLU B CA 1
ATOM 10981 C C . GLU B 1 239 ? 26.218 -37.169 11.94 1 89.63 239 GLU B C 1
ATOM 10983 O O . GLU B 1 239 ? 26.248 -35.999 11.555 1 89.63 239 GLU B O 1
ATOM 10988 N N . SER B 1 240 ? 25.64 -38.21 11.303 1 86.57 240 SER B N 1
ATOM 10989 C CA . SER B 1 240 ? 24.811 -37.945 10.131 1 86.57 240 SER B CA 1
ATOM 10990 C C . SER B 1 240 ? 23.456 -37.371 10.531 1 86.57 240 SER B C 1
ATOM 10992 O O . SER B 1 240 ? 22.98 -37.608 11.644 1 86.57 240 SER B O 1
ATOM 10994 N N . PRO B 1 241 ? 22.894 -36.63 9.726 1 84.65 241 PRO B N 1
ATOM 10995 C CA . PRO B 1 241 ? 21.578 -36.068 10.041 1 84.65 241 PRO B CA 1
ATOM 10996 C C . PRO B 1 241 ? 20.548 -37.139 10.39 1 84.65 241 PRO B C 1
ATOM 10998 O O . PRO B 1 241 ? 20.56 -38.226 9.808 1 84.65 241 PRO B O 1
ATOM 11001 N N . PRO B 1 242 ? 19.609 -36.784 11.357 1 78.94 242 PRO B N 1
ATOM 11002 C CA . PRO B 1 242 ? 18.672 -37.766 11.908 1 78.94 242 PRO B CA 1
ATOM 11003 C C . PRO B 1 242 ? 17.473 -38.014 10.995 1 78.94 242 PRO B C 1
ATOM 11005 O O . PRO B 1 242 ? 16.633 -38.867 11.292 1 78.94 242 PRO B O 1
ATOM 11008 N N . TRP B 1 243 ? 17.337 -37.398 9.87 1 80.63 243 TRP B N 1
ATOM 11009 C CA . TRP B 1 243 ? 16.152 -37.556 9.033 1 80.63 243 TRP B CA 1
ATOM 11010 C C . TRP B 1 243 ? 16.477 -38.359 7.777 1 80.63 243 TRP B C 1
ATOM 11012 O O . TRP B 1 243 ? 17.612 -38.339 7.296 1 80.63 243 TRP B O 1
ATOM 11022 N N . LYS B 1 244 ? 15.414 -39.08 7.264 1 81.76 244 LYS B N 1
ATOM 11023 C CA . LYS B 1 244 ? 15.529 -39.864 6.038 1 81.76 244 LYS B CA 1
ATOM 11024 C C . LYS B 1 244 ? 15.091 -39.052 4.823 1 81.76 244 LYS B C 1
ATOM 11026 O O . LYS B 1 244 ? 13.92 -38.685 4.705 1 81.76 244 LYS B O 1
ATOM 11031 N N . LEU B 1 245 ? 16.041 -38.723 4.011 1 84.41 245 LEU B N 1
ATOM 11032 C CA . LEU B 1 245 ? 15.732 -37.987 2.791 1 84.41 245 LEU B CA 1
ATOM 11033 C C . LEU B 1 245 ? 15.45 -38.942 1.636 1 84.41 245 LEU B C 1
ATOM 11035 O O . LEU B 1 245 ? 15.961 -40.064 1.614 1 84.41 245 LEU B O 1
ATOM 11039 N N . PRO B 1 246 ? 14.566 -38.61 0.753 1 82.58 246 PRO B N 1
ATOM 11040 C CA . PRO B 1 246 ? 14.37 -39.425 -0.449 1 82.58 246 PRO B CA 1
ATOM 11041 C C . PRO B 1 246 ? 15.663 -39.64 -1.233 1 82.58 246 PRO B C 1
ATOM 11043 O O . PRO B 1 246 ? 16.597 -38.842 -1.122 1 82.58 246 PRO B O 1
ATOM 11046 N N . PRO B 1 247 ? 15.76 -40.812 -1.939 1 78.64 247 PRO B N 1
ATOM 11047 C CA . PRO B 1 247 ? 16.973 -41.087 -2.713 1 78.64 247 PRO B CA 1
ATOM 11048 C C . PRO B 1 247 ? 17.315 -39.965 -3.691 1 78.64 247 PRO B C 1
ATOM 11050 O O . PRO B 1 247 ? 16.43 -39.445 -4.375 1 78.64 247 PRO B O 1
ATOM 11053 N N . GLY B 1 248 ? 18.493 -39.621 -3.641 1 75.07 248 GLY B N 1
ATOM 11054 C CA . GLY B 1 248 ? 18.964 -38.594 -4.557 1 75.07 248 GLY B CA 1
ATOM 11055 C C . GLY B 1 248 ? 18.912 -37.198 -3.965 1 75.07 248 GLY B C 1
ATOM 11056 O O . GLY B 1 248 ? 19.496 -36.263 -4.516 1 75.07 248 GLY B O 1
ATOM 11057 N N . GLU B 1 249 ? 18.22 -37.115 -2.782 1 79.6 249 GLU B N 1
ATOM 11058 C CA . GLU B 1 249 ? 18.134 -35.813 -2.126 1 79.6 249 GLU B CA 1
ATOM 11059 C C . GLU B 1 249 ? 19.244 -35.64 -1.093 1 79.6 249 GLU B C 1
ATOM 11061 O O . GLU B 1 249 ? 19.671 -36.611 -0.465 1 79.6 249 GLU B O 1
ATOM 11066 N N . GLN B 1 250 ? 19.885 -34.503 -1.101 1 82.21 250 GLN B N 1
ATOM 11067 C CA . GLN B 1 250 ? 20.885 -34.131 -0.105 1 82.21 250 GLN B CA 1
ATOM 11068 C C . GLN B 1 250 ? 20.647 -32.714 0.41 1 82.21 250 GLN B C 1
ATOM 11070 O O . GLN B 1 250 ? 20.021 -31.898 -0.269 1 82.21 250 GLN B O 1
ATOM 11075 N N . VAL B 1 251 ? 21.036 -32.511 1.671 1 85.96 251 VAL B N 1
ATOM 11076 C CA . VAL B 1 251 ? 20.99 -31.161 2.223 1 85.96 251 VAL B CA 1
ATOM 11077 C C . VAL B 1 251 ? 22.152 -30.337 1.672 1 85.96 251 VAL B C 1
ATOM 11079 O O . VAL B 1 251 ? 23.312 -30.741 1.777 1 85.96 251 VAL B O 1
ATOM 11082 N N . LEU B 1 252 ? 21.896 -29.267 1.146 1 79.78 252 LEU B N 1
ATOM 11083 C CA . LEU B 1 252 ? 22.906 -28.513 0.412 1 79.78 252 LEU B CA 1
ATOM 11084 C C . LEU B 1 252 ? 23.462 -27.377 1.264 1 79.78 252 LEU B C 1
ATOM 11086 O O . LEU B 1 252 ? 24.68 -27.244 1.411 1 79.78 252 LEU B O 1
ATOM 11090 N N . GLY B 1 253 ? 22.651 -26.454 1.714 1 78.13 253 GLY B N 1
ATOM 11091 C CA . GLY B 1 253 ? 23.251 -25.277 2.321 1 78.13 253 GLY B CA 1
ATOM 11092 C C . GLY B 1 253 ? 22.45 -24.735 3.491 1 78.13 253 GLY B C 1
ATOM 11093 O O . GLY B 1 253 ? 23.001 -24.489 4.566 1 78.13 253 GLY B O 1
ATOM 11094 N N . MET B 1 254 ? 21.255 -24.484 3.321 1 80.98 254 MET B N 1
ATOM 11095 C CA . MET B 1 254 ? 20.449 -23.78 4.314 1 80.98 254 MET B CA 1
ATOM 11096 C C . MET B 1 254 ? 19.734 -24.766 5.232 1 80.98 254 MET B C 1
ATOM 11098 O O . MET B 1 254 ? 19.174 -25.76 4.767 1 80.98 254 MET B O 1
ATOM 11102 N N . MET B 1 255 ? 19.893 -24.527 6.528 1 88.4 255 MET B N 1
ATOM 11103 C CA . MET B 1 255 ? 19.162 -25.271 7.55 1 88.4 255 MET B CA 1
ATOM 11104 C C . MET B 1 255 ? 18.706 -24.347 8.674 1 88.4 255 MET B C 1
ATOM 11106 O O . MET B 1 255 ? 19.461 -23.477 9.113 1 88.4 255 MET B O 1
ATOM 11110 N N . LEU B 1 256 ? 17.446 -24.47 9.04 1 91.41 256 LEU B N 1
ATOM 11111 C CA . LEU B 1 256 ? 16.891 -23.695 10.145 1 91.41 256 LEU B CA 1
ATOM 11112 C C . LEU B 1 256 ? 16.003 -24.567 11.028 1 91.41 256 LEU B C 1
ATOM 11114 O O . LEU B 1 256 ? 15.12 -25.268 10.528 1 91.41 256 LEU B O 1
ATOM 11118 N N . ARG B 1 257 ? 16.295 -24.524 12.195 1 90.94 257 ARG B N 1
ATOM 11119 C CA . ARG B 1 257 ? 15.393 -25.162 13.148 1 90.94 257 ARG B CA 1
ATOM 11120 C C . ARG B 1 257 ? 14.401 -24.156 13.721 1 90.94 257 ARG B C 1
ATOM 11122 O O . ARG B 1 257 ? 14.8 -23.152 14.314 1 90.94 257 ARG B O 1
ATOM 11129 N N . ASP B 1 258 ? 13.199 -24.414 13.503 1 88.52 258 ASP B N 1
ATOM 11130 C CA . ASP B 1 258 ? 12.198 -23.469 13.989 1 88.52 258 ASP B CA 1
ATOM 11131 C C . ASP B 1 258 ? 11.85 -23.741 15.451 1 88.52 258 ASP B C 1
ATOM 11133 O O . ASP B 1 258 ? 12.336 -24.708 16.041 1 88.52 258 ASP B O 1
ATOM 11137 N N . GLU B 1 259 ? 11.039 -22.947 16.087 1 82.92 259 GLU B N 1
ATOM 11138 C CA . GLU B 1 259 ? 10.685 -22.995 17.502 1 82.92 259 GLU B CA 1
ATOM 11139 C C . GLU B 1 259 ? 9.878 -24.248 17.828 1 82.92 259 GLU B C 1
ATOM 11141 O O . GLU B 1 259 ? 9.876 -24.713 18.969 1 82.92 259 GLU B O 1
ATOM 11146 N N . GLN B 1 260 ? 9.293 -24.799 16.787 1 79.4 260 GLN B N 1
ATOM 11147 C CA . GLN B 1 260 ? 8.478 -25.988 17.013 1 79.4 260 GLN B CA 1
ATOM 11148 C C . GLN B 1 260 ? 9.31 -27.26 16.871 1 79.4 260 GLN B C 1
ATOM 11150 O O . GLN B 1 260 ? 8.8 -28.366 17.061 1 79.4 260 GLN B O 1
ATOM 11155 N N . GLY B 1 261 ? 10.59 -27.067 16.482 1 81.59 261 GLY B N 1
ATOM 11156 C CA . GLY B 1 261 ? 11.493 -28.203 16.39 1 81.59 261 GLY B CA 1
ATOM 11157 C C . GLY B 1 261 ? 11.619 -28.753 14.982 1 81.59 261 GLY B C 1
ATOM 11158 O O . GLY B 1 261 ? 12.307 -29.751 14.759 1 81.59 261 GLY B O 1
ATOM 11159 N N . GLY B 1 262 ? 10.904 -28.194 14.103 1 88.22 262 GLY B N 1
ATOM 11160 C CA . GLY B 1 262 ? 11.048 -28.597 12.713 1 88.22 262 GLY B CA 1
ATOM 11161 C C . GLY B 1 262 ? 12.279 -28.012 12.047 1 88.22 262 GLY B C 1
ATOM 11162 O O . GLY B 1 262 ? 12.696 -26.898 12.37 1 88.22 262 GLY B O 1
ATOM 11163 N N . HIS B 1 263 ? 12.882 -28.831 11.161 1 91.53 263 HIS B N 1
ATOM 11164 C CA . HIS B 1 263 ? 14.052 -28.366 10.426 1 91.53 263 HIS B CA 1
ATOM 11165 C C . HIS B 1 263 ? 13.695 -28.019 8.984 1 91.53 263 HIS B C 1
ATOM 11167 O O . HIS B 1 263 ? 13.086 -28.827 8.279 1 91.53 263 HIS B O 1
ATOM 11173 N N . TRP B 1 264 ? 13.985 -26.857 8.626 1 93.09 264 TRP B N 1
ATOM 11174 C CA . TRP B 1 264 ? 13.847 -26.421 7.24 1 93.09 264 TRP B CA 1
ATOM 11175 C C . TRP B 1 264 ? 15.142 -26.645 6.467 1 93.09 264 TRP B C 1
ATOM 11177 O O . TRP B 1 264 ? 16.211 -26.202 6.893 1 93.09 264 TRP B O 1
ATOM 11187 N N . LEU B 1 265 ? 15.043 -27.301 5.322 1 92.43 265 LEU B N 1
ATOM 11188 C CA . LEU B 1 265 ? 16.244 -27.78 4.646 1 92.43 265 LEU B CA 1
ATOM 11189 C C . LEU B 1 265 ? 16.266 -27.327 3.191 1 92.43 265 LEU B C 1
ATOM 11191 O O . LEU B 1 265 ? 15.23 -27.323 2.521 1 92.43 265 LEU B O 1
ATOM 11195 N N . ASP B 1 266 ? 17.407 -26.939 2.777 1 91.19 266 ASP B N 1
ATOM 11196 C CA . ASP B 1 266 ? 17.691 -26.759 1.356 1 91.19 266 ASP B CA 1
ATOM 11197 C C . ASP B 1 266 ? 18.049 -28.089 0.695 1 91.19 266 ASP B C 1
ATOM 11199 O O . ASP B 1 266 ? 19.058 -28.708 1.04 1 91.19 266 ASP B O 1
ATOM 11203 N N . THR B 1 267 ? 17.234 -28.518 -0.218 1 87.54 267 THR B N 1
ATOM 11204 C CA . THR B 1 267 ? 17.472 -29.791 -0.889 1 87.54 267 THR B CA 1
ATOM 11205 C C . THR B 1 267 ? 17.596 -29.592 -2.397 1 87.54 267 THR B C 1
ATOM 11207 O O . THR B 1 267 ? 17.334 -28.501 -2.908 1 87.54 267 THR B O 1
ATOM 11210 N N . ARG B 1 268 ? 17.901 -30.573 -3.06 1 77.72 268 ARG B N 1
ATOM 11211 C CA . ARG B 1 268 ? 18.06 -30.513 -4.509 1 77.72 268 ARG B CA 1
ATOM 11212 C C . ARG B 1 268 ? 16.729 -30.224 -5.195 1 77.72 268 ARG B C 1
ATOM 11214 O O . ARG B 1 268 ? 16.692 -29.578 -6.244 1 77.72 268 ARG B O 1
ATOM 11221 N N . THR B 1 269 ? 15.709 -30.669 -4.568 1 77.02 269 THR B N 1
ATOM 11222 C CA . THR B 1 269 ? 14.396 -30.492 -5.178 1 77.02 269 THR B CA 1
ATOM 11223 C C . THR B 1 269 ? 13.716 -29.235 -4.645 1 77.02 269 THR B C 1
ATOM 11225 O O . THR B 1 269 ? 12.571 -28.945 -4.997 1 77.02 269 THR B O 1
ATOM 11228 N N . GLY B 1 270 ? 14.413 -28.576 -3.843 1 83.75 270 GLY B N 1
ATOM 11229 C CA . GLY B 1 270 ? 13.836 -27.329 -3.366 1 83.75 270 GLY B CA 1
ATOM 11230 C C . GLY B 1 270 ? 13.863 -27.198 -1.855 1 83.75 270 GLY B C 1
ATOM 11231 O O . GLY B 1 270 ? 14.907 -27.39 -1.229 1 83.75 270 GLY B O 1
ATOM 11232 N N . LEU B 1 271 ? 12.669 -26.919 -1.263 1 91.5 271 LEU B N 1
ATOM 11233 C CA . LEU B 1 271 ? 12.548 -26.707 0.175 1 91.5 271 LEU B CA 1
ATOM 11234 C C . LEU B 1 271 ? 11.946 -27.931 0.856 1 91.5 271 LEU B C 1
ATOM 11236 O O . LEU B 1 271 ? 10.932 -28.465 0.399 1 91.5 271 LEU B O 1
ATOM 11240 N N . GLY B 1 272 ? 12.62 -28.359 1.839 1 91.33 272 GLY B N 1
ATOM 11241 C CA . GLY B 1 272 ? 12.122 -29.469 2.635 1 91.33 272 GLY B CA 1
ATOM 11242 C C . GLY B 1 272 ? 11.941 -29.119 4.1 1 91.33 272 GLY B C 1
ATOM 11243 O O . GLY B 1 272 ? 12.534 -28.156 4.591 1 91.33 272 GLY B O 1
ATOM 11244 N N . ARG B 1 273 ? 11.099 -29.749 4.704 1 91.06 273 ARG B N 1
ATOM 11245 C CA . ARG B 1 273 ? 10.895 -29.643 6.145 1 91.06 273 ARG B CA 1
ATOM 11246 C C . ARG B 1 273 ? 10.901 -31.02 6.801 1 91.06 273 ARG B C 1
ATOM 11248 O O . ARG B 1 273 ? 10.291 -31.961 6.288 1 91.06 273 ARG B O 1
ATOM 11255 N N . ALA B 1 274 ? 11.633 -31.148 7.814 1 89.91 274 ALA B N 1
ATOM 11256 C CA . ALA B 1 274 ? 11.705 -32.397 8.569 1 89.91 274 ALA B CA 1
ATOM 11257 C C . ALA B 1 274 ? 11.212 -32.201 10 1 89.91 274 ALA B C 1
ATOM 11259 O O . ALA B 1 274 ? 11.687 -31.312 10.711 1 89.91 274 ALA B O 1
ATOM 11260 N N . VAL B 1 275 ? 10.203 -32.912 10.259 1 85.27 275 VAL B N 1
ATOM 11261 C CA . VAL B 1 275 ? 9.668 -32.897 11.617 1 85.27 275 VAL B CA 1
ATOM 11262 C C . VAL B 1 275 ? 9.627 -34.319 12.172 1 85.27 275 VAL B C 1
ATOM 11264 O O . VAL B 1 275 ? 9.089 -35.226 11.533 1 85.27 275 VAL B O 1
ATOM 11267 N N . ASP B 1 276 ? 10.164 -34.602 13.298 1 79.67 276 ASP B N 1
ATOM 11268 C CA . ASP B 1 276 ? 10.159 -35.884 13.996 1 79.67 276 ASP B CA 1
ATOM 11269 C C . ASP B 1 276 ? 10.643 -37.008 13.082 1 79.67 276 ASP B C 1
ATOM 11271 O O . ASP B 1 276 ? 10.006 -38.06 12.994 1 79.67 276 ASP B O 1
ATOM 11275 N N . GLY B 1 277 ? 11.635 -36.675 12.354 1 77.9 277 GLY B N 1
ATOM 11276 C CA . GLY B 1 277 ? 12.27 -37.686 11.524 1 77.9 277 GLY B CA 1
ATOM 11277 C C . GLY B 1 277 ? 11.606 -37.849 10.169 1 77.9 277 GLY B C 1
ATOM 11278 O O . GLY B 1 277 ? 12.074 -38.624 9.332 1 77.9 277 GLY B O 1
ATOM 11279 N N . GLN B 1 278 ? 10.495 -37.197 9.979 1 82.08 278 GLN B N 1
ATOM 11280 C CA . GLN B 1 278 ? 9.781 -37.306 8.711 1 82.08 278 GLN B CA 1
ATOM 11281 C C . GLN B 1 278 ? 10.046 -36.093 7.824 1 82.08 278 GLN B C 1
ATOM 11283 O O . GLN B 1 278 ? 9.987 -34.953 8.29 1 82.08 278 GLN B O 1
ATOM 11288 N N . TYR B 1 279 ? 10.4 -36.474 6.577 1 87.33 279 TYR B N 1
ATOM 11289 C CA . TYR B 1 279 ? 10.706 -35.436 5.598 1 87.33 279 TYR B CA 1
ATOM 11290 C C . TYR B 1 279 ? 9.505 -35.162 4.7 1 87.33 279 TYR B C 1
ATOM 11292 O O . TYR B 1 279 ? 8.807 -36.091 4.286 1 87.33 279 TYR B O 1
ATOM 11300 N N . GLN B 1 280 ? 9.178 -33.871 4.526 1 85.19 280 GLN B N 1
ATOM 11301 C CA . GLN B 1 280 ? 8.141 -33.445 3.592 1 85.19 280 GLN B CA 1
ATOM 11302 C C . GLN B 1 280 ? 8.646 -32.33 2.681 1 85.19 280 GLN B C 1
ATOM 11304 O O . GLN B 1 280 ? 9.341 -31.418 3.135 1 85.19 280 GLN B O 1
ATOM 11309 N N . THR B 1 281 ? 8.358 -32.475 1.401 1 87.16 281 THR B N 1
ATOM 11310 C CA . THR B 1 281 ? 8.68 -31.4 0.468 1 87.16 281 THR B CA 1
ATOM 11311 C C . THR B 1 281 ? 7.68 -30.255 0.597 1 87.16 281 THR B C 1
ATOM 11313 O O . THR B 1 281 ? 6.471 -30.485 0.671 1 87.16 281 THR B O 1
ATOM 11316 N N . VAL B 1 282 ? 8.137 -29.102 0.661 1 89.68 282 VAL B N 1
ATOM 11317 C CA . VAL B 1 282 ? 7.289 -27.917 0.718 1 89.68 282 VAL B CA 1
ATOM 11318 C C . VAL B 1 282 ? 7.184 -27.288 -0.669 1 89.68 282 VAL B C 1
ATOM 11320 O O . VAL B 1 282 ? 8.14 -26.679 -1.155 1 89.68 282 VAL B O 1
ATOM 11323 N N . PRO B 1 283 ? 6.107 -27.418 -1.277 1 84.92 283 PRO B N 1
ATOM 11324 C CA . PRO B 1 283 ? 5.962 -26.82 -2.606 1 84.92 283 PRO B CA 1
ATOM 11325 C C . PRO B 1 283 ? 5.907 -25.294 -2.563 1 84.92 283 PRO B C 1
ATOM 11327 O O . PRO B 1 283 ? 5.281 -24.72 -1.668 1 84.92 283 PRO B O 1
ATOM 11330 N N . LEU B 1 284 ? 6.619 -24.694 -3.494 1 88.12 284 LEU B N 1
ATOM 11331 C CA . LEU B 1 284 ? 6.629 -23.241 -3.624 1 88.12 284 LEU B CA 1
ATOM 11332 C C . LEU B 1 284 ? 6.021 -22.81 -4.954 1 88.12 284 LEU B C 1
ATOM 11334 O O . LEU B 1 284 ? 6.4 -23.322 -6.01 1 88.12 284 LEU B O 1
ATOM 11338 N N . TYR B 1 285 ? 5.1 -21.913 -4.832 1 82.94 285 TYR B N 1
ATOM 11339 C CA . TYR B 1 285 ? 4.435 -21.42 -6.033 1 82.94 285 TYR B CA 1
ATOM 11340 C C . TYR B 1 285 ? 4.648 -19.92 -6.199 1 82.94 285 TYR B C 1
ATOM 11342 O O . TYR B 1 285 ? 4.524 -19.16 -5.236 1 82.94 285 TYR B O 1
ATOM 11350 N N . SER B 1 286 ? 5.022 -19.559 -7.395 1 82.78 286 SER B N 1
ATOM 11351 C CA . SER B 1 286 ? 5.25 -18.155 -7.717 1 82.78 286 SER B CA 1
ATOM 11352 C C . SER B 1 286 ? 4.261 -17.66 -8.767 1 82.78 286 SER B C 1
ATOM 11354 O O . SER B 1 286 ? 4.049 -18.319 -9.787 1 82.78 286 SER B O 1
ATOM 11356 N N . ALA B 1 287 ? 3.676 -16.582 -8.515 1 73.39 287 ALA B N 1
ATOM 11357 C CA . ALA B 1 287 ? 2.771 -15.982 -9.492 1 73.39 287 ALA B CA 1
ATOM 11358 C C . ALA B 1 287 ? 3.544 -15.396 -10.669 1 73.39 287 ALA B C 1
ATOM 11360 O O . ALA B 1 287 ? 3.062 -15.406 -11.804 1 73.39 287 ALA B O 1
ATOM 11361 N N . VAL B 1 288 ? 4.726 -14.982 -10.368 1 72.28 288 VAL B N 1
ATOM 11362 C CA . VAL B 1 288 ? 5.547 -14.358 -11.4 1 72.28 288 VAL B CA 1
ATOM 11363 C C . VAL B 1 288 ? 6.043 -15.42 -12.379 1 72.28 288 VAL B C 1
ATOM 11365 O O . VAL B 1 288 ? 6.03 -15.209 -13.594 1 72.28 288 VAL B O 1
ATOM 11368 N N . ALA B 1 289 ? 6.436 -16.594 -11.793 1 76.33 289 ALA B N 1
ATOM 11369 C CA . ALA B 1 289 ? 6.919 -17.689 -12.63 1 76.33 289 ALA B CA 1
ATOM 11370 C C . ALA B 1 289 ? 5.76 -18.528 -13.16 1 76.33 289 ALA B C 1
ATOM 11372 O O . ALA B 1 289 ? 5.959 -19.424 -13.983 1 76.33 289 ALA B O 1
ATOM 11373 N N . ARG B 1 290 ? 4.589 -18.267 -12.722 1 76.57 290 ARG B N 1
ATOM 11374 C CA . ARG B 1 290 ? 3.366 -18.932 -13.159 1 76.57 290 ARG B CA 1
ATOM 11375 C C . ARG B 1 290 ? 3.456 -20.439 -12.948 1 76.57 290 ARG B C 1
ATOM 11377 O O . ARG B 1 290 ? 3.197 -21.217 -13.869 1 76.57 290 ARG B O 1
ATOM 11384 N N . GLY B 1 291 ? 3.856 -20.853 -11.725 1 76.57 291 GLY B N 1
ATOM 11385 C CA . GLY B 1 291 ? 3.945 -22.269 -11.404 1 76.57 291 GLY B CA 1
ATOM 11386 C C . GLY B 1 291 ? 4.878 -22.561 -10.244 1 76.57 291 GLY B C 1
ATOM 11387 O O . GLY B 1 291 ? 5.219 -21.661 -9.474 1 76.57 291 GLY B O 1
ATOM 11388 N N . PRO B 1 292 ? 5.148 -23.81 -10.076 1 80.69 292 PRO B N 1
ATOM 11389 C CA . PRO B 1 292 ? 6.101 -24.222 -9.044 1 80.69 292 PRO B CA 1
ATOM 11390 C C . PRO B 1 292 ? 7.53 -23.777 -9.348 1 80.69 292 PRO B C 1
ATOM 11392 O O . PRO B 1 292 ? 7.953 -23.795 -10.506 1 80.69 292 PRO B O 1
ATOM 11395 N N . VAL B 1 293 ? 8.177 -23.361 -8.341 1 82.32 293 VAL B N 1
ATOM 11396 C CA . VAL B 1 293 ? 9.551 -22.9 -8.513 1 82.32 293 VAL B CA 1
ATOM 11397 C C . VAL B 1 293 ? 10.461 -23.607 -7.511 1 82.32 293 VAL B C 1
ATOM 11399 O O . VAL B 1 293 ? 9.994 -24.116 -6.49 1 82.32 293 VAL B O 1
ATOM 11402 N N . ARG B 1 294 ? 11.685 -23.635 -7.915 1 82.82 294 ARG B N 1
ATOM 11403 C CA . ARG B 1 294 ? 12.743 -24.156 -7.055 1 82.82 294 ARG B CA 1
ATOM 11404 C C . ARG B 1 294 ? 13.836 -23.115 -6.839 1 82.82 294 ARG B C 1
ATOM 11406 O O . ARG B 1 294 ? 14.887 -23.169 -7.481 1 82.82 294 ARG B O 1
ATOM 11413 N N . PRO B 1 295 ? 13.605 -22.315 -5.848 1 86.05 295 PRO B N 1
ATOM 11414 C CA . PRO B 1 295 ? 14.612 -21.287 -5.578 1 86.05 295 PRO B CA 1
ATOM 11415 C C . PRO B 1 295 ? 15.917 -21.867 -5.036 1 86.05 295 PRO B C 1
ATOM 11417 O O . PRO B 1 295 ? 15.917 -22.95 -4.446 1 86.05 295 PRO B O 1
ATOM 11420 N N . ASN B 1 296 ? 16.956 -21.159 -5.319 1 83.72 296 ASN B N 1
ATOM 11421 C CA . ASN B 1 296 ? 18.222 -21.413 -4.639 1 83.72 296 ASN B CA 1
ATOM 11422 C C . ASN B 1 296 ? 18.317 -20.645 -3.324 1 83.72 296 ASN B C 1
ATOM 11424 O O . ASN B 1 296 ? 18.267 -19.413 -3.315 1 83.72 296 ASN B O 1
ATOM 11428 N N . TRP B 1 297 ? 18.566 -21.369 -2.253 1 90.95 297 TRP B N 1
ATOM 11429 C CA . TRP B 1 297 ? 18.473 -20.744 -0.938 1 90.95 297 TRP B CA 1
ATOM 11430 C C . TRP B 1 297 ? 19.836 -20.239 -0.477 1 90.95 297 TRP B C 1
ATOM 11432 O O . TRP B 1 297 ? 20.855 -20.9 -0.691 1 90.95 297 TRP B O 1
ATOM 11442 N N . THR B 1 298 ? 19.819 -19.039 0.163 1 89.37 298 THR B N 1
ATOM 11443 C CA . THR B 1 298 ? 21.046 -18.467 0.706 1 89.37 298 THR B CA 1
ATOM 11444 C C . THR B 1 298 ? 21.017 -18.475 2.232 1 89.37 298 THR B C 1
ATOM 11446 O O . THR B 1 298 ? 22.066 -18.432 2.878 1 89.37 298 THR B O 1
ATOM 11449 N N . GLY B 1 299 ? 19.845 -18.44 2.753 1 90.07 299 GLY B N 1
ATOM 11450 C CA . GLY B 1 299 ? 19.73 -18.426 4.203 1 90.07 299 GLY B CA 1
ATOM 11451 C C . GLY B 1 299 ? 18.293 -18.454 4.688 1 90.07 299 GLY B C 1
ATOM 11452 O O . GLY B 1 299 ? 17.36 -18.373 3.886 1 90.07 299 GLY B O 1
ATOM 11453 N N . ALA B 1 300 ? 18.198 -18.64 5.962 1 93.24 300 ALA B N 1
ATOM 11454 C CA . ALA B 1 300 ? 16.9 -18.638 6.632 1 93.24 300 ALA B CA 1
ATOM 11455 C C . ALA B 1 300 ? 16.982 -17.939 7.986 1 93.24 300 ALA B C 1
ATOM 11457 O O . ALA B 1 300 ? 18.045 -17.907 8.611 1 93.24 300 ALA B O 1
ATOM 11458 N N . TYR B 1 301 ? 15.882 -17.372 8.338 1 93.42 301 TYR B N 1
ATOM 11459 C CA . TYR B 1 301 ? 15.819 -16.63 9.592 1 93.42 301 TYR B CA 1
ATOM 11460 C C . TYR B 1 301 ? 14.438 -16.745 10.225 1 93.42 301 TYR B C 1
ATOM 11462 O O . TYR B 1 301 ? 13.422 -16.682 9.529 1 93.42 301 TYR B O 1
ATOM 11470 N N . GLU B 1 302 ? 14.406 -16.987 11.488 1 93.37 302 GLU B N 1
ATOM 11471 C CA . GLU B 1 302 ? 13.157 -16.934 12.241 1 93.37 302 GLU B CA 1
ATOM 11472 C C . GLU B 1 302 ? 13.053 -15.643 13.047 1 93.37 302 GLU B C 1
ATOM 11474 O O . GLU B 1 302 ? 13.899 -15.368 13.901 1 93.37 302 GLU B O 1
ATOM 11479 N N . ASP B 1 303 ? 12.053 -14.939 12.848 1 90.46 303 ASP B N 1
ATOM 11480 C CA . ASP B 1 303 ? 11.925 -13.654 13.529 1 90.46 303 ASP B CA 1
ATOM 11481 C C . ASP B 1 303 ? 11.407 -13.837 14.954 1 90.46 303 ASP B C 1
ATOM 11483 O O . ASP B 1 303 ? 11.121 -14.959 15.376 1 90.46 303 ASP B O 1
ATOM 11487 N N . ARG B 1 304 ? 11.281 -12.791 15.753 1 86.92 304 ARG B N 1
ATOM 11488 C CA . ARG B 1 304 ? 10.965 -12.804 17.177 1 86.92 304 ARG B CA 1
ATOM 11489 C C . ARG B 1 304 ? 9.538 -13.284 17.418 1 86.92 304 ARG B C 1
ATOM 11491 O O . ARG B 1 304 ? 9.211 -13.753 18.51 1 86.92 304 ARG B O 1
ATOM 11498 N N . GLU B 1 305 ? 8.708 -13.26 16.377 1 84.46 305 GLU B N 1
ATOM 11499 C CA . GLU B 1 305 ? 7.318 -13.678 16.535 1 84.46 305 GLU B CA 1
ATOM 11500 C C . GLU B 1 305 ? 7.111 -15.106 16.037 1 84.46 305 GLU B C 1
ATOM 11502 O O . GLU B 1 305 ? 6 -15.636 16.101 1 84.46 305 GLU B O 1
ATOM 11507 N N . GLY B 1 306 ? 8.213 -15.641 15.485 1 87.63 306 GLY B N 1
ATOM 11508 C CA . GLY B 1 306 ? 8.139 -17.021 15.032 1 87.63 306 GLY B CA 1
ATOM 11509 C C . GLY B 1 306 ? 7.902 -17.147 13.539 1 87.63 306 GLY B C 1
ATOM 11510 O O . GLY B 1 306 ? 7.67 -18.247 13.032 1 87.63 306 GLY B O 1
ATOM 11511 N N . GLY B 1 307 ? 7.855 -16.075 12.841 1 90.74 307 GLY B N 1
ATOM 11512 C CA . GLY B 1 307 ? 7.797 -16.136 11.389 1 90.74 307 GLY B CA 1
ATOM 11513 C C . GLY B 1 307 ? 9.095 -16.601 10.759 1 90.74 307 GLY B C 1
ATOM 11514 O O . GLY B 1 307 ? 10.179 -16.298 11.261 1 90.74 307 GLY B O 1
ATOM 11515 N N . ILE B 1 308 ? 9.055 -17.322 9.689 1 94.12 308 ILE B N 1
ATOM 11516 C CA . ILE B 1 308 ? 10.238 -17.867 9.032 1 94.12 308 ILE B CA 1
ATOM 11517 C C . ILE B 1 308 ? 10.49 -17.123 7.722 1 94.12 308 ILE B C 1
ATOM 11519 O O . ILE B 1 308 ? 9.578 -16.961 6.908 1 94.12 308 ILE B O 1
ATOM 11523 N N . TRP B 1 309 ? 11.641 -16.657 7.61 1 95.31 309 TRP B N 1
ATOM 11524 C CA . TRP B 1 309 ? 12.08 -15.974 6.398 1 95.31 309 TRP B CA 1
ATOM 11525 C C . TRP B 1 309 ? 13.12 -16.802 5.652 1 95.31 309 TRP B C 1
ATOM 11527 O O . TRP B 1 309 ? 14.102 -17.256 6.244 1 95.31 309 TRP B O 1
ATOM 11537 N N . LEU B 1 310 ? 12.909 -17.048 4.403 1 95.64 310 LEU B N 1
ATOM 11538 C CA . LEU B 1 310 ? 13.836 -17.785 3.552 1 95.64 310 LEU B CA 1
ATOM 11539 C C . LEU B 1 310 ? 14.369 -16.898 2.432 1 95.64 310 LEU B C 1
ATOM 11541 O O . LEU B 1 310 ? 13.593 -16.35 1.646 1 95.64 310 LEU B O 1
ATOM 11545 N N . ALA B 1 311 ? 15.622 -16.789 2.366 1 94.81 311 ALA B N 1
ATOM 11546 C CA . ALA B 1 311 ? 16.275 -15.937 1.376 1 94.81 311 ALA B CA 1
ATOM 11547 C C . ALA B 1 311 ? 16.724 -16.749 0.164 1 94.81 311 ALA B C 1
ATOM 11549 O O . ALA B 1 311 ? 17.209 -17.874 0.308 1 94.81 311 ALA B O 1
ATOM 11550 N N . SER B 1 312 ? 16.532 -16.145 -0.995 1 92.06 312 SER B N 1
ATOM 11551 C CA . SER B 1 312 ? 16.927 -16.814 -2.23 1 92.06 312 SER B CA 1
ATOM 11552 C C . SER B 1 312 ? 17.775 -15.9 -3.108 1 92.06 312 SER B C 1
ATOM 11554 O O . SER B 1 312 ? 17.701 -14.675 -2.99 1 92.06 312 SER B O 1
ATOM 11556 N N . THR B 1 313 ? 18.495 -16.497 -3.998 1 85.64 313 THR B N 1
ATOM 11557 C CA . THR B 1 313 ? 19.344 -15.743 -4.912 1 85.64 313 THR B CA 1
ATOM 11558 C C . THR B 1 313 ? 18.577 -15.367 -6.177 1 85.64 313 THR B C 1
ATOM 11560 O O . THR B 1 313 ? 19.014 -14.502 -6.94 1 85.64 313 THR B O 1
ATOM 11563 N N . ASN B 1 314 ? 17.395 -16.013 -6.301 1 81.56 314 ASN B N 1
ATOM 11564 C CA . ASN B 1 314 ? 16.762 -15.767 -7.593 1 81.56 314 ASN B CA 1
ATOM 11565 C C . ASN B 1 314 ? 15.253 -15.585 -7.452 1 81.56 314 ASN B C 1
ATOM 11567 O O . ASN B 1 314 ? 14.562 -15.315 -8.435 1 81.56 314 ASN B O 1
ATOM 11571 N N . ALA B 1 315 ? 14.797 -15.795 -6.322 1 88.1 315 ALA B N 1
ATOM 11572 C CA . ALA B 1 315 ? 13.341 -15.744 -6.217 1 88.1 315 ALA B CA 1
ATOM 11573 C C . ALA B 1 315 ? 12.906 -14.873 -5.043 1 88.1 315 ALA B C 1
ATOM 11575 O O . ALA B 1 315 ? 11.84 -15.091 -4.462 1 88.1 315 ALA B O 1
ATOM 11576 N N . GLY B 1 316 ? 13.754 -14.033 -4.629 1 90.87 316 GLY B N 1
ATOM 11577 C CA . GLY B 1 316 ? 13.376 -13.081 -3.596 1 90.87 316 GLY B CA 1
ATOM 11578 C C . GLY B 1 316 ? 13.315 -13.697 -2.211 1 90.87 316 GLY B C 1
ATOM 11579 O O . GLY B 1 316 ? 14.138 -14.548 -1.867 1 90.87 316 GLY B O 1
ATOM 11580 N N . LEU B 1 317 ? 12.412 -13.187 -1.38 1 93.44 317 LEU B N 1
ATOM 11581 C CA . LEU B 1 317 ? 12.218 -13.628 -0.003 1 93.44 317 LEU B CA 1
ATOM 11582 C C . LEU B 1 317 ? 10.928 -14.429 0.136 1 93.44 317 LEU B C 1
ATOM 11584 O O . LEU B 1 317 ? 9.923 -14.11 -0.504 1 93.44 317 LEU B O 1
ATOM 11588 N N . TRP B 1 318 ? 10.988 -15.436 0.884 1 93.96 318 TRP B N 1
ATOM 11589 C CA . TRP B 1 318 ? 9.798 -16.212 1.217 1 93.96 318 TRP B CA 1
ATOM 11590 C C . TRP B 1 318 ? 9.482 -16.113 2.705 1 93.96 318 TRP B C 1
ATOM 11592 O O . TRP B 1 318 ? 10.378 -16.221 3.545 1 93.96 318 TRP B O 1
ATOM 11602 N N . HIS B 1 319 ? 8.308 -15.838 2.976 1 92.74 319 HIS B N 1
ATOM 11603 C CA . HIS B 1 319 ? 7.92 -15.574 4.358 1 92.74 319 HIS B CA 1
ATOM 11604 C C . HIS B 1 319 ? 6.76 -16.467 4.784 1 92.74 319 HIS B C 1
ATOM 11606 O O . HIS B 1 319 ? 5.745 -16.549 4.088 1 92.74 319 HIS B O 1
ATOM 11612 N N . LEU B 1 320 ? 6.955 -17.165 5.81 1 91.42 320 LEU B N 1
ATOM 11613 C CA . LEU B 1 320 ? 5.883 -17.883 6.491 1 91.42 320 LEU B CA 1
ATOM 11614 C C . LEU B 1 320 ? 5.434 -17.132 7.74 1 91.42 320 LEU B C 1
ATOM 11616 O O . LEU B 1 320 ? 6.245 -16.848 8.624 1 91.42 320 LEU B O 1
ATOM 11620 N N . LEU B 1 321 ? 4.185 -16.873 7.861 1 87.34 321 LEU B N 1
ATOM 11621 C CA . LEU B 1 321 ? 3.627 -16.084 8.953 1 87.34 321 LEU B CA 1
ATOM 11622 C C . LEU B 1 321 ? 3.799 -16.805 10.287 1 87.34 321 LEU B C 1
ATOM 11624 O O . LEU B 1 321 ? 3.914 -18.032 10.324 1 87.34 321 LEU B O 1
ATOM 11628 N N . PRO B 1 322 ? 3.835 -15.905 11.361 1 85.15 322 PRO B N 1
ATOM 11629 C CA . PRO B 1 322 ? 3.824 -16.557 12.673 1 85.15 322 PRO B CA 1
ATOM 11630 C C . PRO B 1 322 ? 2.581 -17.416 12.894 1 85.15 322 PRO B C 1
ATOM 11632 O O . PRO B 1 322 ? 1.483 -17.038 12.478 1 85.15 322 PRO B O 1
ATOM 11635 N N . ARG B 1 323 ? 2.674 -18.476 13.369 1 83.26 323 ARG B N 1
ATOM 11636 C CA . ARG B 1 323 ? 1.58 -19.397 13.659 1 83.26 323 ARG B CA 1
ATOM 11637 C C . ARG B 1 323 ? 0.928 -19.894 12.373 1 83.26 323 ARG B C 1
ATOM 11639 O O . ARG B 1 323 ? -0.3 -19.964 12.281 1 83.26 323 ARG B O 1
ATOM 11646 N N . TRP B 1 324 ? 1.664 -20.063 11.358 1 81.08 324 TRP B N 1
ATOM 11647 C CA . TRP B 1 324 ? 1.221 -20.53 10.048 1 81.08 324 TRP B CA 1
ATOM 11648 C C . TRP B 1 324 ? 0.525 -21.883 10.16 1 81.08 324 TRP B C 1
ATOM 11650 O O . TRP B 1 324 ? -0.214 -22.284 9.258 1 81.08 324 TRP B O 1
ATOM 11660 N N . TRP B 1 325 ? 0.638 -22.584 11.268 1 81.94 325 TRP B N 1
ATOM 11661 C CA . TRP B 1 325 ? 0.091 -23.927 11.424 1 81.94 325 TRP B CA 1
ATOM 11662 C C . TRP B 1 325 ? -1.341 -23.875 11.945 1 81.94 325 TRP B C 1
ATOM 11664 O O . TRP B 1 325 ? -1.986 -24.913 12.114 1 81.94 325 TRP B O 1
ATOM 11674 N N . GLN B 1 326 ? -1.823 -22.697 12.191 1 86.12 326 GLN B N 1
ATOM 11675 C CA . GLN B 1 326 ? -3.154 -22.558 12.772 1 86.12 326 GLN B CA 1
ATOM 11676 C C . GLN B 1 326 ? -4.233 -22.998 11.787 1 86.12 326 GLN B C 1
ATOM 11678 O O . GLN B 1 326 ? -5.238 -23.593 12.183 1 86.12 326 GLN B O 1
ATOM 11683 N N . PHE B 1 327 ? -4.038 -22.696 10.453 1 89.42 327 PHE B N 1
ATOM 11684 C CA . PHE B 1 327 ? -5.019 -23.052 9.435 1 89.42 327 PHE B CA 1
ATOM 11685 C C . PHE B 1 327 ? -4.393 -23.939 8.366 1 89.42 327 PHE B C 1
ATOM 11687 O O . PHE B 1 327 ? -3.29 -23.661 7.889 1 89.42 327 PHE B O 1
ATOM 11694 N N . SER B 1 328 ? -5.012 -24.963 8.109 1 89.05 328 SER B N 1
ATOM 11695 C CA . SER B 1 328 ? -4.629 -25.821 6.992 1 89.05 328 SER B CA 1
ATOM 11696 C C . SER B 1 328 ? -5.628 -25.714 5.845 1 89.05 328 SER B C 1
ATOM 11698 O O . SER B 1 328 ? -6.84 -25.686 6.071 1 89.05 328 SER B O 1
ATOM 11700 N N . VAL B 1 329 ? -5.14 -25.667 4.733 1 88.25 329 VAL B N 1
ATOM 11701 C CA . VAL B 1 329 ? -6.017 -25.494 3.58 1 88.25 329 VAL B CA 1
ATOM 11702 C C . VAL B 1 329 ? -5.85 -26.67 2.621 1 88.25 329 VAL B C 1
ATOM 11704 O O . VAL B 1 329 ? -4.742 -26.946 2.155 1 88.25 329 VAL B O 1
ATOM 11707 N N . LEU B 1 330 ? -6.868 -27.378 2.395 1 89.88 330 LEU B N 1
ATOM 11708 C CA . LEU B 1 330 ? -6.905 -28.408 1.362 1 89.88 330 LEU B CA 1
ATOM 11709 C C . LEU B 1 330 ? -7.479 -27.854 0.062 1 89.88 330 LEU B C 1
ATOM 11711 O O . LEU B 1 330 ? -8.626 -27.402 0.028 1 89.88 330 LEU B O 1
ATOM 11715 N N . SER B 1 331 ? -6.689 -27.815 -0.931 1 85.99 331 SER B N 1
ATOM 11716 C CA . SER B 1 331 ? -7.104 -27.223 -2.199 1 85.99 331 SER B CA 1
ATOM 11717 C C . SER B 1 331 ? -6.979 -28.224 -3.343 1 85.99 331 SER B C 1
ATOM 11719 O O . SER B 1 331 ? -6.391 -29.294 -3.177 1 85.99 331 SER B O 1
ATOM 11721 N N . ARG B 1 332 ? -7.626 -27.862 -4.428 1 86.15 332 ARG B N 1
ATOM 11722 C CA . ARG B 1 332 ? -7.466 -28.642 -5.65 1 86.15 332 ARG B CA 1
ATOM 11723 C C . ARG B 1 332 ? -6.149 -28.311 -6.343 1 86.15 332 ARG B C 1
ATOM 11725 O O . ARG B 1 332 ? -5.875 -27.147 -6.643 1 86.15 332 ARG B O 1
ATOM 11732 N N . LEU B 1 333 ? -5.379 -29.332 -6.475 1 77.96 333 LEU B N 1
ATOM 11733 C CA . LEU B 1 333 ? -4.154 -29.212 -7.259 1 77.96 333 LEU B CA 1
ATOM 11734 C C . LEU B 1 333 ? -4.251 -30.023 -8.547 1 77.96 333 LEU B C 1
ATOM 11736 O O . LEU B 1 333 ? -4.394 -31.248 -8.504 1 77.96 333 LEU B O 1
ATOM 11740 N N . GLU B 1 334 ? -4.219 -29.39 -9.652 1 71.53 334 GLU B N 1
ATOM 11741 C CA . GLU B 1 334 ? -4.437 -30.048 -10.936 1 71.53 334 GLU B CA 1
ATOM 11742 C C . GLU B 1 334 ? -3.419 -31.161 -11.166 1 71.53 334 GLU B C 1
ATOM 11744 O O . GLU B 1 334 ? -3.729 -32.173 -11.798 1 71.53 334 GLU B O 1
ATOM 11749 N N . ASP B 1 335 ? -2.217 -31.049 -10.582 1 68.51 335 ASP B N 1
ATOM 11750 C CA . ASP B 1 335 ? -1.146 -32.002 -10.856 1 68.51 335 ASP B CA 1
ATOM 11751 C C . ASP B 1 335 ? -1.079 -33.079 -9.775 1 68.51 335 ASP B C 1
ATOM 11753 O O . ASP B 1 335 ? -0.205 -33.947 -9.81 1 68.51 335 ASP B O 1
ATOM 11757 N N . ASP B 1 336 ? -2.072 -32.984 -8.825 1 75.94 336 ASP B N 1
ATOM 11758 C CA . ASP B 1 336 ? -2.076 -33.956 -7.736 1 75.94 336 ASP B CA 1
ATOM 11759 C C . ASP B 1 336 ? -3.405 -34.706 -7.674 1 75.94 336 ASP B C 1
ATOM 11761 O O . ASP B 1 336 ? -4.417 -34.15 -7.243 1 75.94 336 ASP B O 1
ATOM 11765 N N . THR B 1 337 ? -3.403 -35.899 -7.953 1 79.99 337 THR B N 1
ATOM 11766 C CA . THR B 1 337 ? -4.619 -36.704 -7.981 1 79.99 337 THR B CA 1
ATOM 11767 C C . THR B 1 337 ? -5.109 -36.994 -6.565 1 79.99 337 THR B C 1
ATOM 11769 O O . THR B 1 337 ? -6.241 -37.442 -6.374 1 79.99 337 THR B O 1
ATOM 11772 N N . GLY B 1 338 ? -4.239 -36.772 -5.612 1 83.56 338 GLY B N 1
ATOM 11773 C CA . GLY B 1 338 ? -4.652 -36.992 -4.235 1 83.56 338 GLY B CA 1
ATOM 11774 C C . GLY B 1 338 ? -5.238 -35.754 -3.582 1 83.56 338 GLY B C 1
ATOM 11775 O O . GLY B 1 338 ? -5.623 -35.787 -2.412 1 83.56 338 GLY B O 1
ATOM 11776 N N . SER B 1 339 ? -5.379 -34.765 -4.359 1 88.12 339 SER B N 1
ATOM 11777 C CA . SER B 1 339 ? -5.919 -33.527 -3.807 1 88.12 339 SER B CA 1
ATOM 11778 C C . SER B 1 339 ? -7.434 -33.463 -3.971 1 88.12 339 SER B C 1
ATOM 11780 O O . SER B 1 339 ? -8.034 -34.346 -4.588 1 88.12 339 SER B O 1
ATOM 11782 N N . LEU B 1 340 ? -8.045 -32.467 -3.35 1 90.91 340 LEU B N 1
ATOM 11783 C CA . LEU B 1 340 ? -9.482 -32.262 -3.491 1 90.91 340 LEU B CA 1
ATOM 11784 C C . LEU B 1 340 ? -9.851 -31.98 -4.943 1 90.91 340 LEU B C 1
ATOM 11786 O O . LEU B 1 340 ? -9.138 -31.255 -5.64 1 90.91 340 LEU B O 1
ATOM 11790 N N . ARG B 1 341 ? -10.841 -32.543 -5.338 1 89.74 341 ARG B N 1
ATOM 11791 C CA . ARG B 1 341 ? -11.212 -32.356 -6.737 1 89.74 341 ARG B CA 1
ATOM 11792 C C . ARG B 1 341 ? -12.055 -31.098 -6.916 1 89.74 341 ARG B C 1
ATOM 11794 O O . ARG B 1 341 ? -12.03 -30.474 -7.979 1 89.74 341 ARG B O 1
ATOM 11801 N N . ASN B 1 342 ? -12.823 -30.757 -5.844 1 89.54 342 ASN B N 1
ATOM 11802 C CA . ASN B 1 342 ? -13.602 -29.525 -5.91 1 89.54 342 ASN B CA 1
ATOM 11803 C C . ASN B 1 342 ? -12.756 -28.306 -5.55 1 89.54 342 ASN B C 1
ATOM 11805 O O . ASN B 1 342 ? -12.272 -28.193 -4.423 1 89.54 342 ASN B O 1
ATOM 11809 N N . ALA B 1 343 ? -12.587 -27.423 -6.434 1 83.36 343 ALA B N 1
ATOM 11810 C CA . ALA B 1 343 ? -11.869 -26.189 -6.124 1 83.36 343 ALA B CA 1
ATOM 11811 C C . ALA B 1 343 ? -12.69 -25.293 -5.201 1 83.36 343 ALA B C 1
ATOM 11813 O O . ALA B 1 343 ? -12.163 -24.742 -4.231 1 83.36 343 ALA B O 1
ATOM 11814 N N . PHE B 1 344 ? -13.948 -25.154 -5.602 1 87.83 344 PHE B N 1
ATOM 11815 C CA . PHE B 1 344 ? -14.896 -24.427 -4.767 1 87.83 344 PHE B CA 1
ATOM 11816 C C . PHE B 1 344 ? -15.779 -25.391 -3.984 1 87.83 344 PHE B C 1
ATOM 11818 O O . PHE B 1 344 ? -16.645 -26.053 -4.558 1 87.83 344 PHE B O 1
ATOM 11825 N N . VAL B 1 345 ? -15.561 -25.42 -2.707 1 92.61 345 VAL B N 1
ATOM 11826 C CA . VAL B 1 345 ? -16.346 -26.318 -1.867 1 92.61 345 VAL B CA 1
ATOM 11827 C C . VAL B 1 345 ? -17.648 -25.634 -1.455 1 92.61 345 VAL B C 1
ATOM 11829 O O . VAL B 1 345 ? -17.627 -24.579 -0.817 1 92.61 345 VAL B O 1
ATOM 11832 N N . LEU B 1 346 ? -18.726 -26.295 -1.757 1 93.79 346 LEU B N 1
ATOM 11833 C CA . LEU B 1 346 ? -20.03 -25.675 -1.55 1 93.79 346 LEU B CA 1
ATOM 11834 C C . LEU B 1 346 ? -20.798 -26.383 -0.44 1 93.79 346 LEU B C 1
ATOM 11836 O O . LEU B 1 346 ? -21.778 -25.847 0.082 1 93.79 346 LEU B O 1
ATOM 11840 N N . GLY B 1 347 ? -20.331 -27.573 -0.072 1 95.58 347 GLY B N 1
ATOM 11841 C CA . GLY B 1 347 ? -20.995 -28.323 0.982 1 95.58 347 GLY B CA 1
ATOM 11842 C C . GLY B 1 347 ? -20.05 -29.214 1.766 1 95.58 347 GLY B C 1
ATOM 11843 O O . GLY B 1 347 ? -19.122 -29.794 1.199 1 95.58 347 GLY B O 1
ATOM 11844 N N . THR B 1 348 ? -20.325 -29.255 2.973 1 96.31 348 THR B N 1
ATOM 11845 C CA . THR B 1 348 ? -19.551 -30.122 3.855 1 96.31 348 THR B CA 1
ATOM 11846 C C . THR B 1 348 ? -20.461 -30.824 4.859 1 96.31 348 THR B C 1
ATOM 11848 O O . THR B 1 348 ? -21.53 -30.312 5.199 1 96.31 348 THR B O 1
ATOM 11851 N N . SER B 1 349 ? -20.078 -32.018 5.251 1 95.57 349 SER B N 1
ATOM 11852 C CA . SER B 1 349 ? -20.811 -32.758 6.273 1 95.57 349 SER B CA 1
ATOM 11853 C C . SER B 1 349 ? -19.914 -33.774 6.971 1 95.57 349 SER B C 1
ATOM 11855 O O . SER B 1 349 ? -19.075 -34.412 6.331 1 95.57 349 SER B O 1
ATOM 11857 N N . PRO B 1 350 ? -20.142 -33.92 8.216 1 94.2 350 PRO B N 1
ATOM 11858 C CA . PRO B 1 350 ? -19.358 -34.94 8.917 1 94.2 350 PRO B CA 1
ATOM 11859 C C . PRO B 1 350 ? -19.743 -36.361 8.514 1 94.2 350 PRO B C 1
ATOM 11861 O O . PRO B 1 350 ? -20.908 -36.625 8.203 1 94.2 350 PRO B O 1
ATOM 11864 N N . SER B 1 351 ? -18.787 -37.177 8.538 1 93.99 351 SER B N 1
ATOM 11865 C CA . SER B 1 351 ? -19.003 -38.6 8.294 1 93.99 351 SER B CA 1
ATOM 11866 C C . SER B 1 351 ? -19.023 -39.388 9.599 1 93.99 351 SER B C 1
ATOM 11868 O O . SER B 1 351 ? -18.425 -38.969 10.593 1 93.99 351 SER B O 1
ATOM 11870 N N . SER B 1 352 ? -19.672 -40.502 9.582 1 88.24 352 SER B N 1
ATOM 11871 C CA . SER B 1 352 ? -19.798 -41.331 10.776 1 88.24 352 SER B CA 1
ATOM 11872 C C . SER B 1 352 ? -18.453 -41.924 11.182 1 88.24 352 SER B C 1
ATOM 11874 O O . SER B 1 352 ? -18.235 -42.237 12.354 1 88.24 352 SER B O 1
ATOM 11876 N N . ASN B 1 353 ? -17.532 -42.036 10.236 1 84.05 353 ASN B N 1
ATOM 11877 C CA . ASN B 1 353 ? -16.227 -42.616 10.536 1 84.05 353 ASN B CA 1
ATOM 11878 C C . ASN B 1 353 ? -15.189 -41.537 10.83 1 84.05 353 ASN B C 1
ATOM 11880 O O . ASN B 1 353 ? -13.987 -41.773 10.695 1 84.05 353 ASN B O 1
ATOM 11884 N N . GLY B 1 354 ? -15.658 -40.399 11.139 1 86.12 354 GLY B N 1
ATOM 11885 C CA . GLY B 1 354 ? -14.749 -39.35 11.571 1 86.12 354 GLY B CA 1
ATOM 11886 C C . GLY B 1 354 ? -14.275 -38.465 10.434 1 86.12 354 GLY B C 1
ATOM 11887 O O . GLY B 1 354 ? -13.604 -37.457 10.663 1 86.12 354 GLY B O 1
ATOM 11888 N N . GLY B 1 355 ? -14.591 -38.673 9.235 1 92.67 355 GLY B N 1
ATOM 11889 C CA . GLY B 1 355 ? -14.208 -37.835 8.11 1 92.67 355 GLY B CA 1
ATOM 11890 C C . GLY B 1 355 ? -15.239 -36.773 7.778 1 92.67 355 GLY B C 1
ATOM 11891 O O . GLY B 1 355 ? -16.156 -36.525 8.563 1 92.67 355 GLY B O 1
ATOM 11892 N N . ILE B 1 356 ? -14.959 -36.017 6.724 1 96.16 356 ILE B N 1
ATOM 11893 C CA . ILE B 1 356 ? -15.858 -34.971 6.249 1 96.16 356 ILE B CA 1
ATOM 11894 C C . ILE B 1 356 ? -16.15 -35.176 4.765 1 96.16 356 ILE B C 1
ATOM 11896 O O . ILE B 1 356 ? -15.228 -35.324 3.959 1 96.16 356 ILE B O 1
ATOM 11900 N N . TRP B 1 357 ? -17.38 -35.242 4.44 1 96.77 357 TRP B N 1
ATOM 11901 C CA . TRP B 1 357 ? -17.805 -35.261 3.044 1 96.77 357 TRP B CA 1
ATOM 11902 C C . TRP B 1 357 ? -17.765 -33.859 2.444 1 96.77 357 TRP B C 1
ATOM 11904 O O . TRP B 1 357 ? -18.122 -32.883 3.108 1 96.77 357 TRP B O 1
ATOM 11914 N N . THR B 1 358 ? -17.302 -33.744 1.26 1 96.03 358 THR B N 1
ATOM 11915 C CA . THR B 1 358 ? -17.287 -32.453 0.581 1 96.03 358 THR B CA 1
ATOM 11916 C C . THR B 1 358 ? -17.838 -32.581 -0.837 1 96.03 358 THR B C 1
ATOM 11918 O O . THR B 1 358 ? -17.619 -33.594 -1.504 1 96.03 358 THR B O 1
ATOM 11921 N N . VAL B 1 359 ? -18.569 -31.562 -1.323 1 96.37 359 VAL B N 1
ATOM 11922 C CA . VAL B 1 359 ? -19.062 -31.423 -2.69 1 96.37 359 VAL B CA 1
ATOM 11923 C C . VAL B 1 359 ? -18.834 -29.994 -3.179 1 96.37 359 VAL B C 1
ATOM 11925 O O . VAL B 1 359 ? -18.556 -29.095 -2.381 1 96.37 359 VAL B O 1
ATOM 11928 N N . GLY B 1 360 ? -18.908 -29.878 -4.482 1 92.79 360 GLY B N 1
ATOM 11929 C CA . GLY B 1 360 ? -18.679 -28.513 -4.929 1 92.79 360 GLY B CA 1
ATOM 11930 C C . GLY B 1 360 ? -18.718 -28.365 -6.438 1 92.79 360 GLY B C 1
ATOM 11931 O O . GLY B 1 360 ? -19.537 -28.998 -7.108 1 92.79 360 GLY B O 1
ATOM 11932 N N . SER B 1 361 ? -17.861 -27.558 -6.967 1 85.65 361 SER B N 1
ATOM 11933 C CA . SER B 1 361 ? -17.939 -26.992 -8.309 1 85.65 361 SER B CA 1
ATOM 11934 C C . SER B 1 361 ? -17.56 -28.023 -9.367 1 85.65 361 SER B C 1
ATOM 11936 O O . SER B 1 361 ? -17.921 -27.882 -10.537 1 85.65 361 SER B O 1
ATOM 11938 N N . HIS B 1 362 ? -16.874 -29.069 -8.993 1 85.58 362 HIS B N 1
ATOM 11939 C CA . HIS B 1 362 ? -16.485 -30.061 -9.989 1 85.58 362 HIS B CA 1
ATOM 11940 C C . HIS B 1 362 ? -17.485 -31.211 -10.041 1 85.58 362 HIS B C 1
ATOM 11942 O O . HIS B 1 362 ? -17.247 -32.216 -10.716 1 85.58 362 HIS B O 1
ATOM 11948 N N . GLY B 1 363 ? -18.455 -31.106 -9.241 1 90.22 363 GLY B N 1
ATOM 11949 C CA . GLY B 1 363 ? -19.451 -32.164 -9.185 1 90.22 363 GLY B CA 1
ATOM 11950 C C . GLY B 1 363 ? -18.914 -33.459 -8.605 1 90.22 363 GLY B C 1
ATOM 11951 O O . GLY B 1 363 ? -19.324 -34.546 -9.017 1 90.22 363 GLY B O 1
ATOM 11952 N N . ALA B 1 364 ? -17.981 -33.269 -7.73 1 94.07 364 ALA B N 1
ATOM 11953 C CA . ALA B 1 364 ? -17.321 -34.449 -7.176 1 94.07 364 ALA B CA 1
ATOM 11954 C C . ALA B 1 364 ? -17.693 -34.647 -5.709 1 94.07 364 ALA B C 1
ATOM 11956 O O . ALA B 1 364 ? -17.95 -33.678 -4.991 1 94.07 364 ALA B O 1
ATOM 11957 N N . LEU B 1 365 ? -17.788 -35.848 -5.351 1 96.67 365 LEU B N 1
ATOM 11958 C CA . LEU B 1 365 ? -17.952 -36.244 -3.956 1 96.67 365 LEU B CA 1
ATOM 11959 C C . LEU B 1 365 ? -16.649 -36.8 -3.392 1 96.67 365 LEU B C 1
ATOM 11961 O O . LEU B 1 365 ? -16.156 -37.83 -3.856 1 96.67 365 LEU B O 1
ATOM 11965 N N . ASP B 1 366 ? -16.134 -36.097 -2.462 1 96.17 366 ASP B N 1
ATOM 11966 C CA . ASP B 1 366 ? -14.897 -36.507 -1.804 1 96.17 366 ASP B CA 1
ATOM 11967 C C . ASP B 1 366 ? -15.089 -36.617 -0.294 1 96.17 366 ASP B C 1
ATOM 11969 O O . ASP B 1 366 ? -16.028 -36.043 0.262 1 96.17 366 ASP B O 1
ATOM 11973 N N . ARG B 1 367 ? -14.349 -37.4 0.291 1 96.09 367 ARG B N 1
ATOM 11974 C CA . ARG B 1 367 ? -14.25 -37.488 1.744 1 96.09 367 ARG B CA 1
ATOM 11975 C C . ARG B 1 367 ? -12.806 -37.33 2.206 1 96.09 367 ARG B C 1
ATOM 11977 O O . ARG B 1 367 ? -11.887 -37.87 1.585 1 96.09 367 ARG B O 1
ATOM 11984 N N . PHE B 1 368 ? -12.574 -36.513 3.226 1 93.75 368 PHE B N 1
ATOM 11985 C CA . PHE B 1 368 ? -11.208 -36.379 3.716 1 93.75 368 PHE B CA 1
ATOM 11986 C C . PHE B 1 368 ? -11.163 -36.505 5.234 1 93.75 368 PHE B C 1
ATOM 11988 O O . PHE B 1 368 ? -12.183 -36.341 5.907 1 93.75 368 PHE B O 1
ATOM 11995 N N . ASP B 1 369 ? -10.048 -36.872 5.7 1 92.87 369 ASP B N 1
ATOM 11996 C CA . ASP B 1 369 ? -9.774 -36.913 7.134 1 92.87 369 ASP B CA 1
ATOM 11997 C C . ASP B 1 369 ? -9.183 -35.591 7.618 1 92.87 369 ASP B C 1
ATOM 11999 O O . ASP B 1 369 ? -8.075 -35.219 7.225 1 92.87 369 ASP B O 1
ATOM 12003 N N . PRO B 1 370 ? -9.888 -34.905 8.451 1 90.8 370 PRO B N 1
ATOM 12004 C CA . PRO B 1 370 ? -9.414 -33.584 8.869 1 90.8 370 PRO B CA 1
ATOM 12005 C C . PRO B 1 370 ? -8.1 -33.648 9.646 1 90.8 370 PRO B C 1
ATOM 12007 O O . PRO B 1 370 ? -7.384 -32.648 9.737 1 90.8 370 PRO B O 1
ATOM 12010 N N . ARG B 1 371 ? -7.703 -34.717 10.244 1 87.66 371 ARG B N 1
ATOM 12011 C CA . ARG B 1 371 ? -6.481 -34.853 11.031 1 87.66 371 ARG B CA 1
ATOM 12012 C C . ARG B 1 371 ? -5.273 -35.087 10.13 1 87.66 371 ARG B C 1
ATOM 12014 O O . ARG B 1 371 ? -4.215 -34.488 10.333 1 87.66 371 ARG B O 1
ATOM 12021 N N . THR B 1 372 ? -5.435 -35.923 9.08 1 85.25 372 THR B N 1
ATOM 12022 C CA . THR B 1 372 ? -4.295 -36.297 8.25 1 85.25 372 THR B CA 1
ATOM 12023 C C . THR B 1 372 ? -4.322 -35.545 6.923 1 85.25 372 THR B C 1
ATOM 12025 O O . THR B 1 372 ? -3.291 -35.404 6.263 1 85.25 372 THR B O 1
ATOM 12028 N N . GLY B 1 373 ? -5.474 -35.155 6.541 1 87.49 373 GLY B N 1
ATOM 12029 C CA . GLY B 1 373 ? -5.608 -34.483 5.258 1 87.49 373 GLY B CA 1
ATOM 12030 C C . GLY B 1 373 ? -5.759 -35.443 4.094 1 87.49 373 GLY B C 1
ATOM 12031 O O . GLY B 1 373 ? -5.846 -35.019 2.94 1 87.49 373 GLY B O 1
ATOM 12032 N N . LYS B 1 374 ? -5.814 -36.725 4.353 1 90.23 374 LYS B N 1
ATOM 12033 C CA . LYS B 1 374 ? -5.96 -37.712 3.287 1 90.23 374 LYS B CA 1
ATOM 12034 C C . LYS B 1 374 ? -7.34 -37.625 2.643 1 90.23 374 LYS B C 1
ATOM 12036 O O . LYS B 1 374 ? -8.355 -37.579 3.341 1 90.23 374 LYS B O 1
ATOM 12041 N N . ILE B 1 375 ? -7.361 -37.653 1.36 1 93.68 375 ILE B N 1
ATOM 12042 C CA . ILE B 1 375 ? -8.604 -37.479 0.618 1 93.68 375 ILE B CA 1
ATOM 12043 C C . ILE B 1 375 ? -8.98 -38.787 -0.074 1 93.68 375 ILE B C 1
ATOM 12045 O O . ILE B 1 375 ? -8.14 -39.419 -0.719 1 93.68 375 ILE B O 1
ATOM 12049 N N . GLU B 1 376 ? -10.138 -39.237 0.111 1 93.73 376 GLU B N 1
ATOM 12050 C CA . GLU B 1 376 ? -10.739 -40.358 -0.604 1 93.73 376 GLU B CA 1
ATOM 12051 C C . GLU B 1 376 ? -11.719 -39.872 -1.669 1 93.73 376 GLU B C 1
ATOM 12053 O O . GLU B 1 376 ? -12.762 -39.301 -1.346 1 93.73 376 GLU B O 1
ATOM 12058 N N . GLN B 1 377 ? -11.393 -40.128 -2.864 1 93.52 377 GLN B N 1
ATOM 12059 C CA . GLN B 1 377 ? -12.251 -39.715 -3.968 1 93.52 377 GLN B CA 1
ATOM 12060 C C . GLN B 1 377 ? -13.295 -40.783 -4.284 1 93.52 377 GLN B C 1
ATOM 12062 O O . GLN B 1 377 ? -12.948 -41.924 -4.595 1 93.52 377 GLN B O 1
ATOM 12067 N N . HIS B 1 378 ? -14.493 -40.503 -4.253 1 93.67 378 HIS B N 1
ATOM 12068 C CA . HIS B 1 378 ? -15.557 -41.483 -4.44 1 93.67 378 HIS B CA 1
ATOM 12069 C C . HIS B 1 378 ? -16.127 -41.414 -5.853 1 93.67 378 HIS B C 1
ATOM 12071 O O . HIS B 1 378 ? -16.124 -42.411 -6.578 1 93.67 378 HIS B O 1
ATOM 12077 N N . ARG B 1 379 ? -16.654 -40.193 -6.22 1 92.94 379 ARG B N 1
ATOM 12078 C CA . ARG B 1 379 ? -17.288 -40.075 -7.529 1 92.94 379 ARG B CA 1
ATOM 12079 C C . ARG B 1 379 ? -17.155 -38.658 -8.077 1 92.94 379 ARG B C 1
ATOM 12081 O O . ARG B 1 379 ? -17.221 -37.686 -7.321 1 92.94 379 ARG B O 1
ATOM 12088 N N . THR B 1 380 ? -16.991 -38.616 -9.318 1 89.46 380 THR B N 1
ATOM 12089 C CA . THR B 1 380 ? -17.046 -37.342 -10.027 1 89.46 380 THR B CA 1
ATOM 12090 C C . THR B 1 380 ? -18.265 -37.285 -10.943 1 89.46 380 THR B C 1
ATOM 12092 O O . THR B 1 380 ? -18.819 -38.322 -11.314 1 89.46 380 THR B O 1
ATOM 12095 N N . TRP B 1 381 ? -18.688 -36.152 -11.3 1 87.37 381 TRP B N 1
ATOM 12096 C CA . TRP B 1 381 ? -19.834 -35.906 -12.168 1 87.37 381 TRP B CA 1
ATOM 12097 C C . TRP B 1 381 ? -21.072 -36.635 -11.656 1 87.37 381 TRP B C 1
ATOM 12099 O O . TRP B 1 381 ? -21.722 -37.368 -12.404 1 87.37 381 TRP B O 1
ATOM 12109 N N . VAL B 1 382 ? -21.278 -36.433 -10.44 1 91.86 382 VAL B N 1
ATOM 12110 C CA . VAL B 1 382 ? -22.388 -37.095 -9.762 1 91.86 382 VAL B CA 1
ATOM 12111 C C . VAL B 1 382 ? -23.704 -36.723 -10.442 1 91.86 382 VAL B C 1
ATOM 12113 O O . VAL B 1 382 ? -24.594 -37.564 -10.588 1 91.86 382 VAL B O 1
ATOM 12116 N N . ASN B 1 383 ? -23.895 -35.542 -10.854 1 90.21 383 ASN B N 1
ATOM 12117 C CA . ASN B 1 383 ? -25.054 -35.059 -11.597 1 90.21 383 ASN B CA 1
ATOM 12118 C C . ASN B 1 383 ? -24.639 -34.348 -12.882 1 90.21 383 ASN B C 1
ATOM 12120 O O . ASN B 1 383 ? -25.017 -33.198 -13.11 1 90.21 383 ASN B O 1
ATOM 12124 N N . GLY B 1 384 ? -23.948 -35.158 -13.701 1 77.64 384 GLY B N 1
ATOM 12125 C CA . GLY B 1 384 ? -23.513 -34.554 -14.95 1 77.64 384 GLY B CA 1
ATOM 12126 C C . GLY B 1 384 ? -22.574 -33.38 -14.749 1 77.64 384 GLY B C 1
ATOM 12127 O O . GLY B 1 384 ? -21.585 -33.486 -14.02 1 77.64 384 GLY B O 1
ATOM 12128 N N . MET B 1 385 ? -22.836 -32.123 -15.223 1 73.57 385 MET B N 1
ATOM 12129 C CA . MET B 1 385 ? -21.987 -30.936 -15.187 1 73.57 385 MET B CA 1
ATOM 12130 C C . MET B 1 385 ? -22.489 -29.939 -14.149 1 73.57 385 MET B C 1
ATOM 12132 O O . MET B 1 385 ? -21.933 -28.849 -14.009 1 73.57 385 MET B O 1
ATOM 12136 N N . TYR B 1 386 ? -23.385 -30.323 -13.303 1 80.49 386 TYR B N 1
ATOM 12137 C CA . TYR B 1 386 ? -23.957 -29.399 -12.33 1 80.49 386 TYR B CA 1
ATOM 12138 C C . TYR B 1 386 ? -23.111 -29.348 -11.063 1 80.49 386 TYR B C 1
ATOM 12140 O O . TYR B 1 386 ? -22.519 -30.354 -10.664 1 80.49 386 TYR B O 1
ATOM 12148 N N . TRP B 1 387 ? -23.147 -28.204 -10.486 1 87.59 387 TRP B N 1
ATOM 12149 C CA . TRP B 1 387 ? -22.531 -28.057 -9.172 1 87.59 387 TRP B CA 1
ATOM 12150 C C . TRP B 1 387 ? -23.344 -28.784 -8.105 1 87.59 387 TRP B C 1
ATOM 12152 O O . TRP B 1 387 ? -24.573 -28.838 -8.183 1 87.59 387 TRP B O 1
ATOM 12162 N N . LEU B 1 388 ? -22.671 -29.376 -7.224 1 95.02 388 LEU B N 1
ATOM 12163 C CA . LEU B 1 388 ? -23.317 -29.942 -6.045 1 95.02 388 LEU B CA 1
ATOM 12164 C C . LEU B 1 388 ? -23.321 -28.942 -4.894 1 95.02 388 LEU B C 1
ATOM 12166 O O . LEU B 1 388 ? -22.314 -28.275 -4.642 1 95.02 388 LEU B O 1
ATOM 12170 N N . SER B 1 389 ? -24.394 -28.801 -4.223 1 94.27 389 SER B N 1
ATOM 12171 C CA . SER B 1 389 ? -24.546 -27.648 -3.341 1 94.27 389 SER B CA 1
ATOM 12172 C C . SER B 1 389 ? -24.58 -28.073 -1.877 1 94.27 389 SER B C 1
ATOM 12174 O O . SER B 1 389 ? -24.302 -27.269 -0.985 1 94.27 389 SER B O 1
ATOM 12176 N N . SER B 1 390 ? -24.965 -29.254 -1.585 1 96.51 390 SER B N 1
ATOM 12177 C CA . SER B 1 390 ? -25.077 -29.697 -0.2 1 96.51 390 SER B CA 1
ATOM 12178 C C . SER B 1 390 ? -24.842 -31.2 -0.079 1 96.51 390 SER B C 1
ATOM 12180 O O . SER B 1 390 ? -24.951 -31.931 -1.066 1 96.51 390 SER B O 1
ATOM 12182 N N . VAL B 1 391 ? -24.486 -31.61 1.08 1 97.23 391 VAL B N 1
ATOM 12183 C CA . VAL B 1 391 ? -24.227 -33.023 1.338 1 97.23 391 VAL B CA 1
ATOM 12184 C C . VAL B 1 391 ? -24.542 -33.348 2.796 1 97.23 391 VAL B C 1
ATOM 12186 O O . VAL B 1 391 ? -24.344 -32.513 3.682 1 97.23 391 VAL B O 1
ATOM 12189 N N . ARG B 1 392 ? -25.122 -34.501 2.999 1 95.97 392 ARG B N 1
ATOM 12190 C CA . ARG B 1 392 ? -25.456 -34.958 4.343 1 95.97 392 ARG B CA 1
ATOM 12191 C C . ARG B 1 392 ? -25.438 -36.481 4.425 1 95.97 392 ARG B C 1
ATOM 12193 O O . ARG B 1 392 ? -25.96 -37.161 3.539 1 95.97 392 ARG B O 1
ATOM 12200 N N . GLU B 1 393 ? -24.798 -36.965 5.415 1 95.7 393 GLU B N 1
ATOM 12201 C CA . GLU B 1 393 ? -24.844 -38.4 5.679 1 95.7 393 GLU B CA 1
ATOM 12202 C C . GLU B 1 393 ? -25.945 -38.742 6.679 1 95.7 393 GLU B C 1
ATOM 12204 O O . GLU B 1 393 ? -26.061 -38.102 7.726 1 95.7 393 GLU B O 1
ATOM 12209 N N . ASP B 1 394 ? -26.67 -39.711 6.399 1 92.98 394 ASP B N 1
ATOM 12210 C CA . ASP B 1 394 ? -27.753 -40.085 7.304 1 92.98 394 ASP B CA 1
ATOM 12211 C C . ASP B 1 394 ? -27.289 -41.137 8.31 1 92.98 394 ASP B C 1
ATOM 12213 O O . ASP B 1 394 ? -26.119 -41.525 8.315 1 92.98 394 ASP B O 1
ATOM 12217 N N . ARG B 1 395 ? -27.778 -41.438 9.64 1 88.59 395 ARG B N 1
ATOM 12218 C CA . ARG B 1 395 ? -27.454 -42.331 10.748 1 88.59 395 ARG B CA 1
ATOM 12219 C C . ARG B 1 395 ? -27.105 -43.727 10.242 1 88.59 395 ARG B C 1
ATOM 12221 O O . ARG B 1 395 ? -26.463 -44.506 10.949 1 88.59 395 ARG B O 1
ATOM 12228 N N . ARG B 1 396 ? -27.92 -44.191 8.693 1 89.95 396 ARG B N 1
ATOM 12229 C CA . ARG B 1 396 ? -27.655 -45.498 8.099 1 89.95 396 ARG B CA 1
ATOM 12230 C C . ARG B 1 396 ? -26.344 -45.49 7.32 1 89.95 396 ARG B C 1
ATOM 12232 O O . ARG B 1 396 ? -25.982 -46.488 6.693 1 89.95 396 ARG B O 1
ATOM 12239 N N . GLY B 1 397 ? -24.824 -44.132 7.677 1 90.66 397 GLY B N 1
ATOM 12240 C CA . GLY B 1 397 ? -23.552 -44.013 6.981 1 90.66 397 GLY B CA 1
ATOM 12241 C C . GLY B 1 397 ? -23.707 -43.702 5.504 1 90.66 397 GLY B C 1
ATOM 12242 O O . GLY B 1 397 ? -22.739 -43.776 4.744 1 90.66 397 GLY B O 1
ATOM 12243 N N . GLN B 1 398 ? -25.669 -43.575 4.61 1 95.33 398 GLN B N 1
ATOM 12244 C CA . GLN B 1 398 ? -25.885 -43.15 3.231 1 95.33 398 GLN B CA 1
ATOM 12245 C C . GLN B 1 398 ? -25.632 -41.654 3.07 1 95.33 398 GLN B C 1
ATOM 12247 O O . GLN B 1 398 ? -25.944 -40.866 3.965 1 95.33 398 GLN B O 1
ATOM 12252 N N . VAL B 1 399 ? -25.164 -41.328 1.894 1 97.06 399 VAL B N 1
ATOM 12253 C CA . VAL B 1 399 ? -24.775 -39.938 1.681 1 97.06 399 VAL B CA 1
ATOM 12254 C C . VAL B 1 399 ? -25.736 -39.278 0.694 1 97.06 399 VAL B C 1
ATOM 12256 O O . VAL B 1 399 ? -25.82 -39.687 -0.467 1 97.06 399 VAL B O 1
ATOM 12259 N N . TRP B 1 400 ? -26.459 -38.333 1.147 1 97.63 400 TRP B N 1
ATOM 12260 C CA . TRP B 1 400 ? -27.384 -37.564 0.321 1 97.63 400 TRP B CA 1
ATOM 12261 C C . TRP B 1 400 ? -26.698 -36.332 -0.261 1 97.63 400 TRP B C 1
ATOM 12263 O O . TRP B 1 400 ? -25.95 -35.643 0.437 1 97.63 400 TRP B O 1
ATOM 12273 N N . ILE B 1 401 ? -26.894 -36.08 -1.531 1 97.72 401 ILE B N 1
ATOM 12274 C CA . ILE B 1 401 ? -26.243 -34.98 -2.236 1 97.72 401 ILE B CA 1
ATOM 12275 C C . ILE B 1 401 ? -27.297 -34.1 -2.904 1 97.72 401 ILE B C 1
ATOM 12277 O O . ILE B 1 401 ? -28.158 -34.597 -3.634 1 97.72 401 ILE B O 1
ATOM 12281 N N . GLY B 1 402 ? -27.197 -32.81 -2.543 1 96.79 402 GLY B N 1
ATOM 12282 C CA . GLY B 1 402 ? -28.096 -31.846 -3.157 1 96.79 402 GLY B CA 1
ATOM 12283 C C . GLY B 1 402 ? -27.489 -31.144 -4.357 1 96.79 402 GLY B C 1
ATOM 12284 O O . GLY B 1 402 ? -26.294 -30.841 -4.367 1 96.79 402 GLY B O 1
ATOM 12285 N N . SER B 1 403 ? -28.226 -30.975 -5.39 1 93.65 403 SER B N 1
ATOM 12286 C CA . SER B 1 403 ? -27.862 -30.269 -6.615 1 93.65 403 SER B CA 1
ATOM 12287 C C . SER B 1 403 ? -29.025 -29.432 -7.137 1 93.65 403 SER B C 1
ATOM 12289 O O . SER B 1 403 ? -30.044 -29.285 -6.459 1 93.65 403 SER B O 1
ATOM 12291 N N . THR B 1 404 ? -28.795 -28.865 -8.196 1 86.36 404 THR B N 1
ATOM 12292 C CA . THR B 1 404 ? -29.88 -28.111 -8.814 1 86.36 404 THR B CA 1
ATOM 12293 C C . THR B 1 404 ? -30.945 -29.051 -9.369 1 86.36 404 THR B C 1
ATOM 12295 O O . THR B 1 404 ? -30.656 -29.885 -10.23 1 86.36 404 THR B O 1
ATOM 12298 N N . ASP B 1 405 ? -32.089 -29.047 -8.909 1 85.81 405 ASP B N 1
ATOM 12299 C CA . ASP B 1 405 ? -33.278 -29.754 -9.375 1 85.81 405 ASP B CA 1
ATOM 12300 C C . ASP B 1 405 ? -33.113 -31.265 -9.224 1 85.81 405 ASP B C 1
ATOM 12302 O O . ASP B 1 405 ? -33.697 -32.037 -9.987 1 85.81 405 ASP B O 1
ATOM 12306 N N . ALA B 1 406 ? -32.218 -31.569 -8.34 1 93.52 406 ALA B N 1
ATOM 12307 C CA . ALA B 1 406 ? -31.989 -33.005 -8.197 1 93.52 406 ALA B CA 1
ATOM 12308 C C . ALA B 1 406 ? -31.452 -33.339 -6.809 1 93.52 406 ALA B C 1
ATOM 12310 O O . ALA B 1 406 ? -30.705 -32.555 -6.22 1 93.52 406 ALA B O 1
ATOM 12311 N N . LEU B 1 407 ? -31.958 -34.426 -6.339 1 96.12 407 LEU B N 1
ATOM 12312 C CA . LEU B 1 407 ? -31.445 -35.044 -5.122 1 96.12 407 LEU B CA 1
ATOM 12313 C C . LEU B 1 407 ? -30.83 -36.407 -5.421 1 96.12 407 LEU B C 1
ATOM 12315 O O . LEU B 1 407 ? -31.406 -37.202 -6.168 1 96.12 407 LEU B O 1
ATOM 12319 N N . LEU B 1 408 ? -29.65 -36.607 -4.904 1 96.98 408 LEU B N 1
ATOM 12320 C CA . LEU B 1 408 ? -28.956 -37.869 -5.136 1 96.98 408 LEU B CA 1
ATOM 12321 C C . LEU B 1 408 ? -28.612 -38.551 -3.816 1 96.98 408 LEU B C 1
ATOM 12323 O O . LEU B 1 408 ? -28.439 -37.883 -2.794 1 96.98 408 LEU B O 1
ATOM 12327 N N . ARG B 1 409 ? -28.575 -39.774 -3.846 1 96.79 409 ARG B N 1
ATOM 12328 C CA . ARG B 1 409 ? -28.139 -40.566 -2.701 1 96.79 409 ARG B CA 1
ATOM 12329 C C . ARG B 1 409 ? -27.055 -41.56 -3.103 1 96.79 409 ARG B C 1
ATOM 12331 O O . ARG B 1 409 ? -27.228 -42.323 -4.055 1 96.79 409 ARG B O 1
ATOM 12338 N N . TYR B 1 410 ? -25.964 -41.486 -2.447 1 96.94 410 TYR B N 1
ATOM 12339 C CA . TYR B 1 410 ? -24.811 -42.336 -2.72 1 96.94 410 TYR B CA 1
ATOM 12340 C C . TYR B 1 410 ? -24.587 -43.331 -1.588 1 96.94 410 TYR B C 1
ATOM 12342 O O . TYR B 1 410 ? -24.569 -42.953 -0.415 1 96.94 410 TYR B O 1
ATOM 12350 N N . ASP B 1 411 ? -24.338 -44.512 -1.873 1 94.68 411 ASP B N 1
ATOM 12351 C CA . ASP B 1 411 ? -23.968 -45.549 -0.914 1 94.68 411 ASP B CA 1
ATOM 12352 C C . ASP B 1 411 ? -22.469 -45.833 -0.963 1 94.68 411 ASP B C 1
ATOM 12354 O O . ASP B 1 411 ? -21.989 -46.504 -1.879 1 94.68 411 ASP B O 1
ATOM 12358 N N . PRO B 1 412 ? -21.125 -45.321 0.302 1 92.89 412 PRO B N 1
ATOM 12359 C CA . PRO B 1 412 ? -19.666 -45.433 0.245 1 92.89 412 PRO B CA 1
ATOM 12360 C C . PRO B 1 412 ? -19.184 -46.882 0.28 1 92.89 412 PRO B C 1
ATOM 12362 O O . PRO B 1 412 ? -18.105 -47.19 -0.233 1 92.89 412 PRO B O 1
ATOM 12365 N N . LYS B 1 413 ? -19.407 -47.791 0.797 1 89.45 413 LYS B N 1
ATOM 12366 C CA . LYS B 1 413 ? -19.046 -49.204 0.87 1 89.45 413 LYS B CA 1
ATOM 12367 C C . LYS B 1 413 ? -19.234 -49.889 -0.481 1 89.45 413 LYS B C 1
ATOM 12369 O O . LYS B 1 413 ? -18.365 -50.64 -0.928 1 89.45 413 LYS B O 1
ATOM 12374 N N . ARG B 1 414 ? -21.338 -49.748 -1.333 1 91.5 414 ARG B N 1
ATOM 12375 C CA . ARG B 1 414 ? -21.661 -50.376 -2.61 1 91.5 414 ARG B CA 1
ATOM 12376 C C . ARG B 1 414 ? -21.25 -49.486 -3.778 1 91.5 414 ARG B C 1
ATOM 12378 O O . ARG B 1 414 ? -21.238 -49.929 -4.929 1 91.5 414 ARG B O 1
ATOM 12385 N N . ARG B 1 415 ? -20.134 -48.305 -3.103 1 91.37 415 ARG B N 1
ATOM 12386 C CA . ARG B 1 415 ? -19.753 -47.307 -4.098 1 91.37 415 ARG B CA 1
ATOM 12387 C C . ARG B 1 415 ? -20.848 -47.129 -5.143 1 91.37 415 ARG B C 1
ATOM 12389 O O . ARG B 1 415 ? -20.565 -47.052 -6.34 1 91.37 415 ARG B O 1
ATOM 12396 N N . GLU B 1 416 ? -23.068 -47.124 -5.096 1 93.22 416 GLU B N 1
ATOM 12397 C CA . GLU B 1 416 ? -24.235 -46.927 -5.951 1 93.22 416 GLU B CA 1
ATOM 12398 C C . GLU B 1 416 ? -24.84 -45.541 -5.749 1 93.22 416 GLU B C 1
ATOM 12400 O O . GLU B 1 416 ? -24.86 -45.024 -4.63 1 93.22 416 GLU B O 1
ATOM 12405 N N . LEU B 1 417 ? -25.419 -44.977 -6.928 1 94.87 417 LEU B N 1
ATOM 12406 C CA . LEU B 1 417 ? -26.014 -43.645 -6.919 1 94.87 417 LEU B CA 1
ATOM 12407 C C . LEU B 1 417 ? -27.471 -43.698 -7.365 1 94.87 417 LEU B C 1
ATOM 12409 O O . LEU B 1 417 ? -27.789 -44.299 -8.394 1 94.87 417 LEU B O 1
ATOM 12413 N N . ARG B 1 418 ? -28.347 -43.253 -6.601 1 94.21 418 ARG B N 1
ATOM 12414 C CA . ARG B 1 418 ? -29.755 -43.09 -6.948 1 94.21 418 ARG B CA 1
ATOM 12415 C C . ARG B 1 418 ? -30.112 -41.615 -7.108 1 94.21 418 ARG B C 1
ATOM 12417 O O . ARG B 1 418 ? -29.649 -40.772 -6.337 1 94.21 418 ARG B O 1
ATOM 12424 N N . ARG B 1 419 ? -30.902 -41.31 -8.077 1 94.57 419 ARG B N 1
ATOM 12425 C CA . ARG B 1 419 ? -31.216 -39.92 -8.393 1 94.57 419 ARG B CA 1
ATOM 12426 C C . ARG B 1 419 ? -32.724 -39.693 -8.424 1 94.57 419 ARG B C 1
ATOM 12428 O O . ARG B 1 419 ? -33.474 -40.54 -8.915 1 94.57 419 ARG B O 1
ATOM 12435 N N . TRP B 1 420 ? -33.172 -38.64 -7.821 1 95 420 TRP B N 1
ATOM 12436 C CA . TRP B 1 420 ? -34.528 -38.117 -7.949 1 95 420 TRP B CA 1
ATOM 12437 C C . TRP B 1 420 ? -34.522 -36.741 -8.605 1 95 420 TRP B C 1
ATOM 12439 O O . TRP B 1 420 ? -34.124 -35.752 -7.984 1 95 420 TRP B O 1
ATOM 12449 N N . GLY B 1 421 ? -34.769 -36.666 -9.836 1 90.23 421 GLY B N 1
ATOM 12450 C CA . GLY B 1 421 ? -34.875 -35.394 -10.532 1 90.23 421 GLY B CA 1
ATOM 12451 C C . GLY B 1 421 ? -36.309 -34.958 -10.764 1 90.23 421 GLY B C 1
ATOM 12452 O O . GLY B 1 421 ? -37.22 -35.403 -10.063 1 90.23 421 GLY B O 1
ATOM 12453 N N . ARG B 1 422 ? -36.475 -33.917 -11.768 1 79.76 422 ARG B N 1
ATOM 12454 C CA . ARG B 1 422 ? -37.8 -33.393 -12.085 1 79.76 422 ARG B CA 1
ATOM 12455 C C . ARG B 1 422 ? -38.676 -34.468 -12.721 1 79.76 422 ARG B C 1
ATOM 12457 O O . ARG B 1 422 ? -39.904 -34.412 -12.626 1 79.76 422 ARG B O 1
ATOM 12464 N N . ASP B 1 423 ? -38.06 -35.683 -12.99 1 81.53 423 ASP B N 1
ATOM 12465 C CA . ASP B 1 423 ? -38.749 -36.729 -13.739 1 81.53 423 ASP B CA 1
ATOM 12466 C C . ASP B 1 423 ? -39.131 -37.895 -12.831 1 81.53 423 ASP B C 1
ATOM 12468 O O . ASP B 1 423 ? -39.691 -38.891 -13.293 1 81.53 423 ASP B O 1
ATOM 12472 N N . ALA B 1 424 ? -38.883 -37.937 -11.572 1 85.56 424 ALA B N 1
ATOM 12473 C CA . ALA B 1 424 ? -39.078 -39.065 -10.665 1 85.56 424 ALA B CA 1
ATOM 12474 C C . ALA B 1 424 ? -40.539 -39.18 -10.239 1 85.56 424 ALA B C 1
ATOM 12476 O O . ALA B 1 424 ? -40.842 -39.745 -9.185 1 85.56 424 ALA B O 1
ATOM 12477 N N . GLY B 1 425 ? -41.261 -38.854 -10.746 1 72.86 425 GLY B N 1
ATOM 12478 C CA . GLY B 1 425 ? -42.675 -39.105 -10.52 1 72.86 425 GLY B CA 1
ATOM 12479 C C . GLY B 1 425 ? -43.168 -38.578 -9.185 1 72.86 425 GLY B C 1
ATOM 12480 O O . GLY B 1 425 ? -42.955 -37.409 -8.857 1 72.86 425 GLY B O 1
ATOM 12481 N N . ALA B 1 426 ? -44.774 -39.67 -7.603 1 77.47 426 ALA B N 1
ATOM 12482 C CA . ALA B 1 426 ? -45.272 -39.417 -6.253 1 77.47 426 ALA B CA 1
ATOM 12483 C C . ALA B 1 426 ? -44.142 -38.982 -5.324 1 77.47 426 ALA B C 1
ATOM 12485 O O . ALA B 1 426 ? -44.386 -38.345 -4.296 1 77.47 426 ALA B O 1
ATOM 12486 N N . ASP B 1 427 ? -42.304 -38.81 -6.447 1 91.24 427 ASP B N 1
ATOM 12487 C CA . ASP B 1 427 ? -41.174 -38.535 -5.565 1 91.24 427 ASP B CA 1
ATOM 12488 C C . ASP B 1 427 ? -40.245 -37.487 -6.173 1 91.24 427 ASP B C 1
ATOM 12490 O O . ASP B 1 427 ? -39.061 -37.428 -5.833 1 91.24 427 ASP B O 1
ATOM 12494 N N . ALA B 1 428 ? -40.707 -36.499 -7.022 1 92.25 428 ALA B N 1
ATOM 12495 C CA . ALA B 1 428 ? -39.89 -35.494 -7.697 1 92.25 428 ALA B CA 1
ATOM 12496 C C . ALA B 1 428 ? -39.357 -34.464 -6.706 1 92.25 428 ALA B C 1
ATOM 12498 O O . ALA B 1 428 ? -40.032 -34.124 -5.731 1 92.25 428 ALA B O 1
ATOM 12499 N N . THR B 1 429 ? -38.18 -33.964 -6.973 1 90.52 429 THR B N 1
ATOM 12500 C CA . THR B 1 429 ? -37.595 -32.888 -6.181 1 90.52 429 THR B CA 1
ATOM 12501 C C . THR B 1 429 ? -38.183 -31.539 -6.585 1 90.52 429 THR B C 1
ATOM 12503 O O . THR B 1 429 ? -38.55 -31.337 -7.744 1 90.52 429 THR B O 1
ATOM 12506 N N . MET B 1 430 ? -38.24 -30.678 -5.633 1 87.64 430 MET B N 1
ATOM 12507 C CA . MET B 1 430 ? -38.695 -29.314 -5.888 1 87.64 430 MET B CA 1
ATOM 12508 C C . MET B 1 430 ? -37.698 -28.562 -6.763 1 87.64 430 MET B C 1
ATOM 12510 O O . MET B 1 430 ? -36.494 -28.817 -6.698 1 87.64 430 MET B O 1
ATOM 12514 N N . GLU B 1 431 ? -38.175 -27.646 -7.533 1 80.28 431 GLU B N 1
ATOM 12515 C CA . GLU B 1 431 ? -37.329 -26.859 -8.425 1 80.28 431 GLU B CA 1
ATOM 12516 C C . GLU B 1 431 ? -36.385 -25.956 -7.637 1 80.28 431 GLU B C 1
ATOM 12518 O O . GLU B 1 431 ? -36.78 -25.362 -6.632 1 80.28 431 GLU B O 1
ATOM 12523 N N . GLY B 1 432 ? -35.143 -25.902 -8.024 1 80.31 432 GLY B N 1
ATOM 12524 C CA . GLY B 1 432 ? -34.164 -25.024 -7.403 1 80.31 432 GLY B CA 1
ATOM 12525 C C . GLY B 1 432 ? -32.952 -25.764 -6.869 1 80.31 432 GLY B C 1
ATOM 12526 O O . GLY B 1 432 ? -32.833 -26.979 -7.043 1 80.31 432 GLY B O 1
ATOM 12527 N N . VAL B 1 433 ? -32.138 -25.013 -6.229 1 87.31 433 VAL B N 1
ATOM 12528 C CA . VAL B 1 433 ? -30.92 -25.572 -5.651 1 87.31 433 VAL B CA 1
ATOM 12529 C C . VAL B 1 433 ? -31.185 -26.009 -4.212 1 87.31 433 VAL B C 1
ATOM 12531 O O . VAL B 1 433 ? -31.81 -25.279 -3.44 1 87.31 433 VAL B O 1
ATOM 12534 N N . ILE B 1 434 ? -30.844 -27.202 -3.896 1 94.17 434 ILE B N 1
ATOM 12535 C CA . ILE B 1 434 ? -30.914 -27.641 -2.506 1 94.17 434 ILE B CA 1
ATOM 12536 C C . ILE B 1 434 ? -29.765 -27.026 -1.712 1 94.17 434 ILE B C 1
ATOM 12538 O O . ILE B 1 434 ? -28.629 -27.502 -1.781 1 94.17 434 ILE B O 1
ATOM 12542 N N . GLU B 1 435 ? -30.011 -26.152 -0.922 1 92.18 435 GLU B N 1
ATOM 12543 C CA . GLU B 1 435 ? -28.984 -25.356 -0.257 1 92.18 435 GLU B CA 1
ATOM 12544 C C . GLU B 1 435 ? -28.474 -26.054 1.001 1 92.18 435 GLU B C 1
ATOM 12546 O O . GLU B 1 435 ? -27.312 -25.89 1.38 1 92.18 435 GLU B O 1
ATOM 12551 N N . SER B 1 436 ? -29.353 -26.712 1.667 1 94.42 436 SER B N 1
ATOM 12552 C CA . SER B 1 436 ? -28.993 -27.399 2.903 1 94.42 436 SER B CA 1
ATOM 12553 C C . SER B 1 436 ? -29.921 -28.581 3.168 1 94.42 436 SER B C 1
ATOM 12555 O O . SER B 1 436 ? -31.036 -28.63 2.646 1 94.42 436 SER B O 1
ATOM 12557 N N . MET B 1 437 ? -29.391 -29.51 3.907 1 95.31 437 MET B N 1
ATOM 12558 C CA . MET B 1 437 ? -30.151 -30.693 4.298 1 95.31 437 MET B CA 1
ATOM 12559 C C . MET B 1 437 ? -29.954 -31.002 5.779 1 95.31 437 MET B C 1
ATOM 12561 O O . MET B 1 437 ? -28.866 -30.798 6.32 1 95.31 437 MET B O 1
ATOM 12565 N N . MET B 1 438 ? -31.025 -31.475 6.374 1 93.79 438 MET B N 1
ATOM 12566 C CA . MET B 1 438 ? -30.948 -31.85 7.783 1 93.79 438 MET B CA 1
ATOM 12567 C C . MET B 1 438 ? -31.814 -33.072 8.069 1 93.79 438 MET B C 1
ATOM 12569 O O . MET B 1 438 ? -32.889 -33.226 7.488 1 93.79 438 MET B O 1
ATOM 12573 N N . THR B 1 439 ? -31.307 -33.927 8.918 1 92.87 439 THR B N 1
ATOM 12574 C CA . THR B 1 439 ? -32.093 -35.07 9.369 1 92.87 439 THR B CA 1
ATOM 12575 C C . THR B 1 439 ? -32.656 -34.823 10.766 1 92.87 439 THR B C 1
ATOM 12577 O O . THR B 1 439 ? -31.903 -34.741 11.739 1 92.87 439 THR B O 1
ATOM 12580 N N . CYS B 1 440 ? -33.879 -34.632 10.767 1 91.11 440 CYS B N 1
ATOM 12581 C CA . CYS B 1 440 ? -34.588 -34.404 12.021 1 91.11 440 CYS B CA 1
ATOM 12582 C C . CYS B 1 440 ? -35.861 -35.239 12.088 1 91.11 440 CYS B C 1
ATOM 12584 O O . CYS B 1 440 ? -36.151 -36.011 11.172 1 91.11 440 CYS B O 1
ATOM 12586 N N . ASP B 1 441 ? -36.669 -35.138 13.253 1 85.21 441 ASP B N 1
ATOM 12587 C CA . ASP B 1 441 ? -37.96 -35.787 13.457 1 85.21 441 ASP B CA 1
ATOM 12588 C C . ASP B 1 441 ? -37.851 -37.298 13.269 1 85.21 441 ASP B C 1
ATOM 12590 O O . ASP B 1 441 ? -38.616 -37.891 12.506 1 85.21 441 ASP B O 1
ATOM 12594 N N . GLY B 1 442 ? -36.891 -37.807 13.855 1 80.01 442 GLY B N 1
ATOM 12595 C CA . GLY B 1 442 ? -36.686 -39.24 13.725 1 80.01 442 GLY B CA 1
ATOM 12596 C C . GLY B 1 442 ? -35.946 -39.625 12.457 1 80.01 442 GLY B C 1
ATOM 12597 O O . GLY B 1 442 ? -34.799 -39.222 12.255 1 80.01 442 GLY B O 1
ATOM 12598 N N . ASP B 1 443 ? -36.696 -40.241 11.436 1 83.77 443 ASP B N 1
ATOM 12599 C CA . ASP B 1 443 ? -36.045 -40.762 10.238 1 83.77 443 ASP B CA 1
ATOM 12600 C C . ASP B 1 443 ? -36.494 -40 8.993 1 83.77 443 ASP B C 1
ATOM 12602 O O . ASP B 1 443 ? -36.809 -40.607 7.967 1 83.77 443 ASP B O 1
ATOM 12606 N N . SER B 1 444 ? -36.417 -38.572 9.144 1 92.34 444 SER B N 1
ATOM 12607 C CA . SER B 1 444 ? -36.808 -37.764 7.993 1 92.34 444 SER B CA 1
ATOM 12608 C C . SER B 1 444 ? -35.661 -36.873 7.527 1 92.34 444 SER B C 1
ATOM 12610 O O . SER B 1 444 ? -34.877 -36.384 8.344 1 92.34 444 SER B O 1
ATOM 12612 N N . LEU B 1 445 ? -35.604 -36.737 6.21 1 95.22 445 LEU B N 1
ATOM 12613 C CA . LEU B 1 445 ? -34.658 -35.822 5.581 1 95.22 445 LEU B CA 1
ATOM 12614 C C . LEU B 1 445 ? -35.358 -34.545 5.125 1 95.22 445 LEU B C 1
ATOM 12616 O O . LEU B 1 445 ? -36.314 -34.6 4.349 1 95.22 445 LEU B O 1
ATOM 12620 N N . TRP B 1 446 ? -34.972 -33.473 5.7 1 95.68 446 TRP B N 1
ATOM 12621 C CA . TRP B 1 446 ? -35.501 -32.171 5.31 1 95.68 446 TRP B CA 1
ATOM 12622 C C . TRP B 1 446 ? -34.574 -31.482 4.314 1 95.68 446 TRP B C 1
ATOM 12624 O O . TRP B 1 446 ? -33.364 -31.4 4.538 1 95.68 446 TRP B O 1
ATOM 12634 N N . LEU B 1 447 ? -35.11 -31.023 3.185 1 96.2 447 LEU B N 1
ATOM 12635 C CA . LEU B 1 447 ? -34.388 -30.263 2.171 1 96.2 447 LEU B CA 1
ATOM 12636 C C . LEU B 1 447 ? -34.815 -28.798 2.183 1 96.2 447 LEU B C 1
ATOM 12638 O O . LEU B 1 447 ? -36.009 -28.495 2.15 1 96.2 447 LEU B O 1
ATOM 12642 N N . MET B 1 448 ? -33.834 -27.906 2.245 1 94.85 448 MET B N 1
ATOM 12643 C CA . MET B 1 448 ? -34.119 -26.476 2.168 1 94.85 448 MET B CA 1
ATOM 12644 C C . MET B 1 448 ? -33.803 -25.932 0.78 1 94.85 448 MET B C 1
ATOM 12646 O O . MET B 1 448 ? -32.675 -26.06 0.3 1 94.85 448 MET B O 1
ATOM 12650 N N . LEU B 1 449 ? -34.731 -25.341 0.172 1 90.06 449 LEU B N 1
ATOM 12651 C CA . LEU B 1 449 ? -34.62 -24.679 -1.123 1 90.06 449 LEU B CA 1
ATOM 12652 C C . LEU B 1 449 ? -35.115 -23.238 -1.041 1 90.06 449 LEU B C 1
ATOM 12654 O O . LEU B 1 449 ? -35.837 -22.878 -0.109 1 90.06 449 LEU B O 1
ATOM 12658 N N . PRO B 1 450 ? -34.736 -22.428 -1.948 1 77.55 450 PRO B N 1
ATOM 12659 C CA . PRO B 1 450 ? -35.221 -21.046 -1.939 1 77.55 450 PRO B CA 1
ATOM 12660 C C . PRO B 1 450 ? -36.742 -20.954 -2.028 1 77.55 450 PRO B C 1
ATOM 12662 O O . PRO B 1 450 ? -37.348 -20.071 -1.415 1 77.55 450 PRO B O 1
ATOM 12665 N N . ALA B 1 451 ? -37.359 -21.937 -2.689 1 77.18 451 ALA B N 1
ATOM 12666 C CA . ALA B 1 451 ? -38.8 -21.903 -2.929 1 77.18 451 ALA B CA 1
ATOM 12667 C C . ALA B 1 451 ? -39.567 -22.483 -1.745 1 77.18 451 ALA B C 1
ATOM 12669 O O . ALA B 1 451 ? -40.78 -22.293 -1.63 1 77.18 451 ALA B O 1
ATOM 12670 N N . GLY B 1 452 ? -38.831 -23.146 -0.885 1 89.85 452 GLY B N 1
ATOM 12671 C CA . GLY B 1 452 ? -39.503 -23.756 0.251 1 89.85 452 GLY B CA 1
ATOM 12672 C C . GLY B 1 452 ? -38.717 -24.897 0.868 1 89.85 452 GLY B C 1
ATOM 12673 O O . GLY B 1 452 ? -37.486 -24.857 0.913 1 89.85 452 GLY B O 1
ATOM 12674 N N . LEU B 1 453 ? -39.528 -25.881 1.514 1 94.39 453 LEU B N 1
ATOM 12675 C CA . LEU B 1 453 ? -38.924 -27.042 2.16 1 94.39 453 LEU B CA 1
ATOM 12676 C C . LEU B 1 453 ? -39.58 -28.332 1.681 1 94.39 453 LEU B C 1
ATOM 12678 O O . LEU B 1 453 ? -40.755 -28.335 1.305 1 94.39 453 LEU B O 1
ATOM 12682 N N . GLN B 1 454 ? -38.813 -29.337 1.667 1 95.17 454 GLN B N 1
ATOM 12683 C CA . GLN B 1 454 ? -39.31 -30.666 1.327 1 95.17 454 GLN B CA 1
ATOM 12684 C C . GLN B 1 454 ? -38.878 -31.697 2.366 1 95.17 454 GLN B C 1
ATOM 12686 O O . GLN B 1 454 ? -37.732 -31.685 2.82 1 95.17 454 GLN B O 1
ATOM 12691 N N . GLN B 1 455 ? -39.83 -32.544 2.814 1 95.18 455 GLN B N 1
ATOM 12692 C CA . GLN B 1 455 ? -39.537 -33.623 3.752 1 95.18 455 GLN B CA 1
ATOM 12693 C C . GLN B 1 455 ? -39.614 -34.984 3.066 1 95.18 455 GLN B C 1
ATOM 12695 O O . GLN B 1 455 ? -40.586 -35.278 2.367 1 95.18 455 GLN B O 1
ATOM 12700 N N . ARG B 1 456 ? -38.571 -35.719 3.301 1 95.79 456 ARG B N 1
ATOM 12701 C CA . ARG B 1 456 ? -38.511 -37.055 2.717 1 95.79 456 ARG B CA 1
ATOM 12702 C C . ARG B 1 456 ? -38.151 -38.097 3.771 1 95.79 456 ARG B C 1
ATOM 12704 O O . ARG B 1 456 ? -37.587 -37.763 4.815 1 95.79 456 ARG B O 1
ATOM 12711 N N . ASP B 1 457 ? -38.557 -39.314 3.442 1 93.75 457 ASP B N 1
ATOM 12712 C CA . ASP B 1 457 ? -38.056 -40.394 4.286 1 93.75 457 ASP B CA 1
ATOM 12713 C C . ASP B 1 457 ? -36.686 -40.873 3.809 1 93.75 457 ASP B C 1
ATOM 12715 O O . ASP B 1 457 ? -36.177 -40.399 2.792 1 93.75 457 ASP B O 1
ATOM 12719 N N . LEU B 1 458 ? -36.095 -41.758 4.476 1 93.87 458 LEU B N 1
ATOM 12720 C CA . LEU B 1 458 ? -34.711 -42.128 4.198 1 93.87 458 LEU B CA 1
ATOM 12721 C C . LEU B 1 458 ? -34.63 -43.075 3.005 1 93.87 458 LEU B C 1
ATOM 12723 O O . LEU B 1 458 ? -33.536 -43.4 2.539 1 93.87 458 LEU B O 1
ATOM 12727 N N . ASP B 1 459 ? -35.843 -43.431 2.468 1 90.86 459 ASP B N 1
ATOM 12728 C CA . ASP B 1 459 ? -35.869 -44.196 1.225 1 90.86 459 ASP B CA 1
ATOM 12729 C C . ASP B 1 459 ? -36.063 -43.279 0.02 1 90.86 459 ASP B C 1
ATOM 12731 O O . ASP B 1 459 ? -36.003 -43.73 -1.126 1 90.86 459 ASP B O 1
ATOM 12735 N N . GLY B 1 460 ? -36.237 -42.058 0.285 1 92.58 460 GLY B N 1
ATOM 12736 C CA . GLY B 1 460 ? -36.337 -41.08 -0.787 1 92.58 460 GLY B CA 1
ATOM 12737 C C . GLY B 1 460 ? -37.77 -40.723 -1.136 1 92.58 460 GLY B C 1
ATOM 12738 O O . GLY B 1 460 ? -38.011 -39.863 -1.985 1 92.58 460 GLY B O 1
ATOM 12739 N N . ARG B 1 461 ? -38.775 -41.263 -0.389 1 93.76 461 ARG B N 1
ATOM 12740 C CA . ARG B 1 461 ? -40.178 -40.975 -0.666 1 93.76 461 ARG B CA 1
ATOM 12741 C C . ARG B 1 461 ? -40.583 -39.62 -0.094 1 93.76 461 ARG B C 1
ATOM 12743 O O . ARG B 1 461 ? -40.196 -39.272 1.024 1 93.76 461 ARG B O 1
ATOM 12750 N N . LEU B 1 462 ? -41.26 -38.935 -0.889 1 95.18 462 LEU B N 1
ATOM 12751 C CA . LEU B 1 462 ? -41.717 -37.608 -0.492 1 95.18 462 LEU B CA 1
ATOM 12752 C C . LEU B 1 462 ? -42.811 -37.705 0.567 1 95.18 462 LEU B C 1
ATOM 12754 O O . LEU B 1 462 ? -43.81 -38.4 0.371 1 95.18 462 LEU B O 1
ATOM 12758 N N . ARG B 1 463 ? -42.667 -37.095 1.688 1 92.46 463 ARG B N 1
ATOM 12759 C CA . ARG B 1 463 ? -43.683 -37.021 2.733 1 92.46 463 ARG B CA 1
ATOM 12760 C C . ARG B 1 463 ? -44.517 -35.751 2.596 1 92.46 463 ARG B C 1
ATOM 12762 O O . ARG B 1 463 ? -45.745 -35.795 2.7 1 92.46 463 ARG B O 1
ATOM 12769 N N . ARG B 1 464 ? -43.794 -34.627 2.477 1 91.65 464 ARG B N 1
ATOM 12770 C CA . ARG B 1 464 ? -44.474 -33.341 2.36 1 91.65 464 ARG B CA 1
ATOM 12771 C C . ARG B 1 464 ? -43.629 -32.345 1.573 1 91.65 464 ARG B C 1
ATOM 12773 O O . ARG B 1 464 ? -42.398 -32.398 1.615 1 91.65 464 ARG B O 1
ATOM 12780 N N . GLN B 1 465 ? -44.245 -31.511 0.864 1 92.58 465 GLN B N 1
ATOM 12781 C CA . GLN B 1 465 ? -43.666 -30.37 0.163 1 92.58 465 GLN B CA 1
ATOM 12782 C C . GLN B 1 465 ? -44.304 -29.062 0.622 1 92.58 465 GLN B C 1
ATOM 12784 O O . GLN B 1 465 ? -45.528 -28.917 0.589 1 92.58 465 GLN B O 1
ATOM 12789 N N . LEU B 1 466 ? -43.523 -28.169 1.165 1 93.19 466 LEU B N 1
ATOM 12790 C CA . LEU B 1 466 ? -43.988 -26.895 1.702 1 93.19 466 LEU B CA 1
ATOM 12791 C C . LEU B 1 466 ? -43.448 -25.729 0.882 1 93.19 466 LEU B C 1
ATOM 12793 O O . LEU B 1 466 ? -42.287 -25.341 1.036 1 93.19 466 LEU B O 1
ATOM 12797 N N . GLU B 1 467 ? -44.218 -25.065 0.106 1 89.21 467 GLU B N 1
ATOM 12798 C CA . GLU B 1 467 ? -43.818 -23.887 -0.659 1 89.21 467 GLU B CA 1
ATOM 12799 C C . GLU B 1 467 ? -43.99 -22.612 0.161 1 89.21 467 GLU B C 1
ATOM 12801 O O . GLU B 1 467 ? -44.84 -22.549 1.051 1 89.21 467 GLU B O 1
ATOM 12806 N N . ASN B 1 468 ? -43.162 -21.722 -0.079 1 86.29 468 ASN B N 1
ATOM 12807 C CA . ASN B 1 468 ? -43.335 -20.427 0.569 1 86.29 468 ASN B CA 1
ATOM 12808 C C . ASN B 1 468 ? -44.736 -19.867 0.338 1 86.29 468 ASN B C 1
ATOM 12810 O O . ASN B 1 468 ? -45.232 -19.87 -0.79 1 86.29 468 ASN B O 1
ATOM 12814 N N . GLY B 1 469 ? -45.454 -19.453 1.351 1 84.85 469 GLY B N 1
ATOM 12815 C CA . GLY B 1 469 ? -46.833 -18.993 1.302 1 84.85 469 GLY B CA 1
ATOM 12816 C C . GLY B 1 469 ? -47.814 -19.988 1.891 1 84.85 469 GLY B C 1
ATOM 12817 O O . GLY B 1 469 ? -48.994 -19.675 2.065 1 84.85 469 GLY B O 1
ATOM 12818 N N . GLN B 1 470 ? -47.225 -21.109 2.217 1 90.04 470 GLN B N 1
ATOM 12819 C CA . GLN B 1 470 ? -48.09 -22.161 2.741 1 90.04 470 GLN B CA 1
ATOM 12820 C C . GLN B 1 470 ? -47.664 -22.573 4.148 1 90.04 470 GLN B C 1
ATOM 12822 O O . GLN B 1 470 ? -46.495 -22.437 4.513 1 90.04 470 GLN B O 1
ATOM 12827 N N . ARG B 1 471 ? -48.667 -23.023 4.94 1 92.81 471 ARG B N 1
ATOM 12828 C CA . ARG B 1 471 ? -48.493 -23.714 6.213 1 92.81 471 ARG B CA 1
ATOM 12829 C C . ARG B 1 471 ? -47.549 -22.944 7.13 1 92.81 471 ARG B C 1
ATOM 12831 O O . ARG B 1 471 ? -46.625 -23.522 7.706 1 92.81 471 ARG B O 1
ATOM 12838 N N . GLY B 1 472 ? -47.553 -21.691 7.149 1 91.1 472 GLY B N 1
ATOM 12839 C CA . GLY B 1 472 ? -46.808 -20.873 8.093 1 91.1 472 GLY B CA 1
ATOM 12840 C C . GLY B 1 472 ? -45.616 -20.176 7.466 1 91.1 472 GLY B C 1
ATOM 12841 O O . GLY B 1 472 ? -45.025 -19.279 8.072 1 91.1 472 GLY B O 1
ATOM 12842 N N . LEU B 1 473 ? -45.213 -20.626 6.281 1 90.71 473 LEU B N 1
ATOM 12843 C CA . LEU B 1 473 ? -44.179 -19.903 5.549 1 90.71 473 LEU B CA 1
ATOM 12844 C C . LEU B 1 473 ? -44.769 -18.701 4.819 1 90.71 473 LEU B C 1
ATOM 12846 O O . LEU B 1 473 ? -45.792 -18.823 4.14 1 90.71 473 LEU B O 1
ATOM 12850 N N . GLN B 1 474 ? -44.302 -17.53 5.044 1 83.22 474 GLN B N 1
ATOM 12851 C CA . GLN B 1 474 ? -44.843 -16.318 4.438 1 83.22 474 GLN B CA 1
ATOM 12852 C C . GLN B 1 474 ? -44.397 -16.183 2.984 1 83.22 474 GLN B C 1
ATOM 12854 O O . GLN B 1 474 ? -43.308 -16.632 2.62 1 83.22 474 GLN B O 1
ATOM 12859 N N . GLN B 1 475 ? -45.124 -15.588 2.138 1 76.02 475 GLN B N 1
ATOM 12860 C CA . GLN B 1 475 ? -44.762 -15.337 0.747 1 76.02 475 GLN B CA 1
ATOM 12861 C C . GLN B 1 475 ? -43.571 -14.388 0.651 1 76.02 475 GLN B C 1
ATOM 12863 O O . GLN B 1 475 ? -43.527 -13.367 1.341 1 76.02 475 GLN B O 1
ATOM 12868 N N . GLY B 1 476 ? -42.599 -14.743 -0.109 1 67.85 476 GLY B N 1
ATOM 12869 C CA . GLY B 1 476 ? -41.433 -13.9 -0.313 1 67.85 476 GLY B CA 1
ATOM 12870 C C . GLY B 1 476 ? -40.374 -14.075 0.759 1 67.85 476 GLY B C 1
ATOM 12871 O O . GLY B 1 476 ? -39.334 -13.414 0.726 1 67.85 476 GLY B O 1
ATOM 12872 N N . GLN B 1 477 ? -40.626 -14.976 1.596 1 78.5 477 GLN B N 1
ATOM 12873 C CA . GLN B 1 477 ? -39.664 -15.211 2.667 1 78.5 477 GLN B CA 1
ATOM 12874 C C . GLN B 1 477 ? -38.421 -15.925 2.143 1 78.5 477 GLN B C 1
ATOM 12876 O O . GLN B 1 477 ? -38.513 -16.766 1.247 1 78.5 477 GLN B O 1
ATOM 12881 N N . LEU B 1 478 ? -37.256 -15.544 2.676 1 78.95 478 LEU B N 1
ATOM 12882 C CA . LEU B 1 478 ? -36.009 -16.231 2.36 1 78.95 478 LEU B CA 1
ATOM 12883 C C . LEU B 1 478 ? -35.647 -17.231 3.453 1 78.95 478 LEU B C 1
ATOM 12885 O O . LEU B 1 478 ? -35.665 -16.894 4.639 1 78.95 478 LEU B O 1
ATOM 12889 N N . ASN B 1 479 ? -35.445 -18.414 3.056 1 89.79 479 ASN B N 1
ATOM 12890 C CA . ASN B 1 479 ? -34.909 -19.425 3.961 1 89.79 479 ASN B CA 1
ATOM 12891 C C . ASN B 1 479 ? -33.385 -19.383 4.009 1 89.79 479 ASN B C 1
ATOM 12893 O O . ASN B 1 479 ? -32.724 -19.458 2.971 1 89.79 479 ASN B O 1
ATOM 12897 N N . LEU B 1 480 ? -32.874 -19.301 5.198 1 90.34 480 LEU B N 1
ATOM 12898 C CA . LEU B 1 480 ? -31.455 -18.977 5.284 1 90.34 480 LEU B CA 1
ATOM 12899 C C . LEU B 1 480 ? -30.672 -20.124 5.915 1 90.34 480 LEU B C 1
ATOM 12901 O O . LEU B 1 480 ? -29.511 -20.353 5.569 1 90.34 480 LEU B O 1
ATOM 12905 N N . ASP B 1 481 ? -31.281 -20.814 6.924 1 93.14 481 ASP B N 1
ATOM 12906 C CA . ASP B 1 481 ? -30.59 -21.918 7.583 1 93.14 481 ASP B CA 1
ATOM 12907 C C . ASP B 1 481 ? -31.583 -22.879 8.231 1 93.14 481 ASP B C 1
ATOM 12909 O O . ASP B 1 481 ? -32.732 -22.514 8.488 1 93.14 481 ASP B O 1
ATOM 12913 N N . VAL B 1 482 ? -31.11 -24.115 8.404 1 94.1 482 VAL B N 1
ATOM 12914 C CA . VAL B 1 482 ? -31.953 -25.116 9.049 1 94.1 482 VAL B CA 1
ATOM 12915 C C . VAL B 1 482 ? -31.124 -25.928 10.042 1 94.1 482 VAL B C 1
ATOM 12917 O O . VAL B 1 482 ? -29.951 -26.216 9.791 1 94.1 482 VAL B O 1
ATOM 12920 N N . GLU B 1 483 ? -31.7 -26.24 11.138 1 93.21 483 GLU B N 1
ATOM 12921 C CA . GLU B 1 483 ? -31.089 -27.076 12.167 1 93.21 483 GLU B CA 1
ATOM 12922 C C . GLU B 1 483 ? -32.15 -27.803 12.989 1 93.21 483 GLU B C 1
ATOM 12924 O O . GLU B 1 483 ? -33.305 -27.375 13.04 1 93.21 483 GLU B O 1
ATOM 12929 N N . CYS B 1 484 ? -31.716 -28.895 13.58 1 92.75 484 CYS B N 1
ATOM 12930 C CA . CYS B 1 484 ? -32.629 -29.573 14.493 1 92.75 484 CYS B CA 1
ATOM 12931 C C . CYS B 1 484 ? -32.703 -28.845 15.83 1 92.75 484 CYS B C 1
ATOM 12933 O O . CYS B 1 484 ? -31.679 -28.621 16.477 1 92.75 484 CYS B O 1
ATOM 12935 N N . GLY B 1 485 ? -33.831 -28.534 16.205 1 91.42 485 GLY B N 1
ATOM 12936 C CA . GLY B 1 485 ? -34.023 -27.886 17.492 1 91.42 485 GLY B CA 1
ATOM 12937 C C . GLY B 1 485 ? -33.976 -28.852 18.661 1 91.42 485 GLY B C 1
ATOM 12938 O O . GLY B 1 485 ? -33.7 -30.04 18.479 1 91.42 485 GLY B O 1
ATOM 12939 N N . PRO B 1 486 ? -34.156 -28.396 19.949 1 87.68 486 PRO B N 1
ATOM 12940 C CA . PRO B 1 486 ? -34.042 -29.205 21.165 1 87.68 486 PRO B CA 1
ATOM 12941 C C . PRO B 1 486 ? -35.011 -30.385 21.181 1 87.68 486 PRO B C 1
ATOM 12943 O O . PRO B 1 486 ? -34.706 -31.432 21.759 1 87.68 486 PRO B O 1
ATOM 12946 N N . GLN B 1 487 ? -36.164 -30.419 20.613 1 83.15 487 GLN B N 1
ATOM 12947 C CA . GLN B 1 487 ? -37.123 -31.519 20.601 1 83.15 487 GLN B CA 1
ATOM 12948 C C . GLN B 1 487 ? -37.01 -32.333 19.315 1 83.15 487 GLN B C 1
ATOM 12950 O O . GLN B 1 487 ? -37.929 -33.073 18.96 1 83.15 487 GLN B O 1
ATOM 12955 N N . ASP B 1 488 ? -35.899 -32.191 18.587 1 88.52 488 ASP B N 1
ATOM 12956 C CA . ASP B 1 488 ? -35.599 -32.891 17.341 1 88.52 488 ASP B CA 1
ATOM 12957 C C . ASP B 1 488 ? -36.58 -32.496 16.239 1 88.52 488 ASP B C 1
ATOM 12959 O O . ASP B 1 488 ? -36.965 -33.329 15.416 1 88.52 488 ASP B O 1
ATOM 12963 N N . HIS B 1 489 ? -37.094 -31.263 16.411 1 90.77 489 HIS B N 1
ATOM 12964 C CA . HIS B 1 489 ? -37.885 -30.682 15.332 1 90.77 489 HIS B CA 1
ATOM 12965 C C . HIS B 1 489 ? -37.075 -29.659 14.543 1 90.77 489 HIS B C 1
ATOM 12967 O O . HIS B 1 489 ? -36.221 -28.971 15.105 1 90.77 489 HIS B O 1
ATOM 12973 N N . ILE B 1 490 ? -37.428 -29.583 13.319 1 93.82 490 ILE B N 1
ATOM 12974 C CA . ILE B 1 490 ? -36.641 -28.71 12.455 1 93.82 490 ILE B CA 1
ATOM 12975 C C . ILE B 1 490 ? -36.921 -27.25 12.805 1 93.82 490 ILE B C 1
ATOM 12977 O O . ILE B 1 490 ? -38.063 -26.88 13.087 1 93.82 490 ILE B O 1
ATOM 12981 N N . TRP B 1 491 ? -35.958 -26.514 13.054 1 95.38 491 TRP B N 1
ATOM 12982 C CA . TRP B 1 491 ? -35.994 -25.059 13.148 1 95.38 491 TRP B CA 1
ATOM 12983 C C . TRP B 1 491 ? -35.501 -24.416 11.856 1 95.38 491 TRP B C 1
ATOM 12985 O O . TRP B 1 491 ? -34.536 -24.889 11.25 1 95.38 491 TRP B O 1
ATOM 12995 N N . LEU B 1 492 ? -36.172 -23.384 11.386 1 95.36 492 LEU B N 1
ATOM 12996 C CA . LEU B 1 492 ? -35.845 -22.678 10.152 1 95.36 492 LEU B CA 1
ATOM 12997 C C . LEU B 1 492 ? -35.512 -21.216 10.433 1 95.36 492 LEU B C 1
ATOM 12999 O O . LEU B 1 492 ? -36.35 -20.471 10.945 1 95.36 492 LEU B O 1
ATOM 13003 N N . ALA B 1 493 ? -34.276 -20.865 10.195 1 94.38 493 ALA B N 1
ATOM 13004 C CA . ALA B 1 493 ? -33.896 -19.455 10.193 1 94.38 493 ALA B CA 1
ATOM 13005 C C . ALA B 1 493 ? -34.295 -18.781 8.883 1 94.38 493 ALA B C 1
ATOM 13007 O O . ALA B 1 493 ? -34.006 -19.296 7.8 1 94.38 493 ALA B O 1
ATOM 13008 N N . SER B 1 494 ? -34.968 -17.63 8.934 1 90.33 494 SER B N 1
ATOM 13009 C CA . SER B 1 494 ? -35.473 -16.953 7.744 1 90.33 494 SER B CA 1
ATOM 13010 C C . SER B 1 494 ? -35.305 -15.441 7.855 1 90.33 494 SER B C 1
ATOM 13012 O O . SER B 1 494 ? -34.851 -14.936 8.883 1 90.33 494 SER B O 1
ATOM 13014 N N . SER B 1 495 ? -35.686 -14.747 6.839 1 83.59 495 SER B N 1
ATOM 13015 C CA . SER B 1 495 ? -35.641 -13.289 6.812 1 83.59 495 SER B CA 1
ATOM 13016 C C . SER B 1 495 ? -36.705 -12.686 7.723 1 83.59 495 SER B C 1
ATOM 13018 O O . SER B 1 495 ? -36.666 -11.492 8.028 1 83.59 495 SER B O 1
ATOM 13020 N N . ARG B 1 496 ? -37.572 -13.592 8.256 1 84.55 496 ARG B N 1
ATOM 13021 C CA . ARG B 1 496 ? -38.661 -13.121 9.107 1 84.55 496 ARG B CA 1
ATOM 13022 C C . ARG B 1 496 ? -38.535 -13.683 10.519 1 84.55 496 ARG B C 1
ATOM 13024 O O . ARG B 1 496 ? -39.52 -13.749 11.256 1 84.55 496 ARG B O 1
ATOM 13031 N N . GLY B 1 497 ? -37.378 -14.215 10.739 1 91.11 497 GLY B N 1
ATOM 13032 C CA . GLY B 1 497 ? -37.144 -14.716 12.084 1 91.11 497 GLY B CA 1
ATOM 13033 C C . GLY B 1 497 ? -36.916 -16.215 12.131 1 91.11 497 GLY B C 1
ATOM 13034 O O . GLY B 1 497 ? -36.56 -16.826 11.122 1 91.11 497 GLY B O 1
ATOM 13035 N N . LEU B 1 498 ? -37.079 -16.785 13.37 1 95.12 498 LEU B N 1
ATOM 13036 C CA . LEU B 1 498 ? -36.868 -18.208 13.61 1 95.12 498 LEU B CA 1
ATOM 13037 C C . LEU B 1 498 ? -38.199 -18.949 13.691 1 95.12 498 LEU B C 1
ATOM 13039 O O . LEU B 1 498 ? -39.065 -18.593 14.494 1 95.12 498 LEU B O 1
ATOM 13043 N N . LEU B 1 499 ? -38.333 -19.994 12.879 1 95.65 499 LEU B N 1
ATOM 13044 C CA . LEU B 1 499 ? -39.569 -20.767 12.825 1 95.65 499 LEU B CA 1
ATOM 13045 C C . LEU B 1 499 ? -39.332 -22.203 13.283 1 95.65 499 LEU B C 1
ATOM 13047 O O . LEU B 1 499 ? -38.233 -22.738 13.118 1 95.65 499 LEU B O 1
ATOM 13051 N N . GLN B 1 500 ? -40.32 -22.808 13.856 1 94.64 500 GLN B N 1
ATOM 13052 C CA . GLN B 1 500 ? -40.262 -24.211 14.255 1 94.64 500 GLN B CA 1
ATOM 13053 C C . GLN B 1 500 ? -41.431 -24.998 13.669 1 94.64 500 GLN B C 1
ATOM 13055 O O . GLN B 1 500 ? -42.553 -24.492 13.597 1 94.64 500 GLN B O 1
ATOM 13060 N N . TRP B 1 501 ? -41.202 -26.37 12.896 1 94.32 501 TRP B N 1
ATOM 13061 C CA . TRP B 1 501 ? -42.237 -27.265 12.389 1 94.32 501 TRP B CA 1
ATOM 13062 C C . TRP B 1 501 ? -42.956 -27.969 13.534 1 94.32 501 TRP B C 1
ATOM 13064 O O . TRP B 1 501 ? -42.318 -28.585 14.391 1 94.32 501 TRP B O 1
ATOM 13074 N N . LEU B 1 502 ? -44.157 -27.642 13.884 1 91.03 502 LEU B N 1
ATOM 13075 C CA . LEU B 1 502 ? -44.975 -28.356 14.859 1 91.03 502 LEU B CA 1
ATOM 13076 C C . LEU B 1 502 ? -45.719 -29.513 14.201 1 91.03 502 LEU B C 1
ATOM 13078 O O . LEU B 1 502 ? -46.741 -29.306 13.544 1 91.03 502 LEU B O 1
ATOM 13082 N N . PRO B 1 503 ? -45.465 -30.889 14.198 1 88.12 503 PRO B N 1
ATOM 13083 C CA . PRO B 1 503 ? -46.072 -32.039 13.524 1 88.12 503 PRO B CA 1
ATOM 13084 C C . PRO B 1 503 ? -47.563 -32.178 13.82 1 88.12 503 PRO B C 1
ATOM 13086 O O . PRO B 1 503 ? -48.326 -32.638 12.967 1 88.12 503 PRO B O 1
ATOM 13089 N N . GLU B 1 504 ? -47.936 -31.465 15.309 1 87.31 504 GLU B N 1
ATOM 13090 C CA . GLU B 1 504 ? -49.335 -31.587 15.709 1 87.31 504 GLU B CA 1
ATOM 13091 C C . GLU B 1 504 ? -50.23 -30.678 14.872 1 87.31 504 GLU B C 1
ATOM 13093 O O . GLU B 1 504 ? -51.303 -31.092 14.429 1 87.31 504 GLU B O 1
ATOM 13098 N N . SER B 1 505 ? -49.768 -29.368 14.859 1 88.76 505 SER B N 1
ATOM 13099 C CA . SER B 1 505 ? -50.566 -28.417 14.092 1 88.76 505 SER B CA 1
ATOM 13100 C C . SER B 1 505 ? -50.153 -28.405 12.624 1 88.76 505 SER B C 1
ATOM 13102 O O . SER B 1 505 ? -50.79 -27.747 11.8 1 88.76 505 SER B O 1
ATOM 13104 N N . GLU B 1 506 ? -49.09 -29.199 12.153 1 90.46 506 GLU B N 1
ATOM 13105 C CA . GLU B 1 506 ? -48.517 -29.29 10.813 1 90.46 506 GLU B CA 1
ATOM 13106 C C . GLU B 1 506 ? -48.286 -27.905 10.217 1 90.46 506 GLU B C 1
ATOM 13108 O O . GLU B 1 506 ? -48.715 -27.627 9.095 1 90.46 506 GLU B O 1
ATOM 13113 N N . ARG B 1 507 ? -47.69 -27.125 10.933 1 93.88 507 ARG B N 1
ATOM 13114 C CA . ARG B 1 507 ? -47.397 -25.768 10.484 1 93.88 507 ARG B CA 1
ATOM 13115 C C . ARG B 1 507 ? -46.141 -25.227 11.16 1 93.88 507 ARG B C 1
ATOM 13117 O O . ARG B 1 507 ? -45.783 -25.662 12.256 1 93.88 507 ARG B O 1
ATOM 13124 N N . PHE B 1 508 ? -45.5 -24.339 10.446 1 94.97 508 PHE B N 1
ATOM 13125 C CA . PHE B 1 508 ? -44.387 -23.599 11.029 1 94.97 508 PHE B CA 1
ATOM 13126 C C . PHE B 1 508 ? -44.893 -22.43 11.866 1 94.97 508 PHE B C 1
ATOM 13128 O O . PHE B 1 508 ? -45.826 -21.731 11.464 1 94.97 508 PHE B O 1
ATOM 13135 N N . GLN B 1 509 ? -44.356 -22.245 13.028 1 94.22 509 GLN B N 1
ATOM 13136 C CA . GLN B 1 509 ? -44.657 -21.129 13.918 1 94.22 509 GLN B CA 1
ATOM 13137 C C . GLN B 1 509 ? -43.377 -20.483 14.441 1 94.22 509 GLN B C 1
ATOM 13139 O O . GLN B 1 509 ? -42.348 -21.148 14.573 1 94.22 509 GLN B O 1
ATOM 13144 N N . PRO B 1 510 ? -43.449 -19.169 14.683 1 94.45 510 PRO B N 1
ATOM 13145 C CA . PRO B 1 510 ? -42.277 -18.52 15.276 1 94.45 510 PRO B CA 1
ATOM 13146 C C . PRO B 1 510 ? -41.903 -19.106 16.635 1 94.45 510 PRO B C 1
ATOM 13148 O O . PRO B 1 510 ? -42.783 -19.425 17.438 1 94.45 510 PRO B O 1
ATOM 13151 N N . VAL B 1 511 ? -40.707 -19.394 16.811 1 94.88 511 VAL B N 1
ATOM 13152 C CA . VAL B 1 511 ? -40.231 -19.829 18.12 1 94.88 511 VAL B CA 1
ATOM 13153 C C . VAL B 1 511 ? -40.463 -18.724 19.148 1 94.88 511 VAL B C 1
ATOM 13155 O O . VAL B 1 511 ? -40.012 -17.591 18.963 1 94.88 511 VAL B O 1
ATOM 13158 N N . PRO B 1 512 ? -41.142 -19.026 20.141 1 93.88 512 PRO B N 1
ATOM 13159 C CA . PRO B 1 512 ? -41.407 -17.98 21.13 1 93.88 512 PRO B CA 1
ATOM 13160 C C . PRO B 1 512 ? -40.129 -17.398 21.73 1 93.88 512 PRO B C 1
ATOM 13162 O O . PRO B 1 512 ? -39.238 -18.147 22.139 1 93.88 512 PRO B O 1
ATOM 13165 N N . GLY B 1 513 ? -40.02 -16.116 21.705 1 93.84 513 GLY B N 1
ATOM 13166 C CA . GLY B 1 513 ? -38.881 -15.425 22.289 1 93.84 513 GLY B CA 1
ATOM 13167 C C . GLY B 1 513 ? -37.806 -15.085 21.275 1 93.84 513 GLY B C 1
ATOM 13168 O O . GLY B 1 513 ? -36.892 -14.311 21.567 1 93.84 513 GLY B O 1
ATOM 13169 N N . ALA B 1 514 ? -37.899 -15.652 20.086 1 93.95 514 ALA B N 1
ATOM 13170 C CA . ALA B 1 514 ? -36.906 -15.392 19.048 1 93.95 514 ALA B CA 1
ATOM 13171 C C . ALA B 1 514 ? -37.13 -14.026 18.405 1 93.95 514 ALA B C 1
ATOM 13173 O O . ALA B 1 514 ? -38.253 -13.517 18.389 1 93.95 514 ALA B O 1
ATOM 13174 N N . PRO B 1 515 ? -36.099 -13.408 17.959 1 90.56 515 PRO B N 1
ATOM 13175 C CA . PRO B 1 515 ? -36.256 -12.117 17.285 1 90.56 515 PRO B CA 1
ATOM 13176 C C . PRO B 1 515 ? -37.034 -12.227 15.976 1 90.56 515 PRO B C 1
ATOM 13178 O O . PRO B 1 515 ? -36.98 -13.261 15.305 1 90.56 515 PRO B O 1
ATOM 13181 N N . ALA B 1 516 ? -37.686 -11.13 15.556 1 86.75 516 ALA B N 1
ATOM 13182 C CA . ALA B 1 516 ? -38.475 -11.087 14.327 1 86.75 516 ALA B CA 1
ATOM 13183 C C . ALA B 1 516 ? -37.646 -10.551 13.162 1 86.75 516 ALA B C 1
ATOM 13185 O O . ALA B 1 516 ? -38.162 -10.372 12.056 1 86.75 516 ALA B O 1
ATOM 13186 N N . THR B 1 517 ? -36.447 -10.435 13.411 1 83.46 517 THR B N 1
ATOM 13187 C CA . THR B 1 517 ? -35.551 -9.963 12.361 1 83.46 517 THR B CA 1
ATOM 13188 C C . THR B 1 517 ? -34.892 -11.138 11.644 1 83.46 517 THR B C 1
ATOM 13190 O O . THR B 1 517 ? -35.029 -12.287 12.069 1 83.46 517 THR B O 1
ATOM 13193 N N . ALA B 1 518 ? -34.199 -10.806 10.591 1 87.36 518 ALA B N 1
ATOM 13194 C CA . ALA B 1 518 ? -33.553 -11.842 9.79 1 87.36 518 ALA B CA 1
ATOM 13195 C C . ALA B 1 518 ? -32.502 -12.591 10.605 1 87.36 518 ALA B C 1
ATOM 13197 O O . ALA B 1 518 ? -31.699 -11.974 11.309 1 87.36 518 ALA B O 1
ATOM 13198 N N . ILE B 1 519 ? -32.569 -13.901 10.589 1 93.26 519 ILE B N 1
ATOM 13199 C CA . ILE B 1 519 ? -31.572 -14.779 11.19 1 93.26 519 ILE B CA 1
ATOM 13200 C C . ILE B 1 519 ? -30.816 -15.528 10.094 1 93.26 519 ILE B C 1
ATOM 13202 O O . ILE B 1 519 ? -31.409 -16.307 9.344 1 93.26 519 ILE B O 1
ATOM 13206 N N . HIS B 1 520 ? -29.564 -15.413 10.094 1 91.67 520 HIS B N 1
ATOM 13207 C CA . HIS B 1 520 ? -28.776 -15.913 8.972 1 91.67 520 HIS B CA 1
ATOM 13208 C C . HIS B 1 520 ? -28.197 -17.29 9.277 1 91.67 520 HIS B C 1
ATOM 13210 O O . HIS B 1 520 ? -27.915 -18.066 8.36 1 91.67 520 HIS B O 1
ATOM 13216 N N . ALA B 1 521 ? -27.908 -17.551 10.543 1 94.44 521 ALA B N 1
ATOM 13217 C CA . ALA B 1 521 ? -27.387 -18.841 10.99 1 94.44 521 ALA B CA 1
ATOM 13218 C C . ALA B 1 521 ? -27.799 -19.129 12.431 1 94.44 521 ALA B C 1
ATOM 13220 O O . ALA B 1 521 ? -28.12 -18.21 13.187 1 94.44 521 ALA B O 1
ATOM 13221 N N . LEU B 1 522 ? -27.809 -20.368 12.764 1 94.44 522 LEU B N 1
ATOM 13222 C CA . LEU B 1 522 ? -28.168 -20.742 14.128 1 94.44 522 LEU B CA 1
ATOM 13223 C C . LEU B 1 522 ? -27.394 -21.978 14.574 1 94.44 522 LEU B C 1
ATOM 13225 O O . LEU B 1 522 ? -26.971 -22.784 13.742 1 94.44 522 LEU B O 1
ATOM 13229 N N . HIS B 1 523 ? -27.141 -22.092 15.78 1 94.51 523 HIS B N 1
ATOM 13230 C CA . HIS B 1 523 ? -26.533 -23.251 16.424 1 94.51 523 HIS B CA 1
ATOM 13231 C C . HIS B 1 523 ? -27.268 -23.615 17.71 1 94.51 523 HIS B C 1
ATOM 13233 O O . HIS B 1 523 ? -27.423 -22.777 18.6 1 94.51 523 HIS B O 1
ATOM 13239 N N . VAL B 1 524 ? -27.669 -24.817 17.723 1 93.37 524 VAL B N 1
ATOM 13240 C CA . VAL B 1 524 ? -28.354 -25.315 18.911 1 93.37 524 VAL B CA 1
ATOM 13241 C C . VAL B 1 524 ? -27.434 -26.26 19.681 1 93.37 524 VAL B C 1
ATOM 13243 O O . VAL B 1 524 ? -27.116 -27.352 19.204 1 93.37 524 VAL B O 1
ATOM 13246 N N . GLY B 1 525 ? -27.08 -25.847 20.857 1 89.2 525 GLY B N 1
ATOM 13247 C CA . GLY B 1 525 ? -26.195 -26.656 21.679 1 89.2 525 GLY B CA 1
ATOM 13248 C C . GLY B 1 525 ? -26.924 -27.739 22.452 1 89.2 525 GLY B C 1
ATOM 13249 O O . GLY B 1 525 ? -28.136 -27.652 22.66 1 89.2 525 GLY B O 1
ATOM 13250 N N . ARG B 1 526 ? -26.215 -28.709 22.907 1 82.44 526 ARG B N 1
ATOM 13251 C CA . ARG B 1 526 ? -26.77 -29.796 23.706 1 82.44 526 ARG B CA 1
ATOM 13252 C C . ARG B 1 526 ? -27.137 -29.315 25.106 1 82.44 526 ARG B C 1
ATOM 13254 O O . ARG B 1 526 ? -27.988 -29.911 25.77 1 82.44 526 ARG B O 1
ATOM 13261 N N . ASP B 1 527 ? -26.545 -28.214 25.485 1 82.66 527 ASP B N 1
ATOM 13262 C CA . ASP B 1 527 ? -26.772 -27.686 26.827 1 82.66 527 ASP B CA 1
ATOM 13263 C C . ASP B 1 527 ? -27.955 -26.721 26.846 1 82.66 527 ASP B C 1
ATOM 13265 O O . ASP B 1 527 ? -28.213 -26.067 27.858 1 82.66 527 ASP B O 1
ATOM 13269 N N . GLY B 1 528 ? -28.642 -26.602 25.709 1 86.23 528 GLY B N 1
ATOM 13270 C CA . GLY B 1 528 ? -29.796 -25.719 25.654 1 86.23 528 GLY B CA 1
ATOM 13271 C C . GLY B 1 528 ? -29.453 -24.315 25.193 1 86.23 528 GLY B C 1
ATOM 13272 O O . GLY B 1 528 ? -30.338 -23.47 25.047 1 86.23 528 GLY B O 1
ATOM 13273 N N . GLN B 1 529 ? -28.203 -24.165 25.009 1 90.76 529 GLN B N 1
ATOM 13274 C CA . GLN B 1 529 ? -27.799 -22.858 24.503 1 90.76 529 GLN B CA 1
ATOM 13275 C C . GLN B 1 529 ? -28.036 -22.753 22.999 1 90.76 529 GLN B C 1
ATOM 13277 O O . GLN B 1 529 ? -27.773 -23.701 22.256 1 90.76 529 GLN B O 1
ATOM 13282 N N . VAL B 1 530 ? -28.603 -21.569 22.603 1 94.2 530 VAL B N 1
ATOM 13283 C CA . VAL B 1 530 ? -28.884 -21.326 21.192 1 94.2 530 VAL B CA 1
ATOM 13284 C C . VAL B 1 530 ? -28.206 -20.032 20.745 1 94.2 530 VAL B C 1
ATOM 13286 O O . VAL B 1 530 ? -28.378 -18.985 21.374 1 94.2 530 VAL B O 1
ATOM 13289 N N . TRP B 1 531 ? -27.412 -20.136 19.781 1 94.5 531 TRP B N 1
ATOM 13290 C CA . TRP B 1 531 ? -26.764 -18.967 19.194 1 94.5 531 TRP B CA 1
ATOM 13291 C C . TRP B 1 531 ? -27.438 -18.571 17.885 1 94.5 531 TRP B C 1
ATOM 13293 O O . TRP B 1 531 ? -27.745 -19.428 17.053 1 94.5 531 TRP B O 1
ATOM 13303 N N . LEU B 1 532 ? -27.726 -17.263 17.696 1 95.45 532 LEU B N 1
ATOM 13304 C CA . LEU B 1 532 ? -28.357 -16.742 16.489 1 95.45 532 LEU B CA 1
ATOM 13305 C C . LEU B 1 532 ? -27.508 -15.64 15.864 1 95.45 532 LEU B C 1
ATOM 13307 O O . LEU B 1 532 ? -27.018 -14.754 16.567 1 95.45 532 LEU B O 1
ATOM 13311 N N . SER B 1 533 ? -27.302 -15.763 14.558 1 94.59 533 SER B N 1
ATOM 13312 C CA . SER B 1 533 ? -26.627 -14.706 13.81 1 94.59 533 SER B CA 1
ATOM 13313 C C . SER B 1 533 ? -27.63 -13.729 13.207 1 94.59 533 SER B C 1
ATOM 13315 O O . SER B 1 533 ? -28.462 -14.114 12.383 1 94.59 533 SER B O 1
ATOM 13317 N N . GLU B 1 534 ? -27.57 -12.525 13.673 1 90.51 534 GLU B N 1
ATOM 13318 C CA . GLU B 1 534 ? -28.395 -11.44 13.15 1 90.51 534 GLU B CA 1
ATOM 13319 C C . GLU B 1 534 ? -27.566 -10.468 12.317 1 90.51 534 GLU B C 1
ATOM 13321 O O . GLU B 1 534 ? -26.381 -10.705 12.072 1 90.51 534 GLU B O 1
ATOM 13326 N N . ASP B 1 535 ? -28.19 -9.506 11.823 1 83.13 535 ASP B N 1
ATOM 13327 C CA . ASP B 1 535 ? -27.469 -8.507 11.039 1 83.13 535 ASP B CA 1
ATOM 13328 C C . ASP B 1 535 ? -26.531 -7.689 11.923 1 83.13 535 ASP B C 1
ATOM 13330 O O . ASP B 1 535 ? -26.979 -6.836 12.692 1 83.13 535 ASP B O 1
ATOM 13334 N N . GLY B 1 536 ? -25.368 -7.997 11.829 1 84.76 536 GLY B N 1
ATOM 13335 C CA . GLY B 1 536 ? -24.351 -7.22 12.519 1 84.76 536 GLY B CA 1
ATOM 13336 C C . GLY B 1 536 ? -24.206 -7.592 13.982 1 84.76 536 GLY B C 1
ATOM 13337 O O . GLY B 1 536 ? -23.559 -6.876 14.749 1 84.76 536 GLY B O 1
ATOM 13338 N N . ARG B 1 537 ? -24.856 -8.667 14.417 1 90.38 537 ARG B N 1
ATOM 13339 C CA . ARG B 1 537 ? -24.735 -9.053 15.819 1 90.38 537 ARG B CA 1
ATOM 13340 C C . ARG B 1 537 ? -24.915 -10.557 15.991 1 90.38 537 ARG B C 1
ATOM 13342 O O . ARG B 1 537 ? -25.548 -11.211 15.158 1 90.38 537 ARG B O 1
ATOM 13349 N N . LEU B 1 538 ? -24.322 -11.109 17.003 1 92.69 538 LEU B N 1
ATOM 13350 C CA . LEU B 1 538 ? -24.487 -12.485 17.458 1 92.69 538 LEU B CA 1
ATOM 13351 C C . LEU B 1 538 ? -25.156 -12.527 18.828 1 92.69 538 LEU B C 1
ATOM 13353 O O . LEU B 1 538 ? -24.702 -11.867 19.766 1 92.69 538 LEU B O 1
ATOM 13357 N N . SER B 1 539 ? -26.227 -13.302 18.939 1 93.25 539 SER B N 1
ATOM 13358 C CA . SER B 1 539 ? -26.977 -13.366 20.188 1 93.25 539 SER B CA 1
ATOM 13359 C C . SER B 1 539 ? -26.982 -14.781 20.758 1 93.25 539 SER B C 1
ATOM 13361 O O . SER B 1 539 ? -27.072 -15.757 20.011 1 93.25 539 SER B O 1
ATOM 13363 N N . ARG B 1 540 ? -26.844 -14.851 21.995 1 93.27 540 ARG B N 1
ATOM 13364 C CA . ARG B 1 540 ? -26.906 -16.114 22.723 1 93.27 540 ARG B CA 1
ATOM 13365 C C . ARG B 1 540 ? -28.185 -16.208 23.548 1 93.27 540 ARG B C 1
ATOM 13367 O O . ARG B 1 540 ? -28.535 -15.271 24.269 1 93.27 540 ARG B O 1
ATOM 13374 N N . TYR B 1 541 ? -28.891 -17.329 23.345 1 94.38 541 TYR B N 1
ATOM 13375 C CA . TYR B 1 541 ? -30.139 -17.585 24.055 1 94.38 541 TYR B CA 1
ATOM 13376 C C . TYR B 1 541 ? -30.064 -18.893 24.835 1 94.38 541 TYR B C 1
ATOM 13378 O O . TYR B 1 541 ? -29.204 -19.734 24.566 1 94.38 541 TYR B O 1
ATOM 13386 N N . ARG B 1 542 ? -30.915 -19.027 25.769 1 94.03 542 ARG B N 1
ATOM 13387 C CA . ARG B 1 542 ? -31.123 -20.279 26.489 1 94.03 542 ARG B CA 1
ATOM 13388 C C . ARG B 1 542 ? -32.543 -20.797 26.288 1 94.03 542 ARG B C 1
ATOM 13390 O O . ARG B 1 542 ? -33.51 -20.044 26.429 1 94.03 542 ARG B O 1
ATOM 13397 N N . TRP B 1 543 ? -32.539 -22.047 25.856 1 93.71 543 TRP B N 1
ATOM 13398 C CA . TRP B 1 543 ? -33.835 -22.698 25.693 1 93.71 543 TRP B CA 1
ATOM 13399 C C . TRP B 1 543 ? -34.318 -23.288 27.013 1 93.71 543 TRP B C 1
ATOM 13401 O O . TRP B 1 543 ? -33.715 -24.227 27.539 1 93.71 543 TRP B O 1
ATOM 13411 N N . SER B 1 544 ? -34.876 -22.831 27.992 1 89.22 544 SER B N 1
ATOM 13412 C CA . SER B 1 544 ? -35.439 -23.301 29.253 1 89.22 544 SER B CA 1
ATOM 13413 C C . SER B 1 544 ? -36.961 -23.22 29.243 1 89.22 544 SER B C 1
ATOM 13415 O O . SER B 1 544 ? -37.531 -22.199 28.852 1 89.22 544 SER B O 1
ATOM 13417 N N . GLN B 1 545 ? -38.251 -24.17 29.054 1 86.59 545 GLN B N 1
ATOM 13418 C CA . GLN B 1 545 ? -39.704 -24.251 29.166 1 86.59 545 GLN B CA 1
ATOM 13419 C C . GLN B 1 545 ? -40.377 -23.932 27.835 1 86.59 545 GLN B C 1
ATOM 13421 O O . GLN B 1 545 ? -41.342 -23.165 27.789 1 86.59 545 GLN B O 1
ATOM 13426 N N . GLY B 1 546 ? -40.549 -25.079 26.445 1 86.71 546 GLY B N 1
ATOM 13427 C CA . GLY B 1 546 ? -41.153 -24.9 25.134 1 86.71 546 GLY B CA 1
ATOM 13428 C C . GLY B 1 546 ? -41.007 -23.488 24.598 1 86.71 546 GLY B C 1
ATOM 13429 O O . GLY B 1 546 ? -41.689 -23.107 23.644 1 86.71 546 GLY B O 1
ATOM 13430 N N . ARG B 1 547 ? -39.304 -21.911 25.451 1 92.6 547 ARG B N 1
ATOM 13431 C CA . ARG B 1 547 ? -39.06 -20.553 24.975 1 92.6 547 ARG B CA 1
ATOM 13432 C C . ARG B 1 547 ? -37.571 -20.222 25.005 1 92.6 547 ARG B C 1
ATOM 13434 O O . ARG B 1 547 ? -36.817 -20.801 25.789 1 92.6 547 ARG B O 1
ATOM 13441 N N . LEU B 1 548 ? -37.219 -19.14 24.142 1 94.6 548 LEU B N 1
ATOM 13442 C CA . LEU B 1 548 ? -35.843 -18.656 24.108 1 94.6 548 LEU B CA 1
ATOM 13443 C C . LEU B 1 548 ? -35.678 -17.425 24.994 1 94.6 548 LEU B C 1
ATOM 13445 O O . LEU B 1 548 ? -36.454 -16.472 24.891 1 94.6 548 LEU B O 1
ATOM 13449 N N . GLU B 1 549 ? -34.643 -17.371 25.877 1 95.13 549 GLU B N 1
ATOM 13450 C CA . GLU B 1 549 ? -34.28 -16.231 26.714 1 95.13 549 GLU B CA 1
ATOM 13451 C C . GLU B 1 549 ? -32.904 -15.688 26.34 1 95.13 549 GLU B C 1
ATOM 13453 O O . GLU B 1 549 ? -31.909 -16.414 26.394 1 95.13 549 GLU B O 1
ATOM 13458 N N . ARG B 1 550 ? -32.388 -14.077 26.149 1 93.07 550 ARG B N 1
ATOM 13459 C CA . ARG B 1 550 ? -31.117 -13.49 25.736 1 93.07 550 ARG B CA 1
ATOM 13460 C C . ARG B 1 550 ? -30.174 -13.333 26.924 1 93.07 550 ARG B C 1
ATOM 13462 O O . ARG B 1 550 ? -30.552 -12.769 27.953 1 93.07 550 ARG B O 1
ATOM 13469 N N . GLN B 1 551 ? -29.449 -14.117 26.685 1 88.2 551 GLN B N 1
ATOM 13470 C CA . GLN B 1 551 ? -28.478 -14.029 27.77 1 88.2 551 GLN B CA 1
ATOM 13471 C C . GLN B 1 551 ? -27.434 -12.953 27.489 1 88.2 551 GLN B C 1
ATOM 13473 O O . GLN B 1 551 ? -26.952 -12.291 28.411 1 88.2 551 GLN B O 1
ATOM 13478 N N . ALA B 1 552 ? -27.135 -12.885 26.176 1 89.48 552 ALA B N 1
ATOM 13479 C CA . ALA B 1 552 ? -26.08 -11.945 25.806 1 89.48 552 ALA B CA 1
ATOM 13480 C C . ALA B 1 552 ? -26.175 -11.565 24.331 1 89.48 552 ALA B C 1
ATOM 13482 O O . ALA B 1 552 ? -26.725 -12.318 23.524 1 89.48 552 ALA B O 1
ATOM 13483 N N . VAL B 1 553 ? -25.664 -10.336 23.975 1 91.43 553 VAL B N 1
ATOM 13484 C CA . VAL B 1 553 ? -25.581 -9.853 22.6 1 91.43 553 VAL B CA 1
ATOM 13485 C C . VAL B 1 553 ? -24.176 -9.327 22.321 1 91.43 553 VAL B C 1
ATOM 13487 O O . VAL B 1 553 ? -23.642 -8.524 23.09 1 91.43 553 VAL B O 1
ATOM 13490 N N . VAL B 1 554 ? -23.544 -9.86 21.278 1 92.17 554 VAL B N 1
ATOM 13491 C CA . VAL B 1 554 ? -22.226 -9.407 20.845 1 92.17 554 VAL B CA 1
ATOM 13492 C C . VAL B 1 554 ? -22.361 -8.558 19.582 1 92.17 554 VAL B C 1
ATOM 13494 O O . VAL B 1 554 ? -22.682 -9.076 18.51 1 92.17 554 VAL B O 1
ATOM 13497 N N . GLY B 1 555 ? -22.148 -7.196 19.681 1 87.96 555 GLY B N 1
ATOM 13498 C CA . GLY B 1 555 ? -22.288 -6.286 18.555 1 87.96 555 GLY B CA 1
ATOM 13499 C C . GLY B 1 555 ? -21.064 -5.418 18.334 1 87.96 555 GLY B C 1
ATOM 13500 O O . GLY B 1 555 ? -19.948 -5.81 18.681 1 87.96 555 GLY B O 1
ATOM 13501 N N . ALA B 1 556 ? -21.245 -4.283 17.747 1 81.51 556 ALA B N 1
ATOM 13502 C CA . ALA B 1 556 ? -20.179 -3.361 17.364 1 81.51 556 ALA B CA 1
ATOM 13503 C C . ALA B 1 556 ? -19.417 -2.865 18.59 1 81.51 556 ALA B C 1
ATOM 13505 O O . ALA B 1 556 ? -18.212 -2.612 18.518 1 81.51 556 ALA B O 1
ATOM 13506 N N . GLU B 1 557 ? -20.045 -2.754 19.703 1 78.87 557 GLU B N 1
ATOM 13507 C CA . GLU B 1 557 ? -19.425 -2.243 20.923 1 78.87 557 GLU B CA 1
ATOM 13508 C C . GLU B 1 557 ? -18.306 -3.165 21.401 1 78.87 557 GLU B C 1
ATOM 13510 O O . GLU B 1 557 ? -17.313 -2.702 21.966 1 78.87 557 GLU B O 1
ATOM 13515 N N . GLN B 1 558 ? -18.642 -4.424 21.191 1 78.92 558 GLN B N 1
ATOM 13516 C CA . GLN B 1 558 ? -17.632 -5.391 21.608 1 78.92 558 GLN B CA 1
ATOM 13517 C C . GLN B 1 558 ? -16.613 -5.635 20.5 1 78.92 558 GLN B C 1
ATOM 13519 O O . GLN B 1 558 ? -15.71 -6.461 20.649 1 78.92 558 GLN B O 1
ATOM 13524 N N . GLY B 1 559 ? -16.783 -5.038 19.278 1 77.32 559 GLY B N 1
ATOM 13525 C CA . GLY B 1 559 ? -15.846 -5.179 18.175 1 77.32 559 GLY B CA 1
ATOM 13526 C C . GLY B 1 559 ? -16.34 -6.113 17.087 1 77.32 559 GLY B C 1
ATOM 13527 O O . GLY B 1 559 ? -15.593 -6.455 16.168 1 77.32 559 GLY B O 1
ATOM 13528 N N . TYR B 1 560 ? -17.552 -6.529 17.138 1 87.79 560 TYR B N 1
ATOM 13529 C CA . TYR B 1 560 ? -18.113 -7.384 16.098 1 87.79 560 TYR B CA 1
ATOM 13530 C C . TYR B 1 560 ? -18.434 -6.58 14.844 1 87.79 560 TYR B C 1
ATOM 13532 O O . TYR B 1 560 ? -19.141 -5.572 14.909 1 87.79 560 TYR B O 1
ATOM 13540 N N . PRO B 1 561 ? -17.928 -7.04 13.727 1 79.96 561 PRO B N 1
ATOM 13541 C CA . PRO B 1 561 ? -18.188 -6.287 12.498 1 79.96 561 PRO B CA 1
ATOM 13542 C C . PRO B 1 561 ? -19.648 -6.361 12.058 1 79.96 561 PRO B C 1
ATOM 13544 O O . PRO B 1 561 ? -20.379 -7.26 12.481 1 79.96 561 PRO B O 1
ATOM 13547 N N . ALA B 1 562 ? -20.069 -5.391 11.255 1 80.95 562 ALA B N 1
ATOM 13548 C CA . ALA B 1 562 ? -21.436 -5.358 10.742 1 80.95 562 ALA B CA 1
ATOM 13549 C C . ALA B 1 562 ? -21.626 -6.376 9.621 1 80.95 562 ALA B C 1
ATOM 13551 O O . ALA B 1 562 ? -21.874 -6.003 8.471 1 80.95 562 ALA B O 1
ATOM 13552 N N . ILE B 1 563 ? -21.459 -7.634 10.017 1 82.7 563 ILE B N 1
ATOM 13553 C CA . ILE B 1 563 ? -21.575 -8.723 9.052 1 82.7 563 ILE B CA 1
ATOM 13554 C C . ILE B 1 563 ? -22.649 -9.706 9.51 1 82.7 563 ILE B C 1
ATOM 13556 O O . ILE B 1 563 ? -23.023 -9.724 10.685 1 82.7 563 ILE B O 1
ATOM 13560 N N . SER B 1 564 ? -23.188 -10.343 8.497 1 84.81 564 SER B N 1
ATOM 13561 C CA . SER B 1 564 ? -24.082 -11.463 8.772 1 84.81 564 SER B CA 1
ATOM 13562 C C . SER B 1 564 ? -23.372 -12.798 8.577 1 84.81 564 SER B C 1
ATOM 13564 O O . SER B 1 564 ? -23.068 -13.186 7.447 1 84.81 564 SER B O 1
ATOM 13566 N N . ALA B 1 565 ? -23.164 -13.542 9.693 1 90.9 565 ALA B N 1
ATOM 13567 C CA . ALA B 1 565 ? -22.505 -14.843 9.599 1 90.9 565 ALA B CA 1
ATOM 13568 C C . ALA B 1 565 ? -23.435 -15.885 8.984 1 90.9 565 ALA B C 1
ATOM 13570 O O . ALA B 1 565 ? -24.624 -15.932 9.305 1 90.9 565 ALA B O 1
ATOM 13571 N N . SER B 1 566 ? -22.924 -16.619 8.089 1 89.45 566 SER B N 1
ATOM 13572 C CA . SER B 1 566 ? -23.718 -17.637 7.41 1 89.45 566 SER B CA 1
ATOM 13573 C C . SER B 1 566 ? -23.381 -19.034 7.921 1 89.45 566 SER B C 1
ATOM 13575 O O . SER B 1 566 ? -23.909 -20.029 7.419 1 89.45 566 SER B O 1
ATOM 13577 N N . GLY B 1 567 ? -22.463 -19.149 8.8 1 93.55 567 GLY B N 1
ATOM 13578 C CA . GLY B 1 567 ? -22.106 -20.359 9.523 1 93.55 567 GLY B CA 1
ATOM 13579 C C . GLY B 1 567 ? -21.78 -20.107 10.983 1 93.55 567 GLY B C 1
ATOM 13580 O O . GLY B 1 567 ? -21.184 -19.083 11.324 1 93.55 567 GLY B O 1
ATOM 13581 N N . LEU B 1 568 ? -22.23 -21.025 11.788 1 95.33 568 LEU B N 1
ATOM 13582 C CA . LEU B 1 568 ? -22.019 -20.852 13.221 1 95.33 568 LEU B CA 1
ATOM 13583 C C . LEU B 1 568 ? -21.862 -22.202 13.914 1 95.33 568 LEU B C 1
ATOM 13585 O O . LEU B 1 568 ? -22.687 -23.099 13.728 1 95.33 568 LEU B O 1
ATOM 13589 N N . VAL B 1 569 ? -20.767 -22.314 14.591 1 95.31 569 VAL B N 1
ATOM 13590 C CA . VAL B 1 569 ? -20.498 -23.506 15.388 1 95.31 569 VAL B CA 1
ATOM 13591 C C . VAL B 1 569 ? -19.901 -23.104 16.734 1 95.31 569 VAL B C 1
ATOM 13593 O O . VAL B 1 569 ? -19.162 -22.121 16.824 1 95.31 569 VAL B O 1
ATOM 13596 N N . VAL B 1 570 ? -20.247 -23.792 17.748 1 94.32 570 VAL B N 1
ATOM 13597 C CA . VAL B 1 570 ? -19.675 -23.563 19.071 1 94.32 570 VAL B CA 1
ATOM 13598 C C . VAL B 1 570 ? -18.835 -24.768 19.486 1 94.32 570 VAL B C 1
ATOM 13600 O O . VAL B 1 570 ? -19.319 -25.902 19.48 1 94.32 570 VAL B O 1
ATOM 13603 N N . ASP B 1 571 ? -17.642 -24.502 19.859 1 91.91 571 ASP B N 1
ATOM 13604 C CA . ASP B 1 571 ? -16.738 -25.6 20.186 1 91.91 571 ASP B CA 1
ATOM 13605 C C . ASP B 1 571 ? -16.94 -26.068 21.626 1 91.91 571 ASP B C 1
ATOM 13607 O O . ASP B 1 571 ? -17.847 -25.597 22.315 1 91.91 571 ASP B O 1
ATOM 13611 N N . ALA B 1 572 ? -16.108 -27.015 22.051 1 88.81 572 ALA B N 1
ATOM 13612 C CA . ALA B 1 572 ? -16.271 -27.668 23.348 1 88.81 572 ALA B CA 1
ATOM 13613 C C . ALA B 1 572 ? -15.998 -26.693 24.49 1 88.81 572 ALA B C 1
ATOM 13615 O O . ALA B 1 572 ? -16.519 -26.861 25.595 1 88.81 572 ALA B O 1
ATOM 13616 N N . GLN B 1 573 ? -15.302 -25.651 24.227 1 88.6 573 GLN B N 1
ATOM 13617 C CA . GLN B 1 573 ? -14.957 -24.682 25.262 1 88.6 573 GLN B CA 1
ATOM 13618 C C . GLN B 1 573 ? -15.963 -23.535 25.3 1 88.6 573 GLN B C 1
ATOM 13620 O O . GLN B 1 573 ? -15.811 -22.594 26.082 1 88.6 573 GLN B O 1
ATOM 13625 N N . GLY B 1 574 ? -16.922 -23.571 24.457 1 89.26 574 GLY B N 1
ATOM 13626 C CA . GLY B 1 574 ? -17.955 -22.547 24.436 1 89.26 574 GLY B CA 1
ATOM 13627 C C . GLY B 1 574 ? -17.61 -21.37 23.545 1 89.26 574 GLY B C 1
ATOM 13628 O O . GLY B 1 574 ? -18.285 -20.339 23.579 1 89.26 574 GLY B O 1
ATOM 13629 N N . VAL B 1 575 ? -16.557 -21.505 22.773 1 92.95 575 VAL B N 1
ATOM 13630 C CA . VAL B 1 575 ? -16.168 -20.456 21.837 1 92.95 575 VAL B CA 1
ATOM 13631 C C . VAL B 1 575 ? -17.003 -20.565 20.563 1 92.95 575 VAL B C 1
ATOM 13633 O O . VAL B 1 575 ? -17.133 -21.649 19.989 1 92.95 575 VAL B O 1
ATOM 13636 N N . ALA B 1 576 ? -17.612 -19.497 20.183 1 94.52 576 ALA B N 1
ATOM 13637 C CA . ALA B 1 576 ? -18.418 -19.476 18.965 1 94.52 576 ALA B CA 1
ATOM 13638 C C . ALA B 1 576 ? -17.571 -19.105 17.752 1 94.52 576 ALA B C 1
ATOM 13640 O O . ALA B 1 576 ? -16.8 -18.143 17.796 1 94.52 576 ALA B O 1
ATOM 13641 N N . TRP B 1 577 ? -17.637 -19.909 16.762 1 95.73 577 TRP B N 1
ATOM 13642 C CA . TRP B 1 577 ? -16.982 -19.655 15.484 1 95.73 577 TRP B CA 1
ATOM 13643 C C . TRP B 1 577 ? -18.007 -19.337 14.4 1 95.73 577 TRP B C 1
ATOM 13645 O O . TRP B 1 577 ? -18.959 -20.093 14.196 1 95.73 577 TRP B O 1
ATOM 13655 N N . ALA B 1 578 ? -17.799 -18.212 13.772 1 95.36 578 ALA B N 1
ATOM 13656 C CA . ALA B 1 578 ? -18.742 -17.778 12.744 1 95.36 578 ALA B CA 1
ATOM 13657 C C . ALA B 1 578 ? -18.024 -17.484 11.43 1 95.36 578 ALA B C 1
ATOM 13659 O O . ALA B 1 578 ? -16.933 -16.908 11.427 1 95.36 578 ALA B O 1
ATOM 13660 N N . THR B 1 579 ? -18.532 -17.989 10.356 1 94.59 579 THR B N 1
ATOM 13661 C CA . THR B 1 579 ? -17.987 -17.709 9.032 1 94.59 579 THR B CA 1
ATOM 13662 C C . THR B 1 579 ? -18.82 -16.649 8.317 1 94.59 579 THR B C 1
ATOM 13664 O O . THR B 1 579 ? -20.03 -16.553 8.534 1 94.59 579 THR B O 1
ATOM 13667 N N . SER B 1 580 ? -18.159 -15.821 7.576 1 90.3 580 SER B N 1
ATOM 13668 C CA . SER B 1 580 ? -18.819 -14.75 6.837 1 90.3 580 SER B CA 1
ATOM 13669 C C . SER B 1 580 ? -18.115 -14.477 5.512 1 90.3 580 SER B C 1
ATOM 13671 O O . SER B 1 580 ? -17.191 -15.199 5.134 1 90.3 580 SER B O 1
ATOM 13673 N N . ALA B 1 581 ? -18.616 -13.454 4.849 1 86.56 581 ALA B N 1
ATOM 13674 C CA . ALA B 1 581 ? -17.989 -13.009 3.607 1 86.56 581 ALA B CA 1
ATOM 13675 C C . ALA B 1 581 ? -16.675 -12.285 3.885 1 86.56 581 ALA B C 1
ATOM 13677 O O . ALA B 1 581 ? -15.851 -12.113 2.984 1 86.56 581 ALA B O 1
ATOM 13678 N N . ARG B 1 582 ? -16.418 -11.937 5.125 1 88.07 582 ARG B N 1
ATOM 13679 C CA . ARG B 1 582 ? -15.234 -11.144 5.44 1 88.07 582 ARG B CA 1
ATOM 13680 C C . ARG B 1 582 ? -14.271 -11.927 6.325 1 88.07 582 ARG B C 1
ATOM 13682 O O . ARG B 1 582 ? -13.345 -11.354 6.902 1 88.07 582 ARG B O 1
ATOM 13689 N N . GLY B 1 583 ? -14.583 -13.171 6.474 1 90.48 583 GLY B N 1
ATOM 13690 C CA . GLY B 1 583 ? -13.62 -13.966 7.218 1 90.48 583 GLY B CA 1
ATOM 13691 C C . GLY B 1 583 ? -14.257 -14.814 8.302 1 90.48 583 GLY B C 1
ATOM 13692 O O . GLY B 1 583 ? -15.464 -15.065 8.273 1 90.48 583 GLY B O 1
ATOM 13693 N N . LEU B 1 584 ? -13.4 -15.32 9.208 1 93.77 584 LEU B N 1
ATOM 13694 C CA . LEU B 1 584 ? -13.774 -16.152 10.346 1 93.77 584 LEU B CA 1
ATOM 13695 C C . LEU B 1 584 ? -13.766 -15.341 11.638 1 93.77 584 LEU B C 1
ATOM 13697 O O . LEU B 1 584 ? -12.773 -14.683 11.956 1 93.77 584 LEU B O 1
ATOM 13701 N N . VAL B 1 585 ? -14.872 -15.418 12.346 1 93.24 585 VAL B N 1
ATOM 13702 C CA . VAL B 1 585 ? -14.986 -14.648 13.58 1 93.24 585 VAL B CA 1
ATOM 13703 C C . VAL B 1 585 ? -14.951 -15.589 14.782 1 93.24 585 VAL B C 1
ATOM 13705 O O . VAL B 1 585 ? -15.676 -16.586 14.818 1 93.24 585 VAL B O 1
ATOM 13708 N N . ARG B 1 586 ? -14.124 -15.251 15.636 1 93.82 586 ARG B N 1
ATOM 13709 C CA . ARG B 1 586 ? -14.041 -15.962 16.908 1 93.82 586 ARG B CA 1
ATOM 13710 C C . ARG B 1 586 ? -14.629 -15.128 18.041 1 93.82 586 ARG B C 1
ATOM 13712 O O . ARG B 1 586 ? -14.211 -13.989 18.262 1 93.82 586 ARG B O 1
ATOM 13719 N N . VAL B 1 587 ? -15.595 -15.658 18.737 1 92.89 587 VAL B N 1
ATOM 13720 C CA . VAL B 1 587 ? -16.195 -14.979 19.88 1 92.89 587 VAL B CA 1
ATOM 13721 C C . VAL B 1 587 ? -15.963 -15.797 21.148 1 92.89 587 VAL B C 1
ATOM 13723 O O . VAL B 1 587 ? -16.381 -16.955 21.233 1 92.89 587 VAL B O 1
ATOM 13726 N N . GLY B 1 588 ? -15.29 -15.15 22.033 1 88.57 588 GLY B N 1
ATOM 13727 C CA . GLY B 1 588 ? -14.981 -15.827 23.282 1 88.57 588 GLY B CA 1
ATOM 13728 C C . GLY B 1 588 ? -16.217 -16.242 24.057 1 88.57 588 GLY B C 1
ATOM 13729 O O . GLY B 1 588 ? -17.309 -15.724 23.818 1 88.57 588 GLY B O 1
ATOM 13730 N N . ALA B 1 589 ? -15.971 -17.153 24.965 1 81.07 589 ALA B N 1
ATOM 13731 C CA . ALA B 1 589 ? -17.065 -17.694 25.767 1 81.07 589 ALA B CA 1
ATOM 13732 C C . ALA B 1 589 ? -17.695 -16.61 26.637 1 81.07 589 ALA B C 1
ATOM 13734 O O . ALA B 1 589 ? -18.89 -16.663 26.939 1 81.07 589 ALA B O 1
ATOM 13735 N N . ASP B 1 590 ? -16.84 -15.626 26.884 1 76.11 590 ASP B N 1
ATOM 13736 C CA . ASP B 1 590 ? -17.338 -14.546 27.73 1 76.11 590 ASP B CA 1
ATOM 13737 C C . ASP B 1 590 ? -18.056 -13.484 26.9 1 76.11 590 ASP B C 1
ATOM 13739 O O . ASP B 1 590 ? -18.719 -12.602 27.45 1 76.11 590 ASP B O 1
ATOM 13743 N N . GLY B 1 591 ? -18.064 -13.63 25.599 1 69.66 591 GLY B N 1
ATOM 13744 C CA . GLY B 1 591 ? -18.719 -12.683 24.711 1 69.66 591 GLY B CA 1
ATOM 13745 C C . GLY B 1 591 ? -17.996 -11.353 24.618 1 69.66 591 GLY B C 1
ATOM 13746 O O . GLY B 1 591 ? -18.484 -10.418 23.981 1 69.66 591 GLY B O 1
ATOM 13747 N N . GLN B 1 592 ? -16.892 -11.243 25.247 1 75.04 592 GLN B N 1
ATOM 13748 C CA . GLN B 1 592 ? -16.256 -9.932 25.316 1 75.04 592 GLN B CA 1
ATOM 13749 C C . GLN B 1 592 ? -15.057 -9.852 24.376 1 75.04 592 GLN B C 1
ATOM 13751 O O . GLN B 1 592 ? -14.576 -8.76 24.066 1 75.04 592 GLN B O 1
ATOM 13756 N N . SER B 1 593 ? -14.65 -10.955 23.849 1 81.79 593 SER B N 1
ATOM 13757 C CA . SER B 1 593 ? -13.483 -10.948 22.972 1 81.79 593 SER B CA 1
ATOM 13758 C C . SER B 1 593 ? -13.852 -11.382 21.558 1 81.79 593 SER B C 1
ATOM 13760 O O . SER B 1 593 ? -14.295 -12.513 21.345 1 81.79 593 SER B O 1
ATOM 13762 N N . VAL B 1 594 ? -13.825 -10.473 20.654 1 89.59 594 VAL B N 1
ATOM 13763 C CA . VAL B 1 594 ? -14.123 -10.777 19.258 1 89.59 594 VAL B CA 1
ATOM 13764 C C . VAL B 1 594 ? -12.859 -10.623 18.415 1 89.59 594 VAL B C 1
ATOM 13766 O O . VAL B 1 594 ? -12.165 -9.607 18.505 1 89.59 594 VAL B O 1
ATOM 13769 N N . ARG B 1 595 ? -12.459 -11.686 17.68 1 89.33 595 ARG B N 1
ATOM 13770 C CA . ARG B 1 595 ? -11.31 -11.638 16.781 1 89.33 595 ARG B CA 1
ATOM 13771 C C . ARG B 1 595 ? -11.705 -12.044 15.365 1 89.33 595 ARG B C 1
ATOM 13773 O O . ARG B 1 595 ? -12.32 -13.093 15.163 1 89.33 595 ARG B O 1
ATOM 13780 N N . LEU B 1 596 ? -11.419 -11.175 14.475 1 88.95 596 LEU B N 1
ATOM 13781 C CA . LEU B 1 596 ? -11.668 -11.47 13.068 1 88.95 596 LEU B CA 1
ATOM 13782 C C . LEU B 1 596 ? -10.41 -12.01 12.395 1 88.95 596 LEU B C 1
ATOM 13784 O O . LEU B 1 596 ? -9.345 -11.393 12.475 1 88.95 596 LEU B O 1
ATOM 13788 N N . TYR B 1 597 ? -10.438 -13.197 11.759 1 89.46 597 TYR B N 1
ATOM 13789 C CA . TYR B 1 597 ? -9.339 -13.779 10.997 1 89.46 597 TYR B CA 1
ATOM 13790 C C . TYR B 1 597 ? -9.563 -13.609 9.499 1 89.46 597 TYR B C 1
ATOM 13792 O O . TYR B 1 597 ? -10.669 -13.833 9.002 1 89.46 597 TYR B O 1
ATOM 13800 N N . GLY B 1 598 ? -8.571 -13.162 8.828 1 85.2 598 GLY B N 1
ATOM 13801 C CA . GLY B 1 598 ? -8.646 -12.975 7.388 1 85.2 598 GLY B CA 1
ATOM 13802 C C . GLY B 1 598 ? -7.444 -13.533 6.65 1 85.2 598 GLY B C 1
ATOM 13803 O O . GLY B 1 598 ? -6.779 -14.448 7.138 1 85.2 598 GLY B O 1
ATOM 13804 N N . VAL B 1 599 ? -7.172 -13.036 5.437 1 81.05 599 VAL B N 1
ATOM 13805 C CA . VAL B 1 599 ? -6.121 -13.526 4.551 1 81.05 599 VAL B CA 1
ATOM 13806 C C . VAL B 1 599 ? -4.752 -13.212 5.149 1 81.05 599 VAL B C 1
ATOM 13808 O O . VAL B 1 599 ? -3.781 -13.932 4.905 1 81.05 599 VAL B O 1
ATOM 13811 N N . HIS B 1 600 ? -4.714 -12.252 5.932 1 77.33 600 HIS B N 1
ATOM 13812 C CA . HIS B 1 600 ? -3.441 -11.858 6.524 1 77.33 600 HIS B CA 1
ATOM 13813 C C . HIS B 1 600 ? -3.111 -12.713 7.742 1 77.33 600 HIS B C 1
ATOM 13815 O O . HIS B 1 600 ? -2.016 -12.61 8.301 1 77.33 600 HIS B O 1
ATOM 13821 N N . ASP B 1 601 ? -4.115 -13.62 8.105 1 81.95 601 ASP B N 1
ATOM 13822 C CA . ASP B 1 601 ? -3.896 -14.56 9.2 1 81.95 601 ASP B CA 1
ATOM 13823 C C . ASP B 1 601 ? -3.595 -15.96 8.67 1 81.95 601 ASP B C 1
ATOM 13825 O O . ASP B 1 601 ? -3.445 -16.905 9.448 1 81.95 601 ASP B O 1
ATOM 13829 N N . GLY B 1 602 ? -3.585 -16.054 7.44 1 78.98 602 GLY B N 1
ATOM 13830 C CA . GLY B 1 602 ? -3.233 -17.343 6.868 1 78.98 602 GLY B CA 1
ATOM 13831 C C . GLY B 1 602 ? -4.382 -18.002 6.128 1 78.98 602 GLY B C 1
ATOM 13832 O O . GLY B 1 602 ? -4.229 -19.094 5.579 1 78.98 602 GLY B O 1
ATOM 13833 N N . LEU B 1 603 ? -5.531 -17.36 6.08 1 86.88 603 LEU B N 1
ATOM 13834 C CA . LEU B 1 603 ? -6.652 -17.91 5.326 1 86.88 603 LEU B CA 1
ATOM 13835 C C . LEU B 1 603 ? -6.456 -17.697 3.828 1 86.88 603 LEU B C 1
ATOM 13837 O O . LEU B 1 603 ? -5.915 -16.672 3.409 1 86.88 603 LEU B O 1
ATOM 13841 N N . PRO B 1 604 ? -6.808 -18.657 3.075 1 79.13 604 PRO B N 1
ATOM 13842 C CA . PRO B 1 604 ? -6.664 -18.501 1.626 1 79.13 604 PRO B CA 1
ATOM 13843 C C . PRO B 1 604 ? -7.606 -17.446 1.05 1 79.13 604 PRO B C 1
ATOM 13845 O O . PRO B 1 604 ? -7.327 -16.875 -0.007 1 79.13 604 PRO B O 1
ATOM 13848 N N . SER B 1 605 ? -8.777 -17.299 1.724 1 82.72 605 SER B N 1
ATOM 13849 C CA . SER B 1 605 ? -9.789 -16.322 1.336 1 82.72 605 SER B CA 1
ATOM 13850 C C . SER B 1 605 ? -10.558 -15.81 2.549 1 82.72 605 SER B C 1
ATOM 13852 O O . SER B 1 605 ? -10.654 -16.501 3.566 1 82.72 605 SER B O 1
ATOM 13854 N N . GLN B 1 606 ? -11.01 -14.634 2.347 1 82.59 606 GLN B N 1
ATOM 13855 C CA . GLN B 1 606 ? -11.847 -14.112 3.423 1 82.59 606 GLN B CA 1
ATOM 13856 C C . GLN B 1 606 ? -13.287 -14.595 3.284 1 82.59 606 GLN B C 1
ATOM 13858 O O . GLN B 1 606 ? -14.049 -14.58 4.253 1 82.59 606 GLN B O 1
ATOM 13863 N N . GLU B 1 607 ? -13.579 -15.072 2.142 1 88.35 607 GLU B N 1
ATOM 13864 C CA . GLU B 1 607 ? -14.97 -15.435 1.888 1 88.35 607 GLU B CA 1
ATOM 13865 C C . GLU B 1 607 ? -15.217 -16.912 2.18 1 88.35 607 GLU B C 1
ATOM 13867 O O . GLU B 1 607 ? -14.529 -17.781 1.64 1 88.35 607 GLU B O 1
ATOM 13872 N N . PHE B 1 608 ? -16.135 -17.104 2.998 1 92.34 608 PHE B N 1
ATOM 13873 C CA . PHE B 1 608 ? -16.569 -18.463 3.296 1 92.34 608 PHE B CA 1
ATOM 13874 C C . PHE B 1 608 ? -17.945 -18.735 2.701 1 92.34 608 PHE B C 1
ATOM 13876 O O . PHE B 1 608 ? -18.803 -17.85 2.68 1 92.34 608 PHE B O 1
ATOM 13883 N N . ARG B 1 609 ? -18.046 -19.936 2.257 1 90.77 609 ARG B N 1
ATOM 13884 C CA . ARG B 1 609 ? -19.335 -20.344 1.706 1 90.77 609 ARG B CA 1
ATOM 13885 C C . ARG B 1 609 ? -20.349 -20.6 2.816 1 90.77 609 ARG B C 1
ATOM 13887 O O . ARG B 1 609 ? -19.998 -21.12 3.877 1 90.77 609 ARG B O 1
ATOM 13894 N N . GLU B 1 610 ? -21.515 -20.354 2.469 1 89.91 610 GLU B N 1
ATOM 13895 C CA . GLU B 1 610 ? -22.603 -20.542 3.425 1 89.91 610 GLU B CA 1
ATOM 13896 C C . GLU B 1 610 ? -22.84 -22.023 3.707 1 89.91 610 GLU B C 1
ATOM 13898 O O . GLU B 1 610 ? -22.716 -22.859 2.809 1 89.91 610 GLU B O 1
ATOM 13903 N N . HIS B 1 611 ? -23.077 -22.384 4.893 1 90.93 611 HIS B N 1
ATOM 13904 C CA . HIS B 1 611 ? -23.524 -23.692 5.358 1 90.93 611 HIS B CA 1
ATOM 13905 C C . HIS B 1 611 ? -22.413 -24.729 5.238 1 90.93 611 HIS B C 1
ATOM 13907 O O . HIS B 1 611 ? -22.682 -25.91 5.01 1 90.93 611 HIS B O 1
ATOM 13913 N N . THR B 1 612 ? -21.239 -24.245 5.31 1 94.6 612 THR B N 1
ATOM 13914 C CA . THR B 1 612 ? -20.155 -25.21 5.169 1 94.6 612 THR B CA 1
ATOM 13915 C C . THR B 1 612 ? -19.403 -25.375 6.487 1 94.6 612 THR B C 1
ATOM 13917 O O . THR B 1 612 ? -18.641 -26.329 6.658 1 94.6 612 THR B O 1
ATOM 13920 N N . LEU B 1 613 ? -19.592 -24.48 7.386 1 95.68 613 LEU B N 1
ATOM 13921 C CA . LEU B 1 613 ? -18.894 -24.592 8.662 1 95.68 613 LEU B CA 1
ATOM 13922 C C . LEU B 1 613 ? -19.434 -25.764 9.476 1 95.68 613 LEU B C 1
ATOM 13924 O O . LEU B 1 613 ? -20.612 -25.783 9.838 1 95.68 613 LEU B O 1
ATOM 13928 N N . THR B 1 614 ? -18.585 -26.753 9.733 1 94.71 614 THR B N 1
ATOM 13929 C CA . THR B 1 614 ? -18.999 -27.933 10.485 1 94.71 614 THR B CA 1
ATOM 13930 C C . THR B 1 614 ? -17.864 -28.433 11.374 1 94.71 614 THR B C 1
ATOM 13932 O O . THR B 1 614 ? -16.711 -28.029 11.204 1 94.71 614 THR B O 1
ATOM 13935 N N . MET B 1 615 ? -18.207 -29.148 12.311 1 93.33 615 MET B N 1
ATOM 13936 C CA . MET B 1 615 ? -17.238 -29.737 13.231 1 93.33 615 MET B CA 1
ATOM 13937 C C . MET B 1 615 ? -17.167 -31.25 13.051 1 93.33 615 MET B C 1
ATOM 13939 O O . MET B 1 615 ? -18.196 -31.926 13.026 1 93.33 615 MET B O 1
ATOM 13943 N N . SER B 1 616 ? -15.995 -31.707 12.907 1 91.64 616 SER B N 1
ATOM 13944 C CA . SER B 1 616 ? -15.793 -33.148 12.806 1 91.64 616 SER B CA 1
ATOM 13945 C C . SER B 1 616 ? -15.926 -33.822 14.168 1 91.64 616 SER B C 1
ATOM 13947 O O . SER B 1 616 ? -15.978 -33.146 15.198 1 91.64 616 SER B O 1
ATOM 13949 N N . GLY B 1 617 ? -15.928 -35.19 14.131 1 85.51 617 GLY B N 1
ATOM 13950 C CA . GLY B 1 617 ? -16.05 -35.953 15.363 1 85.51 617 GLY B CA 1
ATOM 13951 C C . GLY B 1 617 ? -14.884 -35.746 16.311 1 85.51 617 GLY B C 1
ATOM 13952 O O . GLY B 1 617 ? -15.05 -35.809 17.531 1 85.51 617 GLY B O 1
ATOM 13953 N N . ASP B 1 618 ? -13.809 -35.396 15.754 1 86.05 618 ASP B N 1
ATOM 13954 C CA . ASP B 1 618 ? -12.618 -35.222 16.581 1 86.05 618 ASP B CA 1
ATOM 13955 C C . ASP B 1 618 ? -12.463 -33.768 17.02 1 86.05 618 ASP B C 1
ATOM 13957 O O . ASP B 1 618 ? -11.48 -33.413 17.676 1 86.05 618 ASP B O 1
ATOM 13961 N N . GLY B 1 619 ? -13.355 -32.986 16.636 1 88.98 619 GLY B N 1
ATOM 13962 C CA . GLY B 1 619 ? -13.374 -31.628 17.155 1 88.98 619 GLY B CA 1
ATOM 13963 C C . GLY B 1 619 ? -12.776 -30.615 16.197 1 88.98 619 GLY B C 1
ATOM 13964 O O . GLY B 1 619 ? -12.742 -29.418 16.492 1 88.98 619 GLY B O 1
ATOM 13965 N N . HIS B 1 620 ? -12.333 -31.072 15.006 1 93.1 620 HIS B N 1
ATOM 13966 C CA . HIS B 1 620 ? -11.817 -30.122 14.027 1 93.1 620 HIS B CA 1
ATOM 13967 C C . HIS B 1 620 ? -12.951 -29.373 13.335 1 93.1 620 HIS B C 1
ATOM 13969 O O . HIS B 1 620 ? -14.017 -29.941 13.09 1 93.1 620 HIS B O 1
ATOM 13975 N N . LEU B 1 621 ? -12.7 -28.175 13.135 1 95.15 621 LEU B N 1
ATOM 13976 C CA . LEU B 1 621 ? -13.66 -27.372 12.384 1 95.15 621 LEU B CA 1
ATOM 13977 C C . LEU B 1 621 ? -13.263 -27.286 10.914 1 95.15 621 LEU B C 1
ATOM 13979 O O . LEU B 1 621 ? -12.075 -27.222 10.59 1 95.15 621 LEU B O 1
ATOM 13983 N N . VAL B 1 622 ? -14.24 -27.356 10.088 1 95.35 622 VAL B N 1
ATOM 13984 C CA . VAL B 1 622 ? -14.033 -27.33 8.644 1 95.35 622 VAL B CA 1
ATOM 13985 C C . VAL B 1 622 ? -14.988 -26.326 8.002 1 95.35 622 VAL B C 1
ATOM 13987 O O . VAL B 1 622 ? -16.145 -26.212 8.412 1 95.35 622 VAL B O 1
ATOM 13990 N N . ALA B 1 623 ? -14.472 -25.548 7.05 1 94.92 623 ALA B N 1
ATOM 13991 C CA . ALA B 1 623 ? -15.299 -24.59 6.322 1 94.92 623 ALA B CA 1
ATOM 13992 C C . ALA B 1 623 ? -14.857 -24.48 4.865 1 94.92 623 ALA B C 1
ATOM 13994 O O . ALA B 1 623 ? -13.661 -24.509 4.569 1 94.92 623 ALA B O 1
ATOM 13995 N N . GLY B 1 624 ? -15.752 -24.344 4.001 1 93.52 624 GLY B N 1
ATOM 13996 C CA . GLY B 1 624 ? -15.46 -24.259 2.579 1 93.52 624 GLY B CA 1
ATOM 13997 C C . GLY B 1 624 ? -15.222 -22.838 2.103 1 93.52 624 GLY B C 1
ATOM 13998 O O . GLY B 1 624 ? -15.875 -21.903 2.572 1 93.52 624 GLY B O 1
ATOM 13999 N N . THR B 1 625 ? -14.247 -22.69 1.22 1 89.15 625 THR B N 1
ATOM 14000 C CA . THR B 1 625 ? -13.928 -21.432 0.555 1 89.15 625 THR B CA 1
ATOM 14001 C C . THR B 1 625 ? -13.76 -21.641 -0.947 1 89.15 625 THR B C 1
ATOM 14003 O O . THR B 1 625 ? -13.707 -22.779 -1.418 1 89.15 625 THR B O 1
ATOM 14006 N N . PRO B 1 626 ? -13.698 -20.576 -1.723 1 82.81 626 PRO B N 1
ATOM 14007 C CA . PRO B 1 626 ? -13.444 -20.712 -3.159 1 82.81 626 PRO B CA 1
ATOM 14008 C C . PRO B 1 626 ? -12.048 -21.252 -3.462 1 82.81 626 PRO B C 1
ATOM 14010 O O . PRO B 1 626 ? -11.769 -21.648 -4.597 1 82.81 626 PRO B O 1
ATOM 14013 N N . ALA B 1 627 ? -11.27 -21.347 -2.443 1 81.37 627 ALA B N 1
ATOM 14014 C CA . ALA B 1 627 ? -9.911 -21.84 -2.648 1 81.37 627 ALA B CA 1
ATOM 14015 C C . ALA B 1 627 ? -9.711 -23.194 -1.974 1 81.37 627 ALA B C 1
ATOM 14017 O O . ALA B 1 627 ? -8.575 -23.628 -1.764 1 81.37 627 ALA B O 1
ATOM 14018 N N . GLY B 1 628 ? -10.832 -23.744 -1.622 1 87.97 628 GLY B N 1
ATOM 14019 C CA . GLY B 1 628 ? -10.738 -25.035 -0.96 1 87.97 628 GLY B CA 1
ATOM 14020 C C . GLY B 1 628 ? -11.399 -25.055 0.405 1 87.97 628 GLY B C 1
ATOM 14021 O O . GLY B 1 628 ? -12.341 -24.3 0.656 1 87.97 628 GLY B O 1
ATOM 14022 N N . VAL B 1 629 ? -10.904 -26.027 1.243 1 92.97 629 VAL B N 1
ATOM 14023 C CA . VAL B 1 629 ? -11.493 -26.197 2.567 1 92.97 629 VAL B CA 1
ATOM 14024 C C . VAL B 1 629 ? -10.463 -25.849 3.639 1 92.97 629 VAL B C 1
ATOM 14026 O O . VAL B 1 629 ? -9.292 -26.219 3.528 1 92.97 629 VAL B O 1
ATOM 14029 N N . VAL B 1 630 ? -10.881 -25.094 4.562 1 93.03 630 VAL B N 1
ATOM 14030 C CA . VAL B 1 630 ? -10.037 -24.73 5.696 1 93.03 630 VAL B CA 1
ATOM 14031 C C . VAL B 1 630 ? -10.309 -25.673 6.866 1 93.03 630 VAL B C 1
ATOM 14033 O O . VAL B 1 630 ? -11.465 -25.909 7.225 1 93.03 630 VAL B O 1
ATOM 14036 N N . VAL B 1 631 ? -9.294 -26.22 7.385 1 94.42 631 VAL B N 1
ATOM 14037 C CA . VAL B 1 631 ? -9.383 -27.106 8.541 1 94.42 631 VAL B CA 1
ATOM 14038 C C . VAL B 1 631 ? -8.541 -26.547 9.686 1 94.42 631 VAL B C 1
ATOM 14040 O O . VAL B 1 631 ? -7.397 -26.136 9.48 1 94.42 631 VAL B O 1
ATOM 14043 N N . PHE B 1 632 ? -9.088 -26.478 10.873 1 92.63 632 PHE B N 1
ATOM 14044 C CA . PHE B 1 632 ? -8.296 -25.995 11.998 1 92.63 632 PHE B CA 1
ATOM 14045 C C . PHE B 1 632 ? -8.794 -26.594 13.308 1 92.63 632 PHE B C 1
ATOM 14047 O O . PHE B 1 632 ? -9.943 -27.033 13.399 1 92.63 632 PHE B O 1
ATOM 14054 N N . ASP B 1 633 ? -7.892 -26.682 14.194 1 91.85 633 ASP B N 1
ATOM 14055 C CA . ASP B 1 633 ? -8.19 -27.058 15.573 1 91.85 633 ASP B CA 1
ATOM 14056 C C . ASP B 1 633 ? -8.493 -25.826 16.424 1 91.85 633 ASP B C 1
ATOM 14058 O O . ASP B 1 633 ? -7.6 -25.023 16.702 1 91.85 633 ASP B O 1
ATOM 14062 N N . PRO B 1 634 ? -9.705 -25.668 16.842 1 91.79 634 PRO B N 1
ATOM 14063 C CA . PRO B 1 634 ? -10.083 -24.461 17.581 1 91.79 634 PRO B CA 1
ATOM 14064 C C . PRO B 1 634 ? -9.244 -24.253 18.84 1 91.79 634 PRO B C 1
ATOM 14066 O O . PRO B 1 634 ? -9.077 -23.119 19.295 1 91.79 634 PRO B O 1
ATOM 14069 N N . GLU B 1 635 ? -8.611 -25.226 19.351 1 88.04 635 GLU B N 1
ATOM 14070 C CA . GLU B 1 635 ? -7.807 -25.089 20.561 1 88.04 635 GLU B CA 1
ATOM 14071 C C . GLU B 1 635 ? -6.452 -24.459 20.254 1 88.04 635 GLU B C 1
ATOM 14073 O O . GLU B 1 635 ? -5.825 -23.862 21.133 1 88.04 635 GLU B O 1
ATOM 14078 N N . GLN B 1 636 ? -6.113 -24.562 19.048 1 86.3 636 GLN B N 1
ATOM 14079 C CA . GLN B 1 636 ? -4.803 -24.046 18.664 1 86.3 636 GLN B CA 1
ATOM 14080 C C . GLN B 1 636 ? -4.908 -22.623 18.124 1 86.3 636 GLN B C 1
ATOM 14082 O O . GLN B 1 636 ? -3.91 -21.903 18.058 1 86.3 636 GLN B O 1
ATOM 14087 N N . VAL B 1 637 ? -6.056 -22.214 17.765 1 88.58 637 VAL B N 1
ATOM 14088 C CA . VAL B 1 637 ? -6.24 -20.875 17.215 1 88.58 637 VAL B CA 1
ATOM 14089 C C . VAL B 1 637 ? -6.579 -19.897 18.337 1 88.58 637 VAL B C 1
ATOM 14091 O O . VAL B 1 637 ? -7.751 -19.708 18.671 1 88.58 637 VAL B O 1
ATOM 14094 N N . ARG B 1 638 ? -5.494 -19.288 18.94 1 82.84 638 ARG B N 1
ATOM 14095 C CA . ARG B 1 638 ? -5.67 -18.317 20.015 1 82.84 638 ARG B CA 1
ATOM 14096 C C . ARG B 1 638 ? -5.007 -16.989 19.668 1 82.84 638 ARG B C 1
ATOM 14098 O O . ARG B 1 638 ? -3.955 -16.964 19.025 1 82.84 638 ARG B O 1
ATOM 14105 N N . PRO B 1 639 ? -5.708 -15.928 20.097 1 81.31 639 PRO B N 1
ATOM 14106 C CA . PRO B 1 639 ? -5.071 -14.629 19.872 1 81.31 639 PRO B CA 1
ATOM 14107 C C . PRO B 1 639 ? -3.747 -14.483 20.62 1 81.31 639 PRO B C 1
ATOM 14109 O O . PRO B 1 639 ? -3.593 -15.022 21.719 1 81.31 639 PRO B O 1
ATOM 14112 N N . SER B 1 640 ? -2.799 -13.796 20.007 1 77.12 640 SER B N 1
ATOM 14113 C CA . SER B 1 640 ? -1.492 -13.57 20.617 1 77.12 640 SER B CA 1
ATOM 14114 C C . SER B 1 640 ? -1.581 -12.561 21.756 1 77.12 640 SER B C 1
ATOM 14116 O O . SER B 1 640 ? -2.343 -11.596 21.679 1 77.12 640 SER B O 1
ATOM 14118 N N . VAL B 1 641 ? -0.848 -12.821 22.809 1 76.26 641 VAL B N 1
ATOM 14119 C CA . VAL B 1 641 ? -0.806 -11.905 23.944 1 76.26 641 VAL B CA 1
ATOM 14120 C C . VAL B 1 641 ? 0.503 -11.12 23.927 1 76.26 641 VAL B C 1
ATOM 14122 O O . VAL B 1 641 ? 0.695 -10.203 24.73 1 76.26 641 VAL B O 1
ATOM 14125 N N . ARG B 1 642 ? 1.274 -11.344 22.888 1 77.3 642 ARG B N 1
ATOM 14126 C CA . ARG B 1 642 ? 2.569 -10.676 22.819 1 77.3 642 ARG B CA 1
ATOM 14127 C C . ARG B 1 642 ? 2.414 -9.223 22.38 1 77.3 642 ARG B C 1
ATOM 14129 O O . ARG B 1 642 ? 1.683 -8.931 21.431 1 77.3 642 ARG B O 1
ATOM 14136 N N . ARG B 1 643 ? 3.125 -8.35 23.119 1 81.23 643 ARG B N 1
ATOM 14137 C CA . ARG B 1 643 ? 3.132 -6.927 22.793 1 81.23 643 ARG B CA 1
ATOM 14138 C C . ARG B 1 643 ? 4.313 -6.577 21.895 1 81.23 643 ARG B C 1
ATOM 14140 O O . ARG B 1 643 ? 5.47 -6.702 22.304 1 81.23 643 ARG B O 1
ATOM 14147 N N . ALA B 1 644 ? 4.04 -6.123 20.702 1 82.01 644 ALA B N 1
ATOM 14148 C CA . ALA B 1 644 ? 5.095 -5.671 19.798 1 82.01 644 ALA B CA 1
ATOM 14149 C C . ALA B 1 644 ? 5.585 -4.277 20.181 1 82.01 644 ALA B C 1
ATOM 14151 O O . ALA B 1 644 ? 4.804 -3.443 20.645 1 82.01 644 ALA B O 1
ATOM 14152 N N . PRO B 1 645 ? 6.828 -4.018 20.056 1 85.62 645 PRO B N 1
ATOM 14153 C CA . PRO B 1 645 ? 7.359 -2.696 20.399 1 85.62 645 PRO B CA 1
ATOM 14154 C C . PRO B 1 645 ? 6.915 -1.61 19.422 1 85.62 645 PRO B C 1
ATOM 14156 O O . PRO B 1 645 ? 6.894 -1.836 18.209 1 85.62 645 PRO B O 1
ATOM 14159 N N . LEU B 1 646 ? 6.5 -0.512 20.028 1 91.54 646 LEU B N 1
ATOM 14160 C CA . LEU B 1 646 ? 6.18 0.682 19.253 1 91.54 646 LEU B CA 1
ATOM 14161 C C . LEU B 1 646 ? 7.365 1.641 19.219 1 91.54 646 LEU B C 1
ATOM 14163 O O . LEU B 1 646 ? 7.933 1.971 20.263 1 91.54 646 LEU B O 1
ATOM 14167 N N . VAL B 1 647 ? 7.815 2.041 17.993 1 89.35 647 VAL B N 1
ATOM 14168 C CA . VAL B 1 647 ? 8.941 2.96 17.866 1 89.35 647 VAL B CA 1
ATOM 14169 C C . VAL B 1 647 ? 8.541 4.15 16.997 1 89.35 647 VAL B C 1
ATOM 14171 O O . VAL B 1 647 ? 7.758 4.004 16.055 1 89.35 647 VAL B O 1
ATOM 14174 N N . ILE B 1 648 ? 9.058 5.267 17.36 1 90.44 648 ILE B N 1
ATOM 14175 C CA . ILE B 1 648 ? 8.951 6.41 16.46 1 90.44 648 ILE B CA 1
ATOM 14176 C C . ILE B 1 648 ? 10.035 6.326 15.387 1 90.44 648 ILE B C 1
ATOM 14178 O O . ILE B 1 648 ? 11.205 6.61 15.655 1 90.44 648 ILE B O 1
ATOM 14182 N N . GLU B 1 649 ? 9.604 6.019 14.262 1 86.99 649 GLU B N 1
ATOM 14183 C CA . GLU B 1 649 ? 10.511 5.676 13.171 1 86.99 649 GLU B CA 1
ATOM 14184 C C . GLU B 1 649 ? 11.105 6.929 12.533 1 86.99 649 GLU B C 1
ATOM 14186 O O . GLU B 1 649 ? 12.251 6.917 12.079 1 86.99 649 GLU B O 1
ATOM 14191 N N . ARG B 1 650 ? 10.266 7.969 12.371 1 86.88 650 ARG B N 1
ATOM 14192 C CA . ARG B 1 650 ? 10.746 9.119 11.613 1 86.88 650 ARG B CA 1
ATOM 14193 C C . ARG B 1 650 ? 10.079 10.406 12.088 1 86.88 650 ARG B C 1
ATOM 14195 O O . ARG B 1 650 ? 8.881 10.419 12.378 1 86.88 650 ARG B O 1
ATOM 14202 N N . VAL B 1 651 ? 10.862 11.402 12.271 1 91.56 651 VAL B N 1
ATOM 14203 C CA . VAL B 1 651 ? 10.423 12.773 12.506 1 91.56 651 VAL B CA 1
ATOM 14204 C C . VAL B 1 651 ? 11.051 13.701 11.468 1 91.56 651 VAL B C 1
ATOM 14206 O O . VAL B 1 651 ? 12.272 13.865 11.431 1 91.56 651 VAL B O 1
ATOM 14209 N N . GLU B 1 652 ? 10.141 14.274 10.632 1 90.74 652 GLU B N 1
ATOM 14210 C CA . GLU B 1 652 ? 10.648 15.104 9.544 1 90.74 652 GLU B CA 1
ATOM 14211 C C . GLU B 1 652 ? 9.95 16.461 9.514 1 90.74 652 GLU B C 1
ATOM 14213 O O . GLU B 1 652 ? 8.797 16.581 9.932 1 90.74 652 GLU B O 1
ATOM 14218 N N . VAL B 1 653 ? 10.725 17.415 9.059 1 90.7 653 VAL B N 1
ATOM 14219 C CA . VAL B 1 653 ? 10.175 18.746 8.826 1 90.7 653 VAL B CA 1
ATOM 14220 C C . VAL B 1 653 ? 10.639 19.267 7.467 1 90.7 653 VAL B C 1
ATOM 14222 O O . VAL B 1 653 ? 11.644 18.798 6.926 1 90.7 653 VAL B O 1
ATOM 14225 N N . ARG B 1 654 ? 9.87 20.066 6.855 1 86.47 654 ARG B N 1
ATOM 14226 C CA . ARG B 1 654 ? 10.258 20.719 5.609 1 86.47 654 ARG B CA 1
ATOM 14227 C C . ARG B 1 654 ? 10.736 22.145 5.864 1 86.47 654 ARG B C 1
ATOM 14229 O O . ARG B 1 654 ? 9.975 22.982 6.353 1 86.47 654 ARG B O 1
ATOM 14236 N N . ARG B 1 655 ? 12.074 22.437 5.641 1 85.76 655 ARG B N 1
ATOM 14237 C CA . ARG B 1 655 ? 12.677 23.764 5.714 1 85.76 655 ARG B CA 1
ATOM 14238 C C . ARG B 1 655 ? 13.006 24.293 4.322 1 85.76 655 ARG B C 1
ATOM 14240 O O . ARG B 1 655 ? 13.917 23.792 3.66 1 85.76 655 ARG B O 1
ATOM 14247 N N . ASN B 1 656 ? 12.122 25.047 3.784 1 75.14 656 ASN B N 1
ATOM 14248 C CA . ASN B 1 656 ? 12.199 25.497 2.398 1 75.14 656 ASN B CA 1
ATOM 14249 C C . ASN B 1 656 ? 11.873 24.368 1.424 1 75.14 656 ASN B C 1
ATOM 14251 O O . ASN B 1 656 ? 10.809 23.753 1.513 1 75.14 656 ASN B O 1
ATOM 14255 N N . GLU B 1 657 ? 12.729 23.89 0.618 1 74.37 657 GLU B N 1
ATOM 14256 C CA . GLU B 1 657 ? 12.43 22.848 -0.36 1 74.37 657 GLU B CA 1
ATOM 14257 C C . GLU B 1 657 ? 13.07 21.52 0.036 1 74.37 657 GLU B C 1
ATOM 14259 O O . GLU B 1 657 ? 12.859 20.502 -0.626 1 74.37 657 GLU B O 1
ATOM 14264 N N . GLN B 1 658 ? 13.576 21.601 1.213 1 80.74 658 GLN B N 1
ATOM 14265 C CA . GLN B 1 658 ? 14.283 20.387 1.606 1 80.74 658 GLN B CA 1
ATOM 14266 C C . GLN B 1 658 ? 13.607 19.717 2.799 1 80.74 658 GLN B C 1
ATOM 14268 O O . GLN B 1 658 ? 13.107 20.397 3.698 1 80.74 658 GLN B O 1
ATOM 14273 N N . VAL B 1 659 ? 13.561 18.438 2.749 1 84.66 659 VAL B N 1
ATOM 14274 C CA . VAL B 1 659 ? 13.031 17.656 3.862 1 84.66 659 VAL B CA 1
ATOM 14275 C C . VAL B 1 659 ? 14.156 17.316 4.837 1 84.66 659 VAL B C 1
ATOM 14277 O O . VAL B 1 659 ? 15.172 16.737 4.445 1 84.66 659 VAL B O 1
ATOM 14280 N N . LEU B 1 660 ? 14.061 17.74 6.129 1 86.3 660 LEU B N 1
ATOM 14281 C CA . LEU B 1 660 ? 15.049 17.488 7.172 1 86.3 660 LEU B CA 1
ATOM 14282 C C . LEU B 1 660 ? 14.594 16.359 8.09 1 86.3 660 LEU B C 1
ATOM 14284 O O . LEU B 1 660 ? 13.46 16.365 8.575 1 86.3 660 LEU B O 1
ATOM 14288 N N . ASP B 1 661 ? 15.498 15.373 8.286 1 86.09 661 ASP B N 1
ATOM 14289 C CA . ASP B 1 661 ? 15.235 14.276 9.212 1 86.09 661 ASP B CA 1
ATOM 14290 C C . ASP B 1 661 ? 15.71 14.62 10.622 1 86.09 661 ASP B C 1
ATOM 14292 O O . ASP B 1 661 ? 16.908 14.796 10.853 1 86.09 661 ASP B O 1
ATOM 14296 N N . LEU B 1 662 ? 14.796 14.697 11.594 1 87.09 662 LEU B N 1
ATOM 14297 C CA . LEU B 1 662 ? 15.104 15.063 12.972 1 87.09 662 LEU B CA 1
ATOM 14298 C C . LEU B 1 662 ? 14.887 13.88 13.91 1 87.09 662 LEU B C 1
ATOM 14300 O O . LEU B 1 662 ? 14.719 14.063 15.118 1 87.09 662 LEU B O 1
ATOM 14304 N N . THR B 1 663 ? 14.909 12.719 13.404 1 82.37 663 THR B N 1
ATOM 14305 C CA . THR B 1 663 ? 14.518 11.532 14.157 1 82.37 663 THR B CA 1
ATOM 14306 C C . THR B 1 663 ? 15.43 11.332 15.364 1 82.37 663 THR B C 1
ATOM 14308 O O . THR B 1 663 ? 14.969 10.949 16.441 1 82.37 663 THR B O 1
ATOM 14311 N N . HIS B 1 664 ? 17.249 11.358 14.753 1 75.04 664 HIS B N 1
ATOM 14312 C CA . HIS B 1 664 ? 18.169 11.034 15.838 1 75.04 664 HIS B CA 1
ATOM 14313 C C . HIS B 1 664 ? 18.682 12.297 16.521 1 75.04 664 HIS B C 1
ATOM 14315 O O . HIS B 1 664 ? 19.63 12.241 17.307 1 75.04 664 HIS B O 1
ATOM 14321 N N . ASP B 1 665 ? 17.254 13.616 16.813 1 79.35 665 ASP B N 1
ATOM 14322 C CA . ASP B 1 665 ? 17.635 14.87 17.456 1 79.35 665 ASP B CA 1
ATOM 14323 C C . ASP B 1 665 ? 16.998 14.994 18.838 1 79.35 665 ASP B C 1
ATOM 14325 O O . ASP B 1 665 ? 15.775 14.909 18.974 1 79.35 665 ASP B O 1
ATOM 14329 N N . THR B 1 666 ? 17.731 15.01 19.967 1 77.82 666 THR B N 1
ATOM 14330 C CA . THR B 1 666 ? 17.252 15.251 21.323 1 77.82 666 THR B CA 1
ATOM 14331 C C . THR B 1 666 ? 17.967 16.447 21.945 1 77.82 666 THR B C 1
ATOM 14333 O O . THR B 1 666 ? 19.191 16.437 22.093 1 77.82 666 THR B O 1
ATOM 14336 N N . PRO B 1 667 ? 17.112 17.648 22.253 1 80.65 667 PRO B N 1
ATOM 14337 C CA . PRO B 1 667 ? 15.664 17.858 22.2 1 80.65 667 PRO B CA 1
ATOM 14338 C C . PRO B 1 667 ? 15.177 18.264 20.811 1 80.65 667 PRO B C 1
ATOM 14340 O O . PRO B 1 667 ? 15.903 18.931 20.069 1 80.65 667 PRO B O 1
ATOM 14343 N N . LEU B 1 668 ? 14.095 17.831 20.442 1 87.29 668 LEU B N 1
ATOM 14344 C CA . LEU B 1 668 ? 13.506 18.152 19.146 1 87.29 668 LEU B CA 1
ATOM 14345 C C . LEU B 1 668 ? 13.026 19.599 19.111 1 87.29 668 LEU B C 1
ATOM 14347 O O . LEU B 1 668 ? 12.114 19.972 19.853 1 87.29 668 LEU B O 1
ATOM 14351 N N . GLN B 1 669 ? 13.776 20.445 18.359 1 89.33 669 GLN B N 1
ATOM 14352 C CA . GLN B 1 669 ? 13.432 21.853 18.198 1 89.33 669 GLN B CA 1
ATOM 14353 C C . GLN B 1 669 ? 13.012 22.156 16.763 1 89.33 669 GLN B C 1
ATOM 14355 O O . GLN B 1 669 ? 13.754 21.872 15.82 1 89.33 669 GLN B O 1
ATOM 14360 N N . ILE B 1 670 ? 11.886 22.689 16.698 1 89.77 670 ILE B N 1
ATOM 14361 C CA . ILE B 1 670 ? 11.372 23.092 15.393 1 89.77 670 ILE B CA 1
ATOM 14362 C C . ILE B 1 670 ? 11.533 24.6 15.218 1 89.77 670 ILE B C 1
ATOM 14364 O O . ILE B 1 670 ? 11.057 25.382 16.044 1 89.77 670 ILE B O 1
ATOM 14368 N N . ALA B 1 671 ? 12.261 24.983 14.07 1 86.79 671 ALA B N 1
ATOM 14369 C CA . ALA B 1 671 ? 12.56 26.389 13.812 1 86.79 671 ALA B CA 1
ATOM 14370 C C . ALA B 1 671 ? 11.337 27.118 13.263 1 86.79 671 ALA B C 1
ATOM 14372 O O . ALA B 1 671 ? 10.401 26.487 12.766 1 86.79 671 ALA B O 1
ATOM 14373 N N . ASP B 1 672 ? 11.333 28.381 13.488 1 82.07 672 ASP B N 1
ATOM 14374 C CA . ASP B 1 672 ? 10.253 29.175 12.91 1 82.07 672 ASP B CA 1
ATOM 14375 C C . ASP B 1 672 ? 10.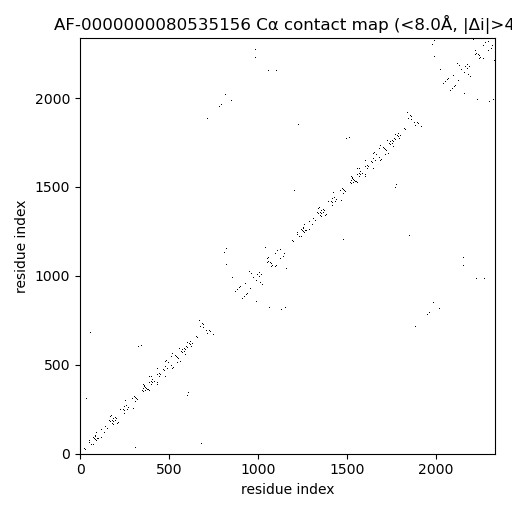258 29.081 11.386 1 82.07 672 ASP B C 1
ATOM 14377 O O . ASP B 1 672 ? 11.31 29.196 10.755 1 82.07 672 ASP B O 1
ATOM 14381 N N . GLY B 1 673 ? 9.166 28.754 10.824 1 78.33 673 GLY B N 1
ATOM 14382 C CA . GLY B 1 673 ? 9.077 28.628 9.378 1 78.33 673 GLY B CA 1
ATOM 14383 C C . GLY B 1 673 ? 9.016 27.187 8.907 1 78.33 673 GLY B C 1
ATOM 14384 O O . GLY B 1 673 ? 8.71 26.922 7.743 1 78.33 673 GLY B O 1
ATOM 14385 N N . ASP B 1 674 ? 9.521 26.307 9.842 1 86.85 674 ASP B N 1
ATOM 14386 C CA . ASP B 1 674 ? 9.406 24.897 9.483 1 86.85 674 ASP B CA 1
ATOM 14387 C C . ASP B 1 674 ? 7.945 24.492 9.307 1 86.85 674 ASP B C 1
ATOM 14389 O O . ASP B 1 674 ? 7.073 24.955 10.045 1 86.85 674 ASP B O 1
ATOM 14393 N N . ARG B 1 675 ? 7.805 23.762 8.147 1 85.49 675 ARG B N 1
ATOM 14394 C CA . ARG B 1 675 ? 6.432 23.344 7.884 1 85.49 675 ARG B CA 1
ATOM 14395 C C . ARG B 1 675 ? 6.336 21.828 7.759 1 85.49 675 ARG B C 1
ATOM 14397 O O . ARG B 1 675 ? 7.351 21.146 7.605 1 85.49 675 ARG B O 1
ATOM 14404 N N . ASP B 1 676 ? 5.174 21.313 7.942 1 87.14 676 ASP B N 1
ATOM 14405 C CA . ASP B 1 676 ? 4.824 19.918 7.689 1 87.14 676 ASP B CA 1
ATOM 14406 C C . ASP B 1 676 ? 5.627 18.979 8.586 1 87.14 676 ASP B C 1
ATOM 14408 O O . ASP B 1 676 ? 6.314 18.081 8.097 1 87.14 676 ASP B O 1
ATOM 14412 N N . LEU B 1 677 ? 5.51 19.146 9.836 1 91.42 677 LEU B N 1
ATOM 14413 C CA . LEU B 1 677 ? 6.09 18.195 10.779 1 91.42 677 LEU B CA 1
ATOM 14414 C C . LEU B 1 677 ? 5.427 16.828 10.649 1 91.42 677 LEU B C 1
ATOM 14416 O O . LEU B 1 677 ? 4.243 16.675 10.959 1 91.42 677 LEU B O 1
ATOM 14420 N N . ARG B 1 678 ? 6.176 15.92 10.156 1 90.92 678 ARG B N 1
ATOM 14421 C CA . ARG B 1 678 ? 5.674 14.569 9.923 1 90.92 678 ARG B CA 1
ATOM 14422 C C . ARG B 1 678 ? 6.261 13.586 10.93 1 90.92 678 ARG B C 1
ATOM 14424 O O . ARG B 1 678 ? 7.482 13.47 11.054 1 90.92 678 ARG B O 1
ATOM 14431 N N . ILE B 1 679 ? 5.43 12.915 11.678 1 93.1 679 ILE B N 1
ATOM 14432 C CA . ILE B 1 679 ? 5.848 11.91 12.649 1 93.1 679 ILE B CA 1
ATOM 14433 C C . ILE B 1 679 ? 5.294 10.544 12.25 1 93.1 679 ILE B C 1
ATOM 14435 O O . ILE B 1 679 ? 4.086 10.391 12.053 1 93.1 679 ILE B O 1
ATOM 14439 N N . VAL B 1 680 ? 6.167 9.573 12.101 1 91.81 680 VAL B N 1
ATOM 14440 C CA . VAL B 1 680 ? 5.771 8.225 11.708 1 91.81 680 VAL B CA 1
ATOM 14441 C C . VAL B 1 680 ? 6.124 7.238 12.819 1 91.81 680 VAL B C 1
ATOM 14443 O O . VAL B 1 680 ? 7.269 7.187 13.272 1 91.81 680 VAL B O 1
ATOM 14446 N N . ALA B 1 681 ? 5.126 6.526 13.33 1 92.68 681 ALA B N 1
ATOM 14447 C CA . ALA B 1 681 ? 5.336 5.449 14.295 1 92.68 681 ALA B CA 1
ATOM 14448 C C . ALA B 1 681 ? 5.089 4.085 13.657 1 92.68 681 ALA B C 1
ATOM 14450 O O . ALA B 1 681 ? 4.306 3.968 12.711 1 92.68 681 ALA B O 1
ATOM 14451 N N . ARG B 1 682 ? 5.8 3.104 14.149 1 90.67 682 ARG B N 1
ATOM 14452 C CA . ARG B 1 682 ? 5.677 1.76 13.595 1 90.67 682 ARG B CA 1
ATOM 14453 C C . ARG B 1 682 ? 5.645 0.712 14.703 1 90.67 682 ARG B C 1
ATOM 14455 O O . ARG B 1 682 ? 6.432 0.777 15.649 1 90.67 682 ARG B O 1
ATOM 14462 N N . LEU B 1 683 ? 4.609 -0.055 14.637 1 89.24 683 LEU B N 1
ATOM 14463 C CA . LEU B 1 683 ? 4.591 -1.284 15.423 1 89.24 683 LEU B CA 1
ATOM 14464 C C . LEU B 1 683 ? 5.393 -2.382 14.733 1 89.24 683 LEU B C 1
ATOM 14466 O O . LEU B 1 683 ? 5.026 -2.834 13.645 1 89.24 683 LEU B O 1
ATOM 14470 N N . LEU B 1 684 ? 6.489 -2.816 15.276 1 87.31 684 LEU B N 1
ATOM 14471 C CA . LEU B 1 684 ? 7.406 -3.729 14.602 1 87.31 684 LEU B CA 1
ATOM 14472 C C . LEU B 1 684 ? 6.925 -5.171 14.723 1 87.31 684 LEU B C 1
ATOM 14474 O O . LEU B 1 684 ? 7.52 -5.969 15.45 1 87.31 684 LEU B O 1
ATOM 14478 N N . SER B 1 685 ? 5.847 -5.477 13.982 1 84.56 685 SER B N 1
ATOM 14479 C CA . SER B 1 685 ? 5.268 -6.807 13.818 1 84.56 685 SER B CA 1
ATOM 14480 C C . SER B 1 685 ? 5.186 -7.197 12.346 1 84.56 685 SER B C 1
ATOM 14482 O O . SER B 1 685 ? 4.812 -6.38 11.502 1 84.56 685 SER B O 1
ATOM 14484 N N . PHE B 1 686 ? 5.611 -8.415 12.064 1 82.98 686 PHE B N 1
ATOM 14485 C CA . PHE B 1 686 ? 5.605 -8.869 10.679 1 82.98 686 PHE B CA 1
ATOM 14486 C C . PHE B 1 686 ? 4.37 -9.715 10.392 1 82.98 686 PHE B C 1
ATOM 14488 O O . PHE B 1 686 ? 4.18 -10.185 9.268 1 82.98 686 PHE B O 1
ATOM 14495 N N . ALA B 1 687 ? 3.49 -9.968 11.343 1 76.07 687 ALA B N 1
ATOM 14496 C CA . ALA B 1 687 ? 2.309 -10.808 11.162 1 76.07 687 ALA B CA 1
ATOM 14497 C C . ALA B 1 687 ? 1.274 -10.115 10.28 1 76.07 687 ALA B C 1
ATOM 14499 O O . ALA B 1 687 ? 0.821 -10.682 9.283 1 76.07 687 ALA B O 1
ATOM 14500 N N . ASP B 1 688 ? 0.637 -9.073 10.716 1 75.19 688 ASP B N 1
ATOM 14501 C CA . ASP B 1 688 ? -0.367 -8.341 9.949 1 75.19 688 ASP B CA 1
ATOM 14502 C C . ASP B 1 688 ? -0.239 -6.836 10.174 1 75.19 688 ASP B C 1
ATOM 14504 O O . ASP B 1 688 ? -0.986 -6.256 10.965 1 75.19 688 ASP B O 1
ATOM 14508 N N . SER B 1 689 ? 0.574 -6.338 9.294 1 76.11 689 SER B N 1
ATOM 14509 C CA . SER B 1 689 ? 0.824 -4.914 9.493 1 76.11 689 SER B CA 1
ATOM 14510 C C . SER B 1 689 ? -0.314 -4.069 8.931 1 76.11 689 SER B C 1
ATOM 14512 O O . SER B 1 689 ? -0.484 -2.911 9.318 1 76.11 689 SER B O 1
ATOM 14514 N N . ALA B 1 690 ? -1.129 -4.623 8.067 1 74.28 690 ALA B N 1
ATOM 14515 C CA . ALA B 1 690 ? -2.213 -3.861 7.453 1 74.28 690 ALA B CA 1
ATOM 14516 C C . ALA B 1 690 ? -3.369 -3.666 8.43 1 74.28 690 ALA B C 1
ATOM 14518 O O . ALA B 1 690 ? -4.185 -2.756 8.263 1 74.28 690 ALA B O 1
ATOM 14519 N N . SER B 1 691 ? -3.41 -4.447 9.473 1 77.25 691 SER B N 1
ATOM 14520 C CA . SER B 1 691 ? -4.514 -4.363 10.424 1 77.25 691 SER B CA 1
ATOM 14521 C C . SER B 1 691 ? -4.11 -3.585 11.672 1 77.25 691 SER B C 1
ATOM 14523 O O . SER B 1 691 ? -4.917 -3.406 12.587 1 77.25 691 SER B O 1
ATOM 14525 N N . ASN B 1 692 ? -2.853 -3.119 11.666 1 86.31 692 ASN B N 1
ATOM 14526 C CA . ASN B 1 692 ? -2.437 -2.288 12.791 1 86.31 692 ASN B CA 1
ATOM 14527 C C . ASN B 1 692 ? -3.126 -0.926 12.767 1 86.31 692 ASN B C 1
ATOM 14529 O O . ASN B 1 692 ? -3.439 -0.402 11.697 1 86.31 692 ASN B O 1
ATOM 14533 N N . SER B 1 693 ? -3.443 -0.459 13.923 1 87.75 693 SER B N 1
ATOM 14534 C CA . SER B 1 693 ? -4.026 0.873 14.055 1 87.75 693 SER B CA 1
ATOM 14535 C C . SER B 1 693 ? -3.224 1.733 15.026 1 87.75 693 SER B C 1
ATOM 14537 O O . SER B 1 693 ? -2.726 1.237 16.038 1 87.75 693 SER B O 1
ATOM 14539 N N . TYR B 1 694 ? -3.049 2.987 14.658 1 92.49 694 TYR B N 1
ATOM 14540 C CA . TYR B 1 694 ? -2.288 3.925 15.474 1 92.49 694 TYR B CA 1
ATOM 14541 C C . TYR B 1 694 ? -3.169 5.075 15.948 1 92.49 694 TYR B C 1
ATOM 14543 O O . TYR B 1 694 ? -4.146 5.431 15.284 1 92.49 694 TYR B O 1
ATOM 14551 N N . ARG B 1 695 ? -2.88 5.601 17.113 1 92.49 695 ARG B N 1
ATOM 14552 C CA . ARG B 1 695 ? -3.554 6.804 17.589 1 92.49 695 ARG B CA 1
ATOM 14553 C C . ARG B 1 695 ? -2.558 7.786 18.196 1 92.49 695 ARG B C 1
ATOM 14555 O O . ARG B 1 695 ? -1.573 7.377 18.815 1 92.49 695 ARG B O 1
ATOM 14562 N N . TYR B 1 696 ? -2.764 9.013 17.88 1 93.77 696 TYR B N 1
ATOM 14563 C CA . TYR B 1 696 ? -1.93 10.117 18.343 1 93.77 696 TYR B CA 1
ATOM 14564 C C . TYR B 1 696 ? -2.736 11.087 19.199 1 93.77 696 TYR B C 1
ATOM 14566 O O . TYR B 1 696 ? -3.935 11.27 18.979 1 93.77 696 TYR B O 1
ATOM 14574 N N . ARG B 1 697 ? -2.072 11.699 20.233 1 93.22 697 ARG B N 1
ATOM 14575 C CA . ARG B 1 697 ? -2.678 12.774 21.012 1 93.22 697 ARG B CA 1
ATOM 14576 C C . ARG B 1 697 ? -1.649 13.846 21.358 1 93.22 697 ARG B C 1
ATOM 14578 O O . ARG B 1 697 ? -0.631 13.556 21.989 1 93.22 697 ARG B O 1
ATOM 14585 N N . LEU B 1 698 ? -1.802 14.902 20.798 1 91.3 698 LEU B N 1
ATOM 14586 C CA . LEU B 1 698 ? -0.995 16.055 21.181 1 91.3 698 LEU B CA 1
ATOM 14587 C C . LEU B 1 698 ? -1.633 16.802 22.348 1 91.3 698 LEU B C 1
ATOM 14589 O O . LEU B 1 698 ? -2.62 17.518 22.167 1 91.3 698 LEU B O 1
ATOM 14593 N N . ALA B 1 699 ? -0.877 16.793 23.539 1 85.68 699 ALA B N 1
ATOM 14594 C CA . ALA B 1 699 ? -1.406 17.38 24.767 1 85.68 699 ALA B CA 1
ATOM 14595 C C . ALA B 1 699 ? -1.68 18.871 24.589 1 85.68 699 ALA B C 1
ATOM 14597 O O . ALA B 1 699 ? -0.809 19.618 24.135 1 85.68 699 ALA B O 1
ATOM 14598 N N . GLY B 1 700 ? -2.888 19.335 24.698 1 79.07 700 GLY B N 1
ATOM 14599 C CA . GLY B 1 700 ? -3.251 20.74 24.602 1 79.07 700 GLY B CA 1
ATOM 14600 C C . GLY B 1 700 ? -3.758 21.133 23.227 1 79.07 700 GLY B C 1
ATOM 14601 O O . GLY B 1 700 ? -4.294 22.228 23.048 1 79.07 700 GLY B O 1
ATOM 14602 N N . TYR B 1 701 ? -3.533 20.39 22.235 1 84.53 701 TYR B N 1
ATOM 14603 C CA . TYR B 1 701 ? -3.941 20.653 20.86 1 84.53 701 TYR B CA 1
ATOM 14604 C C . TYR B 1 701 ? -5.103 19.755 20.454 1 84.53 701 TYR B C 1
ATOM 14606 O O . TYR B 1 701 ? -6.101 20.23 19.907 1 84.53 701 TYR B O 1
ATOM 14614 N N . ASP B 1 702 ? -5.008 18.439 20.774 1 85.68 702 ASP B N 1
ATOM 14615 C CA . ASP B 1 702 ? -6.068 17.482 20.474 1 85.68 702 ASP B CA 1
ATOM 14616 C C . ASP B 1 702 ? -6.952 17.242 21.696 1 85.68 702 ASP B C 1
ATOM 14618 O O . ASP B 1 702 ? -6.449 17.035 22.802 1 85.68 702 ASP B O 1
ATOM 14622 N N . PRO B 1 703 ? -8.19 17.338 21.509 1 82.04 703 PRO B N 1
ATOM 14623 C CA . PRO B 1 703 ? -9.045 17.034 22.659 1 82.04 703 PRO B CA 1
ATOM 14624 C C . PRO B 1 703 ? -8.969 15.568 23.08 1 82.04 703 PRO B C 1
ATOM 14626 O O . PRO B 1 703 ? -9.077 15.257 24.269 1 82.04 703 PRO B O 1
ATOM 14629 N N . ASP B 1 704 ? -8.878 14.695 22.11 1 88.19 704 ASP B N 1
ATOM 14630 C CA . ASP B 1 704 ? -8.779 13.264 22.378 1 88.19 704 ASP B CA 1
ATOM 14631 C C . ASP B 1 704 ? -7.86 12.578 21.369 1 88.19 704 ASP B C 1
ATOM 14633 O O . ASP B 1 704 ? -7.274 13.237 20.508 1 88.19 704 ASP B O 1
ATOM 14637 N N . TRP B 1 705 ? -7.764 11.218 21.592 1 89.43 705 TRP B N 1
ATOM 14638 C CA . TRP B 1 705 ? -6.919 10.435 20.696 1 89.43 705 TRP B CA 1
ATOM 14639 C C . TRP B 1 705 ? -7.423 10.521 19.259 1 89.43 705 TRP B C 1
ATOM 14641 O O . TRP B 1 705 ? -8.631 10.499 19.016 1 89.43 705 TRP B O 1
ATOM 14651 N N . VAL B 1 706 ? -6.522 10.746 18.427 1 88.51 706 VAL B N 1
ATOM 14652 C CA . VAL B 1 706 ? -6.829 10.759 17.001 1 88.51 706 VAL B CA 1
ATOM 14653 C C . VAL B 1 706 ? -6.326 9.471 16.352 1 88.51 706 VAL B C 1
ATOM 14655 O O . VAL B 1 706 ? -5.118 9.231 16.292 1 88.51 706 VAL B O 1
ATOM 14658 N N . GLU B 1 707 ? -7.264 8.648 15.899 1 86.37 707 GLU B N 1
ATOM 14659 C CA . GLU B 1 707 ? -6.886 7.395 15.253 1 86.37 707 GLU B CA 1
ATOM 14660 C C . GLU B 1 707 ? -6.495 7.622 13.795 1 86.37 707 GLU B C 1
ATOM 14662 O O . GLU B 1 707 ? -7.165 8.366 13.076 1 86.37 707 GLU B O 1
ATOM 14667 N N . VAL B 1 708 ? -5.343 6.985 13.626 1 83.07 708 VAL B N 1
ATOM 14668 C CA . VAL B 1 708 ? -4.872 7.083 12.248 1 83.07 708 VAL B CA 1
ATOM 14669 C C . VAL B 1 708 ? -4.803 5.691 11.625 1 83.07 708 VAL B C 1
ATOM 14671 O O . VAL B 1 708 ? -4.824 4.684 12.336 1 83.07 708 VAL B O 1
ATOM 14674 N N . GLY B 1 709 ? -4.979 5.389 10.477 1 76.33 709 GLY B N 1
ATOM 14675 C CA . GLY B 1 709 ? -4.957 4.136 9.739 1 76.33 709 GLY B CA 1
ATOM 14676 C C . GLY B 1 709 ? -3.643 3.39 9.87 1 76.33 709 GLY B C 1
ATOM 14677 O O . GLY B 1 709 ? -2.822 3.714 10.73 1 76.33 709 GLY B O 1
ATOM 14678 N N . PRO B 1 710 ? -3.374 2.401 9.205 1 79.41 710 PRO B N 1
ATOM 14679 C CA . PRO B 1 710 ? -2.216 1.511 9.311 1 79.41 710 PRO B CA 1
ATOM 14680 C C . PRO B 1 710 ? -0.906 2.199 8.933 1 79.41 710 PRO B C 1
ATOM 14682 O O . PRO B 1 710 ? 0.175 1.68 9.223 1 79.41 710 PRO B O 1
ATOM 14685 N N . ALA B 1 711 ? -0.915 3.346 8.341 1 80.16 711 ALA B N 1
ATOM 14686 C CA . ALA B 1 711 ? 0.313 4.024 7.933 1 80.16 711 ALA B CA 1
ATOM 14687 C C . ALA B 1 711 ? 1.059 4.582 9.142 1 80.16 711 ALA B C 1
ATOM 14689 O O . ALA B 1 711 ? 2.275 4.782 9.092 1 80.16 711 ALA B O 1
ATOM 14690 N N . GLY B 1 712 ? 0.383 4.822 10.295 1 89.04 712 GLY B N 1
ATOM 14691 C CA . GLY B 1 712 ? 0.985 5.318 11.522 1 89.04 712 GLY B CA 1
ATOM 14692 C C . GLY B 1 712 ? 1.634 6.679 11.36 1 89.04 712 GLY B C 1
ATOM 14693 O O . GLY B 1 712 ? 2.704 6.933 11.918 1 89.04 712 GLY B O 1
ATOM 14694 N N . GLU B 1 713 ? 1.104 7.533 10.497 1 89.47 713 GLU B N 1
ATOM 14695 C CA . GLU B 1 713 ? 1.684 8.847 10.236 1 89.47 713 GLU B CA 1
ATOM 14696 C C . GLU B 1 713 ? 0.74 9.964 10.672 1 89.47 713 GLU B C 1
ATOM 14698 O O . GLU B 1 713 ? -0.474 9.867 10.481 1 89.47 713 GLU B O 1
ATOM 14703 N N . ARG B 1 714 ? 1.281 10.881 11.346 1 90.48 714 ARG B N 1
ATOM 14704 C CA . ARG B 1 714 ? 0.573 12.106 11.701 1 90.48 714 ARG B CA 1
ATOM 14705 C C . ARG B 1 714 ? 1.32 13.336 11.198 1 90.48 714 ARG B C 1
ATOM 14707 O O . ARG B 1 714 ? 2.526 13.468 11.415 1 90.48 714 ARG B O 1
ATOM 14714 N N . LEU B 1 715 ? 0.671 14.195 10.456 1 88.53 715 LEU B N 1
ATOM 14715 C CA . LEU B 1 715 ? 1.277 15.383 9.864 1 88.53 715 LEU B CA 1
ATOM 14716 C C . LEU B 1 715 ? 0.707 16.653 10.488 1 88.53 715 LEU B C 1
ATOM 14718 O O . LEU B 1 715 ? -0.51 16.786 10.631 1 88.53 715 LEU B O 1
ATOM 14722 N N . PHE B 1 716 ? 1.587 17.55 10.892 1 89.47 716 PHE B N 1
ATOM 14723 C CA . PHE B 1 716 ? 1.229 18.881 11.368 1 89.47 716 PHE B CA 1
ATOM 14724 C C . PHE B 1 716 ? 1.755 19.954 10.422 1 89.47 716 PHE B C 1
ATOM 14726 O O . PHE B 1 716 ? 2.959 20.211 10.375 1 89.47 716 PHE B O 1
ATOM 14733 N N . SER B 1 717 ? 0.91 20.531 9.668 1 83.04 717 SER B N 1
ATOM 14734 C CA . SER B 1 717 ? 1.349 21.511 8.679 1 83.04 717 SER B CA 1
ATOM 14735 C C . SER B 1 717 ? 2 22.717 9.347 1 83.04 717 SER B C 1
ATOM 14737 O O . SER B 1 717 ? 3.046 23.192 8.9 1 83.04 717 SER B O 1
ATOM 14739 N N . ARG B 1 718 ? 1.295 23.381 10.335 1 80.78 718 ARG B N 1
ATOM 14740 C CA . ARG B 1 718 ? 1.848 24.49 11.105 1 80.78 718 ARG B CA 1
ATOM 14741 C C . ARG B 1 718 ? 1.323 24.477 12.537 1 80.78 718 ARG B C 1
ATOM 14743 O O . ARG B 1 718 ? 0.117 24.355 12.76 1 80.78 718 ARG B O 1
ATOM 14750 N N . LEU B 1 719 ? 2.261 24.534 13.456 1 83.8 719 LEU B N 1
ATOM 14751 C CA . LEU B 1 719 ? 1.912 24.597 14.871 1 83.8 719 LEU B CA 1
ATOM 14752 C C . LEU B 1 719 ? 2.288 25.951 15.464 1 83.8 719 LEU B C 1
ATOM 14754 O O . LEU B 1 719 ? 3.329 26.516 15.121 1 83.8 719 LEU B O 1
ATOM 14758 N N . PRO B 1 720 ? 1.375 26.42 16.207 1 79.94 720 PRO B N 1
ATOM 14759 C CA . PRO B 1 720 ? 1.756 27.645 16.913 1 79.94 720 PRO B CA 1
ATOM 14760 C C . PRO B 1 720 ? 2.955 27.445 17.837 1 79.94 720 PRO B C 1
ATOM 14762 O O . PRO B 1 720 ? 3.214 26.326 18.286 1 79.94 720 PRO B O 1
ATOM 14765 N N . PRO B 1 721 ? 3.649 28.49 18.087 1 84.02 721 PRO B N 1
ATOM 14766 C CA . PRO B 1 721 ? 4.805 28.368 18.979 1 84.02 721 PRO B CA 1
ATOM 14767 C C . PRO B 1 721 ? 4.421 27.902 20.382 1 84.02 721 PRO B C 1
ATOM 14769 O O . PRO B 1 721 ? 3.375 28.298 20.903 1 84.02 721 PRO B O 1
ATOM 14772 N N . GLY B 1 722 ? 5.207 26.964 20.966 1 85.65 722 GLY B N 1
ATOM 14773 C CA . GLY B 1 722 ? 4.961 26.426 22.294 1 85.65 722 GLY B CA 1
ATOM 14774 C C . GLY B 1 722 ? 5.637 25.089 22.532 1 85.65 722 GLY B C 1
ATOM 14775 O O . GLY B 1 722 ? 6.427 24.632 21.704 1 85.65 722 GLY B O 1
ATOM 14776 N N . SER B 1 723 ? 5.397 24.592 23.793 1 90 723 SER B N 1
ATOM 14777 C CA . SER B 1 723 ? 5.894 23.266 24.142 1 90 723 SER B CA 1
ATOM 14778 C C . SER B 1 723 ? 4.803 22.21 23.997 1 90 723 SER B C 1
ATOM 14780 O O . SER B 1 723 ? 3.687 22.392 24.487 1 90 723 SER B O 1
ATOM 14782 N N . TYR B 1 724 ? 5.204 21.184 23.279 1 92.06 724 TYR B N 1
ATOM 14783 C CA . TYR B 1 724 ? 4.206 20.159 22.993 1 92.06 724 TYR B CA 1
ATOM 14784 C C . TYR B 1 724 ? 4.691 18.785 23.439 1 92.06 724 TYR B C 1
ATOM 14786 O O . TYR B 1 724 ? 5.896 18.524 23.464 1 92.06 724 TYR B O 1
ATOM 14794 N N . ARG B 1 725 ? 3.785 17.99 23.931 1 93.65 725 ARG B N 1
ATOM 14795 C CA . ARG B 1 725 ? 4.021 16.579 24.219 1 93.65 725 ARG B CA 1
ATOM 14796 C C . ARG B 1 725 ? 3.106 15.689 23.385 1 93.65 725 ARG B C 1
ATOM 14798 O O . ARG B 1 725 ? 1.887 15.698 23.569 1 93.65 725 ARG B O 1
ATOM 14805 N N . LEU B 1 726 ? 3.701 14.911 22.54 1 93.77 726 LEU B N 1
ATOM 14806 C CA . LEU B 1 726 ? 2.941 14.014 21.677 1 93.77 726 LEU B CA 1
ATOM 14807 C C . LEU B 1 726 ? 2.937 12.595 22.236 1 93.77 726 LEU B C 1
ATOM 14809 O O . LEU B 1 726 ? 3.994 12.046 22.553 1 93.77 726 LEU B O 1
ATOM 14813 N N . GLU B 1 727 ? 1.777 12.086 22.434 1 95.27 727 GLU B N 1
ATOM 14814 C CA . GLU B 1 727 ? 1.612 10.697 22.854 1 95.27 727 GLU B CA 1
ATOM 14815 C C . GLU B 1 727 ? 1.166 9.818 21.689 1 95.27 727 GLU B C 1
ATOM 14817 O O . GLU B 1 727 ? 0.294 10.208 20.908 1 95.27 727 GLU B O 1
ATOM 14822 N N . VAL B 1 728 ? 1.852 8.699 21.586 1 94.7 728 VAL B N 1
ATOM 14823 C CA . VAL B 1 728 ? 1.545 7.783 20.493 1 94.7 728 VAL B CA 1
ATOM 14824 C C . VAL B 1 728 ? 1.305 6.38 21.047 1 94.7 728 VAL B C 1
ATOM 14826 O O . VAL B 1 728 ? 2.001 5.941 21.966 1 94.7 728 VAL B O 1
ATOM 14829 N N . GLN B 1 729 ? 0.243 5.726 20.554 1 94.17 729 GLN B N 1
ATOM 14830 C CA . GLN B 1 729 ? -0.071 4.34 20.886 1 94.17 729 GLN B CA 1
ATOM 14831 C C . GLN B 1 729 ? -0.517 3.566 19.649 1 94.17 729 GLN B C 1
ATOM 14833 O O . GLN B 1 729 ? -0.988 4.158 18.676 1 94.17 729 GLN B O 1
ATOM 14838 N N . ALA B 1 730 ? -0.288 2.247 19.629 1 92.31 730 ALA B N 1
ATOM 14839 C CA . ALA B 1 730 ? -0.694 1.402 18.509 1 92.31 730 ALA B CA 1
ATOM 14840 C C . ALA B 1 730 ? -1.315 0.098 19.002 1 92.31 730 ALA B C 1
ATOM 14842 O O . ALA B 1 730 ? -1.066 -0.327 20.133 1 92.31 730 ALA B O 1
ATOM 14843 N N . ARG B 1 731 ? -2.212 -0.426 18.2 1 87.88 731 ARG B N 1
ATOM 14844 C CA . ARG B 1 731 ? -2.865 -1.696 18.5 1 87.88 731 ARG B CA 1
ATOM 14845 C C . ARG B 1 731 ? -2.653 -2.7 17.372 1 87.88 731 ARG B C 1
ATOM 14847 O O . ARG B 1 731 ? -2.724 -2.343 16.194 1 87.88 731 ARG B O 1
ATOM 14854 N N . SER B 1 732 ? -2.376 -3.955 17.786 1 83.9 732 SER B N 1
ATOM 14855 C CA . SER B 1 732 ? -2.211 -5.022 16.804 1 83.9 732 SER B CA 1
ATOM 14856 C C . SER B 1 732 ? -3.559 -5.582 16.364 1 83.9 732 SER B C 1
ATOM 14858 O O . SER B 1 732 ? -4.605 -5.163 16.866 1 83.9 732 SER B O 1
ATOM 14860 N N . ALA B 1 733 ? -3.569 -6.546 15.449 1 74.57 733 ALA B N 1
ATOM 14861 C CA . ALA B 1 733 ? -4.776 -7.195 14.942 1 74.57 733 ALA B CA 1
ATOM 14862 C C . ALA B 1 733 ? -5.51 -7.935 16.057 1 74.57 733 ALA B C 1
ATOM 14864 O O . ALA B 1 733 ? -6.73 -8.105 15.999 1 74.57 733 ALA B O 1
ATOM 14865 N N . ASP B 1 734 ? -4.779 -8.341 17.119 1 75.94 734 ASP B N 1
ATOM 14866 C CA . ASP B 1 734 ? -5.365 -9.055 18.249 1 75.94 734 ASP B CA 1
ATOM 14867 C C . ASP B 1 734 ? -5.841 -8.082 19.326 1 75.94 734 ASP B C 1
ATOM 14869 O O . ASP B 1 734 ? -6.115 -8.487 20.458 1 75.94 734 ASP B O 1
ATOM 14873 N N . HIS B 1 735 ? -5.885 -6.768 19.04 1 75.53 735 HIS B N 1
ATOM 14874 C CA . HIS B 1 735 ? -6.413 -5.703 19.885 1 75.53 735 HIS B CA 1
ATOM 14875 C C . HIS B 1 735 ? -5.56 -5.518 21.136 1 75.53 735 HIS B C 1
ATOM 14877 O O . HIS B 1 735 ? -6.091 -5.289 22.225 1 75.53 735 HIS B O 1
ATOM 14883 N N . VAL B 1 736 ? -4.276 -5.757 20.971 1 81.01 736 VAL B N 1
ATOM 14884 C CA . VAL B 1 736 ? -3.344 -5.499 22.064 1 81.01 736 VAL B CA 1
ATOM 14885 C C . VAL B 1 736 ? -2.693 -4.131 21.876 1 81.01 736 VAL B C 1
ATOM 14887 O O . VAL B 1 736 ? -2.015 -3.891 20.874 1 81.01 736 VAL B O 1
ATOM 14890 N N . TRP B 1 737 ? -2.897 -3.255 22.825 1 87.06 737 TRP B N 1
ATOM 14891 C CA . TRP B 1 737 ? -2.34 -1.908 22.743 1 87.06 737 TRP B CA 1
ATOM 14892 C C . TRP B 1 737 ? -0.887 -1.891 23.206 1 87.06 737 TRP B C 1
ATOM 14894 O O . TRP B 1 737 ? -0.53 -2.567 24.174 1 87.06 737 TRP B O 1
ATOM 14904 N N . SER B 1 738 ? -0.073 -1.132 22.585 1 88.48 738 SER B N 1
ATOM 14905 C CA . SER B 1 738 ? 1.305 -0.914 23.012 1 88.48 738 SER B CA 1
ATOM 14906 C C . SER B 1 738 ? 1.374 0.068 24.177 1 88.48 738 SER B C 1
ATOM 14908 O O . SER B 1 738 ? 0.369 0.685 24.536 1 88.48 738 SER B O 1
ATOM 14910 N N . ARG B 1 739 ? 2.564 0.171 24.734 1 88.15 739 ARG B N 1
ATOM 14911 C CA . ARG B 1 739 ? 2.809 1.215 25.723 1 88.15 739 ARG B CA 1
ATOM 14912 C C . ARG B 1 739 ? 2.831 2.593 25.07 1 88.15 739 ARG B C 1
ATOM 14914 O O . ARG B 1 739 ? 3.196 2.726 23.9 1 88.15 739 ARG B O 1
ATOM 14921 N N . VAL B 1 740 ? 2.365 3.544 25.768 1 92.01 740 VAL B N 1
ATOM 14922 C CA . VAL B 1 740 ? 2.332 4.91 25.256 1 92.01 740 VAL B CA 1
ATOM 14923 C C . VAL B 1 740 ? 3.756 5.445 25.121 1 92.01 740 VAL B C 1
ATOM 14925 O O . VAL B 1 740 ? 4.55 5.36 26.061 1 92.01 740 VAL B O 1
ATOM 14928 N N . GLN B 1 741 ? 4.085 5.781 24.027 1 91.26 741 GLN B N 1
ATOM 14929 C CA . GLN B 1 741 ? 5.346 6.475 23.787 1 91.26 741 GLN B CA 1
ATOM 14930 C C . GLN B 1 741 ? 5.138 7.985 23.719 1 91.26 741 GLN B C 1
ATOM 14932 O O . GLN B 1 741 ? 4.183 8.458 23.1 1 91.26 741 GLN B O 1
ATOM 14937 N N . SER B 1 742 ? 5.655 7.931 25.055 1 90.51 742 SER B N 1
ATOM 14938 C CA . SER B 1 742 ? 5.512 9.383 25.079 1 90.51 742 SER B CA 1
ATOM 14939 C C . SER B 1 742 ? 6.694 10.067 24.4 1 90.51 742 SER B C 1
ATOM 14941 O O . SER B 1 742 ? 7.832 9.607 24.513 1 90.51 742 SER B O 1
ATOM 14943 N N . LEU B 1 743 ? 6.753 11.766 22.956 1 91.43 743 LEU B N 1
ATOM 14944 C CA . LEU B 1 743 ? 7.736 12.615 22.291 1 91.43 743 LEU B CA 1
ATOM 14945 C C . LEU B 1 743 ? 7.531 14.079 22.663 1 91.43 743 LEU B C 1
ATOM 14947 O O . LEU B 1 743 ? 6.462 14.643 22.415 1 91.43 743 LEU B O 1
ATOM 14951 N N . GLU B 1 744 ? 8.578 14.781 23.142 1 92.06 744 GLU B N 1
ATOM 14952 C CA . GLU B 1 744 ? 8.509 16.191 23.513 1 92.06 744 GLU B CA 1
ATOM 14953 C C . GLU B 1 744 ? 9.283 17.06 22.526 1 92.06 744 GLU B C 1
ATOM 14955 O O . GLU B 1 744 ? 10.386 16.702 22.108 1 92.06 744 GLU B O 1
ATOM 14960 N N . PHE B 1 745 ? 8.622 18.082 22.05 1 90.93 745 PHE B N 1
ATOM 14961 C CA . PHE B 1 745 ? 9.311 19.015 21.167 1 90.93 745 PHE B CA 1
ATOM 14962 C C . PHE B 1 745 ? 8.831 20.442 21.405 1 90.93 745 PHE B C 1
ATOM 14964 O O . PHE B 1 745 ? 7.779 20.655 22.012 1 90.93 745 PHE B O 1
ATOM 14971 N N . ARG B 1 746 ? 9.674 21.379 20.986 1 91 746 ARG B N 1
ATOM 14972 C CA . ARG B 1 746 ? 9.38 22.797 21.16 1 91 746 ARG B CA 1
ATOM 14973 C C . ARG B 1 746 ? 9.406 23.53 19.823 1 91 746 ARG B C 1
ATOM 14975 O O . ARG B 1 746 ? 10.317 23.33 19.017 1 91 746 ARG B O 1
ATOM 14982 N N . VAL B 1 747 ? 8.329 24.325 19.598 1 89.97 747 VAL B N 1
ATOM 14983 C CA . VAL B 1 747 ? 8.264 25.183 18.419 1 89.97 747 VAL B CA 1
ATOM 14984 C C . VAL B 1 747 ? 8.674 26.606 18.792 1 89.97 747 VAL B C 1
ATOM 14986 O O . VAL B 1 747 ? 8.025 27.248 19.621 1 89.97 747 VAL B O 1
ATOM 14989 N N . GLN B 1 748 ? 9.602 27.149 18.126 1 87.81 748 GLN B N 1
ATOM 14990 C CA . GLN B 1 748 ? 10.137 28.471 18.436 1 87.81 748 GLN B CA 1
ATOM 14991 C C . GLN B 1 748 ? 9.254 29.571 17.853 1 87.81 748 GLN B C 1
ATOM 14993 O O . GLN B 1 748 ? 8.706 29.42 16.76 1 87.81 748 GLN B O 1
ATOM 14998 N N . PRO B 1 749 ? 9.002 30.476 18.62 1 84.77 749 PRO B N 1
ATOM 14999 C CA . PRO B 1 749 ? 8.24 31.615 18.1 1 84.77 749 PRO B CA 1
ATOM 15000 C C . PRO B 1 749 ? 9.03 32.44 17.087 1 84.77 749 PRO B C 1
ATOM 15002 O O . PRO B 1 749 ? 10.261 32.364 17.049 1 84.77 749 PRO B O 1
ATOM 15005 N N . PRO B 1 750 ? 8.15 33.197 16.334 1 81.96 750 PRO B N 1
ATOM 15006 C CA . PRO B 1 750 ? 8.871 34.158 15.495 1 81.96 750 PRO B CA 1
ATOM 15007 C C . PRO B 1 750 ? 9.641 35.193 16.311 1 81.96 750 PRO B C 1
ATOM 15009 O O . PRO B 1 750 ? 9.358 35.385 17.496 1 81.96 750 PRO B O 1
ATOM 15012 N N . TRP B 1 751 ? 10.505 35.901 15.742 1 77.66 751 TRP B N 1
ATOM 15013 C CA . TRP B 1 751 ? 11.409 36.8 16.452 1 77.66 751 TRP B CA 1
ATOM 15014 C C . TRP B 1 751 ? 10.635 37.917 17.143 1 77.66 751 TRP B C 1
ATOM 15016 O O . TRP B 1 751 ? 11.008 38.358 18.233 1 77.66 751 TRP B O 1
ATOM 15026 N N . TRP B 1 752 ? 9.462 38.242 16.575 1 78.21 752 TRP B N 1
ATOM 15027 C CA . TRP B 1 752 ? 8.746 39.393 17.117 1 78.21 752 TRP B CA 1
ATOM 15028 C C . TRP B 1 752 ? 7.842 38.976 18.273 1 78.21 752 TRP B C 1
ATOM 15030 O O . TRP B 1 752 ? 7.379 39.821 19.042 1 78.21 752 TRP B O 1
ATOM 15040 N N . ARG B 1 753 ? 7.602 37.665 18.412 1 77.23 753 ARG B N 1
ATOM 15041 C CA . ARG B 1 753 ? 6.808 37.172 19.534 1 77.23 753 ARG B CA 1
ATOM 15042 C C . ARG B 1 753 ? 7.697 36.532 20.594 1 77.23 753 ARG B C 1
ATOM 15044 O O . ARG B 1 753 ? 7.203 36.033 21.607 1 77.23 753 ARG B O 1
ATOM 15051 N N . SER B 1 754 ? 8.813 36.595 20.271 1 77.57 754 SER B N 1
ATOM 15052 C CA . SER B 1 754 ? 9.753 36.13 21.286 1 77.57 754 SER B CA 1
ATOM 15053 C C . SER B 1 754 ? 9.867 37.13 22.433 1 77.57 754 SER B C 1
ATOM 15055 O O . SER B 1 754 ? 9.428 38.275 22.31 1 77.57 754 SER B O 1
ATOM 15057 N N . LEU B 1 755 ? 10.362 36.647 23.603 1 75.48 755 LEU B N 1
ATOM 15058 C CA . LEU B 1 755 ? 10.537 37.517 24.76 1 75.48 755 LEU B CA 1
ATOM 15059 C C . LEU B 1 755 ? 11.372 38.742 24.399 1 75.48 755 LEU B C 1
ATOM 15061 O O . LEU B 1 755 ? 11.049 39.86 24.805 1 75.48 755 LEU B O 1
ATOM 15065 N N . SER B 1 756 ? 12.312 38.264 23.534 1 75.59 756 SER B N 1
ATOM 15066 C CA . SER B 1 756 ? 13.176 39.362 23.113 1 75.59 756 SER B CA 1
ATOM 15067 C C . SER B 1 756 ? 12.443 40.312 22.171 1 75.59 756 SER B C 1
ATOM 15069 O O . SER B 1 756 ? 12.618 41.53 22.25 1 75.59 756 SER B O 1
ATOM 15071 N N . GLY B 1 757 ? 11.794 38.613 21.229 1 74.18 757 GLY B N 1
ATOM 15072 C CA . GLY B 1 757 ? 11.045 39.456 20.31 1 74.18 757 GLY B CA 1
ATOM 15073 C C . GLY B 1 757 ? 9.95 40.255 20.99 1 74.18 757 GLY B C 1
ATOM 15074 O O . GLY B 1 757 ? 9.774 41.442 20.708 1 74.18 757 GLY B O 1
ATOM 15075 N N . LEU B 1 758 ? 9.188 40.84 22.168 1 78.58 758 LEU B N 1
ATOM 15076 C CA . LEU B 1 758 ? 8.15 41.551 22.907 1 78.58 758 LEU B CA 1
ATOM 15077 C C . LEU B 1 758 ? 8.752 42.674 23.745 1 78.58 758 LEU B C 1
ATOM 15079 O O . LEU B 1 758 ? 8.153 43.744 23.879 1 78.58 758 LEU B O 1
ATOM 15083 N N . LEU B 1 759 ? 9.909 42.654 24.229 1 79.58 759 LEU B N 1
ATOM 15084 C CA . LEU B 1 759 ? 10.586 43.685 25.007 1 79.58 759 LEU B CA 1
ATOM 15085 C C . LEU B 1 759 ? 10.957 44.875 24.128 1 79.58 759 LEU B C 1
ATOM 15087 O O . LEU B 1 759 ? 10.835 46.026 24.552 1 79.58 759 LEU B O 1
ATOM 15091 N N . VAL B 1 760 ? 11.295 44.506 22.981 1 79.2 760 VAL B N 1
ATOM 15092 C CA . VAL B 1 760 ? 11.649 45.572 22.05 1 79.2 760 VAL B CA 1
ATOM 15093 C C . VAL B 1 760 ? 10.399 46.362 21.669 1 79.2 760 VAL B C 1
ATOM 15095 O O . VAL B 1 760 ? 10.424 47.594 21.629 1 79.2 760 VAL B O 1
ATOM 15098 N N . LEU B 1 761 ? 9.294 45.722 21.556 1 80.47 761 LEU B N 1
ATOM 15099 C CA . LEU B 1 761 ? 8.054 46.392 21.179 1 80.47 761 LEU B CA 1
ATOM 15100 C C . LEU B 1 761 ? 7.495 47.198 22.347 1 80.47 761 LEU B C 1
ATOM 15102 O O . LEU B 1 761 ? 6.982 48.303 22.155 1 80.47 761 LEU B O 1
ATOM 15106 N N . ALA B 1 762 ? 7.656 46.68 23.471 1 78.31 762 ALA B N 1
ATOM 15107 C CA . ALA B 1 762 ? 7.233 47.413 24.661 1 78.31 762 ALA B CA 1
ATOM 15108 C C . ALA B 1 762 ? 8.087 48.66 24.87 1 78.31 762 ALA B C 1
ATOM 15110 O O . ALA B 1 762 ? 7.571 49.721 25.226 1 78.31 762 ALA B O 1
ATOM 15111 N N . SER B 1 763 ? 9.331 48.571 24.637 1 78.75 763 SER B N 1
ATOM 15112 C CA . SER B 1 763 ? 10.231 49.712 24.768 1 78.75 763 SER B CA 1
ATOM 15113 C C . SER B 1 763 ? 9.894 50.801 23.755 1 78.75 763 SER B C 1
ATOM 15115 O O . SER B 1 763 ? 9.926 51.99 24.079 1 78.75 763 SER B O 1
ATOM 15117 N N . ILE B 1 764 ? 9.466 50.305 22.664 1 79.06 764 ILE B N 1
ATOM 15118 C CA . ILE B 1 764 ? 9.088 51.255 21.623 1 79.06 764 ILE B CA 1
ATOM 15119 C C . ILE B 1 764 ? 7.77 51.93 21.994 1 79.06 764 ILE B C 1
ATOM 15121 O O . ILE B 1 764 ? 7.613 53.14 21.818 1 79.06 764 ILE B O 1
ATOM 15125 N N . ALA B 1 765 ? 6.863 51.217 22.585 1 76.6 765 ALA B N 1
ATOM 15126 C CA . ALA B 1 765 ? 5.59 51.772 23.035 1 76.6 765 ALA B CA 1
ATOM 15127 C C . ALA B 1 765 ? 5.794 52.749 24.19 1 76.6 765 ALA B C 1
ATOM 15129 O O . ALA B 1 765 ? 5.169 53.811 24.231 1 76.6 765 ALA B O 1
ATOM 15130 N N . LEU B 1 766 ? 6.641 52.384 25.042 1 74.66 766 LEU B N 1
ATOM 15131 C CA . LEU B 1 766 ? 6.944 53.257 26.171 1 74.66 766 LEU B CA 1
ATOM 15132 C C . LEU B 1 766 ? 7.613 54.543 25.699 1 74.66 766 LEU B C 1
ATOM 15134 O O . LEU B 1 766 ? 7.295 55.629 26.189 1 74.66 766 LEU B O 1
ATOM 15138 N N . LEU B 1 767 ? 8.423 54.431 24.724 1 74.92 767 LEU B N 1
ATOM 15139 C CA . LEU B 1 767 ? 9.104 55.596 24.17 1 74.92 767 LEU B CA 1
ATOM 15140 C C . LEU B 1 767 ? 8.121 56.5 23.433 1 74.92 767 LEU B C 1
ATOM 15142 O O . LEU B 1 767 ? 8.203 57.726 23.535 1 74.92 767 LEU B O 1
ATOM 15146 N N . LEU B 1 768 ? 7.154 55.896 22.846 1 75.15 768 LEU B N 1
ATOM 15147 C CA . LEU B 1 768 ? 6.145 56.666 22.126 1 75.15 768 LEU B CA 1
ATOM 15148 C C . LEU B 1 768 ? 5.185 57.345 23.098 1 75.15 768 LEU B C 1
ATOM 15150 O O . LEU B 1 768 ? 4.815 58.505 22.903 1 75.15 768 LEU B O 1
ATOM 15154 N N . THR B 1 769 ? 4.845 56.65 24.135 1 73.02 769 THR B N 1
ATOM 15155 C CA . THR B 1 769 ? 3.966 57.231 25.144 1 73.02 769 THR B CA 1
ATOM 15156 C C . THR B 1 769 ? 4.67 58.36 25.89 1 73.02 769 THR B C 1
ATOM 15158 O O . THR B 1 769 ? 4.066 59.397 26.172 1 73.02 769 THR B O 1
ATOM 15161 N N . SER B 1 770 ? 5.939 58.087 26.187 1 70.81 770 SER B N 1
ATOM 15162 C CA . SER B 1 770 ? 6.72 59.129 26.846 1 70.81 770 SER B CA 1
ATOM 15163 C C . SER B 1 770 ? 6.893 60.345 25.943 1 70.81 770 SER B C 1
ATOM 15165 O O . SER B 1 770 ? 6.841 61.484 26.41 1 70.81 770 SER B O 1
ATOM 15167 N N . TRP B 1 771 ? 6.967 60.067 24.746 1 72.35 771 TRP B N 1
ATOM 15168 C CA . TRP B 1 771 ? 7.105 61.137 23.764 1 72.35 771 TRP B CA 1
ATOM 15169 C C . TRP B 1 771 ? 5.799 61.909 23.612 1 72.35 771 TRP B C 1
ATOM 15171 O O . TRP B 1 771 ? 5.801 63.141 23.557 1 72.35 771 TRP B O 1
ATOM 15181 N N . PHE B 1 772 ? 4.658 61.322 23.77 1 70.37 772 PHE B N 1
ATOM 15182 C CA . PHE B 1 772 ? 3.348 61.957 23.695 1 70.37 772 PHE B CA 1
ATOM 15183 C C . PHE B 1 772 ? 3.051 62.738 24.97 1 70.37 772 PHE B C 1
ATOM 15185 O O . PHE B 1 772 ? 2.494 63.836 24.916 1 70.37 772 PHE B O 1
ATOM 15192 N N . ALA B 1 773 ? 3.433 62.203 26.053 1 69.12 773 ALA B N 1
ATOM 15193 C CA . ALA B 1 773 ? 3.265 62.901 27.325 1 69.12 773 ALA B CA 1
ATOM 15194 C C . ALA B 1 773 ? 4.128 64.159 27.377 1 69.12 773 ALA B C 1
ATOM 15196 O O . ALA B 1 773 ? 3.684 65.204 27.859 1 69.12 773 ALA B O 1
ATOM 15197 N N . TRP B 1 774 ? 5.318 64.039 26.814 1 69.6 774 TRP B N 1
ATOM 15198 C CA . TRP B 1 774 ? 6.225 65.18 26.747 1 69.6 774 TRP B CA 1
ATOM 15199 C C . TRP B 1 774 ? 5.66 66.272 25.846 1 69.6 774 TRP B C 1
ATOM 15201 O O . TRP B 1 774 ? 5.674 67.452 26.206 1 69.6 774 TRP B O 1
ATOM 15211 N N . LEU B 1 775 ? 4.899 65.941 24.838 1 70 775 LEU B N 1
ATOM 15212 C CA . LEU B 1 775 ? 4.292 66.895 23.916 1 70 775 LEU B CA 1
ATOM 15213 C C . LEU B 1 775 ? 3.051 67.532 24.532 1 70 775 LEU B C 1
ATOM 15215 O O . LEU B 1 775 ? 2.818 68.732 24.368 1 70 775 LEU B O 1
ATOM 15219 N N . TYR B 1 776 ? 2.319 66.885 25.319 1 71.89 776 TYR B N 1
ATOM 15220 C CA . TYR B 1 776 ? 1.108 67.376 25.967 1 71.89 776 TYR B CA 1
ATOM 15221 C C . TYR B 1 776 ? 1.447 68.324 27.111 1 71.89 776 TYR B C 1
ATOM 15223 O O . TYR B 1 776 ? 0.809 69.368 27.27 1 71.89 776 TYR B O 1
ATOM 15231 N N . ARG B 1 777 ? 2.395 68.017 27.9 1 68.14 777 ARG B N 1
ATOM 15232 C CA . ARG B 1 777 ? 2.859 68.885 28.978 1 68.14 777 ARG B CA 1
ATOM 15233 C C . ARG B 1 777 ? 3.366 70.214 28.429 1 68.14 777 ARG B C 1
ATOM 15235 O O . ARG B 1 777 ? 3.076 71.274 28.989 1 68.14 777 ARG B O 1
ATOM 15242 N N . ARG B 1 778 ? 3.948 70.106 27.349 1 64.91 778 ARG B N 1
ATOM 15243 C CA . ARG B 1 778 ? 4.461 71.319 26.721 1 64.91 778 ARG B CA 1
ATOM 15244 C C . ARG B 1 778 ? 3.321 72.201 26.221 1 64.91 778 ARG B C 1
ATOM 15246 O O . ARG B 1 778 ? 3.371 73.425 26.356 1 64.91 778 ARG B O 1
ATOM 15253 N N . ARG B 1 779 ? 2.229 71.578 25.921 1 66.68 779 ARG B N 1
ATOM 15254 C CA . ARG B 1 779 ? 1.076 72.326 25.432 1 66.68 779 ARG B CA 1
ATOM 15255 C C . ARG B 1 779 ? 0.282 72.925 26.588 1 66.68 779 ARG B C 1
ATOM 15257 O O . ARG B 1 779 ? -0.167 74.071 26.513 1 66.68 779 ARG B O 1
ATOM 15264 N N . LEU B 1 780 ? 0.179 72.534 27.808 1 63.73 780 LEU B N 1
ATOM 15265 C CA . LEU B 1 780 ? -0.555 72.989 28.984 1 63.73 780 LEU B CA 1
ATOM 15266 C C . LEU B 1 780 ? 0.199 74.106 29.697 1 63.73 780 LEU B C 1
ATOM 15268 O O . LEU B 1 780 ? -0.408 75.079 30.15 1 63.73 780 LEU B O 1
ATOM 15272 N N . GLN B 1 781 ? 1.363 73.999 29.823 1 67.3 781 GLN B N 1
ATOM 15273 C CA . GLN B 1 781 ? 2.186 75.04 30.429 1 67.3 781 GLN B CA 1
ATOM 15274 C C . GLN B 1 781 ? 2.103 76.34 29.634 1 67.3 781 GLN B C 1
ATOM 15276 O O . GLN B 1 781 ? 2.025 77.425 30.215 1 67.3 781 GLN B O 1
ATOM 15281 N N . ARG B 1 782 ? 1.887 76.282 28.462 1 65.41 782 ARG B N 1
ATOM 15282 C CA . ARG B 1 782 ? 1.769 77.469 27.622 1 65.41 782 ARG B CA 1
ATOM 15283 C C . ARG B 1 782 ? 0.415 78.144 27.815 1 65.41 782 ARG B C 1
ATOM 15285 O O . ARG B 1 782 ? 0.332 79.373 27.88 1 65.41 782 ARG B O 1
ATOM 15292 N N . ARG B 1 783 ? -0.601 77.599 28.196 1 65.47 783 ARG B N 1
ATOM 15293 C CA . ARG B 1 783 ? -1.93 78.17 28.392 1 65.47 783 ARG B CA 1
ATOM 15294 C C . ARG B 1 783 ? -2.066 78.775 29.784 1 65.47 783 ARG B C 1
ATOM 15296 O O . ARG B 1 783 ? -2.657 79.845 29.947 1 65.47 783 ARG B O 1
ATOM 15303 N N . HIS B 1 784 ? -1.54 78.387 30.823 1 63.23 784 HIS B N 1
ATOM 15304 C CA . HIS B 1 784 ? -1.608 78.882 32.193 1 63.23 784 HIS B CA 1
ATOM 15305 C C . HIS B 1 784 ? -0.763 80.14 32.367 1 63.23 784 HIS B C 1
ATOM 15307 O O . HIS B 1 784 ? -1.171 81.076 33.057 1 63.23 784 HIS B O 1
ATOM 15313 N N . ALA B 1 785 ? 0.247 80.261 31.855 1 64.04 785 ALA B N 1
ATOM 15314 C CA . ALA B 1 785 ? 1.099 81.446 31.909 1 64.04 785 ALA B CA 1
ATOM 15315 C C . ALA B 1 785 ? 0.403 82.651 31.285 1 64.04 785 ALA B C 1
ATOM 15317 O O . ALA B 1 785 ? 0.506 83.769 31.796 1 64.04 785 ALA B O 1
ATOM 15318 N N . TYR B 1 786 ? -0.579 82.582 30.561 1 64.72 786 TYR B N 1
ATOM 15319 C CA . TYR B 1 786 ? -1.328 83.645 29.901 1 64.72 786 TYR B CA 1
ATOM 15320 C C . TYR B 1 786 ? -2.459 84.149 30.791 1 64.72 786 TYR B C 1
ATOM 15322 O O . TYR B 1 786 ? -2.661 85.358 30.924 1 64.72 786 TYR B O 1
ATOM 15330 N N . GLN B 1 787 ? -3.123 83.464 31.567 1 62.19 787 GLN B N 1
ATOM 15331 C CA . GLN B 1 787 ? -4.247 83.849 32.413 1 62.19 787 GLN B CA 1
ATOM 15332 C C . GLN B 1 787 ? -3.767 84.554 33.679 1 62.19 787 GLN B C 1
ATOM 15334 O O . GLN B 1 787 ? -4.384 85.522 34.128 1 62.19 787 GLN B O 1
ATOM 15339 N N . LEU B 1 788 ? -2.742 84.301 34.211 1 61.81 788 LEU B N 1
ATOM 15340 C CA . LEU B 1 788 ? -2.158 84.926 35.393 1 61.81 788 LEU B CA 1
ATOM 15341 C C . LEU B 1 788 ? -1.669 86.336 35.078 1 61.81 788 LEU B C 1
ATOM 15343 O O . LEU B 1 788 ? -1.842 87.252 35.884 1 61.81 788 LEU B O 1
ATOM 15347 N N . ALA B 1 789 ? -1.242 86.596 33.936 1 62.65 789 ALA B N 1
ATOM 15348 C CA . ALA B 1 789 ? -0.756 87.907 33.513 1 62.65 789 ALA B CA 1
ATOM 15349 C C . ALA B 1 789 ? -1.911 88.89 33.343 1 62.65 789 ALA B C 1
ATOM 15351 O O . ALA B 1 789 ? -1.801 90.058 33.724 1 62.65 789 ALA B O 1
ATOM 15352 N N . LEU B 1 790 ? -3.076 88.58 33.099 1 63.74 790 LEU B N 1
ATOM 15353 C CA . LEU B 1 790 ? -4.245 89.424 32.878 1 63.74 790 LEU B CA 1
ATOM 15354 C C . LEU B 1 790 ? -4.883 89.827 34.203 1 63.74 790 LEU B C 1
ATOM 15356 O O . LEU B 1 790 ? -5.3 90.975 34.373 1 63.74 790 LEU B O 1
ATOM 15360 N N . HIS B 1 791 ? -4.867 89.162 35.202 1 61.43 791 HIS B N 1
ATOM 15361 C CA . HIS B 1 791 ? -5.5 89.415 36.492 1 61.43 791 HIS B CA 1
ATOM 15362 C C . HIS B 1 791 ? -4.653 90.352 37.346 1 61.43 791 HIS B C 1
ATOM 15364 O O . HIS B 1 791 ? -5.187 91.224 38.035 1 61.43 791 HIS B O 1
ATOM 15370 N N . LYS B 1 792 ? -3.432 90.379 37.278 1 59.99 792 LYS B N 1
ATOM 15371 C CA . LYS B 1 792 ? -2.524 91.278 37.983 1 59.99 792 LYS B CA 1
ATOM 15372 C C . LYS B 1 792 ? -2.68 92.714 37.491 1 59.99 792 LYS B C 1
ATOM 15374 O O . LYS B 1 792 ? -2.652 93.656 38.286 1 59.99 792 LYS B O 1
ATOM 15379 N N . GLN B 1 793 ? -2.967 92.897 36.347 1 63.74 793 GLN B N 1
ATOM 15380 C CA . GLN B 1 793 ? -3.148 94.21 35.737 1 63.74 793 GLN B CA 1
ATOM 15381 C C . GLN B 1 793 ? -4.451 94.856 36.199 1 63.74 793 GLN B C 1
ATOM 15383 O O . GLN B 1 793 ? -4.482 96.047 36.514 1 63.74 793 GLN B O 1
ATOM 15388 N N . GLU B 1 794 ? -5.466 94.242 36.476 1 61.62 794 GLU B N 1
ATOM 15389 C CA . GLU B 1 794 ? -6.776 94.746 36.876 1 61.62 794 GLU B CA 1
ATOM 15390 C C . GLU B 1 794 ? -6.777 95.182 38.338 1 61.62 794 GLU B C 1
ATOM 15392 O O . GLU B 1 794 ? -7.34 96.224 38.681 1 61.62 794 GLU B O 1
ATOM 15397 N N . LEU B 1 795 ? -6.147 94.641 39.228 1 59.42 795 LEU B N 1
ATOM 15398 C CA . LEU B 1 795 ? -6.108 94.944 40.654 1 59.42 795 LEU B CA 1
ATOM 15399 C C . LEU B 1 795 ? -5.27 96.189 40.923 1 59.42 795 LEU B C 1
ATOM 15401 O O . LEU B 1 795 ? -5.624 97.009 41.774 1 59.42 795 LEU B O 1
ATOM 15405 N N . ALA B 1 796 ? -4.335 96.375 40.241 1 58.94 796 ALA B N 1
ATOM 15406 C CA . ALA B 1 796 ? -3.471 97.545 40.372 1 58.94 796 ALA B CA 1
ATOM 15407 C C . ALA B 1 796 ? -4.207 98.819 39.967 1 58.94 796 ALA B C 1
ATOM 15409 O O . ALA B 1 796 ? -4.061 99.86 40.612 1 58.94 796 ALA B O 1
ATOM 15410 N N . GLU B 1 797 ? -5.087 98.76 39.094 1 60.36 797 GLU B N 1
ATOM 15411 C CA . GLU B 1 797 ? -5.851 99.894 38.582 1 60.36 797 GLU B CA 1
ATOM 15412 C C . GLU B 1 797 ? -6.934 100.32 39.569 1 60.36 797 GLU B C 1
ATOM 15414 O O . GLU B 1 797 ? -7.15 101.515 39.784 1 60.36 797 GLU B O 1
ATOM 15419 N N . GLN B 1 798 ? -7.474 99.497 40.317 1 58.35 798 GLN B N 1
ATOM 15420 C CA . GLN B 1 798 ? -8.547 99.793 41.26 1 58.35 798 GLN B CA 1
ATOM 15421 C C . GLN B 1 798 ? -8 100.436 42.531 1 58.35 798 GLN B C 1
ATOM 15423 O O . GLN B 1 798 ? -8.6 101.37 43.068 1 58.35 798 GLN B O 1
ATOM 15428 N N . ALA B 1 799 ? -6.93 100.029 42.949 1 56.53 799 ALA B N 1
ATOM 15429 C CA . ALA B 1 799 ? -6.3 100.573 44.149 1 56.53 799 ALA B CA 1
ATOM 15430 C C . ALA B 1 799 ? -5.867 102.02 43.933 1 56.53 799 ALA B C 1
ATOM 15432 O O . ALA B 1 799 ? -6.033 102.863 44.818 1 56.53 799 ALA B O 1
ATOM 15433 N N . SER B 1 800 ? -5.44 102.314 42.746 1 56.96 800 SER B N 1
ATOM 15434 C CA . SER B 1 800 ? -4.988 103.654 42.383 1 56.96 800 SER B CA 1
ATOM 15435 C C . SER B 1 800 ? -6.156 104.631 42.312 1 56.96 800 SER B C 1
ATOM 15437 O O . SER B 1 800 ? -6.053 105.766 42.784 1 56.96 800 SER B O 1
ATOM 15439 N N . ALA B 1 801 ? -7.338 104.248 41.957 1 59.01 801 ALA B N 1
ATOM 15440 C CA . ALA B 1 801 ? -8.518 105.095 41.805 1 59.01 801 ALA B CA 1
ATOM 15441 C C . ALA B 1 801 ? -9.107 105.464 43.163 1 59.01 801 ALA B C 1
ATOM 15443 O O . ALA B 1 801 ? -9.552 106.597 43.366 1 59.01 801 ALA B O 1
ATOM 15444 N N . ALA B 1 802 ? -9.023 104.61 44.138 1 56.92 802 ALA B N 1
ATOM 15445 C CA . ALA B 1 802 ? -9.586 104.835 45.467 1 56.92 802 ALA B CA 1
ATOM 15446 C C . ALA B 1 802 ? -8.783 105.882 46.233 1 56.92 802 ALA B C 1
ATOM 15448 O O . ALA B 1 802 ? -9.354 106.73 46.922 1 56.92 802 ALA B O 1
ATOM 15449 N N . LYS B 1 803 ? -7.568 105.98 46.09 1 56.91 803 LYS B N 1
ATOM 15450 C CA . LYS B 1 803 ? -6.661 106.937 46.717 1 56.91 803 LYS B CA 1
ATOM 15451 C C . LYS B 1 803 ? -6.945 108.358 46.238 1 56.91 803 LYS B C 1
ATOM 15453 O O . LYS B 1 803 ? -7 109.29 47.043 1 56.91 803 LYS B O 1
ATOM 15458 N N . THR B 1 804 ? -7.184 108.436 44.959 1 57.57 804 THR B N 1
ATOM 15459 C CA . THR B 1 804 ? -7.39 109.735 44.33 1 57.57 804 THR B CA 1
ATOM 15460 C C . THR B 1 804 ? -8.718 110.345 44.769 1 57.57 804 THR B C 1
ATOM 15462 O O . THR B 1 804 ? -8.796 111.544 45.044 1 57.57 804 THR B O 1
ATOM 15465 N N . ARG B 1 805 ? -9.727 109.58 45.019 1 57.16 805 ARG B N 1
ATOM 15466 C CA . ARG B 1 805 ? -11.05 110.072 45.389 1 57.16 805 ARG B CA 1
ATOM 15467 C C . ARG B 1 805 ? -11.072 110.553 46.836 1 57.16 805 ARG B C 1
ATOM 15469 O O . ARG B 1 805 ? -11.705 111.563 47.15 1 57.16 805 ARG B O 1
ATOM 15476 N N . PHE B 1 806 ? -10.28 110.059 47.683 1 59.79 806 PHE B N 1
ATOM 15477 C CA . PHE B 1 806 ? -10.224 110.406 49.098 1 59.79 806 PHE B CA 1
ATOM 15478 C C . PHE B 1 806 ? -9.55 111.758 49.298 1 59.79 806 PHE B C 1
ATOM 15480 O O . PHE B 1 806 ? -10.064 112.611 50.025 1 59.79 806 PHE B O 1
ATOM 15487 N N . LEU B 1 807 ? -8.55 111.882 48.589 1 60.58 807 LEU B N 1
ATOM 15488 C CA . LEU B 1 807 ? -7.786 113.115 48.743 1 60.58 807 LEU B CA 1
ATOM 15489 C C . LEU B 1 807 ? -8.548 114.303 48.166 1 60.58 807 LEU B C 1
ATOM 15491 O O . LEU B 1 807 ? -8.516 115.399 48.729 1 60.58 807 LEU B O 1
ATOM 15495 N N . ALA B 1 808 ? -9.362 114.019 47.076 1 60.79 808 ALA B N 1
ATOM 15496 C CA . ALA B 1 808 ? -10.156 115.073 46.451 1 60.79 808 ALA B CA 1
ATOM 15497 C C . ALA B 1 808 ? -11.252 115.566 47.393 1 60.79 808 ALA B C 1
ATOM 15499 O O . ALA B 1 808 ? -11.482 116.772 47.51 1 60.79 808 ALA B O 1
ATOM 15500 N N . ASN B 1 809 ? -11.824 114.653 48.169 1 61.25 809 ASN B N 1
ATOM 15501 C CA . ASN B 1 809 ? -12.907 115.007 49.08 1 61.25 809 ASN B CA 1
ATOM 15502 C C . ASN B 1 809 ? -12.387 115.746 50.309 1 61.25 809 ASN B C 1
ATOM 15504 O O . ASN B 1 809 ? -13.003 116.711 50.766 1 61.25 809 ASN B O 1
ATOM 15508 N N . LEU B 1 810 ? -11.165 115.409 50.757 1 62.91 810 LEU B N 1
ATOM 15509 C CA . LEU B 1 810 ? -10.558 116.066 51.909 1 62.91 810 LEU B CA 1
ATOM 15510 C C . LEU B 1 810 ? -10.133 117.489 51.562 1 62.91 810 LEU B C 1
ATOM 15512 O O . LEU B 1 810 ? -10.301 118.406 52.369 1 62.91 810 LEU B O 1
ATOM 15516 N N . GLY B 1 811 ? -9.654 117.779 50.334 1 62.12 811 GLY B N 1
ATOM 15517 C CA . GLY B 1 811 ? -9.247 119.089 49.851 1 62.12 811 GLY B CA 1
ATOM 15518 C C . GLY B 1 811 ? -10.373 120.105 49.858 1 62.12 811 GLY B C 1
ATOM 15519 O O . GLY B 1 811 ? -10.183 121.247 50.279 1 62.12 811 GLY B O 1
ATOM 15520 N N . HIS B 1 812 ? -11.572 119.585 49.507 1 62.56 812 HIS B N 1
ATOM 15521 C CA . HIS B 1 812 ? -12.76 120.429 49.441 1 62.56 812 HIS B CA 1
ATOM 15522 C C . HIS B 1 812 ? -13.217 120.847 50.835 1 62.56 812 HIS B C 1
ATOM 15524 O O . HIS B 1 812 ? -13.542 122.014 51.062 1 62.56 812 HIS B O 1
ATOM 15530 N N . GLU B 1 813 ? -13.047 120.152 51.827 1 65.4 813 GLU B N 1
ATOM 15531 C CA . GLU B 1 813 ? -13.586 120.378 53.165 1 65.4 813 GLU B CA 1
ATOM 15532 C C . GLU B 1 813 ? -12.649 121.247 53.998 1 65.4 813 GLU B C 1
ATOM 15534 O O . GLU B 1 813 ? -13.085 121.917 54.936 1 65.4 813 GLU B O 1
ATOM 15539 N N . ILE B 1 814 ? -11.371 121.33 53.625 1 66.29 814 ILE B N 1
ATOM 15540 C CA . ILE B 1 814 ? -10.369 122.1 54.354 1 66.29 814 ILE B CA 1
ATOM 15541 C C . ILE B 1 814 ? -10.363 123.543 53.854 1 66.29 814 ILE B C 1
ATOM 15543 O O . ILE B 1 814 ? -10.126 124.473 54.628 1 66.29 814 ILE B O 1
ATOM 15547 N N . ARG B 1 815 ? -10.835 123.995 52.7 1 64.52 815 ARG B N 1
ATOM 15548 C CA . ARG B 1 815 ? -10.755 125.305 52.063 1 64.52 815 ARG B CA 1
ATOM 15549 C C . ARG B 1 815 ? -11.782 126.266 52.654 1 64.52 815 ARG B C 1
ATOM 15551 O O . ARG B 1 815 ? -11.515 127.462 52.789 1 64.52 815 ARG B O 1
ATOM 15558 N N . THR B 1 816 ? -12.891 125.689 53.163 1 69.62 816 THR B N 1
ATOM 15559 C CA . THR B 1 816 ? -13.955 126.547 53.673 1 69.62 816 THR B CA 1
ATOM 15560 C C . THR B 1 816 ? -13.559 127.162 55.012 1 69.62 816 THR B C 1
ATOM 15562 O O . THR B 1 816 ? -13.629 128.38 55.186 1 69.62 816 THR B O 1
ATOM 15565 N N . PRO B 1 817 ? -12.996 126.388 55.968 1 70.98 817 PRO B N 1
ATOM 15566 C CA . PRO B 1 817 ? -12.586 127.021 57.223 1 70.98 817 PRO B CA 1
ATOM 15567 C C . PRO B 1 817 ? -11.364 127.922 57.058 1 70.98 817 PRO B C 1
ATOM 15569 O O . PRO B 1 817 ? -11.202 128.892 57.802 1 70.98 817 PRO B O 1
ATOM 15572 N N . MET B 1 818 ? -10.603 127.788 56.029 1 71.58 818 MET B N 1
ATOM 15573 C CA . MET B 1 818 ? -9.422 128.608 55.771 1 71.58 818 MET B CA 1
ATOM 15574 C C . MET B 1 818 ? -9.82 130.008 55.317 1 71.58 818 MET B C 1
ATOM 15576 O O . MET B 1 818 ? -9.098 130.975 55.565 1 71.58 818 MET B O 1
ATOM 15580 N N . THR B 1 819 ? -11.016 130.19 54.695 1 73.07 819 THR B N 1
ATOM 15581 C CA . THR B 1 819 ? -11.559 131.499 54.346 1 73.07 819 THR B CA 1
ATOM 15582 C C . THR B 1 819 ? -11.844 132.318 55.602 1 73.07 819 THR B C 1
ATOM 15584 O O . THR B 1 819 ? -11.615 133.529 55.624 1 73.07 819 THR B O 1
ATOM 15587 N N . GLY B 1 820 ? -12.282 131.63 56.694 1 74.58 820 GLY B N 1
ATOM 15588 C CA . GLY B 1 820 ? -12.519 132.278 57.974 1 74.58 820 GLY B CA 1
ATOM 15589 C C . GLY B 1 820 ? -11.244 132.748 58.65 1 74.58 820 GLY B C 1
ATOM 15590 O O . GLY B 1 820 ? -11.174 133.878 59.138 1 74.58 820 GLY B O 1
ATOM 15591 N N . VAL B 1 821 ? -10.181 131.939 58.609 1 75.87 821 VAL B N 1
ATOM 15592 C CA . VAL B 1 821 ? -8.923 132.266 59.272 1 75.87 821 VAL B CA 1
ATOM 15593 C C . VAL B 1 821 ? -8.225 133.401 58.527 1 75.87 821 VAL B C 1
ATOM 15595 O O . VAL B 1 821 ? -7.844 134.406 59.131 1 75.87 821 VAL B O 1
ATOM 15598 N N . LEU B 1 822 ? -8.166 133.364 57.218 1 76.46 822 LEU B N 1
ATOM 15599 C CA . LEU B 1 822 ? -7.434 134.354 56.435 1 76.46 822 LEU B CA 1
ATOM 15600 C C . LEU B 1 822 ? -8.265 135.618 56.243 1 76.46 822 LEU B C 1
ATOM 15602 O O . LEU B 1 822 ? -7.743 136.73 56.344 1 76.46 822 LEU B O 1
ATOM 15606 N N . GLY B 1 823 ? -9.609 135.53 56.096 1 77.33 823 GLY B N 1
ATOM 15607 C CA . GLY B 1 823 ? -10.491 136.673 55.922 1 77.33 823 GLY B CA 1
ATOM 15608 C C . GLY B 1 823 ? -10.616 137.525 57.171 1 77.33 823 GLY B C 1
ATOM 15609 O O . GLY B 1 823 ? -10.522 138.752 57.104 1 77.33 823 GLY B O 1
ATOM 15610 N N . MET B 1 824 ? -10.705 136.941 58.319 1 78.62 824 MET B N 1
ATOM 15611 C CA . MET B 1 824 ? -10.87 137.666 59.576 1 78.62 824 MET B CA 1
ATOM 15612 C C . MET B 1 824 ? -9.552 138.292 60.02 1 78.62 824 MET B C 1
ATOM 15614 O O . MET B 1 824 ? -9.544 139.355 60.643 1 78.62 824 MET B O 1
ATOM 15618 N N . SER B 1 825 ? -8.432 137.609 59.681 1 79.86 825 SER B N 1
ATOM 15619 C CA . SER B 1 825 ? -7.126 138.186 59.983 1 79.86 825 SER B CA 1
ATOM 15620 C C . SER B 1 825 ? -6.874 139.445 59.161 1 79.86 825 SER B C 1
ATOM 15622 O O . SER B 1 825 ? -6.304 140.416 59.662 1 79.86 825 SER B O 1
ATOM 15624 N N . GLU B 1 826 ? -7.438 139.489 57.974 1 78.65 826 GLU B N 1
ATOM 15625 C CA . GLU B 1 826 ? -7.325 140.666 57.119 1 78.65 826 GLU B CA 1
ATOM 15626 C C . GLU B 1 826 ? -8.167 141.821 57.655 1 78.65 826 GLU B C 1
ATOM 15628 O O . GLU B 1 826 ? -7.723 142.971 57.658 1 78.65 826 GLU B O 1
ATOM 15633 N N . LEU B 1 827 ? -9.33 141.565 58.216 1 78.05 827 LEU B N 1
ATOM 15634 C CA . LEU B 1 827 ? -10.206 142.581 58.789 1 78.05 827 LEU B CA 1
ATOM 15635 C C . LEU B 1 827 ? -9.637 143.114 60.099 1 78.05 827 LEU B C 1
ATOM 15637 O O . LEU B 1 827 ? -9.701 144.316 60.366 1 78.05 827 LEU B O 1
ATOM 15641 N N . LEU B 1 828 ? -8.975 142.222 60.893 1 80.75 828 LEU B N 1
ATOM 15642 C CA . LEU B 1 828 ? -8.347 142.62 62.148 1 80.75 828 LEU B CA 1
ATOM 15643 C C . LEU B 1 828 ? -7.13 143.503 61.89 1 80.75 828 LEU B C 1
ATOM 15645 O O . LEU B 1 828 ? -6.915 144.492 62.595 1 80.75 828 LEU B O 1
ATOM 15649 N N . LEU B 1 829 ? -6.456 143.312 60.738 1 79.94 829 LEU B N 1
ATOM 15650 C CA . LEU B 1 829 ? -5.268 144.081 60.385 1 79.94 829 LEU B CA 1
ATOM 15651 C C . LEU B 1 829 ? -5.651 145.446 59.823 1 79.94 829 LEU B C 1
ATOM 15653 O O . LEU B 1 829 ? -4.868 146.395 59.899 1 79.94 829 LEU B O 1
ATOM 15657 N N . ALA B 1 830 ? -6.95 145.568 59.449 1 76.94 830 ALA B N 1
ATOM 15658 C CA . ALA B 1 830 ? -7.452 146.84 58.936 1 76.94 830 ALA B CA 1
ATOM 15659 C C . ALA B 1 830 ? -8.016 147.702 60.062 1 76.94 830 ALA B C 1
ATOM 15661 O O . ALA B 1 830 ? -8.347 148.871 59.851 1 76.94 830 ALA B O 1
ATOM 15662 N N . SER B 1 831 ? -8.093 147.167 61.299 1 79.51 831 SER B N 1
ATOM 15663 C CA . SER B 1 831 ? -8.567 147.895 62.472 1 79.51 831 SER B CA 1
ATOM 15664 C C . SER B 1 831 ? -7.404 148.467 63.275 1 79.51 831 SER B C 1
ATOM 15666 O O . SER B 1 831 ? -6.259 148.039 63.11 1 79.51 831 SER B O 1
ATOM 15668 N N . PRO B 1 832 ? -7.544 149.585 63.958 1 79.9 832 PRO B N 1
ATOM 15669 C CA . PRO B 1 832 ? -6.457 150.118 64.782 1 79.9 832 PRO B CA 1
ATOM 15670 C C . PRO B 1 832 ? -5.996 149.137 65.858 1 79.9 832 PRO B C 1
ATOM 15672 O O . PRO B 1 832 ? -6.785 148.749 66.723 1 79.9 832 PRO B O 1
ATOM 15675 N N . LEU B 1 833 ? -4.828 148.515 65.784 1 80.93 833 LEU B N 1
ATOM 15676 C CA . LEU B 1 833 ? -4.251 147.536 66.699 1 80.93 833 LEU B CA 1
ATOM 15677 C C . LEU B 1 833 ? -2.934 148.042 67.277 1 80.93 833 LEU B C 1
ATOM 15679 O O . LEU B 1 833 ? -2.213 148.797 66.62 1 80.93 833 LEU B O 1
ATOM 15683 N N . ASP B 1 834 ? -2.696 147.894 68.501 1 82.26 834 ASP B N 1
ATOM 15684 C CA . ASP B 1 834 ? -1.385 148.212 69.058 1 82.26 834 ASP B CA 1
ATOM 15685 C C . ASP B 1 834 ? -0.303 147.313 68.465 1 82.26 834 ASP B C 1
ATOM 15687 O O . ASP B 1 834 ? -0.608 146.335 67.78 1 82.26 834 ASP B O 1
ATOM 15691 N N . PRO B 1 835 ? 0.829 147.646 68.484 1 77.93 835 PRO B N 1
ATOM 15692 C CA . PRO B 1 835 ? 1.914 146.923 67.818 1 77.93 835 PRO B CA 1
ATOM 15693 C C . PRO B 1 835 ? 1.977 145.451 68.22 1 77.93 835 PRO B C 1
ATOM 15695 O O . PRO B 1 835 ? 2.289 144.593 67.39 1 77.93 835 PRO B O 1
ATOM 15698 N N . GLN B 1 836 ? 1.614 145.206 69.399 1 79.04 836 GLN B N 1
ATOM 15699 C CA . GLN B 1 836 ? 1.632 143.814 69.835 1 79.04 836 GLN B CA 1
ATOM 15700 C C . GLN B 1 836 ? 0.471 143.032 69.228 1 79.04 836 GLN B C 1
ATOM 15702 O O . GLN B 1 836 ? 0.646 141.897 68.78 1 79.04 836 GLN B O 1
ATOM 15707 N N . GLN B 1 837 ? -0.555 143.711 69.242 1 79.52 837 GLN B N 1
ATOM 15708 C CA . GLN B 1 837 ? -1.742 143.096 68.657 1 79.52 837 GLN B CA 1
ATOM 15709 C C . GLN B 1 837 ? -1.558 142.861 67.16 1 79.52 837 GLN B C 1
ATOM 15711 O O . GLN B 1 837 ? -1.971 141.825 66.634 1 79.52 837 GLN B O 1
ATOM 15716 N N . ARG B 1 838 ? -0.91 143.673 66.509 1 80.65 838 ARG B N 1
ATOM 15717 C CA . ARG B 1 838 ? -0.633 143.547 65.082 1 80.65 838 ARG B CA 1
ATOM 15718 C C . ARG B 1 838 ? 0.347 142.41 64.812 1 80.65 838 ARG B C 1
ATOM 15720 O O . ARG B 1 838 ? 0.196 141.672 63.836 1 80.65 838 ARG B O 1
ATOM 15727 N N . GLY B 1 839 ? 1.227 142.228 65.722 1 77.68 839 GLY B N 1
ATOM 15728 C CA . GLY B 1 839 ? 2.162 141.12 65.613 1 77.68 839 GLY B CA 1
ATOM 15729 C C . GLY B 1 839 ? 1.494 139.762 65.718 1 77.68 839 GLY B C 1
ATOM 15730 O O . GLY B 1 839 ? 1.793 138.855 64.939 1 77.68 839 GLY B O 1
ATOM 15731 N N . TYR B 1 840 ? 0.547 139.714 66.622 1 79.32 840 TYR B N 1
ATOM 15732 C CA . TYR B 1 840 ? -0.19 138.466 66.785 1 79.32 840 TYR B CA 1
ATOM 15733 C C . TYR B 1 840 ? -1.033 138.165 65.552 1 79.32 840 TYR B C 1
ATOM 15735 O O . TYR B 1 840 ? -1.088 137.021 65.094 1 79.32 840 TYR B O 1
ATOM 15743 N N . THR B 1 841 ? -1.617 139.156 65.033 1 79.3 841 THR B N 1
ATOM 15744 C CA . THR B 1 841 ? -2.512 138.988 63.894 1 79.3 841 THR B CA 1
ATOM 15745 C C . THR B 1 841 ? -1.728 138.6 62.643 1 79.3 841 THR B C 1
ATOM 15747 O O . THR B 1 841 ? -2.164 137.743 61.872 1 79.3 841 THR B O 1
ATOM 15750 N N . GLN B 1 842 ? -0.621 139.171 62.521 1 78.69 842 GLN B N 1
ATOM 15751 C CA . GLN B 1 842 ? 0.225 138.836 61.381 1 78.69 842 GLN B CA 1
ATOM 15752 C C . GLN B 1 842 ? 0.728 137.398 61.474 1 78.69 842 GLN B C 1
ATOM 15754 O O . GLN B 1 842 ? 0.807 136.696 60.464 1 78.69 842 GLN B O 1
ATOM 15759 N N . SER B 1 843 ? 0.966 137.017 62.654 1 77.47 843 SER B N 1
ATOM 15760 C CA . SER B 1 843 ? 1.416 135.645 62.863 1 77.47 843 SER B CA 1
ATOM 15761 C C . SER B 1 843 ? 0.309 134.645 62.546 1 77.47 843 SER B C 1
ATOM 15763 O O . SER B 1 843 ? 0.572 133.574 61.995 1 77.47 843 SER B O 1
ATOM 15765 N N . ILE B 1 844 ? -0.868 135.039 62.831 1 77.72 844 ILE B N 1
ATOM 15766 C CA . ILE B 1 844 ? -2.015 134.2 62.503 1 77.72 844 ILE B CA 1
ATOM 15767 C C . ILE B 1 844 ? -2.161 134.095 60.987 1 77.72 844 ILE B C 1
ATOM 15769 O O . ILE B 1 844 ? -2.367 133.003 60.451 1 77.72 844 ILE B O 1
ATOM 15773 N N . ARG B 1 845 ? -2.091 135.218 60.367 1 76.66 845 ARG B N 1
ATOM 15774 C CA . ARG B 1 845 ? -2.222 135.257 58.914 1 76.66 845 ARG B CA 1
ATOM 15775 C C . ARG B 1 845 ? -1.125 134.437 58.243 1 76.66 845 ARG B C 1
ATOM 15777 O O . ARG B 1 845 ? -1.396 133.662 57.324 1 76.66 845 ARG B O 1
ATOM 15784 N N . HIS B 1 846 ? 0.056 134.532 58.828 1 71.39 846 HIS B N 1
ATOM 15785 C CA . HIS B 1 846 ? 1.18 133.795 58.263 1 71.39 846 HIS B CA 1
ATOM 15786 C C . HIS B 1 846 ? 1.02 132.294 58.48 1 71.39 846 HIS B C 1
ATOM 15788 O O . HIS B 1 846 ? 1.285 131.5 57.574 1 71.39 846 HIS B O 1
ATOM 15794 N N . ALA B 1 847 ? 0.562 131.884 59.616 1 74.56 847 ALA B N 1
ATOM 15795 C CA . ALA B 1 847 ? 0.321 130.475 59.914 1 74.56 847 ALA B CA 1
ATOM 15796 C C . ALA B 1 847 ? -0.799 129.914 59.042 1 74.56 847 ALA B C 1
ATOM 15798 O O . ALA B 1 847 ? -0.717 128.777 58.571 1 74.56 847 ALA B O 1
ATOM 15799 N N . GLY B 1 848 ? -1.831 130.729 58.837 1 73.88 848 GLY B N 1
ATOM 15800 C CA . GLY B 1 848 ? -2.934 130.336 57.975 1 73.88 848 GLY B CA 1
ATOM 15801 C C . GLY B 1 848 ? -2.526 130.165 56.524 1 73.88 848 GLY B C 1
ATOM 15802 O O . GLY B 1 848 ? -2.938 129.207 55.867 1 73.88 848 GLY B O 1
ATOM 15803 N N . GLU B 1 849 ? -1.727 131.092 56.019 1 72.05 849 GLU B N 1
ATOM 15804 C CA . GLU B 1 849 ? -1.23 131.001 54.649 1 72.05 849 GLU B CA 1
ATOM 15805 C C . GLU B 1 849 ? -0.344 129.773 54.464 1 72.05 849 GLU B C 1
ATOM 15807 O O . GLU B 1 849 ? -0.413 129.1 53.433 1 72.05 849 GLU B O 1
ATOM 15812 N N . HIS B 1 850 ? 0.415 129.445 55.478 1 68.38 850 HIS B N 1
ATOM 15813 C CA . HIS B 1 850 ? 1.268 128.263 55.436 1 68.38 850 HIS B CA 1
ATOM 15814 C C . HIS B 1 850 ? 0.437 126.985 55.388 1 68.38 850 HIS B C 1
ATOM 15816 O O . HIS B 1 850 ? 0.748 126.065 54.629 1 68.38 850 HIS B O 1
ATOM 15822 N N . LEU B 1 851 ? -0.588 126.981 56.129 1 70.77 851 LEU B N 1
ATOM 15823 C CA . LEU B 1 851 ? -1.489 125.834 56.161 1 70.77 851 LEU B CA 1
ATOM 15824 C C . LEU B 1 851 ? -2.16 125.631 54.807 1 70.77 851 LEU B C 1
ATOM 15826 O O . LEU B 1 851 ? -2.27 124.501 54.326 1 70.77 851 LEU B O 1
ATOM 15830 N N . LEU B 1 852 ? -2.582 126.694 54.175 1 69.93 852 LEU B N 1
ATOM 15831 C CA . LEU B 1 852 ? -3.221 126.632 52.865 1 69.93 852 LEU B CA 1
ATOM 15832 C C . LEU B 1 852 ? -2.257 126.091 51.815 1 69.93 852 LEU B C 1
ATOM 15834 O O . LEU B 1 852 ? -2.641 125.274 50.975 1 69.93 852 LEU B O 1
ATOM 15838 N N . HIS B 1 853 ? -1.007 126.467 51.937 1 68.74 853 HIS B N 1
ATOM 15839 C CA . HIS B 1 853 ? 0.016 126.006 51.006 1 68.74 853 HIS B CA 1
ATOM 15840 C C . HIS B 1 853 ? 0.276 124.512 51.168 1 68.74 853 HIS B C 1
ATOM 15842 O O . HIS B 1 853 ? 0.422 123.792 50.178 1 68.74 853 HIS B O 1
ATOM 15848 N N . LEU B 1 854 ? 0.269 123.995 52.375 1 67.71 854 LEU B N 1
ATOM 15849 C CA . LEU B 1 854 ? 0.525 122.585 52.648 1 67.71 854 LEU B CA 1
ATOM 15850 C C . LEU B 1 854 ? -0.605 121.713 52.11 1 67.71 854 LEU B C 1
ATOM 15852 O O . LEU B 1 854 ? -0.356 120.649 51.539 1 67.71 854 LEU B O 1
ATOM 15856 N N . ILE B 1 855 ? -1.728 122.179 52.205 1 65.99 855 ILE B N 1
ATOM 15857 C CA . ILE B 1 855 ? -2.896 121.424 51.766 1 65.99 855 ILE B CA 1
ATOM 15858 C C . ILE B 1 855 ? -2.952 121.402 50.24 1 65.99 855 ILE B C 1
ATOM 15860 O O . ILE B 1 855 ? -3.24 120.365 49.638 1 65.99 855 ILE B O 1
ATOM 15864 N N . ASN B 1 856 ? -2.624 122.591 49.64 1 65.76 856 ASN B N 1
ATOM 15865 C CA . ASN B 1 856 ? -2.599 122.655 48.182 1 65.76 856 ASN B CA 1
ATOM 15866 C C . ASN B 1 856 ? -1.509 121.759 47.601 1 65.76 856 ASN B C 1
ATOM 15868 O O . ASN B 1 856 ? -1.718 121.102 46.58 1 65.76 856 ASN B O 1
ATOM 15872 N N . ASP B 1 857 ? -0.409 121.654 48.322 1 66.21 857 ASP B N 1
ATOM 15873 C CA . ASP B 1 857 ? 0.694 120.804 47.883 1 66.21 857 ASP B CA 1
ATOM 15874 C C . ASP B 1 857 ? 0.31 119.327 47.951 1 66.21 857 ASP B C 1
ATOM 15876 O O . ASP B 1 857 ? 0.645 118.552 47.053 1 66.21 857 ASP B O 1
ATOM 15880 N N . ALA B 1 858 ? -0.369 118.876 48.951 1 64.26 858 ALA B N 1
ATOM 15881 C CA . ALA B 1 858 ? -0.763 117.48 49.122 1 64.26 858 ALA B CA 1
ATOM 15882 C C . ALA B 1 858 ? -1.785 117.066 48.067 1 64.26 858 ALA B C 1
ATOM 15884 O O . ALA B 1 858 ? -1.727 115.952 47.541 1 64.26 858 ALA B O 1
ATOM 15885 N N . LEU B 1 859 ? -2.63 118.048 47.711 1 61.49 859 LEU B N 1
ATOM 15886 C CA . LEU B 1 859 ? -3.64 117.798 46.689 1 61.49 859 LEU B CA 1
ATOM 15887 C C . LEU B 1 859 ? -3.004 117.715 45.305 1 61.49 859 LEU B C 1
ATOM 15889 O O . LEU B 1 859 ? -3.384 116.869 44.493 1 61.49 859 LEU B O 1
ATOM 15893 N N . ASP B 1 860 ? -2.07 118.564 45.033 1 62.48 860 ASP B N 1
ATOM 15894 C CA . ASP B 1 860 ? -1.374 118.53 43.751 1 62.48 860 ASP B CA 1
ATOM 15895 C C . ASP B 1 860 ? -0.593 117.229 43.584 1 62.48 860 ASP B C 1
ATOM 15897 O O . ASP B 1 860 ? -0.574 116.646 42.498 1 62.48 860 ASP B O 1
ATOM 15901 N N . LEU B 1 861 ? -0.005 116.609 44.59 1 60.82 861 LEU B N 1
ATOM 15902 C CA . LEU B 1 861 ? 0.742 115.357 44.535 1 60.82 861 LEU B CA 1
ATOM 15903 C C . LEU B 1 861 ? -0.185 114.183 44.237 1 60.82 861 LEU B C 1
ATOM 15905 O O . LEU B 1 861 ? 0.173 113.282 43.476 1 60.82 861 LEU B O 1
ATOM 15909 N N . ALA B 1 862 ? -1.342 114.244 44.748 1 60.58 862 ALA B N 1
ATOM 15910 C CA . ALA B 1 862 ? -2.323 113.191 44.501 1 60.58 862 ALA B CA 1
ATOM 15911 C C . ALA B 1 862 ? -2.793 113.209 43.05 1 60.58 862 ALA B C 1
ATOM 15913 O O . ALA B 1 862 ? -2.981 112.154 42.438 1 60.58 862 ALA B O 1
ATOM 15914 N N . ARG B 1 863 ? -2.852 114.489 42.438 1 62.79 863 ARG B N 1
ATOM 15915 C CA . ARG B 1 863 ? -3.266 114.638 41.046 1 62.79 863 ARG B CA 1
ATOM 15916 C C . ARG B 1 863 ? -2.165 114.182 40.095 1 62.79 863 ARG B C 1
ATOM 15918 O O . ARG B 1 863 ? -2.445 113.572 39.061 1 62.79 863 ARG B O 1
ATOM 15925 N N . ILE B 1 864 ? -0.964 114.392 40.459 1 60.36 864 ILE B N 1
ATOM 15926 C CA . ILE B 1 864 ? 0.188 113.989 39.661 1 60.36 864 ILE B CA 1
ATOM 15927 C C . ILE B 1 864 ? 0.306 112.467 39.657 1 60.36 864 ILE B C 1
ATOM 15929 O O . ILE B 1 864 ? 0.529 111.858 38.608 1 60.36 864 ILE B O 1
ATOM 15933 N N . GLU B 1 865 ? 0.003 111.73 40.652 1 59.61 865 GLU B N 1
ATOM 15934 C CA . GLU B 1 865 ? 0.141 110.283 40.788 1 59.61 865 GLU B CA 1
ATOM 15935 C C . GLU B 1 865 ? -0.962 109.549 40.031 1 59.61 865 GLU B C 1
ATOM 15937 O O . GLU B 1 865 ? -0.738 108.46 39.499 1 59.61 865 GLU B O 1
ATOM 15942 N N . SER B 1 866 ? -2.137 110.07 40.074 1 57.71 866 SER B N 1
ATOM 15943 C CA . SER B 1 866 ? -3.258 109.428 39.396 1 57.71 866 SER B CA 1
ATOM 15944 C C . SER B 1 866 ? -3.263 109.754 37.906 1 57.71 866 SER B C 1
ATOM 15946 O O . SER B 1 866 ? -4.137 109.294 37.168 1 57.71 866 SER B O 1
ATOM 15948 N N . GLY B 1 867 ? -2.174 110.585 37.349 1 59.83 867 GLY B N 1
ATOM 15949 C CA . GLY B 1 867 ? -2.038 110.97 35.953 1 59.83 867 GLY B CA 1
ATOM 15950 C C . GLY B 1 867 ? -3.034 112.033 35.528 1 59.83 867 GLY B C 1
ATOM 15951 O O . GLY B 1 867 ? -3.31 112.191 34.336 1 59.83 867 GLY B O 1
ATOM 15952 N N . ARG B 1 868 ? -3.641 112.792 36.405 1 57.52 868 ARG B N 1
ATOM 15953 C CA . ARG B 1 868 ? -4.734 113.696 36.063 1 57.52 868 ARG B CA 1
ATOM 15954 C C . ARG B 1 868 ? -4.298 115.153 36.182 1 57.52 868 ARG B C 1
ATOM 15956 O O . ARG B 1 868 ? -5.135 116.049 36.311 1 57.52 868 ARG B O 1
ATOM 15963 N N . LEU B 1 869 ? -3.132 115.576 36.127 1 63.4 869 LEU B N 1
ATOM 15964 C CA . LEU B 1 869 ? -2.685 116.963 36.176 1 63.4 869 LEU B CA 1
ATOM 15965 C C . LEU B 1 869 ? -2.9 117.651 34.832 1 63.4 869 LEU B C 1
ATOM 15967 O O . LEU B 1 869 ? -2.417 117.175 33.802 1 63.4 869 LEU B O 1
ATOM 15971 N N . GLU B 1 870 ? -3.886 118.456 34.677 1 68.18 870 GLU B N 1
ATOM 15972 C CA . GLU B 1 870 ? -4.113 119.217 33.452 1 68.18 870 GLU B CA 1
ATOM 15973 C C . GLU B 1 870 ? -3.434 120.582 33.517 1 68.18 870 GLU B C 1
ATOM 15975 O O . GLU B 1 870 ? -3.608 121.322 34.487 1 68.18 870 GLU B O 1
ATOM 15980 N N . LEU B 1 871 ? -2.421 120.972 32.642 1 72.18 871 LEU B N 1
ATOM 15981 C CA . LEU B 1 871 ? -1.687 122.229 32.551 1 72.18 871 LEU B CA 1
ATOM 15982 C C . LEU B 1 871 ? -2.444 123.24 31.696 1 72.18 871 LEU B C 1
ATOM 15984 O O . LEU B 1 871 ? -3.008 122.884 30.659 1 72.18 871 LEU B O 1
ATOM 15988 N N . GLN B 1 872 ? -2.777 124.36 32.172 1 69.29 872 GLN B N 1
ATOM 15989 C CA . GLN B 1 872 ? -3.408 125.419 31.392 1 69.29 872 GLN B CA 1
ATOM 15990 C C . GLN B 1 872 ? -2.383 126.155 30.533 1 69.29 872 GLN B C 1
ATOM 15992 O O . GLN B 1 872 ? -1.358 126.616 31.038 1 69.29 872 GLN B O 1
ATOM 15997 N N . SER B 1 873 ? -2.489 126.12 29.321 1 75.62 873 SER B N 1
ATOM 15998 C CA . SER B 1 873 ? -1.596 126.78 28.373 1 75.62 873 SER B CA 1
ATOM 15999 C C . SER B 1 873 ? -2.14 128.142 27.958 1 75.62 873 SER B C 1
ATOM 16001 O O . SER B 1 873 ? -3.049 128.228 27.129 1 75.62 873 SER B O 1
ATOM 16003 N N . LYS B 1 874 ? -1.794 129.287 28.63 1 75.42 874 LYS B N 1
ATOM 16004 C CA . LYS B 1 874 ? -2.177 130.654 28.292 1 75.42 874 LYS B CA 1
ATOM 16005 C C . LYS B 1 874 ? -0.955 131.565 28.219 1 75.42 874 LYS B C 1
ATOM 16007 O O . LYS B 1 874 ? 0.054 131.314 28.881 1 75.42 874 LYS B O 1
ATOM 16012 N N . PRO B 1 875 ? -1.044 132.644 27.458 1 79.63 875 PRO B N 1
ATOM 16013 C CA . PRO B 1 875 ? 0.053 133.613 27.4 1 79.63 875 PRO B CA 1
ATOM 16014 C C . PRO B 1 875 ? 0.18 134.437 28.68 1 79.63 875 PRO B C 1
ATOM 16016 O O . PRO B 1 875 ? -0.83 134.825 29.272 1 79.63 875 PRO B O 1
ATOM 16019 N N . PHE B 1 876 ? 1.389 134.54 29.243 1 76.72 876 PHE B N 1
ATOM 16020 C CA . PHE B 1 876 ? 1.597 135.38 30.417 1 76.72 876 PHE B CA 1
ATOM 16021 C C . PHE B 1 876 ? 2.924 136.123 30.323 1 76.72 876 PHE B C 1
ATOM 16023 O O . PHE B 1 876 ? 3.86 135.653 29.673 1 76.72 876 PHE B O 1
ATOM 16030 N N . ALA B 1 877 ? 2.829 137.394 30.832 1 79.52 877 ALA B N 1
ATOM 16031 C CA . ALA B 1 877 ? 4.023 138.235 30.821 1 79.52 877 ALA B CA 1
ATOM 16032 C C . ALA B 1 877 ? 5.031 137.771 31.868 1 79.52 877 ALA B C 1
ATOM 16034 O O . ALA B 1 877 ? 4.749 137.805 33.068 1 79.52 877 ALA B O 1
ATOM 16035 N N . LEU B 1 878 ? 6.085 137.322 31.476 1 79.07 878 LEU B N 1
ATOM 16036 C CA . LEU B 1 878 ? 7.099 136.766 32.365 1 79.07 878 LEU B CA 1
ATOM 16037 C C . LEU B 1 878 ? 7.666 137.843 33.284 1 79.07 878 LEU B C 1
ATOM 16039 O O . LEU B 1 878 ? 7.945 137.581 34.457 1 79.07 878 LEU B O 1
ATOM 16043 N N . SER B 1 879 ? 7.009 139.011 32.296 1 78.18 879 SER B N 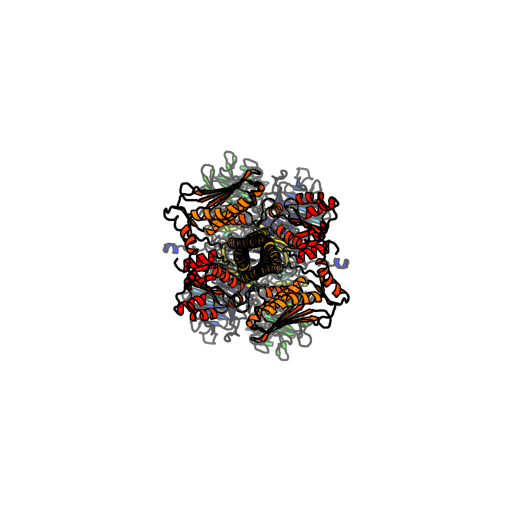1
ATOM 16044 C CA . SER B 1 879 ? 7.534 140.112 33.099 1 78.18 879 SER B CA 1
ATOM 16045 C C . SER B 1 879 ? 6.591 140.458 34.246 1 78.18 879 SER B C 1
ATOM 16047 O O . SER B 1 879 ? 7.038 140.735 35.361 1 78.18 879 SER B O 1
ATOM 16049 N N . CYS B 1 880 ? 5.971 140.29 34.434 1 74.31 880 CYS B N 1
ATOM 16050 C CA . CYS B 1 880 ? 5.009 140.553 35.498 1 74.31 880 CYS B CA 1
ATOM 16051 C C . CYS B 1 880 ? 5.062 139.465 36.563 1 74.31 880 CYS B C 1
ATOM 16053 O O . CYS B 1 880 ? 4.998 139.757 37.759 1 74.31 880 CYS B O 1
ATOM 16055 N N . LEU B 1 881 ? 5.469 138.332 36.199 1 80.08 881 LEU B N 1
ATOM 16056 C CA . LEU B 1 881 ? 5.553 137.208 37.126 1 80.08 881 LEU B CA 1
ATOM 16057 C C . LEU B 1 881 ? 6.802 137.312 37.994 1 80.08 881 LEU B C 1
ATOM 16059 O O . LEU B 1 881 ? 6.738 137.106 39.208 1 80.08 881 LEU B O 1
ATOM 16063 N N . LEU B 1 882 ? 7.897 137.699 37.452 1 82.57 882 LEU B N 1
ATOM 16064 C CA . LEU B 1 882 ? 9.155 137.808 38.183 1 82.57 882 LEU B CA 1
ATOM 16065 C C . LEU B 1 882 ? 9.119 138.984 39.153 1 82.57 882 LEU B C 1
ATOM 16067 O O . LEU B 1 882 ? 9.639 138.891 40.267 1 82.57 882 LEU B O 1
ATOM 16071 N N . GLN B 1 883 ? 8.49 140.05 38.722 1 78.37 883 GLN B N 1
ATOM 16072 C CA . GLN B 1 883 ? 8.362 141.205 39.605 1 78.37 883 GLN B CA 1
ATOM 16073 C C . GLN B 1 883 ? 7.473 140.886 40.803 1 78.37 883 GLN B C 1
ATOM 16075 O O . GLN B 1 883 ? 7.763 141.304 41.926 1 78.37 883 GLN B O 1
ATOM 16080 N N . ASP B 1 884 ? 6.48 140.072 40.54 1 72.05 884 ASP B N 1
ATOM 16081 C CA . ASP B 1 884 ? 5.584 139.642 41.609 1 72.05 884 ASP B CA 1
ATOM 16082 C C . ASP B 1 884 ? 6.313 138.75 42.612 1 72.05 884 ASP B C 1
ATOM 16084 O O . ASP B 1 884 ? 6.116 138.878 43.822 1 72.05 884 ASP B O 1
ATOM 16088 N N . LEU B 1 885 ? 7.187 137.919 42.126 1 78.4 885 LEU B N 1
ATOM 16089 C CA . LEU B 1 885 ? 7.966 137.027 42.978 1 78.4 885 LEU B CA 1
ATOM 16090 C C . LEU B 1 885 ? 8.995 137.809 43.787 1 78.4 885 LEU B C 1
ATOM 16092 O O . LEU B 1 885 ? 9.194 137.539 44.974 1 78.4 885 LEU B O 1
ATOM 16096 N N . ALA B 1 886 ? 9.592 138.774 43.158 1 78.56 886 ALA B N 1
ATOM 16097 C CA . ALA B 1 886 ? 10.557 139.622 43.853 1 78.56 886 ALA B CA 1
ATOM 16098 C C . ALA B 1 886 ? 9.879 140.44 44.949 1 78.56 886 ALA B C 1
ATOM 16100 O O . ALA B 1 886 ? 10.439 140.62 46.034 1 78.56 886 ALA B O 1
ATOM 16101 N N . ALA B 1 887 ? 8.658 140.903 44.702 1 72.07 887 ALA B N 1
ATOM 16102 C CA . ALA B 1 887 ? 7.906 141.694 45.673 1 72.07 887 ALA B CA 1
ATOM 16103 C C . ALA B 1 887 ? 7.497 140.844 46.873 1 72.07 887 ALA B C 1
ATOM 16105 O O . ALA B 1 887 ? 7.394 141.349 47.993 1 72.07 887 ALA B O 1
ATOM 16106 N N . LEU B 1 888 ? 7.389 139.552 46.643 1 67.55 888 LEU B N 1
ATOM 16107 C CA . LEU B 1 888 ? 6.98 138.636 47.702 1 67.55 888 LEU B CA 1
ATOM 16108 C C . LEU B 1 888 ? 8.188 138.147 48.495 1 67.55 888 LEU B C 1
ATOM 16110 O O . LEU B 1 888 ? 8.152 138.105 49.727 1 67.55 888 LEU B O 1
ATOM 16114 N N . MET B 1 889 ? 9.324 137.952 47.844 1 74.99 889 MET B N 1
ATOM 16115 C CA . MET B 1 889 ? 10.465 137.301 48.48 1 74.99 889 MET B CA 1
ATOM 16116 C C . MET B 1 889 ? 11.466 138.333 48.989 1 74.99 889 MET B C 1
ATOM 16118 O O . MET B 1 889 ? 12.192 138.077 49.952 1 74.99 889 MET B O 1
ATOM 16122 N N . GLY B 1 890 ? 11.41 139.471 48.387 1 74.53 890 GLY B N 1
ATOM 16123 C CA . GLY B 1 890 ? 12.319 140.52 48.822 1 74.53 890 GLY B CA 1
ATOM 16124 C C . GLY B 1 890 ? 12.173 140.864 50.292 1 74.53 890 GLY B C 1
ATOM 16125 O O . GLY B 1 890 ? 13.137 140.774 51.054 1 74.53 890 GLY B O 1
ATOM 16126 N N . PRO B 1 891 ? 10.946 141.213 50.69 1 73.01 891 PRO B N 1
ATOM 16127 C CA . PRO B 1 891 ? 10.731 141.537 52.103 1 73.01 891 PRO B CA 1
ATOM 16128 C C . PRO B 1 891 ? 11.009 140.354 53.028 1 73.01 891 PRO B C 1
ATOM 16130 O O . PRO B 1 891 ? 11.524 140.538 54.134 1 73.01 891 PRO B O 1
ATOM 16133 N N . LEU B 1 892 ? 10.835 139.145 52.655 1 72.25 892 LEU B N 1
ATOM 16134 C CA . LEU B 1 892 ? 11.088 137.954 53.459 1 72.25 892 LEU B CA 1
ATOM 16135 C C . LEU B 1 892 ? 12.586 137.727 53.637 1 72.25 892 LEU B C 1
ATOM 16137 O O . LEU B 1 892 ? 13.037 137.355 54.722 1 72.25 892 LEU B O 1
ATOM 16141 N N . ALA B 1 893 ? 13.359 137.993 52.619 1 78.22 893 ALA B N 1
ATOM 16142 C CA . ALA B 1 893 ? 14.815 137.902 52.681 1 78.22 893 ALA B CA 1
ATOM 16143 C C . ALA B 1 893 ? 15.399 139.026 53.534 1 78.22 893 ALA B C 1
ATOM 16145 O O . ALA B 1 893 ? 16.312 138.799 54.331 1 78.22 893 ALA B O 1
ATOM 16146 N N . ALA B 1 894 ? 14.771 140.217 53.428 1 75.86 894 ALA B N 1
ATOM 16147 C CA . ALA B 1 894 ? 15.261 141.364 54.188 1 75.86 894 ALA B CA 1
ATOM 16148 C C . ALA B 1 894 ? 15.034 141.168 55.684 1 75.86 894 ALA B C 1
ATOM 16150 O O . ALA B 1 894 ? 15.871 141.558 56.501 1 75.86 894 ALA B O 1
ATOM 16151 N N . GLN B 1 895 ? 14.033 140.473 56.006 1 71.39 895 GLN B N 1
ATOM 16152 C CA . GLN B 1 895 ? 13.715 140.197 57.403 1 71.39 895 GLN B CA 1
ATOM 16153 C C . GLN B 1 895 ? 14.744 139.259 58.026 1 71.39 895 GLN B C 1
ATOM 16155 O O . GLN B 1 895 ? 15.017 139.338 59.226 1 71.39 895 GLN B O 1
ATOM 16160 N N . LYS B 1 896 ? 15.326 138.488 57.257 1 74.21 896 LYS B N 1
ATOM 16161 C CA . LYS B 1 896 ? 16.364 137.579 57.733 1 74.21 896 LYS B CA 1
ATOM 16162 C C . LYS B 1 896 ? 17.753 138.176 57.528 1 74.21 896 LYS B C 1
ATOM 16164 O O . LYS B 1 896 ? 18.762 137.486 57.693 1 74.21 896 LYS B O 1
ATOM 16169 N N . GLY B 1 897 ? 17.7 139.551 57.13 1 78.59 897 GLY B N 1
ATOM 16170 C CA . GLY B 1 897 ? 18.964 140.232 56.899 1 78.59 897 GLY B CA 1
ATOM 16171 C C . GLY B 1 897 ? 19.673 139.765 55.642 1 78.59 897 GLY B C 1
ATOM 16172 O O . GLY B 1 897 ? 20.893 139.898 55.525 1 78.59 897 GLY B O 1
ATOM 16173 N N . LEU B 1 898 ? 18.974 139.206 54.635 1 83.65 898 LEU B N 1
ATOM 16174 C CA . LEU B 1 898 ? 19.542 138.68 53.399 1 83.65 898 LEU B CA 1
ATOM 16175 C C . LEU B 1 898 ? 19.328 139.654 52.245 1 83.65 898 LEU B C 1
ATOM 16177 O O . LEU B 1 898 ? 18.367 140.427 52.249 1 83.65 898 LEU B O 1
ATOM 16181 N N . ARG B 1 899 ? 20.227 139.764 51.289 1 86.68 899 ARG B N 1
ATOM 16182 C CA . ARG B 1 899 ? 20.072 140.57 50.081 1 86.68 899 ARG B CA 1
ATOM 16183 C C . ARG B 1 899 ? 19.444 139.754 48.956 1 86.68 899 ARG B C 1
ATOM 16185 O O . ARG B 1 899 ? 19.922 138.666 48.63 1 86.68 899 ARG B O 1
ATOM 16192 N N . PHE B 1 900 ? 18.268 140.16 48.487 1 87.78 900 PHE B N 1
ATOM 16193 C CA . PHE B 1 900 ? 17.589 139.525 47.364 1 87.78 900 PHE B CA 1
ATOM 16194 C C . PHE B 1 900 ? 17.822 140.307 46.077 1 87.78 900 PHE B C 1
ATOM 16196 O O . PHE B 1 900 ? 17.587 141.516 46.029 1 87.78 900 PHE B O 1
ATOM 16203 N N . THR B 1 901 ? 18.468 139.754 44.999 1 88.36 901 THR B N 1
ATOM 16204 C CA . THR B 1 901 ? 18.727 140.396 43.714 1 88.36 901 THR B CA 1
ATOM 16205 C C . THR B 1 901 ? 18.001 139.664 42.588 1 88.36 901 THR B C 1
ATOM 16207 O O . THR B 1 901 ? 18.042 138.434 42.513 1 88.36 901 THR B O 1
ATOM 16210 N N . LEU B 1 902 ? 17.149 140.245 41.913 1 88.02 902 LEU B N 1
ATOM 16211 C CA . LEU B 1 902 ? 16.546 139.736 40.686 1 88.02 902 LEU B CA 1
ATOM 16212 C C . LEU B 1 902 ? 17.38 140.122 39.469 1 88.02 902 LEU B C 1
ATOM 16214 O O . LEU B 1 902 ? 17.549 141.309 39.178 1 88.02 902 LEU B O 1
ATOM 16218 N N . ASP B 1 903 ? 18.089 139.226 38.8 1 86.86 903 ASP B N 1
ATOM 16219 C CA . ASP B 1 903 ? 18.828 139.406 37.553 1 86.86 903 ASP B CA 1
ATOM 16220 C C . ASP B 1 903 ? 17.994 138.964 36.353 1 86.86 903 ASP B C 1
ATOM 16222 O O . ASP B 1 903 ? 18.016 137.791 35.973 1 86.86 903 ASP B O 1
ATOM 16226 N N . ASN B 1 904 ? 17.08 139.813 35.945 1 82.37 904 ASN B N 1
ATOM 16227 C CA . ASN B 1 904 ? 16.194 139.559 34.814 1 82.37 904 ASN B CA 1
ATOM 16228 C C . ASN B 1 904 ? 16.866 139.904 33.488 1 82.37 904 ASN B C 1
ATOM 16230 O O . ASN B 1 904 ? 17.018 141.079 33.151 1 82.37 904 ASN B O 1
ATOM 16234 N N . GLN B 1 905 ? 17.396 138.983 32.647 1 84.91 905 GLN B N 1
ATOM 16235 C CA . GLN B 1 905 ? 18.028 139.193 31.349 1 84.91 905 GLN B CA 1
ATOM 16236 C C . GLN B 1 905 ? 17.054 138.904 30.21 1 84.91 905 GLN B C 1
ATOM 16238 O O . GLN B 1 905 ? 17.467 138.742 29.06 1 84.91 905 GLN B O 1
ATOM 16243 N N . LEU B 1 906 ? 15.713 138.819 30.536 1 81.11 906 LEU B N 1
ATOM 16244 C CA . LEU B 1 906 ? 14.704 138.561 29.514 1 81.11 906 LEU B CA 1
ATOM 16245 C C . LEU B 1 906 ? 14.404 139.824 28.714 1 81.11 906 LEU B C 1
ATOM 16247 O O . LEU B 1 906 ? 14.419 140.929 29.262 1 81.11 906 LEU B O 1
ATOM 16251 N N . PRO B 1 907 ? 14.102 139.841 27.365 1 80.17 907 PRO B N 1
ATOM 16252 C CA . PRO B 1 907 ? 13.709 141.02 26.589 1 80.17 907 PRO B CA 1
ATOM 16253 C C . PRO B 1 907 ? 12.378 141.611 27.048 1 80.17 907 PRO B C 1
ATOM 16255 O O . PRO B 1 907 ? 11.493 140.876 27.493 1 80.17 907 PRO B O 1
ATOM 16258 N N . PRO B 1 908 ? 11.818 143.058 26.801 1 74.68 908 PRO B N 1
ATOM 16259 C CA . PRO B 1 908 ? 10.54 143.68 27.154 1 74.68 908 PRO B CA 1
ATOM 16260 C C . PRO B 1 908 ? 9.401 143.252 26.231 1 74.68 908 PRO B C 1
ATOM 16262 O O . PRO B 1 908 ? 9.608 143.082 25.027 1 74.68 908 PRO B O 1
ATOM 16265 N N . GLY B 1 909 ? 8.697 142.804 27.077 1 75.23 909 GLY B N 1
ATOM 16266 C CA . GLY B 1 909 ? 7.518 142.413 26.32 1 75.23 909 GLY B CA 1
ATOM 16267 C C . GLY B 1 909 ? 7.457 140.923 26.038 1 75.23 909 GLY B C 1
ATOM 16268 O O . GLY B 1 909 ? 6.642 140.472 25.23 1 75.23 909 GLY B O 1
ATOM 16269 N N . LEU B 1 910 ? 8.279 140.089 26.721 1 81.52 910 LEU B N 1
ATOM 16270 C CA . LEU B 1 910 ? 8.3 138.655 26.456 1 81.52 910 LEU B CA 1
ATOM 16271 C C . LEU B 1 910 ? 7.107 137.964 27.108 1 81.52 910 LEU B C 1
ATOM 16273 O O . LEU B 1 910 ? 6.876 138.117 28.31 1 81.52 910 LEU B O 1
ATOM 16277 N N . GLN B 1 911 ? 6.354 137.265 26.301 1 82.63 911 GLN B N 1
ATOM 16278 C CA . GLN B 1 911 ? 5.199 136.482 26.729 1 82.63 911 GLN B CA 1
ATOM 16279 C C . GLN B 1 911 ? 5.457 134.987 26.562 1 82.63 911 GLN B C 1
ATOM 16281 O O . GLN B 1 911 ? 6.032 134.559 25.559 1 82.63 911 GLN B O 1
ATOM 16286 N N . ALA B 1 912 ? 5.208 134.222 27.547 1 83.92 912 ALA B N 1
ATOM 16287 C CA . ALA B 1 912 ? 5.307 132.766 27.5 1 83.92 912 ALA B CA 1
ATOM 16288 C C . ALA B 1 912 ? 3.924 132.121 27.5 1 83.92 912 ALA B C 1
ATOM 16290 O O . ALA B 1 912 ? 2.984 132.653 28.096 1 83.92 912 ALA B O 1
ATOM 16291 N N . THR B 1 913 ? 3.745 131.2 26.689 1 85.46 913 THR B N 1
ATOM 16292 C CA . THR B 1 913 ? 2.509 130.425 26.678 1 85.46 913 THR B CA 1
ATOM 16293 C C . THR B 1 913 ? 2.649 129.172 27.538 1 85.46 913 THR B C 1
ATOM 16295 O O . THR B 1 913 ? 3.52 128.336 27.288 1 85.46 913 THR B O 1
ATOM 16298 N N . GLY B 1 914 ? 2.139 129.051 28.541 1 81.41 914 GLY B N 1
ATOM 16299 C CA . GLY B 1 914 ? 2.163 127.936 29.475 1 81.41 914 GLY B CA 1
ATOM 16300 C C . GLY B 1 914 ? 1.349 128.191 30.729 1 81.41 914 GLY B C 1
ATOM 16301 O O . GLY B 1 914 ? 0.52 129.103 30.763 1 81.41 914 GLY B O 1
ATOM 16302 N N . ASP B 1 915 ? 1.454 127.438 31.72 1 78.51 915 ASP B N 1
ATOM 16303 C CA . ASP B 1 915 ? 0.725 127.554 32.979 1 78.51 915 ASP B CA 1
ATOM 16304 C C . ASP B 1 915 ? 1.474 128.447 33.966 1 78.51 915 ASP B C 1
ATOM 16306 O O . ASP B 1 915 ? 2.414 128 34.626 1 78.51 915 ASP B O 1
ATOM 16310 N N . ALA B 1 916 ? 1.12 129.748 34 1 79.89 916 ALA B N 1
ATOM 16311 C CA . ALA B 1 916 ? 1.792 130.749 34.824 1 79.89 916 ALA B CA 1
ATOM 16312 C C . ALA B 1 916 ? 1.751 130.362 36.3 1 79.89 916 ALA B C 1
ATOM 16314 O O . ALA B 1 916 ? 2.709 130.604 37.038 1 79.89 916 ALA B O 1
ATOM 16315 N N . MET B 1 917 ? 0.716 129.726 36.731 1 71.53 917 MET B N 1
ATOM 16316 C CA . MET B 1 917 ? 0.539 129.356 38.133 1 71.53 917 MET B CA 1
ATOM 16317 C C . MET B 1 917 ? 1.538 128.278 38.541 1 71.53 917 MET B C 1
ATOM 16319 O O . MET B 1 917 ? 2.094 128.325 39.639 1 71.53 917 MET B O 1
ATOM 16323 N N . ARG B 1 918 ? 1.834 127.406 37.68 1 79.59 918 ARG B N 1
ATOM 16324 C CA . ARG B 1 918 ? 2.756 126.319 37.992 1 79.59 918 ARG B CA 1
ATOM 16325 C C . ARG B 1 918 ? 4.204 126.793 37.926 1 79.59 918 ARG B C 1
ATOM 16327 O O . ARG B 1 918 ? 5.041 126.359 38.72 1 79.59 918 ARG B O 1
ATOM 16334 N N . VAL B 1 919 ? 4.449 127.684 36.962 1 84.29 919 VAL B N 1
ATOM 16335 C CA . VAL B 1 919 ? 5.781 128.278 36.917 1 84.29 919 VAL B CA 1
ATOM 16336 C C . VAL B 1 919 ? 6.046 129.052 38.207 1 84.29 919 VAL B C 1
ATOM 16338 O O . VAL B 1 919 ? 7.122 128.937 38.798 1 84.29 919 VAL B O 1
ATOM 16341 N N . ARG B 1 920 ? 5.106 129.866 38.625 1 79.94 920 ARG B N 1
ATOM 16342 C CA . ARG B 1 920 ? 5.194 130.596 39.886 1 79.94 920 ARG B CA 1
ATOM 16343 C C . ARG B 1 920 ? 5.4 129.642 41.057 1 79.94 920 ARG B C 1
ATOM 16345 O O . ARG B 1 920 ? 6.217 129.905 41.943 1 79.94 920 ARG B O 1
ATOM 16352 N N . GLN B 1 921 ? 4.754 128.537 41.017 1 76.18 921 GLN B N 1
ATOM 16353 C CA . GLN B 1 921 ? 4.849 127.538 42.076 1 76.18 921 GLN B CA 1
ATOM 16354 C C . GLN B 1 921 ? 6.26 126.962 42.163 1 76.18 921 GLN B C 1
ATOM 16356 O O . GLN B 1 921 ? 6.81 126.815 43.257 1 76.18 921 GLN B O 1
ATOM 16361 N N . ILE B 1 922 ? 6.838 126.613 41.095 1 84.55 922 ILE B N 1
ATOM 16362 C CA . ILE B 1 922 ? 8.202 126.099 41.056 1 84.55 922 ILE B CA 1
ATOM 16363 C C . ILE B 1 922 ? 9.163 127.143 41.622 1 84.55 922 ILE B C 1
ATOM 16365 O O . ILE B 1 922 ? 9.978 126.837 42.495 1 84.55 922 ILE B O 1
ATOM 16369 N N . LEU B 1 923 ? 9.014 128.348 41.142 1 85.59 923 LEU B N 1
ATOM 16370 C CA . LEU B 1 923 ? 9.956 129.389 41.537 1 85.59 923 LEU B CA 1
ATOM 16371 C C . LEU B 1 923 ? 9.768 129.765 43.002 1 85.59 923 LEU B C 1
ATOM 16373 O O . LEU B 1 923 ? 10.745 129.987 43.721 1 85.59 923 LEU B O 1
ATOM 16377 N N . LEU B 1 924 ? 8.578 129.806 43.46 1 78.79 924 LEU B N 1
ATOM 16378 C CA . LEU B 1 924 ? 8.299 130.114 44.858 1 78.79 924 LEU B CA 1
ATOM 16379 C C . LEU B 1 924 ? 8.87 129.038 45.776 1 78.79 924 LEU B C 1
ATOM 16381 O O . LEU B 1 924 ? 9.419 129.348 46.836 1 78.79 924 LEU B O 1
ATOM 16385 N N . ASN B 1 925 ? 8.791 127.82 45.365 1 76.63 925 ASN B N 1
ATOM 16386 C CA . ASN B 1 925 ? 9.329 126.725 46.167 1 76.63 925 ASN B CA 1
ATOM 16387 C C . ASN B 1 925 ? 10.85 126.796 46.264 1 76.63 925 ASN B C 1
ATOM 16389 O O . ASN B 1 925 ? 11.418 126.584 47.336 1 76.63 925 ASN B O 1
ATOM 16393 N N . LEU B 1 926 ? 11.435 127.148 45.21 1 86.45 926 LEU B N 1
ATOM 16394 C CA . LEU B 1 926 ? 12.89 127.244 45.185 1 86.45 926 LEU B CA 1
ATOM 16395 C C . LEU B 1 926 ? 13.369 128.46 45.971 1 86.45 926 LEU B C 1
ATOM 16397 O O . LEU B 1 926 ? 14.333 128.371 46.734 1 86.45 926 LEU B O 1
ATOM 16401 N N . LEU B 1 927 ? 12.741 129.561 45.815 1 83.44 927 LEU B N 1
ATOM 16402 C CA . LEU B 1 927 ? 13.122 130.785 46.512 1 83.44 927 LEU B CA 1
ATOM 16403 C C . LEU B 1 927 ? 12.862 130.661 48.01 1 83.44 927 LEU B C 1
ATOM 16405 O O . LEU B 1 927 ? 13.679 131.097 48.824 1 83.44 927 LEU B O 1
ATOM 16409 N N . SER B 1 928 ? 11.799 130.089 48.534 1 76.65 928 SER B N 1
ATOM 16410 C CA . SER B 1 928 ? 11.484 129.867 49.942 1 76.65 928 SER B CA 1
ATOM 16411 C C . SER B 1 928 ? 12.517 128.961 50.603 1 76.65 928 SER B C 1
ATOM 16413 O O . SER B 1 928 ? 12.913 129.193 51.747 1 76.65 928 SER B O 1
ATOM 16415 N N . ASN B 1 929 ? 12.948 127.917 49.725 1 76.95 929 ASN B N 1
ATOM 16416 C CA . ASN B 1 929 ? 14.017 127.051 50.212 1 76.95 929 ASN B CA 1
ATOM 16417 C C . ASN B 1 929 ? 15.329 127.815 50.37 1 76.95 929 ASN B C 1
ATOM 16419 O O . ASN B 1 929 ? 16.054 127.616 51.346 1 76.95 929 ASN B O 1
ATOM 16423 N N . ALA B 1 930 ? 15.595 128.734 49.444 1 83.6 930 ALA B N 1
ATOM 16424 C CA . ALA B 1 930 ? 16.814 129.535 49.503 1 83.6 930 ALA B CA 1
ATOM 16425 C C . ALA B 1 930 ? 16.795 130.475 50.705 1 83.6 930 ALA B C 1
ATOM 16427 O O . ALA B 1 930 ? 17.798 130.613 51.41 1 83.6 930 ALA B O 1
ATOM 16428 N N . VAL B 1 931 ? 15.702 131.085 51.005 1 80.22 931 VAL B N 1
ATOM 16429 C CA . VAL B 1 931 ? 15.571 131.999 52.134 1 80.22 931 VAL B CA 1
ATOM 16430 C C . VAL B 1 931 ? 15.65 131.218 53.444 1 80.22 931 VAL B C 1
ATOM 16432 O O . VAL B 1 931 ? 16.298 131.656 54.397 1 80.22 931 VAL B O 1
ATOM 16435 N N . LYS B 1 932 ? 15.064 130.083 53.371 1 73.84 932 LYS B N 1
ATOM 16436 C CA . LYS B 1 932 ? 14.98 129.228 54.552 1 73.84 932 LYS B CA 1
ATOM 16437 C C . LYS B 1 932 ? 16.363 128.745 54.981 1 73.84 932 LYS B C 1
ATOM 16439 O O . LYS B 1 932 ? 16.692 128.766 56.168 1 73.84 932 LYS B O 1
ATOM 16444 N N . PHE B 1 933 ? 17.25 128.387 54.068 1 77.23 933 PHE B N 1
ATOM 16445 C CA . PHE B 1 933 ? 18.482 127.685 54.408 1 77.23 933 PHE B CA 1
ATOM 16446 C C . PHE B 1 933 ? 19.669 128.641 54.402 1 77.23 933 PHE B C 1
ATOM 16448 O O . PHE B 1 933 ? 20.747 128.304 54.898 1 77.23 933 PHE B O 1
ATOM 16455 N N . THR B 1 934 ? 19.524 129.898 53.888 1 80.51 934 THR B N 1
ATOM 16456 C CA . THR B 1 934 ? 20.632 130.846 53.867 1 80.51 934 THR B CA 1
ATOM 16457 C C . THR B 1 934 ? 20.599 131.743 55.102 1 80.51 934 THR B C 1
ATOM 16459 O O . THR B 1 934 ? 19.622 132.459 55.329 1 80.51 934 THR B O 1
ATOM 16462 N N . SER B 1 935 ? 21.441 131.645 56.063 1 76.96 935 SER B N 1
ATOM 16463 C CA . SER B 1 935 ? 21.488 132.451 57.279 1 76.96 935 SER B CA 1
ATOM 16464 C C . SER B 1 935 ? 22.131 133.809 57.017 1 76.96 935 SER B C 1
ATOM 16466 O O . SER B 1 935 ? 21.74 134.812 57.617 1 76.96 935 SER B O 1
ATOM 16468 N N . ARG B 1 936 ? 23.192 133.91 56.244 1 81.16 936 ARG B N 1
ATOM 16469 C CA . ARG B 1 936 ? 23.872 135.142 55.856 1 81.16 936 ARG B CA 1
ATOM 16470 C C . ARG B 1 936 ? 24.276 135.104 54.386 1 81.16 936 ARG B C 1
ATOM 16472 O O . ARG B 1 936 ? 24.638 134.048 53.863 1 81.16 936 ARG B O 1
ATOM 16479 N N . GLY B 1 937 ? 24.014 136.184 53.691 1 86.74 937 GLY B N 1
ATOM 16480 C CA . GLY B 1 937 ? 24.493 136.252 52.32 1 86.74 937 GLY B CA 1
ATOM 16481 C C . GLY B 1 937 ? 23.455 136.786 51.351 1 86.74 937 GLY B C 1
ATOM 16482 O O . GLY B 1 937 ? 22.693 137.695 51.689 1 86.74 937 GLY B O 1
ATOM 16483 N N . THR B 1 938 ? 23.483 136.304 50.089 1 88.05 938 THR B N 1
ATOM 16484 C CA . THR B 1 938 ? 22.673 136.823 48.993 1 88.05 938 THR B CA 1
ATOM 16485 C C . THR B 1 938 ? 21.904 135.697 48.308 1 88.05 938 THR B C 1
ATOM 16487 O O . THR B 1 938 ? 22.377 134.561 48.25 1 88.05 938 THR B O 1
ATOM 16490 N N . ILE B 1 939 ? 20.735 135.947 47.942 1 90.02 939 ILE B N 1
ATOM 16491 C CA . ILE B 1 939 ? 19.894 135.103 47.1 1 90.02 939 ILE B CA 1
ATOM 16492 C C . ILE B 1 939 ? 19.655 135.788 45.757 1 90.02 939 ILE B C 1
ATOM 16494 O O . ILE B 1 939 ? 19.254 136.954 45.711 1 90.02 939 ILE B O 1
ATOM 16498 N N . THR B 1 940 ? 19.973 135.139 44.667 1 90.83 940 THR B N 1
ATOM 16499 C CA . THR B 1 940 ? 19.821 135.724 43.339 1 90.83 940 THR B CA 1
ATOM 16500 C C . THR B 1 940 ? 18.897 134.871 42.475 1 90.83 940 THR B C 1
ATOM 16502 O O . THR B 1 940 ? 19.035 133.647 42.429 1 90.83 940 THR B O 1
ATOM 16505 N N . LEU B 1 941 ? 17.891 135.391 41.945 1 91.17 941 LEU B N 1
ATOM 16506 C CA . LEU B 1 941 ? 17.068 134.785 40.904 1 91.17 941 LEU B CA 1
ATOM 16507 C C . LEU B 1 941 ? 17.505 135.257 39.522 1 91.17 941 LEU B C 1
ATOM 16509 O O . LEU B 1 941 ? 17.441 136.452 39.221 1 91.17 941 LEU B O 1
ATOM 16513 N N . HIS B 1 942 ? 18.094 134.416 38.671 1 90.89 942 HIS B N 1
ATOM 16514 C CA . HIS B 1 942 ? 18.516 134.69 37.302 1 90.89 942 HIS B CA 1
ATOM 16515 C C . HIS B 1 942 ? 17.515 134.135 36.294 1 90.89 942 HIS B C 1
ATOM 16517 O O . HIS B 1 942 ? 17.104 132.977 36.396 1 90.89 942 HIS B O 1
ATOM 16523 N N . ALA B 1 943 ? 16.946 134.901 35.517 1 88.96 943 ALA B N 1
ATOM 16524 C CA . ALA B 1 943 ? 16.07 134.486 34.424 1 88.96 943 ALA B CA 1
ATOM 16525 C C . ALA B 1 943 ? 16.684 134.827 33.069 1 88.96 943 ALA B C 1
ATOM 16527 O O . ALA B 1 943 ? 17.065 135.974 32.824 1 88.96 943 ALA B O 1
ATOM 16528 N N . ARG B 1 944 ? 16.92 133.879 32.189 1 87.36 944 ARG B N 1
ATOM 16529 C CA . ARG B 1 944 ? 17.457 134.089 30.848 1 87.36 944 ARG B CA 1
ATOM 16530 C C . ARG B 1 944 ? 16.733 133.22 29.826 1 87.36 944 ARG B C 1
ATOM 16532 O O . ARG B 1 944 ? 16.103 132.223 30.185 1 87.36 944 ARG B O 1
ATOM 16539 N N . SER B 1 945 ? 16.524 133.538 28.695 1 84.83 945 SER B N 1
ATOM 16540 C CA . SER B 1 945 ? 16.03 132.747 27.573 1 84.83 945 SER B CA 1
ATOM 16541 C C . SER B 1 945 ? 17.18 132.201 26.733 1 84.83 945 SER B C 1
ATOM 16543 O O . SER B 1 945 ? 18.264 132.788 26.698 1 84.83 945 SER B O 1
ATOM 16545 N N . ASP B 1 946 ? 17.012 131.035 26.204 1 77.66 946 ASP B N 1
ATOM 16546 C CA . ASP B 1 946 ? 18.035 130.554 25.28 1 77.66 946 ASP B CA 1
ATOM 16547 C C . ASP B 1 946 ? 18.082 131.413 24.019 1 77.66 946 ASP B C 1
ATOM 16549 O O . ASP B 1 946 ? 17.12 132.116 23.703 1 77.66 946 ASP B O 1
ATOM 16553 N N . GLY B 1 947 ? 19.195 131.839 23.295 1 69.25 947 GLY B N 1
ATOM 16554 C CA . GLY B 1 947 ? 19.418 132.659 22.115 1 69.25 947 GLY B CA 1
ATOM 16555 C C . GLY B 1 947 ? 18.311 132.539 21.086 1 69.25 947 GLY B C 1
ATOM 16556 O O . GLY B 1 947 ? 17.968 133.517 20.418 1 69.25 947 GLY B O 1
ATOM 16557 N N . GLU B 1 948 ? 17.654 131.43 20.832 1 74.35 948 GLU B N 1
ATOM 16558 C CA . GLU B 1 948 ? 16.648 131.206 19.798 1 74.35 948 GLU B CA 1
ATOM 16559 C C . GLU B 1 948 ? 15.239 131.248 20.38 1 74.35 948 GLU B C 1
ATOM 16561 O O . GLU B 1 948 ? 14.265 130.953 19.685 1 74.35 948 GLU B O 1
ATOM 16566 N N . LEU B 1 949 ? 14.843 131.647 21.69 1 74.96 949 LEU B N 1
ATOM 16567 C CA . LEU B 1 949 ? 13.563 131.838 22.362 1 74.96 949 LEU B CA 1
ATOM 16568 C C . LEU B 1 949 ? 12.772 130.535 22.406 1 74.96 949 LEU B C 1
ATOM 16570 O O . LEU B 1 949 ? 11.555 130.535 22.203 1 74.96 949 LEU B O 1
ATOM 16574 N N . ARG B 1 950 ? 13.43 129.385 22.694 1 77.67 950 ARG B N 1
ATOM 16575 C CA . ARG B 1 950 ? 12.755 128.091 22.706 1 77.67 950 ARG B CA 1
ATOM 16576 C C . ARG B 1 950 ? 12.571 127.583 24.132 1 77.67 950 ARG B C 1
ATOM 16578 O O . ARG B 1 950 ? 11.712 126.737 24.39 1 77.67 950 ARG B O 1
ATOM 16585 N N . ALA B 1 951 ? 13.534 128.12 24.989 1 85.39 951 ALA B N 1
ATOM 16586 C CA . ALA B 1 951 ? 13.439 127.599 26.35 1 85.39 951 ALA B CA 1
ATOM 16587 C C . ALA B 1 951 ? 13.711 128.695 27.377 1 85.39 951 ALA B C 1
ATOM 16589 O O . ALA B 1 951 ? 14.484 129.62 27.118 1 85.39 951 ALA B O 1
ATOM 16590 N N . LEU B 1 952 ? 13.085 128.736 28.459 1 87.46 952 LEU B N 1
ATOM 16591 C CA . LEU B 1 952 ? 13.28 129.619 29.603 1 87.46 952 LEU B CA 1
ATOM 16592 C C . LEU B 1 952 ? 14.134 128.944 30.671 1 87.46 952 LEU B C 1
ATOM 16594 O O . LEU B 1 952 ? 13.917 127.776 30.999 1 87.46 952 LEU B O 1
ATOM 16598 N N . HIS B 1 953 ? 15.118 129.634 30.993 1 90.07 953 HIS B N 1
ATOM 16599 C CA . HIS B 1 953 ? 16.011 129.15 32.04 1 90.07 953 HIS B CA 1
ATOM 16600 C C . HIS B 1 953 ? 15.909 130.013 33.294 1 90.07 953 HIS B C 1
ATOM 16602 O O . HIS B 1 953 ? 16.057 131.235 33.225 1 90.07 953 HIS B O 1
ATOM 16608 N N . PHE B 1 954 ? 15.56 129.377 34.428 1 90.75 954 PHE B N 1
ATOM 16609 C CA . PHE B 1 954 ? 15.546 130.032 35.731 1 90.75 954 PHE B CA 1
ATOM 16610 C C . PHE B 1 954 ? 16.6 129.431 36.652 1 90.75 954 PHE B C 1
ATOM 16612 O O . PHE B 1 954 ? 16.771 128.211 36.696 1 90.75 954 PHE B O 1
ATOM 16619 N N . GLU B 1 955 ? 17.35 130.257 37.273 1 90.76 955 GLU B N 1
ATOM 16620 C CA . GLU B 1 955 ? 18.337 129.807 38.25 1 90.76 955 GLU B CA 1
ATOM 16621 C C . GLU B 1 955 ? 18.151 130.515 39.589 1 90.76 955 GLU B C 1
ATOM 16623 O O . GLU B 1 955 ? 18.045 131.742 39.638 1 90.76 955 GLU B O 1
ATOM 16628 N N . VAL B 1 956 ? 18.015 129.783 40.633 1 89.56 956 VAL B N 1
ATOM 16629 C CA . VAL B 1 956 ? 17.994 130.311 41.993 1 89.56 956 VAL B CA 1
ATOM 16630 C C . VAL B 1 956 ? 19.297 129.955 42.706 1 89.56 956 VAL B C 1
ATOM 16632 O O . VAL B 1 956 ? 19.588 128.778 42.929 1 89.56 956 VAL B O 1
ATOM 16635 N N . ARG B 1 957 ? 20.089 130.981 42.967 1 89.12 957 ARG B N 1
ATOM 16636 C CA . ARG B 1 957 ? 21.389 130.8 43.604 1 89.12 957 ARG B CA 1
ATOM 16637 C C . ARG B 1 957 ? 21.381 131.344 45.029 1 89.12 957 ARG B C 1
ATOM 16639 O O . ARG B 1 957 ? 20.955 132.477 45.264 1 89.12 957 ARG B O 1
ATOM 16646 N N . ASP B 1 958 ? 21.774 130.551 45.975 1 84.27 958 ASP B N 1
ATOM 16647 C CA . ASP B 1 958 ? 21.894 130.982 47.364 1 84.27 958 ASP B CA 1
ATOM 16648 C C . ASP B 1 958 ? 23.318 130.785 47.88 1 84.27 958 ASP B C 1
ATOM 16650 O O . ASP B 1 958 ? 24.084 129.998 47.318 1 84.27 958 ASP B O 1
ATOM 16654 N N . THR B 1 959 ? 23.841 131.815 48.615 1 85.97 959 THR B N 1
ATOM 16655 C CA . THR B 1 959 ? 25.162 131.705 49.224 1 85.97 959 THR B CA 1
ATOM 16656 C C . THR B 1 959 ? 25.079 130.996 50.572 1 85.97 959 THR B C 1
ATOM 16658 O O . THR B 1 959 ? 25.832 131.315 51.494 1 85.97 959 THR B O 1
ATOM 16661 N N . GLY B 1 960 ? 24.195 129.916 50.842 1 81.03 960 GLY B N 1
ATOM 16662 C CA . GLY B 1 960 ? 23.93 129.201 52.08 1 81.03 960 GLY B CA 1
ATOM 16663 C C . GLY B 1 960 ? 24.9 128.062 52.332 1 81.03 960 GLY B C 1
ATOM 16664 O O . GLY B 1 960 ? 25.985 128.024 51.748 1 81.03 960 GLY B O 1
ATOM 16665 N N . PRO B 1 961 ? 24.609 127.051 53.279 1 81.63 961 PRO B N 1
ATOM 16666 C CA . PRO B 1 961 ? 25.526 126.001 53.731 1 81.63 961 PRO B CA 1
ATOM 16667 C C . PRO B 1 961 ? 25.845 124.985 52.636 1 81.63 961 PRO B C 1
ATOM 16669 O O . PRO B 1 961 ? 26.83 124.25 52.74 1 81.63 961 PRO B O 1
ATOM 16672 N N . GLY B 1 962 ? 25.098 124.892 51.476 1 83.47 962 GLY B N 1
ATOM 16673 C CA . GLY B 1 962 ? 25.317 123.918 50.419 1 83.47 962 GLY B CA 1
ATOM 16674 C C . GLY B 1 962 ? 24.819 122.53 50.774 1 83.47 962 GLY B C 1
ATOM 16675 O O . GLY B 1 962 ? 24.429 122.278 51.916 1 83.47 962 GLY B O 1
ATOM 16676 N N . ILE B 1 963 ? 24.662 121.52 49.774 1 79.95 963 ILE B N 1
ATOM 16677 C CA . ILE B 1 963 ? 24.108 120.177 49.904 1 79.95 963 ILE B CA 1
ATOM 16678 C C . ILE B 1 963 ? 25.171 119.142 49.543 1 79.95 963 ILE B C 1
ATOM 16680 O O . ILE B 1 963 ? 25.877 119.291 48.543 1 79.95 963 ILE B O 1
ATOM 16684 N N . SER B 1 964 ? 25.419 118.096 50.464 1 81.23 964 SER B N 1
ATOM 16685 C CA . SER B 1 964 ? 26.389 117.037 50.203 1 81.23 964 SER B CA 1
ATOM 16686 C C . SER B 1 964 ? 25.982 116.199 48.996 1 81.23 964 SER B C 1
ATOM 16688 O O . SER B 1 964 ? 24.819 116.215 48.586 1 81.23 964 SER B O 1
ATOM 16690 N N . GLN B 1 965 ? 26.824 115.487 48.308 1 77.55 965 GLN B N 1
ATOM 16691 C CA . GLN B 1 965 ? 26.587 114.67 47.123 1 77.55 965 GLN B CA 1
ATOM 16692 C C . GLN B 1 965 ? 25.568 113.57 47.407 1 77.55 965 GLN B C 1
ATOM 16694 O O . GLN B 1 965 ? 24.73 113.259 46.558 1 77.55 965 GLN B O 1
ATOM 16699 N N . GLU B 1 966 ? 25.616 113.046 48.561 1 74.88 966 GLU B N 1
ATOM 16700 C CA . GLU B 1 966 ? 24.688 111.985 48.939 1 74.88 966 GLU B CA 1
ATOM 16701 C C . GLU B 1 966 ? 23.258 112.51 49.032 1 74.88 966 GLU B C 1
ATOM 16703 O O . GLU B 1 966 ? 22.316 111.842 48.599 1 74.88 966 GLU B O 1
ATOM 16708 N N . GLN B 1 967 ? 23.207 113.674 49.356 1 75.04 967 GLN B N 1
ATOM 16709 C CA . GLN B 1 967 ? 21.892 114.279 49.54 1 75.04 967 GLN B CA 1
ATOM 16710 C C . GLN B 1 967 ? 21.293 114.71 48.205 1 75.04 967 GLN B C 1
ATOM 16712 O O . GLN B 1 967 ? 20.073 114.682 48.027 1 75.04 967 GLN B O 1
ATOM 16717 N N . GLN B 1 968 ? 22.016 115.036 47.393 1 80.37 968 GLN B N 1
ATOM 16718 C CA . GLN B 1 968 ? 21.568 115.467 46.073 1 80.37 968 GLN B CA 1
ATOM 16719 C C . GLN B 1 968 ? 20.828 114.346 45.35 1 80.37 968 GLN B C 1
ATOM 16721 O O . GLN B 1 968 ? 19.887 114.602 44.595 1 80.37 968 GLN B O 1
ATOM 16726 N N . GLN B 1 969 ? 21.125 113.091 45.716 1 75.77 969 GLN B N 1
ATOM 16727 C CA . GLN B 1 969 ? 20.52 111.949 45.04 1 75.77 969 GLN B CA 1
ATOM 16728 C C . GLN B 1 969 ? 19.098 111.705 45.537 1 75.77 969 GLN B C 1
ATOM 16730 O O . GLN B 1 969 ? 18.269 111.146 44.815 1 75.77 969 GLN B O 1
ATOM 16735 N N . ARG B 1 970 ? 18.737 112.145 46.646 1 72.85 970 ARG B N 1
ATOM 16736 C CA . ARG B 1 970 ? 17.442 111.835 47.242 1 72.85 970 ARG B CA 1
ATOM 16737 C C . ARG B 1 970 ? 16.58 113.087 47.363 1 72.85 970 ARG B C 1
ATOM 16739 O O . ARG B 1 970 ? 15.46 113.03 47.873 1 72.85 970 ARG B O 1
ATOM 16746 N N . LEU B 1 971 ? 17.13 114.102 46.877 1 73.73 971 LEU B N 1
ATOM 16747 C CA . LEU B 1 971 ? 16.571 115.43 47.103 1 73.73 971 LEU B CA 1
ATOM 16748 C C . LEU B 1 971 ? 15.157 115.527 46.539 1 73.73 971 LEU B C 1
ATOM 16750 O O . LEU B 1 971 ? 14.295 116.188 47.123 1 73.73 971 LEU B O 1
ATOM 16754 N N . PHE B 1 972 ? 14.937 114.812 45.388 1 75.3 972 PHE B N 1
ATOM 16755 C CA . PHE B 1 972 ? 13.672 114.988 44.685 1 75.3 972 PHE B CA 1
ATOM 16756 C C . PHE B 1 972 ? 12.7 113.866 45.031 1 75.3 972 PHE B C 1
ATOM 16758 O O . PHE B 1 972 ? 11.625 113.763 44.437 1 75.3 972 PHE B O 1
ATOM 16765 N N . ARG B 1 973 ? 12.982 113.048 46.049 1 72.77 973 ARG B N 1
ATOM 16766 C CA . ARG B 1 973 ? 12.085 111.976 46.469 1 72.77 973 ARG B CA 1
ATOM 16767 C C . ARG B 1 973 ? 11.019 112.497 47.426 1 72.77 973 ARG B C 1
ATOM 16769 O O . ARG B 1 973 ? 11.267 113.432 48.19 1 72.77 973 ARG B O 1
ATOM 16776 N N . ARG B 1 974 ? 9.923 111.848 47.39 1 63.61 974 ARG B N 1
ATOM 16777 C CA . ARG B 1 974 ? 8.769 112.237 48.193 1 63.61 974 ARG B CA 1
ATOM 16778 C C . ARG B 1 974 ? 9.053 112.061 49.681 1 63.61 974 ARG B C 1
ATOM 16780 O O . ARG B 1 974 ? 9.655 111.066 50.09 1 63.61 974 ARG B O 1
ATOM 16787 N N . PHE B 1 975 ? 8.839 112.95 50.433 1 58.06 975 PHE B N 1
ATOM 16788 C CA . PHE B 1 975 ? 8.925 112.969 51.888 1 58.06 975 PHE B CA 1
ATOM 16789 C C . PHE B 1 975 ? 10.367 112.789 52.347 1 58.06 975 PHE B C 1
ATOM 16791 O O . PHE B 1 975 ? 10.616 112.349 53.472 1 58.06 975 PHE B O 1
ATOM 16798 N N . GLU B 1 976 ? 11.383 112.907 51.36 1 61.28 976 GLU B N 1
ATOM 16799 C CA . GLU B 1 976 ? 12.787 112.767 51.734 1 61.28 976 GLU B CA 1
ATOM 16800 C C . GLU B 1 976 ? 13.438 114.13 51.955 1 61.28 976 GLU B C 1
ATOM 16802 O O . GLU B 1 976 ? 13.304 115.03 51.123 1 61.28 976 GLU B O 1
ATOM 16807 N N . GLN B 1 977 ? 13.774 114.473 53.03 1 52.92 977 GLN B N 1
ATOM 16808 C CA . GLN B 1 977 ? 14.528 115.686 53.327 1 52.92 977 GLN B CA 1
ATOM 16809 C C . GLN B 1 977 ? 16.023 115.395 53.428 1 52.92 977 GLN B C 1
ATOM 16811 O O . GLN B 1 977 ? 16.421 114.274 53.753 1 52.92 977 GLN B O 1
ATOM 16816 N N . ALA B 1 978 ? 16.872 116.058 52.76 1 46.46 978 ALA B N 1
ATOM 16817 C CA . ALA B 1 978 ? 18.298 115.778 52.61 1 46.46 978 ALA B CA 1
ATOM 16818 C C . ALA B 1 978 ? 18.844 115.043 53.831 1 46.46 978 ALA B C 1
ATOM 16820 O O . ALA B 1 978 ? 19.618 114.093 53.697 1 46.46 978 ALA B O 1
ATOM 16821 N N . ASP B 1 979 ? 19.392 115.762 54.951 1 47.6 979 ASP B N 1
ATOM 16822 C CA . ASP B 1 979 ? 20.237 115.108 55.946 1 47.6 979 ASP B CA 1
ATOM 16823 C C . ASP B 1 979 ? 19.393 114.379 56.989 1 47.6 979 ASP B C 1
ATOM 16825 O O . ASP B 1 979 ? 19.385 114.756 58.162 1 47.6 979 ASP B O 1
ATOM 16829 N N . GLY B 1 980 ? 18.525 113.47 56.737 1 44.18 980 GLY B N 1
ATOM 16830 C CA . GLY B 1 980 ? 17.839 112.587 57.666 1 44.18 980 GLY B CA 1
ATOM 16831 C C . GLY B 1 980 ? 16.778 113.294 58.489 1 44.18 980 GLY B C 1
ATOM 16832 O O . GLY B 1 980 ? 16.401 114.427 58.183 1 44.18 980 GLY B O 1
ATOM 16833 N N . ALA B 1 981 ? 16.164 112.754 59.429 1 40.02 981 ALA B N 1
ATOM 16834 C CA . ALA B 1 981 ? 15.231 113.233 60.446 1 40.02 981 ALA B CA 1
ATOM 16835 C C . ALA B 1 981 ? 15.667 114.589 60.993 1 40.02 981 ALA B C 1
ATOM 16837 O O . ALA B 1 981 ? 14.848 115.344 61.522 1 40.02 981 ALA B O 1
ATOM 16838 N N . ARG B 1 982 ? 16.957 114.836 60.746 1 41.68 982 ARG B N 1
ATOM 16839 C CA . ARG B 1 982 ? 17.616 115.938 61.439 1 41.68 982 ARG B CA 1
ATOM 16840 C C . ARG B 1 982 ? 17.241 117.279 60.817 1 41.68 982 ARG B C 1
ATOM 16842 O O . ARG B 1 982 ? 16.994 118.253 61.531 1 41.68 982 ARG B O 1
ATOM 16849 N N . THR B 1 983 ? 17.517 117.442 59.646 1 44.66 983 THR B N 1
ATOM 16850 C CA . THR B 1 983 ? 17.307 118.706 58.95 1 44.66 983 THR B CA 1
ATOM 16851 C C . THR B 1 983 ? 15.817 118.997 58.796 1 44.66 983 THR B C 1
ATOM 16853 O O . THR B 1 983 ? 15.417 120.154 58.649 1 44.66 983 THR B O 1
ATOM 16856 N N . ALA B 1 984 ? 15.061 117.999 58.63 1 42.36 984 ALA B N 1
ATOM 16857 C CA . ALA B 1 984 ? 13.617 118.214 58.575 1 42.36 984 ALA B CA 1
ATOM 16858 C C . ALA B 1 984 ? 13.132 118.999 59.79 1 42.36 984 ALA B C 1
ATOM 16860 O O . ALA B 1 984 ? 12.227 119.83 59.679 1 42.36 984 ALA B O 1
ATOM 16861 N N . ALA B 1 985 ? 13.849 118.688 60.961 1 40.87 985 ALA B N 1
ATOM 16862 C CA . ALA B 1 985 ? 13.562 119.296 62.258 1 40.87 985 ALA B CA 1
ATOM 16863 C C . ALA B 1 985 ? 13.982 120.762 62.281 1 40.87 985 ALA B C 1
ATOM 16865 O O . ALA B 1 985 ? 13.33 121.591 62.921 1 40.87 985 ALA B O 1
ATOM 16866 N N . GLN B 1 986 ? 15.282 121.15 61.743 1 43.92 986 GLN B N 1
ATOM 16867 C CA . GLN B 1 986 ? 15.849 122.492 61.837 1 43.92 986 GLN B CA 1
ATOM 16868 C C . GLN B 1 986 ? 15.066 123.481 60.978 1 43.92 986 GLN B C 1
ATOM 16870 O O . GLN B 1 986 ? 14.83 124.618 61.391 1 43.92 986 GLN B O 1
ATOM 16875 N N . TYR B 1 987 ? 15.036 123.374 59.75 1 47.84 987 TYR B N 1
ATOM 16876 C CA . TYR B 1 987 ? 14.463 124.362 58.843 1 47.84 987 TYR B CA 1
ATOM 16877 C C . TYR B 1 987 ? 13.008 124.037 58.53 1 47.84 987 TYR B C 1
ATOM 16879 O O . TYR B 1 987 ? 12.285 124.868 57.976 1 47.84 987 TYR B O 1
ATOM 16887 N N . GLY B 1 988 ? 12.282 123.209 59.224 1 50.22 988 GLY B N 1
ATOM 16888 C CA . GLY B 1 988 ? 10.88 122.933 58.953 1 50.22 988 GLY B CA 1
ATOM 16889 C C . GLY B 1 988 ? 10.585 122.738 57.478 1 50.22 988 GLY B C 1
ATOM 16890 O O . GLY B 1 988 ? 11.401 123.09 56.624 1 50.22 988 GLY B O 1
ATOM 16891 N N . GLY B 1 989 ? 9.851 121.685 56.767 1 54.07 989 GLY B N 1
ATOM 16892 C CA . GLY B 1 989 ? 9.344 121.533 55.413 1 54.07 989 GLY B CA 1
ATOM 16893 C C . GLY B 1 989 ? 8.753 120.162 55.147 1 54.07 989 GLY B C 1
ATOM 16894 O O . GLY B 1 989 ? 9.072 119.196 55.843 1 54.07 989 GLY B O 1
ATOM 16895 N N . SER B 1 990 ? 7.721 120.037 54.411 1 57.89 990 SER B N 1
ATOM 16896 C CA . SER B 1 990 ? 6.911 118.857 54.126 1 57.89 990 SER B CA 1
ATOM 16897 C C . SER B 1 990 ? 7.669 117.864 53.251 1 57.89 990 SER B C 1
ATOM 16899 O O . SER B 1 990 ? 7.273 116.703 53.135 1 57.89 990 SER B O 1
ATOM 16901 N N . GLY B 1 991 ? 9.107 118.244 52.846 1 63.66 991 GLY B N 1
ATOM 16902 C CA . GLY B 1 991 ? 9.841 117.418 51.901 1 63.66 991 GLY B CA 1
ATOM 16903 C C . GLY B 1 991 ? 9.059 117.122 50.635 1 63.66 991 GLY B C 1
ATOM 16904 O O . GLY B 1 991 ? 9.446 116.256 49.848 1 63.66 991 GLY B O 1
ATOM 16905 N N . LEU B 1 992 ? 8.062 117.891 50.411 1 66.99 992 LEU B N 1
ATOM 16906 C CA . LEU B 1 992 ? 7.25 117.661 49.221 1 66.99 992 LEU B CA 1
ATOM 16907 C C . LEU B 1 992 ? 7.572 118.685 48.137 1 66.99 992 LEU B C 1
ATOM 16909 O O . LEU B 1 992 ? 7.338 118.436 46.952 1 66.99 992 LEU B O 1
ATOM 16913 N N . GLY B 1 993 ? 8.185 119.794 48.501 1 72.68 993 GLY B N 1
ATOM 16914 C CA . GLY B 1 993 ? 8.358 120.919 47.596 1 72.68 993 GLY B CA 1
ATOM 16915 C C . GLY B 1 993 ? 9.206 120.584 46.383 1 72.68 993 GLY B C 1
ATOM 16916 O O . GLY B 1 993 ? 8.791 120.815 45.246 1 72.68 993 GLY B O 1
ATOM 16917 N N . LEU B 1 994 ? 10.339 120.143 46.686 1 79.89 994 LEU B N 1
ATOM 16918 C CA . LEU B 1 994 ? 11.239 119.851 45.575 1 79.89 994 LEU B CA 1
ATOM 16919 C C . LEU B 1 994 ? 10.719 118.679 44.748 1 79.89 994 LEU B C 1
ATOM 16921 O O . LEU B 1 994 ? 10.966 118.607 43.543 1 79.89 994 LEU B O 1
ATOM 16925 N N . ALA B 1 995 ? 9.986 117.643 45.418 1 76.61 995 ALA B N 1
ATOM 16926 C CA . ALA B 1 995 ? 9.394 116.537 44.67 1 76.61 995 ALA B CA 1
ATOM 16927 C C . ALA B 1 995 ? 8.305 117.036 43.723 1 76.61 995 ALA B C 1
ATOM 16929 O O . ALA B 1 995 ? 8.211 116.58 42.581 1 76.61 995 ALA B O 1
ATOM 16930 N N . ILE B 1 996 ? 7.578 118.047 44.104 1 72.55 996 ILE B N 1
ATOM 16931 C CA . ILE B 1 996 ? 6.524 118.642 43.29 1 72.55 996 ILE B CA 1
ATOM 16932 C C . ILE B 1 996 ? 7.144 119.436 42.142 1 72.55 996 ILE B C 1
ATOM 16934 O O . ILE B 1 996 ? 6.661 119.38 41.008 1 72.55 996 ILE B O 1
ATOM 16938 N N . CYS B 1 997 ? 8.205 120.195 42.468 1 80.96 997 CYS B N 1
ATOM 16939 C CA . CYS B 1 997 ? 8.892 120.938 41.418 1 80.96 997 CYS B CA 1
ATOM 16940 C C . CYS B 1 997 ? 9.356 120.006 40.305 1 80.96 997 CYS B C 1
ATOM 16942 O O . CYS B 1 997 ? 9.194 120.314 39.123 1 80.96 997 CYS B O 1
ATOM 16944 N N . ARG B 1 998 ? 9.946 118.922 40.693 1 82.68 998 ARG B N 1
ATOM 16945 C CA . ARG B 1 998 ? 10.419 117.961 39.703 1 82.68 998 ARG B CA 1
ATOM 16946 C C . ARG B 1 998 ? 9.258 117.394 38.892 1 82.68 998 ARG B C 1
ATOM 16948 O O . ARG B 1 998 ? 9.338 117.3 37.665 1 82.68 998 ARG B O 1
ATOM 16955 N N . GLU B 1 999 ? 8.163 117.055 39.479 1 79.89 999 GLU B N 1
ATOM 16956 C CA . GLU B 1 999 ? 7.013 116.483 38.786 1 79.89 999 GLU B CA 1
ATOM 16957 C C . GLU B 1 999 ? 6.361 117.507 37.861 1 79.89 999 GLU B C 1
ATOM 16959 O O . GLU B 1 999 ? 5.947 117.173 36.749 1 79.89 999 GLU B O 1
ATOM 16964 N N . LEU B 1 1000 ? 6.328 118.755 38.261 1 79.7 1000 LEU B N 1
ATOM 16965 C CA . LEU B 1 1000 ? 5.748 119.82 37.449 1 79.7 1000 LEU B CA 1
ATOM 16966 C C . LEU B 1 1000 ? 6.64 120.139 36.254 1 79.7 1000 LEU B C 1
ATOM 16968 O O . LEU B 1 1000 ? 6.147 120.324 35.139 1 79.7 1000 LEU B O 1
ATOM 16972 N N . ALA B 1 1001 ? 7.975 120.266 36.539 1 83.31 1001 ALA B N 1
ATOM 16973 C CA . ALA B 1 1001 ? 8.917 120.501 35.448 1 83.31 1001 ALA B CA 1
ATOM 16974 C C . ALA B 1 1001 ? 8.837 119.388 34.406 1 83.31 1001 ALA B C 1
ATOM 16976 O O . ALA B 1 1001 ? 8.825 119.657 33.202 1 83.31 1001 ALA B O 1
ATOM 16977 N N . GLN B 1 1002 ? 8.735 118.067 34.942 1 82.12 1002 GLN B N 1
ATOM 16978 C CA . GLN B 1 1002 ? 8.649 116.927 34.035 1 82.12 1002 GLN B CA 1
ATOM 16979 C C . GLN B 1 1002 ? 7.33 116.933 33.267 1 82.12 1002 GLN B C 1
ATOM 16981 O O . GLN B 1 1002 ? 7.293 116.587 32.084 1 82.12 1002 GLN B O 1
ATOM 16986 N N . ALA B 1 1003 ? 6.195 117.369 33.783 1 79.13 1003 ALA B N 1
ATOM 16987 C CA . ALA B 1 1003 ? 4.886 117.471 33.143 1 79.13 1003 ALA B CA 1
ATOM 16988 C C . ALA B 1 1003 ? 4.89 118.54 32.053 1 79.13 1003 ALA B C 1
ATOM 16990 O O . ALA B 1 1003 ? 4.16 118.431 31.065 1 79.13 1003 ALA B O 1
ATOM 16991 N N . MET B 1 1004 ? 5.753 119.543 32.235 1 81.57 1004 MET B N 1
ATOM 16992 C CA . MET B 1 1004 ? 5.884 120.602 31.239 1 81.57 1004 MET B CA 1
ATOM 16993 C C . MET B 1 1004 ? 7.025 120.302 30.273 1 81.57 1004 MET B C 1
ATOM 16995 O O . MET B 1 1004 ? 7.457 121.18 29.523 1 81.57 1004 MET B O 1
ATOM 16999 N N . GLN B 1 1005 ? 7.546 119.018 30.353 1 83.28 1005 GLN B N 1
ATOM 17000 C CA . GLN B 1 1005 ? 8.614 118.493 29.509 1 83.28 1005 GLN B CA 1
ATOM 17001 C C . GLN B 1 1005 ? 9.932 119.211 29.779 1 83.28 1005 GLN B C 1
ATOM 17003 O O . GLN B 1 1005 ? 10.771 119.337 28.884 1 83.28 1005 GLN B O 1
ATOM 17008 N N . GLY B 1 1006 ? 10.121 119.87 30.972 1 85.72 1006 GLY B N 1
ATOM 17009 C CA . GLY B 1 1006 ? 11.343 120.537 31.393 1 85.72 1006 GLY B CA 1
ATOM 17010 C C . GLY B 1 1006 ? 12.184 119.699 32.338 1 85.72 1006 GLY B C 1
ATOM 17011 O O . GLY B 1 1006 ? 11.942 118.501 32.497 1 85.72 1006 GLY B O 1
ATOM 17012 N N . ARG B 1 1007 ? 13.29 120.332 32.874 1 86.95 1007 ARG B N 1
ATOM 17013 C CA . ARG B 1 1007 ? 14.186 119.641 33.797 1 86.95 1007 ARG B CA 1
ATOM 17014 C C . ARG B 1 1007 ? 14.615 120.561 34.935 1 86.95 1007 ARG B C 1
ATOM 17016 O O . ARG B 1 1007 ? 14.691 121.779 34.761 1 86.95 1007 ARG B O 1
ATOM 17023 N N . ILE B 1 1008 ? 14.801 119.948 36.114 1 84.46 1008 ILE B N 1
ATOM 17024 C CA . ILE B 1 1008 ? 15.335 120.651 37.275 1 84.46 1008 ILE B CA 1
ATOM 17025 C C . ILE B 1 1008 ? 16.692 120.063 37.656 1 84.46 1008 ILE B C 1
ATOM 17027 O O . ILE B 1 1008 ? 16.863 118.842 37.676 1 84.46 1008 ILE B O 1
ATOM 17031 N N . GLN B 1 1009 ? 17.709 120.822 37.692 1 87.32 1009 GLN B N 1
ATOM 17032 C CA . GLN B 1 1009 ? 19.057 120.405 38.063 1 87.32 1009 GLN B CA 1
ATOM 17033 C C . GLN B 1 1009 ? 19.541 121.149 39.305 1 87.32 1009 GLN B C 1
ATOM 17035 O O . GLN B 1 1009 ? 19.089 122.261 39.584 1 87.32 1009 GLN B O 1
ATOM 17040 N N . VAL B 1 1010 ? 20.366 120.508 40.094 1 84.23 1010 VAL B N 1
ATOM 17041 C CA . VAL B 1 1010 ? 20.933 121.105 41.299 1 84.23 1010 VAL B CA 1
ATOM 17042 C C . VAL B 1 1010 ? 22.458 121.061 41.229 1 84.23 1010 VAL B C 1
ATOM 17044 O O . VAL B 1 1010 ? 23.037 120.058 40.807 1 84.23 1010 VAL B O 1
ATOM 17047 N N . GLU B 1 1011 ? 23.17 122.181 41.311 1 85.39 1011 GLU B N 1
ATOM 17048 C CA . GLU B 1 1011 ? 24.61 122.308 41.508 1 85.39 1011 GLU B CA 1
ATOM 17049 C C . GLU B 1 1011 ? 24.931 122.872 42.89 1 85.39 1011 GLU B C 1
ATOM 17051 O O . GLU B 1 1011 ? 24.52 123.986 43.222 1 85.39 1011 GLU B O 1
ATOM 17056 N N . SER B 1 1012 ? 25.454 122.048 43.789 1 81.89 1012 SER B N 1
ATOM 17057 C CA . SER B 1 1012 ? 25.718 122.481 45.157 1 81.89 1012 SER B CA 1
ATOM 17058 C C . SER B 1 1012 ? 27.01 121.87 45.691 1 81.89 1012 SER B C 1
ATOM 17060 O O . SER B 1 1012 ? 27.414 120.787 45.262 1 81.89 1012 SER B O 1
ATOM 17062 N N . GLN B 1 1013 ? 27.958 122.614 46.451 1 81.62 1013 GLN B N 1
ATOM 17063 C CA . GLN B 1 1013 ? 29.109 122.17 47.23 1 81.62 1013 GLN B CA 1
ATOM 17064 C C . GLN B 1 1013 ? 28.996 122.619 48.684 1 81.62 1013 GLN B C 1
ATOM 17066 O O . GLN B 1 1013 ? 28.559 123.738 48.962 1 81.62 1013 GLN B O 1
ATOM 17071 N N . LEU B 1 1014 ? 29.589 121.926 49.867 1 79.42 1014 LEU B N 1
ATOM 17072 C CA . LEU B 1 1014 ? 29.493 122.205 51.296 1 79.42 1014 LEU B CA 1
ATOM 17073 C C . LEU B 1 1014 ? 30.278 123.462 51.658 1 79.42 1014 LEU B C 1
ATOM 17075 O O . LEU B 1 1014 ? 31.452 123.589 51.303 1 79.42 1014 LEU B O 1
ATOM 17079 N N . GLY B 1 1015 ? 29.484 124.381 51.989 1 78.64 1015 GLY B N 1
ATOM 17080 C CA . GLY B 1 1015 ? 30.11 125.612 52.444 1 78.64 1015 GLY B CA 1
ATOM 17081 C C . GLY B 1 1015 ? 30.047 126.727 51.418 1 78.64 1015 GLY B C 1
ATOM 17082 O O . GLY B 1 1015 ? 30.462 127.855 51.693 1 78.64 1015 GLY B O 1
ATOM 17083 N N . ARG B 1 1016 ? 29.695 126.564 50.122 1 82.43 1016 ARG B N 1
ATOM 17084 C CA . ARG B 1 1016 ? 29.766 127.569 49.067 1 82.43 1016 ARG B CA 1
ATOM 17085 C C . ARG B 1 1016 ? 28.371 127.964 48.592 1 82.43 1016 ARG B C 1
ATOM 17087 O O . ARG B 1 1016 ? 28.219 128.907 47.813 1 82.43 1016 ARG B O 1
ATOM 17094 N N . GLY B 1 1017 ? 27.354 127.196 48.96 1 85.07 1017 GLY B N 1
ATOM 17095 C CA . GLY B 1 1017 ? 26.008 127.551 48.54 1 85.07 1017 GLY B CA 1
ATOM 17096 C C . GLY B 1 1017 ? 25.412 126.566 47.552 1 85.07 1017 GLY B C 1
ATOM 17097 O O . GLY B 1 1017 ? 26.029 125.547 47.234 1 85.07 1017 GLY B O 1
ATOM 17098 N N . THR B 1 1018 ? 24.122 126.822 47.06 1 89 1018 THR B N 1
ATOM 17099 C CA . THR B 1 1018 ? 23.387 125.924 46.176 1 89 1018 THR B CA 1
ATOM 17100 C C . THR B 1 1018 ? 22.761 126.697 45.018 1 89 1018 THR B C 1
ATOM 17102 O O . THR B 1 1018 ? 22.345 127.845 45.185 1 89 1018 THR B O 1
ATOM 17105 N N . CYS B 1 1019 ? 22.847 126.108 43.858 1 90.83 1019 CYS B N 1
ATOM 17106 C CA . CYS B 1 1019 ? 22.192 126.635 42.667 1 90.83 1019 CYS B CA 1
ATOM 17107 C C . CYS B 1 1019 ? 21.2 125.628 42.098 1 90.83 1019 CYS B C 1
ATOM 17109 O O . CYS B 1 1019 ? 21.58 124.515 41.73 1 90.83 1019 CYS B O 1
ATOM 17111 N N . PHE B 1 1020 ? 19.965 126.02 42.132 1 90.84 1020 PHE B N 1
ATOM 17112 C CA . PHE B 1 1020 ? 18.94 125.226 41.466 1 90.84 1020 PHE B CA 1
ATOM 17113 C C . PHE B 1 1020 ? 18.607 125.809 40.098 1 90.84 1020 PHE B C 1
ATOM 17115 O O . PHE B 1 1020 ? 18.31 127 39.981 1 90.84 1020 PHE B O 1
ATOM 17122 N N . GLY B 1 1021 ? 18.738 125.03 39.058 1 89.76 1021 GLY B N 1
ATOM 17123 C CA . GLY B 1 1021 ? 18.397 125.424 37.7 1 89.76 1021 GLY B CA 1
ATOM 17124 C C . GLY B 1 1021 ? 17.182 124.696 37.155 1 89.76 1021 GLY B C 1
ATOM 17125 O O . GLY B 1 1021 ? 17.056 123.48 37.316 1 89.76 1021 GLY B O 1
ATOM 17126 N N . VAL B 1 1022 ? 16.253 125.48 36.648 1 90.22 1022 VAL B N 1
ATOM 17127 C CA . VAL B 1 1022 ? 15.066 124.919 36.01 1 90.22 1022 VAL B CA 1
ATOM 17128 C C . VAL B 1 1022 ? 14.993 125.382 34.557 1 90.22 1022 VAL B C 1
ATOM 17130 O O . VAL B 1 1022 ? 15.099 126.578 34.273 1 90.22 1022 VAL B O 1
ATOM 17133 N N . THR B 1 1023 ? 14.992 124.447 33.671 1 91.09 1023 THR B N 1
ATOM 17134 C CA . THR B 1 1023 ? 14.829 124.711 32.246 1 91.09 1023 THR B CA 1
ATOM 17135 C C . THR B 1 1023 ? 13.446 124.275 31.77 1 91.09 1023 THR B C 1
ATOM 17137 O O . THR B 1 1023 ? 13.068 123.112 31.925 1 91.09 1023 THR B O 1
ATOM 17140 N N . LEU B 1 1024 ? 12.584 125.195 31.229 1 88.56 1024 LEU B N 1
ATOM 17141 C CA . LEU B 1 1024 ? 11.235 124.919 30.748 1 88.56 1024 LEU B CA 1
ATOM 17142 C C . LEU B 1 1024 ? 11.106 125.255 29.266 1 88.56 1024 LEU B C 1
ATOM 17144 O O . LEU B 1 1024 ? 11.313 126.403 28.865 1 88.56 1024 LEU B O 1
ATOM 17148 N N . PRO B 1 1025 ? 10.724 124.237 28.396 1 86.75 1025 PRO B N 1
ATOM 17149 C CA . PRO B 1 1025 ? 10.529 124.505 26.969 1 86.75 1025 PRO B CA 1
ATOM 17150 C C . PRO B 1 1025 ? 9.169 125.129 26.666 1 86.75 1025 PRO B C 1
ATOM 17152 O O . PRO B 1 1025 ? 8.256 124.436 26.21 1 86.75 1025 PRO B O 1
ATOM 17155 N N . LEU B 1 1026 ? 8.867 126.4 27.061 1 83.31 1026 LEU B N 1
ATOM 17156 C CA . LEU B 1 1026 ? 7.627 127.123 26.802 1 83.31 1026 LEU B CA 1
ATOM 17157 C C . LEU B 1 1026 ? 7.758 127.999 25.561 1 83.31 1026 LEU B C 1
ATOM 17159 O O . LEU B 1 1026 ? 8.795 128.631 25.349 1 83.31 1026 LEU B O 1
ATOM 17163 N N . PRO B 1 1027 ? 6.646 128.002 24.629 1 83.71 1027 PRO B N 1
ATOM 17164 C CA . PRO B 1 1027 ? 6.682 128.897 23.469 1 83.71 1027 PRO B CA 1
ATOM 17165 C C . PRO B 1 1027 ? 6.755 130.37 23.863 1 83.71 1027 PRO B C 1
ATOM 17167 O O . PRO B 1 1027 ? 6 130.819 24.73 1 83.71 1027 PRO B O 1
ATOM 17170 N N . LEU B 1 1028 ? 7.772 131.192 23.37 1 85.37 1028 LEU B N 1
ATOM 17171 C CA . LEU B 1 1028 ? 8.031 132.585 23.719 1 85.37 1028 LEU B CA 1
ATOM 17172 C C . LEU B 1 1028 ? 7.745 133.504 22.536 1 85.37 1028 LEU B C 1
ATOM 17174 O O . LEU B 1 1028 ? 8.032 133.154 21.389 1 85.37 1028 LEU B O 1
ATOM 17178 N N . VAL B 1 1029 ? 6.918 134.655 22.743 1 81.68 1029 VAL B N 1
ATOM 17179 C CA . VAL B 1 1029 ? 6.653 135.675 21.734 1 81.68 1029 VAL B CA 1
ATOM 17180 C C . VAL B 1 1029 ? 6.972 137.057 22.299 1 81.68 1029 VAL B C 1
ATOM 17182 O O . VAL B 1 1029 ? 6.643 137.354 23.45 1 81.68 1029 VAL B O 1
ATOM 17185 N N . VAL B 1 1030 ? 7.704 138.047 21.712 1 74.03 1030 VAL B N 1
ATOM 17186 C CA . VAL B 1 1030 ? 8.039 139.409 22.114 1 74.03 1030 VAL B CA 1
ATOM 17187 C C . VAL B 1 1030 ? 6.968 140.375 21.613 1 74.03 1030 VAL B C 1
ATOM 17189 O O . VAL B 1 1030 ? 6.713 140.459 20.409 1 74.03 1030 VAL B O 1
ATOM 17192 N N . ASP B 1 1031 ? 5.925 140.834 22.347 1 60.57 1031 ASP B N 1
ATOM 17193 C CA . ASP B 1 1031 ? 4.976 141.883 21.99 1 60.57 1031 ASP B CA 1
ATOM 17194 C C . ASP B 1 1031 ? 5.261 143.168 22.763 1 60.57 1031 ASP B C 1
ATOM 17196 O O . ASP B 1 1031 ? 5.24 143.175 23.996 1 60.57 1031 ASP B O 1
ATOM 17200 N N . ALA B 1 1032 ? 5.783 144.396 22.15 1 53.22 1032 ALA B N 1
ATOM 17201 C CA . ALA B 1 1032 ? 6.189 145.701 22.664 1 53.22 1032 ALA B CA 1
ATOM 17202 C C . ALA B 1 1032 ? 5.084 146.325 23.512 1 53.22 1032 ALA B C 1
ATOM 17204 O O . ALA B 1 1032 ? 5.358 147.127 24.408 1 53.22 1032 ALA B O 1
ATOM 17205 N N . ASN B 1 1033 ? 3.824 146.379 23.138 1 47.08 1033 ASN B N 1
ATOM 17206 C CA . ASN B 1 1033 ? 2.774 147.145 23.801 1 47.08 1033 ASN B CA 1
ATOM 17207 C C . ASN B 1 1033 ? 2.326 146.475 25.097 1 47.08 1033 ASN B C 1
ATOM 17209 O O . ASN B 1 1033 ? 1.349 146.902 25.716 1 47.08 1033 ASN B O 1
ATOM 17213 N N . ALA B 1 1034 ? 2.75 145.43 25.414 1 42.92 1034 ALA B N 1
ATOM 17214 C CA . ALA B 1 1034 ? 2.139 144.605 26.454 1 42.92 1034 ALA B CA 1
ATOM 17215 C C . ALA B 1 1034 ? 2.539 145.091 27.844 1 42.92 1034 ALA B C 1
ATOM 17217 O O . ALA B 1 1034 ? 2.042 144.583 28.852 1 42.92 1034 ALA B O 1
ATOM 17218 N N . GLU B 1 1035 ? 3.515 145.923 27.986 1 42.51 1035 GLU B N 1
ATOM 17219 C CA . GLU B 1 1035 ? 3.909 146.259 29.35 1 42.51 1035 GLU B CA 1
ATOM 17220 C C . GLU B 1 1035 ? 2.785 146.982 30.087 1 42.51 1035 GLU B C 1
ATOM 17222 O O . GLU B 1 1035 ? 2.724 146.955 31.318 1 42.51 1035 GLU B O 1
ATOM 17227 N N . SER B 1 1036 ? 2.133 147.991 29.398 1 39.32 1036 SER B N 1
ATOM 17228 C CA . SER B 1 1036 ? 1.31 148.981 30.086 1 39.32 1036 SER B CA 1
ATOM 17229 C C . SER B 1 1036 ? 0.078 148.337 30.713 1 39.32 1036 SER B C 1
ATOM 17231 O O . SER B 1 1036 ? -0.637 148.977 31.487 1 39.32 1036 SER B O 1
ATOM 17233 N N . GLU B 1 1037 ? -0.431 147.337 30.265 1 38.15 1037 GLU B N 1
ATOM 17234 C CA . GLU B 1 1037 ? -1.775 146.958 30.689 1 38.15 1037 GLU B CA 1
ATOM 17235 C C . GLU B 1 1037 ? -1.759 146.332 32.081 1 38.15 1037 GLU B C 1
ATOM 17237 O O . GLU B 1 1037 ? -2.808 146.181 32.711 1 38.15 1037 GLU B O 1
ATOM 17242 N N . GLY B 1 1038 ? -0.741 145.782 32.482 1 38.07 1038 GLY B N 1
ATOM 17243 C CA . GLY B 1 1038 ? -0.82 145.046 33.734 1 38.07 1038 GLY B CA 1
ATOM 17244 C C . GLY B 1 1038 ? -0.927 145.946 34.95 1 38.07 1038 GLY B C 1
ATOM 17245 O O . GLY B 1 1038 ? -1.418 145.526 35.999 1 38.07 1038 GLY B O 1
ATOM 17246 N N . GLU B 1 1039 ? -0.196 147.156 34.937 1 39.47 1039 GLU B N 1
ATOM 17247 C CA . GLU B 1 1039 ? -0.199 148.066 36.079 1 39.47 1039 GLU B CA 1
ATOM 17248 C C . GLU B 1 1039 ? -1.556 148.745 36.239 1 39.47 1039 GLU B C 1
ATOM 17250 O O . GLU B 1 1039 ? -1.879 149.25 37.316 1 39.47 1039 GLU B O 1
ATOM 17255 N N . VAL B 1 1040 ? -2.264 149.034 35.167 1 37.4 1040 VAL B N 1
ATOM 17256 C CA . VAL B 1 1040 ? -3.454 149.878 35.212 1 37.4 1040 VAL B CA 1
ATOM 17257 C C . VAL B 1 1040 ? -4.553 149.18 36.01 1 37.4 1040 VAL B C 1
ATOM 17259 O O . VAL B 1 1040 ? -5.41 149.838 36.604 1 37.4 1040 VAL B O 1
ATOM 17262 N N . HIS B 1 1041 ? -4.624 147.898 35.913 1 39.07 1041 HIS B N 1
ATOM 17263 C CA . HIS B 1 1041 ? -5.824 147.311 36.499 1 39.07 1041 HIS B CA 1
ATOM 17264 C C . HIS B 1 1041 ? -5.757 147.325 38.022 1 39.07 1041 HIS B C 1
ATOM 17266 O O . HIS B 1 1041 ? -6.753 147.047 38.694 1 39.07 1041 HIS B O 1
ATOM 17272 N N . ARG B 1 1042 ? -4.617 147.497 38.537 1 41.97 1042 ARG B N 1
ATOM 17273 C CA . ARG B 1 1042 ? -4.509 147.526 39.992 1 41.97 1042 ARG B CA 1
ATOM 17274 C C . ARG B 1 1042 ? -4.984 148.863 40.551 1 41.97 1042 ARG B C 1
ATOM 17276 O O . ARG B 1 1042 ? -5.609 148.912 41.612 1 41.97 1042 ARG B O 1
ATOM 17283 N N . GLU B 1 1043 ? -4.657 150.047 39.898 1 43.36 1043 GLU B N 1
ATOM 17284 C CA . GLU B 1 1043 ? -5.04 151.375 40.368 1 43.36 1043 GLU B CA 1
ATOM 17285 C C . GLU B 1 1043 ? -6.546 151.591 40.243 1 43.36 1043 GLU B C 1
ATOM 17287 O O . GLU B 1 1043 ? -7.146 152.301 41.053 1 43.36 1043 GLU B O 1
ATOM 17292 N N . ASP B 1 1044 ? -7.161 151.175 39.175 1 42.52 1044 ASP B N 1
ATOM 17293 C CA . ASP B 1 1044 ? -8.587 151.426 38.995 1 42.52 1044 ASP B CA 1
ATOM 17294 C C . ASP B 1 1044 ? -9.416 150.632 40.003 1 42.52 1044 ASP B C 1
ATOM 17296 O O . ASP B 1 1044 ? -10.593 150.928 40.216 1 42.52 1044 ASP B O 1
ATOM 17300 N N . ALA B 1 1045 ? -9.027 149.603 40.4 1 45.99 1045 ALA B N 1
ATOM 17301 C CA . ALA B 1 1045 ? -9.692 148.799 41.423 1 45.99 1045 ALA B CA 1
ATOM 17302 C C . ALA B 1 1045 ? -9.7 149.52 42.768 1 45.99 1045 ALA B C 1
ATOM 17304 O O . ALA B 1 1045 ? -10.6 149.313 43.585 1 45.99 1045 ALA B O 1
ATOM 17305 N N . ALA B 1 1046 ? -8.75 150.472 42.999 1 47.32 1046 ALA B N 1
ATOM 17306 C CA . ALA B 1 1046 ? -8.694 151.235 44.243 1 47.32 1046 ALA B CA 1
ATOM 17307 C C . ALA B 1 1046 ? -9.78 152.307 44.277 1 47.32 1046 ALA B C 1
ATOM 17309 O O . ALA B 1 1046 ? -10.267 152.672 45.35 1 47.32 1046 ALA B O 1
ATOM 17310 N N . ASN B 1 1047 ? -10.225 153.017 43.109 1 54.05 1047 ASN B N 1
ATOM 17311 C CA . ASN B 1 1047 ? -11.191 154.111 43.091 1 54.05 1047 ASN B CA 1
ATOM 17312 C C . ASN B 1 1047 ? -12.575 153.63 42.664 1 54.05 1047 ASN B C 1
ATOM 17314 O O . ASN B 1 1047 ? -13.246 154.286 41.866 1 54.05 1047 ASN B O 1
ATOM 17318 N N . MET B 1 1048 ? -13.158 152.539 42.726 1 62.74 1048 MET B N 1
ATOM 17319 C CA . MET B 1 1048 ? -14.501 152.11 42.346 1 62.74 1048 MET B CA 1
ATOM 17320 C C . MET B 1 1048 ? -15.555 152.778 43.223 1 62.74 1048 MET B C 1
ATOM 17322 O O . MET B 1 1048 ? -15.401 152.844 44.444 1 62.74 1048 MET B O 1
ATOM 17326 N N . PRO B 1 1049 ? -16.63 153.609 42.652 1 74.75 1049 PRO B N 1
ATOM 17327 C CA . PRO B 1 1049 ? -17.705 154.198 43.454 1 74.75 1049 PRO B CA 1
ATOM 17328 C C . PRO B 1 1049 ? -18.432 153.167 44.314 1 74.75 1049 PRO B C 1
ATOM 17330 O O . PRO B 1 1049 ? -18.372 151.968 44.03 1 74.75 1049 PRO B O 1
ATOM 17333 N N . PRO B 1 1050 ? -19.033 153.437 45.415 1 78.06 1050 PRO B N 1
ATOM 17334 C CA . PRO B 1 1050 ? -19.76 152.508 46.283 1 78.06 1050 PRO B CA 1
ATOM 17335 C C . PRO B 1 1050 ? -20.801 151.686 45.527 1 78.06 1050 PRO B C 1
ATOM 17337 O O . PRO B 1 1050 ? -21.615 152.244 44.788 1 78.06 1050 PRO B O 1
ATOM 17340 N N . LEU B 1 1051 ? -20.634 150.37 45.493 1 86.32 1051 LEU B N 1
ATOM 17341 C CA . LEU B 1 1051 ? -21.569 149.462 44.838 1 86.32 1051 LEU B CA 1
ATOM 17342 C C . LEU B 1 1051 ? -22.495 148.807 45.858 1 86.32 1051 LEU B C 1
ATOM 17344 O O . LEU B 1 1051 ? -22.135 148.664 47.028 1 86.32 1051 LEU B O 1
ATOM 17348 N N . ARG B 1 1052 ? -23.683 148.54 45.397 1 87.3 1052 ARG B N 1
ATOM 17349 C CA . ARG B 1 1052 ? -24.61 147.711 46.16 1 87.3 1052 ARG B CA 1
ATOM 17350 C C . ARG B 1 1052 ? -24.494 146.245 45.756 1 87.3 1052 ARG B C 1
ATOM 17352 O O . ARG B 1 1052 ? -24.878 145.87 44.646 1 87.3 1052 ARG B O 1
ATOM 17359 N N . VAL B 1 1053 ? -23.876 145.343 46.637 1 88.21 1053 VAL B N 1
ATOM 17360 C CA . VAL B 1 1053 ? -23.491 143.969 46.327 1 88.21 1053 VAL B CA 1
ATOM 17361 C C . VAL B 1 1053 ? -24.464 142.998 46.992 1 88.21 1053 VAL B C 1
ATOM 17363 O O . VAL B 1 1053 ? -24.759 143.123 48.183 1 88.21 1053 VAL B O 1
ATOM 17366 N N . LEU B 1 1054 ? -25.013 142.067 46.221 1 91.16 1054 LEU B N 1
ATOM 17367 C CA . LEU B 1 1054 ? -25.8 140.959 46.752 1 91.16 1054 LEU B CA 1
ATOM 17368 C C . LEU B 1 1054 ? -24.915 139.749 47.031 1 91.16 1054 LEU B C 1
ATOM 17370 O O . LEU B 1 1054 ? -24.316 139.187 46.111 1 91.16 1054 LEU B O 1
ATOM 17374 N N . LEU B 1 1055 ? -24.761 139.447 48.238 1 90.99 1055 LEU B N 1
ATOM 17375 C CA . LEU B 1 1055 ? -23.98 138.287 48.654 1 90.99 1055 LEU B CA 1
ATOM 17376 C C . LEU B 1 1055 ? -24.892 137.129 49.043 1 90.99 1055 LEU B C 1
ATOM 17378 O O . LEU B 1 1055 ? -25.676 137.241 49.988 1 90.99 1055 LEU B O 1
ATOM 17382 N N . VAL B 1 1056 ? -24.844 136.038 48.275 1 89.72 1056 VAL B N 1
ATOM 17383 C CA . VAL B 1 1056 ? -25.599 134.827 48.581 1 89.72 1056 VAL B CA 1
ATOM 17384 C C . VAL B 1 1056 ? -24.658 133.757 49.131 1 89.72 1056 VAL B C 1
ATOM 17386 O O . VAL B 1 1056 ? -23.874 133.168 48.384 1 89.72 1056 VAL B O 1
ATOM 17389 N N . GLU B 1 1057 ? -24.671 133.571 50.359 1 85.8 1057 GLU B N 1
ATOM 17390 C CA . GLU B 1 1057 ? -23.759 132.689 51.081 1 85.8 1057 GLU B CA 1
ATOM 17391 C C . GLU B 1 1057 ? -24.453 132.029 52.269 1 85.8 1057 GLU B C 1
ATOM 17393 O O . GLU B 1 1057 ? -25.071 132.709 53.091 1 85.8 1057 GLU B O 1
ATOM 17398 N N . ASP B 1 1058 ? -24.369 130.693 52.288 1 79.22 1058 ASP B N 1
ATOM 17399 C CA . ASP B 1 1058 ? -25.061 129.954 53.34 1 79.22 1058 ASP B CA 1
ATOM 17400 C C . ASP B 1 1058 ? -24.217 129.888 54.611 1 79.22 1058 ASP B C 1
ATOM 17402 O O . ASP B 1 1058 ? -24.756 129.802 55.716 1 79.22 1058 ASP B O 1
ATOM 17406 N N . ASP B 1 1059 ? -23.369 129.209 54.222 1 74.85 1059 ASP B N 1
ATOM 17407 C CA . ASP B 1 1059 ? -22.47 129.206 55.372 1 74.85 1059 ASP B CA 1
ATOM 17408 C C . ASP B 1 1059 ? -22.355 130.601 55.982 1 74.85 1059 ASP B C 1
ATOM 17410 O O . ASP B 1 1059 ? -21.874 131.532 55.332 1 74.85 1059 ASP B O 1
ATOM 17414 N N . ALA B 1 1060 ? -22.278 131.456 57.445 1 76.12 1060 ALA B N 1
ATOM 17415 C CA . ALA B 1 1060 ? -22.336 132.76 58.101 1 76.12 1060 ALA B CA 1
ATOM 17416 C C . ALA B 1 1060 ? -20.94 133.357 58.26 1 76.12 1060 ALA B C 1
ATOM 17418 O O . ALA B 1 1060 ? -20.761 134.572 58.15 1 76.12 1060 ALA B O 1
ATOM 17419 N N . THR B 1 1061 ? -19.975 132.547 58.532 1 74.07 1061 THR B N 1
ATOM 17420 C CA . THR B 1 1061 ? -18.62 133.046 58.738 1 74.07 1061 THR B CA 1
ATOM 17421 C C . THR B 1 1061 ? -18.037 133.584 57.435 1 74.07 1061 THR B C 1
ATOM 17423 O O . THR B 1 1061 ? -17.424 134.653 57.417 1 74.07 1061 THR B O 1
ATOM 17426 N N . VAL B 1 1062 ? -18.267 132.932 56.397 1 79.49 1062 VAL B N 1
ATOM 17427 C CA . VAL B 1 1062 ? -17.775 133.358 55.091 1 79.49 1062 VAL B CA 1
ATOM 17428 C C . VAL B 1 1062 ? -18.492 134.635 54.659 1 79.49 1062 VAL B C 1
ATOM 17430 O O . VAL B 1 1062 ? -17.868 135.554 54.123 1 79.49 1062 VAL B O 1
ATOM 17433 N N . ALA B 1 1063 ? -19.753 134.647 55.007 1 82.32 1063 ALA B N 1
ATOM 17434 C CA . ALA B 1 1063 ? -20.535 135.835 54.677 1 82.32 1063 ALA B CA 1
ATOM 17435 C C . ALA B 1 1063 ? -20.012 137.06 55.421 1 82.32 1063 ALA B C 1
ATOM 17437 O O . ALA B 1 1063 ? -19.873 138.137 54.836 1 82.32 1063 ALA B O 1
ATOM 17438 N N . ASP B 1 1064 ? -19.716 136.825 56.633 1 80.08 1064 ASP B N 1
ATOM 17439 C CA . ASP B 1 1064 ? -19.218 137.934 57.442 1 80.08 1064 ASP B CA 1
ATOM 17440 C C . ASP B 1 1064 ? -17.861 138.417 56.936 1 80.08 1064 ASP B C 1
ATOM 17442 O O . ASP B 1 1064 ? -17.594 139.62 56.912 1 80.08 1064 ASP B O 1
ATOM 17446 N N . VAL B 1 1065 ? -17.099 137.585 56.436 1 79.35 1065 VAL B N 1
ATOM 17447 C CA . VAL B 1 1065 ? -15.773 137.911 55.922 1 79.35 1065 VAL B CA 1
ATOM 17448 C C . VAL B 1 1065 ? -15.902 138.682 54.61 1 79.35 1065 VAL B C 1
ATOM 17450 O O . VAL B 1 1065 ? -15.288 139.739 54.441 1 79.35 1065 VAL B O 1
ATOM 17453 N N . VAL B 1 1066 ? -16.725 138.142 53.789 1 83.53 1066 VAL B N 1
ATOM 17454 C CA . VAL B 1 1066 ? -16.882 138.772 52.482 1 83.53 1066 VAL B CA 1
ATOM 17455 C C . VAL B 1 1066 ? -17.541 140.14 52.643 1 83.53 1066 VAL B C 1
ATOM 17457 O O . VAL B 1 1066 ? -17.116 141.118 52.024 1 83.53 1066 VAL B O 1
ATOM 17460 N N . ARG B 1 1067 ? -18.498 140.193 53.536 1 83.62 1067 ARG B N 1
ATOM 17461 C CA . ARG B 1 1067 ? -19.158 141.464 53.815 1 83.62 1067 ARG B CA 1
ATOM 17462 C C . ARG B 1 1067 ? -18.18 142.468 54.418 1 83.62 1067 ARG B C 1
ATOM 17464 O O . ARG B 1 1067 ? -18.144 143.63 54.008 1 83.62 1067 ARG B O 1
ATOM 17471 N N . GLY B 1 1068 ? -17.445 142.073 55.376 1 80.96 1068 GLY B N 1
ATOM 17472 C CA . GLY B 1 1068 ? -16.467 142.937 56.018 1 80.96 1068 GLY B CA 1
ATOM 17473 C C . GLY B 1 1068 ? -15.4 143.441 55.064 1 80.96 1068 GLY B C 1
ATOM 17474 O O . GLY B 1 1068 ? -15.042 144.62 55.093 1 80.96 1068 GLY B O 1
ATOM 17475 N N . LEU B 1 1069 ? -14.994 142.637 54.144 1 79.85 1069 LEU B N 1
ATOM 17476 C CA . LEU B 1 1069 ? -13.945 142.979 53.19 1 79.85 1069 LEU B CA 1
ATOM 17477 C C . LEU B 1 1069 ? -14.455 143.975 52.155 1 79.85 1069 LEU B C 1
ATOM 17479 O O . LEU B 1 1069 ? -13.739 144.905 51.777 1 79.85 1069 LEU B O 1
ATOM 17483 N N . LEU B 1 1070 ? -15.719 143.833 51.889 1 83.53 1070 LEU B N 1
ATOM 17484 C CA . LEU B 1 1070 ? -16.299 144.719 50.886 1 83.53 1070 LEU B CA 1
ATOM 17485 C C . LEU B 1 1070 ? -16.804 146.008 51.526 1 83.53 1070 LEU B C 1
ATOM 17487 O O . LEU B 1 1070 ? -16.67 147.088 50.947 1 83.53 1070 LEU B O 1
ATOM 17491 N N . SER B 1 1071 ? -17.384 145.889 52.764 1 81.75 1071 SER B N 1
ATOM 17492 C CA . SER B 1 1071 ? -17.842 147.085 53.463 1 81.75 1071 SER B CA 1
ATOM 17493 C C . SER B 1 1071 ? -16.672 147.991 53.833 1 81.75 1071 SER B C 1
ATOM 17495 O O . SER B 1 1071 ? -16.795 149.217 53.801 1 81.75 1071 SER B O 1
ATOM 17497 N N . ALA B 1 1072 ? -15.541 147.488 54.007 1 77.2 1072 ALA B N 1
ATOM 17498 C CA . ALA B 1 1072 ? -14.335 148.24 54.342 1 77.2 1072 ALA B CA 1
ATOM 17499 C C . ALA B 1 1072 ? -13.817 149.013 53.132 1 77.2 1072 ALA B C 1
ATOM 17501 O O . ALA B 1 1072 ? -13.122 150.021 53.283 1 77.2 1072 ALA B O 1
ATOM 17502 N N . ARG B 1 1073 ? -14.316 148.678 52.035 1 78.41 1073 ARG B N 1
ATOM 17503 C CA . ARG B 1 1073 ? -13.889 149.354 50.814 1 78.41 1073 ARG B CA 1
ATOM 17504 C C . ARG B 1 1073 ? -15.005 150.229 50.254 1 78.41 1073 ARG B C 1
ATOM 17506 O O . ARG B 1 1073 ? -14.931 150.681 49.109 1 78.41 1073 ARG B O 1
ATOM 17513 N N . GLY B 1 1074 ? -16.017 150.51 51.038 1 79.54 1074 GLY B N 1
ATOM 17514 C CA . GLY B 1 1074 ? -17.048 151.494 50.751 1 79.54 1074 GLY B CA 1
ATOM 17515 C C . GLY B 1 1074 ? -18.25 150.906 50.036 1 79.54 1074 GLY B C 1
ATOM 17516 O O . GLY B 1 1074 ? -19.138 151.64 49.598 1 79.54 1074 GLY B O 1
ATOM 17517 N N . HIS B 1 1075 ? -18.423 149.614 50.011 1 84.49 1075 HIS B N 1
ATOM 17518 C CA . HIS B 1 1075 ? -19.545 148.996 49.312 1 84.49 1075 HIS B CA 1
ATOM 17519 C C . HIS B 1 1075 ? -20.665 148.633 50.281 1 84.49 1075 HIS B C 1
ATOM 17521 O O . HIS B 1 1075 ? -20.414 148.392 51.465 1 84.49 1075 HIS B O 1
ATOM 17527 N N . GLU B 1 1076 ? -21.854 148.708 49.802 1 86.03 1076 GLU B N 1
ATOM 17528 C CA . GLU B 1 1076 ? -23.005 148.224 50.558 1 86.03 1076 GLU B CA 1
ATOM 17529 C C . GLU B 1 1076 ? -23.329 146.775 50.204 1 86.03 1076 GLU B C 1
ATOM 17531 O O . GLU B 1 1076 ? -23.565 146.454 49.037 1 86.03 1076 GLU B O 1
ATOM 17536 N N . VAL B 1 1077 ? -23.247 145.876 51.216 1 85.26 1077 VAL B N 1
ATOM 17537 C CA . VAL B 1 1077 ? -23.406 144.447 50.964 1 85.26 1077 VAL B CA 1
ATOM 17538 C C . VAL B 1 1077 ? -24.682 143.943 51.634 1 85.26 1077 VAL B C 1
ATOM 17540 O O . VAL B 1 1077 ? -24.886 144.151 52.832 1 85.26 1077 VAL B O 1
ATOM 17543 N N . VAL B 1 1078 ? -25.615 143.378 50.905 1 87.42 1078 VAL B N 1
ATOM 17544 C CA . VAL B 1 1078 ? -26.821 142.731 51.409 1 87.42 1078 VAL B CA 1
ATOM 17545 C C . VAL B 1 1078 ? -26.65 141.214 51.368 1 87.42 1078 VAL B C 1
ATOM 17547 O O . VAL B 1 1078 ? -26.397 140.64 50.307 1 87.42 1078 VAL B O 1
ATOM 17550 N N . HIS B 1 1079 ? -26.685 140.605 52.489 1 89.63 1079 HIS B N 1
ATOM 17551 C CA . HIS B 1 1079 ? -26.434 139.175 52.632 1 89.63 1079 HIS B CA 1
ATOM 17552 C C . HIS B 1 1079 ? -27.734 138.38 52.575 1 89.63 1079 HIS B C 1
ATOM 17554 O O . HIS B 1 1079 ? -28.697 138.705 53.272 1 89.63 1079 HIS B O 1
ATOM 17560 N N . ALA B 1 1080 ? -27.868 137.255 51.725 1 88.33 1080 ALA B N 1
ATOM 17561 C CA . ALA B 1 1080 ? -28.934 136.258 51.666 1 88.33 1080 ALA B CA 1
ATOM 17562 C C . ALA B 1 1080 ? -28.407 134.871 52.025 1 88.33 1080 ALA B C 1
ATOM 17564 O O . ALA B 1 1080 ? -27.449 134.388 51.417 1 88.33 1080 ALA B O 1
ATOM 17565 N N . GLY B 1 1081 ? -29.231 133.265 53.243 1 80.57 1081 GLY B N 1
ATOM 17566 C CA . GLY B 1 1081 ? -28.733 132.007 53.777 1 80.57 1081 GLY B CA 1
ATOM 17567 C C . GLY B 1 1081 ? -29.075 130.812 52.908 1 80.57 1081 GLY B C 1
ATOM 17568 O O . GLY B 1 1081 ? -28.547 129.717 53.113 1 80.57 1081 GLY B O 1
ATOM 17569 N N . HIS B 1 1082 ? -29.781 131.921 51.637 1 84.54 1082 HIS B N 1
ATOM 17570 C CA . HIS B 1 1082 ? -30.183 130.868 50.712 1 84.54 1082 HIS B CA 1
ATOM 17571 C C . HIS B 1 1082 ? -30.76 131.453 49.428 1 84.54 1082 HIS B C 1
ATOM 17573 O O . HIS B 1 1082 ? -31.042 132.651 49.358 1 84.54 1082 HIS B O 1
ATOM 17579 N N . ALA B 1 1083 ? -30.905 130.698 48.364 1 85.73 1083 ALA B N 1
ATOM 17580 C CA . ALA B 1 1083 ? -31.306 131.125 47.026 1 85.73 1083 ALA B CA 1
ATOM 17581 C C . ALA B 1 1083 ? -32.642 131.86 47.062 1 85.73 1083 ALA B C 1
ATOM 17583 O O . ALA B 1 1083 ? -32.821 132.871 46.378 1 85.73 1083 ALA B O 1
ATOM 17584 N N . LEU B 1 1084 ? -33.648 131.54 47.917 1 82.67 1084 LEU B N 1
ATOM 17585 C CA . LEU B 1 1084 ? -34.968 132.159 47.963 1 82.67 1084 LEU B CA 1
ATOM 17586 C C . LEU B 1 1084 ? -34.899 133.54 48.607 1 82.67 1084 LEU B C 1
ATOM 17588 O O . LEU B 1 1084 ? -35.594 134.464 48.18 1 82.67 1084 LEU B O 1
ATOM 17592 N N . ALA B 1 1085 ? -34.075 133.748 49.548 1 85.18 1085 ALA B N 1
ATOM 17593 C CA . ALA B 1 1085 ? -33.875 135.056 50.168 1 85.18 1085 ALA B CA 1
ATOM 17594 C C . ALA B 1 1085 ? -33.231 136.034 49.19 1 85.18 1085 ALA B C 1
ATOM 17596 O O . ALA B 1 1085 ? -33.556 137.224 49.188 1 85.18 1085 ALA B O 1
ATOM 17597 N N . ALA B 1 1086 ? -32.34 135.45 48.355 1 87.47 1086 ALA B N 1
ATOM 17598 C CA . ALA B 1 1086 ? -31.691 136.267 47.333 1 87.47 1086 ALA B CA 1
ATOM 17599 C C . ALA B 1 1086 ? -32.703 136.77 46.308 1 87.47 1086 ALA B C 1
ATOM 17601 O O . ALA B 1 1086 ? -32.651 137.93 45.893 1 87.47 1086 ALA B O 1
ATOM 17602 N N . LEU B 1 1087 ? -33.664 135.914 45.989 1 85.38 1087 LEU B N 1
ATOM 17603 C CA . LEU B 1 1087 ? -34.697 136.302 45.035 1 85.38 1087 LEU B CA 1
ATOM 17604 C C . LEU B 1 1087 ? -35.617 137.363 45.631 1 85.38 1087 LEU B C 1
ATOM 17606 O O . LEU B 1 1087 ? -36.049 138.281 44.931 1 85.38 1087 LEU B O 1
ATOM 17610 N N . ARG B 1 1088 ? -35.898 137.342 46.973 1 85.18 1088 ARG B N 1
ATOM 17611 C CA . ARG B 1 1088 ? -36.71 138.352 47.643 1 85.18 1088 ARG B CA 1
ATOM 17612 C C . ARG B 1 1088 ? -35.987 139.693 47.69 1 85.18 1088 ARG B C 1
ATOM 17614 O O . ARG B 1 1088 ? -36.59 140.739 47.438 1 85.18 1088 ARG B O 1
ATOM 17621 N N . GLU B 1 1089 ? -34.648 139.711 47.886 1 86.38 1089 GLU B N 1
ATOM 17622 C CA . GLU B 1 1089 ? -33.853 140.931 47.982 1 86.38 1089 GLU B CA 1
ATOM 17623 C C . GLU B 1 1089 ? -33.712 141.608 46.622 1 86.38 1089 GLU B C 1
ATOM 17625 O O . GLU B 1 1089 ? -33.757 142.836 46.526 1 86.38 1089 GLU B O 1
ATOM 17630 N N . ILE B 1 1090 ? -33.554 140.804 45.618 1 82.93 1090 ILE B N 1
ATOM 17631 C CA . ILE B 1 1090 ? -33.361 141.342 44.276 1 82.93 1090 ILE B CA 1
ATOM 17632 C C . ILE B 1 1090 ? -34.654 141.996 43.792 1 82.93 1090 ILE B C 1
ATOM 17634 O O . ILE B 1 1090 ? -34.618 142.974 43.041 1 82.93 1090 ILE B O 1
ATOM 17638 N N . SER B 1 1091 ? -35.796 141.519 44.252 1 80.96 1091 SER B N 1
ATOM 17639 C CA . SER B 1 1091 ? -37.078 142.107 43.877 1 80.96 1091 SER B CA 1
ATOM 17640 C C . SER B 1 1091 ? -37.315 143.426 44.603 1 80.96 1091 SER B C 1
ATOM 17642 O O . SER B 1 1091 ? -38.034 144.295 44.106 1 80.96 1091 SER B O 1
ATOM 17644 N N . ALA B 1 1092 ? -36.712 143.696 45.815 1 78.19 1092 ALA B N 1
ATOM 17645 C CA . ALA B 1 1092 ? -36.959 144.878 46.637 1 78.19 1092 ALA B CA 1
ATOM 17646 C C . ALA B 1 1092 ? -36.015 146.016 46.26 1 78.19 1092 ALA B C 1
ATOM 17648 O O . ALA B 1 1092 ? -36.308 147.185 46.518 1 78.19 1092 ALA B O 1
ATOM 17649 N N . GLY B 1 1093 ? -34.789 145.678 45.668 1 79.69 1093 GLY B N 1
ATOM 17650 C CA . GLY B 1 1093 ? -33.875 146.767 45.363 1 79.69 1093 GLY B CA 1
ATOM 17651 C C . GLY B 1 1093 ? -32.891 146.428 44.259 1 79.69 1093 GLY B C 1
ATOM 17652 O O . GLY B 1 1093 ? -32.778 145.269 43.855 1 79.69 1093 GLY B O 1
ATOM 17653 N N . ASP B 1 1094 ? -32.237 147.457 43.671 1 83.09 1094 ASP B N 1
ATOM 17654 C CA . ASP B 1 1094 ? -31.274 147.312 42.585 1 83.09 1094 ASP B CA 1
ATOM 17655 C C . ASP B 1 1094 ? -29.876 147.017 43.126 1 83.09 1094 ASP B C 1
ATOM 17657 O O . ASP B 1 1094 ? -29.455 147.605 44.124 1 83.09 1094 ASP B O 1
ATOM 17661 N N . PHE B 1 1095 ? -29.196 145.983 42.558 1 86.93 1095 PHE B N 1
ATOM 17662 C CA . PHE B 1 1095 ? -27.834 145.61 42.921 1 86.93 1095 PHE B CA 1
ATOM 17663 C C . PHE B 1 1095 ? -26.901 145.734 41.722 1 86.93 1095 PHE B C 1
ATOM 17665 O O . PHE B 1 1095 ? -27.32 145.54 40.579 1 86.93 1095 PHE B O 1
ATOM 17672 N N . ASP B 1 1096 ? -25.687 146.098 41.941 1 87.37 1096 ASP B N 1
ATOM 17673 C CA . ASP B 1 1096 ? -24.71 146.301 40.876 1 87.37 1096 ASP B CA 1
ATOM 17674 C C . ASP B 1 1096 ? -24 144.995 40.525 1 87.37 1096 ASP B C 1
ATOM 17676 O O . ASP B 1 1096 ? -23.568 144.804 39.386 1 87.37 1096 ASP B O 1
ATOM 17680 N N . VAL B 1 1097 ? -23.824 144.141 41.581 1 89.04 1097 VAL B N 1
ATOM 17681 C CA . VAL B 1 1097 ? -23.128 142.878 41.361 1 89.04 1097 VAL B CA 1
ATOM 17682 C C . VAL B 1 1097 ? -23.622 141.834 42.361 1 89.04 1097 VAL B C 1
ATOM 17684 O O . VAL B 1 1097 ? -24.001 142.172 43.484 1 89.04 1097 VAL B O 1
ATOM 17687 N N . GLY B 1 1098 ? -23.761 140.599 41.904 1 88.68 1098 GLY B N 1
ATOM 17688 C CA . GLY B 1 1098 ? -24.135 139.483 42.758 1 88.68 1098 GLY B CA 1
ATOM 17689 C C . GLY B 1 1098 ? -23.008 138.489 42.967 1 88.68 1098 GLY B C 1
ATOM 17690 O O . GLY B 1 1098 ? -22.373 138.051 42.006 1 88.68 1098 GLY B O 1
ATOM 17691 N N . LEU B 1 1099 ? -22.636 138.209 44.187 1 88.84 1099 LEU B N 1
ATOM 17692 C CA . LEU B 1 1099 ? -21.698 137.16 44.571 1 88.84 1099 LEU B CA 1
ATOM 17693 C C . LEU B 1 1099 ? -22.439 135.91 45.035 1 88.84 1099 LEU B C 1
ATOM 17695 O O . LEU B 1 1099 ? -23.188 135.955 46.014 1 88.84 1099 LEU B O 1
ATOM 17699 N N . LEU B 1 1100 ? -22.228 134.836 44.306 1 89.11 1100 LEU B N 1
ATOM 17700 C CA . LEU B 1 1100 ? -23.008 133.623 44.527 1 89.11 1100 LEU B CA 1
ATOM 17701 C C . LEU B 1 1100 ? -22.104 132.461 44.927 1 89.11 1100 LEU B C 1
ATOM 17703 O O . LEU B 1 1100 ? -21.097 132.197 44.267 1 89.11 1100 LEU B O 1
ATOM 17707 N N . ASP B 1 1101 ? -22.368 131.755 45.997 1 84.21 1101 ASP B N 1
ATOM 17708 C CA . ASP B 1 1101 ? -21.809 130.442 46.302 1 84.21 1101 ASP B CA 1
ATOM 17709 C C . ASP B 1 1101 ? -22.452 129.358 45.44 1 84.21 1101 ASP B C 1
ATOM 17711 O O . ASP B 1 1101 ? -23.672 129.343 45.26 1 84.21 1101 ASP B O 1
ATOM 17715 N N . LEU B 1 1102 ? -21.716 128.563 44.894 1 82.88 1102 LEU B N 1
ATOM 17716 C CA . LEU B 1 1102 ? -22.232 127.545 43.985 1 82.88 1102 LEU B CA 1
ATOM 17717 C C . LEU B 1 1102 ? -22.903 126.416 44.759 1 82.88 1102 LEU B C 1
ATOM 17719 O O . LEU B 1 1102 ? -23.778 125.728 44.228 1 82.88 1102 LEU B O 1
ATOM 17723 N N . ASP B 1 1103 ? -22.48 126.151 45.953 1 77.04 1103 ASP B N 1
ATOM 17724 C CA . ASP B 1 1103 ? -23.036 125.067 46.758 1 77.04 1103 ASP B CA 1
ATOM 17725 C C . ASP B 1 1103 ? -23.985 125.608 47.825 1 77.04 1103 ASP B C 1
ATOM 17727 O O . ASP B 1 1103 ? -23.592 125.788 48.98 1 77.04 1103 ASP B O 1
ATOM 17731 N N . LEU B 1 1104 ? -25.248 126.043 47.401 1 79.41 1104 LEU B N 1
ATOM 17732 C CA . LEU B 1 1104 ? -26.288 126.586 48.267 1 79.41 1104 LEU B CA 1
ATOM 17733 C C . LEU B 1 1104 ? -27.329 125.522 48.599 1 79.41 1104 LEU B C 1
ATOM 17735 O O . LEU B 1 1104 ? -27.583 124.623 47.794 1 79.41 1104 LEU B O 1
ATOM 17739 N N . PRO B 1 1105 ? -27.986 125.239 49.826 1 72.15 1105 PRO B N 1
ATOM 17740 C CA . PRO B 1 1105 ? -29.045 124.287 50.172 1 72.15 1105 PRO B CA 1
ATOM 17741 C C . PRO B 1 1105 ? -30.319 124.501 49.357 1 72.15 1105 PRO B C 1
ATOM 17743 O O . PRO B 1 1105 ? -30.715 125.644 49.112 1 72.15 1105 PRO B O 1
ATOM 17746 N N . GLY B 1 1106 ? -30.875 123.748 48.984 1 74.8 1106 GLY B N 1
ATOM 17747 C CA . GLY B 1 1106 ? -32.089 123.802 48.185 1 74.8 1106 GLY B CA 1
ATOM 17748 C C . GLY B 1 1106 ? -31.82 123.996 46.704 1 74.8 1106 GLY B C 1
ATOM 17749 O O . GLY B 1 1106 ? -31.77 123.026 45.945 1 74.8 1106 GLY B O 1
ATOM 17750 N N . LEU B 1 1107 ? -31.668 125.419 46.275 1 80.22 1107 LEU B N 1
ATOM 17751 C CA . LEU B 1 1107 ? -31.312 125.781 44.907 1 80.22 1107 LEU B CA 1
ATOM 17752 C C . LEU B 1 1107 ? -29.823 126.092 44.797 1 80.22 1107 LEU B C 1
ATOM 17754 O O . LEU B 1 1107 ? -29.291 126.888 45.576 1 80.22 1107 LEU B O 1
ATOM 17758 N N . SER B 1 1108 ? -29.167 125.324 43.949 1 79.61 1108 SER B N 1
ATOM 17759 C CA . SER B 1 1108 ? -27.734 125.527 43.765 1 79.61 1108 SER B CA 1
ATOM 17760 C C . SER B 1 1108 ? -27.439 126.917 43.212 1 79.61 1108 SER B C 1
ATOM 17762 O O . SER B 1 1108 ? -28.328 127.577 42.67 1 79.61 1108 SER B O 1
ATOM 17764 N N . GLY B 1 1109 ? -26.186 127.364 43.427 1 81.77 1109 GLY B N 1
ATOM 17765 C CA . GLY B 1 1109 ? -25.782 128.644 42.868 1 81.77 1109 GLY B CA 1
ATOM 17766 C C . GLY B 1 1109 ? -25.93 128.71 41.36 1 81.77 1109 GLY B C 1
ATOM 17767 O O . GLY B 1 1109 ? -26.226 129.77 40.805 1 81.77 1109 GLY B O 1
ATOM 17768 N N . PHE B 1 1110 ? -25.826 127.441 40.736 1 84.48 1110 PHE B N 1
ATOM 17769 C CA . PHE B 1 1110 ? -26.014 127.366 39.292 1 84.48 1110 PHE B CA 1
ATOM 17770 C C . PHE B 1 1110 ? -27.474 127.596 38.923 1 84.48 1110 PHE B C 1
ATOM 17772 O O . PHE B 1 1110 ? -27.774 128.345 37.991 1 84.48 1110 PHE B O 1
ATOM 17779 N N . GLU B 1 1111 ? -28.442 127.051 39.615 1 85.71 1111 GLU B N 1
ATOM 17780 C CA . GLU B 1 1111 ? -29.875 127.165 39.358 1 85.71 1111 GLU B CA 1
ATOM 17781 C C . GLU B 1 1111 ? -30.378 128.574 39.659 1 85.71 1111 GLU B C 1
ATOM 17783 O O . GLU B 1 1111 ? -31.22 129.107 38.932 1 85.71 1111 GLU B O 1
ATOM 17788 N N . LEU B 1 1112 ? -29.846 129.114 40.625 1 86.58 1112 LEU B N 1
ATOM 17789 C CA . LEU B 1 1112 ? -30.211 130.488 40.953 1 86.58 1112 LEU B CA 1
ATOM 17790 C C . LEU B 1 1112 ? -29.82 131.439 39.827 1 86.58 1112 LEU B C 1
ATOM 17792 O O . LEU B 1 1112 ? -30.612 132.296 39.429 1 86.58 1112 LEU B O 1
ATOM 17796 N N . ALA B 1 1113 ? -28.598 131.314 39.382 1 86.61 1113 ALA B N 1
ATOM 17797 C CA . ALA B 1 1113 ? -28.121 132.153 38.286 1 86.61 1113 ALA B CA 1
ATOM 17798 C C . ALA B 1 1113 ? -29.006 131.998 37.052 1 86.61 1113 ALA B C 1
ATOM 17800 O O . ALA B 1 1113 ? -29.356 132.987 36.404 1 86.61 1113 ALA B O 1
ATOM 17801 N N . GLN B 1 1114 ? -29.394 130.791 36.781 1 85.21 1114 GLN B N 1
ATOM 17802 C CA . GLN B 1 1114 ? -30.265 130.523 35.641 1 85.21 1114 GLN B CA 1
ATOM 17803 C C . GLN B 1 1114 ? -31.648 131.133 35.851 1 85.21 1114 GLN B C 1
ATOM 17805 O O . GLN B 1 1114 ? -32.229 131.701 34.924 1 85.21 1114 GLN B O 1
ATOM 17810 N N . HIS B 1 1115 ? -32.181 131.059 37.071 1 84.96 1115 HIS B N 1
ATOM 17811 C CA . HIS B 1 1115 ? -33.487 131.63 37.381 1 84.96 1115 HIS B CA 1
ATOM 17812 C C . HIS B 1 1115 ? -33.465 133.15 37.267 1 84.96 1115 HIS B C 1
ATOM 17814 O O . HIS B 1 1115 ? -34.399 133.75 36.73 1 84.96 1115 HIS B O 1
ATOM 17820 N N . LEU B 1 1116 ? -32.412 133.722 37.637 1 84.25 1116 LEU B N 1
ATOM 17821 C CA . LEU B 1 1116 ? -32.274 135.172 37.559 1 84.25 1116 LEU B CA 1
ATOM 17822 C C . LEU B 1 1116 ? -32.193 135.633 36.108 1 84.25 1116 LEU B C 1
ATOM 17824 O O . LEU B 1 1116 ? -32.808 136.635 35.735 1 84.25 1116 LEU B O 1
ATOM 17828 N N . ARG B 1 1117 ? -31.431 134.917 35.369 1 85.12 1117 ARG B N 1
ATOM 17829 C CA . ARG B 1 1117 ? -31.313 135.256 33.954 1 85.12 1117 ARG B CA 1
ATOM 17830 C C . ARG B 1 1117 ? -32.645 135.076 33.235 1 85.12 1117 ARG B C 1
ATOM 17832 O O . ARG B 1 1117 ? -33.012 135.888 32.383 1 85.12 1117 ARG B O 1
ATOM 17839 N N . ASN B 1 1118 ? -33.469 134.06 33.597 1 80.87 1118 ASN B N 1
ATOM 17840 C CA . ASN B 1 1118 ? -34.767 133.796 32.986 1 80.87 1118 ASN B CA 1
ATOM 17841 C C . ASN B 1 1118 ? -35.798 134.849 33.381 1 80.87 1118 ASN B C 1
ATOM 17843 O O . ASN B 1 1118 ? -36.742 135.111 32.634 1 80.87 1118 ASN B O 1
ATOM 17847 N N . GLN B 1 1119 ? -35.615 135.513 34.528 1 80.96 1119 GLN B N 1
ATOM 17848 C CA . GLN B 1 1119 ? -36.555 136.542 34.963 1 80.96 1119 GLN B CA 1
ATOM 17849 C C . GLN B 1 1119 ? -36.146 137.916 34.44 1 80.96 1119 GLN B C 1
ATOM 17851 O O . GLN B 1 1119 ? -36.801 138.918 34.735 1 80.96 1119 GLN B O 1
ATOM 17856 N N . GLY B 1 1120 ? -35.081 138.056 33.607 1 78.24 1120 GLY B N 1
ATOM 17857 C CA . GLY B 1 1120 ? -34.703 139.259 32.884 1 78.24 1120 GLY B CA 1
ATOM 17858 C C . GLY B 1 1120 ? -33.72 140.129 33.645 1 78.24 1120 GLY B C 1
ATOM 17859 O O . GLY B 1 1120 ? -33.468 141.272 33.261 1 78.24 1120 GLY B O 1
ATOM 17860 N N . TYR B 1 1121 ? -33.18 139.718 34.753 1 80.51 1121 TYR B N 1
ATOM 17861 C CA . TYR B 1 1121 ? -32.217 140.526 35.492 1 80.51 1121 TYR B CA 1
ATOM 17862 C C . TYR B 1 1121 ? -30.832 140.434 34.863 1 80.51 1121 TYR B C 1
ATOM 17864 O O . TYR B 1 1121 ? -30.361 139.341 34.541 1 80.51 1121 TYR B O 1
ATOM 17872 N N . MET B 1 1122 ? -30.149 141.507 34.523 1 78.9 1122 MET B N 1
ATOM 17873 C CA . MET B 1 1122 ? -28.866 141.547 33.827 1 78.9 1122 MET B CA 1
ATOM 17874 C C . MET B 1 1122 ? -27.732 141.868 34.795 1 78.9 1122 MET B C 1
ATOM 17876 O O . MET B 1 1122 ? -26.65 142.282 34.374 1 78.9 1122 MET B O 1
ATOM 17880 N N . LEU B 1 1123 ? -27.842 141.581 35.977 1 81.6 1123 LEU B N 1
ATOM 17881 C CA . LEU B 1 1123 ? -26.857 141.86 37.016 1 81.6 1123 LEU B CA 1
ATOM 17882 C C . LEU B 1 1123 ? -25.633 140.963 36.859 1 81.6 1123 LEU B C 1
ATOM 17884 O O . LEU B 1 1123 ? -25.766 139.756 36.648 1 81.6 1123 LEU B O 1
ATOM 17888 N N . PRO B 1 1124 ? -24.399 141.534 36.77 1 85.78 1124 PRO B N 1
ATOM 17889 C CA . PRO B 1 1124 ? -23.186 140.715 36.712 1 85.78 1124 PRO B CA 1
ATOM 17890 C C . PRO B 1 1124 ? -23.04 139.791 37.919 1 85.78 1124 PRO B C 1
ATOM 17892 O O . PRO B 1 1124 ? -23.225 140.225 39.059 1 85.78 1124 PRO B O 1
ATOM 17895 N N . LEU B 1 1125 ? -22.887 138.529 37.719 1 88.07 1125 LEU B N 1
ATOM 17896 C CA . LEU B 1 1125 ? -22.792 137.516 38.765 1 88.07 1125 LEU B CA 1
ATOM 17897 C C . LEU B 1 1125 ? -21.377 136.952 38.848 1 88.07 1125 LEU B C 1
ATOM 17899 O O . LEU B 1 1125 ? -20.739 136.711 37.82 1 88.07 1125 LEU B O 1
ATOM 17903 N N . LEU B 1 1126 ? -20.843 136.834 40.035 1 87.06 1126 LEU B N 1
ATOM 17904 C CA . LEU B 1 1126 ? -19.546 136.241 40.342 1 87.06 1126 LEU B CA 1
ATOM 17905 C C . LEU B 1 1126 ? -19.703 135.045 41.275 1 87.06 1126 LEU B C 1
ATOM 17907 O O . LEU B 1 1126 ? -20.332 135.154 42.33 1 87.06 1126 LEU B O 1
ATOM 17911 N N . ALA B 1 1127 ? -19.267 133.956 40.935 1 86.6 1127 ALA B N 1
ATOM 17912 C CA . ALA B 1 1127 ? -19.341 132.753 41.76 1 86.6 1127 ALA B CA 1
ATOM 17913 C C . ALA B 1 1127 ? -18.164 132.679 42.729 1 86.6 1127 ALA B C 1
ATOM 17915 O O . ALA B 1 1127 ? -17.011 132.855 42.329 1 86.6 1127 ALA B O 1
ATOM 17916 N N . VAL B 1 1128 ? -18.426 132.498 43.935 1 80.98 1128 VAL B N 1
ATOM 17917 C CA . VAL B 1 1128 ? -17.416 132.276 44.964 1 80.98 1128 VAL B CA 1
ATOM 17918 C C . VAL B 1 1128 ? -17.536 130.854 45.508 1 80.98 1128 VAL B C 1
ATOM 17920 O O . VAL B 1 1128 ? -18.498 130.529 46.208 1 80.98 1128 VAL B O 1
ATOM 17923 N N . THR B 1 1129 ? -16.529 129.947 45.168 1 79.27 1129 THR B N 1
ATOM 17924 C CA . THR B 1 1129 ? -16.734 128.524 45.413 1 79.27 1129 THR B CA 1
ATOM 17925 C C . THR B 1 1129 ? -15.454 127.872 45.926 1 79.27 1129 THR B C 1
ATOM 17927 O O . THR B 1 1129 ? -14.356 128.382 45.695 1 79.27 1129 THR B O 1
ATOM 17930 N N . ALA B 1 1130 ? -15.649 126.74 46.703 1 71.93 1130 ALA B N 1
ATOM 17931 C CA . ALA B 1 1130 ? -14.533 125.927 47.179 1 71.93 1130 ALA B CA 1
ATOM 17932 C C . ALA B 1 1130 ? -14.259 124.763 46.23 1 71.93 1130 ALA B C 1
ATOM 17934 O O . ALA B 1 1130 ? -13.342 123.97 46.459 1 71.93 1130 ALA B O 1
ATOM 17935 N N . ARG B 1 1131 ? -15.07 124.657 45.115 1 71.36 1131 ARG B N 1
ATOM 17936 C CA . ARG B 1 1131 ? -14.952 123.539 44.185 1 71.36 1131 ARG B CA 1
ATOM 17937 C C . ARG B 1 1131 ? -13.683 123.656 43.347 1 71.36 1131 ARG B C 1
ATOM 17939 O O . ARG B 1 1131 ? -13.295 124.756 42.948 1 71.36 1131 ARG B O 1
ATOM 17946 N N . THR B 1 1132 ? -12.915 122.519 43.133 1 60.5 1132 THR B N 1
ATOM 17947 C CA . THR B 1 1132 ? -11.69 122.515 42.341 1 60.5 1132 THR B CA 1
ATOM 17948 C C . THR B 1 1132 ? -11.874 121.7 41.064 1 60.5 1132 THR B C 1
ATOM 17950 O O . THR B 1 1132 ? -10.896 121.334 40.408 1 60.5 1132 THR B O 1
ATOM 17953 N N . ASP B 1 1133 ? -13.208 121.395 40.662 1 66.58 1133 ASP B N 1
ATOM 17954 C CA . ASP B 1 1133 ? -13.485 120.598 39.471 1 66.58 1133 ASP B CA 1
ATOM 17955 C C . ASP B 1 1133 ? -12.888 121.247 38.224 1 66.58 1133 ASP B C 1
ATOM 17957 O O . ASP B 1 1133 ? -13.008 122.458 38.03 1 66.58 1133 ASP B O 1
ATOM 17961 N N . PRO B 1 1134 ? -12.126 120.539 37.384 1 63.27 1134 PRO B N 1
ATOM 17962 C CA . PRO B 1 1134 ? -11.551 121.087 36.154 1 63.27 1134 PRO B CA 1
ATOM 17963 C C . PRO B 1 1134 ? -12.611 121.625 35.196 1 63.27 1134 PRO B C 1
ATOM 17965 O O . PRO B 1 1134 ? -12.35 122.572 34.449 1 63.27 1134 PRO B O 1
ATOM 17968 N N . ASP B 1 1135 ? -13.922 121.0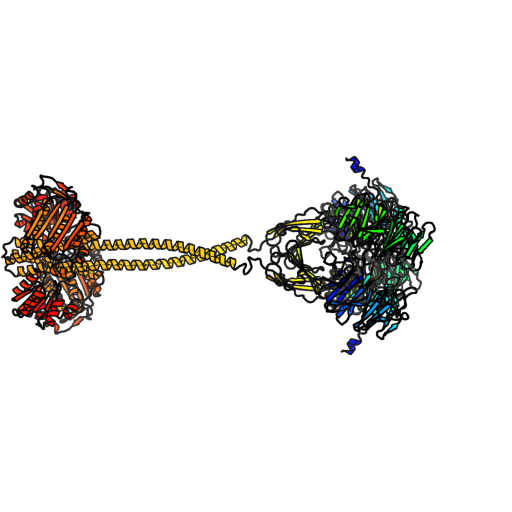94 35.307 1 71.66 1135 ASP B N 1
ATOM 17969 C CA . ASP B 1 1135 ? -14.951 121.509 34.359 1 71.66 1135 ASP B CA 1
ATOM 17970 C C . ASP B 1 1135 ? -15.76 122.683 34.905 1 71.66 1135 ASP B C 1
ATOM 17972 O O . ASP B 1 1135 ? -16.792 123.049 34.338 1 71.66 1135 ASP B O 1
ATOM 17976 N N . LEU B 1 1136 ? -15.352 123.346 35.915 1 73.64 1136 LEU B N 1
ATOM 17977 C CA . LEU B 1 1136 ? -16.131 124.395 36.563 1 73.64 1136 LEU B CA 1
ATOM 17978 C C . LEU B 1 1136 ? -16.259 125.615 35.658 1 73.64 1136 LEU B C 1
ATOM 17980 O O . LEU B 1 1136 ? -17.32 126.242 35.6 1 73.64 1136 LEU B O 1
ATOM 17984 N N . GLN B 1 1137 ? -15.201 126.064 35.077 1 73.8 1137 GLN B N 1
ATOM 17985 C CA . GLN B 1 1137 ? -15.239 127.219 34.187 1 73.8 1137 GLN B CA 1
ATOM 17986 C C . GLN B 1 1137 ? -16.318 127.057 33.12 1 73.8 1137 GLN B C 1
ATOM 17988 O O . GLN B 1 1137 ? -17.08 127.988 32.854 1 73.8 1137 GLN B O 1
ATOM 17993 N N . GLN B 1 1138 ? -16.39 125.836 32.513 1 75.75 1138 GLN B N 1
ATOM 17994 C CA . GLN B 1 1138 ? -17.396 125.583 31.486 1 75.75 1138 GLN B CA 1
ATOM 17995 C C . GLN B 1 1138 ? -18.802 125.596 32.078 1 75.75 1138 GLN B C 1
ATOM 17997 O O . GLN B 1 1138 ? -19.739 126.1 31.456 1 75.75 1138 GLN B O 1
ATOM 18002 N N . GLN B 1 1139 ? -18.967 125.244 33.281 1 79.44 1139 GLN B N 1
ATOM 18003 C CA . GLN B 1 1139 ? -20.271 125.179 33.932 1 79.44 1139 GLN B CA 1
ATOM 18004 C C . GLN B 1 1139 ? -20.756 126.57 34.331 1 79.44 1139 GLN B C 1
ATOM 18006 O O . GLN B 1 1139 ? -21.94 126.884 34.194 1 79.44 1139 GLN B O 1
ATOM 18011 N N . VAL B 1 1140 ? -19.827 127.318 34.756 1 79.78 1140 VAL B N 1
ATOM 18012 C CA . VAL B 1 1140 ? -20.144 128.671 35.203 1 79.78 1140 VAL B CA 1
ATOM 18013 C C . VAL B 1 1140 ? -20.527 129.534 34.003 1 79.78 1140 VAL B C 1
ATOM 18015 O O . VAL B 1 1140 ? -21.501 130.289 34.059 1 79.78 1140 VAL B O 1
ATOM 18018 N N . GLU B 1 1141 ? -19.803 129.52 32.935 1 80.38 1141 GLU B N 1
ATOM 18019 C CA . GLU B 1 1141 ? -20.117 130.253 31.713 1 80.38 1141 GLU B CA 1
ATOM 18020 C C . GLU B 1 1141 ? -21.459 129.813 31.134 1 80.38 1141 GLU B C 1
ATOM 18022 O O . GLU B 1 1141 ? -22.25 130.644 30.683 1 80.38 1141 GLU B O 1
ATOM 18027 N N . ALA B 1 1142 ? -21.777 128.497 31.195 1 80.65 1142 ALA B N 1
ATOM 18028 C CA . ALA B 1 1142 ? -23.024 127.951 30.665 1 80.65 1142 ALA B CA 1
ATOM 18029 C C . ALA B 1 1142 ? -24.22 128.411 31.492 1 80.65 1142 ALA B C 1
ATOM 18031 O O . ALA B 1 1142 ? -25.333 128.53 30.973 1 80.65 1142 ALA B O 1
ATOM 18032 N N . ALA B 1 1143 ? -23.99 128.766 32.747 1 80.67 1143 ALA B N 1
ATOM 18033 C CA . ALA B 1 1143 ? -25.075 129.182 33.632 1 80.67 1143 ALA B CA 1
ATOM 18034 C C . ALA B 1 1143 ? -25.255 130.697 33.605 1 80.67 1143 ALA B C 1
ATOM 18036 O O . ALA B 1 1143 ? -26.107 131.24 34.311 1 80.67 1143 ALA B O 1
ATOM 18037 N N . GLY B 1 1144 ? -24.421 131.467 32.812 1 81.16 1144 GLY B N 1
ATOM 18038 C CA . GLY B 1 1144 ? -24.523 132.91 32.659 1 81.16 1144 GLY B CA 1
ATOM 18039 C C . GLY B 1 1144 ? -23.839 133.678 33.774 1 81.16 1144 GLY B C 1
ATOM 18040 O O . GLY B 1 1144 ? -24.185 134.83 34.045 1 81.16 1144 GLY B O 1
ATOM 18041 N N . ILE B 1 1145 ? -22.894 133.19 34.46 1 82.42 1145 ILE B N 1
ATOM 18042 C CA . ILE B 1 1145 ? -22.1 133.826 35.506 1 82.42 1145 ILE B CA 1
ATOM 18043 C C . ILE B 1 1145 ? -20.82 134.401 34.904 1 82.42 1145 ILE B C 1
ATOM 18045 O O . ILE B 1 1145 ? -20.139 133.732 34.122 1 82.42 1145 ILE B O 1
ATOM 18049 N N . GLY B 1 1146 ? -20.522 135.664 35.152 1 80.92 1146 GLY B N 1
ATOM 18050 C CA . GLY B 1 1146 ? -19.447 136.4 34.507 1 80.92 1146 GLY B CA 1
ATOM 18051 C C . GLY B 1 1146 ? -18.067 135.928 34.923 1 80.92 1146 GLY B C 1
ATOM 18052 O O . GLY B 1 1146 ? -17.076 136.223 34.252 1 80.92 1146 GLY B O 1
ATOM 18053 N N . GLY B 1 1147 ? -17.893 135.197 36.051 1 80.22 1147 GLY B N 1
ATOM 18054 C CA . GLY B 1 1147 ? -16.6 134.723 36.516 1 80.22 1147 GLY B CA 1
ATOM 18055 C C . GLY B 1 1147 ? -16.681 133.951 37.82 1 80.22 1147 GLY B C 1
ATOM 18056 O O . GLY B 1 1147 ? -17.764 133.795 38.389 1 80.22 1147 GLY B O 1
ATOM 18057 N N . PHE B 1 1148 ? -15.723 133.308 38.271 1 79.06 1148 PHE B N 1
ATOM 18058 C CA . PHE B 1 1148 ? -15.75 132.623 39.558 1 79.06 1148 PHE B CA 1
ATOM 18059 C C . PHE B 1 1148 ? -14.475 132.899 40.345 1 79.06 1148 PHE B C 1
ATOM 18061 O O . PHE B 1 1148 ? -13.438 133.225 39.763 1 79.06 1148 PHE B O 1
ATOM 18068 N N . LEU B 1 1149 ? -14.584 132.978 41.592 1 78.38 1149 LEU B N 1
ATOM 18069 C CA . LEU B 1 1149 ? -13.505 133.119 42.564 1 78.38 1149 LEU B CA 1
ATOM 18070 C C . LEU B 1 1149 ? -13.464 131.921 43.507 1 78.38 1149 LEU B C 1
ATOM 18072 O O . LEU B 1 1149 ? -14.496 131.512 44.043 1 78.38 1149 LEU B O 1
ATOM 18076 N N . ARG B 1 1150 ? -12.249 131.369 43.581 1 76.39 1150 ARG B N 1
ATOM 18077 C CA . ARG B 1 1150 ? -12.112 130.202 44.446 1 76.39 1150 ARG B CA 1
ATOM 18078 C C . ARG B 1 1150 ? -11.774 130.615 45.875 1 76.39 1150 ARG B C 1
ATOM 18080 O O . ARG B 1 1150 ? -10.985 131.537 46.089 1 76.39 1150 ARG B O 1
ATOM 18087 N N . LYS B 1 1151 ? -12.448 130.154 46.847 1 74.94 1151 LYS B N 1
ATOM 18088 C CA . LYS B 1 1151 ? -12.125 130.318 48.261 1 74.94 1151 LYS B CA 1
ATOM 18089 C C . LYS B 1 1151 ? -10.786 129.67 48.599 1 74.94 1151 LYS B C 1
ATOM 18091 O O . LYS B 1 1151 ? -10.399 128.674 47.983 1 74.94 1151 LYS B O 1
ATOM 18096 N N . PRO B 1 1152 ? -10.078 130.227 49.198 1 70.81 1152 PRO B N 1
ATOM 18097 C CA . PRO B 1 1152 ? -10.331 131.372 50.075 1 70.81 1152 PRO B CA 1
ATOM 18098 C C . PRO B 1 1152 ? -10.2 132.71 49.352 1 70.81 1152 PRO B C 1
ATOM 18100 O O . PRO B 1 1152 ? -9.359 132.854 48.46 1 70.81 1152 PRO B O 1
ATOM 18103 N N . VAL B 1 1153 ? -10.998 133.722 49.768 1 73.96 1153 VAL B N 1
ATOM 18104 C CA . VAL B 1 1153 ? -11.052 135.007 49.079 1 73.96 1153 VAL B CA 1
ATOM 18105 C C . VAL B 1 1153 ? -10.402 136.085 49.943 1 73.96 1153 VAL B C 1
ATOM 18107 O O . VAL B 1 1153 ? -10.51 136.054 51.171 1 73.96 1153 VAL B O 1
ATOM 18110 N N . THR B 1 1154 ? -9.569 136.92 49.378 1 70.31 1154 THR B N 1
ATOM 18111 C CA . THR B 1 1154 ? -8.998 138.109 50.001 1 70.31 1154 THR B CA 1
ATOM 18112 C C . THR B 1 1154 ? -9.647 139.374 49.448 1 70.31 1154 THR B C 1
ATOM 18114 O O . THR B 1 1154 ? -10.308 139.336 48.408 1 70.31 1154 THR B O 1
ATOM 18117 N N . GLY B 1 1155 ? -9.545 140.449 50.247 1 72.39 1155 GLY B N 1
ATOM 18118 C CA . GLY B 1 1155 ? -10.116 141.707 49.793 1 72.39 1155 GLY B CA 1
ATOM 18119 C C . GLY B 1 1155 ? -9.651 142.107 48.405 1 72.39 1155 GLY B C 1
ATOM 18120 O O . GLY B 1 1155 ? -10.456 142.531 47.573 1 72.39 1155 GLY B O 1
ATOM 18121 N N . GLU B 1 1156 ? -8.409 141.9 48.164 1 71.86 1156 GLU B N 1
ATOM 18122 C CA . GLU B 1 1156 ? -7.84 142.273 46.872 1 71.86 1156 GLU B CA 1
ATOM 18123 C C . GLU B 1 1156 ? -8.395 141.398 45.752 1 71.86 1156 GLU B C 1
ATOM 18125 O O . GLU B 1 1156 ? -8.733 141.898 44.677 1 71.86 1156 GLU B O 1
ATOM 18130 N N . LEU B 1 1157 ? -8.635 140.067 46.058 1 74.63 1157 LEU B N 1
ATOM 18131 C CA . LEU B 1 1157 ? -9.145 139.13 45.064 1 74.63 1157 LEU B CA 1
ATOM 18132 C C . LEU B 1 1157 ? -10.607 139.421 44.741 1 74.63 1157 LEU B C 1
ATOM 18134 O O . LEU B 1 1157 ? -11.018 139.348 43.581 1 74.63 1157 LEU B O 1
ATOM 18138 N N . LEU B 1 1158 ? -11.265 139.797 45.669 1 79.12 1158 LEU B N 1
ATOM 18139 C CA . LEU B 1 1158 ? -12.684 140.096 45.513 1 79.12 1158 LEU B CA 1
ATOM 18140 C C . LEU B 1 1158 ? -12.885 141.358 44.682 1 79.12 1158 LEU B C 1
ATOM 18142 O O . LEU B 1 1158 ? -13.724 141.385 43.778 1 79.12 1158 LEU B O 1
ATOM 18146 N N . VAL B 1 1159 ? -12.048 142.45 45.001 1 77.3 1159 VAL B N 1
ATOM 18147 C CA . VAL B 1 1159 ? -12.189 143.715 44.287 1 77.3 1159 VAL B CA 1
ATOM 18148 C C . VAL B 1 1159 ? -11.775 143.535 42.828 1 77.3 1159 VAL B C 1
ATOM 18150 O O . VAL B 1 1159 ? -12.433 144.051 41.922 1 77.3 1159 VAL B O 1
ATOM 18153 N N . GLU B 1 1160 ? -10.753 142.722 42.611 1 75.34 1160 GLU B N 1
ATOM 18154 C CA . GLU B 1 1160 ? -10.282 142.474 41.251 1 75.34 1160 GLU B CA 1
ATOM 18155 C C . GLU B 1 1160 ? -11.302 141.667 40.453 1 75.34 1160 GLU B C 1
ATOM 18157 O O . GLU B 1 1160 ? -11.551 141.958 39.281 1 75.34 1160 GLU B O 1
ATOM 18162 N N . ALA B 1 1161 ? -11.932 140.636 41.092 1 79.87 1161 ALA B N 1
ATOM 18163 C CA . ALA B 1 1161 ? -12.914 139.789 40.419 1 79.87 1161 ALA B CA 1
ATOM 18164 C C . ALA B 1 1161 ? -14.185 140.571 40.1 1 79.87 1161 ALA B C 1
ATOM 18166 O O . ALA B 1 1161 ? -14.768 140.409 39.026 1 79.87 1161 ALA B O 1
ATOM 18167 N N . ILE B 1 1162 ? -14.476 141.42 40.926 1 81.01 1162 ILE B N 1
ATOM 18168 C CA . ILE B 1 1162 ? -15.668 142.238 40.731 1 81.01 1162 ILE B CA 1
ATOM 18169 C C . ILE B 1 1162 ? -15.423 143.247 39.611 1 81.01 1162 ILE B C 1
ATOM 18171 O O . ILE B 1 1162 ? -16.286 143.455 38.755 1 81.01 1162 ILE B O 1
ATOM 18175 N N . ALA B 1 1163 ? -14.232 143.995 39.631 1 79.39 1163 ALA B N 1
ATOM 18176 C CA . ALA B 1 1163 ? -13.892 144.954 38.583 1 79.39 1163 ALA B CA 1
ATOM 18177 C C . ALA B 1 1163 ? -13.916 144.294 37.207 1 79.39 1163 ALA B C 1
ATOM 18179 O O . ALA B 1 1163 ? -14.372 144.894 36.231 1 79.39 1163 ALA B O 1
ATOM 18180 N N . ARG B 1 1164 ? -13.621 142.997 37.087 1 76.03 1164 ARG B N 1
ATOM 18181 C CA . ARG B 1 1164 ? -13.567 142.264 35.826 1 76.03 1164 ARG B CA 1
ATOM 18182 C C . ARG B 1 1164 ? -14.969 141.967 35.305 1 76.03 1164 ARG B C 1
ATOM 18184 O O . ARG B 1 1164 ? -15.226 142.073 34.104 1 76.03 1164 ARG B O 1
ATOM 18191 N N . VAL B 1 1165 ? -15.826 141.446 36.172 1 78.75 1165 VAL B N 1
ATOM 18192 C CA . VAL B 1 1165 ? -17.184 141.094 35.769 1 78.75 1165 VAL B CA 1
ATOM 18193 C C . VAL B 1 1165 ? -17.973 142.361 35.448 1 78.75 1165 VAL B C 1
ATOM 18195 O O . VAL B 1 1165 ? -18.893 142.336 34.628 1 78.75 1165 VAL B O 1
ATOM 18198 N N . MET B 1 1166 ? -17.581 143.563 36.018 1 76.47 1166 MET B N 1
ATOM 18199 C CA . MET B 1 1166 ? -18.269 144.825 35.761 1 76.47 1166 MET B CA 1
ATOM 18200 C C . MET B 1 1166 ? -17.74 145.485 34.492 1 76.47 1166 MET B C 1
ATOM 18202 O O . MET B 1 1166 ? -18.301 146.478 34.023 1 76.47 1166 MET B O 1
ATOM 18206 N N . GLY B 1 1167 ? -16.845 144.957 33.634 1 67.48 1167 GLY B N 1
ATOM 18207 C CA . GLY B 1 1167 ? -16.304 145.494 32.396 1 67.48 1167 GLY B CA 1
ATOM 18208 C C . GLY B 1 1167 ? -15.372 146.671 32.613 1 67.48 1167 GLY B C 1
ATOM 18209 O O . GLY B 1 1167 ? -15.212 147.514 31.728 1 67.48 1167 GLY B O 1
ATOM 18210 N N . ARG B 1 1168 ? -14.668 146.967 33.896 1 54.2 1168 ARG B N 1
ATOM 18211 C CA . ARG B 1 1168 ? -13.817 148.127 34.144 1 54.2 1168 ARG B CA 1
ATOM 18212 C C . ARG B 1 1168 ? -12.375 147.703 34.403 1 54.2 1168 ARG B C 1
ATOM 18214 O O . ARG B 1 1168 ? -12.125 146.595 34.881 1 54.2 1168 ARG B O 1
#

Secondary structure (DSSP, 8-state):
-HHHHHT---------SS---PEEE-GGGT-S-S-EEEEEE-TT-PEEEEEBTEEEEE-SS-EEEE-GGGT-S-S-EEEEEE-TT--EEEEESSS-EEEE-TTS--EEEESTTT-TT-S-S-EEEEEE-TTS-EEEEESSS-EEEE-TT--EEEE---TT-TTS-S-S---EEEE-TTS-EEEEETTEEEEE-SSSEEEPPTTTSSSSSEEEEEE-TTS-EEEEETTEEEEE-TTS-EE--SS-PPTT--EEEEEEE-TTS-EEEEETTEEEEEETTEEEEE--EETTTTEE--PPEEEEEE-TTS-EEEEESSS-EEEEPTTGGG-EEE---TT-TTS-S-SSEEEEEE-TTS-EEEEETT--EEEE-TTT--EEEEES-TTTTPPEEEEEE-TTS-EEEEEBTEEEEEETTTTEEEEE-TT----PPPSSB--EEEEETTTEEEEEETTEEEEEETTS-EEEEEETTSTTPPTTPPEEEEEE-TTSPEEEEETTEEEEEETTTTEEEEPTT--SS---EEEE-TTSEEEEEETTEEEEEEE----EEEEEEE-GGGT--S---SEEEE-TTS-EEEEETTEEEEE-TTS--EEEE-GGGT-S-S---TT--EE-TTS-EEEEETTEEEEE-TTT-----PPPPEEEEEEEEEETTEEEE-TT-SSEEEPTT-EEEEEEEEE--SS-GGG-EEEEEETTT-SS-EEE-TT-EEEES---SEEEEEEEEEE-TT-PBPPPEEEEEEEPPPTTTSHHHHHHHHHHHHHHHHHHHHHHHHHHHHHHHHHHHHHHHHHHHHHHHHHHHHHHHHHHHHHHHHHHHHHHHHHHHTS---HHHHHHHHHHHHHHHHHHHHHHHHHHHHHHHTT--PPP-EEEEHHHHHHHHHHHHHHHHHHTTPEEEEEE-PPTTEEEEE-HHHHHHHHHHHHHHHHHH-SSSEEEEEEEE-TTSS-EEEEEEE-SS---HHHHHHTTSTT--TTHHHHHHHS---S-HHHHHHHHHHHTT-EEEEEEETTTEEEEEEEE---EEE-GGGGTHHHHHHHHHHTPPPPEEEEE-SSSHHHHHHHHHHHTTT-EEEEESSHHHHHHHHHHS--SEEEEESS-SSS-HHHHHHHHHHTT----EEEEE----TTHHHHHHHTT-SEEEESS--HHHHHHHHHHHTT-/-HHHHHT---------SS---PEEE-GGGT-S-S-EEEEEE-TT--EEEEEBTEEEEE-SS-EEEE-GGGT-S-S-EEEEEE-TT--EEEEESSS-EEEE-TTS--EEEESTTT-TT-S-S-EEEEEE-TTS-EEEEESSS-EEEE-TT--EEEE---TT-TTS-S-S---EEEE-TTS-EEEEETTEEEEE-SSSEEEPPTTTSSSSSEEEEEE-TTS-EEEEETTEEEEE-TTS-EE--SS-PPTT--EEEEEEE-TTS-EEEEETTEEEEEETTEEEEE--EETTTTEE--PPEEEEEE-TTS-EEEEESSS-EEEEPTTGGG-EEE---TT-TTS-S-SSEEEEEE-TTS-EEEEETT--EEEE-TTT--EEEEES-TTTTPPEEEEEE-TTS-EEEEEBTEEEEEETTTTEEEEE-TT----PPPSSB--EEEEETTTEEEEEETTEEEEEETTS-EEEEEETTSTTPPTTPPEEEEEE-TTSPEEEEETTEEEEEETTTTEEEEPTT--SS---EEEE-TTSEEEEEETTEEEEEEEETTEEEEEEEE-GGGT--S---SEEEE-TTS-EEEEETTEEEEE-TTS--EEEE-GGGT-S-S---TT--EE-TTS-EEEEETTEEEEE-TTT-----PPPPEEEEEEEEEETTEEEE-TT-SSEEEPTT-EEEEEEEEE--SS-GGG-EEEEEETTT-SS-EEE-TT-EEEES---SEEEEEEEEEE-TT-PBPPPEEEEEEEPPPTTTSHHHHHHHHHHHHHHHHHHHHHHHHHHHHHHHHHHHHHHHHHHHHHHHHHHHHHHHHHHHHHHHHHHHHHHHHHHHTS---HHHHHHHHHHHHHHHHHHHHHHHHHHHHHHHTT--PPP-EEEEHHHHHHHHHHHHHHHHHHTTPEEEEEE-PPTTEEEEE-HHHHHHHHHHHHHHHHHH-SSSEEEEEEEE-TTSS-EEEEEEE-SS---HHHHHHTTSTT--TTHHHHHHHS---S-HHHHHHHHHHHTT-EEEEEEETTTEEEEEEEE---EEE-GGGGTHHHHHHHHHHTPPPPEEEEE-SSHHHHHHHHHHHHTTT-EEEEESSHHHHHHHHHHS--SEEEEESS-SSS-HHHHHHHHHHTT----EEEEE----TTHHHHHHHTT-SEEEESS--HHHHHHHHHHHTT-